Protein 2E5S (pdb70)

Solvent-accessible surface area: 8287 Å² total; per-residue (Å²): 129,96,118,66,107,99,69,120,92,106,76,135,177,122,162,170,59,32,112,16,108,7,3,171,73,53,87,194,58,101,25,100,138,22,68,99,104,8,165,92,0,14,10,100,124,58,112,106,34,76,144,94,106,37,40,4,62,5,0,73,33,58,10,128,62,144,44,150,111,156,170,47,143,73,29,71,1,26,76,79,3,31,56,107,21,87,54,71,96,148,173,77,154,182,90,103,145,135

Radius of gyration: 16.75 Å; Cα contacts (8 Å, |Δi|>4): 86; chains: 1; bounding box: 33×33×47 Å

Foldseek 3Di:
DCPDDDDPDDCLDDDDLQKFAEDPCVLVDRDPCPLPNDSGAHPPVNDQADPVRRIFGHDPQVLVPHDPPPVDDGDYGDDVVSVVSVCCVVPPPPPDGD

CATH classification: 3.30.1370.210

Sequence (98 aa):
GSSGSSGSTATQKLLRTDKLEVCREFQRGNCARGETDCRFAHPADSTMIDTSDNTVTVCMDYIKGRCMREKCKYFHPPAHLQAKIKAAQHQANQAAVAGSSGSSGSTATQKLLRTDKLEVCREFQRGNCARGETDCRFAHPADSTMIDTSDNTVTVCMDYIKGRCMREKCKYFHPPAHLQAKIKAAQHQANQAAVAGSSGSSGSTATQKLLRTDKLEVCREFQRGNCARGETDCRFAHPADSTMIDTSDNTVTVCMDYIKGRCMREKCKYFHPPAHLQAKIKAAQHQANQAAVAGSSGSSGSTATQKLLRTDKLEVCREFQRGNCARGETDCRFAHPADSTMIDTSDNTVTVCMDYIKGRCMREKCKYFHPPAHLQAKIKAAQHQANQAAVAGSSGSSGSTATQKLLRTDKLEVCREFQRGNCARGETDCRFAHPADSTMIDTSDNTVTVCMDYIKGRCMREKCKYFHPPAHLQAKIKAAQHQANQAAVAGSSGSSGSTATQKLLRTDKLEVCREFQRGNCARGETDCRFAHPADSTMIDTSDNTVTVCMDYIKGRCMREKCKYFHPPAHLQAKIKAAQHQANQAAVAGSSGSSGSTATQKLLRTDKLEVCREFQRGNCARGETDCRFAHPADSTMIDTSDNTVTVCMDYIKGRCMREKCKYFHPPAHLQAKIKAAQHQANQAAVAGSSGSSGSTATQKLLRTDKLEVCREFQRGNCARGETDCRFAHPADSTMIDTSDNTVTVCMDYIKGRCMREKCKYFHPPAHLQAKIKAAQHQANQAAVAGSSGSSGSTATQKLLRTDKLEVCREFQRGNCARGETDCRFAHPADSTMIDTSDNTVTVCMDYIKGRCMREKCKYFHPPAHLQAKIKAAQHQANQAAVAGSSGSSGSTATQKLLRTDKLEVCREFQRGNCARGETDCRFAHPADSTMIDTSDNTVTVCMDYIKGRCMREKCKYFHPPAHLQAKIKAAQHQANQAAVAGSSGSSGSTATQKLLRTDKLEVCREFQRGNCARGETDCRFAHPADSTMIDTSDNTVTVCMDYIKGRCMREKCKYFHPPAHLQAKIKAAQHQANQAAVAGSSGSSGSTATQKLLRTDKLEVCREFQRGNCARGETDCRFAHPADSTMIDTSDNTVTVCMDYIKGRCMREKCKYFHPPAHLQAKIKAAQHQANQAAVAGSSGSSGSTATQKLLRTDKLEVCREFQRGNCARGETDCRFAHPADSTMIDTSDNTVTVCMDYIKGRCMREKCKYFHPPAHLQAKIKAAQHQANQAAVAGSSGSSGSTATQKLLRTDKLEVCREFQRGNCARGETDCRFAHPADSTMIDTSDNTVTVCMDYIKGRCMREKCKYFHPPAHLQAKIKAAQHQANQAAVAGSSGSSGSTATQKLLRTDKLEVCREFQRGNCARGETDCRFAHPADSTMIDTSDNTVTVCMDYIKGRCMREKCKYFHPPAHLQAKIKAAQHQANQAAVAGSSGSSGSTATQKLLRTDKLEVCREFQRGNCARGETDCRFAHPADSTMIDTSDNTVTVCMDYIKGRCMREKCKYFHPPAHLQAKIKAAQHQANQAAVAGSSGSSGSTATQKLLRTDKLEVCREFQRGNCARGETDCRFAHPADSTMIDTSDNTVTVCMDYIKGRCMREKCKYFHPPAHLQAKIKAAQHQANQAAVAGSSGSSGSTATQKLLRTDKLEVCREFQRGNCARGETDCRFAHPADSTMIDTSDNTVTVCMDYIKGRCMREKCKYFHPPAHLQAKIKAAQHQANQAAVAGSSGSSGSTATQKLLRTDKLEVCREFQRGNCARGETDCRFAHPADSTMIDTSDNTVTVCMDYIKGRCMREKCKYFHPPAHLQAKIKAAQHQANQAAVAGSSGSSGSTATQKLLRTDKLEVCREFQRGNCARGETDCRFAHPADSTMIDTSDNTVTVCMDYIKGRCMREKCKYFHPPAHLQAKIKAAQHQANQAAVA

Secondary structure (DSSP, 8-state):
--S-S--SS-------SSEEEB-SHHHHT--SSHHHH-SSB--SS--S--TTT-EEEB-HHHHHT----TT--SB---HHHHHHHHHHHS--PPP---

Structure (mmCIF, N/CA/C/O backbone):
data_2E5S
#
_entry.id   2E5S
#
loop_
_entity.id
_entity.type
_entity.pdbx_description
1 polymer OTTHUMP00000018578
2 non-polymer 'ZINC ION'
#
loop_
_atom_site.group_PDB
_atom_site.id
_atom_site.type_symbol
_atom_site.label_atom_id
_atom_site.label_alt_id
_atom_site.label_comp_id
_atom_site.label_asym_id
_atom_site.label_entity_id
_atom_site.label_seq_id
_atom_site.pdbx_PDB_ins_code
_atom_site.Cartn_x
_atom_site.Cartn_y
_atom_site.Cartn_z
_atom_site.occupancy
_atom_site.B_iso_or_equiv
_atom_site.auth_seq_id
_atom_site.auth_comp_id
_atom_site.auth_asym_id
_atom_site.auth_atom_id
_atom_site.pdbx_PDB_model_num
ATOM 1 N N . GLY A 1 1 ? -13.977 17.785 -42.239 1.00 0.00 1 GLY A N 1
ATOM 2 C CA . GLY A 1 1 ? -13.402 18.346 -41.030 1.00 0.00 1 GLY A CA 1
ATOM 3 C C . GLY A 1 1 ? -11.893 18.467 -41.108 1.00 0.00 1 GLY A C 1
ATOM 4 O O . GLY A 1 1 ? -11.301 18.259 -42.167 1.00 0.00 1 GLY A O 1
ATOM 8 N N . SER A 1 2 ? -11.269 18.806 -39.985 1.00 0.00 2 SER A N 1
ATOM 9 C CA . SER A 1 2 ? -9.820 18.960 -39.932 1.00 0.00 2 SER A CA 1
ATOM 10 C C . SER A 1 2 ? -9.124 17.609 -40.065 1.00 0.00 2 SER A C 1
ATOM 11 O O . SER A 1 2 ? -8.150 17.470 -40.804 1.00 0.00 2 SER A O 1
ATOM 19 N N . SER A 1 3 ? -9.632 16.616 -39.342 1.00 0.00 3 SER A N 1
ATOM 20 C CA . SER A 1 3 ? -9.059 15.275 -39.376 1.00 0.00 3 SER A CA 1
ATOM 21 C C . SER A 1 3 ? -7.627 15.284 -38.849 1.00 0.00 3 SER A C 1
ATOM 22 O O . SER A 1 3 ? -6.745 14.629 -39.404 1.00 0.00 3 SER A O 1
ATOM 30 N N . GLY A 1 4 ? -7.403 16.032 -37.772 1.00 0.00 4 GLY A N 1
ATOM 31 C CA . GLY A 1 4 ? -6.078 16.113 -37.188 1.00 0.00 4 GLY A CA 1
ATOM 32 C C . GLY A 1 4 ? -5.486 17.505 -37.283 1.00 0.00 4 GLY A C 1
ATOM 33 O O . GLY A 1 4 ? -4.784 17.824 -38.242 1.00 0.00 4 GLY A O 1
ATOM 37 N N . SER A 1 5 ? -5.772 18.338 -36.286 1.00 0.00 5 SER A N 1
ATOM 38 C CA . SER A 1 5 ? -5.268 19.706 -36.265 1.00 0.00 5 SER A CA 1
ATOM 39 C C . SER A 1 5 ? -3.742 19.722 -36.269 1.00 0.00 5 SER A C 1
ATOM 40 O O . SER A 1 5 ? -3.120 20.311 -37.153 1.00 0.00 5 SER A O 1
ATOM 48 N N . SER A 1 6 ? -3.147 19.072 -35.274 1.00 0.00 6 SER A N 1
ATOM 49 C CA . SER A 1 6 ? -1.694 19.015 -35.160 1.00 0.00 6 SER A CA 1
ATOM 50 C C . SER A 1 6 ? -1.272 17.999 -34.103 1.00 0.00 6 SER A C 1
ATOM 51 O O . SER A 1 6 ? -1.943 17.829 -33.086 1.00 0.00 6 SER A O 1
ATOM 59 N N . GLY A 1 7 ? -0.153 17.326 -34.352 1.00 0.00 7 GLY A N 1
ATOM 60 C CA . GLY A 1 7 ? 0.341 16.335 -33.413 1.00 0.00 7 GLY A CA 1
ATOM 61 C C . GLY A 1 7 ? 1.739 16.650 -32.919 1.00 0.00 7 GLY A C 1
ATOM 62 O O . GLY A 1 7 ? 2.575 15.756 -32.790 1.00 0.00 7 GLY A O 1
ATOM 66 N N . SER A 1 8 ? 1.994 17.925 -32.643 1.00 0.00 8 SER A N 1
ATOM 67 C CA . SER A 1 8 ? 3.302 18.357 -32.166 1.00 0.00 8 SER A CA 1
ATOM 68 C C . SER A 1 8 ? 3.772 17.485 -31.006 1.00 0.00 8 SER A C 1
ATOM 69 O O . SER A 1 8 ? 4.858 16.905 -31.049 1.00 0.00 8 SER A O 1
ATOM 77 N N . THR A 1 9 ? 2.946 17.396 -29.967 1.00 0.00 9 THR A N 1
ATOM 78 C CA . THR A 1 9 ? 3.276 16.596 -28.795 1.00 0.00 9 THR A CA 1
ATOM 79 C C . THR A 1 9 ? 2.438 15.324 -28.743 1.00 0.00 9 THR A C 1
ATOM 80 O O . THR A 1 9 ? 1.211 15.381 -28.675 1.00 0.00 9 THR A O 1
ATOM 91 N N . ALA A 1 10 ? 3.109 14.177 -28.776 1.00 0.00 10 ALA A N 1
ATOM 92 C CA . ALA A 1 10 ? 2.425 12.891 -28.730 1.00 0.00 10 ALA A CA 1
ATOM 93 C C . ALA A 1 10 ? 2.177 12.452 -27.291 1.00 0.00 10 ALA A C 1
ATOM 94 O O . ALA A 1 10 ? 2.994 11.749 -26.695 1.00 0.00 10 ALA A O 1
ATOM 101 N N . THR A 1 11 ? 1.044 12.872 -26.737 1.00 0.00 11 THR A N 1
ATOM 102 C CA . THR A 1 11 ? 0.689 12.524 -25.367 1.00 0.00 11 THR A CA 1
ATOM 103 C C . THR A 1 11 ? -0.730 12.972 -25.036 1.00 0.00 11 THR A C 1
ATOM 104 O O . THR A 1 11 ? -1.117 14.103 -25.327 1.00 0.00 11 THR A O 1
ATOM 115 N N . GLN A 1 12 ? -1.501 12.078 -24.425 1.00 0.00 12 GLN A N 1
ATOM 116 C CA . GLN A 1 12 ? -2.878 12.382 -24.055 1.00 0.00 12 GLN A CA 1
ATOM 117 C C . GLN A 1 12 ? -2.924 13.308 -22.844 1.00 0.00 12 GLN A C 1
ATOM 118 O O . GLN A 1 12 ? -1.912 13.525 -22.176 1.00 0.00 12 GLN A O 1
ATOM 132 N N . LYS A 1 13 ? -4.104 13.852 -22.565 1.00 0.00 13 LYS A N 1
ATOM 133 C CA . LYS A 1 13 ? -4.283 14.754 -21.434 1.00 0.00 13 LYS A CA 1
ATOM 134 C C . LYS A 1 13 ? -5.296 14.189 -20.443 1.00 0.00 13 LYS A C 1
ATOM 135 O O . LYS A 1 13 ? -6.502 14.395 -20.586 1.00 0.00 13 LYS A O 1
ATOM 154 N N . LEU A 1 14 ? -4.799 13.477 -19.437 1.00 0.00 14 LEU A N 1
ATOM 155 C CA . LEU A 1 14 ? -5.661 12.883 -18.421 1.00 0.00 14 LEU A CA 1
ATOM 156 C C . LEU A 1 14 ? -4.839 12.358 -17.249 1.00 0.00 14 LEU A C 1
ATOM 157 O O . LEU A 1 14 ? -3.607 12.395 -17.274 1.00 0.00 14 LEU A O 1
ATOM 173 N N . LEU A 1 15 ? -5.526 11.867 -16.224 1.00 0.00 15 LEU A N 1
ATOM 174 C CA . LEU A 1 15 ? -4.859 11.330 -15.042 1.00 0.00 15 LEU A CA 1
ATOM 175 C C . LEU A 1 15 ? -5.764 10.348 -14.305 1.00 0.00 15 LEU A C 1
ATOM 176 O O . LEU A 1 15 ? -6.936 10.634 -14.059 1.00 0.00 15 LEU A O 1
ATOM 192 N N . ARG A 1 16 ? -5.212 9.192 -13.953 1.00 0.00 16 ARG A N 1
ATOM 193 C CA . ARG A 1 16 ? -5.969 8.168 -13.243 1.00 0.00 16 ARG A CA 1
ATOM 194 C C . ARG A 1 16 ? -5.404 7.948 -11.843 1.00 0.00 16 ARG A C 1
ATOM 195 O O . ARG A 1 16 ? -4.335 8.458 -11.505 1.00 0.00 16 ARG A O 1
ATOM 216 N N . THR A 1 17 ? -6.129 7.185 -11.031 1.00 0.00 17 THR A N 1
ATOM 217 C CA . THR A 1 17 ? -5.702 6.898 -9.667 1.00 0.00 17 THR A CA 1
ATOM 218 C C . THR A 1 17 ? -5.622 5.396 -9.421 1.00 0.00 17 THR A C 1
ATOM 219 O O . THR A 1 17 ? -5.012 4.948 -8.449 1.00 0.00 17 THR A O 1
ATOM 230 N N . ASP A 1 18 ? -6.241 4.622 -10.305 1.00 0.00 18 ASP A N 1
ATOM 231 C CA . ASP A 1 18 ? -6.238 3.169 -10.184 1.00 0.00 18 ASP A CA 1
ATOM 232 C C . ASP A 1 18 ? -5.053 2.564 -10.931 1.00 0.00 18 ASP A C 1
ATOM 233 O O . ASP A 1 18 ? -5.202 1.592 -11.671 1.00 0.00 18 ASP A O 1
ATOM 242 N N . LYS A 1 19 ? -3.875 3.146 -10.732 1.00 0.00 19 LYS A N 1
ATOM 243 C CA . LYS A 1 19 ? -2.663 2.666 -11.385 1.00 0.00 19 LYS A CA 1
ATOM 244 C C . LYS A 1 19 ? -1.530 2.503 -10.377 1.00 0.00 19 LYS A C 1
ATOM 245 O O . LYS A 1 19 ? -1.065 3.479 -9.786 1.00 0.00 19 LYS A O 1
ATOM 264 N N . LEU A 1 20 ? -1.089 1.264 -10.185 1.00 0.00 20 LEU A N 1
ATOM 265 C CA . LEU A 1 20 ? -0.008 0.973 -9.249 1.00 0.00 20 LEU A CA 1
ATOM 266 C C . LEU A 1 20 ? 1.284 0.652 -9.993 1.00 0.00 20 LEU A C 1
ATOM 267 O O . LEU A 1 20 ? 1.319 -0.241 -10.838 1.00 0.00 20 LEU A O 1
ATOM 283 N N . GLU A 1 21 ? 2.345 1.385 -9.670 1.00 0.00 21 GLU A N 1
ATOM 284 C CA . GLU A 1 21 ? 3.640 1.177 -10.306 1.00 0.00 21 GLU A CA 1
ATOM 285 C C . GLU A 1 21 ? 4.281 -0.121 -9.823 1.00 0.00 21 GLU A C 1
ATOM 286 O O . GLU A 1 21 ? 4.658 -0.244 -8.658 1.00 0.00 21 GLU A O 1
ATOM 298 N N . VAL A 1 22 ? 4.401 -1.088 -10.728 1.00 0.00 22 VAL A N 1
ATOM 299 C CA . VAL A 1 22 ? 4.997 -2.376 -10.395 1.00 0.00 22 VAL A CA 1
ATOM 300 C C . VAL A 1 22 ? 6.475 -2.227 -10.054 1.00 0.00 22 VAL A C 1
ATOM 301 O O . VAL A 1 22 ? 7.218 -1.537 -10.753 1.00 0.00 22 VAL A O 1
ATOM 314 N N . CYS A 1 23 ? 6.897 -2.879 -8.976 1.00 0.00 23 CYS A N 1
ATOM 315 C CA . CYS A 1 23 ? 8.287 -2.820 -8.541 1.00 0.00 23 CYS A CA 1
ATOM 316 C C . CYS A 1 23 ? 9.210 -3.447 -9.581 1.00 0.00 23 CYS A C 1
ATOM 317 O O . CYS A 1 23 ? 8.801 -4.328 -10.338 1.00 0.00 23 CYS A O 1
ATOM 324 N N . ARG A 1 24 ? 10.456 -2.988 -9.612 1.00 0.00 24 ARG A N 1
ATOM 325 C CA . ARG A 1 24 ? 11.437 -3.503 -10.560 1.00 0.00 24 ARG A CA 1
ATOM 326 C C . ARG A 1 24 ? 12.228 -4.656 -9.951 1.00 0.00 24 ARG A C 1
ATOM 327 O O . ARG A 1 24 ? 12.508 -5.651 -10.619 1.00 0.00 24 ARG A O 1
ATOM 348 N N . GLU A 1 25 ? 12.586 -4.515 -8.678 1.00 0.00 25 GLU A N 1
ATOM 349 C CA . GLU A 1 25 ? 13.346 -5.545 -7.980 1.00 0.00 25 GLU A CA 1
ATOM 350 C C . GLU A 1 25 ? 12.533 -6.831 -7.857 1.00 0.00 25 GLU A C 1
ATOM 351 O O . GLU A 1 25 ? 12.907 -7.869 -8.402 1.00 0.00 25 GLU A O 1
ATOM 363 N N . PHE A 1 26 ? 11.420 -6.754 -7.135 1.00 0.00 26 PHE A N 1
ATOM 364 C CA . PHE A 1 26 ? 10.555 -7.911 -6.938 1.00 0.00 26 PHE A CA 1
ATOM 365 C C . PHE A 1 26 ? 10.513 -8.778 -8.193 1.00 0.00 26 PHE A C 1
ATOM 366 O O . PHE A 1 26 ? 10.740 -9.986 -8.132 1.00 0.00 26 PHE A O 1
ATOM 383 N N . GLN A 1 27 ? 10.219 -8.152 -9.328 1.00 0.00 27 GLN A N 1
ATOM 384 C CA . GLN A 1 27 ? 10.145 -8.867 -10.597 1.00 0.00 27 GLN A CA 1
ATOM 385 C C . GLN A 1 27 ? 11.193 -9.973 -10.660 1.00 0.00 27 GLN A C 1
ATOM 386 O O . GLN A 1 27 ? 10.869 -11.135 -10.909 1.00 0.00 27 GLN A O 1
ATOM 400 N N . ARG A 1 28 ? 12.450 -9.605 -10.434 1.00 0.00 28 ARG A N 1
ATOM 401 C CA . ARG A 1 28 ? 13.546 -10.566 -10.467 1.00 0.00 28 ARG A CA 1
ATOM 402 C C . ARG A 1 28 ? 13.716 -11.244 -9.110 1.00 0.00 28 ARG A C 1
ATOM 403 O O . ARG A 1 28 ? 14.307 -12.317 -9.011 1.00 0.00 28 ARG A O 1
ATOM 424 N N . GLY A 1 29 ? 13.192 -10.607 -8.067 1.00 0.00 29 GLY A N 1
ATOM 425 C CA . GLY A 1 29 ? 13.297 -11.163 -6.730 1.00 0.00 29 GLY A CA 1
ATOM 426 C C . GLY A 1 29 ? 14.418 -10.534 -5.927 1.00 0.00 29 GLY A C 1
ATOM 427 O O . GLY A 1 29 ? 15.226 -11.237 -5.321 1.00 0.00 29 GLY A O 1
ATOM 431 N N . ASN A 1 30 ? 14.470 -9.206 -5.925 1.00 0.00 30 ASN A N 1
ATOM 432 C CA . ASN A 1 30 ? 15.503 -8.482 -5.192 1.00 0.00 30 ASN A CA 1
ATOM 433 C C . ASN A 1 30 ? 14.891 -7.645 -4.073 1.00 0.00 30 ASN A C 1
ATOM 434 O O . ASN A 1 30 ? 15.515 -7.426 -3.034 1.00 0.00 30 ASN A O 1
ATOM 445 N N . CYS A 1 31 ? 13.665 -7.181 -4.291 1.00 0.00 31 CYS A N 1
ATOM 446 C CA . CYS A 1 31 ? 12.967 -6.368 -3.302 1.00 0.00 31 CYS A CA 1
ATOM 447 C C . CYS A 1 31 ? 12.811 -7.127 -1.988 1.00 0.00 31 CYS A C 1
ATOM 448 O O . CYS A 1 31 ? 12.327 -8.258 -1.966 1.00 0.00 31 CYS A O 1
ATOM 455 N N . ALA A 1 32 ? 13.223 -6.495 -0.893 1.00 0.00 32 ALA A N 1
ATOM 456 C CA . ALA A 1 32 ? 13.127 -7.109 0.425 1.00 0.00 32 ALA A CA 1
ATOM 457 C C . ALA A 1 32 ? 11.967 -6.520 1.221 1.00 0.00 32 ALA A C 1
ATOM 458 O O . ALA A 1 32 ? 11.427 -7.166 2.120 1.00 0.00 32 ALA A O 1
ATOM 465 N N . ARG A 1 33 ? 11.588 -5.291 0.886 1.00 0.00 33 ARG A N 1
ATOM 466 C CA . ARG A 1 33 ? 10.493 -4.615 1.571 1.00 0.00 33 ARG A CA 1
ATOM 467 C C . ARG A 1 33 ? 9.162 -5.302 1.278 1.00 0.00 33 ARG A C 1
ATOM 468 O O . ARG A 1 33 ? 8.224 -5.222 2.069 1.00 0.00 33 ARG A O 1
ATOM 489 N N . GLY A 1 34 ? 9.089 -5.975 0.133 1.00 0.00 34 GLY A N 1
ATOM 490 C CA . GLY A 1 34 ? 7.869 -6.665 -0.244 1.00 0.00 34 GLY A CA 1
ATOM 491 C C . GLY A 1 34 ? 6.702 -5.717 -0.435 1.00 0.00 34 GLY A C 1
ATOM 492 O O . GLY A 1 34 ? 6.789 -4.539 -0.089 1.00 0.00 34 GLY A O 1
ATOM 496 N N . GLU A 1 35 ? 5.608 -6.231 -0.988 1.00 0.00 35 GLU A N 1
ATOM 497 C CA . GLU A 1 35 ? 4.420 -5.420 -1.226 1.00 0.00 35 GLU A CA 1
ATOM 498 C C . GLU A 1 35 ? 3.892 -4.832 0.079 1.00 0.00 35 GLU A C 1
ATOM 499 O O . GLU A 1 35 ? 3.012 -3.969 0.076 1.00 0.00 35 GLU A O 1
ATOM 511 N N . THR A 1 36 ? 4.434 -5.306 1.197 1.00 0.00 36 THR A N 1
ATOM 512 C CA . THR A 1 36 ? 4.017 -4.830 2.510 1.00 0.00 36 THR A CA 1
ATOM 513 C C . THR A 1 36 ? 4.763 -3.558 2.896 1.00 0.00 36 THR A C 1
ATOM 514 O O . THR A 1 36 ? 4.150 -2.519 3.144 1.00 0.00 36 THR A O 1
ATOM 525 N N . ASP A 1 37 ? 6.088 -3.645 2.944 1.00 0.00 37 ASP A N 1
ATOM 526 C CA . ASP A 1 37 ? 6.917 -2.499 3.298 1.00 0.00 37 ASP A CA 1
ATOM 527 C C . ASP A 1 37 ? 7.302 -1.703 2.055 1.00 0.00 37 ASP A C 1
ATOM 528 O O . ASP A 1 37 ? 8.073 -0.746 2.132 1.00 0.00 37 ASP A O 1
ATOM 537 N N . CYS A 1 38 ? 6.761 -2.104 0.910 1.00 0.00 38 CYS A N 1
ATOM 538 C CA . CYS A 1 38 ? 7.048 -1.429 -0.350 1.00 0.00 38 CYS A CA 1
ATOM 539 C C . CYS A 1 38 ? 5.793 -0.763 -0.908 1.00 0.00 38 CYS A C 1
ATOM 540 O O . CYS A 1 38 ? 4.729 -1.378 -0.977 1.00 0.00 38 CYS A O 1
ATOM 547 N N . ARG A 1 39 ? 5.927 0.498 -1.306 1.00 0.00 39 ARG A N 1
ATOM 548 C CA . ARG A 1 39 ? 4.805 1.249 -1.857 1.00 0.00 39 ARG A CA 1
ATOM 549 C C . ARG A 1 39 ? 4.384 0.682 -3.209 1.00 0.00 39 ARG A C 1
ATOM 550 O O . ARG A 1 39 ? 3.204 0.696 -3.560 1.00 0.00 39 ARG A O 1
ATOM 571 N N . PHE A 1 40 ? 5.357 0.184 -3.965 1.00 0.00 40 PHE A N 1
ATOM 572 C CA . PHE A 1 40 ? 5.088 -0.386 -5.280 1.00 0.00 40 PHE A CA 1
ATOM 573 C C . PHE A 1 40 ? 4.429 -1.757 -5.154 1.00 0.00 40 PHE A C 1
ATOM 574 O O . PHE A 1 40 ? 4.817 -2.569 -4.314 1.00 0.00 40 PHE A O 1
ATOM 591 N N . ALA A 1 41 ? 3.431 -2.007 -5.995 1.00 0.00 41 ALA A N 1
ATOM 592 C CA . ALA A 1 41 ? 2.720 -3.279 -5.979 1.00 0.00 41 ALA A CA 1
ATOM 593 C C . ALA A 1 41 ? 3.579 -4.396 -6.562 1.00 0.00 41 ALA A C 1
ATOM 594 O O . ALA A 1 41 ? 4.307 -4.191 -7.533 1.00 0.00 41 ALA A O 1
ATOM 601 N N . HIS A 1 42 ? 3.490 -5.579 -5.961 1.00 0.00 42 HIS A N 1
ATOM 602 C CA . HIS A 1 42 ? 4.261 -6.729 -6.421 1.00 0.00 42 HIS A CA 1
ATOM 603 C C . HIS A 1 42 ? 3.350 -7.773 -7.059 1.00 0.00 42 HIS A C 1
ATOM 604 O O . HIS A 1 42 ? 2.685 -8.553 -6.376 1.00 0.00 42 HIS A O 1
ATOM 618 N N . PRO A 1 43 ? 3.315 -7.790 -8.400 1.00 0.00 43 PRO A N 1
ATOM 619 C CA . PRO A 1 43 ? 2.489 -8.733 -9.159 1.00 0.00 43 PRO A CA 1
ATOM 620 C C . PRO A 1 43 ? 3.002 -10.165 -9.057 1.00 0.00 43 PRO A C 1
ATOM 621 O O . PRO A 1 43 ? 4.034 -10.508 -9.634 1.00 0.00 43 PRO A O 1
ATOM 632 N N . ALA A 1 44 ? 2.275 -10.998 -8.320 1.00 0.00 44 ALA A N 1
ATOM 633 C CA . ALA A 1 44 ? 2.656 -12.394 -8.145 1.00 0.00 44 ALA A CA 1
ATOM 634 C C . ALA A 1 44 ? 2.569 -13.157 -9.463 1.00 0.00 44 ALA A C 1
ATOM 635 O O . ALA A 1 44 ? 3.461 -13.934 -9.801 1.00 0.00 44 ALA A O 1
ATOM 642 N N . ASP A 1 45 ? 1.488 -12.929 -10.202 1.00 0.00 45 ASP A N 1
ATOM 643 C CA . ASP A 1 45 ? 1.285 -13.595 -11.483 1.00 0.00 45 ASP A CA 1
ATOM 644 C C . ASP A 1 45 ? 2.226 -13.031 -12.544 1.00 0.00 45 ASP A C 1
ATOM 645 O O . ASP A 1 45 ? 2.771 -13.773 -13.361 1.00 0.00 45 ASP A O 1
ATOM 654 N N . SER A 1 46 ? 2.411 -11.715 -12.524 1.00 0.00 46 SER A N 1
ATOM 655 C CA . SER A 1 46 ? 3.282 -11.052 -13.487 1.00 0.00 46 SER A CA 1
ATOM 656 C C . SER A 1 46 ? 2.812 -11.313 -14.915 1.00 0.00 46 SER A C 1
ATOM 657 O O . SER A 1 46 ? 3.597 -11.705 -15.779 1.00 0.00 46 SER A O 1
ATOM 665 N N . THR A 1 47 ? 1.523 -11.092 -15.157 1.00 0.00 47 THR A N 1
ATOM 666 C CA . THR A 1 47 ? 0.946 -11.303 -16.478 1.00 0.00 47 THR A CA 1
ATOM 667 C C . THR A 1 47 ? 0.261 -10.041 -16.987 1.00 0.00 47 THR A C 1
ATOM 668 O O . THR A 1 47 ? 0.333 -9.719 -18.173 1.00 0.00 47 THR A O 1
ATOM 679 N N . MET A 1 48 ? -0.404 -9.328 -16.084 1.00 0.00 48 MET A N 1
ATOM 680 C CA . MET A 1 48 ? -1.101 -8.099 -16.442 1.00 0.00 48 MET A CA 1
ATOM 681 C C . MET A 1 48 ? -0.175 -6.893 -16.318 1.00 0.00 48 MET A C 1
ATOM 682 O O . MET A 1 48 ? -0.582 -5.833 -15.840 1.00 0.00 48 MET A O 1
ATOM 696 N N . ILE A 1 49 ? 1.070 -7.061 -16.750 1.00 0.00 49 ILE A N 1
ATOM 697 C CA . ILE A 1 49 ? 2.052 -5.985 -16.687 1.00 0.00 49 ILE A CA 1
ATOM 698 C C . ILE A 1 49 ? 2.378 -5.456 -18.079 1.00 0.00 49 ILE A C 1
ATOM 699 O O . ILE A 1 49 ? 2.658 -6.227 -18.998 1.00 0.00 49 ILE A O 1
ATOM 715 N N . ASP A 1 50 ? 2.342 -4.137 -18.228 1.00 0.00 50 ASP A N 1
ATOM 716 C CA . ASP A 1 50 ? 2.636 -3.504 -19.508 1.00 0.00 50 ASP A CA 1
ATOM 717 C C . ASP A 1 50 ? 4.084 -3.026 -19.558 1.00 0.00 50 ASP A C 1
ATOM 718 O O . ASP A 1 50 ? 4.524 -2.252 -18.707 1.00 0.00 50 ASP A O 1
ATOM 727 N N . THR A 1 51 ? 4.822 -3.493 -20.560 1.00 0.00 51 THR A N 1
ATOM 728 C CA . THR A 1 51 ? 6.221 -3.116 -20.720 1.00 0.00 51 THR A CA 1
ATOM 729 C C . THR A 1 51 ? 6.350 -1.702 -21.274 1.00 0.00 51 THR A C 1
ATOM 730 O O . THR A 1 51 ? 7.451 -1.239 -21.571 1.00 0.00 51 THR A O 1
ATOM 741 N N . SER A 1 52 ? 5.217 -1.019 -21.409 1.00 0.00 52 SER A N 1
ATOM 742 C CA . SER A 1 52 ? 5.203 0.342 -21.931 1.00 0.00 52 SER A CA 1
ATOM 743 C C . SER A 1 52 ? 5.201 1.360 -20.793 1.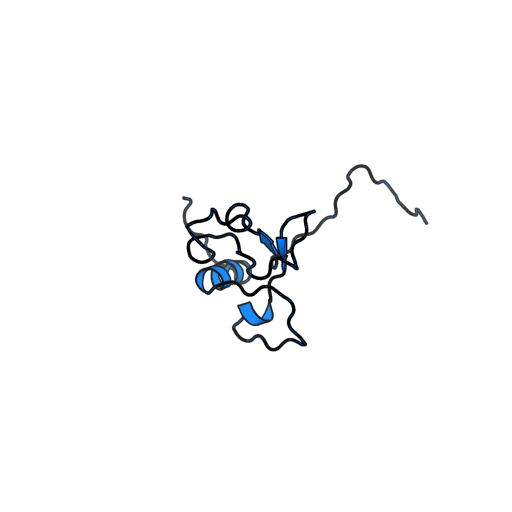00 0.00 52 SER A C 1
ATOM 744 O O . SER A 1 52 ? 5.863 2.394 -20.870 1.00 0.00 52 SER A O 1
ATOM 752 N N . ASP A 1 53 ? 4.451 1.057 -19.739 1.00 0.00 53 ASP A N 1
ATOM 753 C CA . ASP A 1 53 ? 4.362 1.944 -18.585 1.00 0.00 53 ASP A CA 1
ATOM 754 C C . ASP A 1 53 ? 4.795 1.223 -17.312 1.00 0.00 53 ASP A C 1
ATOM 755 O O . ASP A 1 53 ? 5.347 1.835 -16.398 1.00 0.00 53 ASP A O 1
ATOM 764 N N . ASN A 1 54 ? 4.541 -0.080 -17.260 1.00 0.00 54 ASN A N 1
ATOM 765 C CA . ASN A 1 54 ? 4.903 -0.884 -16.098 1.00 0.00 54 ASN A CA 1
ATOM 766 C C . ASN A 1 54 ? 3.972 -0.595 -14.924 1.00 0.00 54 ASN A C 1
ATOM 767 O O . ASN A 1 54 ? 4.414 -0.481 -13.780 1.00 0.00 54 ASN A O 1
ATOM 778 N N . THR A 1 55 ? 2.680 -0.477 -15.216 1.00 0.00 55 THR A N 1
ATOM 779 C CA . THR A 1 55 ? 1.687 -0.201 -14.186 1.00 0.00 55 THR A CA 1
ATOM 780 C C . THR A 1 55 ? 0.532 -1.192 -14.256 1.00 0.00 55 THR A C 1
ATOM 781 O O . THR A 1 55 ? 0.153 -1.644 -15.337 1.00 0.00 55 THR A O 1
ATOM 792 N N . VAL A 1 56 ? -0.026 -1.527 -13.097 1.00 0.00 56 VAL A N 1
ATOM 793 C CA . VAL A 1 56 ? -1.141 -2.465 -13.027 1.00 0.00 56 VAL A CA 1
ATOM 794 C C . VAL A 1 56 ? -2.422 -1.764 -12.587 1.00 0.00 56 VAL A C 1
ATOM 795 O O . VAL A 1 56 ? -2.386 -0.810 -11.810 1.00 0.00 56 VAL A O 1
ATOM 808 N N . THR A 1 57 ? -3.555 -2.244 -13.090 1.00 0.00 57 THR A N 1
ATOM 809 C CA . THR A 1 57 ? -4.848 -1.664 -12.750 1.00 0.00 57 THR A CA 1
ATOM 810 C C . THR A 1 57 ? -5.199 -1.922 -11.289 1.00 0.00 57 THR A C 1
ATOM 811 O O . THR A 1 57 ? -4.742 -2.898 -10.693 1.00 0.00 57 THR A O 1
ATOM 822 N N . VAL A 1 58 ? -6.014 -1.042 -10.717 1.00 0.00 58 VAL A N 1
ATOM 823 C CA . VAL A 1 58 ? -6.429 -1.175 -9.326 1.00 0.00 58 VAL A CA 1
ATOM 824 C C . VAL A 1 58 ? -7.940 -1.344 -9.216 1.00 0.00 58 VAL A C 1
ATOM 825 O O . VAL A 1 58 ? -8.706 -0.548 -9.761 1.00 0.00 58 VAL A O 1
ATOM 838 N N . CYS A 1 59 ? -8.363 -2.385 -8.507 1.00 0.00 59 CYS A N 1
ATOM 839 C CA . CYS A 1 59 ? -9.784 -2.659 -8.325 1.00 0.00 59 CYS A CA 1
ATOM 840 C C . CYS A 1 59 ? -10.429 -1.610 -7.424 1.00 0.00 59 CYS A C 1
ATOM 841 O O . CYS A 1 59 ? -10.187 -1.579 -6.218 1.00 0.00 59 CYS A O 1
ATOM 848 N N . MET A 1 60 ? -11.252 -0.753 -8.020 1.00 0.00 60 MET A N 1
ATOM 849 C CA . MET A 1 60 ? -11.933 0.297 -7.271 1.00 0.00 60 MET A CA 1
ATOM 850 C C . MET A 1 60 ? -12.831 -0.300 -6.192 1.00 0.00 60 MET A C 1
ATOM 851 O O . MET A 1 60 ? -12.720 0.048 -5.017 1.00 0.00 60 MET A O 1
ATOM 865 N N . ASP A 1 61 ? -13.720 -1.199 -6.600 1.00 0.00 61 ASP A N 1
ATOM 866 C CA . ASP A 1 61 ? -14.637 -1.845 -5.667 1.00 0.00 61 ASP A CA 1
ATOM 867 C C . ASP A 1 61 ? -13.893 -2.347 -4.434 1.00 0.00 61 ASP A C 1
ATOM 868 O O . ASP A 1 61 ? -14.217 -1.973 -3.306 1.00 0.00 61 ASP A O 1
ATOM 877 N N . TYR A 1 62 ? -12.896 -3.196 -4.655 1.00 0.00 62 TYR A N 1
ATOM 878 C CA . TYR A 1 62 ? -12.108 -3.752 -3.562 1.00 0.00 62 TYR A CA 1
ATOM 879 C C . TYR A 1 62 ? -11.676 -2.657 -2.590 1.00 0.00 62 TYR A C 1
ATOM 880 O O . TYR A 1 62 ? -11.869 -2.775 -1.380 1.00 0.00 62 TYR A O 1
ATOM 898 N N . ILE A 1 63 ? -11.090 -1.594 -3.130 1.00 0.00 63 ILE A N 1
ATOM 899 C CA . ILE A 1 63 ? -10.632 -0.477 -2.313 1.00 0.00 63 ILE A CA 1
ATOM 900 C C . ILE A 1 63 ? -11.697 -0.061 -1.304 1.00 0.00 63 ILE A C 1
ATOM 901 O O . ILE A 1 63 ? -11.397 0.192 -0.137 1.00 0.00 63 ILE A O 1
ATOM 917 N N . LYS A 1 64 ? -12.943 0.006 -1.761 1.00 0.00 64 LYS A N 1
ATOM 918 C CA . LYS A 1 64 ? -14.055 0.388 -0.898 1.00 0.00 64 LYS A CA 1
ATOM 919 C C . LYS A 1 64 ? -14.259 -0.637 0.213 1.00 0.00 64 LYS A C 1
ATOM 920 O O . LYS A 1 64 ? -14.765 -0.311 1.286 1.00 0.00 64 LYS A O 1
ATOM 939 N N . GLY A 1 65 ? -13.859 -1.877 -0.052 1.00 0.00 65 GLY A N 1
ATOM 940 C CA . GLY A 1 65 ? -14.006 -2.930 0.936 1.00 0.00 65 GLY A CA 1
ATOM 941 C C . GLY A 1 65 ? -14.819 -4.101 0.420 1.00 0.00 65 GLY A C 1
ATOM 942 O O . GLY A 1 65 ? -14.727 -5.210 0.947 1.00 0.00 65 GLY A O 1
ATOM 946 N N . ARG A 1 66 ? -15.619 -3.854 -0.613 1.00 0.00 66 ARG A N 1
ATOM 947 C CA . ARG A 1 66 ? -16.454 -4.895 -1.198 1.00 0.00 66 ARG A CA 1
ATOM 948 C C . ARG A 1 66 ? -16.157 -5.059 -2.686 1.00 0.00 66 ARG A C 1
ATOM 949 O O . ARG A 1 66 ? -16.499 -4.198 -3.497 1.00 0.00 66 ARG A O 1
ATOM 970 N N . CYS A 1 67 ? -15.517 -6.169 -3.037 1.00 0.00 67 CYS A N 1
ATOM 971 C CA . CYS A 1 67 ? -15.171 -6.446 -4.426 1.00 0.00 67 CYS A CA 1
ATOM 972 C C . CYS A 1 67 ? -15.954 -7.646 -4.952 1.00 0.00 67 CYS A C 1
ATOM 973 O O . CYS A 1 67 ? -15.626 -8.794 -4.652 1.00 0.00 67 CYS A O 1
ATOM 980 N N . MET A 1 68 ? -16.989 -7.372 -5.739 1.00 0.00 68 MET A N 1
ATOM 981 C CA . MET A 1 68 ? -17.817 -8.429 -6.308 1.00 0.00 68 MET A CA 1
ATOM 982 C C . MET A 1 68 ? -18.047 -8.197 -7.798 1.00 0.00 68 MET A C 1
ATOM 983 O O . MET A 1 68 ? -19.067 -8.610 -8.350 1.00 0.00 68 MET A O 1
ATOM 997 N N . ARG A 1 69 ? -17.092 -7.534 -8.443 1.00 0.00 69 ARG A N 1
ATOM 998 C CA . ARG A 1 69 ? -17.192 -7.247 -9.869 1.00 0.00 69 ARG A CA 1
ATOM 999 C C . ARG A 1 69 ? -17.291 -8.536 -10.678 1.00 0.00 69 ARG A C 1
ATOM 1000 O O . ARG A 1 69 ? -17.035 -9.624 -10.163 1.00 0.00 69 ARG A O 1
ATOM 1021 N N . GLU A 1 70 ? -17.663 -8.405 -11.947 1.00 0.00 70 GLU A N 1
ATOM 1022 C CA . GLU A 1 70 ? -17.797 -9.561 -12.826 1.00 0.00 70 GLU A CA 1
ATOM 1023 C C . GLU A 1 70 ? -16.430 -10.043 -13.304 1.00 0.00 70 GLU A C 1
ATOM 1024 O O . GLU A 1 70 ? -15.781 -9.393 -14.123 1.00 0.00 70 GLU A O 1
ATOM 1036 N N . LYS A 1 71 ? -15.998 -11.187 -12.784 1.00 0.00 71 LYS A N 1
ATOM 1037 C CA . LYS A 1 71 ? -14.709 -11.758 -13.156 1.00 0.00 71 LYS A CA 1
ATOM 1038 C C . LYS A 1 71 ? -13.581 -10.761 -12.910 1.00 0.00 71 LYS A C 1
ATOM 1039 O O . LYS A 1 71 ? -12.708 -10.575 -13.758 1.00 0.00 71 LYS A O 1
ATOM 1058 N N . CYS A 1 72 ? -13.604 -10.124 -11.745 1.00 0.00 72 CYS A N 1
ATOM 1059 C CA . CYS A 1 72 ? -12.583 -9.147 -11.386 1.00 0.00 72 CYS A CA 1
ATOM 1060 C C . CYS A 1 72 ? -11.220 -9.559 -11.934 1.00 0.00 72 CYS A C 1
ATOM 1061 O O . CYS A 1 72 ? -10.689 -10.613 -11.581 1.00 0.00 72 CYS A O 1
ATOM 1068 N N . LYS A 1 73 ? -10.658 -8.721 -12.798 1.00 0.00 73 LYS A N 1
ATOM 1069 C CA . LYS A 1 73 ? -9.356 -8.995 -13.394 1.00 0.00 73 LYS A CA 1
ATOM 1070 C C . LYS A 1 73 ? -8.380 -7.857 -13.117 1.00 0.00 73 LYS A C 1
ATOM 1071 O O . LYS A 1 73 ? -7.654 -7.418 -14.009 1.00 0.00 73 LYS A O 1
ATOM 1090 N N . TYR A 1 74 ? -8.366 -7.385 -11.875 1.00 0.00 74 TYR A N 1
ATOM 1091 C CA . TYR A 1 74 ? -7.479 -6.297 -11.481 1.00 0.00 74 TYR A CA 1
ATOM 1092 C C . TYR A 1 74 ? -6.658 -6.681 -10.254 1.00 0.00 74 TYR A C 1
ATOM 1093 O O . TYR A 1 74 ? -7.027 -7.584 -9.503 1.00 0.00 74 TYR A O 1
ATOM 1111 N N . PHE A 1 75 ? -5.541 -5.988 -10.057 1.00 0.00 75 PHE A N 1
ATOM 1112 C CA . PHE A 1 75 ? -4.665 -6.255 -8.922 1.00 0.00 75 PHE A CA 1
ATOM 1113 C C . PHE A 1 75 ? -5.307 -5.790 -7.619 1.00 0.00 75 PHE A C 1
ATOM 1114 O O . PHE A 1 75 ? -6.013 -4.781 -7.586 1.00 0.00 75 PHE A O 1
ATOM 1131 N N . HIS A 1 76 ? -5.058 -6.533 -6.545 1.00 0.00 76 HIS A N 1
ATOM 1132 C CA . HIS A 1 76 ? -5.612 -6.198 -5.238 1.00 0.00 76 HIS A CA 1
ATOM 1133 C C . HIS A 1 76 ? -4.505 -5.806 -4.264 1.00 0.00 76 HIS A C 1
ATOM 1134 O O . HIS A 1 76 ? -3.777 -6.651 -3.741 1.00 0.00 76 HIS A O 1
ATOM 1148 N N . PRO A 1 77 ? -4.372 -4.495 -4.014 1.00 0.00 77 PRO A N 1
ATOM 1149 C CA . PRO A 1 77 ? -3.356 -3.962 -3.101 1.00 0.00 77 PRO A CA 1
ATOM 1150 C C . PRO A 1 77 ? -3.644 -4.310 -1.645 1.00 0.00 77 PRO A C 1
ATOM 1151 O O . PRO A 1 77 ? -4.770 -4.639 -1.271 1.00 0.00 77 PRO A O 1
ATOM 1162 N N . PRO A 1 78 ? -2.604 -4.238 -0.802 1.00 0.00 78 PRO A N 1
ATOM 1163 C CA . PRO A 1 78 ? -2.721 -4.542 0.628 1.00 0.00 78 PRO A CA 1
ATOM 1164 C C . PRO A 1 78 ? -3.529 -3.490 1.379 1.00 0.00 78 PRO A C 1
ATOM 1165 O O . PRO A 1 78 ? -4.004 -2.520 0.789 1.00 0.00 78 PRO A O 1
ATOM 1176 N N . ALA A 1 79 ? -3.681 -3.688 2.685 1.00 0.00 79 ALA A N 1
ATOM 1177 C CA . ALA A 1 79 ? -4.430 -2.755 3.517 1.00 0.00 79 ALA A CA 1
ATOM 1178 C C . ALA A 1 79 ? -3.792 -1.370 3.500 1.00 0.00 79 ALA A C 1
ATOM 1179 O O . ALA A 1 79 ? -4.378 -0.412 2.996 1.00 0.00 79 ALA A O 1
ATOM 1186 N N . HIS A 1 80 ? -2.587 -1.272 4.054 1.00 0.00 80 HIS A N 1
ATOM 1187 C CA . HIS A 1 80 ? -1.869 -0.003 4.103 1.00 0.00 80 HIS A CA 1
ATOM 1188 C C . HIS A 1 80 ? -2.058 0.778 2.805 1.00 0.00 80 HIS A C 1
ATOM 1189 O O . HIS A 1 80 ? -2.441 1.948 2.823 1.00 0.00 80 HIS A O 1
ATOM 1203 N N . LEU A 1 81 ? -1.786 0.123 1.682 1.00 0.00 81 LEU A N 1
ATOM 1204 C CA . LEU A 1 81 ? -1.924 0.755 0.375 1.00 0.00 81 LEU A CA 1
ATOM 1205 C C . LEU A 1 81 ? -3.375 1.144 0.109 1.00 0.00 81 LEU A C 1
ATOM 1206 O O . LEU A 1 81 ? -3.683 2.314 -0.114 1.00 0.00 81 LEU A O 1
ATOM 1222 N N . GLN A 1 82 ? -4.262 0.154 0.137 1.00 0.00 82 GLN A N 1
ATOM 1223 C CA . GLN A 1 82 ? -5.681 0.394 -0.100 1.00 0.00 82 GLN A CA 1
ATOM 1224 C C . GLN A 1 82 ? -6.103 1.750 0.454 1.00 0.00 82 GLN A C 1
ATOM 1225 O O . GLN A 1 82 ? -6.904 2.458 -0.157 1.00 0.00 82 GLN A O 1
ATOM 1239 N N . ALA A 1 83 ? -5.560 2.106 1.613 1.00 0.00 83 ALA A N 1
ATOM 1240 C CA . ALA A 1 83 ? -5.880 3.379 2.248 1.00 0.00 83 ALA A CA 1
ATOM 1241 C C . ALA A 1 83 ? -5.226 4.541 1.508 1.00 0.00 83 ALA A C 1
ATOM 1242 O O . ALA A 1 83 ? -5.902 5.478 1.081 1.00 0.00 83 ALA A O 1
ATOM 1249 N N . LYS A 1 84 ? -3.908 4.475 1.359 1.00 0.00 84 LYS A N 1
ATOM 1250 C CA . LYS A 1 84 ? -3.162 5.521 0.670 1.00 0.00 84 LYS A CA 1
ATOM 1251 C C . LYS A 1 84 ? -3.958 6.070 -0.510 1.00 0.00 84 LYS A C 1
ATOM 1252 O O . LYS A 1 84 ? -3.994 7.280 -0.736 1.00 0.00 84 LYS A O 1
ATOM 1271 N N . ILE A 1 85 ? -4.594 5.174 -1.256 1.00 0.00 85 ILE A N 1
ATOM 1272 C CA . ILE A 1 85 ? -5.392 5.570 -2.411 1.00 0.00 85 ILE A CA 1
ATOM 1273 C C . ILE A 1 85 ? -6.707 6.209 -1.977 1.00 0.00 85 ILE A C 1
ATOM 1274 O O . ILE A 1 85 ? -7.060 7.298 -2.430 1.00 0.00 85 ILE A O 1
ATOM 1290 N N . LYS A 1 86 ? -7.428 5.525 -1.095 1.00 0.00 86 LYS A N 1
ATOM 1291 C CA . LYS A 1 86 ? -8.703 6.026 -0.596 1.00 0.00 86 LYS A CA 1
ATOM 1292 C C . LYS A 1 86 ? -8.585 7.486 -0.171 1.00 0.00 86 LYS A C 1
ATOM 1293 O O . LYS A 1 86 ? -9.336 8.341 -0.640 1.00 0.00 86 LYS A O 1
ATOM 1312 N N . ALA A 1 87 ? -7.638 7.764 0.719 1.00 0.00 87 ALA A N 1
ATOM 1313 C CA . ALA A 1 87 ? -7.421 9.121 1.205 1.00 0.00 87 ALA A CA 1
ATOM 1314 C C . ALA A 1 87 ? -7.446 10.125 0.058 1.00 0.00 87 ALA A C 1
ATOM 1315 O O . ALA A 1 87 ? -8.084 11.173 0.151 1.00 0.00 87 ALA A O 1
ATOM 1322 N N . ALA A 1 88 ? -6.746 9.798 -1.024 1.00 0.00 88 ALA A N 1
ATOM 1323 C CA . ALA A 1 88 ? -6.690 10.671 -2.190 1.00 0.00 88 ALA A CA 1
ATOM 1324 C C . ALA A 1 88 ? -8.083 11.145 -2.589 1.00 0.00 88 ALA A C 1
ATOM 1325 O O . ALA A 1 88 ? -8.331 12.345 -2.700 1.00 0.00 88 ALA A O 1
ATOM 1332 N N . GLN A 1 89 ? -8.987 10.195 -2.805 1.00 0.00 89 GLN A N 1
ATOM 1333 C CA . GLN A 1 89 ? -10.355 10.517 -3.193 1.00 0.00 89 GLN A CA 1
ATOM 1334 C C . GLN A 1 89 ? -11.024 11.401 -2.146 1.00 0.00 89 GLN A C 1
ATOM 1335 O O . GLN A 1 89 ? -11.476 12.506 -2.449 1.00 0.00 89 GLN A O 1
ATOM 1349 N N . HIS A 1 90 ? -11.086 10.907 -0.914 1.00 0.00 90 HIS A N 1
ATOM 1350 C CA . HIS A 1 90 ? -11.700 11.653 0.179 1.00 0.00 90 HIS A CA 1
ATOM 1351 C C . HIS A 1 90 ? -10.781 12.772 0.658 1.00 0.00 90 HIS A C 1
ATOM 1352 O O . HIS A 1 90 ? -9.784 12.521 1.335 1.00 0.00 90 HIS A O 1
ATOM 1366 N N . GLN A 1 91 ? -11.123 14.006 0.300 1.00 0.00 91 GLN A N 1
ATOM 1367 C CA . GLN A 1 91 ? -10.326 15.162 0.693 1.00 0.00 91 GLN A CA 1
ATOM 1368 C C . GLN A 1 91 ? -9.787 14.997 2.110 1.00 0.00 91 GLN A C 1
ATOM 1369 O O . GLN A 1 91 ? -10.542 14.735 3.045 1.00 0.00 91 GLN A O 1
ATOM 1383 N N . ALA A 1 92 ? -8.476 15.152 2.260 1.00 0.00 92 ALA A N 1
ATOM 1384 C CA . ALA A 1 92 ? -7.836 15.021 3.563 1.00 0.00 92 ALA A CA 1
ATOM 1385 C C . ALA A 1 92 ? -6.466 15.691 3.572 1.00 0.00 92 ALA A C 1
ATOM 1386 O O . ALA A 1 92 ? -5.999 16.182 2.546 1.00 0.00 92 ALA A O 1
ATOM 1393 N N . ASN A 1 93 ? -5.828 15.707 4.738 1.00 0.00 93 ASN A N 1
ATOM 1394 C CA . ASN A 1 93 ? -4.511 16.319 4.880 1.00 0.00 93 ASN A CA 1
ATOM 1395 C C . ASN A 1 93 ? -3.407 15.309 4.581 1.00 0.00 93 ASN A C 1
ATOM 1396 O O . ASN A 1 93 ? -3.602 14.102 4.724 1.00 0.00 93 ASN A O 1
ATOM 1407 N N . GLN A 1 94 ? -2.249 15.812 4.167 1.00 0.00 94 GLN A N 1
ATOM 1408 C CA . GLN A 1 94 ? -1.114 14.953 3.848 1.00 0.00 94 GLN A CA 1
ATOM 1409 C C . GLN A 1 94 ? -0.087 14.967 4.976 1.00 0.00 94 GLN A C 1
ATOM 1410 O O . GLN A 1 94 ? 0.011 15.937 5.727 1.00 0.00 94 GLN A O 1
ATOM 1424 N N . ALA A 1 95 ? 0.675 13.885 5.088 1.00 0.00 95 ALA A N 1
ATOM 1425 C CA . ALA A 1 95 ? 1.696 13.773 6.123 1.00 0.00 95 ALA A CA 1
ATOM 1426 C C . ALA A 1 95 ? 3.001 14.426 5.680 1.00 0.00 95 ALA A C 1
ATOM 1427 O O . ALA A 1 95 ? 3.137 14.846 4.532 1.00 0.00 95 ALA A O 1
ATOM 1434 N N . ALA A 1 96 ? 3.958 14.508 6.599 1.00 0.00 96 ALA A N 1
ATOM 1435 C CA . ALA A 1 96 ? 5.252 15.109 6.302 1.00 0.00 96 ALA A CA 1
ATOM 1436 C C . ALA A 1 96 ? 6.000 14.305 5.244 1.00 0.00 96 ALA A C 1
ATOM 1437 O O . ALA A 1 96 ? 5.536 13.252 4.806 1.00 0.00 96 ALA A O 1
ATOM 1444 N N . VAL A 1 97 ? 7.161 14.809 4.835 1.00 0.00 97 VAL A N 1
ATOM 1445 C CA . VAL A 1 97 ? 7.974 14.137 3.829 1.00 0.00 97 VAL A CA 1
ATOM 1446 C C . VAL A 1 97 ? 9.050 13.274 4.477 1.00 0.00 97 VAL A C 1
ATOM 1447 O O . VAL A 1 97 ? 9.473 13.534 5.603 1.00 0.00 97 VAL A O 1
ATOM 1460 N N . ALA A 1 98 ? 9.488 12.245 3.759 1.00 0.00 98 ALA A N 1
ATOM 1461 C CA . ALA A 1 98 ? 10.516 11.344 4.264 1.00 0.00 98 ALA A CA 1
ATOM 1462 C C . ALA A 1 98 ? 11.894 11.997 4.207 1.00 0.00 98 ALA A C 1
ATOM 1463 O O . ALA A 1 98 ? 12.102 12.891 3.389 1.00 0.00 98 ALA A O 1
ATOM 1472 N N . GLY A 1 1 ? 21.319 32.058 -11.812 1.00 0.00 1 GLY A N 2
ATOM 1473 C CA . GLY A 1 1 ? 20.586 33.293 -12.018 1.00 0.00 1 GLY A CA 2
ATOM 1474 C C . GLY A 1 1 ? 19.094 33.123 -11.810 1.00 0.00 1 GLY A C 2
ATOM 1475 O O . GLY A 1 1 ? 18.319 33.167 -12.765 1.00 0.00 1 GLY A O 2
ATOM 1479 N N . SER A 1 2 ? 18.691 32.928 -10.559 1.00 0.00 2 SER A N 2
ATOM 1480 C CA . SER A 1 2 ? 17.282 32.745 -10.229 1.00 0.00 2 SER A CA 2
ATOM 1481 C C . SER A 1 2 ? 16.648 31.684 -11.124 1.00 0.00 2 SER A C 2
ATOM 1482 O O . SER A 1 2 ? 15.526 31.850 -11.602 1.00 0.00 2 SER A O 2
ATOM 1490 N N . SER A 1 3 ? 17.376 30.595 -11.346 1.00 0.00 3 SER A N 2
ATOM 1491 C CA . SER A 1 3 ? 16.888 29.507 -12.186 1.00 0.00 3 SER A CA 2
ATOM 1492 C C . SER A 1 3 ? 16.046 28.528 -11.373 1.00 0.00 3 SER A C 2
ATOM 1493 O O . SER A 1 3 ? 16.391 28.185 -10.243 1.00 0.00 3 SER A O 2
ATOM 1501 N N . GLY A 1 4 ? 14.938 28.083 -11.958 1.00 0.00 4 GLY A N 2
ATOM 1502 C CA . GLY A 1 4 ? 14.063 27.148 -11.274 1.00 0.00 4 GLY A CA 2
ATOM 1503 C C . GLY A 1 4 ? 14.457 25.704 -11.514 1.00 0.00 4 GLY A C 2
ATOM 1504 O O . GLY A 1 4 ? 15.233 25.130 -10.750 1.00 0.00 4 GLY A O 2
ATOM 1508 N N . SER A 1 5 ? 13.921 25.114 -12.578 1.00 0.00 5 SER A N 2
ATOM 1509 C CA . SER A 1 5 ? 14.216 23.726 -12.913 1.00 0.00 5 SER A CA 2
ATOM 1510 C C . SER A 1 5 ? 13.791 23.411 -14.344 1.00 0.00 5 SER A C 2
ATOM 1511 O O . SER A 1 5 ? 12.626 23.572 -14.707 1.00 0.00 5 SER A O 2
ATOM 1519 N N . SER A 1 6 ? 14.745 22.959 -15.152 1.00 0.00 6 SER A N 2
ATOM 1520 C CA . SER A 1 6 ? 14.472 22.624 -16.545 1.00 0.00 6 SER A CA 2
ATOM 1521 C C . SER A 1 6 ? 14.565 21.118 -16.769 1.00 0.00 6 SER A C 2
ATOM 1522 O O . SER A 1 6 ? 15.449 20.452 -16.231 1.00 0.00 6 SER A O 2
ATOM 1530 N N . GLY A 1 7 ? 13.646 20.587 -17.569 1.00 0.00 7 GLY A N 2
ATOM 1531 C CA . GLY A 1 7 ? 13.641 19.163 -17.852 1.00 0.00 7 GLY A CA 2
ATOM 1532 C C . GLY A 1 7 ? 12.669 18.794 -18.955 1.00 0.00 7 GLY A C 2
ATOM 1533 O O . GLY A 1 7 ? 12.873 19.150 -20.116 1.00 0.00 7 GLY A O 2
ATOM 1537 N N . SER A 1 8 ? 11.609 18.078 -18.593 1.00 0.00 8 SER A N 2
ATOM 1538 C CA . SER A 1 8 ? 10.605 17.656 -19.561 1.00 0.00 8 SER A CA 2
ATOM 1539 C C . SER A 1 8 ? 9.381 18.566 -19.507 1.00 0.00 8 SER A C 2
ATOM 1540 O O . SER A 1 8 ? 9.122 19.218 -18.495 1.00 0.00 8 SER A O 2
ATOM 1548 N N . THR A 1 9 ? 8.630 18.604 -20.603 1.00 0.00 9 THR A N 2
ATOM 1549 C CA . THR A 1 9 ? 7.434 19.433 -20.682 1.00 0.00 9 THR A CA 2
ATOM 1550 C C . THR A 1 9 ? 6.177 18.611 -20.425 1.00 0.00 9 THR A C 2
ATOM 1551 O O . THR A 1 9 ? 5.975 17.561 -21.035 1.00 0.00 9 THR A O 2
ATOM 1562 N N . ALA A 1 10 ? 5.334 19.095 -19.519 1.00 0.00 10 ALA A N 2
ATOM 1563 C CA . ALA A 1 10 ? 4.094 18.406 -19.184 1.00 0.00 10 ALA A CA 2
ATOM 1564 C C . ALA A 1 10 ? 3.063 18.558 -20.297 1.00 0.00 10 ALA A C 2
ATOM 1565 O O . ALA A 1 10 ? 2.296 19.521 -20.321 1.00 0.00 10 ALA A O 2
ATOM 1572 N N . THR A 1 11 ? 3.049 17.601 -21.220 1.00 0.00 11 THR A N 2
ATOM 1573 C CA . THR A 1 11 ? 2.114 17.630 -22.337 1.00 0.00 11 THR A CA 2
ATOM 1574 C C . THR A 1 11 ? 0.705 17.972 -21.866 1.00 0.00 11 THR A C 2
ATOM 1575 O O . THR A 1 11 ? 0.023 18.799 -22.470 1.00 0.00 11 THR A O 2
ATOM 1586 N N . GLN A 1 12 ? 0.276 17.330 -20.784 1.00 0.00 12 GLN A N 2
ATOM 1587 C CA . GLN A 1 12 ? -1.053 17.568 -20.232 1.00 0.00 12 GLN A CA 2
ATOM 1588 C C . GLN A 1 12 ? -1.015 17.584 -18.708 1.00 0.00 12 GLN A C 2
ATOM 1589 O O . GLN A 1 12 ? 0.035 17.372 -18.100 1.00 0.00 12 GLN A O 2
ATOM 1603 N N . LYS A 1 13 ? -2.166 17.837 -18.095 1.00 0.00 13 LYS A N 2
ATOM 1604 C CA . LYS A 1 13 ? -2.266 17.880 -16.641 1.00 0.00 13 LYS A CA 2
ATOM 1605 C C . LYS A 1 13 ? -3.362 16.944 -16.142 1.00 0.00 13 LYS A C 2
ATOM 1606 O O . LYS A 1 13 ? -4.463 17.384 -15.806 1.00 0.00 13 LYS A O 2
ATOM 1625 N N . LEU A 1 14 ? -3.055 15.653 -16.096 1.00 0.00 14 LEU A N 2
ATOM 1626 C CA . LEU A 1 14 ? -4.014 14.654 -15.636 1.00 0.00 14 LEU A CA 2
ATOM 1627 C C . LEU A 1 14 ? -3.307 13.363 -15.237 1.00 0.00 14 LEU A C 2
ATOM 1628 O O . LEU A 1 14 ? -2.248 13.031 -15.772 1.00 0.00 14 LEU A O 2
ATOM 1644 N N . LEU A 1 15 ? -3.899 12.638 -14.295 1.00 0.00 15 LEU A N 2
ATOM 1645 C CA . LEU A 1 15 ? -3.327 11.381 -13.824 1.00 0.00 15 LEU A CA 2
ATOM 1646 C C . LEU A 1 15 ? -4.403 10.488 -13.213 1.00 0.00 15 LEU A C 2
ATOM 1647 O O . LEU A 1 15 ? -5.479 10.959 -12.846 1.00 0.00 15 LEU A O 2
ATOM 1663 N N . ARG A 1 16 ? -4.102 9.198 -13.105 1.00 0.00 16 ARG A N 2
ATOM 1664 C CA . ARG A 1 16 ? -5.043 8.240 -12.538 1.00 0.00 16 ARG A CA 2
ATOM 1665 C C . ARG A 1 16 ? -4.668 7.897 -11.099 1.00 0.00 16 ARG A C 2
ATOM 1666 O O . ARG A 1 16 ? -3.506 8.008 -10.705 1.00 0.00 16 ARG A O 2
ATOM 1687 N N . THR A 1 17 ? -5.659 7.479 -10.318 1.00 0.00 17 THR A N 2
ATOM 1688 C CA . THR A 1 17 ? -5.434 7.121 -8.923 1.00 0.00 17 THR A CA 2
ATOM 1689 C C . THR A 1 17 ? -5.556 5.616 -8.715 1.00 0.00 17 THR A C 2
ATOM 1690 O O . THR A 1 17 ? -4.977 5.060 -7.781 1.00 0.00 17 THR A O 2
ATOM 1701 N N . ASP A 1 18 ? -6.312 4.962 -9.590 1.00 0.00 18 ASP A N 2
ATOM 1702 C CA . ASP A 1 18 ? -6.509 3.519 -9.502 1.00 0.00 18 ASP A CA 2
ATOM 1703 C C . ASP A 1 18 ? -5.401 2.774 -10.241 1.00 0.00 18 ASP A C 2
ATOM 1704 O O . ASP A 1 18 ? -5.666 1.860 -11.021 1.00 0.00 18 ASP A O 2
ATOM 1713 N N . LYS A 1 19 ? -4.158 3.173 -9.990 1.00 0.00 19 LYS A N 2
ATOM 1714 C CA . LYS A 1 19 ? -3.009 2.544 -10.630 1.00 0.00 19 LYS A CA 2
ATOM 1715 C C . LYS A 1 19 ? -1.868 2.356 -9.635 1.00 0.00 19 LYS A C 2
ATOM 1716 O O . LYS A 1 19 ? -1.724 3.128 -8.686 1.00 0.00 19 LYS A O 2
ATOM 1735 N N . LEU A 1 20 ? -1.058 1.327 -9.859 1.00 0.00 20 LEU A N 2
ATOM 1736 C CA . LEU A 1 20 ? 0.072 1.038 -8.982 1.00 0.00 20 LEU A CA 2
ATOM 1737 C C . LEU A 1 20 ? 1.300 0.634 -9.792 1.00 0.00 20 LEU A C 2
ATOM 1738 O O . LEU A 1 20 ? 1.243 -0.289 -10.603 1.00 0.00 20 LEU A O 2
ATOM 1754 N N . GLU A 1 21 ? 2.409 1.331 -9.565 1.00 0.00 21 GLU A N 2
ATOM 1755 C CA . GLU A 1 21 ? 3.650 1.044 -10.273 1.00 0.00 21 GLU A CA 2
ATOM 1756 C C . GLU A 1 21 ? 4.247 -0.282 -9.808 1.00 0.00 21 GLU A C 2
ATOM 1757 O O . GLU A 1 21 ? 4.509 -0.474 -8.620 1.00 0.00 21 GLU A O 2
ATOM 1769 N N . VAL A 1 22 ? 4.460 -1.192 -10.752 1.00 0.00 22 VAL A N 2
ATOM 1770 C CA . VAL A 1 22 ? 5.026 -2.499 -10.441 1.00 0.00 22 VAL A CA 2
ATOM 1771 C C . VAL A 1 22 ? 6.514 -2.392 -10.125 1.00 0.00 22 VAL A C 2
ATOM 1772 O O . VAL A 1 22 ? 7.279 -1.796 -10.884 1.00 0.00 22 VAL A O 2
ATOM 1785 N N . CYS A 1 23 ? 6.918 -2.975 -9.001 1.00 0.00 23 CYS A N 2
ATOM 1786 C CA . CYS A 1 23 ? 8.314 -2.946 -8.584 1.00 0.00 23 CYS A CA 2
ATOM 1787 C C . CYS A 1 23 ? 9.200 -3.668 -9.596 1.00 0.00 23 CYS A C 2
ATOM 1788 O O . CYS A 1 23 ? 8.773 -4.632 -10.233 1.00 0.00 23 CYS A O 2
ATOM 1795 N N . ARG A 1 24 ? 10.433 -3.195 -9.739 1.00 0.00 24 ARG A N 2
ATOM 1796 C CA . ARG A 1 24 ? 11.378 -3.795 -10.673 1.00 0.00 24 ARG A CA 2
ATOM 1797 C C . ARG A 1 24 ? 12.207 -4.877 -9.988 1.00 0.00 24 ARG A C 2
ATOM 1798 O O . ARG A 1 24 ? 12.462 -5.934 -10.565 1.00 0.00 24 ARG A O 2
ATOM 1819 N N . GLU A 1 25 ? 12.626 -4.605 -8.756 1.00 0.00 25 GLU A N 2
ATOM 1820 C CA . GLU A 1 25 ? 13.427 -5.555 -7.995 1.00 0.00 25 GLU A CA 2
ATOM 1821 C C . GLU A 1 25 ? 12.662 -6.857 -7.773 1.00 0.00 25 GLU A C 2
ATOM 1822 O O . GLU A 1 25 ? 13.138 -7.937 -8.123 1.00 0.00 25 GLU A O 2
ATOM 1834 N N . PHE A 1 26 ? 11.474 -6.746 -7.188 1.00 0.00 26 PHE A N 2
ATOM 1835 C CA . PHE A 1 26 ? 10.643 -7.913 -6.917 1.00 0.00 26 PHE A CA 2
ATOM 1836 C C . PHE A 1 26 ? 10.636 -8.864 -8.110 1.00 0.00 26 PHE A C 2
ATOM 1837 O O . PHE A 1 26 ? 10.759 -10.078 -7.949 1.00 0.00 26 PHE A O 2
ATOM 1854 N N . GLN A 1 27 ? 10.492 -8.303 -9.306 1.00 0.00 27 GLN A N 2
ATOM 1855 C CA . GLN A 1 27 ? 10.468 -9.102 -10.526 1.00 0.00 27 GLN A CA 2
ATOM 1856 C C . GLN A 1 27 ? 11.605 -10.117 -10.534 1.00 0.00 27 GLN A C 2
ATOM 1857 O O . GLN A 1 27 ? 11.381 -11.313 -10.722 1.00 0.00 27 GLN A O 2
ATOM 1871 N N . ARG A 1 28 ? 12.826 -9.633 -10.330 1.00 0.00 28 ARG A N 2
ATOM 1872 C CA . ARG A 1 28 ? 13.999 -10.499 -10.316 1.00 0.00 28 ARG A CA 2
ATOM 1873 C C . ARG A 1 28 ? 14.271 -11.022 -8.909 1.00 0.00 28 ARG A C 2
ATOM 1874 O O . ARG A 1 28 ? 15.402 -11.374 -8.575 1.00 0.00 28 ARG A O 2
ATOM 1895 N N . GLY A 1 29 ? 13.227 -11.069 -8.088 1.00 0.00 29 GLY A N 2
ATOM 1896 C CA . GLY A 1 29 ? 13.374 -11.549 -6.726 1.00 0.00 29 GLY A CA 2
ATOM 1897 C C . GLY A 1 29 ? 14.490 -10.844 -5.980 1.00 0.00 29 GLY A C 2
ATOM 1898 O O . GLY A 1 29 ? 15.299 -11.484 -5.310 1.00 0.00 29 GLY A O 2
ATOM 1902 N N . ASN A 1 30 ? 14.534 -9.521 -6.098 1.00 0.00 30 ASN A N 2
ATOM 1903 C CA . ASN A 1 30 ? 15.560 -8.728 -5.431 1.00 0.00 30 ASN A CA 2
ATOM 1904 C C . ASN A 1 30 ? 14.962 -7.914 -4.288 1.00 0.00 30 ASN A C 2
ATOM 1905 O O . ASN A 1 30 ? 15.546 -7.815 -3.209 1.00 0.00 30 ASN A O 2
ATOM 1916 N N . CYS A 1 31 ? 13.792 -7.333 -4.533 1.00 0.00 31 CYS A N 2
ATOM 1917 C CA . CYS A 1 31 ? 13.112 -6.527 -3.525 1.00 0.00 31 CYS A CA 2
ATOM 1918 C C . CYS A 1 31 ? 12.961 -7.303 -2.220 1.00 0.00 31 CYS A C 2
ATOM 1919 O O . CYS A 1 31 ? 12.464 -8.428 -2.209 1.00 0.00 31 CYS A O 2
ATOM 1926 N N . ALA A 1 32 ? 13.392 -6.692 -1.122 1.00 0.00 32 ALA A N 2
ATOM 1927 C CA . ALA A 1 32 ? 13.303 -7.323 0.189 1.00 0.00 32 ALA A CA 2
ATOM 1928 C C . ALA A 1 32 ? 12.178 -6.711 1.018 1.00 0.00 32 ALA A C 2
ATOM 1929 O O . ALA A 1 32 ? 11.658 -7.342 1.938 1.00 0.00 32 ALA A O 2
ATOM 1936 N N . ARG A 1 33 ? 11.808 -5.479 0.686 1.00 0.00 33 ARG A N 2
ATOM 1937 C CA . ARG A 1 33 ? 10.746 -4.781 1.400 1.00 0.00 33 ARG A CA 2
ATOM 1938 C C . ARG A 1 33 ? 9.392 -5.432 1.133 1.00 0.00 33 ARG A C 2
ATOM 1939 O O . ARG A 1 33 ? 8.468 -5.319 1.938 1.00 0.00 33 ARG A O 2
ATOM 1960 N N . GLY A 1 34 ? 9.283 -6.114 -0.003 1.00 0.00 34 GLY A N 2
ATOM 1961 C CA . GLY A 1 34 ? 8.039 -6.772 -0.356 1.00 0.00 34 GLY A CA 2
ATOM 1962 C C . GLY A 1 34 ? 6.883 -5.799 -0.483 1.00 0.00 34 GLY A C 2
ATOM 1963 O O . GLY A 1 34 ? 7.000 -4.635 -0.103 1.00 0.00 34 GLY A O 2
ATOM 1967 N N . GLU A 1 35 ? 5.765 -6.277 -1.021 1.00 0.00 35 GLU A N 2
ATOM 1968 C CA . GLU A 1 35 ? 4.585 -5.439 -1.199 1.00 0.00 35 GLU A CA 2
ATOM 1969 C C . GLU A 1 35 ? 4.074 -4.927 0.145 1.00 0.00 35 GLU A C 2
ATOM 1970 O O . GLU A 1 35 ? 3.182 -4.080 0.201 1.00 0.00 35 GLU A O 2
ATOM 1982 N N . THR A 1 36 ? 4.644 -5.449 1.226 1.00 0.00 36 THR A N 2
ATOM 1983 C CA . THR A 1 36 ? 4.246 -5.047 2.569 1.00 0.00 36 THR A CA 2
ATOM 1984 C C . THR A 1 36 ? 4.963 -3.772 2.998 1.00 0.00 36 THR A C 2
ATOM 1985 O O . THR A 1 36 ? 4.333 -2.815 3.446 1.00 0.00 36 THR A O 2
ATOM 1996 N N . ASP A 1 37 ? 6.284 -3.766 2.856 1.00 0.00 37 ASP A N 2
ATOM 1997 C CA . ASP A 1 37 ? 7.087 -2.607 3.227 1.00 0.00 37 ASP A CA 2
ATOM 1998 C C . ASP A 1 37 ? 7.480 -1.800 1.993 1.00 0.00 37 ASP A C 2
ATOM 1999 O O . ASP A 1 37 ? 8.262 -0.853 2.080 1.00 0.00 37 ASP A O 2
ATOM 2008 N N . CYS A 1 38 ? 6.932 -2.182 0.844 1.00 0.00 38 CYS A N 2
ATOM 2009 C CA . CYS A 1 38 ? 7.225 -1.497 -0.409 1.00 0.00 38 CYS A CA 2
ATOM 2010 C C . CYS A 1 38 ? 5.991 -0.767 -0.931 1.00 0.00 38 CYS A C 2
ATOM 2011 O O . CYS A 1 38 ? 4.896 -1.329 -0.973 1.00 0.00 38 CYS A O 2
ATOM 2018 N N . ARG A 1 39 ? 6.176 0.488 -1.329 1.00 0.00 39 ARG A N 2
ATOM 2019 C CA . ARG A 1 39 ? 5.079 1.295 -1.848 1.00 0.00 39 ARG A CA 2
ATOM 2020 C C . ARG A 1 39 ? 4.568 0.732 -3.170 1.00 0.00 39 ARG A C 2
ATOM 2021 O O . ARG A 1 39 ? 3.378 0.820 -3.477 1.00 0.00 39 ARG A O 2
ATOM 2042 N N . PHE A 1 40 ? 5.474 0.153 -3.951 1.00 0.00 40 PHE A N 2
ATOM 2043 C CA . PHE A 1 40 ? 5.116 -0.423 -5.242 1.00 0.00 40 PHE A CA 2
ATOM 2044 C C . PHE A 1 40 ? 4.466 -1.793 -5.064 1.00 0.00 40 PHE A C 2
ATOM 2045 O O . PHE A 1 40 ? 4.854 -2.567 -4.191 1.00 0.00 40 PHE A O 2
ATOM 2062 N N . ALA A 1 41 ? 3.474 -2.083 -5.899 1.00 0.00 41 ALA A N 2
ATOM 2063 C CA . ALA A 1 41 ? 2.771 -3.358 -5.837 1.00 0.00 41 ALA A CA 2
ATOM 2064 C C . ALA A 1 41 ? 3.580 -4.465 -6.503 1.00 0.00 41 ALA A C 2
ATOM 2065 O O . ALA A 1 41 ? 4.200 -4.253 -7.546 1.00 0.00 41 ALA A O 2
ATOM 2072 N N . HIS A 1 42 ? 3.572 -5.646 -5.894 1.00 0.00 42 HIS A N 2
ATOM 2073 C CA . HIS A 1 42 ? 4.307 -6.787 -6.429 1.00 0.00 42 HIS A CA 2
ATOM 2074 C C . HIS A 1 42 ? 3.352 -7.813 -7.032 1.00 0.00 42 HIS A C 2
ATOM 2075 O O . HIS A 1 42 ? 2.730 -8.608 -6.327 1.00 0.00 42 HIS A O 2
ATOM 2089 N N . PRO A 1 43 ? 3.233 -7.797 -8.368 1.00 0.00 43 PRO A N 2
ATOM 2090 C CA . PRO A 1 43 ? 2.356 -8.720 -9.096 1.00 0.00 43 PRO A CA 2
ATOM 2091 C C . PRO A 1 43 ? 2.868 -10.156 -9.061 1.00 0.00 43 PRO A C 2
ATOM 2092 O O . PRO A 1 43 ? 4.059 -10.404 -9.245 1.00 0.00 43 PRO A O 2
ATOM 2103 N N . ALA A 1 44 ? 1.961 -11.097 -8.823 1.00 0.00 44 ALA A N 2
ATOM 2104 C CA . ALA A 1 44 ? 2.321 -12.509 -8.766 1.00 0.00 44 ALA A CA 2
ATOM 2105 C C . ALA A 1 44 ? 2.104 -13.185 -10.116 1.00 0.00 44 ALA A C 2
ATOM 2106 O O . ALA A 1 44 ? 2.926 -13.987 -10.559 1.00 0.00 44 ALA A O 2
ATOM 2113 N N . ASP A 1 45 ? 0.991 -12.858 -10.764 1.00 0.00 45 ASP A N 2
ATOM 2114 C CA . ASP A 1 45 ? 0.665 -13.434 -12.063 1.00 0.00 45 ASP A CA 2
ATOM 2115 C C . ASP A 1 45 ? 1.737 -13.092 -13.093 1.00 0.00 45 ASP A C 2
ATOM 2116 O O . ASP A 1 45 ? 2.630 -12.286 -12.831 1.00 0.00 45 ASP A O 2
ATOM 2125 N N . SER A 1 46 ? 1.643 -13.711 -14.266 1.00 0.00 46 SER A N 2
ATOM 2126 C CA . SER A 1 46 ? 2.607 -13.476 -15.334 1.00 0.00 46 SER A CA 2
ATOM 2127 C C . SER A 1 46 ? 2.077 -12.446 -16.327 1.00 0.00 46 SER A C 2
ATOM 2128 O O . SER A 1 46 ? 2.776 -11.500 -16.692 1.00 0.00 46 SER A O 2
ATOM 2136 N N . THR A 1 47 ? 0.836 -12.638 -16.762 1.00 0.00 47 THR A N 2
ATOM 2137 C CA . THR A 1 47 ? 0.211 -11.728 -17.714 1.00 0.00 47 THR A CA 2
ATOM 2138 C C . THR A 1 47 ? -0.478 -10.571 -16.998 1.00 0.00 47 THR A C 2
ATOM 2139 O O . THR A 1 47 ? -1.635 -10.257 -17.277 1.00 0.00 47 THR A O 2
ATOM 2150 N N . MET A 1 48 ? 0.241 -9.940 -16.076 1.00 0.00 48 MET A N 2
ATOM 2151 C CA . MET A 1 48 ? -0.301 -8.816 -15.322 1.00 0.00 48 MET A CA 2
ATOM 2152 C C . MET A 1 48 ? 0.544 -7.563 -15.530 1.00 0.00 48 MET A C 2
ATOM 2153 O O . MET A 1 48 ? 0.017 -6.452 -15.595 1.00 0.00 48 MET A O 2
ATOM 2167 N N . ILE A 1 49 ? 1.855 -7.750 -15.634 1.00 0.00 49 ILE A N 2
ATOM 2168 C CA . ILE A 1 49 ? 2.771 -6.634 -15.836 1.00 0.00 49 ILE A CA 2
ATOM 2169 C C . ILE A 1 49 ? 2.818 -6.220 -17.303 1.00 0.00 49 ILE A C 2
ATOM 2170 O O . ILE A 1 49 ? 2.743 -7.061 -18.199 1.00 0.00 49 ILE A O 2
ATOM 2186 N N . ASP A 1 50 ? 2.945 -4.919 -17.541 1.00 0.00 50 ASP A N 2
ATOM 2187 C CA . ASP A 1 50 ? 3.005 -4.393 -18.899 1.00 0.00 50 ASP A CA 2
ATOM 2188 C C . ASP A 1 50 ? 4.380 -3.801 -19.192 1.00 0.00 50 ASP A C 2
ATOM 2189 O O . ASP A 1 50 ? 4.849 -2.910 -18.482 1.00 0.00 50 ASP A O 2
ATOM 2198 N N . THR A 1 51 ? 5.023 -4.301 -20.242 1.00 0.00 51 THR A N 2
ATOM 2199 C CA . THR A 1 51 ? 6.345 -3.824 -20.628 1.00 0.00 51 THR A CA 2
ATOM 2200 C C . THR A 1 51 ? 6.259 -2.476 -21.334 1.00 0.00 51 THR A C 2
ATOM 2201 O O . THR A 1 51 ? 7.251 -1.976 -2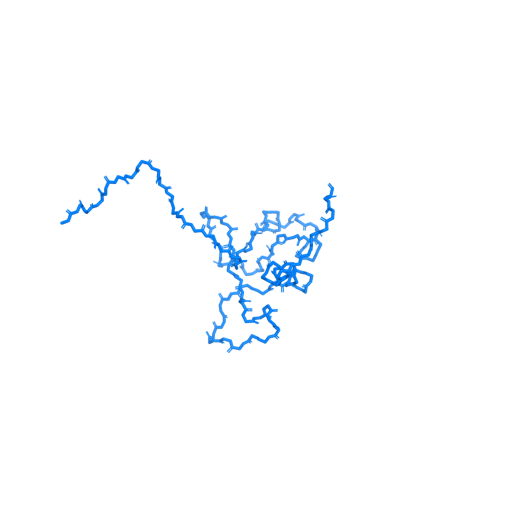1.863 1.00 0.00 51 THR A O 2
ATOM 2212 N N . SER A 1 52 ? 5.065 -1.890 -21.338 1.00 0.00 52 SER A N 2
ATOM 2213 C CA . SER A 1 52 ? 4.848 -0.600 -21.983 1.00 0.00 52 SER A CA 2
ATOM 2214 C C . SER A 1 52 ? 4.916 0.534 -20.964 1.00 0.00 52 SER A C 2
ATOM 2215 O O . SER A 1 52 ? 5.483 1.593 -21.235 1.00 0.00 52 SER A O 2
ATOM 2223 N N . ASP A 1 53 ? 4.334 0.304 -19.793 1.00 0.00 53 ASP A N 2
ATOM 2224 C CA . ASP A 1 53 ? 4.329 1.305 -18.732 1.00 0.00 53 ASP A CA 2
ATOM 2225 C C . ASP A 1 53 ? 4.774 0.695 -17.407 1.00 0.00 53 ASP A C 2
ATOM 2226 O O . ASP A 1 53 ? 5.382 1.369 -16.576 1.00 0.00 53 ASP A O 2
ATOM 2235 N N . ASN A 1 54 ? 4.467 -0.584 -17.217 1.00 0.00 54 ASN A N 2
ATOM 2236 C CA . ASN A 1 54 ? 4.835 -1.284 -15.992 1.00 0.00 54 ASN A CA 2
ATOM 2237 C C . ASN A 1 54 ? 3.946 -0.851 -14.830 1.00 0.00 54 ASN A C 2
ATOM 2238 O O . ASN A 1 54 ? 4.428 -0.595 -13.726 1.00 0.00 54 ASN A O 2
ATOM 2249 N N . THR A 1 55 ? 2.644 -0.770 -15.086 1.00 0.00 55 THR A N 2
ATOM 2250 C CA . THR A 1 55 ? 1.688 -0.366 -14.062 1.00 0.00 55 THR A CA 2
ATOM 2251 C C . THR A 1 55 ? 0.459 -1.269 -14.072 1.00 0.00 55 THR A C 2
ATOM 2252 O O . THR A 1 55 ? 0.025 -1.733 -15.127 1.00 0.00 55 THR A O 2
ATOM 2263 N N . VAL A 1 56 ? -0.099 -1.514 -12.890 1.00 0.00 56 VAL A N 2
ATOM 2264 C CA . VAL A 1 56 ? -1.279 -2.360 -12.763 1.00 0.00 56 VAL A CA 2
ATOM 2265 C C . VAL A 1 56 ? -2.497 -1.545 -12.343 1.00 0.00 56 VAL A C 2
ATOM 2266 O O . VAL A 1 56 ? -2.373 -0.536 -11.648 1.00 0.00 56 VAL A O 2
ATOM 2279 N N . THR A 1 57 ? -3.675 -1.989 -12.769 1.00 0.00 57 THR A N 2
ATOM 2280 C CA . THR A 1 57 ? -4.917 -1.300 -12.438 1.00 0.00 57 THR A CA 2
ATOM 2281 C C . THR A 1 57 ? -5.349 -1.604 -11.008 1.00 0.00 57 THR A C 2
ATOM 2282 O O . THR A 1 57 ? -5.015 -2.653 -10.457 1.00 0.00 57 THR A O 2
ATOM 2293 N N . VAL A 1 58 ? -6.095 -0.679 -10.411 1.00 0.00 58 VAL A N 2
ATOM 2294 C CA . VAL A 1 58 ? -6.574 -0.848 -9.045 1.00 0.00 58 VAL A CA 2
ATOM 2295 C C . VAL A 1 58 ? -8.092 -0.988 -9.009 1.00 0.00 58 VAL A C 2
ATOM 2296 O O . VAL A 1 58 ? -8.817 -0.148 -9.544 1.00 0.00 58 VAL A O 2
ATOM 2309 N N . CYS A 1 59 ? -8.568 -2.055 -8.375 1.00 0.00 59 CYS A N 2
ATOM 2310 C CA . CYS A 1 59 ? -10.000 -2.306 -8.268 1.00 0.00 59 CYS A CA 2
ATOM 2311 C C . CYS A 1 59 ? -10.665 -1.281 -7.353 1.00 0.00 59 CYS A C 2
ATOM 2312 O O . CYS A 1 59 ? -10.636 -1.415 -6.130 1.00 0.00 59 CYS A O 2
ATOM 2319 N N . MET A 1 60 ? -11.264 -0.259 -7.956 1.00 0.00 60 MET A N 2
ATOM 2320 C CA . MET A 1 60 ? -11.938 0.787 -7.195 1.00 0.00 60 MET A CA 2
ATOM 2321 C C . MET A 1 60 ? -12.866 0.184 -6.146 1.00 0.00 60 MET A C 2
ATOM 2322 O O . MET A 1 60 ? -12.774 0.510 -4.962 1.00 0.00 60 MET A O 2
ATOM 2336 N N . ASP A 1 61 ? -13.759 -0.695 -6.587 1.00 0.00 61 ASP A N 2
ATOM 2337 C CA . ASP A 1 61 ? -14.703 -1.344 -5.685 1.00 0.00 61 ASP A CA 2
ATOM 2338 C C . ASP A 1 61 ? -13.985 -1.924 -4.471 1.00 0.00 61 ASP A C 2
ATOM 2339 O O . ASP A 1 61 ? -14.257 -1.540 -3.334 1.00 0.00 61 ASP A O 2
ATOM 2348 N N . TYR A 1 62 ? -13.067 -2.851 -4.721 1.00 0.00 62 TYR A N 2
ATOM 2349 C CA . TYR A 1 62 ? -12.312 -3.487 -3.648 1.00 0.00 62 TYR A CA 2
ATOM 2350 C C . TYR A 1 62 ? -11.904 -2.467 -2.590 1.00 0.00 62 TYR A C 2
ATOM 2351 O O . TYR A 1 62 ? -12.092 -2.688 -1.393 1.00 0.00 62 TYR A O 2
ATOM 2369 N N . ILE A 1 63 ? -11.344 -1.349 -3.040 1.00 0.00 63 ILE A N 2
ATOM 2370 C CA . ILE A 1 63 ? -10.911 -0.293 -2.134 1.00 0.00 63 ILE A CA 2
ATOM 2371 C C . ILE A 1 63 ? -12.009 0.061 -1.137 1.00 0.00 63 ILE A C 2
ATOM 2372 O O . ILE A 1 63 ? -11.756 0.203 0.059 1.00 0.00 63 ILE A O 2
ATOM 2388 N N . LYS A 1 64 ? -13.232 0.202 -1.638 1.00 0.00 64 LYS A N 2
ATOM 2389 C CA . LYS A 1 64 ? -14.372 0.536 -0.793 1.00 0.00 64 LYS A CA 2
ATOM 2390 C C . LYS A 1 64 ? -14.598 -0.538 0.266 1.00 0.00 64 LYS A C 2
ATOM 2391 O O . LYS A 1 64 ? -15.165 -0.270 1.324 1.00 0.00 64 LYS A O 2
ATOM 2410 N N . GLY A 1 65 ? -14.148 -1.755 -0.026 1.00 0.00 65 GLY A N 2
ATOM 2411 C CA . GLY A 1 65 ? -14.310 -2.850 0.912 1.00 0.00 65 GLY A CA 2
ATOM 2412 C C . GLY A 1 65 ? -15.194 -3.954 0.368 1.00 0.00 65 GLY A C 2
ATOM 2413 O O . GLY A 1 65 ? -15.216 -5.062 0.903 1.00 0.00 65 GLY A O 2
ATOM 2417 N N . ARG A 1 66 ? -15.927 -3.651 -0.699 1.00 0.00 66 ARG A N 2
ATOM 2418 C CA . ARG A 1 66 ? -16.820 -4.626 -1.314 1.00 0.00 66 ARG A CA 2
ATOM 2419 C C . ARG A 1 66 ? -16.569 -4.720 -2.817 1.00 0.00 66 ARG A C 2
ATOM 2420 O O . ARG A 1 66 ? -16.986 -3.850 -3.582 1.00 0.00 66 ARG A O 2
ATOM 2441 N N . CYS A 1 67 ? -15.886 -5.781 -3.232 1.00 0.00 67 CYS A N 2
ATOM 2442 C CA . CYS A 1 67 ? -15.578 -5.990 -4.641 1.00 0.00 67 CYS A CA 2
ATOM 2443 C C . CYS A 1 67 ? -16.374 -7.164 -5.204 1.00 0.00 67 CYS A C 2
ATOM 2444 O O . CYS A 1 67 ? -16.040 -8.324 -4.965 1.00 0.00 67 CYS A O 2
ATOM 2451 N N . MET A 1 68 ? -17.428 -6.854 -5.951 1.00 0.00 68 MET A N 2
ATOM 2452 C CA . MET A 1 68 ? -18.270 -7.884 -6.549 1.00 0.00 68 MET A CA 2
ATOM 2453 C C . MET A 1 68 ? -18.498 -7.607 -8.032 1.00 0.00 68 MET A C 2
ATOM 2454 O O . MET A 1 68 ? -19.522 -7.994 -8.595 1.00 0.00 68 MET A O 2
ATOM 2468 N N . ARG A 1 69 ? -17.537 -6.935 -8.658 1.00 0.00 69 ARG A N 2
ATOM 2469 C CA . ARG A 1 69 ? -17.635 -6.605 -10.075 1.00 0.00 69 ARG A CA 2
ATOM 2470 C C . ARG A 1 69 ? -17.777 -7.869 -10.918 1.00 0.00 69 ARG A C 2
ATOM 2471 O O . ARG A 1 69 ? -17.212 -8.912 -10.592 1.00 0.00 69 ARG A O 2
ATOM 2492 N N . GLU A 1 70 ? -18.538 -7.767 -12.004 1.00 0.00 70 GLU A N 2
ATOM 2493 C CA . GLU A 1 70 ? -18.756 -8.902 -12.893 1.00 0.00 70 GLU A CA 2
ATOM 2494 C C . GLU A 1 70 ? -17.431 -9.426 -13.440 1.00 0.00 70 GLU A C 2
ATOM 2495 O O . GLU A 1 70 ? -16.915 -8.921 -14.438 1.00 0.00 70 GLU A O 2
ATOM 2507 N N . LYS A 1 71 ? -16.885 -10.442 -12.781 1.00 0.00 71 LYS A N 2
ATOM 2508 C CA . LYS A 1 71 ? -15.622 -11.037 -13.200 1.00 0.00 71 LYS A CA 2
ATOM 2509 C C . LYS A 1 71 ? -14.470 -10.055 -13.012 1.00 0.00 71 LYS A C 2
ATOM 2510 O O . LYS A 1 71 ? -13.688 -9.816 -13.933 1.00 0.00 71 LYS A O 2
ATOM 2529 N N . CYS A 1 72 ? -14.369 -9.490 -11.813 1.00 0.00 72 CYS A N 2
ATOM 2530 C CA . CYS A 1 72 ? -13.312 -8.535 -11.504 1.00 0.00 72 CYS A CA 2
ATOM 2531 C C . CYS A 1 72 ? -11.962 -9.036 -12.008 1.00 0.00 72 CYS A C 2
ATOM 2532 O O . CYS A 1 72 ? -11.553 -10.159 -11.711 1.00 0.00 72 CYS A O 2
ATOM 2539 N N . LYS A 1 73 ? -11.273 -8.195 -12.773 1.00 0.00 73 LYS A N 2
ATOM 2540 C CA . LYS A 1 73 ? -9.968 -8.550 -13.318 1.00 0.00 73 LYS A CA 2
ATOM 2541 C C . LYS A 1 73 ? -8.931 -7.482 -12.985 1.00 0.00 73 LYS A C 2
ATOM 2542 O O . LYS A 1 73 ? -8.002 -7.243 -13.757 1.00 0.00 73 LYS A O 2
ATOM 2561 N N . TYR A 1 74 ? -9.095 -6.844 -11.832 1.00 0.00 74 TYR A N 2
ATOM 2562 C CA . TYR A 1 74 ? -8.173 -5.801 -11.397 1.00 0.00 74 TYR A CA 2
ATOM 2563 C C . TYR A 1 74 ? -7.279 -6.301 -10.266 1.00 0.00 74 TYR A C 2
ATOM 2564 O O . TYR A 1 74 ? -7.605 -7.273 -9.585 1.00 0.00 74 TYR A O 2
ATOM 2582 N N . PHE A 1 75 ? -6.150 -5.627 -10.072 1.00 0.00 75 PHE A N 2
ATOM 2583 C CA . PHE A 1 75 ? -5.207 -6.002 -9.024 1.00 0.00 75 PHE A CA 2
ATOM 2584 C C . PHE A 1 75 ? -5.727 -5.584 -7.651 1.00 0.00 75 PHE A C 2
ATOM 2585 O O . PHE A 1 75 ? -6.340 -4.527 -7.502 1.00 0.00 75 PHE A O 2
ATOM 2602 N N . HIS A 1 76 ? -5.476 -6.423 -6.650 1.00 0.00 76 HIS A N 2
ATOM 2603 C CA . HIS A 1 76 ? -5.918 -6.142 -5.289 1.00 0.00 76 HIS A CA 2
ATOM 2604 C C . HIS A 1 76 ? -4.724 -5.901 -4.370 1.00 0.00 76 HIS A C 2
ATOM 2605 O O . HIS A 1 76 ? -4.087 -6.835 -3.883 1.00 0.00 76 HIS A O 2
ATOM 2619 N N . PRO A 1 77 ? -4.413 -4.619 -4.126 1.00 0.00 77 PRO A N 2
ATOM 2620 C CA . PRO A 1 77 ? -3.294 -4.226 -3.264 1.00 0.00 77 PRO A CA 2
ATOM 2621 C C . PRO A 1 77 ? -3.555 -4.544 -1.796 1.00 0.00 77 PRO A C 2
ATOM 2622 O O . PRO A 1 77 ? -4.667 -4.890 -1.398 1.00 0.00 77 PRO A O 2
ATOM 2633 N N . PRO A 1 78 ? -2.506 -4.424 -0.968 1.00 0.00 78 PRO A N 2
ATOM 2634 C CA . PRO A 1 78 ? -2.597 -4.693 0.470 1.00 0.00 78 PRO A CA 2
ATOM 2635 C C . PRO A 1 78 ? -3.421 -3.643 1.205 1.00 0.00 78 PRO A C 2
ATOM 2636 O O . PRO A 1 78 ? -3.934 -2.705 0.596 1.00 0.00 78 PRO A O 2
ATOM 2647 N N . ALA A 1 79 ? -3.545 -3.807 2.518 1.00 0.00 79 ALA A N 2
ATOM 2648 C CA . ALA A 1 79 ? -4.305 -2.870 3.337 1.00 0.00 79 ALA A CA 2
ATOM 2649 C C . ALA A 1 79 ? -3.663 -1.487 3.329 1.00 0.00 79 ALA A C 2
ATOM 2650 O O . ALA A 1 79 ? -4.266 -0.515 2.873 1.00 0.00 79 ALA A O 2
ATOM 2657 N N . HIS A 1 80 ? -2.437 -1.406 3.836 1.00 0.00 80 HIS A N 2
ATOM 2658 C CA . HIS A 1 80 ? -1.713 -0.141 3.887 1.00 0.00 80 HIS A CA 2
ATOM 2659 C C . HIS A 1 80 ? -1.904 0.647 2.595 1.00 0.00 80 HIS A C 2
ATOM 2660 O O . HIS A 1 80 ? -2.255 1.828 2.621 1.00 0.00 80 HIS A O 2
ATOM 2674 N N . LEU A 1 81 ? -1.670 -0.013 1.466 1.00 0.00 81 LEU A N 2
ATOM 2675 C CA . LEU A 1 81 ? -1.815 0.626 0.162 1.00 0.00 81 LEU A CA 2
ATOM 2676 C C . LEU A 1 81 ? -3.267 1.017 -0.094 1.00 0.00 81 LEU A C 2
ATOM 2677 O O . LEU A 1 81 ? -3.570 2.183 -0.345 1.00 0.00 81 LEU A O 2
ATOM 2693 N N . GLN A 1 82 ? -4.160 0.035 -0.026 1.00 0.00 82 GLN A N 2
ATOM 2694 C CA . GLN A 1 82 ? -5.580 0.278 -0.249 1.00 0.00 82 GLN A CA 2
ATOM 2695 C C . GLN A 1 82 ? -5.994 1.637 0.305 1.00 0.00 82 GLN A C 2
ATOM 2696 O O . GLN A 1 82 ? -6.810 2.339 -0.291 1.00 0.00 82 GLN A O 2
ATOM 2710 N N . ALA A 1 83 ? -5.424 2.002 1.449 1.00 0.00 83 ALA A N 2
ATOM 2711 C CA . ALA A 1 83 ? -5.733 3.278 2.083 1.00 0.00 83 ALA A CA 2
ATOM 2712 C C . ALA A 1 83 ? -5.140 4.441 1.293 1.00 0.00 83 ALA A C 2
ATOM 2713 O O . ALA A 1 83 ? -5.815 5.436 1.032 1.00 0.00 83 ALA A O 2
ATOM 2720 N N . LYS A 1 84 ? -3.872 4.308 0.917 1.00 0.00 84 LYS A N 2
ATOM 2721 C CA . LYS A 1 84 ? -3.187 5.347 0.156 1.00 0.00 84 LYS A CA 2
ATOM 2722 C C . LYS A 1 84 ? -4.086 5.896 -0.947 1.00 0.00 84 LYS A C 2
ATOM 2723 O O . LYS A 1 84 ? -4.174 7.109 -1.142 1.00 0.00 84 LYS A O 2
ATOM 2742 N N . ILE A 1 85 ? -4.752 4.998 -1.663 1.00 0.00 85 ILE A N 2
ATOM 2743 C CA . ILE A 1 85 ? -5.646 5.394 -2.744 1.00 0.00 85 ILE A CA 2
ATOM 2744 C C . ILE A 1 85 ? -6.874 6.119 -2.204 1.00 0.00 85 ILE A C 2
ATOM 2745 O O . ILE A 1 85 ? -7.195 7.227 -2.636 1.00 0.00 85 ILE A O 2
ATOM 2761 N N . LYS A 1 86 ? -7.558 5.488 -1.256 1.00 0.00 86 LYS A N 2
ATOM 2762 C CA . LYS A 1 86 ? -8.750 6.072 -0.653 1.00 0.00 86 LYS A CA 2
ATOM 2763 C C . LYS A 1 86 ? -8.505 7.527 -0.264 1.00 0.00 86 LYS A C 2
ATOM 2764 O O . LYS A 1 86 ? -9.361 8.387 -0.468 1.00 0.00 86 LYS A O 2
ATOM 2783 N N . ALA A 1 87 ? -7.330 7.794 0.298 1.00 0.00 87 ALA A N 2
ATOM 2784 C CA . ALA A 1 87 ? -6.971 9.144 0.712 1.00 0.00 87 ALA A CA 2
ATOM 2785 C C . ALA A 1 87 ? -7.352 10.166 -0.354 1.00 0.00 87 ALA A C 2
ATOM 2786 O O . ALA A 1 87 ? -8.030 11.152 -0.069 1.00 0.00 87 ALA A O 2
ATOM 2793 N N . ALA A 1 88 ? -6.910 9.922 -1.584 1.00 0.00 88 ALA A N 2
ATOM 2794 C CA . ALA A 1 88 ? -7.206 10.820 -2.693 1.00 0.00 88 ALA A CA 2
ATOM 2795 C C . ALA A 1 88 ? -8.697 11.128 -2.768 1.00 0.00 88 ALA A C 2
ATOM 2796 O O . ALA A 1 88 ? -9.093 12.267 -3.015 1.00 0.00 88 ALA A O 2
ATOM 2803 N N . GLN A 1 89 ? -9.519 10.106 -2.554 1.00 0.00 89 GLN A N 2
ATOM 2804 C CA . GLN A 1 89 ? -10.968 10.268 -2.599 1.00 0.00 89 GLN A CA 2
ATOM 2805 C C . GLN A 1 89 ? -11.471 11.008 -1.364 1.00 0.00 89 GLN A C 2
ATOM 2806 O O . GLN A 1 89 ? -12.135 12.040 -1.474 1.00 0.00 89 GLN A O 2
ATOM 2820 N N . HIS A 1 90 ? -11.151 10.475 -0.189 1.00 0.00 90 HIS A N 2
ATOM 2821 C CA . HIS A 1 90 ? -11.571 11.085 1.067 1.00 0.00 90 HIS A CA 2
ATOM 2822 C C . HIS A 1 90 ? -10.474 11.985 1.627 1.00 0.00 90 HIS A C 2
ATOM 2823 O O . HIS A 1 90 ? -9.460 11.503 2.130 1.00 0.00 90 HIS A O 2
ATOM 2837 N N . GLN A 1 91 ? -10.684 13.294 1.535 1.00 0.00 91 GLN A N 2
ATOM 2838 C CA . GLN A 1 91 ? -9.712 14.261 2.032 1.00 0.00 91 GLN A CA 2
ATOM 2839 C C . GLN A 1 91 ? -9.029 13.746 3.295 1.00 0.00 91 GLN A C 2
ATOM 2840 O O . GLN A 1 91 ? -9.687 13.451 4.291 1.00 0.00 91 GLN A O 2
ATOM 2854 N N . ALA A 1 92 ? -7.705 13.641 3.245 1.00 0.00 92 ALA A N 2
ATOM 2855 C CA . ALA A 1 92 ? -6.933 13.164 4.385 1.00 0.00 92 ALA A CA 2
ATOM 2856 C C . ALA A 1 92 ? -6.234 14.317 5.096 1.00 0.00 92 ALA A C 2
ATOM 2857 O O . ALA A 1 92 ? -5.537 15.114 4.469 1.00 0.00 92 ALA A O 2
ATOM 2864 N N . ASN A 1 93 ? -6.425 14.400 6.409 1.00 0.00 93 ASN A N 2
ATOM 2865 C CA . ASN A 1 93 ? -5.813 15.458 7.205 1.00 0.00 93 ASN A CA 2
ATOM 2866 C C . ASN A 1 93 ? -4.563 14.949 7.916 1.00 0.00 93 ASN A C 2
ATOM 2867 O O . ASN A 1 93 ? -4.334 15.257 9.086 1.00 0.00 93 ASN A O 2
ATOM 2878 N N . GLN A 1 94 ? -3.757 14.170 7.201 1.00 0.00 94 GLN A N 2
ATOM 2879 C CA . GLN A 1 94 ? -2.530 13.619 7.764 1.00 0.00 94 GLN A CA 2
ATOM 2880 C C . GLN A 1 94 ? -1.321 14.010 6.921 1.00 0.00 94 GLN A C 2
ATOM 2881 O O . GLN A 1 94 ? -1.387 14.021 5.692 1.00 0.00 94 GLN A O 2
ATOM 2895 N N . ALA A 1 95 ? -0.218 14.330 7.590 1.00 0.00 95 ALA A N 2
ATOM 2896 C CA . ALA A 1 95 ? 1.007 14.719 6.902 1.00 0.00 95 ALA A CA 2
ATOM 2897 C C . ALA A 1 95 ? 1.762 13.497 6.391 1.00 0.00 95 ALA A C 2
ATOM 2898 O O . ALA A 1 95 ? 2.508 12.861 7.134 1.00 0.00 95 ALA A O 2
ATOM 2905 N N . ALA A 1 96 ? 1.561 13.173 5.117 1.00 0.00 96 ALA A N 2
ATOM 2906 C CA . ALA A 1 96 ? 2.225 12.027 4.507 1.00 0.00 96 ALA A CA 2
ATOM 2907 C C . ALA A 1 96 ? 3.724 12.270 4.369 1.00 0.00 96 ALA A C 2
ATOM 2908 O O . ALA A 1 96 ? 4.168 13.410 4.231 1.00 0.00 96 ALA A O 2
ATOM 2915 N N . VAL A 1 97 ? 4.499 11.191 4.408 1.00 0.00 97 VAL A N 2
ATOM 2916 C CA . VAL A 1 97 ? 5.949 11.288 4.287 1.00 0.00 97 VAL A CA 2
ATOM 2917 C C . VAL A 1 97 ? 6.464 10.421 3.143 1.00 0.00 97 VAL A C 2
ATOM 2918 O O . VAL A 1 97 ? 5.827 9.440 2.759 1.00 0.00 97 VAL A O 2
ATOM 2931 N N . ALA A 1 98 ? 7.621 10.789 2.603 1.00 0.00 98 ALA A N 2
ATOM 2932 C CA . ALA A 1 98 ? 8.223 10.044 1.505 1.00 0.00 98 ALA A CA 2
ATOM 2933 C C . ALA A 1 98 ? 9.643 9.608 1.850 1.00 0.00 98 ALA A C 2
ATOM 2934 O O . ALA A 1 98 ? 10.105 9.884 2.956 1.00 0.00 98 ALA A O 2
ATOM 2943 N N . GLY A 1 1 ? 17.549 36.961 5.322 1.00 0.00 1 GLY A N 3
ATOM 2944 C CA . GLY A 1 1 ? 16.268 36.335 5.592 1.00 0.00 1 GLY A CA 3
ATOM 2945 C C . GLY A 1 1 ? 16.368 35.234 6.629 1.00 0.00 1 GLY A C 3
ATOM 2946 O O . GLY A 1 1 ? 17.003 34.206 6.393 1.00 0.00 1 GLY A O 3
ATOM 2950 N N . SER A 1 2 ? 15.741 35.449 7.781 1.00 0.00 2 SER A N 3
ATOM 2951 C CA . SER A 1 2 ? 15.766 34.469 8.860 1.00 0.00 2 SER A CA 3
ATOM 2952 C C . SER A 1 2 ? 15.376 33.086 8.347 1.00 0.00 2 SER A C 3
ATOM 2953 O O . SER A 1 2 ? 16.021 32.088 8.669 1.00 0.00 2 SER A O 3
ATOM 2961 N N . SER A 1 3 ? 14.316 33.036 7.547 1.00 0.00 3 SER A N 3
ATOM 2962 C CA . SER A 1 3 ? 13.837 31.775 6.991 1.00 0.00 3 SER A CA 3
ATOM 2963 C C . SER A 1 3 ? 12.718 32.017 5.982 1.00 0.00 3 SER A C 3
ATOM 2964 O O . SER A 1 3 ? 11.838 32.848 6.201 1.00 0.00 3 SER A O 3
ATOM 2972 N N . GLY A 1 4 ? 12.761 31.283 4.874 1.00 0.00 4 GLY A N 3
ATOM 2973 C CA . GLY A 1 4 ? 11.747 31.432 3.847 1.00 0.00 4 GLY A CA 3
ATOM 2974 C C . GLY A 1 4 ? 12.231 30.978 2.484 1.00 0.00 4 GLY A C 3
ATOM 2975 O O . GLY A 1 4 ? 12.841 31.751 1.745 1.00 0.00 4 GLY A O 3
ATOM 2979 N N . SER A 1 5 ? 11.961 29.720 2.150 1.00 0.00 5 SER A N 3
ATOM 2980 C CA . SER A 1 5 ? 12.378 29.162 0.869 1.00 0.00 5 SER A CA 3
ATOM 2981 C C . SER A 1 5 ? 11.170 28.718 0.051 1.00 0.00 5 SER A C 3
ATOM 2982 O O . SER A 1 5 ? 10.217 28.151 0.587 1.00 0.00 5 SER A O 3
ATOM 2990 N N . SER A 1 6 ? 11.216 28.979 -1.252 1.00 0.00 6 SER A N 3
ATOM 2991 C CA . SER A 1 6 ? 10.124 28.610 -2.145 1.00 0.00 6 SER A CA 3
ATOM 2992 C C . SER A 1 6 ? 10.461 27.338 -2.918 1.00 0.00 6 SER A C 3
ATOM 2993 O O . SER A 1 6 ? 11.614 26.911 -2.960 1.00 0.00 6 SER A O 3
ATOM 3001 N N . GLY A 1 7 ? 9.444 26.737 -3.529 1.00 0.00 7 GLY A N 3
ATOM 3002 C CA . GLY A 1 7 ? 9.652 25.520 -4.292 1.00 0.00 7 GLY A CA 3
ATOM 3003 C C . GLY A 1 7 ? 8.369 24.996 -4.906 1.00 0.00 7 GLY A C 3
ATOM 3004 O O . GLY A 1 7 ? 7.851 25.572 -5.863 1.00 0.00 7 GLY A O 3
ATOM 3008 N N . SER A 1 8 ? 7.856 23.900 -4.357 1.00 0.00 8 SER A N 3
ATOM 3009 C CA . SER A 1 8 ? 6.629 23.294 -4.861 1.00 0.00 8 SER A CA 3
ATOM 3010 C C . SER A 1 8 ? 5.416 23.799 -4.087 1.00 0.00 8 SER A C 3
ATOM 3011 O O . SER A 1 8 ? 5.183 23.401 -2.945 1.00 0.00 8 SER A O 3
ATOM 3019 N N . THR A 1 9 ? 4.645 24.680 -4.716 1.00 0.00 9 THR A N 3
ATOM 3020 C CA . THR A 1 9 ? 3.456 25.242 -4.087 1.00 0.00 9 THR A CA 3
ATOM 3021 C C . THR A 1 9 ? 2.395 25.586 -5.127 1.00 0.00 9 THR A C 3
ATOM 3022 O O . THR A 1 9 ? 2.710 26.080 -6.209 1.00 0.00 9 THR A O 3
ATOM 3033 N N . ALA A 1 10 ? 1.136 25.324 -4.790 1.00 0.00 10 ALA A N 3
ATOM 3034 C CA . ALA A 1 10 ? 0.028 25.608 -5.693 1.00 0.00 10 ALA A CA 3
ATOM 3035 C C . ALA A 1 10 ? 0.144 24.794 -6.977 1.00 0.00 10 ALA A C 3
ATOM 3036 O O . ALA A 1 10 ? -0.117 25.298 -8.070 1.00 0.00 10 ALA A O 3
ATOM 3043 N N . THR A 1 11 ? 0.538 23.532 -6.839 1.00 0.00 11 THR A N 3
ATOM 3044 C CA . THR A 1 11 ? 0.690 22.649 -7.988 1.00 0.00 11 THR A CA 3
ATOM 3045 C C . THR A 1 11 ? -0.436 21.623 -8.046 1.00 0.00 11 THR A C 3
ATOM 3046 O O . THR A 1 11 ? -0.945 21.188 -7.013 1.00 0.00 11 THR A O 3
ATOM 3057 N N . GLN A 1 12 ? -0.819 21.239 -9.259 1.00 0.00 12 GLN A N 3
ATOM 3058 C CA . GLN A 1 12 ? -1.886 20.263 -9.450 1.00 0.00 12 GLN A CA 3
ATOM 3059 C C . GLN A 1 12 ? -1.694 19.495 -10.753 1.00 0.00 12 GLN A C 3
ATOM 3060 O O . GLN A 1 12 ? -1.567 20.089 -11.824 1.00 0.00 12 GLN A O 3
ATOM 3074 N N . LYS A 1 13 ? -1.673 18.170 -10.656 1.00 0.00 13 LYS A N 3
ATOM 3075 C CA . LYS A 1 13 ? -1.497 17.318 -11.826 1.00 0.00 13 LYS A CA 3
ATOM 3076 C C . LYS A 1 13 ? -2.271 16.013 -11.671 1.00 0.00 13 LYS A C 3
ATOM 3077 O O . LYS A 1 13 ? -1.892 15.144 -10.885 1.00 0.00 13 LYS A O 3
ATOM 3096 N N . LEU A 1 14 ? -3.357 15.881 -12.426 1.00 0.00 14 LEU A N 3
ATOM 3097 C CA . LEU A 1 14 ? -4.184 14.681 -12.374 1.00 0.00 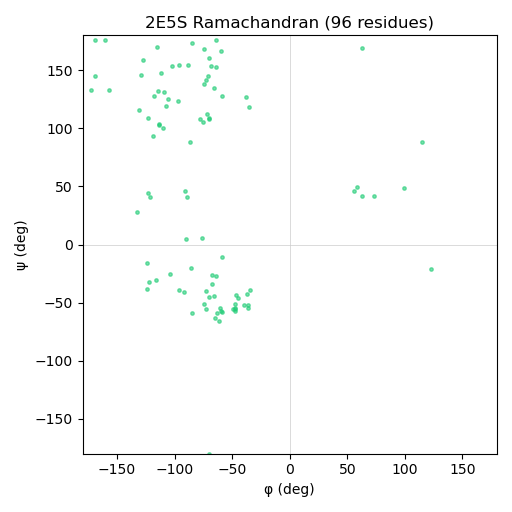14 LEU A CA 3
ATOM 3098 C C . LEU A 1 14 ? -3.386 13.451 -12.794 1.00 0.00 14 LEU A C 3
ATOM 3099 O O . LEU A 1 14 ? -2.801 13.417 -13.878 1.00 0.00 14 LEU A O 3
ATOM 3115 N N . LEU A 1 15 ? -3.367 12.441 -11.931 1.00 0.00 15 LEU A N 3
ATOM 3116 C CA . LEU A 1 15 ? -2.643 11.207 -12.214 1.00 0.00 15 LEU A CA 3
ATOM 3117 C C . LEU A 1 15 ? -3.481 9.987 -11.845 1.00 0.00 15 LEU A C 3
ATOM 3118 O O . LEU A 1 15 ? -4.087 9.938 -10.775 1.00 0.00 15 LEU A O 3
ATOM 3134 N N . ARG A 1 16 ? -3.509 9.002 -12.738 1.00 0.00 16 ARG A N 3
ATOM 3135 C CA . ARG A 1 16 ? -4.271 7.782 -12.506 1.00 0.00 16 ARG A CA 3
ATOM 3136 C C . ARG A 1 16 ? -4.125 7.316 -11.061 1.00 0.00 16 ARG A C 3
ATOM 3137 O O . ARG A 1 16 ? -3.079 6.799 -10.666 1.00 0.00 16 ARG A O 3
ATOM 3158 N N . THR A 1 17 ? -5.181 7.502 -10.275 1.00 0.00 17 THR A N 3
ATOM 3159 C CA . THR A 1 17 ? -5.171 7.102 -8.873 1.00 0.00 17 THR A CA 3
ATOM 3160 C C . THR A 1 17 ? -5.319 5.592 -8.731 1.00 0.00 17 THR A C 3
ATOM 3161 O O . THR A 1 17 ? -4.874 5.005 -7.744 1.00 0.00 17 THR A O 3
ATOM 3172 N N . ASP A 1 18 ? -5.946 4.968 -9.722 1.00 0.00 18 ASP A N 3
ATOM 3173 C CA . ASP A 1 18 ? -6.152 3.524 -9.707 1.00 0.00 18 ASP A CA 3
ATOM 3174 C C . ASP A 1 18 ? -5.055 2.811 -10.492 1.00 0.00 18 ASP A C 3
ATOM 3175 O O . ASP A 1 18 ? -5.315 1.838 -11.200 1.00 0.00 18 ASP A O 3
ATOM 3184 N N . LYS A 1 19 ? -3.827 3.303 -10.364 1.00 0.00 19 LYS A N 3
ATOM 3185 C CA . LYS A 1 19 ? -2.690 2.714 -11.060 1.00 0.00 19 LYS A CA 3
ATOM 3186 C C . LYS A 1 19 ? -1.512 2.520 -10.111 1.00 0.00 19 LYS A C 3
ATOM 3187 O O . LYS A 1 19 ? -1.007 3.480 -9.527 1.00 0.00 19 LYS A O 3
ATOM 3206 N N . LEU A 1 20 ? -1.077 1.274 -9.961 1.00 0.00 20 LEU A N 3
ATOM 3207 C CA . LEU A 1 20 ? 0.043 0.954 -9.084 1.00 0.00 20 LEU A CA 3
ATOM 3208 C C . LEU A 1 20 ? 1.297 0.640 -9.893 1.00 0.00 20 LEU A C 3
ATOM 3209 O O . LEU A 1 20 ? 1.285 -0.234 -10.759 1.00 0.00 20 LEU A O 3
ATOM 3225 N N . GLU A 1 21 ? 2.378 1.358 -9.604 1.00 0.00 21 GLU A N 3
ATOM 3226 C CA . GLU A 1 21 ? 3.640 1.154 -10.305 1.00 0.00 21 GLU A CA 3
ATOM 3227 C C . GLU A 1 21 ? 4.301 -0.150 -9.868 1.00 0.00 21 GLU A C 3
ATOM 3228 O O . GLU A 1 21 ? 4.715 -0.295 -8.718 1.00 0.00 21 GLU A O 3
ATOM 3240 N N . VAL A 1 22 ? 4.395 -1.099 -10.795 1.00 0.00 22 VAL A N 3
ATOM 3241 C CA . VAL A 1 22 ? 5.004 -2.391 -10.507 1.00 0.00 22 VAL A CA 3
ATOM 3242 C C . VAL A 1 22 ? 6.499 -2.246 -10.241 1.00 0.00 22 VAL A C 3
ATOM 3243 O O . VAL A 1 22 ? 7.220 -1.613 -11.012 1.00 0.00 22 VAL A O 3
ATOM 3256 N N . CYS A 1 23 ? 6.958 -2.839 -9.143 1.00 0.00 23 CYS A N 3
ATOM 3257 C CA . CYS A 1 23 ? 8.367 -2.777 -8.773 1.00 0.00 23 CYS A CA 3
ATOM 3258 C C . CYS A 1 23 ? 9.233 -3.485 -9.811 1.00 0.00 23 CYS A C 3
ATOM 3259 O O . CYS A 1 23 ? 8.777 -4.402 -10.494 1.00 0.00 23 CYS A O 3
ATOM 3266 N N . ARG A 1 24 ? 10.486 -3.055 -9.921 1.00 0.00 24 ARG A N 3
ATOM 3267 C CA . ARG A 1 24 ? 11.416 -3.647 -10.875 1.00 0.00 24 ARG A CA 3
ATOM 3268 C C . ARG A 1 24 ? 12.209 -4.779 -10.230 1.00 0.00 24 ARG A C 3
ATOM 3269 O O . ARG A 1 24 ? 12.502 -5.788 -10.870 1.00 0.00 24 ARG A O 3
ATOM 3290 N N . GLU A 1 25 ? 12.553 -4.604 -8.958 1.00 0.00 25 GLU A N 3
ATOM 3291 C CA . GLU A 1 25 ? 13.314 -5.611 -8.227 1.00 0.00 25 GLU A CA 3
ATOM 3292 C C . GLU A 1 25 ? 12.472 -6.861 -7.989 1.00 0.00 25 GLU A C 3
ATOM 3293 O O . GLU A 1 25 ? 12.796 -7.943 -8.479 1.00 0.00 25 GLU A O 3
ATOM 3305 N N . PHE A 1 26 ? 11.391 -6.705 -7.233 1.00 0.00 26 PHE A N 3
ATOM 3306 C CA . PHE A 1 26 ? 10.503 -7.821 -6.928 1.00 0.00 26 PHE A CA 3
ATOM 3307 C C . PHE A 1 26 ? 10.420 -8.787 -8.106 1.00 0.00 26 PHE A C 3
ATOM 3308 O O . PHE A 1 26 ? 10.463 -10.004 -7.927 1.00 0.00 26 PHE A O 3
ATOM 3325 N N . GLN A 1 27 ? 10.301 -8.236 -9.309 1.00 0.00 27 GLN A N 3
ATOM 3326 C CA . GLN A 1 27 ? 10.211 -9.048 -10.516 1.00 0.00 27 GLN A CA 3
ATOM 3327 C C . GLN A 1 27 ? 11.316 -10.099 -10.548 1.00 0.00 27 GLN A C 3
ATOM 3328 O O . GLN A 1 27 ? 11.056 -11.281 -10.777 1.00 0.00 27 GLN A O 3
ATOM 3342 N N . ARG A 1 28 ? 12.549 -9.661 -10.318 1.00 0.00 28 ARG A N 3
ATOM 3343 C CA . ARG A 1 28 ? 13.694 -10.564 -10.323 1.00 0.00 28 ARG A CA 3
ATOM 3344 C C . ARG A 1 28 ? 13.982 -11.084 -8.918 1.00 0.00 28 ARG A C 3
ATOM 3345 O O . ARG A 1 28 ? 15.066 -11.598 -8.645 1.00 0.00 28 ARG A O 3
ATOM 3366 N N . GLY A 1 29 ? 13.003 -10.945 -8.029 1.00 0.00 29 GLY A N 3
ATOM 3367 C CA . GLY A 1 29 ? 13.172 -11.405 -6.662 1.00 0.00 29 GLY A CA 3
ATOM 3368 C C . GLY A 1 29 ? 14.370 -10.773 -5.982 1.00 0.00 29 GLY A C 3
ATOM 3369 O O . GLY A 1 29 ? 15.217 -11.472 -5.428 1.00 0.00 29 GLY A O 3
ATOM 3373 N N . ASN A 1 30 ? 14.442 -9.447 -6.025 1.00 0.00 30 ASN A N 3
ATOM 3374 C CA . ASN A 1 30 ? 15.547 -8.721 -5.409 1.00 0.00 30 ASN A CA 3
ATOM 3375 C C . ASN A 1 30 ? 15.041 -7.786 -4.315 1.00 0.00 30 ASN A C 3
ATOM 3376 O O . ASN A 1 30 ? 15.703 -7.589 -3.296 1.00 0.00 30 ASN A O 3
ATOM 3387 N N . CYS A 1 31 ? 13.862 -7.212 -4.533 1.00 0.00 31 CYS A N 3
ATOM 3388 C CA . CYS A 1 31 ? 13.266 -6.298 -3.567 1.00 0.00 31 CYS A CA 3
ATOM 3389 C C . CYS A 1 31 ? 13.233 -6.922 -2.175 1.00 0.00 31 CYS A C 3
ATOM 3390 O O . CYS A 1 31 ? 12.802 -8.062 -2.005 1.00 0.00 31 CYS A O 3
ATOM 3397 N N . ALA A 1 32 ? 13.692 -6.167 -1.182 1.00 0.00 32 ALA A N 3
ATOM 3398 C CA . ALA A 1 32 ? 13.714 -6.644 0.194 1.00 0.00 32 ALA A CA 3
ATOM 3399 C C . ALA A 1 32 ? 12.532 -6.093 0.985 1.00 0.00 32 ALA A C 3
ATOM 3400 O O . ALA A 1 32 ? 12.051 -6.728 1.924 1.00 0.00 32 ALA A O 3
ATOM 3407 N N . ARG A 1 33 ? 12.070 -4.908 0.601 1.00 0.00 33 ARG A N 3
ATOM 3408 C CA . ARG A 1 33 ? 10.946 -4.271 1.275 1.00 0.00 33 ARG A CA 3
ATOM 3409 C C . ARG A 1 33 ? 9.688 -5.129 1.166 1.00 0.00 33 ARG A C 3
ATOM 3410 O O . ARG A 1 33 ? 8.827 -5.101 2.043 1.00 0.00 33 ARG A O 3
ATOM 3431 N N . GLY A 1 34 ? 9.591 -5.891 0.080 1.00 0.00 34 GLY A N 3
ATOM 3432 C CA . GLY A 1 34 ? 8.436 -6.745 -0.125 1.00 0.00 34 GLY A CA 3
ATOM 3433 C C . GLY A 1 34 ? 7.162 -5.955 -0.350 1.00 0.00 34 GLY A C 3
ATOM 3434 O O . GLY A 1 34 ? 7.185 -4.725 -0.376 1.00 0.00 34 GLY A O 3
ATOM 3438 N N . GLU A 1 35 ? 6.049 -6.663 -0.515 1.00 0.00 35 GLU A N 3
ATOM 3439 C CA . GLU A 1 35 ? 4.761 -6.018 -0.742 1.00 0.00 35 GLU A CA 3
ATOM 3440 C C . GLU A 1 35 ? 4.207 -5.437 0.556 1.00 0.00 35 GLU A C 3
ATOM 3441 O O . GLU A 1 35 ? 3.098 -4.903 0.587 1.00 0.00 35 GLU A O 3
ATOM 3453 N N . THR A 1 36 ? 4.987 -5.547 1.627 1.00 0.00 36 THR A N 3
ATOM 3454 C CA . THR A 1 36 ? 4.575 -5.035 2.928 1.00 0.00 36 THR A CA 3
ATOM 3455 C C . THR A 1 36 ? 5.346 -3.771 3.291 1.00 0.00 36 THR A C 3
ATOM 3456 O O . THR A 1 36 ? 4.793 -2.844 3.883 1.00 0.00 36 THR A O 3
ATOM 3467 N N . ASP A 1 37 ? 6.625 -3.741 2.933 1.00 0.00 37 ASP A N 3
ATOM 3468 C CA . ASP A 1 37 ? 7.472 -2.589 3.220 1.00 0.00 37 ASP A CA 3
ATOM 3469 C C . ASP A 1 37 ? 7.671 -1.736 1.971 1.00 0.00 37 ASP A C 3
ATOM 3470 O O . ASP A 1 37 ? 8.134 -0.598 2.051 1.00 0.00 37 ASP A O 3
ATOM 3479 N N . CYS A 1 38 ? 7.318 -2.294 0.818 1.00 0.00 38 CYS A N 3
ATOM 3480 C CA . CYS A 1 38 ? 7.459 -1.586 -0.449 1.00 0.00 38 CYS A CA 3
ATOM 3481 C C . CYS A 1 38 ? 6.127 -0.981 -0.885 1.00 0.00 38 CYS A C 3
ATOM 3482 O O . CYS A 1 38 ? 5.086 -1.636 -0.823 1.00 0.00 38 CYS A O 3
ATOM 3489 N N . ARG A 1 39 ? 6.168 0.272 -1.326 1.00 0.00 39 ARG A N 3
ATOM 3490 C CA . ARG A 1 39 ? 4.965 0.965 -1.771 1.00 0.00 39 ARG A CA 3
ATOM 3491 C C . ARG A 1 39 ? 4.502 0.434 -3.124 1.00 0.00 39 ARG A C 3
ATOM 3492 O O . ARG A 1 39 ? 3.303 0.321 -3.381 1.00 0.00 39 ARG A O 3
ATOM 3513 N N . PHE A 1 40 ? 5.459 0.111 -3.987 1.00 0.00 40 PHE A N 3
ATOM 3514 C CA . PHE A 1 40 ? 5.149 -0.406 -5.315 1.00 0.00 40 PHE A CA 3
ATOM 3515 C C . PHE A 1 40 ? 4.396 -1.729 -5.221 1.00 0.00 40 PHE A C 3
ATOM 3516 O O . PHE A 1 40 ? 4.651 -2.539 -4.330 1.00 0.00 40 PHE A O 3
ATOM 3533 N N . ALA A 1 41 ? 3.467 -1.942 -6.147 1.00 0.00 41 ALA A N 3
ATOM 3534 C CA . ALA A 1 41 ? 2.677 -3.166 -6.170 1.00 0.00 41 ALA A CA 3
ATOM 3535 C C . ALA A 1 41 ? 3.498 -4.339 -6.696 1.00 0.00 41 ALA A C 3
ATOM 3536 O O . ALA A 1 41 ? 4.041 -4.285 -7.800 1.00 0.00 41 ALA A O 3
ATOM 3543 N N . HIS A 1 42 ? 3.586 -5.399 -5.898 1.00 0.00 42 HIS A N 3
ATOM 3544 C CA . HIS A 1 42 ? 4.342 -6.585 -6.284 1.00 0.00 42 HIS A CA 3
ATOM 3545 C C . HIS A 1 42 ? 3.412 -7.675 -6.810 1.00 0.00 42 HIS A C 3
ATOM 3546 O O . HIS A 1 42 ? 2.766 -8.395 -6.048 1.00 0.00 42 HIS A O 3
ATOM 3560 N N . PRO A 1 43 ? 3.340 -7.799 -8.143 1.00 0.00 43 PRO A N 3
ATOM 3561 C CA . PRO A 1 43 ? 2.492 -8.798 -8.801 1.00 0.00 43 PRO A CA 3
ATOM 3562 C C . PRO A 1 43 ? 3.006 -10.219 -8.597 1.00 0.00 43 PRO A C 3
ATOM 3563 O O . PRO A 1 43 ? 3.954 -10.647 -9.256 1.00 0.00 43 PRO A O 3
ATOM 3574 N N . ALA A 1 44 ? 2.375 -10.946 -7.681 1.00 0.00 44 ALA A N 3
ATOM 3575 C CA . ALA A 1 44 ? 2.768 -12.320 -7.394 1.00 0.00 44 ALA A CA 3
ATOM 3576 C C . ALA A 1 44 ? 1.866 -13.312 -8.120 1.00 0.00 44 ALA A C 3
ATOM 3577 O O . ALA A 1 44 ? 2.336 -14.313 -8.661 1.00 0.00 44 ALA A O 3
ATOM 3584 N N . ASP A 1 45 ? 0.568 -13.029 -8.127 1.00 0.00 45 ASP A N 3
ATOM 3585 C CA . ASP A 1 45 ? -0.401 -13.897 -8.787 1.00 0.00 45 ASP A CA 3
ATOM 3586 C C . ASP A 1 45 ? -1.019 -13.201 -9.996 1.00 0.00 45 ASP A C 3
ATOM 3587 O O . ASP A 1 45 ? -0.728 -12.037 -10.270 1.00 0.00 45 ASP A O 3
ATOM 3596 N N . SER A 1 46 ? -1.873 -13.922 -10.715 1.00 0.00 46 SER A N 3
ATOM 3597 C CA . SER A 1 46 ? -2.528 -13.375 -11.897 1.00 0.00 46 SER A CA 3
ATOM 3598 C C . SER A 1 46 ? -1.589 -12.445 -12.658 1.00 0.00 46 SER A C 3
ATOM 3599 O O . SER A 1 46 ? -1.918 -11.287 -12.918 1.00 0.00 46 SER A O 3
ATOM 3607 N N . THR A 1 47 ? -0.415 -12.959 -13.013 1.00 0.00 47 THR A N 3
ATOM 3608 C CA . THR A 1 47 ? 0.574 -12.176 -13.743 1.00 0.00 47 THR A CA 3
ATOM 3609 C C . THR A 1 47 ? -0.097 -11.217 -14.720 1.00 0.00 47 THR A C 3
ATOM 3610 O O . THR A 1 47 ? -0.551 -11.623 -15.789 1.00 0.00 47 THR A O 3
ATOM 3621 N N . MET A 1 48 ? -0.154 -9.943 -14.346 1.00 0.00 48 MET A N 3
ATOM 3622 C CA . MET A 1 48 ? -0.768 -8.926 -15.192 1.00 0.00 48 MET A CA 3
ATOM 3623 C C . MET A 1 48 ? 0.115 -7.685 -15.277 1.00 0.00 48 MET A C 3
ATOM 3624 O O . MET A 1 48 ? -0.206 -6.643 -14.704 1.00 0.00 48 MET A O 3
ATOM 3638 N N . ILE A 1 49 ? 1.227 -7.803 -15.995 1.00 0.00 49 ILE A N 3
ATOM 3639 C CA . ILE A 1 49 ? 2.154 -6.690 -16.155 1.00 0.00 49 ILE A CA 3
ATOM 3640 C C . ILE A 1 49 ? 2.190 -6.208 -17.601 1.00 0.00 49 ILE A C 3
ATOM 3641 O O . ILE A 1 49 ? 1.966 -6.983 -18.531 1.00 0.00 49 ILE A O 3
ATOM 3657 N N . ASP A 1 50 ? 2.475 -4.923 -17.784 1.00 0.00 50 ASP A N 3
ATOM 3658 C CA . ASP A 1 50 ? 2.543 -4.337 -19.117 1.00 0.00 50 ASP A CA 3
ATOM 3659 C C . ASP A 1 50 ? 3.953 -3.840 -19.421 1.00 0.00 50 ASP A C 3
ATOM 3660 O O . ASP A 1 50 ? 4.496 -3.000 -18.702 1.00 0.00 50 ASP A O 3
ATOM 3669 N N . THR A 1 51 ? 4.543 -4.366 -20.490 1.00 0.00 51 THR A N 3
ATOM 3670 C CA . THR A 1 51 ? 5.891 -3.978 -20.887 1.00 0.00 51 THR A CA 3
ATOM 3671 C C . THR A 1 51 ? 5.890 -2.620 -21.581 1.00 0.00 51 THR A C 3
ATOM 3672 O O . THR A 1 51 ? 6.922 -2.162 -22.070 1.00 0.00 51 THR A O 3
ATOM 3683 N N . SER A 1 52 ? 4.725 -1.981 -21.619 1.00 0.00 52 SER A N 3
ATOM 3684 C CA . SER A 1 52 ? 4.590 -0.676 -22.255 1.00 0.00 52 SER A CA 3
ATOM 3685 C C . SER A 1 52 ? 4.696 0.445 -21.225 1.00 0.00 52 SER A C 3
ATOM 3686 O O . SER A 1 52 ? 5.350 1.461 -21.462 1.00 0.00 52 SER A O 3
ATOM 3694 N N . ASP A 1 53 ? 4.048 0.252 -20.082 1.00 0.00 53 ASP A N 3
ATOM 3695 C CA . ASP A 1 53 ? 4.069 1.244 -19.014 1.00 0.00 53 ASP A CA 3
ATOM 3696 C C . ASP A 1 53 ? 4.575 0.632 -17.712 1.00 0.00 53 ASP A C 3
ATOM 3697 O O . ASP A 1 53 ? 5.186 1.313 -16.890 1.00 0.00 53 ASP A O 3
ATOM 3706 N N . ASN A 1 54 ? 4.315 -0.659 -17.531 1.00 0.00 54 ASN A N 3
ATOM 3707 C CA . ASN A 1 54 ? 4.743 -1.364 -16.328 1.00 0.00 54 ASN A CA 3
ATOM 3708 C C . ASN A 1 54 ? 3.894 -0.957 -15.128 1.00 0.00 54 ASN A C 3
ATOM 3709 O O . ASN A 1 54 ? 4.404 -0.788 -14.020 1.00 0.00 54 ASN A O 3
ATOM 3720 N N . THR A 1 55 ? 2.593 -0.801 -15.356 1.00 0.00 55 THR A N 3
ATOM 3721 C CA . THR A 1 55 ? 1.673 -0.413 -14.294 1.00 0.00 55 THR A CA 3
ATOM 3722 C C . THR A 1 55 ? 0.459 -1.334 -14.255 1.00 0.00 55 THR A C 3
ATOM 3723 O O . THR A 1 55 ? 0.000 -1.816 -15.291 1.00 0.00 55 THR A O 3
ATOM 3734 N N . VAL A 1 56 ? -0.057 -1.575 -13.054 1.00 0.00 56 VAL A N 3
ATOM 3735 C CA . VAL A 1 56 ? -1.219 -2.438 -12.880 1.00 0.00 56 VAL A CA 3
ATOM 3736 C C . VAL A 1 56 ? -2.431 -1.640 -12.414 1.00 0.00 56 VAL A C 3
ATOM 3737 O O . VAL A 1 56 ? -2.312 -0.732 -11.591 1.00 0.00 56 VAL A O 3
ATOM 3750 N N . THR A 1 57 ? -3.600 -1.985 -12.945 1.00 0.00 57 THR A N 3
ATOM 3751 C CA . THR A 1 57 ? -4.835 -1.301 -12.584 1.00 0.00 57 THR A CA 3
ATOM 3752 C C . THR A 1 57 ? -5.258 -1.644 -11.160 1.00 0.00 57 THR A C 3
ATOM 3753 O O . THR A 1 57 ? -5.048 -2.763 -10.692 1.00 0.00 57 THR A O 3
ATOM 3764 N N . VAL A 1 58 ? -5.855 -0.673 -10.475 1.00 0.00 58 VAL A N 3
ATOM 3765 C CA . VAL A 1 58 ? -6.309 -0.873 -9.104 1.00 0.00 58 VAL A CA 3
ATOM 3766 C C . VAL A 1 58 ? -7.831 -0.921 -9.031 1.00 0.00 58 VAL A C 3
ATOM 3767 O O . VAL A 1 58 ? -8.513 0.014 -9.451 1.00 0.00 58 VAL A O 3
ATOM 3780 N N . CYS A 1 59 ? -8.358 -2.016 -8.494 1.00 0.00 59 CYS A N 3
ATOM 3781 C CA . CYS A 1 59 ? -9.800 -2.187 -8.365 1.00 0.00 59 CYS A CA 3
ATOM 3782 C C . CYS A 1 59 ? -10.396 -1.114 -7.458 1.00 0.00 59 CYS A C 3
ATOM 3783 O O . CYS A 1 59 ? -10.160 -1.107 -6.251 1.00 0.00 59 CYS A O 3
ATOM 3790 N N . MET A 1 60 ? -11.169 -0.210 -8.050 1.00 0.00 60 MET A N 3
ATOM 3791 C CA . MET A 1 60 ? -11.801 0.867 -7.296 1.00 0.00 60 MET A CA 3
ATOM 3792 C C . MET A 1 60 ? -12.720 0.307 -6.215 1.00 0.00 60 MET A C 3
ATOM 3793 O O . MET A 1 60 ? -12.580 0.634 -5.037 1.00 0.00 60 MET A O 3
ATOM 3807 N N . ASP A 1 61 ? -13.660 -0.538 -6.624 1.00 0.00 61 ASP A N 3
ATOM 3808 C CA . ASP A 1 61 ? -14.603 -1.144 -5.691 1.00 0.00 61 ASP A CA 3
ATOM 3809 C C . ASP A 1 61 ? -13.875 -1.710 -4.475 1.00 0.00 61 ASP A C 3
ATOM 3810 O O . ASP A 1 61 ? -14.090 -1.265 -3.347 1.00 0.00 61 ASP A O 3
ATOM 3819 N N . TYR A 1 62 ? -13.015 -2.694 -4.712 1.00 0.00 62 TYR A N 3
ATOM 3820 C CA . TYR A 1 62 ? -12.258 -3.324 -3.637 1.00 0.00 62 TYR A CA 3
ATOM 3821 C C . TYR A 1 62 ? -11.873 -2.302 -2.571 1.00 0.00 62 TYR A C 3
ATOM 3822 O O . TYR A 1 62 ? -12.108 -2.511 -1.381 1.00 0.00 62 TYR A O 3
ATOM 3840 N N . ILE A 1 63 ? -11.279 -1.196 -3.009 1.00 0.00 63 ILE A N 3
ATOM 3841 C CA . ILE A 1 63 ? -10.862 -0.141 -2.094 1.00 0.00 63 ILE A CA 3
ATOM 3842 C C . ILE A 1 63 ? -12.005 0.270 -1.172 1.00 0.00 63 ILE A C 3
ATOM 3843 O O . ILE A 1 63 ? -11.808 0.474 0.027 1.00 0.00 63 ILE A O 3
ATOM 3859 N N . LYS A 1 64 ? -13.201 0.390 -1.738 1.00 0.00 64 LYS A N 3
ATOM 3860 C CA . LYS A 1 64 ? -14.378 0.773 -0.967 1.00 0.00 64 LYS A CA 3
ATOM 3861 C C . LYS A 1 64 ? -14.663 -0.244 0.134 1.00 0.00 64 LYS A C 3
ATOM 3862 O O . LYS A 1 64 ? -15.258 0.086 1.158 1.00 0.00 64 LYS A O 3
ATOM 3881 N N . GLY A 1 65 ? -14.233 -1.483 -0.086 1.00 0.00 65 GLY A N 3
ATOM 3882 C CA . GLY A 1 65 ? -14.450 -2.529 0.897 1.00 0.00 65 GLY A CA 3
ATOM 3883 C C . GLY A 1 65 ? -15.349 -3.634 0.378 1.00 0.00 65 GLY A C 3
ATOM 3884 O O . GLY A 1 65 ? -15.394 -4.724 0.947 1.00 0.00 65 GLY A O 3
ATOM 3888 N N . ARG A 1 66 ? -16.067 -3.352 -0.704 1.00 0.00 66 ARG A N 3
ATOM 3889 C CA . ARG A 1 66 ? -16.970 -4.330 -1.298 1.00 0.00 66 ARG A CA 3
ATOM 3890 C C . ARG A 1 66 ? -16.712 -4.471 -2.795 1.00 0.00 66 ARG A C 3
ATOM 3891 O O . ARG A 1 66 ? -17.135 -3.632 -3.591 1.00 0.00 66 ARG A O 3
ATOM 3912 N N . CYS A 1 67 ? -16.013 -5.536 -3.172 1.00 0.00 67 CYS A N 3
ATOM 3913 C CA . CYS A 1 67 ? -15.696 -5.788 -4.572 1.00 0.00 67 CYS A CA 3
ATOM 3914 C C . CYS A 1 67 ? -16.446 -7.013 -5.088 1.00 0.00 67 CYS A C 3
ATOM 3915 O O . CYS A 1 67 ? -16.012 -8.147 -4.893 1.00 0.00 67 CYS A O 3
ATOM 3922 N N . MET A 1 68 ? -17.575 -6.774 -5.748 1.00 0.00 68 MET A N 3
ATOM 3923 C CA . MET A 1 68 ? -18.385 -7.857 -6.293 1.00 0.00 68 MET A CA 3
ATOM 3924 C C . MET A 1 68 ? -18.691 -7.618 -7.768 1.00 0.00 68 MET A C 3
ATOM 3925 O O . MET A 1 68 ? -19.746 -8.014 -8.265 1.00 0.00 68 MET A O 3
ATOM 3939 N N . ARG A 1 69 ? -17.763 -6.967 -8.462 1.00 0.00 69 ARG A N 3
ATOM 3940 C CA . ARG A 1 69 ? -17.935 -6.674 -9.880 1.00 0.00 69 ARG A CA 3
ATOM 3941 C C . ARG A 1 69 ? -18.126 -7.958 -10.682 1.00 0.00 69 ARG A C 3
ATOM 3942 O O . ARG A 1 69 ? -17.853 -9.053 -10.191 1.00 0.00 69 ARG A O 3
ATOM 3963 N N . GLU A 1 70 ? -18.598 -7.815 -11.916 1.00 0.00 70 GLU A N 3
ATOM 3964 C CA . GLU A 1 70 ? -18.826 -8.964 -12.784 1.00 0.00 70 GLU A CA 3
ATOM 3965 C C . GLU A 1 70 ? -17.508 -9.640 -13.151 1.00 0.00 70 GLU A C 3
ATOM 3966 O O . GLU A 1 70 ? -16.803 -9.200 -14.060 1.00 0.00 70 GLU A O 3
ATOM 3978 N N . LYS A 1 71 ? -17.180 -10.711 -12.437 1.00 0.00 71 LYS A N 3
ATOM 3979 C CA . LYS A 1 71 ? -15.948 -11.450 -12.685 1.00 0.00 71 LYS A CA 3
ATOM 3980 C C . LYS A 1 71 ? -14.736 -10.526 -12.612 1.00 0.00 71 LYS A C 3
ATOM 3981 O O . LYS A 1 71 ? -13.926 -10.474 -13.538 1.00 0.00 71 LYS A O 3
ATOM 4000 N N . CYS A 1 72 ? -14.617 -9.800 -11.506 1.00 0.00 72 CYS A N 3
ATOM 4001 C CA . CYS A 1 72 ? -13.504 -8.879 -11.311 1.00 0.00 72 CYS A CA 3
ATOM 4002 C C . CYS A 1 72 ? -12.185 -9.524 -11.728 1.00 0.00 72 CYS A C 3
ATOM 4003 O O . CYS A 1 72 ? -11.879 -10.649 -11.333 1.00 0.00 72 CYS A O 3
ATOM 4010 N N . LYS A 1 73 ? -11.407 -8.803 -12.528 1.00 0.00 73 LYS A N 3
ATOM 4011 C CA . LYS A 1 73 ? -10.120 -9.302 -12.998 1.00 0.00 73 LYS A CA 3
ATOM 4012 C C . LYS A 1 73 ? -9.029 -8.252 -12.814 1.00 0.00 73 LYS A C 3
ATOM 4013 O O . LYS A 1 73 ? -8.019 -8.264 -13.517 1.00 0.00 73 LYS A O 3
ATOM 4032 N N . TYR A 1 74 ? -9.240 -7.347 -11.865 1.00 0.00 74 TYR A N 3
ATOM 4033 C CA . TYR A 1 74 ? -8.274 -6.290 -11.590 1.00 0.00 74 TYR A CA 3
ATOM 4034 C C . TYR A 1 74 ? -7.393 -6.653 -10.398 1.00 0.00 74 TYR A C 3
ATOM 4035 O O . TYR A 1 74 ? -7.751 -7.504 -9.583 1.00 0.00 74 TYR A O 3
ATOM 4053 N N . PHE A 1 75 ? -6.239 -6.000 -10.303 1.00 0.00 75 PHE A N 3
ATOM 4054 C CA . PHE A 1 75 ? -5.306 -6.253 -9.212 1.00 0.00 75 PHE A CA 3
ATOM 4055 C C . PHE A 1 75 ? -5.859 -5.729 -7.890 1.00 0.00 75 PHE A C 3
ATOM 4056 O O . PHE A 1 75 ? -6.545 -4.707 -7.853 1.00 0.00 75 PHE A O 3
ATOM 4073 N N . HIS A 1 76 ? -5.556 -6.437 -6.807 1.00 0.00 76 HIS A N 3
ATOM 4074 C CA . HIS A 1 76 ? -6.022 -6.044 -5.482 1.00 0.00 76 HIS A CA 3
ATOM 4075 C C . HIS A 1 76 ? -4.846 -5.789 -4.545 1.00 0.00 76 HIS A C 3
ATOM 4076 O O . HIS A 1 76 ? -4.190 -6.714 -4.066 1.00 0.00 76 HIS A O 3
ATOM 4090 N N . PRO A 1 77 ? -4.569 -4.504 -4.278 1.00 0.00 77 PRO A N 3
ATOM 4091 C CA . PRO A 1 77 ? -3.470 -4.097 -3.397 1.00 0.00 77 PRO A CA 3
ATOM 4092 C C . PRO A 1 77 ? -3.739 -4.445 -1.937 1.00 0.00 77 PRO A C 3
ATOM 4093 O O . PRO A 1 77 ? -4.867 -4.739 -1.541 1.00 0.00 77 PRO A O 3
ATOM 4104 N N . PRO A 1 78 ? -2.679 -4.413 -1.115 1.00 0.00 78 PRO A N 3
ATOM 4105 C CA . PRO A 1 78 ? -2.776 -4.721 0.315 1.00 0.00 78 PRO A CA 3
ATOM 4106 C C . PRO A 1 78 ? -3.533 -3.648 1.089 1.00 0.00 78 PRO A C 3
ATOM 4107 O O . PRO A 1 78 ? -3.991 -2.661 0.514 1.00 0.00 78 PRO A O 3
ATOM 4118 N N . ALA A 1 79 ? -3.660 -3.847 2.397 1.00 0.00 79 ALA A N 3
ATOM 4119 C CA . ALA A 1 79 ? -4.359 -2.895 3.251 1.00 0.00 79 ALA A CA 3
ATOM 4120 C C . ALA A 1 79 ? -3.662 -1.539 3.246 1.00 0.00 79 ALA A C 3
ATOM 4121 O O . ALA A 1 79 ? -4.192 -0.559 2.721 1.00 0.00 79 ALA A O 3
ATOM 4128 N N . HIS A 1 80 ? -2.471 -1.488 3.834 1.00 0.00 80 HIS A N 3
ATOM 4129 C CA . HIS A 1 80 ? -1.701 -0.251 3.897 1.00 0.00 80 HIS A CA 3
ATOM 4130 C C . HIS A 1 80 ? -1.885 0.569 2.624 1.00 0.00 80 HIS A C 3
ATOM 4131 O O . HIS A 1 80 ? -2.210 1.756 2.679 1.00 0.00 80 HIS A O 3
ATOM 4145 N N . LEU A 1 81 ? -1.674 -0.070 1.479 1.00 0.00 81 LEU A N 3
ATOM 4146 C CA . LEU A 1 81 ? -1.816 0.600 0.191 1.00 0.00 81 LEU A CA 3
ATOM 4147 C C . LEU A 1 81 ? -3.268 0.996 -0.060 1.00 0.00 81 LEU A C 3
ATOM 4148 O O . LEU A 1 81 ? -3.565 2.158 -0.332 1.00 0.00 81 LEU A O 3
ATOM 4164 N N . GLN A 1 82 ? -4.167 0.021 0.036 1.00 0.00 82 GLN A N 3
ATOM 4165 C CA . GLN A 1 82 ? -5.587 0.269 -0.179 1.00 0.00 82 GLN A CA 3
ATOM 4166 C C . GLN A 1 82 ? -5.991 1.635 0.368 1.00 0.00 82 GLN A C 3
ATOM 4167 O O . GLN A 1 82 ? -6.807 2.336 -0.228 1.00 0.00 82 GLN A O 3
ATOM 4181 N N . ALA A 1 83 ? -5.413 2.005 1.506 1.00 0.00 83 ALA A N 3
ATOM 4182 C CA . ALA A 1 83 ? -5.711 3.287 2.133 1.00 0.00 83 ALA A CA 3
ATOM 4183 C C . ALA A 1 83 ? -5.100 4.439 1.342 1.00 0.00 83 ALA A C 3
ATOM 4184 O O . ALA A 1 83 ? -5.776 5.420 1.031 1.00 0.00 83 ALA A O 3
ATOM 4191 N N . LYS A 1 84 ? -3.817 4.315 1.020 1.00 0.00 84 LYS A N 3
ATOM 4192 C CA . LYS A 1 84 ? -3.114 5.345 0.265 1.00 0.00 84 LYS A CA 3
ATOM 4193 C C . LYS A 1 84 ? -4.007 5.923 -0.828 1.00 0.00 84 LYS A C 3
ATOM 4194 O O . LYS A 1 84 ? -3.943 7.116 -1.128 1.00 0.00 84 LYS A O 3
ATOM 4213 N N . ILE A 1 85 ? -4.838 5.072 -1.418 1.00 0.00 85 ILE A N 3
ATOM 4214 C CA . ILE A 1 85 ? -5.745 5.500 -2.476 1.00 0.00 85 ILE A CA 3
ATOM 4215 C C . ILE A 1 85 ? -6.999 6.145 -1.897 1.00 0.00 85 ILE A C 3
ATOM 4216 O O . ILE A 1 85 ? -7.397 7.236 -2.309 1.00 0.00 85 ILE A O 3
ATOM 4232 N N . LYS A 1 86 ? -7.619 5.466 -0.938 1.00 0.00 86 LYS A N 3
ATOM 4233 C CA . LYS A 1 86 ? -8.827 5.974 -0.298 1.00 0.00 86 LYS A CA 3
ATOM 4234 C C . LYS A 1 86 ? -8.707 7.468 -0.016 1.00 0.00 86 LYS A C 3
ATOM 4235 O O . LYS A 1 86 ? -9.635 8.234 -0.271 1.00 0.00 86 LYS A O 3
ATOM 4254 N N . ALA A 1 87 ? -7.556 7.875 0.510 1.00 0.00 87 ALA A N 3
ATOM 4255 C CA . ALA A 1 87 ? -7.314 9.278 0.823 1.00 0.00 87 ALA A CA 3
ATOM 4256 C C . ALA A 1 87 ? -7.740 10.180 -0.331 1.00 0.00 87 ALA A C 3
ATOM 4257 O O . ALA A 1 87 ? -8.538 11.098 -0.150 1.00 0.00 87 ALA A O 3
ATOM 4264 N N . ALA A 1 88 ? -7.202 9.911 -1.516 1.00 0.00 88 ALA A N 3
ATOM 4265 C CA . ALA A 1 88 ? -7.528 10.697 -2.699 1.00 0.00 88 ALA A CA 3
ATOM 4266 C C . ALA A 1 88 ? -9.033 10.909 -2.819 1.00 0.00 88 ALA A C 3
ATOM 4267 O O . ALA A 1 88 ? -9.501 12.041 -2.942 1.00 0.00 88 ALA A O 3
ATOM 4274 N N . GLN A 1 89 ? -9.785 9.814 -2.785 1.00 0.00 89 GLN A N 3
ATOM 4275 C CA . GLN A 1 89 ? -11.238 9.881 -2.891 1.00 0.00 89 GLN A CA 3
ATOM 4276 C C . GLN A 1 89 ? -11.825 10.756 -1.788 1.00 0.00 89 GLN A C 3
ATOM 4277 O O . GLN A 1 89 ? -12.456 11.777 -2.062 1.00 0.00 89 GLN A O 3
ATOM 4291 N N . HIS A 1 90 ? -11.612 10.348 -0.541 1.00 0.00 90 HIS A N 3
ATOM 4292 C CA . HIS A 1 90 ? -12.121 11.095 0.604 1.00 0.00 90 HIS A CA 3
ATOM 4293 C C . HIS A 1 90 ? -11.642 12.543 0.564 1.00 0.00 90 HIS A C 3
ATOM 4294 O O . HIS A 1 90 ? -10.520 12.824 0.143 1.00 0.00 90 HIS A O 3
ATOM 4308 N N . GLN A 1 91 ? -12.500 13.458 1.004 1.00 0.00 91 GLN A N 3
ATOM 4309 C CA . GLN A 1 91 ? -12.164 14.877 1.016 1.00 0.00 91 GLN A CA 3
ATOM 4310 C C . GLN A 1 91 ? -11.036 15.160 2.003 1.00 0.00 91 GLN A C 3
ATOM 4311 O O . GLN A 1 91 ? -11.271 15.308 3.202 1.00 0.00 91 GLN A O 3
ATOM 4325 N N . ALA A 1 92 ? -9.813 15.235 1.490 1.00 0.00 92 ALA A N 3
ATOM 4326 C CA . ALA A 1 92 ? -8.649 15.503 2.326 1.00 0.00 92 ALA A CA 3
ATOM 4327 C C . ALA A 1 92 ? -7.447 15.908 1.481 1.00 0.00 92 ALA A C 3
ATOM 4328 O O . ALA A 1 92 ? -6.909 15.101 0.724 1.00 0.00 92 ALA A O 3
ATOM 4335 N N . ASN A 1 93 ? -7.031 17.163 1.614 1.00 0.00 93 ASN A N 3
ATOM 4336 C CA . ASN A 1 93 ? -5.892 17.675 0.860 1.00 0.00 93 ASN A CA 3
ATOM 4337 C C . ASN A 1 93 ? -4.581 17.355 1.571 1.00 0.00 93 ASN A C 3
ATOM 4338 O O . ASN A 1 93 ? -4.212 18.017 2.540 1.00 0.00 93 ASN A O 3
ATOM 4349 N N . GLN A 1 94 ? -3.883 16.336 1.081 1.00 0.00 94 GLN A N 3
ATOM 4350 C CA . GLN A 1 94 ? -2.613 15.927 1.670 1.00 0.00 94 GLN A CA 3
ATOM 4351 C C . GLN A 1 94 ? -1.447 16.653 1.005 1.00 0.00 94 GLN A C 3
ATOM 4352 O O . GLN A 1 94 ? -1.560 17.124 -0.126 1.00 0.00 94 GLN A O 3
ATOM 4366 N N . ALA A 1 95 ? -0.327 16.738 1.716 1.00 0.00 95 ALA A N 3
ATOM 4367 C CA . ALA A 1 95 ? 0.860 17.404 1.195 1.00 0.00 95 ALA A CA 3
ATOM 4368 C C . ALA A 1 95 ? 1.990 16.408 0.960 1.00 0.00 95 ALA A C 3
ATOM 4369 O O . ALA A 1 95 ? 2.837 16.199 1.828 1.00 0.00 95 ALA A O 3
ATOM 4376 N N . ALA A 1 96 ? 1.996 15.795 -0.219 1.00 0.00 96 ALA A N 3
ATOM 4377 C CA . ALA A 1 96 ? 3.023 14.821 -0.569 1.00 0.00 96 ALA A CA 3
ATOM 4378 C C . ALA A 1 96 ? 3.668 15.161 -1.908 1.00 0.00 96 ALA A C 3
ATOM 4379 O O . ALA A 1 96 ? 3.220 16.065 -2.613 1.00 0.00 96 ALA A O 3
ATOM 4386 N N . VAL A 1 97 ? 4.724 14.430 -2.253 1.00 0.00 97 VAL A N 3
ATOM 4387 C CA . VAL A 1 97 ? 5.431 14.653 -3.509 1.00 0.00 97 VAL A CA 3
ATOM 4388 C C . VAL A 1 97 ? 5.581 13.355 -4.293 1.00 0.00 97 VAL A C 3
ATOM 4389 O O . VAL A 1 97 ? 6.115 12.369 -3.786 1.00 0.00 97 VAL A O 3
ATOM 4402 N N . ALA A 1 98 ? 5.107 13.362 -5.535 1.00 0.00 98 ALA A N 3
ATOM 4403 C CA . ALA A 1 98 ? 5.191 12.186 -6.391 1.00 0.00 98 ALA A CA 3
ATOM 4404 C C . ALA A 1 98 ? 4.848 10.917 -5.617 1.00 0.00 98 ALA A C 3
ATOM 4405 O O . ALA A 1 98 ? 5.432 9.870 -5.890 1.00 0.00 98 ALA A O 3
ATOM 4414 N N . GLY A 1 1 ? -47.849 10.804 -0.530 1.00 0.00 1 GLY A N 4
ATOM 4415 C CA . GLY A 1 1 ? -46.547 10.184 -0.686 1.00 0.00 1 GLY A CA 4
ATOM 4416 C C . GLY A 1 1 ? -45.709 10.855 -1.756 1.00 0.00 1 GLY A C 4
ATOM 4417 O O . GLY A 1 1 ? -46.242 11.373 -2.737 1.00 0.00 1 GLY A O 4
ATOM 4421 N N . SER A 1 2 ? -44.394 10.848 -1.567 1.00 0.00 2 SER A N 4
ATOM 4422 C CA . SER A 1 2 ? -43.481 11.466 -2.522 1.00 0.00 2 SER A CA 4
ATOM 4423 C C . SER A 1 2 ? -42.311 10.537 -2.835 1.00 0.00 2 SER A C 4
ATOM 4424 O O . SER A 1 2 ? -41.839 9.802 -1.968 1.00 0.00 2 SER A O 4
ATOM 4432 N N . SER A 1 3 ? -41.849 10.577 -4.080 1.00 0.00 3 SER A N 4
ATOM 4433 C CA . SER A 1 3 ? -40.737 9.737 -4.510 1.00 0.00 3 SER A CA 4
ATOM 4434 C C . SER A 1 3 ? -39.603 10.586 -5.077 1.00 0.00 3 SER A C 4
ATOM 4435 O O . SER A 1 3 ? -39.818 11.712 -5.523 1.00 0.00 3 SER A O 4
ATOM 4443 N N . GLY A 1 4 ? -38.392 10.035 -5.055 1.00 0.00 4 GLY A N 4
ATOM 4444 C CA . GLY A 1 4 ? -37.241 10.754 -5.569 1.00 0.00 4 GLY A CA 4
ATOM 4445 C C . GLY A 1 4 ? -36.114 9.827 -5.978 1.00 0.00 4 GLY A C 4
ATOM 4446 O O . GLY A 1 4 ? -35.611 9.053 -5.163 1.00 0.00 4 GLY A O 4
ATOM 4450 N N . SER A 1 5 ? -35.718 9.902 -7.245 1.00 0.00 5 SER A N 4
ATOM 4451 C CA . SER A 1 5 ? -34.647 9.059 -7.762 1.00 0.00 5 SER A CA 4
ATOM 4452 C C . SER A 1 5 ? -33.301 9.771 -7.668 1.00 0.00 5 SER A C 4
ATOM 4453 O O . SER A 1 5 ? -32.383 9.301 -6.995 1.00 0.00 5 SER A O 4
ATOM 4461 N N . SER A 1 6 ? -33.191 10.909 -8.347 1.00 0.00 6 SER A N 4
ATOM 4462 C CA . SER A 1 6 ? -31.957 11.685 -8.343 1.00 0.00 6 SER A CA 4
ATOM 4463 C C . SER A 1 6 ? -30.753 10.793 -8.631 1.00 0.00 6 SER A C 4
ATOM 4464 O O . SER A 1 6 ? -29.712 10.910 -7.987 1.00 0.00 6 SER A O 4
ATOM 4472 N N . GLY A 1 7 ? -30.905 9.900 -9.605 1.00 0.00 7 GLY A N 4
ATOM 4473 C CA . GLY A 1 7 ? -29.824 9.001 -9.962 1.00 0.00 7 GLY A CA 4
ATOM 4474 C C . GLY A 1 7 ? -28.509 9.726 -10.164 1.00 0.00 7 GLY A C 4
ATOM 4475 O O . GLY A 1 7 ? -28.479 10.951 -10.281 1.00 0.00 7 GLY A O 4
ATOM 4479 N N . SER A 1 8 ? -27.417 8.969 -10.202 1.00 0.00 8 SER A N 4
ATOM 4480 C CA . SER A 1 8 ? -26.091 9.549 -10.384 1.00 0.00 8 SER A CA 4
ATOM 4481 C C . SER A 1 8 ? -25.602 9.345 -11.815 1.00 0.00 8 SER A C 4
ATOM 4482 O O . SER A 1 8 ? -25.670 8.241 -12.357 1.00 0.00 8 SER A O 4
ATOM 4490 N N . THR A 1 9 ? -25.107 10.419 -12.423 1.00 0.00 9 THR A N 4
ATOM 4491 C CA . THR A 1 9 ? -24.607 10.360 -13.791 1.00 0.00 9 THR A CA 4
ATOM 4492 C C . THR A 1 9 ? -23.117 10.680 -13.845 1.00 0.00 9 THR A C 4
ATOM 4493 O O . THR A 1 9 ? -22.624 11.518 -13.091 1.00 0.00 9 THR A O 4
ATOM 4504 N N . ALA A 1 10 ? -22.405 10.007 -14.743 1.00 0.00 10 ALA A N 4
ATOM 4505 C CA . ALA A 1 10 ? -20.972 10.221 -14.898 1.00 0.00 10 ALA A CA 4
ATOM 4506 C C . ALA A 1 10 ? -20.664 10.956 -16.198 1.00 0.00 10 ALA A C 4
ATOM 4507 O O . ALA A 1 10 ? -20.449 10.335 -17.240 1.00 0.00 10 ALA A O 4
ATOM 4514 N N . THR A 1 11 ? -20.645 12.284 -16.132 1.00 0.00 11 THR A N 4
ATOM 4515 C CA . THR A 1 11 ? -20.365 13.104 -17.304 1.00 0.00 11 THR A CA 4
ATOM 4516 C C . THR A 1 11 ? -19.143 13.987 -17.078 1.00 0.00 11 THR A C 4
ATOM 4517 O O . THR A 1 11 ? -18.266 14.079 -17.937 1.00 0.00 11 THR A O 4
ATOM 4528 N N . GLN A 1 12 ? -19.092 14.634 -15.918 1.00 0.00 12 GLN A N 4
ATOM 4529 C CA . GLN A 1 12 ? -17.976 15.510 -15.581 1.00 0.00 12 GLN A CA 4
ATOM 4530 C C . GLN A 1 12 ? -17.023 14.826 -14.606 1.00 0.00 12 GLN A C 4
ATOM 4531 O O . GLN A 1 12 ? -16.547 15.442 -13.652 1.00 0.00 12 GLN A O 4
ATOM 4545 N N . LYS A 1 13 ? -16.749 13.550 -14.851 1.00 0.00 13 LYS A N 4
ATOM 4546 C CA . LYS A 1 13 ? -15.852 12.781 -13.996 1.00 0.00 13 LYS A CA 4
ATOM 4547 C C . LYS A 1 13 ? -14.745 12.128 -14.817 1.00 0.00 13 LYS A C 4
ATOM 4548 O O . LYS A 1 13 ? -14.902 11.012 -15.314 1.00 0.00 13 LYS A O 4
ATOM 4567 N N . LEU A 1 14 ? -13.624 12.829 -14.954 1.00 0.00 14 LEU A N 4
ATOM 4568 C CA . LEU A 1 14 ? -12.489 12.316 -15.713 1.00 0.00 14 LEU A CA 4
ATOM 4569 C C . LEU A 1 14 ? -11.231 12.275 -14.852 1.00 0.00 14 LEU A C 4
ATOM 4570 O O . LEU A 1 14 ? -10.194 12.826 -15.223 1.00 0.00 14 LEU A O 4
ATOM 4586 N N . LEU A 1 15 ? -11.329 11.619 -13.701 1.00 0.00 15 LEU A N 4
ATOM 4587 C CA . LEU A 1 15 ? -10.198 11.505 -12.787 1.00 0.00 15 LEU A CA 4
ATOM 4588 C C . LEU A 1 15 ? -10.256 10.193 -12.011 1.00 0.00 15 LEU A C 4
ATOM 4589 O O . LEU A 1 15 ? -11.325 9.763 -11.578 1.00 0.00 15 LEU A O 4
ATOM 4605 N N . ARG A 1 16 ? -9.099 9.563 -11.838 1.00 0.00 16 ARG A N 4
ATOM 4606 C CA . ARG A 1 16 ? -9.017 8.300 -11.113 1.00 0.00 16 ARG A CA 4
ATOM 4607 C C . ARG A 1 16 ? -7.571 7.969 -10.758 1.00 0.00 16 ARG A C 4
ATOM 4608 O O . ARG A 1 16 ? -6.650 8.255 -11.525 1.00 0.00 16 ARG A O 4
ATOM 4629 N N . THR A 1 17 ? -7.377 7.365 -9.590 1.00 0.00 17 THR A N 4
ATOM 4630 C CA . THR A 1 17 ? -6.043 6.997 -9.132 1.00 0.00 17 THR A CA 4
ATOM 4631 C C . THR A 1 17 ? -5.965 5.510 -8.802 1.00 0.00 17 THR A C 4
ATOM 4632 O O . THR A 1 17 ? -5.278 5.108 -7.863 1.00 0.00 17 THR A O 4
ATOM 4643 N N . ASP A 1 18 ? -6.674 4.699 -9.580 1.00 0.00 18 ASP A N 4
ATOM 4644 C CA . ASP A 1 18 ? -6.684 3.256 -9.371 1.00 0.00 18 ASP A CA 4
ATOM 4645 C C . ASP A 1 18 ? -5.562 2.585 -10.158 1.00 0.00 18 ASP A C 4
ATOM 4646 O O . ASP A 1 18 ? -5.792 1.622 -10.890 1.00 0.00 18 ASP A O 4
ATOM 4655 N N . LYS A 1 19 ? -4.347 3.101 -10.004 1.00 0.00 19 LYS A N 4
ATOM 4656 C CA . LYS A 1 19 ? -3.189 2.553 -10.699 1.00 0.00 19 LYS A CA 4
ATOM 4657 C C . LYS A 1 19 ? -1.980 2.484 -9.771 1.00 0.00 19 LYS A C 4
ATOM 4658 O O . LYS A 1 19 ? -1.642 3.461 -9.101 1.00 0.00 19 LYS A O 4
ATOM 4677 N N . LEU A 1 20 ? -1.331 1.325 -9.737 1.00 0.00 20 LEU A N 4
ATOM 4678 C CA . LEU A 1 20 ? -0.158 1.129 -8.893 1.00 0.00 20 LEU A CA 4
ATOM 4679 C C . LEU A 1 20 ? 1.065 0.776 -9.732 1.00 0.00 20 LEU A C 4
ATOM 4680 O O . LEU A 1 20 ? 0.984 -0.039 -10.651 1.00 0.00 20 LEU A O 4
ATOM 4696 N N . GLU A 1 21 ? 2.197 1.394 -9.410 1.00 0.00 21 GLU A N 4
ATOM 4697 C CA . GLU A 1 21 ? 3.437 1.143 -10.134 1.00 0.00 21 GLU A CA 4
ATOM 4698 C C . GLU A 1 21 ? 4.062 -0.180 -9.701 1.00 0.00 21 GLU A C 4
ATOM 4699 O O . GLU A 1 21 ? 4.354 -0.385 -8.523 1.00 0.00 21 GLU A O 4
ATOM 4711 N N . VAL A 1 22 ? 4.264 -1.075 -10.663 1.00 0.00 22 VAL A N 4
ATOM 4712 C CA . VAL A 1 22 ? 4.854 -2.379 -10.383 1.00 0.00 22 VAL A CA 4
ATOM 4713 C C . VAL A 1 22 ? 6.344 -2.254 -10.083 1.00 0.00 22 VAL A C 4
ATOM 4714 O O . VAL A 1 22 ? 7.066 -1.523 -10.762 1.00 0.00 22 VAL A O 4
ATOM 4727 N N . CYS A 1 23 ? 6.798 -2.973 -9.063 1.00 0.00 23 CYS A N 4
ATOM 4728 C CA . CYS A 1 23 ? 8.203 -2.945 -8.672 1.00 0.00 23 CYS A CA 4
ATOM 4729 C C . CYS A 1 23 ? 9.057 -3.744 -9.652 1.00 0.00 23 CYS A C 4
ATOM 4730 O O . CYS A 1 23 ? 8.744 -4.891 -9.971 1.00 0.00 23 CYS A O 4
ATOM 4737 N N . ARG A 1 24 ? 10.136 -3.130 -10.125 1.00 0.00 24 ARG A N 4
ATOM 4738 C CA . ARG A 1 24 ? 11.034 -3.783 -11.069 1.00 0.00 24 ARG A CA 4
ATOM 4739 C C . ARG A 1 24 ? 11.915 -4.809 -10.361 1.00 0.00 24 ARG A C 4
ATOM 4740 O O . ARG A 1 24 ? 12.246 -5.851 -10.925 1.00 0.00 24 ARG A O 4
ATOM 4761 N N . GLU A 1 25 ? 12.290 -4.505 -9.123 1.00 0.00 25 GLU A N 4
ATOM 4762 C CA . GLU A 1 25 ? 13.133 -5.400 -8.339 1.00 0.00 25 GLU A CA 4
ATOM 4763 C C . GLU A 1 25 ? 12.397 -6.698 -8.018 1.00 0.00 25 GLU A C 4
ATOM 4764 O O . GLU A 1 25 ? 12.824 -7.782 -8.417 1.00 0.00 25 GLU A O 4
ATOM 4776 N N . PHE A 1 26 ? 11.289 -6.580 -7.294 1.00 0.00 26 PHE A N 4
ATOM 4777 C CA . PHE A 1 26 ? 10.494 -7.743 -6.917 1.00 0.00 26 PHE A CA 4
ATOM 4778 C C . PHE A 1 26 ? 10.519 -8.798 -8.019 1.00 0.00 26 PHE A C 4
ATOM 4779 O O . PHE A 1 26 ? 10.728 -9.982 -7.753 1.00 0.00 26 PHE A O 4
ATOM 4796 N N . GLN A 1 27 ? 10.303 -8.360 -9.255 1.00 0.00 27 GLN A N 4
ATOM 4797 C CA . GLN A 1 27 ? 10.299 -9.267 -10.397 1.00 0.00 27 GLN A CA 4
ATOM 4798 C C . GLN A 1 27 ? 11.522 -10.179 -10.372 1.00 0.00 27 GLN A C 4
ATOM 4799 O O . GLN A 1 27 ? 11.397 -11.402 -10.434 1.00 0.00 27 GLN A O 4
ATOM 4813 N N . ARG A 1 28 ? 12.702 -9.575 -10.281 1.00 0.00 28 ARG A N 4
ATOM 4814 C CA . ARG A 1 28 ? 13.947 -10.333 -10.249 1.00 0.00 28 ARG A CA 4
ATOM 4815 C C . ARG A 1 28 ? 14.262 -10.803 -8.832 1.00 0.00 28 ARG A C 4
ATOM 4816 O O . ARG A 1 28 ? 15.388 -11.198 -8.534 1.00 0.00 28 ARG A O 4
ATOM 4837 N N . GLY A 1 29 ? 13.258 -10.755 -7.961 1.00 0.00 29 GLY A N 4
ATOM 4838 C CA . GLY A 1 29 ? 13.449 -11.177 -6.586 1.00 0.00 29 GLY A CA 4
ATOM 4839 C C . GLY A 1 29 ? 14.613 -10.473 -5.919 1.00 0.00 29 GLY A C 4
ATOM 4840 O O . GLY A 1 29 ? 15.478 -11.115 -5.325 1.00 0.00 29 GLY A O 4
ATOM 4844 N N . ASN A 1 30 ? 14.638 -9.148 -6.019 1.00 0.00 30 ASN A N 4
ATOM 4845 C CA . ASN A 1 30 ? 15.707 -8.356 -5.423 1.00 0.00 30 ASN A CA 4
ATOM 4846 C C . ASN A 1 30 ? 15.150 -7.384 -4.386 1.00 0.00 30 ASN A C 4
ATOM 4847 O O . ASN A 1 30 ? 15.821 -7.049 -3.410 1.00 0.00 30 ASN A O 4
ATOM 4858 N N . CYS A 1 31 ? 13.919 -6.934 -4.606 1.00 0.00 31 CYS A N 4
ATOM 4859 C CA . CYS A 1 31 ? 13.271 -6.001 -3.692 1.00 0.00 31 CYS A CA 4
ATOM 4860 C C . CYS A 1 31 ? 13.307 -6.528 -2.261 1.00 0.00 31 CYS A C 4
ATOM 4861 O O . CYS A 1 31 ? 13.163 -7.728 -2.026 1.00 0.00 31 CYS A O 4
ATOM 4868 N N . ALA A 1 32 ? 13.500 -5.623 -1.307 1.00 0.00 32 ALA A N 4
ATOM 4869 C CA . ALA A 1 32 ? 13.552 -5.995 0.101 1.00 0.00 32 ALA A CA 4
ATOM 4870 C C . ALA A 1 32 ? 12.358 -5.431 0.863 1.00 0.00 32 ALA A C 4
ATOM 4871 O O . ALA A 1 32 ? 11.929 -5.995 1.869 1.00 0.00 32 ALA A O 4
ATOM 4878 N N . ARG A 1 33 ? 11.825 -4.314 0.377 1.00 0.00 33 ARG A N 4
ATOM 4879 C CA . ARG A 1 33 ? 10.682 -3.673 1.014 1.00 0.00 33 ARG A CA 4
ATOM 4880 C C . ARG A 1 33 ? 9.450 -4.572 0.953 1.00 0.00 33 ARG A C 4
ATOM 4881 O O . ARG A 1 33 ? 8.490 -4.378 1.696 1.00 0.00 33 ARG A O 4
ATOM 4902 N N . GLY A 1 34 ? 9.487 -5.557 0.060 1.00 0.00 34 GLY A N 4
ATOM 4903 C CA . GLY A 1 34 ? 8.368 -6.471 -0.082 1.00 0.00 34 GLY A CA 4
ATOM 4904 C C . GLY A 1 34 ? 7.055 -5.749 -0.310 1.00 0.00 34 GLY A C 4
ATOM 4905 O O . GLY A 1 34 ? 7.008 -4.520 -0.312 1.00 0.00 34 GLY A O 4
ATOM 4909 N N . GLU A 1 35 ? 5.987 -6.516 -0.505 1.00 0.00 35 GLU A N 4
ATOM 4910 C CA . GLU A 1 35 ? 4.667 -5.940 -0.739 1.00 0.00 35 GLU A CA 4
ATOM 4911 C C . GLU A 1 35 ? 4.029 -5.494 0.573 1.00 0.00 35 GLU A C 4
ATOM 4912 O O . GLU A 1 35 ? 2.834 -5.198 0.628 1.00 0.00 35 GLU A O 4
ATOM 4924 N N . THR A 1 36 ? 4.833 -5.447 1.631 1.00 0.00 36 THR A N 4
ATOM 4925 C CA . THR A 1 36 ? 4.348 -5.039 2.943 1.00 0.00 36 THR A CA 4
ATOM 4926 C C . THR A 1 36 ? 4.995 -3.732 3.386 1.00 0.00 36 THR A C 4
ATOM 4927 O O . THR A 1 36 ? 4.427 -2.986 4.185 1.00 0.00 36 THR A O 4
ATOM 4938 N N . ASP A 1 37 ? 6.185 -3.458 2.862 1.00 0.00 37 ASP A N 4
ATOM 4939 C CA . ASP A 1 37 ? 6.908 -2.239 3.203 1.00 0.00 37 ASP A CA 4
ATOM 4940 C C . ASP A 1 37 ? 7.222 -1.426 1.951 1.00 0.00 37 ASP A C 4
ATOM 4941 O O . ASP A 1 37 ? 7.718 -0.302 2.035 1.00 0.00 37 ASP A O 4
ATOM 4950 N N . CYS A 1 38 ? 6.933 -2.003 0.789 1.00 0.00 38 CYS A N 4
ATOM 4951 C CA . CYS A 1 38 ? 7.185 -1.334 -0.481 1.00 0.00 38 CYS A CA 4
ATOM 4952 C C . CYS A 1 38 ? 5.913 -0.681 -1.015 1.00 0.00 38 CYS A C 4
ATOM 4953 O O . CYS A 1 38 ? 4.816 -1.218 -0.861 1.00 0.00 38 CYS A O 4
ATOM 4960 N N . ARG A 1 39 ? 6.069 0.480 -1.643 1.00 0.00 39 ARG A N 4
ATOM 4961 C CA . ARG A 1 39 ? 4.934 1.206 -2.199 1.00 0.00 39 ARG A CA 4
ATOM 4962 C C . ARG A 1 39 ? 4.489 0.591 -3.522 1.00 0.00 39 ARG A C 4
ATOM 4963 O O . ARG A 1 39 ? 3.296 0.524 -3.818 1.00 0.00 39 ARG A O 4
ATOM 4984 N N . PHE A 1 40 ? 5.457 0.142 -4.315 1.00 0.00 40 PHE A N 4
ATOM 4985 C CA . PHE A 1 40 ? 5.166 -0.467 -5.607 1.00 0.00 40 PHE A CA 4
ATOM 4986 C C . PHE A 1 40 ? 4.444 -1.800 -5.431 1.00 0.00 40 PHE A C 4
ATOM 4987 O O . PHE A 1 40 ? 4.831 -2.622 -4.601 1.00 0.00 40 PHE A O 4
ATOM 5004 N N . ALA A 1 41 ? 3.392 -2.004 -6.216 1.00 0.00 41 ALA A N 4
ATOM 5005 C CA . ALA A 1 41 ? 2.616 -3.237 -6.148 1.00 0.00 41 ALA A CA 4
ATOM 5006 C C . ALA A 1 41 ? 3.401 -4.412 -6.721 1.00 0.00 41 ALA A C 4
ATOM 5007 O O . ALA A 1 41 ? 3.908 -4.345 -7.842 1.00 0.00 41 ALA A O 4
ATOM 5014 N N . HIS A 1 42 ? 3.499 -5.487 -5.946 1.00 0.00 42 HIS A N 4
ATOM 5015 C CA . HIS A 1 42 ? 4.223 -6.677 -6.377 1.00 0.00 42 HIS A CA 4
ATOM 5016 C C . HIS A 1 42 ? 3.261 -7.736 -6.908 1.00 0.00 42 HIS A C 4
ATOM 5017 O O . HIS A 1 42 ? 2.592 -8.438 -6.149 1.00 0.00 42 HIS A O 4
ATOM 5031 N N . PRO A 1 43 ? 3.187 -7.854 -8.242 1.00 0.00 43 PRO A N 4
ATOM 5032 C CA . PRO A 1 43 ? 2.310 -8.824 -8.904 1.00 0.00 43 PRO A CA 4
ATOM 5033 C C . PRO A 1 43 ? 2.779 -10.261 -8.704 1.00 0.00 43 PRO A C 4
ATOM 5034 O O . PRO A 1 43 ? 3.934 -10.503 -8.353 1.00 0.00 43 PRO A O 4
ATOM 5045 N N . ALA A 1 44 ? 1.878 -11.210 -8.932 1.00 0.00 44 ALA A N 4
ATOM 5046 C CA . ALA A 1 44 ? 2.201 -12.623 -8.779 1.00 0.00 44 ALA A CA 4
ATOM 5047 C C . ALA A 1 44 ? 3.176 -13.083 -9.858 1.00 0.00 44 ALA A C 4
ATOM 5048 O O . ALA A 1 44 ? 4.124 -13.817 -9.579 1.00 0.00 44 ALA A O 4
ATOM 5055 N N . ASP A 1 45 ? 2.937 -12.646 -11.089 1.00 0.00 45 ASP A N 4
ATOM 5056 C CA . ASP A 1 45 ? 3.795 -13.013 -12.210 1.00 0.00 45 ASP A CA 4
ATOM 5057 C C . ASP A 1 45 ? 3.939 -11.850 -13.187 1.00 0.00 45 ASP A C 4
ATOM 5058 O O . ASP A 1 45 ? 3.341 -10.791 -12.999 1.00 0.00 45 ASP A O 4
ATOM 5067 N N . SER A 1 46 ? 4.737 -12.056 -14.230 1.00 0.00 46 SER A N 4
ATOM 5068 C CA . SER A 1 46 ? 4.963 -11.023 -15.235 1.00 0.00 46 SER A CA 4
ATOM 5069 C C . SER A 1 46 ? 3.900 -11.084 -16.327 1.00 0.00 46 SER A C 4
ATOM 5070 O O . SER A 1 46 ? 4.202 -10.956 -17.513 1.00 0.00 46 SER A O 4
ATOM 5078 N N . THR A 1 47 ? 2.650 -11.282 -15.917 1.00 0.00 47 THR A N 4
ATOM 5079 C CA . THR A 1 47 ? 1.541 -11.362 -16.858 1.00 0.00 47 THR A CA 4
ATOM 5080 C C . THR A 1 47 ? 0.690 -10.098 -16.814 1.00 0.00 47 THR A C 4
ATOM 5081 O O . THR A 1 47 ? 0.232 -9.610 -17.847 1.00 0.00 47 THR A O 4
ATOM 5092 N N . MET A 1 48 ? 0.483 -9.571 -15.611 1.00 0.00 48 MET A N 4
ATOM 5093 C CA . MET A 1 48 ? -0.312 -8.362 -15.433 1.00 0.00 48 MET A CA 4
ATOM 5094 C C . MET A 1 48 ? 0.582 -7.128 -15.364 1.00 0.00 48 MET A C 4
ATOM 5095 O O . MET A 1 48 ? 0.289 -6.178 -14.638 1.00 0.00 48 MET A O 4
ATOM 5109 N N . ILE A 1 49 ? 1.673 -7.150 -16.122 1.00 0.00 49 ILE A N 4
ATOM 5110 C CA . ILE A 1 49 ? 2.609 -6.033 -16.147 1.00 0.00 49 ILE A CA 4
ATOM 5111 C C . ILE A 1 49 ? 2.796 -5.503 -17.564 1.00 0.00 49 ILE A C 4
ATOM 5112 O O . ILE A 1 49 ? 2.851 -6.273 -18.523 1.00 0.00 49 ILE A O 4
ATOM 5128 N N . ASP A 1 50 ? 2.894 -4.184 -17.688 1.00 0.00 50 ASP A N 4
ATOM 5129 C CA . ASP A 1 50 ? 3.078 -3.550 -18.989 1.00 0.00 50 ASP A CA 4
ATOM 5130 C C . ASP A 1 50 ? 4.470 -2.936 -19.102 1.00 0.00 50 ASP A C 4
ATOM 5131 O O . ASP A 1 50 ? 4.859 -2.097 -18.288 1.00 0.00 50 ASP A O 4
ATOM 5140 N N . THR A 1 51 ? 5.218 -3.360 -20.116 1.00 0.00 51 THR A N 4
ATOM 5141 C CA . THR A 1 51 ? 6.567 -2.854 -20.334 1.00 0.00 51 THR A CA 4
ATOM 5142 C C . THR A 1 51 ? 6.538 -1.441 -20.905 1.00 0.00 51 THR A C 4
ATOM 5143 O O . THR A 1 51 ? 7.582 -0.860 -21.203 1.00 0.00 51 THR A O 4
ATOM 5154 N N . SER A 1 52 ? 5.337 -0.892 -21.055 1.00 0.00 52 SER A N 4
ATOM 5155 C CA . SER A 1 52 ? 5.172 0.453 -21.593 1.00 0.00 52 SER A CA 4
ATOM 5156 C C . SER A 1 52 ? 5.095 1.483 -20.469 1.00 0.00 52 SER A C 4
ATOM 5157 O O . SER A 1 52 ? 5.710 2.546 -20.544 1.00 0.00 52 SER A O 4
ATOM 5165 N N . ASP A 1 53 ? 4.335 1.158 -19.429 1.00 0.00 53 ASP A N 4
ATOM 5166 C CA . ASP A 1 53 ? 4.177 2.052 -18.289 1.00 0.00 53 ASP A CA 4
ATOM 5167 C C . ASP A 1 53 ? 4.560 1.350 -16.990 1.00 0.00 53 ASP A C 4
ATOM 5168 O O . ASP A 1 53 ? 4.904 1.996 -16.001 1.00 0.00 53 ASP A O 4
ATOM 5177 N N . ASN A 1 54 ? 4.497 0.022 -17.000 1.00 0.00 54 ASN A N 4
ATOM 5178 C CA . ASN A 1 54 ? 4.836 -0.768 -15.823 1.00 0.00 54 ASN A CA 4
ATOM 5179 C C . ASN A 1 54 ? 3.893 -0.453 -14.666 1.00 0.00 54 ASN A C 4
ATOM 5180 O O . ASN A 1 54 ? 4.326 -0.271 -13.528 1.00 0.00 54 ASN A O 4
ATOM 5191 N N . THR A 1 55 ? 2.599 -0.389 -14.965 1.00 0.00 55 THR A N 4
ATOM 5192 C CA . THR A 1 55 ? 1.594 -0.095 -13.951 1.00 0.00 55 THR A CA 4
ATOM 5193 C C . THR A 1 55 ? 0.456 -1.109 -13.995 1.00 0.00 55 THR A C 4
ATOM 5194 O O . THR A 1 55 ? 0.140 -1.658 -15.051 1.00 0.00 55 THR A O 4
ATOM 5205 N N . VAL A 1 56 ? -0.158 -1.353 -12.841 1.00 0.00 56 VAL A N 4
ATOM 5206 C CA . VAL A 1 56 ? -1.263 -2.299 -12.748 1.00 0.00 56 VAL A CA 4
ATOM 5207 C C . VAL A 1 56 ? -2.551 -1.601 -12.327 1.00 0.00 56 VAL A C 4
ATOM 5208 O O . VAL A 1 56 ? -2.529 -0.660 -11.533 1.00 0.00 56 VAL A O 4
ATOM 5221 N N . THR A 1 57 ? -3.674 -2.069 -12.863 1.00 0.00 57 THR A N 4
ATOM 5222 C CA . THR A 1 57 ? -4.972 -1.490 -12.543 1.00 0.00 57 THR A CA 4
ATOM 5223 C C . THR A 1 57 ? -5.434 -1.909 -11.152 1.00 0.00 57 THR A C 4
ATOM 5224 O O . THR A 1 57 ? -5.129 -3.009 -10.690 1.00 0.00 57 THR A O 4
ATOM 5235 N N . VAL A 1 58 ? -6.171 -1.025 -10.487 1.00 0.00 58 VAL A N 4
ATOM 5236 C CA . VAL A 1 58 ? -6.676 -1.304 -9.148 1.00 0.00 58 VAL A CA 4
ATOM 5237 C C . VAL A 1 58 ? -8.196 -1.421 -9.147 1.00 0.00 58 VAL A C 4
ATOM 5238 O O . VAL A 1 58 ? -8.894 -0.594 -9.735 1.00 0.00 58 VAL A O 4
ATOM 5251 N N . CYS A 1 59 ? -8.705 -2.453 -8.482 1.00 0.00 59 CYS A N 4
ATOM 5252 C CA . CYS A 1 59 ? -10.143 -2.679 -8.404 1.00 0.00 59 CYS A CA 4
ATOM 5253 C C . CYS A 1 59 ? -10.818 -1.600 -7.563 1.00 0.00 59 CYS A C 4
ATOM 5254 O O . CYS A 1 59 ? -10.612 -1.522 -6.352 1.00 0.00 59 CYS A O 4
ATOM 5261 N N . MET A 1 60 ? -11.626 -0.770 -8.214 1.00 0.00 60 MET A N 4
ATOM 5262 C CA . MET A 1 60 ? -12.334 0.304 -7.526 1.00 0.00 60 MET A CA 4
ATOM 5263 C C . MET A 1 60 ? -13.223 -0.253 -6.419 1.00 0.00 60 MET A C 4
ATOM 5264 O O . MET A 1 60 ? -13.159 0.195 -5.274 1.00 0.00 60 MET A O 4
ATOM 5278 N N . ASP A 1 61 ? -14.051 -1.231 -6.768 1.00 0.00 61 ASP A N 4
ATOM 5279 C CA . ASP A 1 61 ? -14.953 -1.849 -5.803 1.00 0.00 61 ASP A CA 4
ATOM 5280 C C . ASP A 1 61 ? -14.189 -2.322 -4.570 1.00 0.00 61 ASP A C 4
ATOM 5281 O O . ASP A 1 61 ? -14.476 -1.900 -3.449 1.00 0.00 61 ASP A O 4
ATOM 5290 N N . TYR A 1 62 ? -13.216 -3.200 -4.785 1.00 0.00 62 TYR A N 4
ATOM 5291 C CA . TYR A 1 62 ? -12.412 -3.733 -3.691 1.00 0.00 62 TYR A CA 4
ATOM 5292 C C . TYR A 1 62 ? -12.065 -2.639 -2.686 1.00 0.00 62 TYR A C 4
ATOM 5293 O O . TYR A 1 62 ? -12.216 -2.820 -1.478 1.00 0.00 62 TYR A O 4
ATOM 5311 N N . ILE A 1 63 ? -11.600 -1.503 -3.195 1.00 0.00 63 ILE A N 4
ATOM 5312 C CA . ILE A 1 63 ? -11.234 -0.378 -2.344 1.00 0.00 63 ILE A CA 4
ATOM 5313 C C . ILE A 1 63 ? -12.371 -0.013 -1.396 1.00 0.00 63 ILE A C 4
ATOM 5314 O O . ILE A 1 63 ? -12.147 0.263 -0.217 1.00 0.00 63 ILE A O 4
ATOM 5330 N N . LYS A 1 64 ? -13.592 -0.014 -1.918 1.00 0.00 64 LYS A N 4
ATOM 5331 C CA . LYS A 1 64 ? -14.767 0.314 -1.119 1.00 0.00 64 LYS A CA 4
ATOM 5332 C C . LYS A 1 64 ? -14.962 -0.699 0.004 1.00 0.00 64 LYS A C 4
ATOM 5333 O O . LYS A 1 64 ? -15.580 -0.399 1.024 1.00 0.00 64 LYS A O 4
ATOM 5352 N N . GLY A 1 65 ? -14.428 -1.902 -0.191 1.00 0.00 65 GLY A N 4
ATOM 5353 C CA . GLY A 1 65 ? -14.554 -2.941 0.814 1.00 0.00 65 GLY A CA 4
ATOM 5354 C C . GLY A 1 65 ? -15.366 -4.124 0.326 1.00 0.00 65 GLY A C 4
ATOM 5355 O O . GLY A 1 65 ? -15.323 -5.202 0.920 1.00 0.00 65 GLY A O 4
ATOM 5359 N N . ARG A 1 66 ? -16.109 -3.924 -0.757 1.00 0.00 66 ARG A N 4
ATOM 5360 C CA . ARG A 1 66 ? -16.936 -4.983 -1.322 1.00 0.00 66 ARG A CA 4
ATOM 5361 C C . ARG A 1 66 ? -16.676 -5.137 -2.818 1.00 0.00 66 ARG A C 4
ATOM 5362 O O . ARG A 1 66 ? -17.094 -4.301 -3.621 1.00 0.00 66 ARG A O 4
ATOM 5383 N N . CYS A 1 67 ? -15.983 -6.209 -3.186 1.00 0.00 67 CYS A N 4
ATOM 5384 C CA . CYS A 1 67 ? -15.666 -6.473 -4.584 1.00 0.00 67 CYS A CA 4
ATOM 5385 C C . CYS A 1 67 ? -16.433 -7.688 -5.096 1.00 0.00 67 CYS A C 4
ATOM 5386 O O . CYS A 1 67 ? -16.013 -8.828 -4.898 1.00 0.00 67 CYS A O 4
ATOM 5393 N N . MET A 1 68 ? -17.559 -7.436 -5.754 1.00 0.00 68 MET A N 4
ATOM 5394 C CA . MET A 1 68 ? -18.384 -8.510 -6.296 1.00 0.00 68 MET A CA 4
ATOM 5395 C C . MET A 1 68 ? -18.509 -8.388 -7.812 1.00 0.00 68 MET A C 4
ATOM 5396 O O . MET A 1 68 ? -19.454 -8.903 -8.409 1.00 0.00 68 MET A O 4
ATOM 5410 N N . ARG A 1 69 ? -17.550 -7.703 -8.427 1.00 0.00 69 ARG A N 4
ATOM 5411 C CA . ARG A 1 69 ? -17.554 -7.512 -9.872 1.00 0.00 69 ARG A CA 4
ATOM 5412 C C . ARG A 1 69 ? -17.702 -8.847 -10.596 1.00 0.00 69 ARG A C 4
ATOM 5413 O O . ARG A 1 69 ? -16.953 -9.789 -10.339 1.00 0.00 69 ARG A O 4
ATOM 5434 N N . GLU A 1 70 ? -18.674 -8.920 -11.501 1.00 0.00 70 GLU A N 4
ATOM 5435 C CA . GLU A 1 70 ? -18.920 -10.140 -12.260 1.00 0.00 70 GLU A CA 4
ATOM 5436 C C . GLU A 1 70 ? -17.631 -10.659 -12.890 1.00 0.00 70 GLU A C 4
ATOM 5437 O O . GLU A 1 70 ? -17.254 -10.250 -13.988 1.00 0.00 70 GLU A O 4
ATOM 5449 N N . LYS A 1 71 ? -16.957 -11.561 -12.185 1.00 0.00 71 LYS A N 4
ATOM 5450 C CA . LYS A 1 71 ? -15.710 -12.138 -12.673 1.00 0.00 71 LYS A CA 4
ATOM 5451 C C . LYS A 1 71 ? -14.569 -11.130 -12.574 1.00 0.00 71 LYS A C 4
ATOM 5452 O O . LYS A 1 71 ? -13.781 -10.976 -13.508 1.00 0.00 71 LYS A O 4
ATOM 5471 N N . CYS A 1 72 ? -14.486 -10.447 -11.437 1.00 0.00 72 CYS A N 4
ATOM 5472 C CA . CYS A 1 72 ? -13.441 -9.454 -11.216 1.00 0.00 72 CYS A CA 4
ATOM 5473 C C . CYS A 1 72 ? -12.122 -9.905 -11.838 1.00 0.00 72 CYS A C 4
ATOM 5474 O O . CYS A 1 72 ? -11.682 -11.037 -11.637 1.00 0.00 72 CYS A O 4
ATOM 5481 N N . LYS A 1 73 ? -11.496 -9.010 -12.595 1.00 0.00 73 LYS A N 4
ATOM 5482 C CA . LYS A 1 73 ? -10.227 -9.313 -13.247 1.00 0.00 73 LYS A CA 4
ATOM 5483 C C . LYS A 1 73 ? -9.232 -8.172 -13.056 1.00 0.00 73 LYS A C 4
ATOM 5484 O O . LYS A 1 73 ? -8.538 -7.778 -13.993 1.00 0.00 73 LYS A O 4
ATOM 5503 N N . TYR A 1 74 ? -9.167 -7.648 -11.837 1.00 0.00 74 TYR A N 4
ATOM 5504 C CA . TYR A 1 74 ? -8.258 -6.552 -11.524 1.00 0.00 74 TYR A CA 4
ATOM 5505 C C . TYR A 1 74 ? -7.365 -6.907 -10.338 1.00 0.00 74 TYR A C 4
ATOM 5506 O O . TYR A 1 74 ? -7.689 -7.791 -9.545 1.00 0.00 74 TYR A O 4
ATOM 5524 N N . PHE A 1 75 ? -6.240 -6.210 -10.224 1.00 0.00 75 PHE A N 4
ATOM 5525 C CA . PHE A 1 75 ? -5.299 -6.450 -9.136 1.00 0.00 75 PHE A CA 4
ATOM 5526 C C . PHE A 1 75 ? -5.861 -5.945 -7.810 1.00 0.00 75 PHE A C 4
ATOM 5527 O O . PHE A 1 75 ? -6.575 -4.943 -7.767 1.00 0.00 75 PHE A O 4
ATOM 5544 N N . HIS A 1 76 ? -5.532 -6.646 -6.730 1.00 0.00 76 HIS A N 4
ATOM 5545 C CA . HIS A 1 76 ? -6.003 -6.269 -5.402 1.00 0.00 76 HIS A CA 4
ATOM 5546 C C . HIS A 1 76 ? -4.829 -5.983 -4.470 1.00 0.00 76 HIS A C 4
ATOM 5547 O O . HIS A 1 76 ? -4.202 -6.892 -3.925 1.00 0.00 76 HIS A O 4
ATOM 5561 N N . PRO A 1 77 ? -4.523 -4.691 -4.282 1.00 0.00 77 PRO A N 4
ATOM 5562 C CA . PRO A 1 77 ? -3.423 -4.255 -3.417 1.00 0.00 77 PRO A CA 4
ATOM 5563 C C . PRO A 1 77 ? -3.714 -4.502 -1.940 1.00 0.00 77 PRO A C 4
ATOM 5564 O O . PRO A 1 77 ? -4.855 -4.731 -1.538 1.00 0.00 77 PRO A O 4
ATOM 5575 N N . PRO A 1 78 ? -2.660 -4.454 -1.112 1.00 0.00 78 PRO A N 4
ATOM 5576 C CA . PRO A 1 78 ? -2.779 -4.669 0.333 1.00 0.00 78 PRO A CA 4
ATOM 5577 C C . PRO A 1 78 ? -3.504 -3.524 1.032 1.00 0.00 78 PRO A C 4
ATOM 5578 O O . PRO A 1 78 ? -3.923 -2.560 0.392 1.00 0.00 78 PRO A O 4
ATOM 5589 N N . ALA A 1 79 ? -3.648 -3.636 2.348 1.00 0.00 79 ALA A N 4
ATOM 5590 C CA . ALA A 1 79 ? -4.320 -2.609 3.134 1.00 0.00 79 ALA A CA 4
ATOM 5591 C C . ALA A 1 79 ? -3.535 -1.302 3.115 1.00 0.00 79 ALA A C 4
ATOM 5592 O O . ALA A 1 79 ? -3.991 -0.299 2.565 1.00 0.00 79 ALA A O 4
ATOM 5599 N N . HIS A 1 80 ? -2.352 -1.319 3.721 1.00 0.00 80 HIS A N 4
ATOM 5600 C CA . HIS A 1 80 ? -1.503 -0.135 3.775 1.00 0.00 80 HIS A CA 4
ATOM 5601 C C . HIS A 1 80 ? -1.607 0.667 2.481 1.00 0.00 80 HIS A C 4
ATOM 5602 O O . HIS A 1 80 ? -1.720 1.894 2.506 1.00 0.00 80 HIS A O 4
ATOM 5616 N N . LEU A 1 81 ? -1.569 -0.032 1.352 1.00 0.00 81 LEU A N 4
ATOM 5617 C CA . LEU A 1 81 ? -1.659 0.615 0.048 1.00 0.00 81 LEU A CA 4
ATOM 5618 C C . LEU A 1 81 ? -3.088 1.062 -0.241 1.00 0.00 81 LEU A C 4
ATOM 5619 O O . LEU A 1 81 ? -3.352 2.250 -0.425 1.00 0.00 81 LEU A O 4
ATOM 5635 N N . GLN A 1 82 ? -4.007 0.102 -0.277 1.00 0.00 82 GLN A N 4
ATOM 5636 C CA . GLN A 1 82 ? -5.410 0.398 -0.541 1.00 0.00 82 GLN A CA 4
ATOM 5637 C C . GLN A 1 82 ? -5.806 1.743 0.059 1.00 0.00 82 GLN A C 4
ATOM 5638 O O . GLN A 1 82 ? -6.618 2.473 -0.509 1.00 0.00 82 GLN A O 4
ATOM 5652 N N . ALA A 1 83 ? -5.226 2.065 1.211 1.00 0.00 83 ALA A N 4
ATOM 5653 C CA . ALA A 1 83 ? -5.517 3.323 1.887 1.00 0.00 83 ALA A CA 4
ATOM 5654 C C . ALA A 1 83 ? -4.985 4.510 1.091 1.00 0.00 83 ALA A C 4
ATOM 5655 O O . ALA A 1 83 ? -5.707 5.474 0.835 1.00 0.00 83 ALA A O 4
ATOM 5662 N N . LYS A 1 84 ? -3.717 4.434 0.701 1.00 0.00 84 LYS A N 4
ATOM 5663 C CA . LYS A 1 84 ? -3.087 5.502 -0.067 1.00 0.00 84 LYS A CA 4
ATOM 5664 C C . LYS A 1 84 ? -4.040 6.045 -1.127 1.00 0.00 84 LYS A C 4
ATOM 5665 O O . LYS A 1 84 ? -3.994 7.227 -1.469 1.00 0.00 84 LYS A O 4
ATOM 5684 N N . ILE A 1 85 ? -4.902 5.175 -1.642 1.00 0.00 85 ILE A N 4
ATOM 5685 C CA . ILE A 1 85 ? -5.868 5.569 -2.661 1.00 0.00 85 ILE A CA 4
ATOM 5686 C C . ILE A 1 85 ? -7.109 6.190 -2.031 1.00 0.00 85 ILE A C 4
ATOM 5687 O O . ILE A 1 85 ? -7.558 7.261 -2.441 1.00 0.00 85 ILE A O 4
ATOM 5703 N N . LYS A 1 86 ? -7.660 5.512 -1.030 1.00 0.00 86 LYS A N 4
ATOM 5704 C CA . LYS A 1 86 ? -8.849 5.997 -0.339 1.00 0.00 86 LYS A CA 4
ATOM 5705 C C . LYS A 1 86 ? -8.627 7.406 0.202 1.00 0.00 86 LYS A C 4
ATOM 5706 O O . LYS A 1 86 ? -9.505 8.263 0.108 1.00 0.00 86 LYS A O 4
ATOM 5725 N N . ALA A 1 87 ? -7.447 7.638 0.767 1.00 0.00 87 ALA A N 4
ATOM 5726 C CA . ALA A 1 87 ? -7.108 8.944 1.320 1.00 0.00 87 ALA A CA 4
ATOM 5727 C C . ALA A 1 87 ? -7.070 10.009 0.229 1.00 0.00 87 ALA A C 4
ATOM 5728 O O . ALA A 1 87 ? -7.739 11.037 0.329 1.00 0.00 87 ALA A O 4
ATOM 5735 N N . ALA A 1 88 ? -6.283 9.756 -0.811 1.00 0.00 88 ALA A N 4
ATOM 5736 C CA . ALA A 1 88 ? -6.160 10.692 -1.921 1.00 0.00 88 ALA A CA 4
ATOM 5737 C C . ALA A 1 88 ? -7.531 11.129 -2.427 1.00 0.00 88 ALA A C 4
ATOM 5738 O O . ALA A 1 88 ? -7.782 12.319 -2.614 1.00 0.00 88 ALA A O 4
ATOM 5745 N N . GLN A 1 89 ? -8.412 10.159 -2.645 1.00 0.00 89 GLN A N 4
ATOM 5746 C CA . GLN A 1 89 ? -9.758 10.445 -3.130 1.00 0.00 89 GLN A CA 4
ATOM 5747 C C . GLN A 1 89 ? -10.380 11.602 -2.356 1.00 0.00 89 GLN A C 4
ATOM 5748 O O . GLN A 1 89 ? -11.014 12.482 -2.940 1.00 0.00 89 GLN A O 4
ATOM 5762 N N . HIS A 1 90 ? -10.196 11.595 -1.040 1.00 0.00 90 HIS A N 4
ATOM 5763 C CA . HIS A 1 90 ? -10.740 12.646 -0.186 1.00 0.00 90 HIS A CA 4
ATOM 5764 C C . HIS A 1 90 ? -10.367 14.026 -0.719 1.00 0.00 90 HIS A C 4
ATOM 5765 O O . HIS A 1 90 ? -11.239 14.842 -1.017 1.00 0.00 90 HIS A O 4
ATOM 5779 N N . GLN A 1 91 ? -9.068 14.279 -0.834 1.00 0.00 91 GLN A N 4
ATOM 5780 C CA . GLN A 1 91 ? -8.581 15.561 -1.329 1.00 0.00 91 GLN A CA 4
ATOM 5781 C C . GLN A 1 91 ? -7.665 15.368 -2.533 1.00 0.00 91 GLN A C 4
ATOM 5782 O O . GLN A 1 91 ? -8.029 15.696 -3.661 1.00 0.00 91 GLN A O 4
ATOM 5796 N N . ALA A 1 92 ? -6.473 14.834 -2.284 1.00 0.00 92 ALA A N 4
ATOM 5797 C CA . ALA A 1 92 ? -5.506 14.596 -3.347 1.00 0.00 92 ALA A CA 4
ATOM 5798 C C . ALA A 1 92 ? -6.169 13.948 -4.558 1.00 0.00 92 ALA A C 4
ATOM 5799 O O . ALA A 1 92 ? -6.414 12.742 -4.572 1.00 0.00 92 ALA A O 4
ATOM 5806 N N . ASN A 1 93 ? -6.458 14.756 -5.572 1.00 0.00 93 ASN A N 4
ATOM 5807 C CA . ASN A 1 93 ? -7.095 14.261 -6.787 1.00 0.00 93 ASN A CA 4
ATOM 5808 C C . ASN A 1 93 ? -6.062 14.027 -7.886 1.00 0.00 93 ASN A C 4
ATOM 5809 O O . ASN A 1 93 ? -5.085 14.766 -8.000 1.00 0.00 93 ASN A O 4
ATOM 5820 N N . GLN A 1 94 ? -6.288 12.995 -8.692 1.00 0.00 94 GLN A N 4
ATOM 5821 C CA . GLN A 1 94 ? -5.377 12.664 -9.782 1.00 0.00 94 GLN A CA 4
ATOM 5822 C C . GLN A 1 94 ? -6.103 12.683 -11.123 1.00 0.00 94 GLN A C 4
ATOM 5823 O O . GLN A 1 94 ? -6.810 11.738 -11.470 1.00 0.00 94 GLN A O 4
ATOM 5837 N N . ALA A 1 95 ? -5.923 13.766 -11.873 1.00 0.00 95 ALA A N 4
ATOM 5838 C CA . ALA A 1 95 ? -6.560 13.907 -13.176 1.00 0.00 95 ALA A CA 4
ATOM 5839 C C . ALA A 1 95 ? -5.629 13.448 -14.294 1.00 0.00 95 ALA A C 4
ATOM 5840 O O . ALA A 1 95 ? -5.546 14.082 -15.345 1.00 0.00 95 ALA A O 4
ATOM 5847 N N . ALA A 1 96 ? -4.930 12.342 -14.059 1.00 0.00 96 ALA A N 4
ATOM 5848 C CA . ALA A 1 96 ? -4.007 11.798 -15.047 1.00 0.00 96 ALA A CA 4
ATOM 5849 C C . ALA A 1 96 ? -4.751 11.002 -16.114 1.00 0.00 96 ALA A C 4
ATOM 5850 O O . ALA A 1 96 ? -4.869 9.780 -16.022 1.00 0.00 96 ALA A O 4
ATOM 5857 N N . VAL A 1 97 ? -5.252 11.702 -17.126 1.00 0.00 97 VAL A N 4
ATOM 5858 C CA . VAL A 1 97 ? -5.984 11.061 -18.212 1.00 0.00 97 VAL A CA 4
ATOM 5859 C C . VAL A 1 97 ? -5.062 10.193 -19.060 1.00 0.00 97 VAL A C 4
ATOM 5860 O O . VAL A 1 97 ? -3.998 10.638 -19.491 1.00 0.00 97 VAL A O 4
ATOM 5873 N N . ALA A 1 98 ? -5.476 8.953 -19.296 1.00 0.00 98 ALA A N 4
ATOM 5874 C CA . ALA A 1 98 ? -4.688 8.023 -20.096 1.00 0.00 98 ALA A CA 4
ATOM 5875 C C . ALA A 1 98 ? -5.521 6.817 -20.515 1.00 0.00 98 ALA A C 4
ATOM 5876 O O . ALA A 1 98 ? -6.510 6.509 -19.852 1.00 0.00 98 ALA A O 4
ATOM 5885 N N . GLY A 1 1 ? -15.171 13.489 -39.085 1.00 0.00 1 GLY A N 5
ATOM 5886 C CA . GLY A 1 1 ? -14.210 13.693 -38.017 1.00 0.00 1 GLY A CA 5
ATOM 5887 C C . GLY A 1 1 ? -12.942 12.887 -38.216 1.00 0.00 1 GLY A C 5
ATOM 5888 O O . GLY A 1 1 ? -12.995 11.720 -38.604 1.00 0.00 1 GLY A O 5
ATOM 5892 N N . SER A 1 2 ? -11.798 13.511 -37.951 1.00 0.00 2 SER A N 5
ATOM 5893 C CA . SER A 1 2 ? -10.510 12.845 -38.108 1.00 0.00 2 SER A CA 5
ATOM 5894 C C . SER A 1 2 ? -9.454 13.487 -37.214 1.00 0.00 2 SER A C 5
ATOM 5895 O O . SER A 1 2 ? -9.678 14.551 -36.636 1.00 0.00 2 SER A O 5
ATOM 5903 N N . SER A 1 3 ? -8.303 12.832 -37.104 1.00 0.00 3 SER A N 5
ATOM 5904 C CA . SER A 1 3 ? -7.212 13.336 -36.277 1.00 0.00 3 SER A CA 5
ATOM 5905 C C . SER A 1 3 ? -5.969 12.464 -36.428 1.00 0.00 3 SER A C 5
ATOM 5906 O O . SER A 1 3 ? -6.053 11.312 -36.852 1.00 0.00 3 SER A O 5
ATOM 5914 N N . GLY A 1 4 ? -4.816 13.023 -36.077 1.00 0.00 4 GLY A N 5
ATOM 5915 C CA . GLY A 1 4 ? -3.571 12.284 -36.179 1.00 0.00 4 GLY A CA 5
ATOM 5916 C C . GLY A 1 4 ? -2.943 12.016 -34.826 1.00 0.00 4 GLY A C 5
ATOM 5917 O O . GLY A 1 4 ? -3.643 11.897 -33.821 1.00 0.00 4 GLY A O 5
ATOM 5921 N N . SER A 1 5 ? -1.617 11.919 -34.800 1.00 0.00 5 SER A N 5
ATOM 5922 C CA . SER A 1 5 ? -0.895 11.657 -33.561 1.00 0.00 5 SER A CA 5
ATOM 5923 C C . SER A 1 5 ? 0.149 12.740 -33.301 1.00 0.00 5 SER A C 5
ATOM 5924 O O . SER A 1 5 ? 1.326 12.573 -33.621 1.00 0.00 5 SER A O 5
ATOM 5932 N N . SER A 1 6 ? -0.292 13.850 -32.719 1.00 0.00 6 SER A N 5
ATOM 5933 C CA . SER A 1 6 ? 0.602 14.963 -32.419 1.00 0.00 6 SER A CA 5
ATOM 5934 C C . SER A 1 6 ? 0.018 15.849 -31.323 1.00 0.00 6 SER A C 5
ATOM 5935 O O . SER A 1 6 ? -0.929 16.600 -31.554 1.00 0.00 6 SER A O 5
ATOM 5943 N N . GLY A 1 7 ? 0.590 15.754 -30.127 1.00 0.00 7 GLY A N 5
ATOM 5944 C CA . GLY A 1 7 ? 0.114 16.552 -29.011 1.00 0.00 7 GLY A CA 5
ATOM 5945 C C . GLY A 1 7 ? 0.522 15.974 -27.670 1.00 0.00 7 GLY A C 5
ATOM 5946 O O . GLY A 1 7 ? -0.302 15.402 -26.957 1.00 0.00 7 GLY A O 5
ATOM 5950 N N . SER A 1 8 ? 1.797 16.122 -27.327 1.00 0.00 8 SER A N 5
ATOM 5951 C CA . SER A 1 8 ? 2.314 15.606 -26.065 1.00 0.00 8 SER A CA 5
ATOM 5952 C C . SER A 1 8 ? 1.364 15.929 -24.916 1.00 0.00 8 SER A C 5
ATOM 5953 O O . SER A 1 8 ? 1.021 15.059 -24.115 1.00 0.00 8 SER A O 5
ATOM 5961 N N . THR A 1 9 ? 0.941 17.187 -24.842 1.00 0.00 9 THR A N 5
ATOM 5962 C CA . THR A 1 9 ? 0.031 17.627 -23.791 1.00 0.00 9 THR A CA 5
ATOM 5963 C C . THR A 1 9 ? -1.233 16.775 -23.766 1.00 0.00 9 THR A C 5
ATOM 5964 O O . THR A 1 9 ? -1.656 16.246 -24.793 1.00 0.00 9 THR A O 5
ATOM 5975 N N . ALA A 1 10 ? -1.831 16.648 -22.587 1.00 0.00 10 ALA A N 5
ATOM 5976 C CA . ALA A 1 10 ? -3.049 15.862 -22.429 1.00 0.00 10 ALA A CA 5
ATOM 5977 C C . ALA A 1 10 ? -4.057 16.584 -21.542 1.00 0.00 10 ALA A C 5
ATOM 5978 O O . ALA A 1 10 ? -3.722 17.561 -20.871 1.00 0.00 10 ALA A O 5
ATOM 5985 N N . THR A 1 11 ? -5.295 16.098 -21.543 1.00 0.00 11 THR A N 5
ATOM 5986 C CA . THR A 1 11 ? -6.352 16.698 -20.739 1.00 0.00 11 THR A CA 5
ATOM 5987 C C . THR A 1 11 ? -7.398 15.662 -20.345 1.00 0.00 11 THR A C 5
ATOM 5988 O O . THR A 1 11 ? -8.036 15.054 -21.204 1.00 0.00 11 THR A O 5
ATOM 5999 N N . GLN A 1 12 ? -7.570 15.467 -19.042 1.00 0.00 12 GLN A N 5
ATOM 6000 C CA . GLN A 1 12 ? -8.540 14.503 -18.535 1.00 0.00 12 GLN A CA 5
ATOM 6001 C C . GLN A 1 12 ? -9.354 15.100 -17.392 1.00 0.00 12 GLN A C 5
ATOM 6002 O O . GLN A 1 12 ? -8.814 15.779 -16.519 1.00 0.00 12 GLN A O 5
ATOM 6016 N N . LYS A 1 13 ? -10.658 14.843 -17.404 1.00 0.00 13 LYS A N 5
ATOM 6017 C CA . LYS A 1 13 ? -11.548 15.354 -16.368 1.00 0.00 13 LYS A CA 5
ATOM 6018 C C . LYS A 1 13 ? -12.213 14.210 -15.609 1.00 0.00 13 LYS A C 5
ATOM 6019 O O . LYS A 1 13 ? -13.364 14.319 -15.184 1.00 0.00 13 LYS A O 5
ATOM 6038 N N . LEU A 1 14 ? -11.481 13.114 -15.441 1.00 0.00 14 LEU A N 5
ATOM 6039 C CA . LEU A 1 14 ? -11.999 11.949 -14.731 1.00 0.00 14 LEU A CA 5
ATOM 6040 C C . LEU A 1 14 ? -10.922 11.325 -13.850 1.00 0.00 14 LEU A C 5
ATOM 6041 O O . LEU A 1 14 ? -9.843 10.970 -14.327 1.00 0.00 14 LEU A O 5
ATOM 6057 N N . LEU A 1 15 ? -11.222 11.192 -12.563 1.00 0.00 15 LEU A N 5
ATOM 6058 C CA . LEU A 1 15 ? -10.280 10.607 -11.614 1.00 0.00 15 LEU A CA 5
ATOM 6059 C C . LEU A 1 15 ? -9.781 9.253 -12.108 1.00 0.00 15 LEU A C 5
ATOM 6060 O O . LEU A 1 15 ? -10.571 8.344 -12.363 1.00 0.00 15 LEU A O 5
ATOM 6076 N N . ARG A 1 16 ? -8.464 9.125 -12.236 1.00 0.00 16 ARG A N 5
ATOM 6077 C CA . ARG A 1 16 ? -7.859 7.882 -12.697 1.00 0.00 16 ARG A CA 5
ATOM 6078 C C . ARG A 1 16 ? -6.723 7.454 -11.772 1.00 0.00 16 ARG A C 5
ATOM 6079 O O . ARG A 1 16 ? -5.681 6.980 -12.227 1.00 0.00 16 ARG A O 5
ATOM 6100 N N . THR A 1 17 ? -6.932 7.624 -10.470 1.00 0.00 17 THR A N 5
ATOM 6101 C CA . THR A 1 17 ? -5.926 7.258 -9.481 1.00 0.00 17 THR A CA 5
ATOM 6102 C C . THR A 1 17 ? -5.991 5.769 -9.157 1.00 0.00 17 THR A C 5
ATOM 6103 O O . THR A 1 17 ? -5.758 5.361 -8.019 1.00 0.00 17 THR A O 5
ATOM 6114 N N . ASP A 1 18 ? -6.307 4.963 -10.164 1.00 0.00 18 ASP A N 5
ATOM 6115 C CA . ASP A 1 18 ? -6.400 3.518 -9.986 1.00 0.00 18 ASP A CA 5
ATOM 6116 C C . ASP A 1 18 ? -5.260 2.807 -10.708 1.00 0.00 18 ASP A C 5
ATOM 6117 O O . ASP A 1 18 ? -5.488 1.909 -11.518 1.00 0.00 18 ASP A O 5
ATOM 6126 N N . LYS A 1 19 ? -4.031 3.216 -10.409 1.00 0.00 19 LYS A N 5
ATOM 6127 C CA . LYS A 1 19 ? -2.854 2.619 -11.028 1.00 0.00 19 LYS A CA 5
ATOM 6128 C C . LYS A 1 19 ? -1.715 2.494 -10.022 1.00 0.00 19 LYS A C 5
ATOM 6129 O O . LYS A 1 19 ? -1.409 3.439 -9.293 1.00 0.00 19 LYS A O 5
ATOM 6148 N N . LEU A 1 20 ? -1.088 1.323 -9.988 1.00 0.00 20 LEU A N 5
ATOM 6149 C CA . LEU A 1 20 ? 0.020 1.075 -9.072 1.00 0.00 20 LEU A CA 5
ATOM 6150 C C . LEU A 1 20 ? 1.276 0.664 -9.835 1.00 0.00 20 LEU A C 5
ATOM 6151 O O . LEU A 1 20 ? 1.260 -0.300 -10.600 1.00 0.00 20 LEU A O 5
ATOM 6167 N N . GLU A 1 21 ? 2.361 1.400 -9.618 1.00 0.00 21 GLU A N 5
ATOM 6168 C CA . GLU A 1 21 ? 3.625 1.110 -10.285 1.00 0.00 21 GLU A CA 5
ATOM 6169 C C . GLU A 1 21 ? 4.205 -0.216 -9.800 1.00 0.00 21 GLU A C 5
ATOM 6170 O O . GLU A 1 21 ? 4.487 -0.386 -8.614 1.00 0.00 21 GLU A O 5
ATOM 6182 N N . VAL A 1 22 ? 4.379 -1.153 -10.727 1.00 0.00 22 VAL A N 5
ATOM 6183 C CA . VAL A 1 22 ? 4.925 -2.463 -10.395 1.00 0.00 22 VAL A CA 5
ATOM 6184 C C . VAL A 1 22 ? 6.418 -2.378 -10.097 1.00 0.00 22 VAL A C 5
ATOM 6185 O O . VAL A 1 22 ? 7.171 -1.729 -10.824 1.00 0.00 22 VAL A O 5
ATOM 6198 N N . CYS A 1 23 ? 6.840 -3.037 -9.023 1.00 0.00 23 CYS A N 5
ATOM 6199 C CA . CYS A 1 23 ? 8.243 -3.036 -8.627 1.00 0.00 23 CYS A CA 5
ATOM 6200 C C . CYS A 1 23 ? 9.087 -3.837 -9.614 1.00 0.00 23 CYS A C 5
ATOM 6201 O O . CYS A 1 23 ? 8.614 -4.809 -10.204 1.00 0.00 23 CYS A O 5
ATOM 6208 N N . ARG A 1 24 ? 10.338 -3.423 -9.787 1.00 0.00 24 ARG A N 5
ATOM 6209 C CA . ARG A 1 24 ? 11.247 -4.102 -10.702 1.00 0.00 24 ARG A CA 5
ATOM 6210 C C . ARG A 1 24 ? 12.012 -5.211 -9.986 1.00 0.00 24 ARG A C 5
ATOM 6211 O O . ARG A 1 24 ? 12.173 -6.309 -10.517 1.00 0.00 24 ARG A O 5
ATOM 6232 N N . GLU A 1 25 ? 12.481 -4.915 -8.778 1.00 0.00 25 GLU A N 5
ATOM 6233 C CA . GLU A 1 25 ? 13.230 -5.887 -7.990 1.00 0.00 25 GLU A CA 5
ATOM 6234 C C . GLU A 1 25 ? 12.392 -7.135 -7.727 1.00 0.00 25 GLU A C 5
ATOM 6235 O O . GLU A 1 25 ? 12.792 -8.249 -8.068 1.00 0.00 25 GLU A O 5
ATOM 6247 N N . PHE A 1 26 ? 11.227 -6.941 -7.119 1.00 0.00 26 PHE A N 5
ATOM 6248 C CA . PHE A 1 26 ? 10.332 -8.050 -6.808 1.00 0.00 26 PHE A CA 5
ATOM 6249 C C . PHE A 1 26 ? 10.254 -9.030 -7.976 1.00 0.00 26 PHE A C 5
ATOM 6250 O O . PHE A 1 26 ? 10.271 -10.245 -7.782 1.00 0.00 26 PHE A O 5
ATOM 6267 N N . GLN A 1 27 ? 10.169 -8.491 -9.188 1.00 0.00 27 GLN A N 5
ATOM 6268 C CA . GLN A 1 27 ? 10.087 -9.317 -10.387 1.00 0.00 27 GLN A CA 5
ATOM 6269 C C . GLN A 1 27 ? 11.157 -10.403 -10.373 1.00 0.00 27 GLN A C 5
ATOM 6270 O O . GLN A 1 27 ? 10.863 -11.580 -10.579 1.00 0.00 27 GLN A O 5
ATOM 6284 N N . ARG A 1 28 ? 12.400 -9.999 -10.131 1.00 0.00 28 ARG A N 5
ATOM 6285 C CA . ARG A 1 28 ? 13.515 -10.938 -10.093 1.00 0.00 28 ARG A CA 5
ATOM 6286 C C . ARG A 1 28 ? 13.745 -11.451 -8.674 1.00 0.00 28 ARG A C 5
ATOM 6287 O O . ARG A 1 28 ? 14.821 -11.953 -8.352 1.00 0.00 28 ARG A O 5
ATOM 6308 N N . GLY A 1 29 ? 12.726 -11.319 -7.830 1.00 0.00 29 GLY A N 5
ATOM 6309 C CA . GLY A 1 29 ? 12.838 -11.773 -6.456 1.00 0.00 29 GLY A CA 5
ATOM 6310 C C . GLY A 1 29 ? 14.025 -11.161 -5.738 1.00 0.00 29 GLY A C 5
ATOM 6311 O O . GLY A 1 29 ? 14.823 -11.871 -5.129 1.00 0.00 29 GLY A O 5
ATOM 6315 N N . ASN A 1 30 ? 14.142 -9.839 -5.811 1.00 0.00 30 ASN A N 5
ATOM 6316 C CA . ASN A 1 30 ? 15.241 -9.132 -5.165 1.00 0.00 30 ASN A CA 5
ATOM 6317 C C . ASN A 1 30 ? 14.720 -8.176 -4.097 1.00 0.00 30 ASN A C 5
ATOM 6318 O O . ASN A 1 30 ? 15.341 -8.002 -3.048 1.00 0.00 30 ASN A O 5
ATOM 6329 N N . CYS A 1 31 ? 13.575 -7.560 -4.370 1.00 0.00 31 CYS A N 5
ATOM 6330 C CA . CYS A 1 31 ? 12.969 -6.622 -3.433 1.00 0.00 31 CYS A CA 5
ATOM 6331 C C . CYS A 1 31 ? 12.801 -7.259 -2.057 1.00 0.00 31 CYS A C 5
ATOM 6332 O O . CYS A 1 31 ? 12.065 -8.232 -1.897 1.00 0.00 31 CYS A O 5
ATOM 6339 N N . ALA A 1 32 ? 13.489 -6.702 -1.065 1.00 0.00 32 ALA A N 5
ATOM 6340 C CA . ALA A 1 32 ? 13.415 -7.214 0.297 1.00 0.00 32 ALA A CA 5
ATOM 6341 C C . ALA A 1 32 ? 12.315 -6.513 1.088 1.00 0.00 32 ALA A C 5
ATOM 6342 O O . ALA A 1 32 ? 11.793 -7.058 2.060 1.00 0.00 32 ALA A O 5
ATOM 6349 N N . ARG A 1 33 ? 11.969 -5.302 0.665 1.00 0.00 33 ARG A N 5
ATOM 6350 C CA . ARG A 1 33 ? 10.932 -4.526 1.335 1.00 0.00 33 ARG A CA 5
ATOM 6351 C C . ARG A 1 33 ? 9.564 -5.179 1.158 1.00 0.00 33 ARG A C 5
ATOM 6352 O O . ARG A 1 33 ? 8.637 -4.918 1.923 1.00 0.00 33 ARG A O 5
ATOM 6373 N N . GLY A 1 34 ? 9.447 -6.031 0.144 1.00 0.00 34 GLY A N 5
ATOM 6374 C CA . GLY A 1 34 ? 8.190 -6.708 -0.115 1.00 0.00 34 GLY A CA 5
ATOM 6375 C C . GLY A 1 34 ? 7.037 -5.741 -0.295 1.00 0.00 34 GLY A C 5
ATOM 6376 O O . GLY A 1 34 ? 7.174 -4.547 -0.030 1.00 0.00 34 GLY A O 5
ATOM 6380 N N . GLU A 1 35 ? 5.899 -6.257 -0.748 1.00 0.00 35 GLU A N 5
ATOM 6381 C CA . GLU A 1 35 ? 4.719 -5.429 -0.965 1.00 0.00 35 GLU A CA 5
ATOM 6382 C C . GLU A 1 35 ? 4.272 -4.766 0.334 1.00 0.00 35 GLU A C 5
ATOM 6383 O O . GLU A 1 35 ? 3.403 -3.894 0.334 1.00 0.00 35 GLU A O 5
ATOM 6395 N N . THR A 1 36 ? 4.873 -5.187 1.443 1.00 0.00 36 THR A N 5
ATOM 6396 C CA . THR A 1 36 ? 4.537 -4.637 2.751 1.00 0.00 36 THR A CA 5
ATOM 6397 C C . THR A 1 36 ? 5.319 -3.358 3.027 1.00 0.00 36 THR A C 5
ATOM 6398 O O . THR A 1 36 ? 4.740 -2.279 3.152 1.00 0.00 36 THR A O 5
ATOM 6409 N N . ASP A 1 37 ? 6.638 -3.486 3.119 1.00 0.00 37 ASP A N 5
ATOM 6410 C CA . ASP A 1 37 ? 7.501 -2.339 3.379 1.00 0.00 37 ASP A CA 5
ATOM 6411 C C . ASP A 1 37 ? 7.772 -1.561 2.095 1.00 0.00 37 ASP A C 5
ATOM 6412 O O . ASP A 1 37 ? 8.429 -0.520 2.114 1.00 0.00 37 ASP A O 5
ATOM 6421 N N . CYS A 1 38 ? 7.262 -2.074 0.980 1.00 0.00 38 CYS A N 5
ATOM 6422 C CA . CYS A 1 38 ? 7.449 -1.429 -0.314 1.00 0.00 38 CYS A CA 5
ATOM 6423 C C . CYS A 1 38 ? 6.155 -0.775 -0.789 1.00 0.00 38 CYS A C 5
ATOM 6424 O O . CYS A 1 38 ? 5.071 -1.341 -0.642 1.00 0.00 38 CYS A O 5
ATOM 6431 N N . ARG A 1 39 ? 6.276 0.419 -1.358 1.00 0.00 39 ARG A N 5
ATOM 6432 C CA . ARG A 1 39 ? 5.116 1.151 -1.853 1.00 0.00 39 ARG A CA 5
ATOM 6433 C C . ARG A 1 39 ? 4.609 0.547 -3.160 1.00 0.00 39 ARG A C 5
ATOM 6434 O O . ARG A 1 39 ? 3.404 0.390 -3.357 1.00 0.00 39 ARG A O 5
ATOM 6455 N N . PHE A 1 40 ? 5.538 0.209 -4.049 1.00 0.00 40 PHE A N 5
ATOM 6456 C CA . PHE A 1 40 ? 5.185 -0.376 -5.337 1.00 0.00 40 PHE A CA 5
ATOM 6457 C C . PHE A 1 40 ? 4.494 -1.724 -5.151 1.00 0.00 40 PHE A C 5
ATOM 6458 O O . PHE A 1 40 ? 4.914 -2.541 -4.332 1.00 0.00 40 PHE A O 5
ATOM 6475 N N . ALA A 1 41 ? 3.432 -1.948 -5.917 1.00 0.00 41 ALA A N 5
ATOM 6476 C CA . ALA A 1 41 ? 2.683 -3.197 -5.839 1.00 0.00 41 ALA A CA 5
ATOM 6477 C C . ALA A 1 41 ? 3.482 -4.354 -6.429 1.00 0.00 41 ALA A C 5
ATOM 6478 O O . ALA A 1 41 ? 4.081 -4.227 -7.498 1.00 0.00 41 ALA A O 5
ATOM 6485 N N . HIS A 1 42 ? 3.487 -5.482 -5.727 1.00 0.00 42 HIS A N 5
ATOM 6486 C CA . HIS A 1 42 ? 4.212 -6.663 -6.183 1.00 0.00 42 HIS A CA 5
ATOM 6487 C C . HIS A 1 42 ? 3.255 -7.695 -6.772 1.00 0.00 42 HIS A C 5
ATOM 6488 O O . HIS A 1 42 ? 2.589 -8.441 -6.054 1.00 0.00 42 HIS A O 5
ATOM 6502 N N . PRO A 1 43 ? 3.183 -7.740 -8.111 1.00 0.00 43 PRO A N 5
ATOM 6503 C CA . PRO A 1 43 ? 2.311 -8.676 -8.826 1.00 0.00 43 PRO A CA 5
ATOM 6504 C C . PRO A 1 43 ? 2.787 -10.119 -8.706 1.00 0.00 43 PRO A C 5
ATOM 6505 O O . PRO A 1 43 ? 3.530 -10.611 -9.555 1.00 0.00 43 PRO A O 5
ATOM 6516 N N . ALA A 1 44 ? 2.355 -10.794 -7.645 1.00 0.00 44 ALA A N 5
ATOM 6517 C CA . ALA A 1 44 ? 2.735 -12.182 -7.416 1.00 0.00 44 ALA A CA 5
ATOM 6518 C C . ALA A 1 44 ? 1.636 -13.135 -7.873 1.00 0.00 44 ALA A C 5
ATOM 6519 O O . ALA A 1 44 ? 1.908 -14.143 -8.527 1.00 0.00 44 ALA A O 5
ATOM 6526 N N . ASP A 1 45 ? 0.396 -12.811 -7.526 1.00 0.00 45 ASP A N 5
ATOM 6527 C CA . ASP A 1 45 ? -0.745 -13.639 -7.901 1.00 0.00 45 ASP A CA 5
ATOM 6528 C C . ASP A 1 45 ? -0.594 -14.156 -9.328 1.00 0.00 45 ASP A C 5
ATOM 6529 O O . ASP A 1 45 ? -0.678 -15.359 -9.575 1.00 0.00 45 ASP A O 5
ATOM 6538 N N . SER A 1 46 ? -0.372 -13.239 -10.265 1.00 0.00 46 SER A N 5
ATOM 6539 C CA . SER A 1 46 ? -0.214 -13.602 -11.668 1.00 0.00 46 SER A CA 5
ATOM 6540 C C . SER A 1 46 ? 0.822 -12.711 -12.347 1.00 0.00 46 SER A C 5
ATOM 6541 O O . SER A 1 46 ? 1.343 -11.773 -11.743 1.00 0.00 46 SER A O 5
ATOM 6549 N N . THR A 1 47 ? 1.116 -13.012 -13.608 1.00 0.00 47 THR A N 5
ATOM 6550 C CA . THR A 1 47 ? 2.090 -12.241 -14.370 1.00 0.00 47 THR A CA 5
ATOM 6551 C C . THR A 1 47 ? 1.416 -11.112 -15.141 1.00 0.00 47 THR A C 5
ATOM 6552 O O . THR A 1 47 ? 1.686 -10.908 -16.324 1.00 0.00 47 THR A O 5
ATOM 6563 N N . MET A 1 48 ? 0.539 -10.380 -14.462 1.00 0.00 48 MET A N 5
ATOM 6564 C CA . MET A 1 48 ? -0.172 -9.269 -15.084 1.00 0.00 48 MET A CA 5
ATOM 6565 C C . MET A 1 48 ? 0.648 -7.986 -15.006 1.00 0.00 48 MET A C 5
ATOM 6566 O O . MET A 1 48 ? 0.435 -7.155 -14.122 1.00 0.00 48 MET A O 5
ATOM 6580 N N . ILE A 1 49 ? 1.587 -7.831 -15.934 1.00 0.00 49 ILE A N 5
ATOM 6581 C CA . ILE A 1 49 ? 2.438 -6.648 -15.969 1.00 0.00 49 ILE A CA 5
ATOM 6582 C C . ILE A 1 49 ? 2.598 -6.129 -17.394 1.00 0.00 49 ILE A C 5
ATOM 6583 O O . ILE A 1 49 ? 2.524 -6.893 -18.356 1.00 0.00 49 ILE A O 5
ATOM 6599 N N . ASP A 1 50 ? 2.820 -4.825 -17.520 1.00 0.00 50 ASP A N 5
ATOM 6600 C CA . ASP A 1 50 ? 2.994 -4.202 -18.827 1.00 0.00 50 ASP A CA 5
ATOM 6601 C C . ASP A 1 50 ? 4.424 -3.705 -19.006 1.00 0.00 50 ASP A C 5
ATOM 6602 O O . ASP A 1 50 ? 4.894 -2.846 -18.258 1.00 0.00 50 ASP A O 5
ATOM 6611 N N . THR A 1 51 ? 5.115 -4.250 -20.003 1.00 0.00 51 THR A N 5
ATOM 6612 C CA . THR A 1 51 ? 6.493 -3.864 -20.279 1.00 0.00 51 THR A CA 5
ATOM 6613 C C . THR A 1 51 ? 6.558 -2.490 -20.936 1.00 0.00 51 THR A C 5
ATOM 6614 O O . THR A 1 51 ? 7.637 -2.005 -21.277 1.00 0.00 51 THR A O 5
ATOM 6625 N N . SER A 1 52 ? 5.397 -1.867 -21.110 1.00 0.00 52 SER A N 5
ATOM 6626 C CA . SER A 1 52 ? 5.322 -0.549 -21.729 1.00 0.00 52 SER A CA 5
ATOM 6627 C C . SER A 1 52 ? 5.319 0.549 -20.670 1.00 0.00 52 SER A C 5
ATOM 6628 O O . SER A 1 52 ? 5.992 1.570 -20.817 1.00 0.00 52 SER A O 5
ATOM 6636 N N . ASP A 1 53 ? 4.557 0.332 -19.604 1.00 0.00 53 ASP A N 5
ATOM 6637 C CA . ASP A 1 53 ? 4.467 1.302 -18.519 1.00 0.00 53 ASP A CA 5
ATOM 6638 C C . ASP A 1 53 ? 4.808 0.654 -17.181 1.00 0.00 53 ASP A C 5
ATOM 6639 O O . ASP A 1 53 ? 5.205 1.333 -16.235 1.00 0.00 53 ASP A O 5
ATOM 6648 N N . ASN A 1 54 ? 4.649 -0.663 -17.109 1.00 0.00 54 ASN A N 5
ATOM 6649 C CA . ASN A 1 54 ? 4.939 -1.403 -15.886 1.00 0.00 54 ASN A CA 5
ATOM 6650 C C . ASN A 1 54 ? 4.010 -0.971 -14.756 1.00 0.00 54 ASN A C 5
ATOM 6651 O O . ASN A 1 54 ? 4.426 -0.859 -13.603 1.00 0.00 54 ASN A O 5
ATOM 6662 N N . THR A 1 55 ? 2.747 -0.729 -15.095 1.00 0.00 55 THR A N 5
ATOM 6663 C CA . THR A 1 55 ? 1.758 -0.309 -14.110 1.00 0.00 55 THR A CA 5
ATOM 6664 C C . THR A 1 55 ? 0.521 -1.199 -14.159 1.00 0.00 55 THR A C 5
ATOM 6665 O O . THR A 1 55 ? 0.105 -1.642 -15.230 1.00 0.00 55 THR A O 5
ATOM 6676 N N . VAL A 1 56 ? -0.064 -1.456 -12.994 1.00 0.00 56 VAL A N 5
ATOM 6677 C CA . VAL A 1 56 ? -1.255 -2.291 -12.904 1.00 0.00 56 VAL A CA 5
ATOM 6678 C C . VAL A 1 56 ? -2.459 -1.483 -12.432 1.00 0.00 56 VAL A C 5
ATOM 6679 O O . VAL A 1 56 ? -2.356 -0.677 -11.507 1.00 0.00 56 VAL A O 5
ATOM 6692 N N . THR A 1 57 ? -3.602 -1.705 -13.073 1.00 0.00 57 THR A N 5
ATOM 6693 C CA . THR A 1 57 ? -4.826 -0.997 -12.719 1.00 0.00 57 THR A CA 5
ATOM 6694 C C . THR A 1 57 ? -5.284 -1.360 -11.311 1.00 0.00 57 THR A C 5
ATOM 6695 O O . THR A 1 57 ? -4.935 -2.418 -10.787 1.00 0.00 57 THR A O 5
ATOM 6706 N N . VAL A 1 58 ? -6.067 -0.475 -10.702 1.00 0.00 58 VAL A N 5
ATOM 6707 C CA . VAL A 1 58 ? -6.573 -0.703 -9.354 1.00 0.00 58 VAL A CA 5
ATOM 6708 C C . VAL A 1 58 ? -8.089 -0.869 -9.357 1.00 0.00 58 VAL A C 5
ATOM 6709 O O . VAL A 1 58 ? -8.808 -0.095 -9.991 1.00 0.00 58 VAL A O 5
ATOM 6722 N N . CYS A 1 59 ? -8.569 -1.883 -8.646 1.00 0.00 59 CYS A N 5
ATOM 6723 C CA . CYS A 1 59 ? -9.999 -2.152 -8.566 1.00 0.00 59 CYS A CA 5
ATOM 6724 C C . CYS A 1 59 ? -10.689 -1.156 -7.638 1.00 0.00 59 CYS A C 5
ATOM 6725 O O . CYS A 1 59 ? -10.629 -1.286 -6.416 1.00 0.00 59 CYS A O 5
ATOM 6732 N N . MET A 1 60 ? -11.345 -0.163 -8.229 1.00 0.00 60 MET A N 5
ATOM 6733 C CA . MET A 1 60 ? -12.048 0.855 -7.455 1.00 0.00 60 MET A CA 5
ATOM 6734 C C . MET A 1 60 ? -12.920 0.214 -6.381 1.00 0.00 60 MET A C 5
ATOM 6735 O O . MET A 1 60 ? -12.769 0.500 -5.193 1.00 0.00 60 MET A O 5
ATOM 6749 N N . ASP A 1 61 ? -13.834 -0.652 -6.806 1.00 0.00 61 ASP A N 5
ATOM 6750 C CA . ASP A 1 61 ? -14.731 -1.333 -5.879 1.00 0.00 61 ASP A CA 5
ATOM 6751 C C . ASP A 1 61 ? -13.954 -1.927 -4.708 1.00 0.00 61 ASP A C 5
ATOM 6752 O O . ASP A 1 61 ? -14.201 -1.588 -3.551 1.00 0.00 61 ASP A O 5
ATOM 6761 N N . TYR A 1 62 ? -13.014 -2.813 -5.017 1.00 0.00 62 TYR A N 5
ATOM 6762 C CA . TYR A 1 62 ? -12.203 -3.457 -3.990 1.00 0.00 62 TYR A CA 5
ATOM 6763 C C . TYR A 1 62 ? -11.833 -2.468 -2.889 1.00 0.00 62 TYR A C 5
ATOM 6764 O O . TYR A 1 62 ? -12.014 -2.746 -1.704 1.00 0.00 62 TYR A O 5
ATOM 6782 N N . ILE A 1 63 ? -11.315 -1.312 -3.291 1.00 0.00 63 ILE A N 5
ATOM 6783 C CA . ILE A 1 63 ? -10.921 -0.281 -2.340 1.00 0.00 63 ILE A CA 5
ATOM 6784 C C . ILE A 1 63 ? -12.015 -0.040 -1.306 1.00 0.00 63 ILE A C 5
ATOM 6785 O O . ILE A 1 63 ? -11.741 0.074 -0.110 1.00 0.00 63 ILE A O 5
ATOM 6801 N N . LYS A 1 64 ? -13.256 0.036 -1.773 1.00 0.00 64 LYS A N 5
ATOM 6802 C CA . LYS A 1 64 ? -14.394 0.261 -0.889 1.00 0.00 64 LYS A CA 5
ATOM 6803 C C . LYS A 1 64 ? -14.538 -0.881 0.113 1.00 0.00 64 LYS A C 5
ATOM 6804 O O . LYS A 1 64 ? -15.084 -0.699 1.201 1.00 0.00 64 LYS A O 5
ATOM 6823 N N . GLY A 1 65 ? -14.044 -2.057 -0.261 1.00 0.00 65 GLY A N 5
ATOM 6824 C CA . GLY A 1 65 ? -14.127 -3.210 0.617 1.00 0.00 65 GLY A CA 5
ATOM 6825 C C . GLY A 1 65 ? -14.951 -4.334 0.021 1.00 0.00 65 GLY A C 5
ATOM 6826 O O . GLY A 1 65 ? -14.867 -5.478 0.469 1.00 0.00 65 GLY A O 5
ATOM 6830 N N . ARG A 1 66 ? -15.750 -4.009 -0.989 1.00 0.00 66 ARG A N 5
ATOM 6831 C CA . ARG A 1 66 ? -16.595 -5.000 -1.645 1.00 0.00 66 ARG A CA 5
ATOM 6832 C C . ARG A 1 66 ? -16.412 -4.954 -3.159 1.00 0.00 66 ARG A C 5
ATOM 6833 O O . ARG A 1 66 ? -16.879 -4.029 -3.824 1.00 0.00 66 ARG A O 5
ATOM 6854 N N . CYS A 1 67 ? -15.728 -5.958 -3.698 1.00 0.00 67 CYS A N 5
ATOM 6855 C CA . CYS A 1 67 ? -15.482 -6.034 -5.132 1.00 0.00 67 CYS A CA 5
ATOM 6856 C C . CYS A 1 67 ? -16.450 -7.006 -5.800 1.00 0.00 67 CYS A C 5
ATOM 6857 O O . CYS A 1 67 ? -16.225 -8.216 -5.807 1.00 0.00 67 CYS A O 5
ATOM 6864 N N . MET A 1 68 ? -17.527 -6.467 -6.362 1.00 0.00 68 MET A N 5
ATOM 6865 C CA . MET A 1 68 ? -18.529 -7.287 -7.034 1.00 0.00 68 MET A CA 5
ATOM 6866 C C . MET A 1 68 ? -18.232 -7.394 -8.526 1.00 0.00 68 MET A C 5
ATOM 6867 O O . MET A 1 68 ? -18.752 -8.276 -9.210 1.00 0.00 68 MET A O 5
ATOM 6881 N N . ARG A 1 69 ? -17.393 -6.492 -9.024 1.00 0.00 69 ARG A N 5
ATOM 6882 C CA . ARG A 1 69 ? -17.028 -6.485 -10.436 1.00 0.00 69 ARG A CA 5
ATOM 6883 C C . ARG A 1 69 ? -16.768 -7.902 -10.937 1.00 0.00 69 ARG A C 5
ATOM 6884 O O . ARG A 1 69 ? -15.663 -8.426 -10.800 1.00 0.00 69 ARG A O 5
ATOM 6905 N N . GLU A 1 70 ? -17.794 -8.517 -11.518 1.00 0.00 70 GLU A N 5
ATOM 6906 C CA . GLU A 1 70 ? -17.676 -9.874 -12.038 1.00 0.00 70 GLU A CA 5
ATOM 6907 C C . GLU A 1 70 ? -16.327 -10.079 -12.721 1.00 0.00 70 GLU A C 5
ATOM 6908 O O . GLU A 1 70 ? -15.758 -9.147 -13.290 1.00 0.00 70 GLU A O 5
ATOM 6920 N N . LYS A 1 71 ? -15.821 -11.306 -12.661 1.00 0.00 71 LYS A N 5
ATOM 6921 C CA . LYS A 1 71 ? -14.540 -11.637 -13.274 1.00 0.00 71 LYS A CA 5
ATOM 6922 C C . LYS A 1 71 ? -13.570 -10.463 -13.173 1.00 0.00 71 LYS A C 5
ATOM 6923 O O . LYS A 1 71 ? -12.810 -10.192 -14.103 1.00 0.00 71 LYS A O 5
ATOM 6942 N N . CYS A 1 72 ? -13.601 -9.771 -12.040 1.00 0.00 72 CYS A N 5
ATOM 6943 C CA . CYS A 1 72 ? -12.724 -8.628 -11.817 1.00 0.00 72 CYS A CA 5
ATOM 6944 C C . CYS A 1 72 ? -11.278 -8.977 -12.155 1.00 0.00 72 CYS A C 5
ATOM 6945 O O . CYS A 1 72 ? -10.629 -9.742 -11.441 1.00 0.00 72 CYS A O 5
ATOM 6952 N N . LYS A 1 73 ? -10.779 -8.412 -13.249 1.00 0.00 73 LYS A N 5
ATOM 6953 C CA . LYS A 1 73 ? -9.409 -8.661 -13.682 1.00 0.00 73 LYS A CA 5
ATOM 6954 C C . LYS A 1 73 ? -8.481 -7.539 -13.227 1.00 0.00 73 LYS A C 5
ATOM 6955 O O . LYS A 1 73 ? -7.416 -7.327 -13.807 1.00 0.00 73 LYS A O 5
ATOM 6974 N N . TYR A 1 74 ? -8.892 -6.824 -12.185 1.00 0.00 74 TYR A N 5
ATOM 6975 C CA . TYR A 1 74 ? -8.098 -5.723 -11.653 1.00 0.00 74 TYR A CA 5
ATOM 6976 C C . TYR A 1 74 ? -7.203 -6.199 -10.513 1.00 0.00 74 TYR A C 5
ATOM 6977 O O . TYR A 1 74 ? -7.520 -7.166 -9.820 1.00 0.00 74 TYR A O 5
ATOM 6995 N N . PHE A 1 75 ? -6.081 -5.511 -10.324 1.00 0.00 75 PHE A N 5
ATOM 6996 C CA . PHE A 1 75 ? -5.138 -5.862 -9.268 1.00 0.00 75 PHE A CA 5
ATOM 6997 C C . PHE A 1 75 ? -5.657 -5.415 -7.905 1.00 0.00 75 PHE A C 5
ATOM 6998 O O . PHE A 1 75 ? -6.175 -4.307 -7.758 1.00 0.00 75 PHE A O 5
ATOM 7015 N N . HIS A 1 76 ? -5.514 -6.285 -6.910 1.00 0.00 76 HIS A N 5
ATOM 7016 C CA . HIS A 1 76 ? -5.968 -5.980 -5.557 1.00 0.00 76 HIS A CA 5
ATOM 7017 C C . HIS A 1 76 ? -4.783 -5.724 -4.631 1.00 0.00 76 HIS A C 5
ATOM 7018 O O . HIS A 1 76 ? -4.138 -6.650 -4.138 1.00 0.00 76 HIS A O 5
ATOM 7032 N N . PRO A 1 77 ? -4.487 -4.439 -4.389 1.00 0.00 77 PRO A N 5
ATOM 7033 C CA . PRO A 1 77 ? -3.378 -4.031 -3.521 1.00 0.00 77 PRO A CA 5
ATOM 7034 C C . PRO A 1 77 ? -3.643 -4.348 -2.054 1.00 0.00 77 PRO A C 5
ATOM 7035 O O . PRO A 1 77 ? -4.776 -4.603 -1.644 1.00 0.00 77 PRO A O 5
ATOM 7046 N N . PRO A 1 78 ? -2.576 -4.333 -1.242 1.00 0.00 78 PRO A N 5
ATOM 7047 C CA . PRO A 1 78 ? -2.670 -4.615 0.194 1.00 0.00 78 PRO A CA 5
ATOM 7048 C C . PRO A 1 78 ? -3.389 -3.509 0.957 1.00 0.00 78 PRO A C 5
ATOM 7049 O O . PRO A 1 78 ? -3.820 -2.516 0.371 1.00 0.00 78 PRO A O 5
ATOM 7060 N N . ALA A 1 79 ? -3.516 -3.686 2.268 1.00 0.00 79 ALA A N 5
ATOM 7061 C CA . ALA A 1 79 ? -4.182 -2.701 3.111 1.00 0.00 79 ALA A CA 5
ATOM 7062 C C . ALA A 1 79 ? -3.434 -1.372 3.098 1.00 0.00 79 ALA A C 5
ATOM 7063 O O . ALA A 1 79 ? -3.926 -0.377 2.566 1.00 0.00 79 ALA A O 5
ATOM 7070 N N . HIS A 1 80 ? -2.243 -1.363 3.689 1.00 0.00 80 HIS A N 5
ATOM 7071 C CA . HIS A 1 80 ? -1.427 -0.155 3.745 1.00 0.00 80 HIS A CA 5
ATOM 7072 C C . HIS A 1 80 ? -1.595 0.673 2.475 1.00 0.00 80 HIS A C 5
ATOM 7073 O O . HIS A 1 80 ? -1.872 1.872 2.535 1.00 0.00 80 HIS A O 5
ATOM 7087 N N . LEU A 1 81 ? -1.424 0.028 1.327 1.00 0.00 81 LEU A N 5
ATOM 7088 C CA . LEU A 1 81 ? -1.556 0.705 0.041 1.00 0.00 81 LEU A CA 5
ATOM 7089 C C . LEU A 1 81 ? -2.987 1.186 -0.177 1.00 0.00 81 LEU A C 5
ATOM 7090 O O . LEU A 1 81 ? -3.226 2.373 -0.392 1.00 0.00 81 LEU A O 5
ATOM 7106 N N . GLN A 1 82 ? -3.934 0.255 -0.118 1.00 0.00 82 GLN A N 5
ATOM 7107 C CA . GLN A 1 82 ? -5.341 0.585 -0.307 1.00 0.00 82 GLN A CA 5
ATOM 7108 C C . GLN A 1 82 ? -5.669 1.944 0.302 1.00 0.00 82 GLN A C 5
ATOM 7109 O O . GLN A 1 82 ? -6.441 2.718 -0.262 1.00 0.00 82 GLN A O 5
ATOM 7123 N N . ALA A 1 83 ? -5.077 2.227 1.458 1.00 0.00 83 ALA A N 5
ATOM 7124 C CA . ALA A 1 83 ? -5.304 3.493 2.143 1.00 0.00 83 ALA A CA 5
ATOM 7125 C C . ALA A 1 83 ? -4.820 4.668 1.299 1.00 0.00 83 ALA A C 5
ATOM 7126 O O . ALA A 1 83 ? -5.539 5.650 1.114 1.00 0.00 83 ALA A O 5
ATOM 7133 N N . LYS A 1 84 ? -3.597 4.562 0.791 1.00 0.00 84 LYS A N 5
ATOM 7134 C CA . LYS A 1 84 ? -3.016 5.615 -0.033 1.00 0.00 84 LYS A CA 5
ATOM 7135 C C . LYS A 1 84 ? -4.026 6.124 -1.056 1.00 0.00 84 LYS A C 5
ATOM 7136 O O . LYS A 1 84 ? -4.177 7.332 -1.245 1.00 0.00 84 LYS A O 5
ATOM 7155 N N . ILE A 1 85 ? -4.716 5.197 -1.712 1.00 0.00 85 ILE A N 5
ATOM 7156 C CA . ILE A 1 85 ? -5.713 5.553 -2.714 1.00 0.00 85 ILE A CA 5
ATOM 7157 C C . ILE A 1 85 ? -6.991 6.067 -2.059 1.00 0.00 85 ILE A C 5
ATOM 7158 O O . ILE A 1 85 ? -7.548 7.085 -2.471 1.00 0.00 85 ILE A O 5
ATOM 7174 N N . LYS A 1 86 ? -7.451 5.356 -1.035 1.00 0.00 86 LYS A N 5
ATOM 7175 C CA . LYS A 1 86 ? -8.662 5.740 -0.319 1.00 0.00 86 LYS A CA 5
ATOM 7176 C C . LYS A 1 86 ? -8.604 7.205 0.101 1.00 0.00 86 LYS A C 5
ATOM 7177 O O . LYS A 1 86 ? -9.569 7.949 -0.073 1.00 0.00 86 LYS A O 5
ATOM 7196 N N . ALA A 1 87 ? -7.466 7.614 0.653 1.00 0.00 87 ALA A N 5
ATOM 7197 C CA . ALA A 1 87 ? -7.282 8.991 1.094 1.00 0.00 87 ALA A CA 5
ATOM 7198 C C . ALA A 1 87 ? -7.792 9.975 0.047 1.00 0.00 87 ALA A C 5
ATOM 7199 O O . ALA A 1 87 ? -8.593 10.859 0.350 1.00 0.00 87 ALA A O 5
ATOM 7206 N N . ALA A 1 88 ? -7.322 9.817 -1.186 1.00 0.00 88 ALA A N 5
ATOM 7207 C CA . ALA A 1 88 ? -7.732 10.692 -2.278 1.00 0.00 88 ALA A CA 5
ATOM 7208 C C . ALA A 1 88 ? -9.250 10.821 -2.337 1.00 0.00 88 ALA A C 5
ATOM 7209 O O . ALA A 1 88 ? -9.781 11.913 -2.537 1.00 0.00 88 ALA A O 5
ATOM 7216 N N . GLN A 1 89 ? -9.942 9.700 -2.163 1.00 0.00 89 GLN A N 5
ATOM 7217 C CA . GLN A 1 89 ? -11.400 9.689 -2.199 1.00 0.00 89 GLN A CA 5
ATOM 7218 C C . GLN A 1 89 ? -11.979 10.429 -0.998 1.00 0.00 89 GLN A C 5
ATOM 7219 O O . GLN A 1 89 ? -12.948 11.179 -1.126 1.00 0.00 89 GLN A O 5
ATOM 7233 N N . HIS A 1 90 ? -11.380 10.214 0.169 1.00 0.00 90 HIS A N 5
ATOM 7234 C CA . HIS A 1 90 ? -11.837 10.861 1.394 1.00 0.00 90 HIS A CA 5
ATOM 7235 C C . HIS A 1 90 ? -11.848 12.379 1.235 1.00 0.00 90 HIS A C 5
ATOM 7236 O O . HIS A 1 90 ? -12.810 13.045 1.615 1.00 0.00 90 HIS A O 5
ATOM 7250 N N . GLN A 1 91 ? -10.771 12.917 0.671 1.00 0.00 91 GLN A N 5
ATOM 7251 C CA . GLN A 1 91 ? -10.657 14.356 0.464 1.00 0.00 91 GLN A CA 5
ATOM 7252 C C . GLN A 1 91 ? -11.276 14.765 -0.869 1.00 0.00 91 GLN A C 5
ATOM 7253 O O . GLN A 1 91 ? -10.681 15.521 -1.635 1.00 0.00 91 GLN A O 5
ATOM 7267 N N . ALA A 1 92 ? -12.475 14.259 -1.138 1.00 0.00 92 ALA A N 5
ATOM 7268 C CA . ALA A 1 92 ? -13.176 14.573 -2.377 1.00 0.00 92 ALA A CA 5
ATOM 7269 C C . ALA A 1 92 ? -13.828 15.950 -2.306 1.00 0.00 92 ALA A C 5
ATOM 7270 O O . ALA A 1 92 ? -13.782 16.718 -3.265 1.00 0.00 92 ALA A O 5
ATOM 7277 N N . ASN A 1 93 ? -14.434 16.254 -1.163 1.00 0.00 93 ASN A N 5
ATOM 7278 C CA . ASN A 1 93 ? -15.096 17.539 -0.968 1.00 0.00 93 ASN A CA 5
ATOM 7279 C C . ASN A 1 93 ? -14.200 18.500 -0.193 1.00 0.00 93 ASN A C 5
ATOM 7280 O O . ASN A 1 93 ? -13.574 18.119 0.796 1.00 0.00 93 ASN A O 5
ATOM 7291 N N . GLN A 1 94 ? -14.145 19.747 -0.649 1.00 0.00 94 GLN A N 5
ATOM 7292 C CA . GLN A 1 94 ? -13.326 20.763 0.001 1.00 0.00 94 GLN A CA 5
ATOM 7293 C C . GLN A 1 94 ? -14.173 21.642 0.915 1.00 0.00 94 GLN A C 5
ATOM 7294 O O . GLN A 1 94 ? -15.377 21.789 0.710 1.00 0.00 94 GLN A O 5
ATOM 7308 N N . ALA A 1 95 ? -13.535 22.224 1.925 1.00 0.00 95 ALA A N 5
ATOM 7309 C CA . ALA A 1 95 ? -14.229 23.090 2.870 1.00 0.00 95 ALA A CA 5
ATOM 7310 C C . ALA A 1 95 ? -14.374 24.503 2.315 1.00 0.00 95 ALA A C 5
ATOM 7311 O O . ALA A 1 95 ? -14.121 25.484 3.015 1.00 0.00 95 ALA A O 5
ATOM 7318 N N . ALA A 1 96 ? -14.781 24.600 1.054 1.00 0.00 96 ALA A N 5
ATOM 7319 C CA . ALA A 1 96 ? -14.961 25.894 0.406 1.00 0.00 96 ALA A CA 5
ATOM 7320 C C . ALA A 1 96 ? -16.433 26.288 0.367 1.00 0.00 96 ALA A C 5
ATOM 7321 O O . ALA A 1 96 ? -17.306 25.505 0.740 1.00 0.00 96 ALA A O 5
ATOM 7328 N N . VAL A 1 97 ? -16.702 27.508 -0.087 1.00 0.00 97 VAL A N 5
ATOM 7329 C CA . VAL A 1 97 ? -18.069 28.007 -0.176 1.00 0.00 97 VAL A CA 5
ATOM 7330 C C . VAL A 1 97 ? -18.652 27.769 -1.565 1.00 0.00 97 VAL A C 5
ATOM 7331 O O . VAL A 1 97 ? -19.706 27.151 -1.709 1.00 0.00 97 VAL A O 5
ATOM 7344 N N . ALA A 1 98 ? -17.958 28.263 -2.584 1.00 0.00 98 ALA A N 5
ATOM 7345 C CA . ALA A 1 98 ? -18.405 28.102 -3.962 1.00 0.00 98 ALA A CA 5
ATOM 7346 C C . ALA A 1 98 ? -17.220 27.933 -4.908 1.00 0.00 98 ALA A C 5
ATOM 7347 O O . ALA A 1 98 ? -16.343 28.795 -4.933 1.00 0.00 98 ALA A O 5
ATOM 7356 N N . GLY A 1 1 ? 3.548 40.086 8.660 1.00 0.00 1 GLY A N 6
ATOM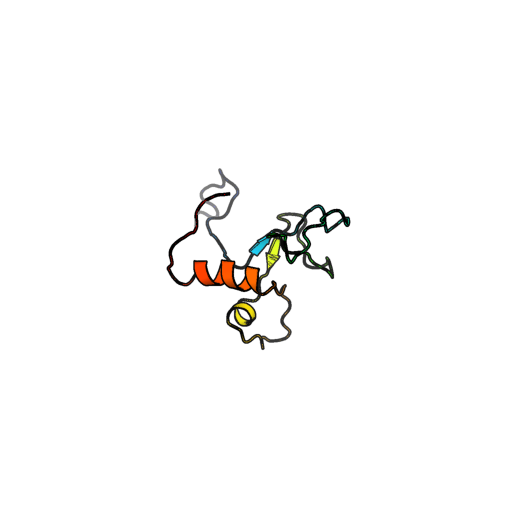 7357 C CA . GLY A 1 1 ? 3.648 39.069 7.629 1.00 0.00 1 GLY A CA 6
ATOM 7358 C C . GLY A 1 1 ? 2.327 38.821 6.929 1.00 0.00 1 GLY A C 6
ATOM 7359 O O . GLY A 1 1 ? 1.498 38.048 7.411 1.00 0.00 1 GLY A O 6
ATOM 7363 N N . SER A 1 2 ? 2.128 39.477 5.791 1.00 0.00 2 SER A N 6
ATOM 7364 C CA . SER A 1 2 ? 0.895 39.328 5.027 1.00 0.00 2 SER A CA 6
ATOM 7365 C C . SER A 1 2 ? 1.158 39.495 3.533 1.00 0.00 2 SER A C 6
ATOM 7366 O O . SER A 1 2 ? 1.604 40.551 3.085 1.00 0.00 2 SER A O 6
ATOM 7374 N N . SER A 1 3 ? 0.878 38.445 2.768 1.00 0.00 3 SER A N 6
ATOM 7375 C CA . SER A 1 3 ? 1.087 38.472 1.325 1.00 0.00 3 SER A CA 6
ATOM 7376 C C . SER A 1 3 ? 0.529 37.212 0.671 1.00 0.00 3 SER A C 6
ATOM 7377 O O . SER A 1 3 ? 0.192 36.244 1.351 1.00 0.00 3 SER A O 6
ATOM 7385 N N . GLY A 1 4 ? 0.434 37.234 -0.655 1.00 0.00 4 GLY A N 6
ATOM 7386 C CA . GLY A 1 4 ? -0.084 36.089 -1.380 1.00 0.00 4 GLY A CA 6
ATOM 7387 C C . GLY A 1 4 ? -0.469 36.431 -2.806 1.00 0.00 4 GLY A C 6
ATOM 7388 O O . GLY A 1 4 ? -1.549 36.967 -3.053 1.00 0.00 4 GLY A O 6
ATOM 7392 N N . SER A 1 5 ? 0.418 36.122 -3.747 1.00 0.00 5 SER A N 6
ATOM 7393 C CA . SER A 1 5 ? 0.168 36.405 -5.155 1.00 0.00 5 SER A CA 6
ATOM 7394 C C . SER A 1 5 ? 0.138 35.116 -5.971 1.00 0.00 5 SER A C 6
ATOM 7395 O O . SER A 1 5 ? 1.028 34.274 -5.856 1.00 0.00 5 SER A O 6
ATOM 7403 N N . SER A 1 6 ? -0.894 34.970 -6.797 1.00 0.00 6 SER A N 6
ATOM 7404 C CA . SER A 1 6 ? -1.044 33.783 -7.630 1.00 0.00 6 SER A CA 6
ATOM 7405 C C . SER A 1 6 ? -0.412 33.999 -9.002 1.00 0.00 6 SER A C 6
ATOM 7406 O O . SER A 1 6 ? 0.049 35.094 -9.321 1.00 0.00 6 SER A O 6
ATOM 7414 N N . GLY A 1 7 ? -0.394 32.944 -9.811 1.00 0.00 7 GLY A N 6
ATOM 7415 C CA . GLY A 1 7 ? 0.184 33.037 -11.139 1.00 0.00 7 GLY A CA 6
ATOM 7416 C C . GLY A 1 7 ? -0.614 32.268 -12.174 1.00 0.00 7 GLY A C 6
ATOM 7417 O O . GLY A 1 7 ? -1.799 32.532 -12.376 1.00 0.00 7 GLY A O 6
ATOM 7421 N N . SER A 1 8 ? 0.038 31.315 -12.832 1.00 0.00 8 SER A N 6
ATOM 7422 C CA . SER A 1 8 ? -0.617 30.508 -13.855 1.00 0.00 8 SER A CA 6
ATOM 7423 C C . SER A 1 8 ? -1.203 29.236 -13.251 1.00 0.00 8 SER A C 6
ATOM 7424 O O . SER A 1 8 ? -0.783 28.790 -12.183 1.00 0.00 8 SER A O 6
ATOM 7432 N N . THR A 1 9 ? -2.178 28.654 -13.944 1.00 0.00 9 THR A N 6
ATOM 7433 C CA . THR A 1 9 ? -2.824 27.434 -13.477 1.00 0.00 9 THR A CA 6
ATOM 7434 C C . THR A 1 9 ? -3.422 26.649 -14.639 1.00 0.00 9 THR A C 6
ATOM 7435 O O . THR A 1 9 ? -3.770 27.221 -15.672 1.00 0.00 9 THR A O 6
ATOM 7446 N N . ALA A 1 10 ? -3.540 25.337 -14.463 1.00 0.00 10 ALA A N 6
ATOM 7447 C CA . ALA A 1 10 ? -4.099 24.475 -15.497 1.00 0.00 10 ALA A CA 6
ATOM 7448 C C . ALA A 1 10 ? -4.325 23.062 -14.970 1.00 0.00 10 ALA A C 6
ATOM 7449 O O . ALA A 1 10 ? -3.501 22.525 -14.229 1.00 0.00 10 ALA A O 6
ATOM 7456 N N . THR A 1 11 ? -5.448 22.464 -15.356 1.00 0.00 11 THR A N 6
ATOM 7457 C CA . THR A 1 11 ? -5.783 21.114 -14.921 1.00 0.00 11 THR A CA 6
ATOM 7458 C C . THR A 1 11 ? -6.591 20.378 -15.984 1.00 0.00 11 THR A C 6
ATOM 7459 O O . THR A 1 11 ? -7.683 20.808 -16.354 1.00 0.00 11 THR A O 6
ATOM 7470 N N . GLN A 1 12 ? -6.046 19.268 -16.471 1.00 0.00 12 GLN A N 6
ATOM 7471 C CA . GLN A 1 12 ? -6.717 18.473 -17.493 1.00 0.00 12 GLN A CA 6
ATOM 7472 C C . GLN A 1 12 ? -7.553 17.366 -16.859 1.00 0.00 12 GLN A C 6
ATOM 7473 O O . GLN A 1 12 ? -7.170 16.791 -15.840 1.00 0.00 12 GLN A O 6
ATOM 7487 N N . LYS A 1 13 ? -8.696 17.072 -17.469 1.00 0.00 13 LYS A N 6
ATOM 7488 C CA . LYS A 1 13 ? -9.587 16.034 -16.966 1.00 0.00 13 LYS A CA 6
ATOM 7489 C C . LYS A 1 13 ? -9.110 14.651 -17.399 1.00 0.00 13 LYS A C 6
ATOM 7490 O O . LYS A 1 13 ? -9.910 13.804 -17.798 1.00 0.00 13 LYS A O 6
ATOM 7509 N N . LEU A 1 14 ? -7.803 14.429 -17.316 1.00 0.00 14 LEU A N 6
ATOM 7510 C CA . LEU A 1 14 ? -7.219 13.148 -17.698 1.00 0.00 14 LEU A CA 6
ATOM 7511 C C . LEU A 1 14 ? -6.190 12.690 -16.669 1.00 0.00 14 LEU A C 6
ATOM 7512 O O . LEU A 1 14 ? -5.078 13.217 -16.610 1.00 0.00 14 LEU A O 6
ATOM 7528 N N . LEU A 1 15 ? -6.566 11.705 -15.861 1.00 0.00 15 LEU A N 6
ATOM 7529 C CA . LEU A 1 15 ? -5.675 11.174 -14.836 1.00 0.00 15 LEU A CA 6
ATOM 7530 C C . LEU A 1 15 ? -5.997 9.713 -14.538 1.00 0.00 15 LEU A C 6
ATOM 7531 O O . LEU A 1 15 ? -6.961 9.159 -15.068 1.00 0.00 15 LEU A O 6
ATOM 7547 N N . ARG A 1 16 ? -5.186 9.095 -13.686 1.00 0.00 16 ARG A N 6
ATOM 7548 C CA . ARG A 1 16 ? -5.385 7.699 -13.317 1.00 0.00 16 ARG A CA 6
ATOM 7549 C C . ARG A 1 16 ? -4.968 7.454 -11.869 1.00 0.00 16 ARG A C 6
ATOM 7550 O O . ARG A 1 16 ? -3.808 7.649 -11.504 1.00 0.00 16 ARG A O 6
ATOM 7571 N N . THR A 1 17 ? -5.922 7.026 -11.048 1.00 0.00 17 THR A N 6
ATOM 7572 C CA . THR A 1 17 ? -5.655 6.757 -9.641 1.00 0.00 17 THR A CA 6
ATOM 7573 C C . THR A 1 17 ? -5.668 5.259 -9.356 1.00 0.00 17 THR A C 6
ATOM 7574 O O . THR A 1 17 ? -5.127 4.805 -8.347 1.00 0.00 17 THR A O 6
ATOM 7585 N N . ASP A 1 18 ? -6.287 4.497 -10.250 1.00 0.00 18 ASP A N 6
ATOM 7586 C CA . ASP A 1 18 ? -6.368 3.049 -10.096 1.00 0.00 18 ASP A CA 6
ATOM 7587 C C . ASP A 1 18 ? -5.226 2.359 -10.836 1.00 0.00 18 ASP A C 6
ATOM 7588 O O . ASP A 1 18 ? -5.435 1.367 -11.535 1.00 0.00 18 ASP A O 6
ATOM 7597 N N . LYS A 1 19 ? -4.019 2.890 -10.677 1.00 0.00 19 LYS A N 6
ATOM 7598 C CA . LYS A 1 19 ? -2.843 2.326 -11.329 1.00 0.00 19 LYS A CA 6
ATOM 7599 C C . LYS A 1 19 ? -1.701 2.148 -10.333 1.00 0.00 19 LYS A C 6
ATOM 7600 O O . LYS A 1 19 ? -1.215 3.118 -9.751 1.00 0.00 19 LYS A O 6
ATOM 7619 N N . LEU A 1 20 ? -1.277 0.903 -10.143 1.00 0.00 20 LEU A N 6
ATOM 7620 C CA . LEU A 1 20 ? -0.191 0.598 -9.218 1.00 0.00 20 LEU A CA 6
ATOM 7621 C C . LEU A 1 20 ? 1.116 0.369 -9.970 1.00 0.00 20 LEU A C 6
ATOM 7622 O O . LEU A 1 20 ? 1.149 -0.344 -10.972 1.00 0.00 20 LEU A O 6
ATOM 7638 N N . GLU A 1 21 ? 2.190 0.977 -9.477 1.00 0.00 21 GLU A N 6
ATOM 7639 C CA . GLU A 1 21 ? 3.500 0.838 -10.102 1.00 0.00 21 GLU A CA 6
ATOM 7640 C C . GLU A 1 21 ? 4.180 -0.454 -9.658 1.00 0.00 21 GLU A C 6
ATOM 7641 O O . GLU A 1 21 ? 4.581 -0.592 -8.502 1.00 0.00 21 GLU A O 6
ATOM 7653 N N . VAL A 1 22 ? 4.307 -1.398 -10.585 1.00 0.00 22 VAL A N 6
ATOM 7654 C CA . VAL A 1 22 ? 4.938 -2.679 -10.291 1.00 0.00 22 VAL A CA 6
ATOM 7655 C C . VAL A 1 22 ? 6.429 -2.507 -10.018 1.00 0.00 22 VAL A C 6
ATOM 7656 O O . VAL A 1 22 ? 7.138 -1.848 -10.779 1.00 0.00 22 VAL A O 6
ATOM 7669 N N . CYS A 1 23 ? 6.897 -3.104 -8.928 1.00 0.00 23 CYS A N 6
ATOM 7670 C CA . CYS A 1 23 ? 8.304 -3.018 -8.553 1.00 0.00 23 CYS A CA 6
ATOM 7671 C C . CYS A 1 23 ? 9.188 -3.691 -9.598 1.00 0.00 23 CYS A C 6
ATOM 7672 O O . CYS A 1 23 ? 8.794 -4.682 -10.214 1.00 0.00 23 CYS A O 6
ATOM 7679 N N . ARG A 1 24 ? 10.384 -3.146 -9.793 1.00 0.00 24 ARG A N 6
ATOM 7680 C CA . ARG A 1 24 ? 11.324 -3.693 -10.765 1.00 0.00 24 ARG A CA 6
ATOM 7681 C C . ARG A 1 24 ? 12.240 -4.725 -10.113 1.00 0.00 24 ARG A C 6
ATOM 7682 O O . ARG A 1 24 ? 12.684 -5.671 -10.762 1.00 0.00 24 ARG A O 6
ATOM 7703 N N . GLU A 1 25 ? 12.519 -4.533 -8.827 1.00 0.00 25 GLU A N 6
ATOM 7704 C CA . GLU A 1 25 ? 13.384 -5.447 -8.090 1.00 0.00 25 GLU A CA 6
ATOM 7705 C C . GLU A 1 25 ? 12.683 -6.779 -7.842 1.00 0.00 25 GLU A C 6
ATOM 7706 O O . GLU A 1 25 ? 13.169 -7.834 -8.249 1.00 0.00 25 GLU A O 6
ATOM 7718 N N . PHE A 1 26 ? 11.537 -6.723 -7.172 1.00 0.00 26 PHE A N 6
ATOM 7719 C CA . PHE A 1 26 ? 10.768 -7.924 -6.868 1.00 0.00 26 PHE A CA 6
ATOM 7720 C C . PHE A 1 26 ? 10.690 -8.842 -8.085 1.00 0.00 26 PHE A C 6
ATOM 7721 O O . PHE A 1 26 ? 10.834 -10.058 -7.968 1.00 0.00 26 PHE A O 6
ATOM 7738 N N . GLN A 1 27 ? 10.459 -8.248 -9.252 1.00 0.00 27 GLN A N 6
ATOM 7739 C CA . GLN A 1 27 ? 10.359 -9.012 -10.490 1.00 0.00 27 GLN A CA 6
ATOM 7740 C C . GLN A 1 27 ? 11.541 -9.964 -10.638 1.00 0.00 27 GLN A C 6
ATOM 7741 O O . GLN A 1 27 ? 11.363 -11.154 -10.901 1.00 0.00 27 GLN A O 6
ATOM 7755 N N . ARG A 1 28 ? 12.748 -9.433 -10.470 1.00 0.00 28 ARG A N 6
ATOM 7756 C CA . ARG A 1 28 ? 13.959 -10.236 -10.587 1.00 0.00 28 ARG A CA 6
ATOM 7757 C C . ARG A 1 28 ? 14.353 -10.825 -9.236 1.00 0.00 28 ARG A C 6
ATOM 7758 O O . ARG A 1 28 ? 15.476 -11.294 -9.055 1.00 0.00 28 ARG A O 6
ATOM 7779 N N . GLY A 1 29 ? 13.421 -10.796 -8.288 1.00 0.00 29 GLY A N 6
ATOM 7780 C CA . GLY A 1 29 ? 13.691 -11.330 -6.966 1.00 0.00 29 GLY A CA 6
ATOM 7781 C C . GLY A 1 29 ? 14.851 -10.631 -6.285 1.00 0.00 29 GLY A C 6
ATOM 7782 O O . GLY A 1 29 ? 15.813 -11.275 -5.867 1.00 0.00 29 GLY A O 6
ATOM 7786 N N . ASN A 1 30 ? 14.762 -9.310 -6.174 1.00 0.00 30 ASN A N 6
ATOM 7787 C CA . ASN A 1 30 ? 15.814 -8.523 -5.541 1.00 0.00 30 ASN A CA 6
ATOM 7788 C C . ASN A 1 30 ? 15.250 -7.673 -4.406 1.00 0.00 30 ASN A C 6
ATOM 7789 O O . ASN A 1 30 ? 15.904 -7.471 -3.383 1.00 0.00 30 ASN A O 6
ATOM 7800 N N . CYS A 1 31 ? 14.032 -7.177 -4.596 1.00 0.00 31 CYS A N 6
ATOM 7801 C CA . CYS A 1 31 ? 13.378 -6.348 -3.590 1.00 0.00 31 CYS A CA 6
ATOM 7802 C C . CYS A 1 31 ? 13.348 -7.056 -2.238 1.00 0.00 31 CYS A C 6
ATOM 7803 O O . CYS A 1 31 ? 12.843 -8.172 -2.122 1.00 0.00 31 CYS A O 6
ATOM 7810 N N . ALA A 1 32 ? 13.891 -6.398 -1.220 1.00 0.00 32 ALA A N 6
ATOM 7811 C CA . ALA A 1 32 ? 13.924 -6.962 0.124 1.00 0.00 32 ALA A CA 6
ATOM 7812 C C . ALA A 1 32 ? 12.775 -6.428 0.972 1.00 0.00 32 ALA A C 6
ATOM 7813 O O . ALA A 1 32 ? 12.345 -7.073 1.928 1.00 0.00 32 ALA A O 6
ATOM 7820 N N . ARG A 1 33 ? 12.283 -5.245 0.617 1.00 0.00 33 ARG A N 6
ATOM 7821 C CA . ARG A 1 33 ? 11.185 -4.624 1.347 1.00 0.00 33 ARG A CA 6
ATOM 7822 C C . ARG A 1 33 ? 9.907 -5.445 1.210 1.00 0.00 33 ARG A C 6
ATOM 7823 O O . ARG A 1 33 ? 9.030 -5.397 2.072 1.00 0.00 33 ARG A O 6
ATOM 7844 N N . GLY A 1 34 ? 9.808 -6.199 0.119 1.00 0.00 34 GLY A N 6
ATOM 7845 C CA . GLY A 1 34 ? 8.634 -7.020 -0.112 1.00 0.00 34 GLY A CA 6
ATOM 7846 C C . GLY A 1 34 ? 7.375 -6.194 -0.287 1.00 0.00 34 GLY A C 6
ATOM 7847 O O . GLY A 1 34 ? 7.360 -5.002 0.018 1.00 0.00 34 GLY A O 6
ATOM 7851 N N . GLU A 1 35 ? 6.316 -6.829 -0.781 1.00 0.00 35 GLU A N 6
ATOM 7852 C CA . GLU A 1 35 ? 5.048 -6.144 -0.998 1.00 0.00 35 GLU A CA 6
ATOM 7853 C C . GLU A 1 35 ? 4.572 -5.461 0.281 1.00 0.00 35 GLU A C 6
ATOM 7854 O O . GLU A 1 35 ? 3.690 -4.602 0.250 1.00 0.00 35 GLU A O 6
ATOM 7866 N N . THR A 1 36 ? 5.162 -5.851 1.407 1.00 0.00 36 THR A N 6
ATOM 7867 C CA . THR A 1 36 ? 4.798 -5.279 2.698 1.00 0.00 36 THR A CA 6
ATOM 7868 C C . THR A 1 36 ? 5.583 -4.002 2.974 1.00 0.00 36 THR A C 6
ATOM 7869 O O . THR A 1 36 ? 5.011 -2.914 3.047 1.00 0.00 36 THR A O 6
ATOM 7880 N N . ASP A 1 37 ? 6.895 -4.141 3.126 1.00 0.00 37 ASP A N 6
ATOM 7881 C CA . ASP A 1 37 ? 7.760 -2.997 3.393 1.00 0.00 37 ASP A CA 6
ATOM 7882 C C . ASP A 1 37 ? 7.939 -2.147 2.139 1.00 0.00 37 ASP A C 6
ATOM 7883 O O . ASP A 1 37 ? 8.636 -1.132 2.159 1.00 0.00 37 ASP A O 6
ATOM 7892 N N . CYS A 1 38 ? 7.307 -2.569 1.049 1.00 0.00 38 CYS A N 6
ATOM 7893 C CA . CYS A 1 38 ? 7.397 -1.849 -0.215 1.00 0.00 38 CYS A CA 6
ATOM 7894 C C . CYS A 1 38 ? 6.036 -1.291 -0.621 1.00 0.00 38 CYS A C 6
ATOM 7895 O O . CYS A 1 38 ? 5.015 -1.969 -0.502 1.00 0.00 38 CYS A O 6
ATOM 7902 N N . ARG A 1 39 ? 6.030 -0.052 -1.102 1.00 0.00 39 ARG A N 6
ATOM 7903 C CA . ARG A 1 39 ? 4.795 0.597 -1.526 1.00 0.00 39 ARG A CA 6
ATOM 7904 C C . ARG A 1 39 ? 4.375 0.115 -2.911 1.00 0.00 39 ARG A C 6
ATOM 7905 O O . ARG A 1 39 ? 3.187 0.070 -3.231 1.00 0.00 39 ARG A O 6
ATOM 7926 N N . PHE A 1 40 ? 5.358 -0.242 -3.731 1.00 0.00 40 PHE A N 6
ATOM 7927 C CA . PHE A 1 40 ? 5.091 -0.719 -5.083 1.00 0.00 40 PHE A CA 6
ATOM 7928 C C . PHE A 1 40 ? 4.486 -2.119 -5.056 1.00 0.00 40 PHE A C 6
ATOM 7929 O O . PHE A 1 40 ? 4.946 -2.992 -4.321 1.00 0.00 40 PHE A O 6
ATOM 7946 N N . ALA A 1 41 ? 3.451 -2.325 -5.864 1.00 0.00 41 ALA A N 6
ATOM 7947 C CA . ALA A 1 41 ? 2.783 -3.619 -5.936 1.00 0.00 41 ALA A CA 6
ATOM 7948 C C . ALA A 1 41 ? 3.709 -4.684 -6.513 1.00 0.00 41 ALA A C 6
ATOM 7949 O O . ALA A 1 41 ? 4.428 -4.436 -7.482 1.00 0.00 41 ALA A O 6
ATOM 7956 N N . HIS A 1 42 ? 3.686 -5.870 -5.913 1.00 0.00 42 HIS A N 6
ATOM 7957 C CA . HIS A 1 42 ? 4.525 -6.973 -6.369 1.00 0.00 42 HIS A CA 6
ATOM 7958 C C . HIS A 1 42 ? 3.679 -8.070 -7.009 1.00 0.00 42 HIS A C 6
ATOM 7959 O O . HIS A 1 42 ? 3.066 -8.892 -6.327 1.00 0.00 42 HIS A O 6
ATOM 7973 N N . PRO A 1 43 ? 3.641 -8.083 -8.349 1.00 0.00 43 PRO A N 6
ATOM 7974 C CA . PRO A 1 43 ? 2.874 -9.074 -9.110 1.00 0.00 43 PRO A CA 6
ATOM 7975 C C . PRO A 1 43 ? 3.475 -10.472 -9.015 1.00 0.00 43 PRO A C 6
ATOM 7976 O O . PRO A 1 43 ? 4.335 -10.843 -9.813 1.00 0.00 43 PRO A O 6
ATOM 7987 N N . ALA A 1 44 ? 3.017 -11.243 -8.034 1.00 0.00 44 ALA A N 6
ATOM 7988 C CA . ALA A 1 44 ? 3.509 -12.600 -7.837 1.00 0.00 44 ALA A CA 6
ATOM 7989 C C . ALA A 1 44 ? 2.491 -13.628 -8.319 1.00 0.00 44 ALA A C 6
ATOM 7990 O O . ALA A 1 44 ? 2.850 -14.621 -8.952 1.00 0.00 44 ALA A O 6
ATOM 7997 N N . ASP A 1 45 ? 1.221 -13.384 -8.015 1.00 0.00 45 ASP A N 6
ATOM 7998 C CA . ASP A 1 45 ? 0.151 -14.289 -8.417 1.00 0.00 45 ASP A CA 6
ATOM 7999 C C . ASP A 1 45 ? -0.848 -13.579 -9.326 1.00 0.00 45 ASP A C 6
ATOM 8000 O O . ASP A 1 45 ? -2.059 -13.747 -9.185 1.00 0.00 45 ASP A O 6
ATOM 8009 N N . SER A 1 46 ? -0.331 -12.784 -10.258 1.00 0.00 46 SER A N 6
ATOM 8010 C CA . SER A 1 46 ? -1.177 -12.044 -11.187 1.00 0.00 46 SER A CA 6
ATOM 8011 C C . SER A 1 46 ? -0.414 -11.702 -12.463 1.00 0.00 46 SER A C 6
ATOM 8012 O O . SER A 1 46 ? 0.724 -11.235 -12.414 1.00 0.00 46 SER A O 6
ATOM 8020 N N . THR A 1 47 ? -1.050 -11.938 -13.606 1.00 0.00 47 THR A N 6
ATOM 8021 C CA . THR A 1 47 ? -0.432 -11.657 -14.896 1.00 0.00 47 THR A CA 6
ATOM 8022 C C . THR A 1 47 ? -1.110 -10.479 -15.586 1.00 0.00 47 THR A C 6
ATOM 8023 O O . THR A 1 47 ? -1.298 -10.484 -16.802 1.00 0.00 47 THR A O 6
ATOM 8034 N N . MET A 1 48 ? -1.475 -9.471 -14.801 1.00 0.00 48 MET A N 6
ATOM 8035 C CA . MET A 1 48 ? -2.131 -8.284 -15.337 1.00 0.00 48 MET A CA 6
ATOM 8036 C C . MET A 1 48 ? -1.155 -7.115 -15.424 1.00 0.00 48 MET A C 6
ATOM 8037 O O . MET A 1 48 ? -1.511 -5.974 -15.128 1.00 0.00 48 MET A O 6
ATOM 8051 N N . ILE A 1 49 ? 0.076 -7.407 -15.831 1.00 0.00 49 ILE A N 6
ATOM 8052 C CA . ILE A 1 49 ? 1.102 -6.380 -15.957 1.00 0.00 49 ILE A CA 6
ATOM 8053 C C . ILE A 1 49 ? 1.078 -5.746 -17.344 1.00 0.00 49 ILE A C 6
ATOM 8054 O O . ILE A 1 49 ? 1.045 -6.445 -18.356 1.00 0.00 49 ILE A O 6
ATOM 8070 N N . ASP A 1 50 ? 1.098 -4.418 -17.382 1.00 0.00 50 ASP A N 6
ATOM 8071 C CA . ASP A 1 50 ? 1.082 -3.689 -18.645 1.00 0.00 50 ASP A CA 6
ATOM 8072 C C . ASP A 1 50 ? 2.493 -3.542 -19.205 1.00 0.00 50 ASP A C 6
ATOM 8073 O O . ASP A 1 50 ? 3.334 -2.852 -18.627 1.00 0.00 50 ASP A O 6
ATOM 8082 N N . THR A 1 51 ? 2.748 -4.196 -20.334 1.00 0.00 51 THR A N 6
ATOM 8083 C CA . THR A 1 51 ? 4.057 -4.140 -20.972 1.00 0.00 51 THR A CA 6
ATOM 8084 C C . THR A 1 51 ? 4.320 -2.762 -21.568 1.00 0.00 51 THR A C 6
ATOM 8085 O O . THR A 1 51 ? 5.376 -2.518 -22.151 1.00 0.00 51 THR A O 6
ATOM 8096 N N . SER A 1 52 ? 3.352 -1.863 -21.417 1.00 0.00 52 SER A N 6
ATOM 8097 C CA . SER A 1 52 ? 3.478 -0.509 -21.944 1.00 0.00 52 SER A CA 6
ATOM 8098 C C . SER A 1 52 ? 4.109 0.420 -20.911 1.00 0.00 52 SER A C 6
ATOM 8099 O O . SER A 1 52 ? 5.009 1.198 -21.227 1.00 0.00 52 SER A O 6
ATOM 8107 N N . ASP A 1 53 ? 3.630 0.331 -19.675 1.00 0.00 53 ASP A N 6
ATOM 8108 C CA . ASP A 1 53 ? 4.146 1.162 -18.594 1.00 0.00 53 ASP A CA 6
ATOM 8109 C C . ASP A 1 53 ? 4.433 0.322 -17.353 1.00 0.00 53 ASP A C 6
ATOM 8110 O O . ASP A 1 53 ? 4.458 0.837 -16.236 1.00 0.00 53 ASP A O 6
ATOM 8119 N N . ASN A 1 54 ? 4.648 -0.973 -17.558 1.00 0.00 54 ASN A N 6
ATOM 8120 C CA . ASN A 1 54 ? 4.931 -1.885 -16.456 1.00 0.00 54 ASN A CA 6
ATOM 8121 C C . ASN A 1 54 ? 4.066 -1.557 -15.242 1.00 0.00 54 ASN A C 6
ATOM 8122 O O . ASN A 1 54 ? 4.524 -1.628 -14.101 1.00 0.00 54 ASN A O 6
ATOM 8133 N N . THR A 1 55 ? 2.812 -1.196 -15.496 1.00 0.00 55 THR A N 6
ATOM 8134 C CA . THR A 1 55 ? 1.883 -0.856 -14.426 1.00 0.00 55 THR A CA 6
ATOM 8135 C C . THR A 1 55 ? 0.725 -1.846 -14.368 1.00 0.00 55 THR A C 6
ATOM 8136 O O . THR A 1 55 ? 0.478 -2.584 -15.322 1.00 0.00 55 THR A O 6
ATOM 8147 N N . VAL A 1 56 ? 0.017 -1.856 -13.243 1.00 0.00 56 VAL A N 6
ATOM 8148 C CA . VAL A 1 56 ? -1.118 -2.754 -13.062 1.00 0.00 56 VAL A CA 6
ATOM 8149 C C . VAL A 1 56 ? -2.375 -1.981 -12.680 1.00 0.00 56 VAL A C 6
ATOM 8150 O O . VAL A 1 56 ? -2.305 -0.952 -12.007 1.00 0.00 56 VAL A O 6
ATOM 8163 N N . THR A 1 57 ? -3.527 -2.484 -13.113 1.00 0.00 57 THR A N 6
ATOM 8164 C CA . THR A 1 57 ? -4.801 -1.841 -12.817 1.00 0.00 57 THR A CA 6
ATOM 8165 C C . THR A 1 57 ? -5.225 -2.098 -11.376 1.00 0.00 57 THR A C 6
ATOM 8166 O O . THR A 1 57 ? -4.917 -3.144 -10.805 1.00 0.00 57 THR A O 6
ATOM 8177 N N . VAL A 1 58 ? -5.935 -1.138 -10.792 1.00 0.00 58 VAL A N 6
ATOM 8178 C CA . VAL A 1 58 ? -6.403 -1.261 -9.417 1.00 0.00 58 VAL A CA 6
ATOM 8179 C C . VAL A 1 58 ? -7.925 -1.216 -9.349 1.00 0.00 58 VAL A C 6
ATOM 8180 O O . VAL A 1 58 ? -8.559 -0.347 -9.948 1.00 0.00 58 VAL A O 6
ATOM 8193 N N . CYS A 1 59 ? -8.507 -2.158 -8.614 1.00 0.00 59 CYS A N 6
ATOM 8194 C CA . CYS A 1 59 ? -9.956 -2.227 -8.466 1.00 0.00 59 CYS A CA 6
ATOM 8195 C C . CYS A 1 59 ? -10.475 -1.056 -7.636 1.00 0.00 59 CYS A C 6
ATOM 8196 O O . CYS A 1 59 ? -10.237 -0.983 -6.431 1.00 0.00 59 CYS A O 6
ATOM 8203 N N . MET A 1 60 ? -11.184 -0.143 -8.291 1.00 0.00 60 MET A N 6
ATOM 8204 C CA . MET A 1 60 ? -11.738 1.024 -7.613 1.00 0.00 60 MET A CA 6
ATOM 8205 C C . MET A 1 60 ? -12.687 0.604 -6.496 1.00 0.00 60 MET A C 6
ATOM 8206 O O . MET A 1 60 ? -12.566 1.065 -5.360 1.00 0.00 60 MET A O 6
ATOM 8220 N N . ASP A 1 61 ? -13.631 -0.271 -6.825 1.00 0.00 61 ASP A N 6
ATOM 8221 C CA . ASP A 1 61 ? -14.600 -0.753 -5.848 1.00 0.00 61 ASP A CA 6
ATOM 8222 C C . ASP A 1 61 ? -13.902 -1.232 -4.580 1.00 0.00 61 ASP A C 6
ATOM 8223 O O . ASP A 1 61 ? -14.095 -0.670 -3.502 1.00 0.00 61 ASP A O 6
ATOM 8232 N N . TYR A 1 62 ? -13.090 -2.275 -4.716 1.00 0.00 62 TYR A N 6
ATOM 8233 C CA . TYR A 1 62 ? -12.365 -2.832 -3.580 1.00 0.00 62 TYR A CA 6
ATOM 8234 C C . TYR A 1 62 ? -11.891 -1.727 -2.641 1.00 0.00 62 TYR A C 6
ATOM 8235 O O . TYR A 1 62 ? -12.154 -1.764 -1.438 1.00 0.00 62 TYR A O 6
ATOM 8253 N N . ILE A 1 63 ? -11.190 -0.746 -3.199 1.00 0.00 63 ILE A N 6
ATOM 8254 C CA . ILE A 1 63 ? -10.680 0.371 -2.413 1.00 0.00 63 ILE A CA 6
ATOM 8255 C C . ILE A 1 63 ? -11.755 0.926 -1.485 1.00 0.00 63 ILE A C 6
ATOM 8256 O O . ILE A 1 63 ? -11.497 1.204 -0.314 1.00 0.00 63 ILE A O 6
ATOM 8272 N N . LYS A 1 64 ? -12.963 1.083 -2.015 1.00 0.00 64 LYS A N 6
ATOM 8273 C CA . LYS A 1 64 ? -14.080 1.602 -1.234 1.00 0.00 64 LYS A CA 6
ATOM 8274 C C . LYS A 1 64 ? -14.430 0.655 -0.090 1.00 0.00 64 LYS A C 6
ATOM 8275 O O . LYS A 1 64 ? -14.963 1.077 0.936 1.00 0.00 64 LYS A O 6
ATOM 8294 N N . GLY A 1 65 ? -14.125 -0.626 -0.273 1.00 0.00 65 GLY A N 6
ATOM 8295 C CA . GLY A 1 65 ? -14.414 -1.611 0.753 1.00 0.00 65 GLY A CA 6
ATOM 8296 C C . GLY A 1 65 ? -15.296 -2.734 0.246 1.00 0.00 65 GLY A C 6
ATOM 8297 O O . GLY A 1 65 ? -15.274 -3.841 0.785 1.00 0.00 65 GLY A O 6
ATOM 8301 N N . ARG A 1 66 ? -16.077 -2.450 -0.791 1.00 0.00 66 ARG A N 6
ATOM 8302 C CA . ARG A 1 66 ? -16.973 -3.444 -1.368 1.00 0.00 66 ARG A CA 6
ATOM 8303 C C . ARG A 1 66 ? -16.655 -3.672 -2.843 1.00 0.00 66 ARG A C 6
ATOM 8304 O O . ARG A 1 66 ? -16.932 -2.819 -3.688 1.00 0.00 66 ARG A O 6
ATOM 8325 N N . CYS A 1 67 ? -16.071 -4.826 -3.146 1.00 0.00 67 CYS A N 6
ATOM 8326 C CA . CYS A 1 67 ? -15.714 -5.167 -4.518 1.00 0.00 67 CYS A CA 6
ATOM 8327 C C . CYS A 1 67 ? -16.630 -6.258 -5.064 1.00 0.00 67 CYS A C 6
ATOM 8328 O O . CYS A 1 67 ? -16.489 -7.431 -4.719 1.00 0.00 67 CYS A O 6
ATOM 8335 N N . MET A 1 68 ? -17.569 -5.863 -5.917 1.00 0.00 68 MET A N 6
ATOM 8336 C CA . MET A 1 68 ? -18.507 -6.807 -6.512 1.00 0.00 68 MET A CA 6
ATOM 8337 C C . MET A 1 68 ? -18.590 -6.613 -8.023 1.00 0.00 68 MET A C 6
ATOM 8338 O O . MET A 1 68 ? -19.602 -6.938 -8.645 1.00 0.00 68 MET A O 6
ATOM 8352 N N . ARG A 1 69 ? -17.521 -6.081 -8.606 1.00 0.00 69 ARG A N 6
ATOM 8353 C CA . ARG A 1 69 ? -17.475 -5.842 -10.043 1.00 0.00 69 ARG A CA 6
ATOM 8354 C C . ARG A 1 69 ? -17.680 -7.141 -10.817 1.00 0.00 69 ARG A C 6
ATOM 8355 O O . ARG A 1 69 ? -17.032 -8.149 -10.539 1.00 0.00 69 ARG A O 6
ATOM 8376 N N . GLU A 1 70 ? -18.586 -7.108 -11.789 1.00 0.00 70 GLU A N 6
ATOM 8377 C CA . GLU A 1 70 ? -18.878 -8.283 -12.602 1.00 0.00 70 GLU A CA 6
ATOM 8378 C C . GLU A 1 70 ? -17.589 -8.942 -13.086 1.00 0.00 70 GLU A C 6
ATOM 8379 O O . GLU A 1 70 ? -16.865 -8.385 -13.911 1.00 0.00 70 GLU A O 6
ATOM 8391 N N . LYS A 1 71 ? -17.310 -10.133 -12.566 1.00 0.00 71 LYS A N 6
ATOM 8392 C CA . LYS A 1 71 ? -16.110 -10.870 -12.944 1.00 0.00 71 LYS A CA 6
ATOM 8393 C C . LYS A 1 71 ? -14.861 -10.020 -12.738 1.00 0.00 71 LYS A C 6
ATOM 8394 O O . LYS A 1 71 ? -13.997 -9.946 -13.612 1.00 0.00 71 LYS A O 6
ATOM 8413 N N . CYS A 1 72 ? -14.771 -9.382 -11.576 1.00 0.00 72 CYS A N 6
ATOM 8414 C CA . CYS A 1 72 ? -13.627 -8.537 -11.254 1.00 0.00 72 CYS A CA 6
ATOM 8415 C C . CYS A 1 72 ? -12.334 -9.146 -11.788 1.00 0.00 72 CYS A C 6
ATOM 8416 O O . CYS A 1 72 ? -12.022 -10.306 -11.518 1.00 0.00 72 CYS A O 6
ATOM 8423 N N . LYS A 1 73 ? -11.583 -8.355 -12.547 1.00 0.00 73 LYS A N 6
ATOM 8424 C CA . LYS A 1 73 ? -10.323 -8.814 -13.119 1.00 0.00 73 LYS A CA 6
ATOM 8425 C C . LYS A 1 73 ? -9.226 -7.772 -12.923 1.00 0.00 73 LYS A C 6
ATOM 8426 O O . LYS A 1 73 ? -8.412 -7.537 -13.817 1.00 0.00 73 LYS A O 6
ATOM 8445 N N . TYR A 1 74 ? -9.208 -7.152 -11.748 1.00 0.00 74 TYR A N 6
ATOM 8446 C CA . TYR A 1 74 ? -8.211 -6.135 -11.436 1.00 0.00 74 TYR A CA 6
ATOM 8447 C C . TYR A 1 74 ? -7.390 -6.535 -10.214 1.00 0.00 74 TYR A C 6
ATOM 8448 O O . TYR A 1 74 ? -7.833 -7.334 -9.388 1.00 0.00 74 TYR A O 6
ATOM 8466 N N . PHE A 1 75 ? -6.192 -5.972 -10.104 1.00 0.00 75 PHE A N 6
ATOM 8467 C CA . PHE A 1 75 ? -5.307 -6.268 -8.984 1.00 0.00 75 PHE A CA 6
ATOM 8468 C C . PHE A 1 75 ? -5.846 -5.663 -7.690 1.00 0.00 75 PHE A C 6
ATOM 8469 O O . PHE A 1 75 ? -6.394 -4.560 -7.689 1.00 0.00 75 PHE A O 6
ATOM 8486 N N . HIS A 1 76 ? -5.686 -6.393 -6.591 1.00 0.00 76 HIS A N 6
ATOM 8487 C CA . HIS A 1 76 ? -6.156 -5.929 -5.290 1.00 0.00 76 HIS A CA 6
ATOM 8488 C C . HIS A 1 76 ? -4.982 -5.648 -4.357 1.00 0.00 76 HIS A C 6
ATOM 8489 O O . HIS A 1 76 ? -4.307 -6.559 -3.877 1.00 0.00 76 HIS A O 6
ATOM 8503 N N . PRO A 1 77 ? -4.731 -4.357 -4.094 1.00 0.00 77 PRO A N 6
ATOM 8504 C CA . PRO A 1 77 ? -3.638 -3.926 -3.217 1.00 0.00 77 PRO A CA 6
ATOM 8505 C C . PRO A 1 77 ? -3.896 -4.275 -1.755 1.00 0.00 77 PRO A C 6
ATOM 8506 O O . PRO A 1 77 ? -5.026 -4.542 -1.346 1.00 0.00 77 PRO A O 6
ATOM 8517 N N . PRO A 1 78 ? -2.824 -4.274 -0.948 1.00 0.00 78 PRO A N 6
ATOM 8518 C CA . PRO A 1 78 ? -2.910 -4.588 0.482 1.00 0.00 78 PRO A CA 6
ATOM 8519 C C . PRO A 1 78 ? -3.629 -3.500 1.272 1.00 0.00 78 PRO A C 6
ATOM 8520 O O . PRO A 1 78 ? -4.074 -2.501 0.707 1.00 0.00 78 PRO A O 6
ATOM 8531 N N . ALA A 1 79 ? -3.740 -3.701 2.581 1.00 0.00 79 ALA A N 6
ATOM 8532 C CA . ALA A 1 79 ? -4.403 -2.736 3.449 1.00 0.00 79 ALA A CA 6
ATOM 8533 C C . ALA A 1 79 ? -3.669 -1.399 3.445 1.00 0.00 79 ALA A C 6
ATOM 8534 O O . ALA A 1 79 ? -4.215 -0.381 3.019 1.00 0.00 79 ALA A O 6
ATOM 8541 N N . HIS A 1 80 ? -2.428 -1.409 3.923 1.00 0.00 80 HIS A N 6
ATOM 8542 C CA . HIS A 1 80 ? -1.619 -0.197 3.975 1.00 0.00 80 HIS A CA 6
ATOM 8543 C C . HIS A 1 80 ? -1.794 0.628 2.703 1.00 0.00 80 HIS A C 6
ATOM 8544 O O . HIS A 1 80 ? -2.018 1.838 2.761 1.00 0.00 80 HIS A O 6
ATOM 8558 N N . LEU A 1 81 ? -1.691 -0.033 1.556 1.00 0.00 81 LEU A N 6
ATOM 8559 C CA . LEU A 1 81 ? -1.837 0.639 0.269 1.00 0.00 81 LEU A CA 6
ATOM 8560 C C . LEU A 1 81 ? -3.273 1.110 0.061 1.00 0.00 81 LEU A C 6
ATOM 8561 O O . LEU A 1 81 ? -3.523 2.298 -0.137 1.00 0.00 81 LEU A O 6
ATOM 8577 N N . GLN A 1 82 ? -4.212 0.170 0.110 1.00 0.00 82 GLN A N 6
ATOM 8578 C CA . GLN A 1 82 ? -5.622 0.490 -0.072 1.00 0.00 82 GLN A CA 6
ATOM 8579 C C . GLN A 1 82 ? -5.950 1.859 0.514 1.00 0.00 82 GLN A C 6
ATOM 8580 O O . GLN A 1 82 ? -6.656 2.657 -0.103 1.00 0.00 82 GLN A O 6
ATOM 8594 N N . ALA A 1 83 ? -5.432 2.125 1.709 1.00 0.00 83 ALA A N 6
ATOM 8595 C CA . ALA A 1 83 ? -5.668 3.399 2.378 1.00 0.00 83 ALA A CA 6
ATOM 8596 C C . ALA A 1 83 ? -5.169 4.565 1.530 1.00 0.00 83 ALA A C 6
ATOM 8597 O O . ALA A 1 83 ? -5.926 5.480 1.207 1.00 0.00 83 ALA A O 6
ATOM 8604 N N . LYS A 1 84 ? -3.890 4.525 1.174 1.00 0.00 84 LYS A N 6
ATOM 8605 C CA . LYS A 1 84 ? -3.288 5.577 0.363 1.00 0.00 84 LYS A CA 6
ATOM 8606 C C . LYS A 1 84 ? -4.289 6.123 -0.650 1.00 0.00 84 LYS A C 6
ATOM 8607 O O . LYS A 1 84 ? -4.491 7.334 -0.747 1.00 0.00 84 LYS A O 6
ATOM 8626 N N . ILE A 1 85 ? -4.912 5.223 -1.402 1.00 0.00 85 ILE A N 6
ATOM 8627 C CA . ILE A 1 85 ? -5.894 5.615 -2.406 1.00 0.00 85 ILE A CA 6
ATOM 8628 C C . ILE A 1 85 ? -7.148 6.187 -1.755 1.00 0.00 85 ILE A C 6
ATOM 8629 O O . ILE A 1 85 ? -7.630 7.253 -2.139 1.00 0.00 85 ILE A O 6
ATOM 8645 N N . LYS A 1 86 ? -7.672 5.473 -0.765 1.00 0.00 86 LYS A N 6
ATOM 8646 C CA . LYS A 1 86 ? -8.869 5.909 -0.056 1.00 0.00 86 LYS A CA 6
ATOM 8647 C C . LYS A 1 86 ? -8.841 7.416 0.182 1.00 0.00 86 LYS A C 6
ATOM 8648 O O . LYS A 1 86 ? -9.838 8.106 -0.033 1.00 0.00 86 LYS A O 6
ATOM 8667 N N . ALA A 1 87 ? -7.694 7.920 0.624 1.00 0.00 87 ALA A N 6
ATOM 8668 C CA . ALA A 1 87 ? -7.536 9.345 0.887 1.00 0.00 87 ALA A CA 6
ATOM 8669 C C . ALA A 1 87 ? -8.157 10.180 -0.227 1.00 0.00 87 ALA A C 6
ATOM 8670 O O . ALA A 1 87 ? -8.980 11.059 0.029 1.00 0.00 87 ALA A O 6
ATOM 8677 N N . ALA A 1 88 ? -7.758 9.901 -1.463 1.00 0.00 88 ALA A N 6
ATOM 8678 C CA . ALA A 1 88 ? -8.276 10.626 -2.616 1.00 0.00 88 ALA A CA 6
ATOM 8679 C C . ALA A 1 88 ? -9.793 10.766 -2.540 1.00 0.00 88 ALA A C 6
ATOM 8680 O O . ALA A 1 88 ? -10.337 11.846 -2.767 1.00 0.00 88 ALA A O 6
ATOM 8687 N N . GLN A 1 89 ? -10.469 9.667 -2.220 1.00 0.00 89 GLN A N 6
ATOM 8688 C CA . GLN A 1 89 ? -11.923 9.668 -2.116 1.00 0.00 89 GLN A CA 6
ATOM 8689 C C . GLN A 1 89 ? -12.378 10.402 -0.859 1.00 0.00 89 GLN A C 6
ATOM 8690 O O . GLN A 1 89 ? -13.312 11.204 -0.899 1.00 0.00 89 GLN A O 6
ATOM 8704 N N . HIS A 1 90 ? -11.713 10.122 0.257 1.00 0.00 90 HIS A N 6
ATOM 8705 C CA . HIS A 1 90 ? -12.049 10.757 1.527 1.00 0.00 90 HIS A CA 6
ATOM 8706 C C . HIS A 1 90 ? -11.648 12.229 1.522 1.00 0.00 90 HIS A C 6
ATOM 8707 O O . HIS A 1 90 ? -10.466 12.559 1.618 1.00 0.00 90 HIS A O 6
ATOM 8721 N N . GLN A 1 91 ? -12.639 13.107 1.409 1.00 0.00 91 GLN A N 6
ATOM 8722 C CA . GLN A 1 91 ? -12.388 14.543 1.390 1.00 0.00 91 GLN A CA 6
ATOM 8723 C C . GLN A 1 91 ? -11.408 14.939 2.489 1.00 0.00 91 GLN A C 6
ATOM 8724 O O . GLN A 1 91 ? -11.667 14.721 3.673 1.00 0.00 91 GLN A O 6
ATOM 8738 N N . ALA A 1 92 ? -10.282 15.521 2.090 1.00 0.00 92 ALA A N 6
ATOM 8739 C CA . ALA A 1 92 ? -9.264 15.949 3.041 1.00 0.00 92 ALA A CA 6
ATOM 8740 C C . ALA A 1 92 ? -8.374 17.032 2.442 1.00 0.00 92 ALA A C 6
ATOM 8741 O O . ALA A 1 92 ? -7.757 16.834 1.396 1.00 0.00 92 ALA A O 6
ATOM 8748 N N . ASN A 1 93 ? -8.312 18.179 3.112 1.00 0.00 93 ASN A N 6
ATOM 8749 C CA . ASN A 1 93 ? -7.497 19.294 2.645 1.00 0.00 93 ASN A CA 6
ATOM 8750 C C . ASN A 1 93 ? -6.081 19.207 3.207 1.00 0.00 93 ASN A C 6
ATOM 8751 O O . ASN A 1 93 ? -5.743 19.895 4.169 1.00 0.00 93 ASN A O 6
ATOM 8762 N N . GLN A 1 94 ? -5.260 18.357 2.599 1.00 0.00 94 GLN A N 6
ATOM 8763 C CA . GLN A 1 94 ? -3.881 18.180 3.039 1.00 0.00 94 GLN A CA 6
ATOM 8764 C C . GLN A 1 94 ? -2.937 18.082 1.846 1.00 0.00 94 GLN A C 6
ATOM 8765 O O . GLN A 1 94 ? -3.376 18.028 0.697 1.00 0.00 94 GLN A O 6
ATOM 8779 N N . ALA A 1 95 ? -1.638 18.058 2.126 1.00 0.00 95 ALA A N 6
ATOM 8780 C CA . ALA A 1 95 ? -0.632 17.964 1.075 1.00 0.00 95 ALA A CA 6
ATOM 8781 C C . ALA A 1 95 ? -0.446 16.520 0.621 1.00 0.00 95 ALA A C 6
ATOM 8782 O O . ALA A 1 95 ? -0.135 15.642 1.425 1.00 0.00 95 ALA A O 6
ATOM 8789 N N . ALA A 1 96 ? -0.639 16.282 -0.672 1.00 0.00 96 ALA A N 6
ATOM 8790 C CA . ALA A 1 96 ? -0.491 14.944 -1.233 1.00 0.00 96 ALA A CA 6
ATOM 8791 C C . ALA A 1 96 ? -0.447 14.990 -2.756 1.00 0.00 96 ALA A C 6
ATOM 8792 O O . ALA A 1 96 ? -1.110 15.817 -3.383 1.00 0.00 96 ALA A O 6
ATOM 8799 N N . VAL A 1 97 ? 0.339 14.096 -3.348 1.00 0.00 97 VAL A N 6
ATOM 8800 C CA . VAL A 1 97 ? 0.470 14.034 -4.798 1.00 0.00 97 VAL A CA 6
ATOM 8801 C C . VAL A 1 97 ? -0.732 13.340 -5.429 1.00 0.00 97 VAL A C 6
ATOM 8802 O O . VAL A 1 97 ? -1.156 12.277 -4.976 1.00 0.00 97 VAL A O 6
ATOM 8815 N N . ALA A 1 98 ? -1.276 13.948 -6.478 1.00 0.00 98 ALA A N 6
ATOM 8816 C CA . ALA A 1 98 ? -2.427 13.387 -7.174 1.00 0.00 98 ALA A CA 6
ATOM 8817 C C . ALA A 1 98 ? -2.092 12.032 -7.788 1.00 0.00 98 ALA A C 6
ATOM 8818 O O . ALA A 1 98 ? -2.798 11.060 -7.523 1.00 0.00 98 ALA A O 6
ATOM 8827 N N . GLY A 1 1 ? 28.430 27.841 -2.320 1.00 0.00 1 GLY A N 7
ATOM 8828 C CA . GLY A 1 1 ? 28.092 26.714 -3.170 1.00 0.00 1 GLY A CA 7
ATOM 8829 C C . GLY A 1 1 ? 26.983 27.040 -4.151 1.00 0.00 1 GLY A C 7
ATOM 8830 O O . GLY A 1 1 ? 26.726 28.208 -4.442 1.00 0.00 1 GLY A O 7
ATOM 8834 N N . SER A 1 2 ? 26.327 26.004 -4.665 1.00 0.00 2 SER A N 7
ATOM 8835 C CA . SER A 1 2 ? 25.244 26.186 -5.624 1.00 0.00 2 SER A CA 7
ATOM 8836 C C . SER A 1 2 ? 24.529 24.865 -5.893 1.00 0.00 2 SER A C 7
ATOM 8837 O O . SER A 1 2 ? 25.091 23.790 -5.687 1.00 0.00 2 SER A O 7
ATOM 8845 N N . SER A 1 3 ? 23.286 24.956 -6.355 1.00 0.00 3 SER A N 7
ATOM 8846 C CA . SER A 1 3 ? 22.491 23.769 -6.649 1.00 0.00 3 SER A CA 7
ATOM 8847 C C . SER A 1 3 ? 21.508 24.041 -7.784 1.00 0.00 3 SER A C 7
ATOM 8848 O O . SER A 1 3 ? 21.283 25.189 -8.163 1.00 0.00 3 SER A O 7
ATOM 8856 N N . GLY A 1 4 ? 20.925 22.973 -8.321 1.00 0.00 4 GLY A N 7
ATOM 8857 C CA . GLY A 1 4 ? 19.973 23.117 -9.407 1.00 0.00 4 GLY A CA 7
ATOM 8858 C C . GLY A 1 4 ? 18.840 22.112 -9.322 1.00 0.00 4 GLY A C 7
ATOM 8859 O O . GLY A 1 4 ? 18.994 21.042 -8.734 1.00 0.00 4 GLY A O 7
ATOM 8863 N N . SER A 1 5 ? 17.699 22.459 -9.908 1.00 0.00 5 SER A N 7
ATOM 8864 C CA . SER A 1 5 ? 16.534 21.581 -9.890 1.00 0.00 5 SER A CA 7
ATOM 8865 C C . SER A 1 5 ? 15.920 21.467 -11.282 1.00 0.00 5 SER A C 7
ATOM 8866 O O . SER A 1 5 ? 16.313 22.177 -12.207 1.00 0.00 5 SER A O 7
ATOM 8874 N N . SER A 1 6 ? 14.952 20.566 -11.423 1.00 0.00 6 SER A N 7
ATOM 8875 C CA . SER A 1 6 ? 14.285 20.354 -12.702 1.00 0.00 6 SER A CA 7
ATOM 8876 C C . SER A 1 6 ? 13.002 19.549 -12.519 1.00 0.00 6 SER A C 7
ATOM 8877 O O . SER A 1 6 ? 12.672 19.129 -11.410 1.00 0.00 6 SER A O 7
ATOM 8885 N N . GLY A 1 7 ? 12.282 19.338 -13.616 1.00 0.00 7 GLY A N 7
ATOM 8886 C CA . GLY A 1 7 ? 11.043 18.584 -13.556 1.00 0.00 7 GLY A CA 7
ATOM 8887 C C . GLY A 1 7 ? 10.411 18.398 -14.921 1.00 0.00 7 GLY A C 7
ATOM 8888 O O . GLY A 1 7 ? 10.838 19.011 -15.900 1.00 0.00 7 GLY A O 7
ATOM 8892 N N . SER A 1 8 ? 9.391 17.549 -14.989 1.00 0.00 8 SER A N 7
ATOM 8893 C CA . SER A 1 8 ? 8.702 17.279 -16.246 1.00 0.00 8 SER A CA 7
ATOM 8894 C C . SER A 1 8 ? 7.201 17.124 -16.021 1.00 0.00 8 SER A C 7
ATOM 8895 O O . SER A 1 8 ? 6.767 16.436 -15.096 1.00 0.00 8 SER A O 7
ATOM 8903 N N . THR A 1 9 ? 6.411 17.771 -16.873 1.00 0.00 9 THR A N 7
ATOM 8904 C CA . THR A 1 9 ? 4.959 17.707 -16.768 1.00 0.00 9 THR A CA 7
ATOM 8905 C C . THR A 1 9 ? 4.310 17.650 -18.146 1.00 0.00 9 THR A C 7
ATOM 8906 O O . THR A 1 9 ? 4.793 18.265 -19.096 1.00 0.00 9 THR A O 7
ATOM 8917 N N . ALA A 1 10 ? 3.212 16.908 -18.247 1.00 0.00 10 ALA A N 7
ATOM 8918 C CA . ALA A 1 10 ? 2.495 16.774 -19.509 1.00 0.00 10 ALA A CA 7
ATOM 8919 C C . ALA A 1 10 ? 1.134 17.458 -19.443 1.00 0.00 10 ALA A C 7
ATOM 8920 O O . ALA A 1 10 ? 0.694 17.888 -18.376 1.00 0.00 10 ALA A O 7
ATOM 8927 N N . THR A 1 11 ? 0.469 17.555 -20.590 1.00 0.00 11 THR A N 7
ATOM 8928 C CA . THR A 1 11 ? -0.842 18.188 -20.662 1.00 0.00 11 THR A CA 7
ATOM 8929 C C . THR A 1 11 ? -1.943 17.223 -20.237 1.00 0.00 11 THR A C 7
ATOM 8930 O O . THR A 1 11 ? -2.984 17.131 -20.887 1.00 0.00 11 THR A O 7
ATOM 8941 N N . GLN A 1 12 ? -1.706 16.507 -19.143 1.00 0.00 12 GLN A N 7
ATOM 8942 C CA . GLN A 1 12 ? -2.679 15.549 -18.632 1.00 0.00 12 GLN A CA 7
ATOM 8943 C C . GLN A 1 12 ? -2.752 15.606 -17.110 1.00 0.00 12 GLN A C 7
ATOM 8944 O O . GLN A 1 12 ? -1.747 15.429 -16.422 1.00 0.00 12 GLN A O 7
ATOM 8958 N N . LYS A 1 13 ? -3.949 15.856 -16.589 1.00 0.00 13 LYS A N 7
ATOM 8959 C CA . LYS A 1 13 ? -4.155 15.937 -15.148 1.00 0.00 13 LYS A CA 7
ATOM 8960 C C . LYS A 1 13 ? -4.690 14.618 -14.600 1.00 0.00 13 LYS A C 7
ATOM 8961 O O . LYS A 1 13 ? -5.884 14.331 -14.700 1.00 0.00 13 LYS A O 7
ATOM 8980 N N . LEU A 1 14 ? -3.801 13.819 -14.020 1.00 0.00 14 LEU A N 7
ATOM 8981 C CA . LEU A 1 14 ? -4.185 12.530 -13.455 1.00 0.00 14 LEU A CA 7
ATOM 8982 C C . LEU A 1 14 ? -5.203 12.709 -12.333 1.00 0.00 14 LEU A C 7
ATOM 8983 O O . LEU A 1 14 ? -4.924 13.359 -11.325 1.00 0.00 14 LEU A O 7
ATOM 8999 N N . LEU A 1 15 ? -6.383 12.127 -12.514 1.00 0.00 15 LEU A N 7
ATOM 9000 C CA . LEU A 1 15 ? -7.443 12.220 -11.516 1.00 0.00 15 LEU A CA 7
ATOM 9001 C C . LEU A 1 15 ? -7.687 10.868 -10.853 1.00 0.00 15 LEU A C 7
ATOM 9002 O O . LEU A 1 15 ? -7.631 10.747 -9.629 1.00 0.00 15 LEU A O 7
ATOM 9018 N N . ARG A 1 16 ? -7.954 9.854 -11.669 1.00 0.00 16 ARG A N 7
ATOM 9019 C CA . ARG A 1 16 ? -8.205 8.510 -11.162 1.00 0.00 16 ARG A CA 7
ATOM 9020 C C . ARG A 1 16 ? -6.920 7.881 -10.632 1.00 0.00 16 ARG A C 7
ATOM 9021 O O . ARG A 1 16 ? -6.029 7.519 -11.401 1.00 0.00 16 ARG A O 7
ATOM 9042 N N . THR A 1 17 ? -6.830 7.753 -9.311 1.00 0.00 17 THR A N 7
ATOM 9043 C CA . THR A 1 17 ? -5.655 7.170 -8.678 1.00 0.00 17 THR A CA 7
ATOM 9044 C C . THR A 1 17 ? -5.798 5.658 -8.539 1.00 0.00 17 THR A C 7
ATOM 9045 O O . THR A 1 17 ? -5.382 5.075 -7.537 1.00 0.00 17 THR A O 7
ATOM 9056 N N . ASP A 1 18 ? -6.389 5.029 -9.549 1.00 0.00 18 ASP A N 7
ATOM 9057 C CA . ASP A 1 18 ? -6.586 3.585 -9.540 1.00 0.00 18 ASP A CA 7
ATOM 9058 C C . ASP A 1 18 ? -5.472 2.880 -10.308 1.00 0.00 18 ASP A C 7
ATOM 9059 O O . ASP A 1 18 ? -5.733 2.033 -11.164 1.00 0.00 18 ASP A O 7
ATOM 9068 N N . LYS A 1 19 ? -4.230 3.235 -9.998 1.00 0.00 19 LYS A N 7
ATOM 9069 C CA . LYS A 1 19 ? -3.076 2.637 -10.659 1.00 0.00 19 LYS A CA 7
ATOM 9070 C C . LYS A 1 19 ? -1.933 2.425 -9.671 1.00 0.00 19 LYS A C 7
ATOM 9071 O O . LYS A 1 19 ? -1.777 3.184 -8.714 1.00 0.00 19 LYS A O 7
ATOM 9090 N N . LEU A 1 20 ? -1.136 1.389 -9.909 1.00 0.00 20 LEU A N 7
ATOM 9091 C CA . LEU A 1 20 ? -0.006 1.078 -9.041 1.00 0.00 20 LEU A CA 7
ATOM 9092 C C . LEU A 1 20 ? 1.238 0.751 -9.861 1.00 0.00 20 LEU A C 7
ATOM 9093 O O . LEU A 1 20 ? 1.212 -0.129 -10.720 1.00 0.00 20 LEU A O 7
ATOM 9109 N N . GLU A 1 21 ? 2.325 1.466 -9.588 1.00 0.00 21 GLU A N 7
ATOM 9110 C CA . GLU A 1 21 ? 3.579 1.250 -10.301 1.00 0.00 21 GLU A CA 7
ATOM 9111 C C . GLU A 1 21 ? 4.223 -0.068 -9.882 1.00 0.00 21 GLU A C 7
ATOM 9112 O O . GLU A 1 21 ? 4.639 -0.232 -8.735 1.00 0.00 21 GLU A O 7
ATOM 9124 N N . VAL A 1 22 ? 4.302 -1.006 -10.821 1.00 0.00 22 VAL A N 7
ATOM 9125 C CA . VAL A 1 22 ? 4.896 -2.310 -10.550 1.00 0.00 22 VAL A CA 7
ATOM 9126 C C . VAL A 1 22 ? 6.385 -2.184 -10.250 1.00 0.00 22 VAL A C 7
ATOM 9127 O O . VAL A 1 22 ? 7.126 -1.535 -10.988 1.00 0.00 22 VAL A O 7
ATOM 9140 N N . CYS A 1 23 ? 6.818 -2.810 -9.161 1.00 0.00 23 CYS A N 7
ATOM 9141 C CA . CYS A 1 23 ? 8.220 -2.769 -8.761 1.00 0.00 23 CYS A CA 7
ATOM 9142 C C . CYS A 1 23 ? 9.097 -3.492 -9.779 1.00 0.00 23 CYS A C 7
ATOM 9143 O O . CYS A 1 23 ? 8.656 -4.435 -10.435 1.00 0.00 23 CYS A O 7
ATOM 9150 N N . ARG A 1 24 ? 10.341 -3.042 -9.904 1.00 0.00 24 ARG A N 7
ATOM 9151 C CA . ARG A 1 24 ? 11.281 -3.645 -10.843 1.00 0.00 24 ARG A CA 7
ATOM 9152 C C . ARG A 1 24 ? 12.101 -4.738 -10.164 1.00 0.00 24 ARG A C 7
ATOM 9153 O O . ARG A 1 24 ? 12.382 -5.777 -10.760 1.00 0.00 24 ARG A O 7
ATOM 9174 N N . GLU A 1 25 ? 12.483 -4.494 -8.914 1.00 0.00 25 GLU A N 7
ATOM 9175 C CA . GLU A 1 25 ? 13.273 -5.457 -8.156 1.00 0.00 25 GLU A CA 7
ATOM 9176 C C . GLU A 1 25 ? 12.481 -6.739 -7.914 1.00 0.00 25 GLU A C 7
ATOM 9177 O O . GLU A 1 25 ? 12.927 -7.832 -8.262 1.00 0.00 25 GLU A O 7
ATOM 9189 N N . PHE A 1 26 ? 11.304 -6.596 -7.314 1.00 0.00 26 PHE A N 7
ATOM 9190 C CA . PHE A 1 26 ? 10.450 -7.742 -7.023 1.00 0.00 26 PHE A CA 7
ATOM 9191 C C . PHE A 1 26 ? 10.437 -8.721 -8.193 1.00 0.00 26 PHE A C 7
ATOM 9192 O O . PHE A 1 26 ? 10.591 -9.928 -8.007 1.00 0.00 26 PHE A O 7
ATOM 9209 N N . GLN A 1 27 ? 10.251 -8.191 -9.398 1.00 0.00 27 GLN A N 7
ATOM 9210 C CA . GLN A 1 27 ? 10.216 -9.018 -10.598 1.00 0.00 27 GLN A CA 7
ATOM 9211 C C . GLN A 1 27 ? 11.373 -10.012 -10.609 1.00 0.00 27 GLN A C 7
ATOM 9212 O O . GLN A 1 27 ? 11.166 -11.218 -10.746 1.00 0.00 27 GLN A O 7
ATOM 9226 N N . ARG A 1 28 ? 12.590 -9.498 -10.464 1.00 0.00 28 ARG A N 7
ATOM 9227 C CA . ARG A 1 28 ? 13.779 -10.340 -10.458 1.00 0.00 28 ARG A CA 7
ATOM 9228 C C . ARG A 1 28 ? 14.096 -10.825 -9.046 1.00 0.00 28 ARG A C 7
ATOM 9229 O O . ARG A 1 28 ? 15.243 -11.137 -8.729 1.00 0.00 28 ARG A O 7
ATOM 9250 N N . GLY A 1 29 ? 13.070 -10.884 -8.202 1.00 0.00 29 GLY A N 7
ATOM 9251 C CA . GLY A 1 29 ? 13.260 -11.330 -6.835 1.00 0.00 29 GLY A CA 7
ATOM 9252 C C . GLY A 1 29 ? 14.410 -10.621 -6.147 1.00 0.00 29 GLY A C 7
ATOM 9253 O O . GLY A 1 29 ? 15.249 -11.258 -5.512 1.00 0.00 29 GLY A O 7
ATOM 9257 N N . ASN A 1 30 ? 14.450 -9.299 -6.277 1.00 0.00 30 ASN A N 7
ATOM 9258 C CA . ASN A 1 30 ? 15.507 -8.503 -5.665 1.00 0.00 30 ASN A CA 7
ATOM 9259 C C . ASN A 1 30 ? 14.958 -7.655 -4.521 1.00 0.00 30 ASN A C 7
ATOM 9260 O O . ASN A 1 30 ? 15.631 -7.442 -3.513 1.00 0.00 30 ASN A O 7
ATOM 9271 N N . CYS A 1 31 ? 13.730 -7.175 -4.686 1.00 0.00 31 CYS A N 7
ATOM 9272 C CA . CYS A 1 31 ? 13.088 -6.350 -3.669 1.00 0.00 31 CYS A CA 7
ATOM 9273 C C . CYS A 1 31 ? 13.031 -7.083 -2.331 1.00 0.00 31 CYS A C 7
ATOM 9274 O O . CYS A 1 31 ? 12.510 -8.194 -2.242 1.00 0.00 31 CYS A O 7
ATOM 9281 N N . ALA A 1 32 ? 13.571 -6.452 -1.293 1.00 0.00 32 ALA A N 7
ATOM 9282 C CA . ALA A 1 32 ? 13.579 -7.042 0.039 1.00 0.00 32 ALA A CA 7
ATOM 9283 C C . ALA A 1 32 ? 12.474 -6.452 0.908 1.00 0.00 32 ALA A C 7
ATOM 9284 O O . ALA A 1 32 ? 12.065 -7.052 1.902 1.00 0.00 32 ALA A O 7
ATOM 9291 N N . ARG A 1 33 ? 11.994 -5.272 0.527 1.00 0.00 33 ARG A N 7
ATOM 9292 C CA . ARG A 1 33 ? 10.937 -4.600 1.273 1.00 0.00 33 ARG A CA 7
ATOM 9293 C C . ARG A 1 33 ? 9.619 -5.360 1.153 1.00 0.00 33 ARG A C 7
ATOM 9294 O O . ARG A 1 33 ? 8.784 -5.320 2.055 1.00 0.00 33 ARG A O 7
ATOM 9315 N N . GLY A 1 34 ? 9.441 -6.052 0.032 1.00 0.00 34 GLY A N 7
ATOM 9316 C CA . GLY A 1 34 ? 8.223 -6.811 -0.185 1.00 0.00 34 GLY A CA 7
ATOM 9317 C C . GLY A 1 34 ? 7.012 -5.921 -0.378 1.00 0.00 34 GLY A C 7
ATOM 9318 O O . GLY A 1 34 ? 7.102 -4.701 -0.240 1.00 0.00 34 GLY A O 7
ATOM 9322 N N . GLU A 1 35 ? 5.875 -6.531 -0.698 1.00 0.00 35 GLU A N 7
ATOM 9323 C CA . GLU A 1 35 ? 4.642 -5.784 -0.913 1.00 0.00 35 GLU A CA 7
ATOM 9324 C C . GLU A 1 35 ? 4.162 -5.142 0.386 1.00 0.00 35 GLU A C 7
ATOM 9325 O O . GLU A 1 35 ? 3.239 -4.326 0.385 1.00 0.00 35 GLU A O 7
ATOM 9337 N N . THR A 1 36 ? 4.794 -5.518 1.494 1.00 0.00 36 THR A N 7
ATOM 9338 C CA . THR A 1 36 ? 4.432 -4.981 2.799 1.00 0.00 36 THR A CA 7
ATOM 9339 C C . THR A 1 36 ? 5.262 -3.749 3.137 1.00 0.00 36 THR A C 7
ATOM 9340 O O . THR A 1 36 ? 4.728 -2.728 3.571 1.00 0.00 36 THR A O 7
ATOM 9351 N N . ASP A 1 37 ? 6.571 -3.850 2.935 1.00 0.00 37 ASP A N 7
ATOM 9352 C CA . ASP A 1 37 ? 7.477 -2.742 3.217 1.00 0.00 37 ASP A CA 7
ATOM 9353 C C . ASP A 1 37 ? 7.727 -1.912 1.962 1.00 0.00 37 ASP A C 7
ATOM 9354 O O . ASP A 1 37 ? 8.467 -0.928 1.992 1.00 0.00 37 ASP A O 7
ATOM 9363 N N . CYS A 1 38 ? 7.107 -2.316 0.858 1.00 0.00 38 CYS A N 7
ATOM 9364 C CA . CYS A 1 38 ? 7.263 -1.612 -0.409 1.00 0.00 38 CYS A CA 7
ATOM 9365 C C . CYS A 1 38 ? 5.923 -1.071 -0.899 1.00 0.00 38 CYS A C 7
ATOM 9366 O O . CYS A 1 38 ? 4.937 -1.805 -0.978 1.00 0.00 38 CYS A O 7
ATOM 9373 N N . ARG A 1 39 ? 5.895 0.217 -1.227 1.00 0.00 39 ARG A N 7
ATOM 9374 C CA . ARG A 1 39 ? 4.676 0.856 -1.709 1.00 0.00 39 ARG A CA 7
ATOM 9375 C C . ARG A 1 39 ? 4.289 0.321 -3.085 1.00 0.00 39 ARG A C 7
ATOM 9376 O O . ARG A 1 39 ? 3.108 0.144 -3.384 1.00 0.00 39 ARG A O 7
ATOM 9397 N N . PHE A 1 40 ? 5.292 0.065 -3.918 1.00 0.00 40 PHE A N 7
ATOM 9398 C CA . PHE A 1 40 ? 5.057 -0.449 -5.263 1.00 0.00 40 PHE A CA 7
ATOM 9399 C C . PHE A 1 40 ? 4.311 -1.779 -5.214 1.00 0.00 40 PHE A C 7
ATOM 9400 O O . PHE A 1 40 ? 4.572 -2.618 -4.352 1.00 0.00 40 PHE A O 7
ATOM 9417 N N . ALA A 1 41 ? 3.382 -1.965 -6.146 1.00 0.00 41 ALA A N 7
ATOM 9418 C CA . ALA A 1 41 ? 2.600 -3.193 -6.211 1.00 0.00 41 ALA A CA 7
ATOM 9419 C C . ALA A 1 41 ? 3.437 -4.350 -6.745 1.00 0.00 41 ALA A C 7
ATOM 9420 O O . ALA A 1 41 ? 4.053 -4.246 -7.806 1.00 0.00 41 ALA A O 7
ATOM 9427 N N . HIS A 1 42 ? 3.457 -5.452 -6.002 1.00 0.00 42 HIS A N 7
ATOM 9428 C CA . HIS A 1 42 ? 4.220 -6.629 -6.401 1.00 0.00 42 HIS A CA 7
ATOM 9429 C C . HIS A 1 42 ? 3.302 -7.701 -6.981 1.00 0.00 42 HIS A C 7
ATOM 9430 O O . HIS A 1 42 ? 2.636 -8.441 -6.257 1.00 0.00 42 HIS A O 7
ATOM 9444 N N . PRO A 1 43 ? 3.264 -7.787 -8.319 1.00 0.00 43 PRO A N 7
ATOM 9445 C CA . PRO A 1 43 ? 2.431 -8.765 -9.026 1.00 0.00 43 PRO A CA 7
ATOM 9446 C C . PRO A 1 43 ? 2.937 -10.192 -8.851 1.00 0.00 43 PRO A C 7
ATOM 9447 O O . PRO A 1 43 ? 3.935 -10.586 -9.454 1.00 0.00 43 PRO A O 7
ATOM 9458 N N . ALA A 1 44 ? 2.242 -10.964 -8.021 1.00 0.00 44 ALA A N 7
ATOM 9459 C CA . ALA A 1 44 ? 2.620 -12.349 -7.769 1.00 0.00 44 ALA A CA 7
ATOM 9460 C C . ALA A 1 44 ? 1.681 -13.313 -8.485 1.00 0.00 44 ALA A C 7
ATOM 9461 O O . ALA A 1 44 ? 2.104 -14.363 -8.969 1.00 0.00 44 ALA A O 7
ATOM 9468 N N . ASP A 1 45 ? 0.404 -12.951 -8.548 1.00 0.00 45 ASP A N 7
ATOM 9469 C CA . ASP A 1 45 ? -0.596 -13.785 -9.205 1.00 0.00 45 ASP A CA 7
ATOM 9470 C C . ASP A 1 45 ? -0.334 -13.865 -10.706 1.00 0.00 45 ASP A C 7
ATOM 9471 O O . ASP A 1 45 ? 0.591 -13.236 -11.220 1.00 0.00 45 ASP A O 7
ATOM 9480 N N . SER A 1 46 ? -1.155 -14.644 -11.404 1.00 0.00 46 SER A N 7
ATOM 9481 C CA . SER A 1 46 ? -1.010 -14.811 -12.845 1.00 0.00 46 SER A CA 7
ATOM 9482 C C . SER A 1 46 ? -0.520 -13.520 -13.495 1.00 0.00 46 SER A C 7
ATOM 9483 O O . SER A 1 46 ? -0.853 -12.421 -13.049 1.00 0.00 46 SER A O 7
ATOM 9491 N N . THR A 1 47 ? 0.272 -13.661 -14.553 1.00 0.00 47 THR A N 7
ATOM 9492 C CA . THR A 1 47 ? 0.809 -12.508 -15.264 1.00 0.00 47 THR A CA 7
ATOM 9493 C C . THR A 1 47 ? -0.182 -11.349 -15.260 1.00 0.00 47 THR A C 7
ATOM 9494 O O . THR A 1 47 ? -1.207 -11.395 -15.939 1.00 0.00 47 THR A O 7
ATOM 9505 N N . MET A 1 48 ? 0.131 -10.311 -14.492 1.00 0.00 48 MET A N 7
ATOM 9506 C CA . MET A 1 48 ? -0.732 -9.139 -14.402 1.00 0.00 48 MET A CA 7
ATOM 9507 C C . MET A 1 48 ? 0.085 -7.854 -14.494 1.00 0.00 48 MET A C 7
ATOM 9508 O O . MET A 1 48 ? -0.153 -6.903 -13.750 1.00 0.00 48 MET A O 7
ATOM 9522 N N . ILE A 1 49 ? 1.047 -7.834 -15.411 1.00 0.00 49 ILE A N 7
ATOM 9523 C CA . ILE A 1 49 ? 1.897 -6.666 -15.600 1.00 0.00 49 ILE A CA 7
ATOM 9524 C C . ILE A 1 49 ? 1.685 -6.049 -16.978 1.00 0.00 49 ILE A C 7
ATOM 9525 O O . ILE A 1 49 ? 1.433 -6.756 -17.954 1.00 0.00 49 ILE A O 7
ATOM 9541 N N . ASP A 1 50 ? 1.792 -4.727 -17.051 1.00 0.00 50 ASP A N 7
ATOM 9542 C CA . ASP A 1 50 ? 1.615 -4.014 -18.311 1.00 0.00 50 ASP A CA 7
ATOM 9543 C C . ASP A 1 50 ? 2.963 -3.714 -18.959 1.00 0.00 50 ASP A C 7
ATOM 9544 O O . ASP A 1 50 ? 3.773 -2.961 -18.416 1.00 0.00 50 ASP A O 7
ATOM 9553 N N . THR A 1 51 ? 3.200 -4.309 -20.125 1.00 0.00 51 THR A N 7
ATOM 9554 C CA . THR A 1 51 ? 4.450 -4.108 -20.846 1.00 0.00 51 THR A CA 7
ATOM 9555 C C . THR A 1 51 ? 4.487 -2.736 -21.510 1.00 0.00 51 THR A C 7
ATOM 9556 O O . THR A 1 51 ? 5.413 -2.423 -22.257 1.00 0.00 51 THR A O 7
ATOM 9567 N N . SER A 1 52 ? 3.475 -1.921 -21.231 1.00 0.00 52 SER A N 7
ATOM 9568 C CA . SER A 1 52 ? 3.390 -0.583 -21.804 1.00 0.00 52 SER A CA 7
ATOM 9569 C C . SER A 1 52 ? 3.943 0.458 -20.836 1.00 0.00 52 SER A C 7
ATOM 9570 O O . SER A 1 52 ? 4.799 1.265 -21.197 1.00 0.00 52 SER A O 7
ATOM 9578 N N . ASP A 1 53 ? 3.446 0.433 -19.604 1.00 0.00 53 ASP A N 7
ATOM 9579 C CA . ASP A 1 53 ? 3.889 1.374 -18.581 1.00 0.00 53 ASP A CA 7
ATOM 9580 C C . ASP A 1 53 ? 4.151 0.657 -17.261 1.00 0.00 53 ASP A C 7
ATOM 9581 O O . ASP A 1 53 ? 4.119 1.269 -16.194 1.00 0.00 53 ASP A O 7
ATOM 9590 N N . ASN A 1 54 ? 4.409 -0.644 -17.340 1.00 0.00 54 ASN A N 7
ATOM 9591 C CA . ASN A 1 54 ? 4.675 -1.445 -16.151 1.00 0.00 54 ASN A CA 7
ATOM 9592 C C . ASN A 1 54 ? 3.819 -0.977 -14.977 1.00 0.00 54 ASN A C 7
ATOM 9593 O O . ASN A 1 54 ? 4.324 -0.752 -13.877 1.00 0.00 54 ASN A O 7
ATOM 9604 N N . THR A 1 55 ? 2.520 -0.831 -15.220 1.00 0.00 55 THR A N 7
ATOM 9605 C CA . THR A 1 55 ? 1.594 -0.389 -14.185 1.00 0.00 55 THR A CA 7
ATOM 9606 C C . THR A 1 55 ? 0.370 -1.294 -14.120 1.00 0.00 55 THR A C 7
ATOM 9607 O O . THR A 1 55 ? -0.111 -1.780 -15.144 1.00 0.00 55 THR A O 7
ATOM 9618 N N . VAL A 1 56 ? -0.133 -1.517 -12.910 1.00 0.00 56 VAL A N 7
ATOM 9619 C CA . VAL A 1 56 ? -1.304 -2.363 -12.711 1.00 0.00 56 VAL A CA 7
ATOM 9620 C C . VAL A 1 56 ? -2.531 -1.529 -12.361 1.00 0.00 56 VAL A C 7
ATOM 9621 O O . VAL A 1 56 ? -2.432 -0.524 -11.655 1.00 0.00 56 VAL A O 7
ATOM 9634 N N . THR A 1 57 ? -3.689 -1.952 -12.857 1.00 0.00 57 THR A N 7
ATOM 9635 C CA . THR A 1 57 ? -4.937 -1.245 -12.597 1.00 0.00 57 THR A CA 7
ATOM 9636 C C . THR A 1 57 ? -5.496 -1.602 -11.225 1.00 0.00 57 THR A C 7
ATOM 9637 O O . THR A 1 57 ? -5.745 -2.771 -10.930 1.00 0.00 57 THR A O 7
ATOM 9648 N N . VAL A 1 58 ? -5.691 -0.588 -10.388 1.00 0.00 58 VAL A N 7
ATOM 9649 C CA . VAL A 1 58 ? -6.223 -0.796 -9.046 1.00 0.00 58 VAL A CA 7
ATOM 9650 C C . VAL A 1 58 ? -7.744 -0.894 -9.067 1.00 0.00 58 VAL A C 7
ATOM 9651 O O . VAL A 1 58 ? -8.424 -0.054 -9.657 1.00 0.00 58 VAL A O 7
ATOM 9664 N N . CYS A 1 59 ? -8.274 -1.926 -8.419 1.00 0.00 59 CYS A N 7
ATOM 9665 C CA . CYS A 1 59 ? -9.715 -2.136 -8.362 1.00 0.00 59 CYS A CA 7
ATOM 9666 C C . CYS A 1 59 ? -10.370 -1.155 -7.394 1.00 0.00 59 CYS A C 7
ATOM 9667 O O . CYS A 1 59 ? -10.259 -1.301 -6.177 1.00 0.00 59 CYS A O 7
ATOM 9674 N N . MET A 1 60 ? -11.052 -0.156 -7.944 1.00 0.00 60 MET A N 7
ATOM 9675 C CA . MET A 1 60 ? -11.726 0.848 -7.129 1.00 0.00 60 MET A CA 7
ATOM 9676 C C . MET A 1 60 ? -12.708 0.194 -6.162 1.00 0.00 60 MET A C 7
ATOM 9677 O O . MET A 1 60 ? -12.661 0.437 -4.956 1.00 0.00 60 MET A O 7
ATOM 9691 N N . ASP A 1 61 ? -13.596 -0.635 -6.698 1.00 0.00 61 ASP A N 7
ATOM 9692 C CA . ASP A 1 61 ? -14.589 -1.325 -5.882 1.00 0.00 61 ASP A CA 7
ATOM 9693 C C . ASP A 1 61 ? -13.944 -1.935 -4.642 1.00 0.00 61 ASP A C 7
ATOM 9694 O O . ASP A 1 61 ? -14.318 -1.616 -3.514 1.00 0.00 61 ASP A O 7
ATOM 9703 N N . TYR A 1 62 ? -12.973 -2.816 -4.859 1.00 0.00 62 TYR A N 7
ATOM 9704 C CA . TYR A 1 62 ? -12.278 -3.475 -3.760 1.00 0.00 62 TYR A CA 7
ATOM 9705 C C . TYR A 1 62 ? -11.880 -2.467 -2.686 1.00 0.00 62 TYR A C 7
ATOM 9706 O O . TYR A 1 62 ? -12.143 -2.670 -1.500 1.00 0.00 62 TYR A O 7
ATOM 9724 N N . ILE A 1 63 ? -11.244 -1.380 -3.110 1.00 0.00 63 ILE A N 7
ATOM 9725 C CA . ILE A 1 63 ? -10.811 -0.339 -2.187 1.00 0.00 63 ILE A CA 7
ATOM 9726 C C . ILE A 1 63 ? -11.927 0.034 -1.216 1.00 0.00 63 ILE A C 7
ATOM 9727 O O . ILE A 1 63 ? -11.703 0.155 -0.012 1.00 0.00 63 ILE A O 7
ATOM 9743 N N . LYS A 1 64 ? -13.131 0.213 -1.748 1.00 0.00 64 LYS A N 7
ATOM 9744 C CA . LYS A 1 64 ? -14.284 0.569 -0.930 1.00 0.00 64 LYS A CA 7
ATOM 9745 C C . LYS A 1 64 ? -14.570 -0.512 0.107 1.00 0.00 64 LYS A C 7
ATOM 9746 O O . LYS A 1 64 ? -15.145 -0.239 1.160 1.00 0.00 64 LYS A O 7
ATOM 9765 N N . GLY A 1 65 ? -14.162 -1.740 -0.196 1.00 0.00 65 GLY A N 7
ATOM 9766 C CA . GLY A 1 65 ? -14.381 -2.843 0.721 1.00 0.00 65 GLY A CA 7
ATOM 9767 C C . GLY A 1 65 ? -15.232 -3.941 0.114 1.00 0.00 65 GLY A C 7
ATOM 9768 O O . GLY A 1 65 ? -15.245 -5.069 0.607 1.00 0.00 65 GLY A O 7
ATOM 9772 N N . ARG A 1 66 ? -15.947 -3.610 -0.956 1.00 0.00 66 ARG A N 7
ATOM 9773 C CA . ARG A 1 66 ? -16.807 -4.576 -1.629 1.00 0.00 66 ARG A CA 7
ATOM 9774 C C . ARG A 1 66 ? -16.528 -4.601 -3.129 1.00 0.00 66 ARG A C 7
ATOM 9775 O O . ARG A 1 66 ? -16.919 -3.690 -3.859 1.00 0.00 66 ARG A O 7
ATOM 9796 N N . CYS A 1 67 ? -15.849 -5.650 -3.582 1.00 0.00 67 CYS A N 7
ATOM 9797 C CA . CYS A 1 67 ? -15.516 -5.794 -4.994 1.00 0.00 67 CYS A CA 7
ATOM 9798 C C . CYS A 1 67 ? -16.297 -6.945 -5.622 1.00 0.00 67 CYS A C 7
ATOM 9799 O O . CYS A 1 67 ? -15.911 -8.107 -5.504 1.00 0.00 67 CYS A O 7
ATOM 9806 N N . MET A 1 68 ? -17.396 -6.612 -6.290 1.00 0.00 68 MET A N 7
ATOM 9807 C CA . MET A 1 68 ? -18.230 -7.617 -6.938 1.00 0.00 68 MET A CA 7
ATOM 9808 C C . MET A 1 68 ? -18.450 -7.275 -8.409 1.00 0.00 68 MET A C 7
ATOM 9809 O O . MET A 1 68 ? -19.481 -7.616 -8.987 1.00 0.00 68 MET A O 7
ATOM 9823 N N . ARG A 1 69 ? -17.474 -6.600 -9.007 1.00 0.00 69 ARG A N 7
ATOM 9824 C CA . ARG A 1 69 ? -17.562 -6.211 -10.409 1.00 0.00 69 ARG A CA 7
ATOM 9825 C C . ARG A 1 69 ? -17.707 -7.437 -11.305 1.00 0.00 69 ARG A C 7
ATOM 9826 O O . ARG A 1 69 ? -17.318 -8.542 -10.928 1.00 0.00 69 ARG A O 7
ATOM 9847 N N . GLU A 1 70 ? -18.269 -7.233 -12.493 1.00 0.00 70 GLU A N 7
ATOM 9848 C CA . GLU A 1 70 ? -18.465 -8.323 -13.441 1.00 0.00 70 GLU A CA 7
ATOM 9849 C C . GLU A 1 70 ? -17.126 -8.877 -13.919 1.00 0.00 70 GLU A C 7
ATOM 9850 O O . GLU A 1 70 ? -16.451 -8.268 -14.749 1.00 0.00 70 GLU A O 7
ATOM 9862 N N . LYS A 1 71 ? -16.748 -10.035 -13.389 1.00 0.00 71 LYS A N 7
ATOM 9863 C CA . LYS A 1 71 ? -15.491 -10.673 -13.761 1.00 0.00 71 LYS A CA 7
ATOM 9864 C C . LYS A 1 71 ? -14.312 -9.736 -13.516 1.00 0.00 71 LYS A C 7
ATOM 9865 O O . LYS A 1 71 ? -13.485 -9.518 -14.402 1.00 0.00 71 LYS A O 7
ATOM 9884 N N . CYS A 1 72 ? -14.241 -9.185 -12.309 1.00 0.00 72 CYS A N 7
ATOM 9885 C CA . CYS A 1 72 ? -13.163 -8.273 -11.947 1.00 0.00 72 CYS A CA 7
ATOM 9886 C C . CYS A 1 72 ? -11.831 -8.751 -12.518 1.00 0.00 72 CYS A C 7
ATOM 9887 O O . CYS A 1 72 ? -11.437 -9.901 -12.325 1.00 0.00 72 CYS A O 7
ATOM 9894 N N . LYS A 1 73 ? -11.141 -7.859 -13.220 1.00 0.00 73 LYS A N 7
ATOM 9895 C CA . LYS A 1 73 ? -9.852 -8.187 -13.818 1.00 0.00 73 LYS A CA 7
ATOM 9896 C C . LYS A 1 73 ? -8.804 -7.138 -13.460 1.00 0.00 73 LYS A C 7
ATOM 9897 O O . LYS A 1 73 ? -7.999 -6.739 -14.302 1.00 0.00 73 LYS A O 7
ATOM 9916 N N . TYR A 1 74 ? -8.818 -6.698 -12.207 1.00 0.00 74 TYR A N 7
ATOM 9917 C CA . TYR A 1 74 ? -7.869 -5.695 -11.739 1.00 0.00 74 TYR A CA 7
ATOM 9918 C C . TYR A 1 74 ? -7.091 -6.204 -10.529 1.00 0.00 74 TYR A C 7
ATOM 9919 O O . TYR A 1 74 ? -7.530 -7.121 -9.835 1.00 0.00 74 TYR A O 7
ATOM 9937 N N . PHE A 1 75 ? -5.932 -5.603 -10.284 1.00 0.00 75 PHE A N 7
ATOM 9938 C CA . PHE A 1 75 ? -5.090 -5.994 -9.159 1.00 0.00 75 PHE A CA 7
ATOM 9939 C C . PHE A 1 75 ? -5.683 -5.506 -7.840 1.00 0.00 75 PHE A C 7
ATOM 9940 O O . PHE A 1 75 ? -6.406 -4.510 -7.803 1.00 0.00 75 PHE A O 7
ATOM 9957 N N . HIS A 1 76 ? -5.371 -6.214 -6.760 1.00 0.00 76 HIS A N 7
ATOM 9958 C CA . HIS A 1 76 ? -5.872 -5.854 -5.438 1.00 0.00 76 HIS A CA 7
ATOM 9959 C C . HIS A 1 76 ? -4.720 -5.587 -4.475 1.00 0.00 76 HIS A C 7
ATOM 9960 O O . HIS A 1 76 ? -4.048 -6.504 -4.003 1.00 0.00 76 HIS A O 7
ATOM 9974 N N . PRO A 1 77 ? -4.484 -4.301 -4.175 1.00 0.00 77 PRO A N 7
ATOM 9975 C CA . PRO A 1 77 ? -3.413 -3.884 -3.265 1.00 0.00 77 PRO A CA 7
ATOM 9976 C C . PRO A 1 77 ? -3.698 -4.271 -1.818 1.00 0.00 77 PRO A C 7
ATOM 9977 O O . PRO A 1 77 ? -4.825 -4.603 -1.449 1.00 0.00 77 PRO A O 7
ATOM 9988 N N . PRO A 1 78 ? -2.654 -4.227 -0.976 1.00 0.00 78 PRO A N 7
ATOM 9989 C CA . PRO A 1 78 ? -2.768 -4.570 0.444 1.00 0.00 78 PRO A CA 7
ATOM 9990 C C . PRO A 1 78 ? -3.568 -3.535 1.228 1.00 0.00 78 PRO A C 7
ATOM 9991 O O . PRO A 1 78 ? -4.042 -2.547 0.666 1.00 0.00 78 PRO A O 7
ATOM 10002 N N . ALA A 1 79 ? -3.715 -3.767 2.528 1.00 0.00 79 ALA A N 7
ATOM 10003 C CA . ALA A 1 79 ? -4.456 -2.853 3.389 1.00 0.00 79 ALA A CA 7
ATOM 10004 C C . ALA A 1 79 ? -3.771 -1.492 3.463 1.00 0.00 79 ALA A C 7
ATOM 10005 O O . ALA A 1 79 ? -4.346 -0.475 3.072 1.00 0.00 79 ALA A O 7
ATOM 10012 N N . HIS A 1 80 ? -2.541 -1.480 3.966 1.00 0.00 80 HIS A N 7
ATOM 10013 C CA . HIS A 1 80 ? -1.778 -0.244 4.091 1.00 0.00 80 HIS A CA 7
ATOM 10014 C C . HIS A 1 80 ? -1.929 0.617 2.840 1.00 0.00 80 HIS A C 7
ATOM 10015 O O . HIS A 1 80 ? -2.150 1.825 2.928 1.00 0.00 80 HIS A O 7
ATOM 10029 N N . LEU A 1 81 ? -1.809 -0.013 1.677 1.00 0.00 81 LEU A N 7
ATOM 10030 C CA . LEU A 1 81 ? -1.931 0.695 0.407 1.00 0.00 81 LEU A CA 7
ATOM 10031 C C . LEU A 1 81 ? -3.375 1.119 0.157 1.00 0.00 81 LEU A C 7
ATOM 10032 O O . LEU A 1 81 ? -3.652 2.290 -0.096 1.00 0.00 81 LEU A O 7
ATOM 10048 N N . GLN A 1 82 ? -4.290 0.157 0.233 1.00 0.00 82 GLN A N 7
ATOM 10049 C CA . GLN A 1 82 ? -5.706 0.432 0.016 1.00 0.00 82 GLN A CA 7
ATOM 10050 C C . GLN A 1 82 ? -6.112 1.746 0.675 1.00 0.00 82 GLN A C 7
ATOM 10051 O O . GLN A 1 82 ? -6.878 2.525 0.108 1.00 0.00 82 GLN A O 7
ATOM 10065 N N . ALA A 1 83 ? -5.595 1.985 1.876 1.00 0.00 83 ALA A N 7
ATOM 10066 C CA . ALA A 1 83 ? -5.903 3.205 2.611 1.00 0.00 83 ALA A CA 7
ATOM 10067 C C . ALA A 1 83 ? -5.303 4.426 1.924 1.00 0.00 83 ALA A C 7
ATOM 10068 O O . ALA A 1 83 ? -5.933 5.482 1.849 1.00 0.00 83 ALA A O 7
ATOM 10075 N N . LYS A 1 84 ? -4.081 4.278 1.424 1.00 0.00 84 LYS A N 7
ATOM 10076 C CA . LYS A 1 84 ? -3.395 5.368 0.742 1.00 0.00 84 LYS A CA 7
ATOM 10077 C C . LYS A 1 84 ? -4.192 5.840 -0.469 1.00 0.00 84 LYS A C 7
ATOM 10078 O O . LYS A 1 84 ? -4.414 7.038 -0.650 1.00 0.00 84 LYS A O 7
ATOM 10097 N N . ILE A 1 85 ? -4.621 4.892 -1.295 1.00 0.00 85 ILE A N 7
ATOM 10098 C CA . ILE A 1 85 ? -5.396 5.211 -2.488 1.00 0.00 85 ILE A CA 7
ATOM 10099 C C . ILE A 1 85 ? -6.666 5.975 -2.130 1.00 0.00 85 ILE A C 7
ATOM 10100 O O . ILE A 1 85 ? -6.969 7.011 -2.723 1.00 0.00 85 ILE A O 7
ATOM 10116 N N . LYS A 1 86 ? -7.405 5.460 -1.154 1.00 0.00 86 LYS A N 7
ATOM 10117 C CA . LYS A 1 86 ? -8.641 6.094 -0.713 1.00 0.00 86 LYS A CA 7
ATOM 10118 C C . LYS A 1 86 ? -8.420 7.577 -0.428 1.00 0.00 86 LYS A C 7
ATOM 10119 O O . LYS A 1 86 ? -9.219 8.421 -0.832 1.00 0.00 86 LYS A O 7
ATOM 10138 N N . ALA A 1 87 ? -7.331 7.885 0.268 1.00 0.00 87 ALA A N 7
ATOM 10139 C CA . ALA A 1 87 ? -7.004 9.266 0.603 1.00 0.00 87 ALA A CA 7
ATOM 10140 C C . ALA A 1 87 ? -7.280 10.196 -0.574 1.00 0.00 87 ALA A C 7
ATOM 10141 O O . ALA A 1 87 ? -7.902 11.246 -0.415 1.00 0.00 87 ALA A O 7
ATOM 10148 N N . ALA A 1 88 ? -6.812 9.804 -1.754 1.00 0.00 88 ALA A N 7
ATOM 10149 C CA . ALA A 1 88 ? -7.009 10.603 -2.958 1.00 0.00 88 ALA A CA 7
ATOM 10150 C C . ALA A 1 88 ? -8.493 10.818 -3.237 1.00 0.00 88 ALA A C 7
ATOM 10151 O O . ALA A 1 88 ? -8.935 11.945 -3.452 1.00 0.00 88 ALA A O 7
ATOM 10158 N N . GLN A 1 89 ? -9.255 9.729 -3.231 1.00 0.00 89 GLN A N 7
ATOM 10159 C CA . GLN A 1 89 ? -10.689 9.799 -3.485 1.00 0.00 89 GLN A CA 7
ATOM 10160 C C . GLN A 1 89 ? -11.357 10.811 -2.560 1.00 0.00 89 GLN A C 7
ATOM 10161 O O . GLN A 1 89 ? -11.933 11.799 -3.016 1.00 0.00 89 GLN A O 7
ATOM 10175 N N . HIS A 1 90 ? -11.276 10.558 -1.257 1.00 0.00 90 HIS A N 7
ATOM 10176 C CA . HIS A 1 90 ? -11.872 11.447 -0.267 1.00 0.00 90 HIS A CA 7
ATOM 10177 C C . HIS A 1 90 ? -11.286 12.851 -0.375 1.00 0.00 90 HIS A C 7
ATOM 10178 O O . HIS A 1 90 ? -10.273 13.061 -1.042 1.00 0.00 90 HIS A O 7
ATOM 10192 N N . GLN A 1 91 ? -11.930 13.809 0.285 1.00 0.00 91 GLN A N 7
ATOM 10193 C CA . GLN A 1 91 ? -11.472 15.193 0.262 1.00 0.00 91 GLN A CA 7
ATOM 10194 C C . GLN A 1 91 ? -10.527 15.473 1.425 1.00 0.00 91 GLN A C 7
ATOM 10195 O O . GLN A 1 91 ? -10.959 15.620 2.568 1.00 0.00 91 GLN A O 7
ATOM 10209 N N . ALA A 1 92 ? -9.234 15.546 1.126 1.00 0.00 92 ALA A N 7
ATOM 10210 C CA . ALA A 1 92 ? -8.227 15.811 2.146 1.00 0.00 92 ALA A CA 7
ATOM 10211 C C . ALA A 1 92 ? -7.328 16.974 1.742 1.00 0.00 92 ALA A C 7
ATOM 10212 O O . ALA A 1 92 ? -7.071 17.189 0.558 1.00 0.00 92 ALA A O 7
ATOM 10219 N N . ASN A 1 93 ? -6.852 17.721 2.733 1.00 0.00 93 ASN A N 7
ATOM 10220 C CA . ASN A 1 93 ? -5.982 18.863 2.479 1.00 0.00 93 ASN A CA 7
ATOM 10221 C C . ASN A 1 93 ? -4.524 18.425 2.378 1.00 0.00 93 ASN A C 7
ATOM 10222 O O . ASN A 1 93 ? -3.630 19.083 2.908 1.00 0.00 93 ASN A O 7
ATOM 10233 N N . GLN A 1 94 ? -4.294 17.310 1.692 1.00 0.00 94 GLN A N 7
ATOM 10234 C CA . GLN A 1 94 ? -2.945 16.784 1.521 1.00 0.00 94 GLN A CA 7
ATOM 10235 C C . GLN A 1 94 ? -2.230 17.482 0.369 1.00 0.00 94 GLN A C 7
ATOM 10236 O O . GLN A 1 94 ? -1.129 18.005 0.534 1.00 0.00 94 GLN A O 7
ATOM 10250 N N . ALA A 1 95 ? -2.865 17.485 -0.799 1.00 0.00 95 ALA A N 7
ATOM 10251 C CA . ALA A 1 95 ? -2.291 18.120 -1.979 1.00 0.00 95 ALA A CA 7
ATOM 10252 C C . ALA A 1 95 ? -1.002 17.423 -2.405 1.00 0.00 95 ALA A C 7
ATOM 10253 O O . ALA A 1 95 ? 0.010 18.074 -2.661 1.00 0.00 95 ALA A O 7
ATOM 10260 N N . ALA A 1 96 ? -1.048 16.097 -2.477 1.00 0.00 96 ALA A N 7
ATOM 10261 C CA . ALA A 1 96 ? 0.115 15.313 -2.873 1.00 0.00 96 ALA A CA 7
ATOM 10262 C C . ALA A 1 96 ? -0.035 14.790 -4.297 1.00 0.00 96 ALA A C 7
ATOM 10263 O O . ALA A 1 96 ? -1.147 14.668 -4.811 1.00 0.00 96 ALA A O 7
ATOM 10270 N N . VAL A 1 97 ? 1.092 14.482 -4.931 1.00 0.00 97 VAL A N 7
ATOM 10271 C CA . VAL A 1 97 ? 1.086 13.971 -6.297 1.00 0.00 97 VAL A CA 7
ATOM 10272 C C . VAL A 1 97 ? 1.934 12.709 -6.415 1.00 0.00 97 VAL A C 7
ATOM 10273 O O . VAL A 1 97 ? 3.118 12.773 -6.743 1.00 0.00 97 VAL A O 7
ATOM 10286 N N . ALA A 1 98 ? 1.318 11.562 -6.146 1.00 0.00 98 ALA A N 7
ATOM 10287 C CA . ALA A 1 98 ? 2.016 10.284 -6.225 1.00 0.00 98 ALA A CA 7
ATOM 10288 C C . ALA A 1 98 ? 1.126 9.211 -6.842 1.00 0.00 98 ALA A C 7
ATOM 10289 O O . ALA A 1 98 ? -0.096 9.338 -6.787 1.00 0.00 98 ALA A O 7
ATOM 10298 N N . GLY A 1 1 ? -14.978 10.828 -38.128 1.00 0.00 1 GLY A N 8
ATOM 10299 C CA . GLY A 1 1 ? -14.029 11.875 -37.798 1.00 0.00 1 GLY A CA 8
ATOM 10300 C C . GLY A 1 1 ? -12.913 11.383 -36.897 1.00 0.00 1 GLY A C 8
ATOM 10301 O O . GLY A 1 1 ? -13.092 11.264 -35.685 1.00 0.00 1 GLY A O 8
ATOM 10305 N N . SER A 1 2 ? -11.759 11.096 -37.491 1.00 0.00 2 SER A N 8
ATOM 10306 C CA . SER A 1 2 ? -10.612 10.609 -36.734 1.00 0.00 2 SER A CA 8
ATOM 10307 C C . SER A 1 2 ? -9.378 11.463 -37.010 1.00 0.00 2 SER A C 8
ATOM 10308 O O . SER A 1 2 ? -9.335 12.215 -37.983 1.00 0.00 2 SER A O 8
ATOM 10316 N N . SER A 1 3 ? -8.376 11.340 -36.145 1.00 0.00 3 SER A N 8
ATOM 10317 C CA . SER A 1 3 ? -7.142 12.103 -36.291 1.00 0.00 3 SER A CA 8
ATOM 10318 C C . SER A 1 3 ? -5.982 11.191 -36.679 1.00 0.00 3 SER A C 8
ATOM 10319 O O . SER A 1 3 ? -6.033 9.980 -36.468 1.00 0.00 3 SER A O 8
ATOM 10327 N N . GLY A 1 4 ? -4.936 11.783 -37.247 1.00 0.00 4 GLY A N 8
ATOM 10328 C CA . GLY A 1 4 ? -3.778 11.010 -37.656 1.00 0.00 4 GLY A CA 8
ATOM 10329 C C . GLY A 1 4 ? -2.711 10.951 -36.580 1.00 0.00 4 GLY A C 8
ATOM 10330 O O . GLY A 1 4 ? -1.989 11.923 -36.358 1.00 0.00 4 GLY A O 8
ATOM 10334 N N . SER A 1 5 ? -2.613 9.808 -35.909 1.00 0.00 5 SER A N 8
ATOM 10335 C CA . SER A 1 5 ? -1.631 9.628 -34.846 1.00 0.00 5 SER A CA 8
ATOM 10336 C C . SER A 1 5 ? -0.405 8.880 -35.361 1.00 0.00 5 SER A C 8
ATOM 10337 O O . SER A 1 5 ? -0.435 7.662 -35.535 1.00 0.00 5 SER A O 8
ATOM 10345 N N . SER A 1 6 ? 0.673 9.619 -35.603 1.00 0.00 6 SER A N 8
ATOM 10346 C CA . SER A 1 6 ? 1.909 9.028 -36.101 1.00 0.00 6 SER A CA 8
ATOM 10347 C C . SER A 1 6 ? 3.109 9.515 -35.294 1.00 0.00 6 SER A C 8
ATOM 10348 O O . SER A 1 6 ? 3.736 10.516 -35.636 1.00 0.00 6 SER A O 8
ATOM 10356 N N . GLY A 1 7 ? 3.421 8.797 -34.219 1.00 0.00 7 GLY A N 8
ATOM 10357 C CA . GLY A 1 7 ? 4.544 9.171 -33.379 1.00 0.00 7 GLY A CA 8
ATOM 10358 C C . GLY A 1 7 ? 4.669 8.289 -32.152 1.00 0.00 7 GLY A C 8
ATOM 10359 O O . GLY A 1 7 ? 4.441 7.081 -32.222 1.00 0.00 7 GLY A O 8
ATOM 10363 N N . SER A 1 8 ? 5.034 8.893 -31.026 1.00 0.00 8 SER A N 8
ATOM 10364 C CA . SER A 1 8 ? 5.194 8.153 -29.779 1.00 0.00 8 SER A CA 8
ATOM 10365 C C . SER A 1 8 ? 3.948 7.329 -29.472 1.00 0.00 8 SER A C 8
ATOM 10366 O O . SER A 1 8 ? 2.836 7.695 -29.855 1.00 0.00 8 SER A O 8
ATOM 10374 N N . THR A 1 9 ? 4.141 6.211 -28.778 1.00 0.00 9 THR A N 8
ATOM 10375 C CA . THR A 1 9 ? 3.035 5.333 -28.420 1.00 0.00 9 THR A CA 8
ATOM 10376 C C . THR A 1 9 ? 2.530 5.630 -27.013 1.00 0.00 9 THR A C 8
ATOM 10377 O O . THR A 1 9 ? 3.198 5.324 -26.026 1.00 0.00 9 THR A O 8
ATOM 10388 N N . ALA A 1 10 ? 1.346 6.229 -26.928 1.00 0.00 10 ALA A N 8
ATOM 10389 C CA . ALA A 1 10 ? 0.750 6.565 -25.641 1.00 0.00 10 ALA A CA 8
ATOM 10390 C C . ALA A 1 10 ? -0.769 6.641 -25.743 1.00 0.00 10 ALA A C 8
ATOM 10391 O O . ALA A 1 10 ? -1.311 7.204 -26.694 1.00 0.00 10 ALA A O 8
ATOM 10398 N N . THR A 1 11 ? -1.453 6.071 -24.756 1.00 0.00 11 THR A N 8
ATOM 10399 C CA . THR A 1 11 ? -2.910 6.073 -24.735 1.00 0.00 11 THR A CA 8
ATOM 10400 C C . THR A 1 11 ? -3.441 6.715 -23.458 1.00 0.00 11 THR A C 8
ATOM 10401 O O . THR A 1 11 ? -4.612 7.085 -23.381 1.00 0.00 11 THR A O 8
ATOM 10412 N N . GLN A 1 12 ? -2.572 6.845 -22.461 1.00 0.00 12 GLN A N 8
ATOM 10413 C CA . GLN A 1 12 ? -2.955 7.443 -21.188 1.00 0.00 12 GLN A CA 8
ATOM 10414 C C . GLN A 1 12 ? -2.375 8.846 -21.049 1.00 0.00 12 GLN A C 8
ATOM 10415 O O . GLN A 1 12 ? -1.205 9.015 -20.705 1.00 0.00 12 GLN A O 8
ATOM 10429 N N . LYS A 1 13 ? -3.200 9.852 -21.320 1.00 0.00 13 LYS A N 8
ATOM 10430 C CA . LYS A 1 13 ? -2.770 11.242 -21.225 1.00 0.00 13 LYS A CA 8
ATOM 10431 C C . LYS A 1 13 ? -3.467 11.949 -20.067 1.00 0.00 13 LYS A C 8
ATOM 10432 O O . LYS A 1 13 ? -3.904 13.094 -20.198 1.00 0.00 13 LYS A O 8
ATOM 10451 N N . LEU A 1 14 ? -3.567 11.263 -18.934 1.00 0.00 14 LEU A N 8
ATOM 10452 C CA . LEU A 1 14 ? -4.210 11.826 -17.752 1.00 0.00 14 LEU A CA 8
ATOM 10453 C C . LEU A 1 14 ? -3.882 11.004 -16.510 1.00 0.00 14 LEU A C 8
ATOM 10454 O O . LEU A 1 14 ? -3.959 9.775 -16.528 1.00 0.00 14 LEU A O 8
ATOM 10470 N N . LEU A 1 15 ? -3.519 11.690 -15.432 1.00 0.00 15 LEU A N 8
ATOM 10471 C CA . LEU A 1 15 ? -3.182 11.024 -14.179 1.00 0.00 15 LEU A CA 8
ATOM 10472 C C . LEU A 1 15 ? -4.376 10.245 -13.638 1.00 0.00 15 LEU A C 8
ATOM 10473 O O . LEU A 1 15 ? -5.526 10.644 -13.825 1.00 0.00 15 LEU A O 8
ATOM 10489 N N . ARG A 1 16 ? -4.096 9.134 -12.964 1.00 0.00 16 ARG A N 8
ATOM 10490 C CA . ARG A 1 16 ? -5.147 8.300 -12.394 1.00 0.00 16 ARG A CA 8
ATOM 10491 C C . ARG A 1 16 ? -4.815 7.913 -10.957 1.00 0.00 16 ARG A C 8
ATOM 10492 O O . ARG A 1 16 ? -3.685 8.090 -10.499 1.00 0.00 16 ARG A O 8
ATOM 10513 N N . THR A 1 17 ? -5.806 7.383 -10.247 1.00 0.00 17 THR A N 8
ATOM 10514 C CA . THR A 1 17 ? -5.620 6.972 -8.861 1.00 0.00 17 THR A CA 8
ATOM 10515 C C . THR A 1 17 ? -5.663 5.454 -8.727 1.00 0.00 17 THR A C 8
ATOM 10516 O O . THR A 1 17 ? -5.184 4.895 -7.741 1.00 0.00 17 THR A O 8
ATOM 10527 N N . ASP A 1 18 ? -6.239 4.793 -9.725 1.00 0.00 18 ASP A N 8
ATOM 10528 C CA . ASP A 1 18 ? -6.343 3.339 -9.720 1.00 0.00 18 ASP A CA 8
ATOM 10529 C C . ASP A 1 18 ? -5.205 2.710 -10.518 1.00 0.00 18 ASP A C 8
ATOM 10530 O O . ASP A 1 18 ? -5.424 1.806 -11.326 1.00 0.00 18 ASP A O 8
ATOM 10539 N N . LYS A 1 19 ? -3.989 3.194 -10.288 1.00 0.00 19 LYS A N 8
ATOM 10540 C CA . LYS A 1 19 ? -2.816 2.680 -10.984 1.00 0.00 19 LYS A CA 8
ATOM 10541 C C . LYS A 1 19 ? -1.618 2.597 -10.044 1.00 0.00 19 LYS A C 8
ATOM 10542 O O . LYS A 1 19 ? -1.238 3.587 -9.416 1.00 0.00 19 LYS A O 8
ATOM 10561 N N . LEU A 1 20 ? -1.025 1.412 -9.952 1.00 0.00 20 LEU A N 8
ATOM 10562 C CA . LEU A 1 20 ? 0.132 1.200 -9.089 1.00 0.00 20 LEU A CA 8
ATOM 10563 C C . LEU A 1 20 ? 1.361 0.821 -9.909 1.00 0.00 20 LEU A C 8
ATOM 10564 O O . LEU A 1 20 ? 1.287 -0.023 -10.802 1.00 0.00 20 LEU A O 8
ATOM 10580 N N . GLU A 1 21 ? 2.491 1.450 -9.598 1.00 0.00 21 GLU A N 8
ATOM 10581 C CA . GLU A 1 21 ? 3.736 1.177 -10.306 1.00 0.00 21 GLU A CA 8
ATOM 10582 C C . GLU A 1 21 ? 4.340 -0.149 -9.853 1.00 0.00 21 GLU A C 8
ATOM 10583 O O . GLU A 1 21 ? 4.695 -0.315 -8.686 1.00 0.00 21 GLU A O 8
ATOM 10595 N N . VAL A 1 22 ? 4.454 -1.091 -10.784 1.00 0.00 22 VAL A N 8
ATOM 10596 C CA . VAL A 1 22 ? 5.015 -2.402 -10.482 1.00 0.00 22 VAL A CA 8
ATOM 10597 C C . VAL A 1 22 ? 6.497 -2.299 -10.139 1.00 0.00 22 VAL A C 8
ATOM 10598 O O . VAL A 1 22 ? 7.252 -1.590 -10.805 1.00 0.00 22 VAL A O 8
ATOM 10611 N N . CYS A 1 23 ? 6.908 -3.012 -9.096 1.00 0.00 23 CYS A N 8
ATOM 10612 C CA . CYS A 1 23 ? 8.300 -3.002 -8.663 1.00 0.00 23 CYS A CA 8
ATOM 10613 C C . CYS A 1 23 ? 9.192 -3.706 -9.682 1.00 0.00 23 CYS A C 8
ATOM 10614 O O . CYS A 1 23 ? 8.804 -4.717 -10.267 1.00 0.00 23 CYS A O 8
ATOM 10621 N N . ARG A 1 24 ? 10.387 -3.163 -9.889 1.00 0.00 24 ARG A N 8
ATOM 10622 C CA . ARG A 1 24 ? 11.333 -3.738 -10.838 1.00 0.00 24 ARG A CA 8
ATOM 10623 C C . ARG A 1 24 ? 12.233 -4.764 -10.155 1.00 0.00 24 ARG A C 8
ATOM 10624 O O . ARG A 1 24 ? 12.733 -5.688 -10.795 1.00 0.00 24 ARG A O 8
ATOM 10645 N N . GLU A 1 25 ? 12.435 -4.592 -8.852 1.00 0.00 25 GLU A N 8
ATOM 10646 C CA . GLU A 1 25 ? 13.275 -5.502 -8.083 1.00 0.00 25 GLU A CA 8
ATOM 10647 C C . GLU A 1 25 ? 12.546 -6.814 -7.807 1.00 0.00 25 GLU A C 8
ATOM 10648 O O . GLU A 1 25 ? 13.057 -7.895 -8.101 1.00 0.00 25 GLU A O 8
ATOM 10660 N N . PHE A 1 26 ? 11.348 -6.711 -7.241 1.00 0.00 26 PHE A N 8
ATOM 10661 C CA . PHE A 1 26 ? 10.549 -7.888 -6.923 1.00 0.00 26 PHE A CA 8
ATOM 10662 C C . PHE A 1 26 ? 10.548 -8.875 -8.087 1.00 0.00 26 PHE A C 8
ATOM 10663 O O . PHE A 1 26 ? 10.795 -10.066 -7.904 1.00 0.00 26 PHE A O 8
ATOM 10680 N N . GLN A 1 27 ? 10.267 -8.369 -9.284 1.00 0.00 27 GLN A N 8
ATOM 10681 C CA . GLN A 1 27 ? 10.232 -9.206 -10.477 1.00 0.00 27 GLN A CA 8
ATOM 10682 C C . GLN A 1 27 ? 11.489 -10.064 -10.577 1.00 0.00 27 GLN A C 8
ATOM 10683 O O . GLN A 1 27 ? 11.410 -11.282 -10.742 1.00 0.00 27 GLN A O 8
ATOM 10697 N N . ARG A 1 28 ? 12.648 -9.421 -10.477 1.00 0.00 28 ARG A N 8
ATOM 10698 C CA . ARG A 1 28 ? 13.922 -10.126 -10.558 1.00 0.00 28 ARG A CA 8
ATOM 10699 C C . ARG A 1 28 ? 14.292 -10.736 -9.210 1.00 0.00 28 ARG A C 8
ATOM 10700 O O . ARG A 1 28 ? 15.403 -11.232 -9.025 1.00 0.00 28 ARG A O 8
ATOM 10721 N N . GLY A 1 29 ? 13.352 -10.696 -8.270 1.00 0.00 29 GLY A N 8
ATOM 10722 C CA . GLY A 1 29 ? 13.599 -11.248 -6.950 1.00 0.00 29 GLY A CA 8
ATOM 10723 C C . GLY A 1 29 ? 14.732 -10.545 -6.230 1.00 0.00 29 GLY A C 8
ATOM 10724 O O . GLY A 1 29 ? 15.657 -11.189 -5.737 1.00 0.00 29 GLY A O 8
ATOM 10728 N N . ASN A 1 30 ? 14.661 -9.219 -6.172 1.00 0.00 30 ASN A N 8
ATOM 10729 C CA . ASN A 1 30 ? 15.691 -8.427 -5.509 1.00 0.00 30 ASN A CA 8
ATOM 10730 C C . ASN A 1 30 ? 15.090 -7.577 -4.394 1.00 0.00 30 ASN A C 8
ATOM 10731 O O . ASN A 1 30 ? 15.775 -7.212 -3.438 1.00 0.00 30 ASN A O 8
ATOM 10742 N N . CYS A 1 31 ? 13.805 -7.265 -4.523 1.00 0.00 31 CYS A N 8
ATOM 10743 C CA . CYS A 1 31 ? 13.109 -6.458 -3.527 1.00 0.00 31 CYS A CA 8
ATOM 10744 C C . CYS A 1 31 ? 13.083 -7.165 -2.175 1.00 0.00 31 CYS A C 8
ATOM 10745 O O . CYS A 1 31 ? 12.671 -8.321 -2.076 1.00 0.00 31 CYS A O 8
ATOM 10752 N N . ALA A 1 32 ? 13.526 -6.463 -1.138 1.00 0.00 32 ALA A N 8
ATOM 10753 C CA . ALA A 1 32 ? 13.551 -7.022 0.208 1.00 0.00 32 ALA A CA 8
ATOM 10754 C C . ALA A 1 32 ? 12.376 -6.513 1.036 1.00 0.00 32 ALA A C 8
ATOM 10755 O O . ALA A 1 32 ? 11.984 -7.136 2.023 1.00 0.00 32 ALA A O 8
ATOM 10762 N N . ARG A 1 33 ? 11.818 -5.378 0.628 1.00 0.00 33 ARG A N 8
ATOM 10763 C CA . ARG A 1 33 ? 10.689 -4.785 1.334 1.00 0.00 33 ARG A CA 8
ATOM 10764 C C . ARG A 1 33 ? 9.416 -5.594 1.101 1.00 0.00 33 ARG A C 8
ATOM 10765 O O . ARG A 1 33 ? 8.389 -5.349 1.731 1.00 0.00 33 ARG A O 8
ATOM 10786 N N . GLY A 1 34 ? 9.493 -6.559 0.190 1.00 0.00 34 GLY A N 8
ATOM 10787 C CA . GLY A 1 34 ? 8.341 -7.388 -0.111 1.00 0.00 34 GLY A CA 8
ATOM 10788 C C . GLY A 1 34 ? 7.085 -6.573 -0.346 1.00 0.00 34 GLY A C 8
ATOM 10789 O O . GLY A 1 34 ? 7.118 -5.344 -0.300 1.00 0.00 34 GLY A O 8
ATOM 10793 N N . GLU A 1 35 ? 5.975 -7.259 -0.601 1.00 0.00 35 GLU A N 8
ATOM 107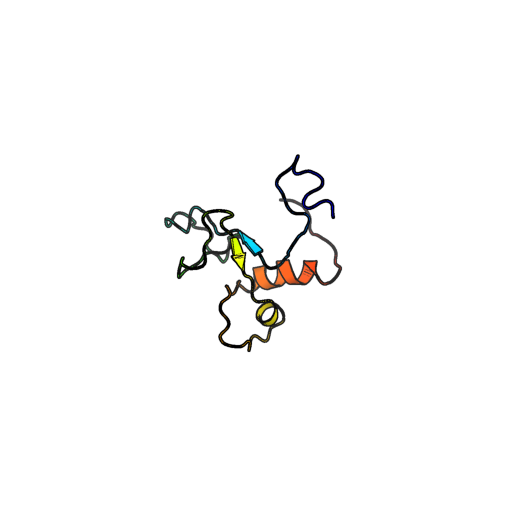94 C CA . GLU A 1 35 ? 4.704 -6.589 -0.847 1.00 0.00 35 GLU A CA 8
ATOM 10795 C C . GLU A 1 35 ? 4.028 -6.204 0.466 1.00 0.00 35 GLU A C 8
ATOM 10796 O O . GLU A 1 35 ? 2.860 -5.816 0.486 1.00 0.00 35 GLU A O 8
ATOM 10808 N N . THR A 1 36 ? 4.773 -6.314 1.562 1.00 0.00 36 THR A N 8
ATOM 10809 C CA . THR A 1 36 ? 4.247 -5.979 2.879 1.00 0.00 36 THR A CA 8
ATOM 10810 C C . THR A 1 36 ? 4.857 -4.684 3.402 1.00 0.00 36 THR A C 8
ATOM 10811 O O . THR A 1 36 ? 4.242 -3.973 4.197 1.00 0.00 36 THR A O 8
ATOM 10822 N N . ASP A 1 37 ? 6.070 -4.382 2.951 1.00 0.00 37 ASP A N 8
ATOM 10823 C CA . ASP A 1 37 ? 6.762 -3.170 3.372 1.00 0.00 37 ASP A CA 8
ATOM 10824 C C . ASP A 1 37 ? 7.047 -2.264 2.178 1.00 0.00 37 ASP A C 8
ATOM 10825 O O . ASP A 1 37 ? 7.340 -1.079 2.340 1.00 0.00 37 ASP A O 8
ATOM 10834 N N . CYS A 1 38 ? 6.958 -2.829 0.979 1.00 0.00 38 CYS A N 8
ATOM 10835 C CA . CYS A 1 38 ? 7.207 -2.073 -0.243 1.00 0.00 38 CYS A CA 8
ATOM 10836 C C . CYS A 1 38 ? 5.943 -1.352 -0.704 1.00 0.00 38 CYS A C 8
ATOM 10837 O O . CYS A 1 38 ? 4.843 -1.900 -0.632 1.00 0.00 38 CYS A O 8
ATOM 10844 N N . ARG A 1 39 ? 6.110 -0.122 -1.178 1.00 0.00 39 ARG A N 8
ATOM 10845 C CA . ARG A 1 39 ? 4.984 0.674 -1.650 1.00 0.00 39 ARG A CA 8
ATOM 10846 C C . ARG A 1 39 ? 4.723 0.423 -3.132 1.00 0.00 39 ARG A C 8
ATOM 10847 O O . ARG A 1 39 ? 4.081 1.229 -3.806 1.00 0.00 39 ARG A O 8
ATOM 10868 N N . PHE A 1 40 ? 5.227 -0.700 -3.634 1.00 0.00 40 PHE A N 8
ATOM 10869 C CA . PHE A 1 40 ? 5.050 -1.057 -5.037 1.00 0.00 40 PHE A CA 8
ATOM 10870 C C . PHE A 1 40 ? 4.305 -2.382 -5.171 1.00 0.00 40 PHE A C 8
ATOM 10871 O O . PHE A 1 40 ? 4.608 -3.350 -4.474 1.00 0.00 40 PHE A O 8
ATOM 10888 N N . ALA A 1 41 ? 3.330 -2.417 -6.073 1.00 0.00 41 ALA A N 8
ATOM 10889 C CA . ALA A 1 41 ? 2.543 -3.622 -6.300 1.00 0.00 41 ALA A CA 8
ATOM 10890 C C . ALA A 1 41 ? 3.403 -4.738 -6.883 1.00 0.00 41 ALA A C 8
ATOM 10891 O O . ALA A 1 41 ? 3.994 -4.587 -7.953 1.00 0.00 41 ALA A O 8
ATOM 10898 N N . HIS A 1 42 ? 3.471 -5.859 -6.172 1.00 0.00 42 HIS A N 8
ATOM 10899 C CA . HIS A 1 42 ? 4.261 -7.001 -6.618 1.00 0.00 42 HIS A CA 8
ATOM 10900 C C . HIS A 1 42 ? 3.366 -8.071 -7.239 1.00 0.00 42 HIS A C 8
ATOM 10901 O O . HIS A 1 42 ? 2.719 -8.853 -6.543 1.00 0.00 42 HIS A O 8
ATOM 10915 N N . PRO A 1 43 ? 3.328 -8.106 -8.579 1.00 0.00 43 PRO A N 8
ATOM 10916 C CA . PRO A 1 43 ? 2.516 -9.075 -9.322 1.00 0.00 43 PRO A CA 8
ATOM 10917 C C . PRO A 1 43 ? 3.056 -10.496 -9.202 1.00 0.00 43 PRO A C 8
ATOM 10918 O O . PRO A 1 43 ? 3.959 -10.763 -8.410 1.00 0.00 43 PRO A O 8
ATOM 10929 N N . ALA A 1 44 ? 2.496 -11.405 -9.994 1.00 0.00 44 ALA A N 8
ATOM 10930 C CA . ALA A 1 44 ? 2.923 -12.799 -9.978 1.00 0.00 44 ALA A CA 8
ATOM 10931 C C . ALA A 1 44 ? 3.716 -13.144 -11.234 1.00 0.00 44 ALA A C 8
ATOM 10932 O O . ALA A 1 44 ? 3.946 -14.317 -11.531 1.00 0.00 44 ALA A O 8
ATOM 10939 N N . ASP A 1 45 ? 4.131 -12.118 -11.968 1.00 0.00 45 ASP A N 8
ATOM 10940 C CA . ASP A 1 45 ? 4.899 -12.313 -13.192 1.00 0.00 45 ASP A CA 8
ATOM 10941 C C . ASP A 1 45 ? 4.007 -12.835 -14.315 1.00 0.00 45 ASP A C 8
ATOM 10942 O O . ASP A 1 45 ? 4.440 -13.636 -15.143 1.00 0.00 45 ASP A O 8
ATOM 10951 N N . SER A 1 46 ? 2.760 -12.376 -14.335 1.00 0.00 46 SER A N 8
ATOM 10952 C CA . SER A 1 46 ? 1.806 -12.800 -15.353 1.00 0.00 46 SER A CA 8
ATOM 10953 C C . SER A 1 46 ? 1.698 -11.760 -16.464 1.00 0.00 46 SER A C 8
ATOM 10954 O O . SER A 1 46 ? 2.404 -10.751 -16.457 1.00 0.00 46 SER A O 8
ATOM 10962 N N . THR A 1 47 ? 0.808 -12.012 -17.418 1.00 0.00 47 THR A N 8
ATOM 10963 C CA . THR A 1 47 ? 0.607 -11.100 -18.537 1.00 0.00 47 THR A CA 8
ATOM 10964 C C . THR A 1 47 ? -0.191 -9.873 -18.109 1.00 0.00 47 THR A C 8
ATOM 10965 O O . THR A 1 47 ? -1.154 -9.487 -18.770 1.00 0.00 47 THR A O 8
ATOM 10976 N N . MET A 1 48 ? 0.216 -9.266 -17.000 1.00 0.00 48 MET A N 8
ATOM 10977 C CA . MET A 1 48 ? -0.461 -8.081 -16.485 1.00 0.00 48 MET A CA 8
ATOM 10978 C C . MET A 1 48 ? 0.470 -6.873 -16.500 1.00 0.00 48 MET A C 8
ATOM 10979 O O . MET A 1 48 ? 0.019 -5.731 -16.597 1.00 0.00 48 MET A O 8
ATOM 10993 N N . ILE A 1 49 ? 1.769 -7.132 -16.403 1.00 0.00 49 ILE A N 8
ATOM 10994 C CA . ILE A 1 49 ? 2.763 -6.065 -16.406 1.00 0.00 49 ILE A CA 8
ATOM 10995 C C . ILE A 1 49 ? 3.022 -5.560 -17.821 1.00 0.00 49 ILE A C 8
ATOM 10996 O O . ILE A 1 49 ? 3.136 -6.346 -18.761 1.00 0.00 49 ILE A O 8
ATOM 11012 N N . ASP A 1 50 ? 3.115 -4.242 -17.964 1.00 0.00 50 ASP A N 8
ATOM 11013 C CA . ASP A 1 50 ? 3.364 -3.631 -19.265 1.00 0.00 50 ASP A CA 8
ATOM 11014 C C . ASP A 1 50 ? 4.809 -3.152 -19.373 1.00 0.00 50 ASP A C 8
ATOM 11015 O O . ASP A 1 50 ? 5.288 -2.392 -18.531 1.00 0.00 50 ASP A O 8
ATOM 11024 N N . THR A 1 51 ? 5.500 -3.604 -20.414 1.00 0.00 51 THR A N 8
ATOM 11025 C CA . THR A 1 51 ? 6.891 -3.225 -20.631 1.00 0.00 51 THR A CA 8
ATOM 11026 C C . THR A 1 51 ? 6.993 -1.821 -21.217 1.00 0.00 51 THR A C 8
ATOM 11027 O O . THR A 1 51 ? 8.080 -1.362 -21.567 1.00 0.00 51 THR A O 8
ATOM 11038 N N . SER A 1 52 ? 5.854 -1.144 -21.320 1.00 0.00 52 SER A N 8
ATOM 11039 C CA . SER A 1 52 ? 5.815 0.207 -21.866 1.00 0.00 52 SER A CA 8
ATOM 11040 C C . SER A 1 52 ? 5.796 1.245 -20.748 1.00 0.00 52 SER A C 8
ATOM 11041 O O . SER A 1 52 ? 6.431 2.295 -20.849 1.00 0.00 52 SER A O 8
ATOM 11049 N N . ASP A 1 53 ? 5.062 0.943 -19.682 1.00 0.00 53 ASP A N 8
ATOM 11050 C CA . ASP A 1 53 ? 4.960 1.848 -18.543 1.00 0.00 53 ASP A CA 8
ATOM 11051 C C . ASP A 1 53 ? 5.299 1.126 -17.243 1.00 0.00 53 ASP A C 8
ATOM 11052 O O . ASP A 1 53 ? 5.806 1.731 -16.300 1.00 0.00 53 ASP A O 8
ATOM 11061 N N . ASN A 1 54 ? 5.013 -0.172 -17.201 1.00 0.00 54 ASN A N 8
ATOM 11062 C CA . ASN A 1 54 ? 5.286 -0.976 -16.016 1.00 0.00 54 ASN A CA 8
ATOM 11063 C C . ASN A 1 54 ? 4.333 -0.613 -14.881 1.00 0.00 54 ASN A C 8
ATOM 11064 O O . ASN A 1 54 ? 4.745 -0.475 -13.729 1.00 0.00 54 ASN A O 8
ATOM 11075 N N . THR A 1 55 ? 3.055 -0.460 -15.214 1.00 0.00 55 THR A N 8
ATOM 11076 C CA . THR A 1 55 ? 2.043 -0.113 -14.224 1.00 0.00 55 THR A CA 8
ATOM 11077 C C . THR A 1 55 ? 0.899 -1.120 -14.231 1.00 0.00 55 THR A C 8
ATOM 11078 O O . THR A 1 55 ? 0.646 -1.781 -15.238 1.00 0.00 55 THR A O 8
ATOM 11089 N N . VAL A 1 56 ? 0.208 -1.231 -13.101 1.00 0.00 56 VAL A N 8
ATOM 11090 C CA . VAL A 1 56 ? -0.912 -2.156 -12.978 1.00 0.00 56 VAL A CA 8
ATOM 11091 C C . VAL A 1 56 ? -2.194 -1.421 -12.605 1.00 0.00 56 VAL A C 8
ATOM 11092 O O . VAL A 1 56 ? -2.155 -0.343 -12.011 1.00 0.00 56 VAL A O 8
ATOM 11105 N N . THR A 1 57 ? -3.333 -2.011 -12.956 1.00 0.00 57 THR A N 8
ATOM 11106 C CA . THR A 1 57 ? -4.628 -1.412 -12.659 1.00 0.00 57 THR A CA 8
ATOM 11107 C C . THR A 1 57 ? -5.099 -1.789 -11.259 1.00 0.00 57 THR A C 8
ATOM 11108 O O . THR A 1 57 ? -4.814 -2.882 -10.770 1.00 0.00 57 THR A O 8
ATOM 11119 N N . VAL A 1 58 ? -5.824 -0.877 -10.618 1.00 0.00 58 VAL A N 8
ATOM 11120 C CA . VAL A 1 58 ? -6.337 -1.115 -9.275 1.00 0.00 58 VAL A CA 8
ATOM 11121 C C . VAL A 1 58 ? -7.861 -1.158 -9.268 1.00 0.00 58 VAL A C 8
ATOM 11122 O O . VAL A 1 58 ? -8.519 -0.353 -9.929 1.00 0.00 58 VAL A O 8
ATOM 11135 N N . CYS A 1 59 ? -8.418 -2.102 -8.517 1.00 0.00 59 CYS A N 8
ATOM 11136 C CA . CYS A 1 59 ? -9.865 -2.252 -8.423 1.00 0.00 59 CYS A CA 8
ATOM 11137 C C . CYS A 1 59 ? -10.493 -1.041 -7.739 1.00 0.00 59 CYS A C 8
ATOM 11138 O O . CYS A 1 59 ? -9.856 -0.376 -6.923 1.00 0.00 59 CYS A O 8
ATOM 11145 N N . MET A 1 60 ? -11.748 -0.762 -8.077 1.00 0.00 60 MET A N 8
ATOM 11146 C CA . MET A 1 60 ? -12.463 0.367 -7.495 1.00 0.00 60 MET A CA 8
ATOM 11147 C C . MET A 1 60 ? -13.317 -0.081 -6.313 1.00 0.00 60 MET A C 8
ATOM 11148 O O . MET A 1 60 ? -13.413 0.618 -5.304 1.00 0.00 60 MET A O 8
ATOM 11162 N N . ASP A 1 61 ? -13.935 -1.250 -6.445 1.00 0.00 61 ASP A N 8
ATOM 11163 C CA . ASP A 1 61 ? -14.780 -1.791 -5.387 1.00 0.00 61 ASP A CA 8
ATOM 11164 C C . ASP A 1 61 ? -13.942 -2.214 -4.185 1.00 0.00 61 ASP A C 8
ATOM 11165 O O . ASP A 1 61 ? -14.138 -1.721 -3.074 1.00 0.00 61 ASP A O 8
ATOM 11174 N N . TYR A 1 62 ? -13.008 -3.131 -4.414 1.00 0.00 62 TYR A N 8
ATOM 11175 C CA . TYR A 1 62 ? -12.142 -3.623 -3.350 1.00 0.00 62 TYR A CA 8
ATOM 11176 C C . TYR A 1 62 ? -11.637 -2.473 -2.483 1.00 0.00 62 TYR A C 8
ATOM 11177 O O . TYR A 1 62 ? -11.490 -2.615 -1.269 1.00 0.00 62 TYR A O 8
ATOM 11195 N N . ILE A 1 63 ? -11.372 -1.336 -3.117 1.00 0.00 63 ILE A N 8
ATOM 11196 C CA . ILE A 1 63 ? -10.885 -0.161 -2.405 1.00 0.00 63 ILE A CA 8
ATOM 11197 C C . ILE A 1 63 ? -11.747 0.139 -1.184 1.00 0.00 63 ILE A C 8
ATOM 11198 O O . ILE A 1 63 ? -11.242 0.265 -0.068 1.00 0.00 63 ILE A O 8
ATOM 11214 N N . LYS A 1 64 ? -13.053 0.251 -1.402 1.00 0.00 64 LYS A N 8
ATOM 11215 C CA . LYS A 1 64 ? -13.989 0.533 -0.320 1.00 0.00 64 LYS A CA 8
ATOM 11216 C C . LYS A 1 64 ? -13.957 -0.573 0.729 1.00 0.00 64 LYS A C 8
ATOM 11217 O O . LYS A 1 64 ? -14.271 -0.345 1.896 1.00 0.00 64 LYS A O 8
ATOM 11236 N N . GLY A 1 65 ? -13.574 -1.774 0.305 1.00 0.00 65 GLY A N 8
ATOM 11237 C CA . GLY A 1 65 ? -13.506 -2.898 1.221 1.00 0.00 65 GLY A CA 8
ATOM 11238 C C . GLY A 1 65 ? -14.395 -4.049 0.793 1.00 0.00 65 GLY A C 8
ATOM 11239 O O . GLY A 1 65 ? -14.306 -5.147 1.341 1.00 0.00 65 GLY A O 8
ATOM 11243 N N . ARG A 1 66 ? -15.255 -3.797 -0.189 1.00 0.00 66 ARG A N 8
ATOM 11244 C CA . ARG A 1 66 ? -16.165 -4.820 -0.688 1.00 0.00 66 ARG A CA 8
ATOM 11245 C C . ARG A 1 66 ? -16.073 -4.936 -2.207 1.00 0.00 66 ARG A C 8
ATOM 11246 O O . ARG A 1 66 ? -16.550 -4.067 -2.937 1.00 0.00 66 ARG A O 8
ATOM 11267 N N . CYS A 1 67 ? -15.454 -6.015 -2.676 1.00 0.00 67 CYS A N 8
ATOM 11268 C CA . CYS A 1 67 ? -15.298 -6.245 -4.107 1.00 0.00 67 CYS A CA 8
ATOM 11269 C C . CYS A 1 67 ? -16.111 -7.455 -4.556 1.00 0.00 67 CYS A C 8
ATOM 11270 O O . CYS A 1 67 ? -15.702 -8.599 -4.358 1.00 0.00 67 CYS A O 8
ATOM 11277 N N . MET A 1 68 ? -17.265 -7.194 -5.161 1.00 0.00 68 MET A N 8
ATOM 11278 C CA . MET A 1 68 ? -18.135 -8.262 -5.639 1.00 0.00 68 MET A CA 8
ATOM 11279 C C . MET A 1 68 ? -18.543 -8.023 -7.090 1.00 0.00 68 MET A C 8
ATOM 11280 O O . MET A 1 68 ? -19.577 -8.514 -7.543 1.00 0.00 68 MET A O 8
ATOM 11294 N N . ARG A 1 69 ? -17.724 -7.266 -7.813 1.00 0.00 69 ARG A N 8
ATOM 11295 C CA . ARG A 1 69 ? -18.001 -6.961 -9.211 1.00 0.00 69 ARG A CA 8
ATOM 11296 C C . ARG A 1 69 ? -18.113 -8.241 -10.035 1.00 0.00 69 ARG A C 8
ATOM 11297 O O . ARG A 1 69 ? -17.934 -9.342 -9.515 1.00 0.00 69 ARG A O 8
ATOM 11318 N N . GLU A 1 70 ? -18.411 -8.087 -11.321 1.00 0.00 70 GLU A N 8
ATOM 11319 C CA . GLU A 1 70 ? -18.549 -9.230 -12.215 1.00 0.00 70 GLU A CA 8
ATOM 11320 C C . GLU A 1 70 ? -17.183 -9.713 -12.695 1.00 0.00 70 GLU A C 8
ATOM 11321 O O . GLU A 1 70 ? -16.493 -9.018 -13.442 1.00 0.00 70 GLU A O 8
ATOM 11333 N N . LYS A 1 71 ? -16.798 -10.908 -12.260 1.00 0.00 71 LYS A N 8
ATOM 11334 C CA . LYS A 1 71 ? -15.516 -11.486 -12.644 1.00 0.00 71 LYS A CA 8
ATOM 11335 C C . LYS A 1 71 ? -14.403 -10.446 -12.560 1.00 0.00 71 LYS A C 8
ATOM 11336 O O . LYS A 1 71 ? -13.669 -10.228 -13.525 1.00 0.00 71 LYS A O 8
ATOM 11355 N N . CYS A 1 72 ? -14.283 -9.808 -11.401 1.00 0.00 72 CYS A N 8
ATOM 11356 C CA . CYS A 1 72 ? -13.259 -8.791 -11.191 1.00 0.00 72 CYS A CA 8
ATOM 11357 C C . CYS A 1 72 ? -11.899 -9.278 -11.683 1.00 0.00 72 CYS A C 8
ATOM 11358 O O . CYS A 1 72 ? -11.420 -10.336 -11.273 1.00 0.00 72 CYS A O 8
ATOM 11365 N N . LYS A 1 73 ? -11.282 -8.500 -12.565 1.00 0.00 73 LYS A N 8
ATOM 11366 C CA . LYS A 1 73 ? -9.977 -8.849 -13.113 1.00 0.00 73 LYS A CA 8
ATOM 11367 C C . LYS A 1 73 ? -8.964 -7.738 -12.858 1.00 0.00 73 LYS A C 8
ATOM 11368 O O . LYS A 1 73 ? -8.149 -7.416 -13.723 1.00 0.00 73 LYS A O 8
ATOM 11387 N N . TYR A 1 74 ? -9.019 -7.156 -11.665 1.00 0.00 74 TYR A N 8
ATOM 11388 C CA . TYR A 1 74 ? -8.107 -6.080 -11.296 1.00 0.00 74 TYR A CA 8
ATOM 11389 C C . TYR A 1 74 ? -7.229 -6.490 -10.118 1.00 0.00 74 TYR A C 8
ATOM 11390 O O . TYR A 1 74 ? -7.589 -7.371 -9.337 1.00 0.00 74 TYR A O 8
ATOM 11408 N N . PHE A 1 75 ? -6.075 -5.842 -9.995 1.00 0.00 75 PHE A N 8
ATOM 11409 C CA . PHE A 1 75 ? -5.143 -6.138 -8.913 1.00 0.00 75 PHE A CA 8
ATOM 11410 C C . PHE A 1 75 ? -5.645 -5.563 -7.591 1.00 0.00 75 PHE A C 8
ATOM 11411 O O . PHE A 1 75 ? -6.227 -4.479 -7.554 1.00 0.00 75 PHE A O 8
ATOM 11428 N N . HIS A 1 76 ? -5.415 -6.298 -6.508 1.00 0.00 76 HIS A N 8
ATOM 11429 C CA . HIS A 1 76 ? -5.843 -5.862 -5.183 1.00 0.00 76 HIS A CA 8
ATOM 11430 C C . HIS A 1 76 ? -4.639 -5.556 -4.297 1.00 0.00 76 HIS A C 8
ATOM 11431 O O . HIS A 1 76 ? -3.941 -6.453 -3.825 1.00 0.00 76 HIS A O 8
ATOM 11445 N N . PRO A 1 77 ? -4.389 -4.259 -4.065 1.00 0.00 77 PRO A N 8
ATOM 11446 C CA . PRO A 1 77 ? -3.269 -3.804 -3.235 1.00 0.00 77 PRO A CA 8
ATOM 11447 C C . PRO A 1 77 ? -3.473 -4.130 -1.759 1.00 0.00 77 PRO A C 8
ATOM 11448 O O . PRO A 1 77 ? -4.571 -4.472 -1.320 1.00 0.00 77 PRO A O 8
ATOM 11459 N N . PRO A 1 78 ? -2.392 -4.021 -0.973 1.00 0.00 78 PRO A N 8
ATOM 11460 C CA . PRO A 1 78 ? -2.427 -4.298 0.466 1.00 0.00 78 PRO A CA 8
ATOM 11461 C C . PRO A 1 78 ? -3.216 -3.247 1.239 1.00 0.00 78 PRO A C 8
ATOM 11462 O O . PRO A 1 78 ? -3.739 -2.297 0.657 1.00 0.00 78 PRO A O 8
ATOM 11473 N N . ALA A 1 79 ? -3.297 -3.424 2.554 1.00 0.00 79 ALA A N 8
ATOM 11474 C CA . ALA A 1 79 ? -4.021 -2.489 3.407 1.00 0.00 79 ALA A CA 8
ATOM 11475 C C . ALA A 1 79 ? -3.422 -1.089 3.318 1.00 0.00 79 ALA A C 8
ATOM 11476 O O . ALA A 1 79 ? -4.094 -0.141 2.911 1.00 0.00 79 ALA A O 8
ATOM 11483 N N . HIS A 1 80 ? -2.156 -0.966 3.703 1.00 0.00 80 HIS A N 8
ATOM 11484 C CA . HIS A 1 80 ? -1.467 0.319 3.667 1.00 0.00 80 HIS A CA 8
ATOM 11485 C C . HIS A 1 80 ? -1.740 1.045 2.353 1.00 0.00 80 HIS A C 8
ATOM 11486 O O . HIS A 1 80 ? -2.242 2.170 2.345 1.00 0.00 80 HIS A O 8
ATOM 11500 N N . LEU A 1 81 ? -1.405 0.395 1.244 1.00 0.00 81 LEU A N 8
ATOM 11501 C CA . LEU A 1 81 ? -1.613 0.978 -0.077 1.00 0.00 81 LEU A CA 8
ATOM 11502 C C . LEU A 1 81 ? -3.073 1.374 -0.274 1.00 0.00 81 LEU A C 8
ATOM 11503 O O . LEU A 1 81 ? -3.374 2.509 -0.643 1.00 0.00 81 LEU A O 8
ATOM 11519 N N . GLN A 1 82 ? -3.976 0.431 -0.023 1.00 0.00 82 GLN A N 8
ATOM 11520 C CA . GLN A 1 82 ? -5.404 0.682 -0.172 1.00 0.00 82 GLN A CA 8
ATOM 11521 C C . GLN A 1 82 ? -5.776 2.054 0.382 1.00 0.00 82 GLN A C 8
ATOM 11522 O O . GLN A 1 82 ? -6.564 2.784 -0.219 1.00 0.00 82 GLN A O 8
ATOM 11536 N N . ALA A 1 83 ? -5.204 2.397 1.531 1.00 0.00 83 ALA A N 8
ATOM 11537 C CA . ALA A 1 83 ? -5.474 3.682 2.165 1.00 0.00 83 ALA A CA 8
ATOM 11538 C C . ALA A 1 83 ? -5.069 4.838 1.257 1.00 0.00 83 ALA A C 8
ATOM 11539 O O . ALA A 1 83 ? -5.839 5.775 1.046 1.00 0.00 83 ALA A O 8
ATOM 11546 N N . LYS A 1 84 ? -3.855 4.767 0.723 1.00 0.00 84 LYS A N 8
ATOM 11547 C CA . LYS A 1 84 ? -3.346 5.807 -0.164 1.00 0.00 84 LYS A CA 8
ATOM 11548 C C . LYS A 1 84 ? -4.390 6.190 -1.208 1.00 0.00 84 LYS A C 8
ATOM 11549 O O . LYS A 1 84 ? -4.438 7.335 -1.659 1.00 0.00 84 LYS A O 8
ATOM 11568 N N . ILE A 1 85 ? -5.224 5.227 -1.585 1.00 0.00 85 ILE A N 8
ATOM 11569 C CA . ILE A 1 85 ? -6.268 5.466 -2.574 1.00 0.00 85 ILE A CA 8
ATOM 11570 C C . ILE A 1 85 ? -7.445 6.217 -1.960 1.00 0.00 85 ILE A C 8
ATOM 11571 O O . ILE A 1 85 ? -7.897 7.229 -2.494 1.00 0.00 85 ILE A O 8
ATOM 11587 N N . LYS A 1 86 ? -7.937 5.714 -0.833 1.00 0.00 86 LYS A N 8
ATOM 11588 C CA . LYS A 1 86 ? -9.060 6.337 -0.142 1.00 0.00 86 LYS A CA 8
ATOM 11589 C C . LYS A 1 86 ? -8.775 7.808 0.142 1.00 0.00 86 LYS A C 8
ATOM 11590 O O . LYS A 1 86 ? -9.657 8.657 0.016 1.00 0.00 86 LYS A O 8
ATOM 11609 N N . ALA A 1 87 ? -7.537 8.103 0.525 1.00 0.00 87 ALA A N 8
ATOM 11610 C CA . ALA A 1 87 ? -7.135 9.472 0.824 1.00 0.00 87 ALA A CA 8
ATOM 11611 C C . ALA A 1 87 ? -7.490 10.411 -0.324 1.00 0.00 87 ALA A C 8
ATOM 11612 O O . ALA A 1 87 ? -7.896 11.552 -0.103 1.00 0.00 87 ALA A O 8
ATOM 11619 N N . ALA A 1 88 ? -7.334 9.924 -1.551 1.00 0.00 88 ALA A N 8
ATOM 11620 C CA . ALA A 1 88 ? -7.639 10.720 -2.734 1.00 0.00 88 ALA A CA 8
ATOM 11621 C C . ALA A 1 88 ? -9.131 11.020 -2.823 1.00 0.00 88 ALA A C 8
ATOM 11622 O O . ALA A 1 88 ? -9.533 12.174 -2.967 1.00 0.00 88 ALA A O 8
ATOM 11629 N N . GLN A 1 89 ? -9.947 9.974 -2.737 1.00 0.00 89 GLN A N 8
ATOM 11630 C CA . GLN A 1 89 ? -11.395 10.127 -2.810 1.00 0.00 89 GLN A CA 8
ATOM 11631 C C . GLN A 1 89 ? -11.851 11.364 -2.044 1.00 0.00 89 GLN A C 8
ATOM 11632 O O . GLN A 1 89 ? -12.710 12.114 -2.510 1.00 0.00 89 GLN A O 8
ATOM 11646 N N . HIS A 1 90 ? -11.270 11.573 -0.867 1.00 0.00 90 HIS A N 8
ATOM 11647 C CA . HIS A 1 90 ? -11.617 12.721 -0.036 1.00 0.00 90 HIS A CA 8
ATOM 11648 C C . HIS A 1 90 ? -11.307 14.028 -0.759 1.00 0.00 90 HIS A C 8
ATOM 11649 O O . HIS A 1 90 ? -12.191 14.860 -0.961 1.00 0.00 90 HIS A O 8
ATOM 11663 N N . GLN A 1 91 ? -10.047 14.201 -1.145 1.00 0.00 91 GLN A N 8
ATOM 11664 C CA . GLN A 1 91 ? -9.622 15.408 -1.843 1.00 0.00 91 GLN A CA 8
ATOM 11665 C C . GLN A 1 91 ? -8.357 15.150 -2.656 1.00 0.00 91 GLN A C 8
ATOM 11666 O O . GLN A 1 91 ? -7.467 14.420 -2.222 1.00 0.00 91 GLN A O 8
ATOM 11680 N N . ALA A 1 92 ? -8.286 15.753 -3.838 1.00 0.00 92 ALA A N 8
ATOM 11681 C CA . ALA A 1 92 ? -7.131 15.589 -4.711 1.00 0.00 92 ALA A CA 8
ATOM 11682 C C . ALA A 1 92 ? -6.457 16.929 -4.988 1.00 0.00 92 ALA A C 8
ATOM 11683 O O . ALA A 1 92 ? -7.124 17.919 -5.286 1.00 0.00 92 ALA A O 8
ATOM 11690 N N . ASN A 1 93 ? -5.132 16.952 -4.886 1.00 0.00 93 ASN A N 8
ATOM 11691 C CA . ASN A 1 93 ? -4.369 18.172 -5.125 1.00 0.00 93 ASN A CA 8
ATOM 11692 C C . ASN A 1 93 ? -3.391 17.984 -6.281 1.00 0.00 93 ASN A C 8
ATOM 11693 O O . ASN A 1 93 ? -2.811 16.912 -6.448 1.00 0.00 93 ASN A O 8
ATOM 11704 N N . GLN A 1 94 ? -3.214 19.035 -7.075 1.00 0.00 94 GLN A N 8
ATOM 11705 C CA . GLN A 1 94 ? -2.306 18.986 -8.215 1.00 0.00 94 GLN A CA 8
ATOM 11706 C C . GLN A 1 94 ? -0.879 19.315 -7.790 1.00 0.00 94 GLN A C 8
ATOM 11707 O O . GLN A 1 94 ? -0.633 20.335 -7.147 1.00 0.00 94 GLN A O 8
ATOM 11721 N N . ALA A 1 95 ? 0.057 18.444 -8.152 1.00 0.00 95 ALA A N 8
ATOM 11722 C CA . ALA A 1 95 ? 1.460 18.644 -7.810 1.00 0.00 95 ALA A CA 8
ATOM 11723 C C . ALA A 1 95 ? 2.373 18.146 -8.925 1.00 0.00 95 ALA A C 8
ATOM 11724 O O . ALA A 1 95 ? 2.131 17.094 -9.515 1.00 0.00 95 ALA A O 8
ATOM 11731 N N . ALA A 1 96 ? 3.423 18.909 -9.208 1.00 0.00 96 ALA A N 8
ATOM 11732 C CA . ALA A 1 96 ? 4.374 18.545 -10.251 1.00 0.00 96 ALA A CA 8
ATOM 11733 C C . ALA A 1 96 ? 5.300 17.427 -9.783 1.00 0.00 96 ALA A C 8
ATOM 11734 O O . ALA A 1 96 ? 5.392 16.377 -10.419 1.00 0.00 96 ALA A O 8
ATOM 11741 N N . VAL A 1 97 ? 5.986 17.660 -8.669 1.00 0.00 97 VAL A N 8
ATOM 11742 C CA . VAL A 1 97 ? 6.905 16.673 -8.116 1.00 0.00 97 VAL A CA 8
ATOM 11743 C C . VAL A 1 97 ? 6.269 15.921 -6.952 1.00 0.00 97 VAL A C 8
ATOM 11744 O O . VAL A 1 97 ? 6.728 14.845 -6.570 1.00 0.00 97 VAL A O 8
ATOM 11757 N N . ALA A 1 98 ? 5.208 16.495 -6.393 1.00 0.00 98 ALA A N 8
ATOM 11758 C CA . ALA A 1 98 ? 4.507 15.878 -5.274 1.00 0.00 98 ALA A CA 8
ATOM 11759 C C . ALA A 1 98 ? 3.239 15.172 -5.743 1.00 0.00 98 ALA A C 8
ATOM 11760 O O . ALA A 1 98 ? 2.965 15.162 -6.942 1.00 0.00 98 ALA A O 8
ATOM 11769 N N . GLY A 1 1 ? 27.088 1.151 -30.280 1.00 0.00 1 GLY A N 9
ATOM 11770 C CA . GLY A 1 1 ? 26.874 2.151 -31.310 1.00 0.00 1 GLY A CA 9
ATOM 11771 C C . GLY A 1 1 ? 26.164 1.589 -32.525 1.00 0.00 1 GLY A C 9
ATOM 11772 O O . GLY A 1 1 ? 25.275 2.230 -33.085 1.00 0.00 1 GLY A O 9
ATOM 11776 N N . SER A 1 2 ? 26.558 0.387 -32.936 1.00 0.00 2 SER A N 9
ATOM 11777 C CA . SER A 1 2 ? 25.956 -0.259 -34.097 1.00 0.00 2 SER A CA 9
ATOM 11778 C C . SER A 1 2 ? 24.434 -0.186 -34.031 1.00 0.00 2 SER A C 9
ATOM 11779 O O . SER A 1 2 ? 23.755 -0.228 -35.057 1.00 0.00 2 SER A O 9
ATOM 11787 N N . SER A 1 3 ? 23.905 -0.078 -32.816 1.00 0.00 3 SER A N 9
ATOM 11788 C CA . SER A 1 3 ? 22.462 -0.003 -32.615 1.00 0.00 3 SER A CA 9
ATOM 11789 C C . SER A 1 3 ? 21.863 1.155 -33.406 1.00 0.00 3 SER A C 9
ATOM 11790 O O . SER A 1 3 ? 22.551 2.120 -33.734 1.00 0.00 3 SER A O 9
ATOM 11798 N N . GLY A 1 4 ? 20.572 1.051 -33.709 1.00 0.00 4 GLY A N 9
ATOM 11799 C CA . GLY A 1 4 ? 19.900 2.096 -34.460 1.00 0.00 4 GLY A CA 9
ATOM 11800 C C . GLY A 1 4 ? 18.460 1.745 -34.779 1.00 0.00 4 GLY A C 9
ATOM 11801 O O . GLY A 1 4 ? 18.179 1.114 -35.798 1.00 0.00 4 GLY A O 9
ATOM 11805 N N . SER A 1 5 ? 17.545 2.154 -33.905 1.00 0.00 5 SER A N 9
ATOM 11806 C CA . SER A 1 5 ? 16.127 1.875 -34.096 1.00 0.00 5 SER A CA 9
ATOM 11807 C C . SER A 1 5 ? 15.270 2.819 -33.259 1.00 0.00 5 SER A C 9
ATOM 11808 O O . SER A 1 5 ? 15.788 3.622 -32.483 1.00 0.00 5 SER A O 9
ATOM 11816 N N . SER A 1 6 ? 13.955 2.716 -33.423 1.00 0.00 6 SER A N 9
ATOM 11817 C CA . SER A 1 6 ? 13.024 3.563 -32.685 1.00 0.00 6 SER A CA 9
ATOM 11818 C C . SER A 1 6 ? 11.624 2.957 -32.683 1.00 0.00 6 SER A C 9
ATOM 11819 O O . SER A 1 6 ? 11.371 1.947 -33.337 1.00 0.00 6 SER A O 9
ATOM 11827 N N . GLY A 1 7 ? 10.716 3.583 -31.939 1.00 0.00 7 GLY A N 9
ATOM 11828 C CA . GLY A 1 7 ? 9.353 3.092 -31.864 1.00 0.00 7 GLY A CA 9
ATOM 11829 C C . GLY A 1 7 ? 8.341 4.211 -31.717 1.00 0.00 7 GLY A C 9
ATOM 11830 O O . GLY A 1 7 ? 8.703 5.349 -31.415 1.00 0.00 7 GLY A O 9
ATOM 11834 N N . SER A 1 8 ? 7.070 3.890 -31.933 1.00 0.00 8 SER A N 9
ATOM 11835 C CA . SER A 1 8 ? 6.003 4.878 -31.828 1.00 0.00 8 SER A CA 9
ATOM 11836 C C . SER A 1 8 ? 4.881 4.373 -30.925 1.00 0.00 8 SER A C 9
ATOM 11837 O O . SER A 1 8 ? 4.153 3.445 -31.279 1.00 0.00 8 SER A O 9
ATOM 11845 N N . THR A 1 9 ? 4.747 4.992 -29.756 1.00 0.00 9 THR A N 9
ATOM 11846 C CA . THR A 1 9 ? 3.716 4.606 -28.801 1.00 0.00 9 THR A CA 9
ATOM 11847 C C . THR A 1 9 ? 2.849 5.799 -28.415 1.00 0.00 9 THR A C 9
ATOM 11848 O O . THR A 1 9 ? 3.355 6.819 -27.948 1.00 0.00 9 THR A O 9
ATOM 11859 N N . ALA A 1 10 ? 1.542 5.664 -28.613 1.00 0.00 10 ALA A N 9
ATOM 11860 C CA . ALA A 1 10 ? 0.605 6.731 -28.282 1.00 0.00 10 ALA A CA 9
ATOM 11861 C C . ALA A 1 10 ? 0.473 6.897 -26.772 1.00 0.00 10 ALA A C 9
ATOM 11862 O O . ALA A 1 10 ? 0.696 7.981 -26.234 1.00 0.00 10 ALA A O 9
ATOM 11869 N N . THR A 1 11 ? 0.107 5.814 -26.093 1.00 0.00 11 THR A N 9
ATOM 11870 C CA . THR A 1 11 ? -0.058 5.840 -24.645 1.00 0.00 11 THR A CA 9
ATOM 11871 C C . THR A 1 11 ? -0.688 7.151 -24.186 1.00 0.00 11 THR A C 9
ATOM 11872 O O . THR A 1 11 ? -0.222 7.773 -23.233 1.00 0.00 11 THR A O 9
ATOM 11883 N N . GLN A 1 12 ? -1.750 7.562 -24.872 1.00 0.00 12 GLN A N 9
ATOM 11884 C CA . GLN A 1 12 ? -2.444 8.800 -24.533 1.00 0.00 12 GLN A CA 9
ATOM 11885 C C . GLN A 1 12 ? -3.608 8.529 -23.586 1.00 0.00 12 GLN A C 9
ATOM 11886 O O . GLN A 1 12 ? -4.716 8.213 -24.020 1.00 0.00 12 GLN A O 9
ATOM 11900 N N . LYS A 1 13 ? -3.349 8.655 -22.289 1.00 0.00 13 LYS A N 9
ATOM 11901 C CA . LYS A 1 13 ? -4.375 8.426 -21.278 1.00 0.00 13 LYS A CA 9
ATOM 11902 C C . LYS A 1 13 ? -4.510 9.633 -20.355 1.00 0.00 13 LYS A C 9
ATOM 11903 O O . LYS A 1 13 ? -3.745 10.594 -20.458 1.00 0.00 13 LYS A O 9
ATOM 11922 N N . LEU A 1 14 ? -5.484 9.577 -19.454 1.00 0.00 14 LEU A N 9
ATOM 11923 C CA . LEU A 1 14 ? -5.717 10.666 -18.512 1.00 0.00 14 LEU A CA 9
ATOM 11924 C C . LEU A 1 14 ? -5.386 10.233 -17.087 1.00 0.00 14 LEU A C 9
ATOM 11925 O O . LEU A 1 14 ? -5.301 9.040 -16.793 1.00 0.00 14 LEU A O 9
ATOM 11941 N N . LEU A 1 15 ? -5.202 11.210 -16.206 1.00 0.00 15 LEU A N 9
ATOM 11942 C CA . LEU A 1 15 ? -4.882 10.930 -14.810 1.00 0.00 15 LEU A CA 9
ATOM 11943 C C . LEU A 1 15 ? -5.667 9.725 -14.302 1.00 0.00 15 LEU A C 9
ATOM 11944 O O . LEU A 1 15 ? -6.835 9.544 -14.644 1.00 0.00 15 LEU A O 9
ATOM 11960 N N . ARG A 1 16 ? -5.017 8.905 -13.482 1.00 0.00 16 ARG A N 9
ATOM 11961 C CA . ARG A 1 16 ? -5.654 7.717 -12.926 1.00 0.00 16 ARG A CA 9
ATOM 11962 C C . ARG A 1 16 ? -5.208 7.485 -11.486 1.00 0.00 16 ARG A C 9
ATOM 11963 O O . ARG A 1 16 ? -4.024 7.593 -11.165 1.00 0.00 16 ARG A O 9
ATOM 11984 N N . THR A 1 17 ? -6.165 7.166 -10.620 1.00 0.00 17 THR A N 9
ATOM 11985 C CA . THR A 1 17 ? -5.872 6.920 -9.213 1.00 0.00 17 THR A CA 9
ATOM 11986 C C . THR A 1 17 ? -5.852 5.426 -8.909 1.00 0.00 17 THR A C 9
ATOM 11987 O O . THR A 1 17 ? -5.239 4.990 -7.934 1.00 0.00 17 THR A O 9
ATOM 11998 N N . ASP A 1 18 ? -6.526 4.647 -9.748 1.00 0.00 18 ASP A N 9
ATOM 11999 C CA . ASP A 1 18 ? -6.584 3.201 -9.569 1.00 0.00 18 ASP A CA 9
ATOM 12000 C C . ASP A 1 18 ? -5.395 2.522 -10.242 1.00 0.00 18 ASP A C 9
ATOM 12001 O O . ASP A 1 18 ? -5.546 1.500 -10.910 1.00 0.00 18 ASP A O 9
ATOM 12010 N N . LYS A 1 19 ? -4.211 3.098 -10.061 1.00 0.00 19 LYS A N 9
ATOM 12011 C CA . LYS A 1 19 ? -2.995 2.550 -10.649 1.00 0.00 19 LYS A CA 9
ATOM 12012 C C . LYS A 1 19 ? -1.879 2.466 -9.612 1.00 0.00 19 LYS A C 9
ATOM 12013 O O . LYS A 1 19 ? -1.678 3.391 -8.825 1.00 0.00 19 LYS A O 9
ATOM 12032 N N . LEU A 1 20 ? -1.156 1.351 -9.618 1.00 0.00 20 LEU A N 9
ATOM 12033 C CA . LEU A 1 20 ? -0.059 1.147 -8.678 1.00 0.00 20 LEU A CA 9
ATOM 12034 C C . LEU A 1 20 ? 1.230 0.796 -9.415 1.00 0.00 20 LEU A C 9
ATOM 12035 O O . LEU A 1 20 ? 1.270 -0.153 -10.198 1.00 0.00 20 LEU A O 9
ATOM 12051 N N . GLU A 1 21 ? 2.282 1.566 -9.156 1.00 0.00 21 GLU A N 9
ATOM 12052 C CA . GLU A 1 21 ? 3.573 1.335 -9.794 1.00 0.00 21 GLU A CA 9
ATOM 12053 C C . GLU A 1 21 ? 4.120 -0.043 -9.431 1.00 0.00 21 GLU A C 9
ATOM 12054 O O . GLU A 1 21 ? 4.234 -0.388 -8.255 1.00 0.00 21 GLU A O 9
ATOM 12066 N N . VAL A 1 22 ? 4.456 -0.826 -10.451 1.00 0.00 22 VAL A N 9
ATOM 12067 C CA . VAL A 1 22 ? 4.991 -2.166 -10.241 1.00 0.00 22 VAL A CA 9
ATOM 12068 C C . VAL A 1 22 ? 6.485 -2.120 -9.941 1.00 0.00 22 VAL A C 9
ATOM 12069 O O . VAL A 1 22 ? 7.247 -1.440 -10.629 1.00 0.00 22 VAL A O 9
ATOM 12082 N N . CYS A 1 23 ? 6.898 -2.849 -8.909 1.00 0.00 23 CYS A N 9
ATOM 12083 C CA . CYS A 1 23 ? 8.302 -2.892 -8.517 1.00 0.00 23 CYS A CA 9
ATOM 12084 C C . CYS A 1 23 ? 9.121 -3.704 -9.516 1.00 0.00 23 CYS A C 9
ATOM 12085 O O . CYS A 1 23 ? 8.947 -4.917 -9.637 1.00 0.00 23 CYS A O 9
ATOM 12092 N N . ARG A 1 24 ? 10.014 -3.026 -10.229 1.00 0.00 24 ARG A N 9
ATOM 12093 C CA . ARG A 1 24 ? 10.860 -3.684 -11.218 1.00 0.00 24 ARG A CA 9
ATOM 12094 C C . ARG A 1 24 ? 11.808 -4.675 -10.550 1.00 0.00 24 ARG A C 9
ATOM 12095 O O . ARG A 1 24 ? 12.117 -5.726 -11.110 1.00 0.00 24 ARG A O 9
ATOM 12116 N N . GLU A 1 25 ? 12.266 -4.332 -9.350 1.00 0.00 25 GLU A N 9
ATOM 12117 C CA . GLU A 1 25 ? 13.180 -5.191 -8.607 1.00 0.00 25 GLU A CA 9
ATOM 12118 C C . GLU A 1 25 ? 12.524 -6.531 -8.283 1.00 0.00 25 GLU A C 9
ATOM 12119 O O . GLU A 1 25 ? 13.066 -7.591 -8.596 1.00 0.00 25 GLU A O 9
ATOM 12131 N N . PHE A 1 26 ? 11.355 -6.474 -7.654 1.00 0.00 26 PHE A N 9
ATOM 12132 C CA . PHE A 1 26 ? 10.626 -7.681 -7.285 1.00 0.00 26 PHE A CA 9
ATOM 12133 C C . PHE A 1 26 ? 10.669 -8.708 -8.413 1.00 0.00 26 PHE A C 9
ATOM 12134 O O . PHE A 1 26 ? 11.068 -9.854 -8.207 1.00 0.00 26 PHE A O 9
ATOM 12151 N N . GLN A 1 27 ? 10.255 -8.288 -9.604 1.00 0.00 27 GLN A N 9
ATOM 12152 C CA . GLN A 1 27 ? 10.245 -9.172 -10.764 1.00 0.00 27 GLN A CA 9
ATOM 12153 C C . GLN A 1 27 ? 11.501 -10.036 -10.800 1.00 0.00 27 GLN A C 9
ATOM 12154 O O . GLN A 1 27 ? 11.420 -11.261 -10.899 1.00 0.00 27 GLN A O 9
ATOM 12168 N N . ARG A 1 28 ? 12.660 -9.391 -10.721 1.00 0.00 28 ARG A N 9
ATOM 12169 C CA . ARG A 1 28 ? 13.933 -10.101 -10.747 1.00 0.00 28 ARG A CA 9
ATOM 12170 C C . ARG A 1 28 ? 14.331 -10.555 -9.345 1.00 0.00 28 ARG A C 9
ATOM 12171 O O . ARG A 1 28 ? 15.297 -11.296 -9.172 1.00 0.00 28 ARG A O 9
ATOM 12192 N N . GLY A 1 29 ? 13.578 -10.102 -8.346 1.00 0.00 29 GLY A N 9
ATOM 12193 C CA . GLY A 1 29 ? 13.869 -10.471 -6.973 1.00 0.00 29 GLY A CA 9
ATOM 12194 C C . GLY A 1 29 ? 15.018 -9.674 -6.389 1.00 0.00 29 GLY A C 9
ATOM 12195 O O . GLY A 1 29 ? 15.963 -10.243 -5.845 1.00 0.00 29 GLY A O 9
ATOM 12199 N N . ASN A 1 30 ? 14.939 -8.352 -6.505 1.00 0.00 30 ASN A N 9
ATOM 12200 C CA . ASN A 1 30 ? 15.982 -7.475 -5.986 1.00 0.00 30 ASN A CA 9
ATOM 12201 C C . ASN A 1 30 ? 15.431 -6.558 -4.899 1.00 0.00 30 ASN A C 9
ATOM 12202 O O . ASN A 1 30 ? 16.187 -5.968 -4.126 1.00 0.00 30 ASN A O 9
ATOM 12213 N N . CYS A 1 31 ? 14.108 -6.443 -4.844 1.00 0.00 31 CYS A N 9
ATOM 12214 C CA . CYS A 1 31 ? 13.454 -5.598 -3.852 1.00 0.00 31 CYS A CA 9
ATOM 12215 C C . CYS A 1 31 ? 13.676 -6.142 -2.443 1.00 0.00 31 CYS A C 9
ATOM 12216 O O . CYS A 1 31 ? 13.786 -7.352 -2.244 1.00 0.00 31 CYS A O 9
ATOM 12223 N N . ALA A 1 32 ? 13.740 -5.240 -1.470 1.00 0.00 32 ALA A N 9
ATOM 12224 C CA . ALA A 1 32 ? 13.945 -5.629 -0.080 1.00 0.00 32 ALA A CA 9
ATOM 12225 C C . ALA A 1 32 ? 12.756 -5.224 0.785 1.00 0.00 32 ALA A C 9
ATOM 12226 O O . ALA A 1 32 ? 12.546 -5.776 1.865 1.00 0.00 32 ALA A O 9
ATOM 12233 N N . ARG A 1 33 ? 11.982 -4.258 0.303 1.00 0.00 33 ARG A N 9
ATOM 12234 C CA . ARG A 1 33 ? 10.815 -3.778 1.034 1.00 0.00 33 ARG A CA 9
ATOM 12235 C C . ARG A 1 33 ? 9.666 -4.779 0.941 1.00 0.00 33 ARG A C 9
ATOM 12236 O O . ARG A 1 33 ? 8.705 -4.710 1.706 1.00 0.00 33 ARG A O 9
ATOM 12257 N N . GLY A 1 34 ? 9.773 -5.709 -0.003 1.00 0.00 34 GLY A N 9
ATOM 12258 C CA . GLY A 1 34 ? 8.737 -6.710 -0.180 1.00 0.00 34 GLY A CA 9
ATOM 12259 C C . GLY A 1 34 ? 7.358 -6.097 -0.321 1.00 0.00 34 GLY A C 9
ATOM 12260 O O . GLY A 1 34 ? 7.207 -4.877 -0.277 1.00 0.00 34 GLY A O 9
ATOM 12264 N N . GLU A 1 35 ? 6.350 -6.947 -0.492 1.00 0.00 35 GLU A N 9
ATOM 12265 C CA . GLU A 1 35 ? 4.976 -6.481 -0.643 1.00 0.00 35 GLU A CA 9
ATOM 12266 C C . GLU A 1 35 ? 4.350 -6.184 0.716 1.00 0.00 35 GLU A C 9
ATOM 12267 O O . GLU A 1 35 ? 3.127 -6.119 0.849 1.00 0.00 35 GLU A O 9
ATOM 12279 N N . THR A 1 36 ? 5.197 -6.006 1.726 1.00 0.00 36 THR A N 9
ATOM 12280 C CA . THR A 1 36 ? 4.728 -5.719 3.075 1.00 0.00 36 THR A CA 9
ATOM 12281 C C . THR A 1 36 ? 5.244 -4.369 3.561 1.00 0.00 36 THR A C 9
ATOM 12282 O O . THR A 1 36 ? 4.625 -3.725 4.408 1.00 0.00 36 THR A O 9
ATOM 12293 N N . ASP A 1 37 ? 6.381 -3.946 3.019 1.00 0.00 37 ASP A N 9
ATOM 12294 C CA . ASP A 1 37 ? 6.980 -2.671 3.396 1.00 0.00 37 ASP A CA 9
ATOM 12295 C C . ASP A 1 37 ? 7.205 -1.792 2.170 1.00 0.00 37 ASP A C 9
ATOM 12296 O O . ASP A 1 37 ? 7.535 -0.612 2.290 1.00 0.00 37 ASP A O 9
ATOM 12305 N N . CYS A 1 38 ? 7.024 -2.376 0.990 1.00 0.00 38 CYS A N 9
ATOM 12306 C CA . CYS A 1 38 ? 7.208 -1.647 -0.260 1.00 0.00 38 CYS A CA 9
ATOM 12307 C C . CYS A 1 38 ? 5.894 -1.029 -0.728 1.00 0.00 38 CYS A C 9
ATOM 12308 O O . CYS A 1 38 ? 4.842 -1.665 -0.670 1.00 0.00 38 CYS A O 9
ATOM 12315 N N . ARG A 1 39 ? 5.964 0.214 -1.192 1.00 0.00 39 ARG A N 9
ATOM 12316 C CA . ARG A 1 39 ? 4.780 0.919 -1.669 1.00 0.00 39 ARG A CA 9
ATOM 12317 C C . ARG A 1 39 ? 4.324 0.366 -3.016 1.00 0.00 39 ARG A C 9
ATOM 12318 O O . ARG A 1 39 ? 3.139 0.409 -3.348 1.00 0.00 39 ARG A O 9
ATOM 12339 N N . PHE A 1 40 ? 5.273 -0.152 -3.789 1.00 0.00 40 PHE A N 9
ATOM 12340 C CA . PHE A 1 40 ? 4.970 -0.712 -5.101 1.00 0.00 40 PHE A CA 9
ATOM 12341 C C . PHE A 1 40 ? 4.163 -2.000 -4.969 1.00 0.00 40 PHE A C 9
ATOM 12342 O O . PHE A 1 40 ? 4.457 -2.846 -4.125 1.00 0.00 40 PHE A O 9
ATOM 12359 N N . ALA A 1 41 ? 3.143 -2.141 -5.809 1.00 0.00 41 ALA A N 9
ATOM 12360 C CA . ALA A 1 41 ? 2.294 -3.326 -5.788 1.00 0.00 41 ALA A CA 9
ATOM 12361 C C . ALA A 1 41 ? 2.936 -4.475 -6.558 1.00 0.00 41 ALA A C 9
ATOM 12362 O O . ALA A 1 41 ? 2.798 -4.572 -7.778 1.00 0.00 41 ALA A O 9
ATOM 12369 N N . HIS A 1 42 ? 3.638 -5.344 -5.838 1.00 0.00 42 HIS A N 9
ATOM 12370 C CA . HIS A 1 42 ? 4.302 -6.488 -6.454 1.00 0.00 42 HIS A CA 9
ATOM 12371 C C . HIS A 1 42 ? 3.281 -7.450 -7.053 1.00 0.00 42 HIS A C 9
ATOM 12372 O O . HIS A 1 42 ? 2.525 -8.113 -6.343 1.00 0.00 42 HIS A O 9
ATOM 12386 N N . PRO A 1 43 ? 3.256 -7.530 -8.392 1.00 0.00 43 PRO A N 9
ATOM 12387 C CA . PRO A 1 43 ? 2.333 -8.408 -9.116 1.00 0.00 43 PRO A CA 9
ATOM 12388 C C . PRO A 1 43 ? 2.675 -9.883 -8.937 1.00 0.00 43 PRO A C 9
ATOM 12389 O O . PRO A 1 43 ? 3.626 -10.229 -8.237 1.00 0.00 43 PRO A O 9
ATOM 12400 N N . ALA A 1 44 ? 1.894 -10.749 -9.575 1.00 0.00 44 ALA A N 9
ATOM 12401 C CA . ALA A 1 44 ? 2.117 -12.187 -9.487 1.00 0.00 44 ALA A CA 9
ATOM 12402 C C . ALA A 1 44 ? 2.847 -12.705 -10.722 1.00 0.00 44 ALA A C 9
ATOM 12403 O O . ALA A 1 44 ? 2.962 -13.914 -10.925 1.00 0.00 44 ALA A O 9
ATOM 12410 N N . ASP A 1 45 ? 3.337 -11.784 -11.544 1.00 0.00 45 ASP A N 9
ATOM 12411 C CA . ASP A 1 45 ? 4.056 -12.149 -12.759 1.00 0.00 45 ASP A CA 9
ATOM 12412 C C . ASP A 1 45 ? 3.193 -13.028 -13.658 1.00 0.00 45 ASP A C 9
ATOM 12413 O O . ASP A 1 45 ? 3.662 -14.031 -14.197 1.00 0.00 45 ASP A O 9
ATOM 12422 N N . SER A 1 46 ? 1.930 -12.645 -13.815 1.00 0.00 46 SER A N 9
ATOM 12423 C CA . SER A 1 46 ? 1.000 -13.402 -14.645 1.00 0.00 46 SER A CA 9
ATOM 12424 C C . SER A 1 46 ? 0.588 -12.595 -15.873 1.00 0.00 46 SER A C 9
ATOM 12425 O O . SER A 1 46 ? -0.576 -12.603 -16.275 1.00 0.00 46 SER A O 9
ATOM 12433 N N . THR A 1 47 ? 1.553 -11.898 -16.466 1.00 0.00 47 THR A N 9
ATOM 12434 C CA . THR A 1 47 ? 1.293 -11.085 -17.648 1.00 0.00 47 THR A CA 9
ATOM 12435 C C . THR A 1 47 ? 0.316 -9.958 -17.335 1.00 0.00 47 THR A C 9
ATOM 12436 O O . THR A 1 47 ? -0.625 -9.712 -18.089 1.00 0.00 47 THR A O 9
ATOM 12447 N N . MET A 1 48 ? 0.545 -9.275 -16.218 1.00 0.00 48 MET A N 9
ATOM 12448 C CA . MET A 1 48 ? -0.315 -8.171 -15.807 1.00 0.00 48 MET A CA 9
ATOM 12449 C C . MET A 1 48 ? 0.502 -6.906 -15.564 1.00 0.00 48 MET A C 9
ATOM 12450 O O . MET A 1 48 ? 0.286 -6.195 -14.583 1.00 0.00 48 MET A O 9
ATOM 12464 N N . ILE A 1 49 ? 1.441 -6.633 -16.464 1.00 0.00 49 ILE A N 9
ATOM 12465 C CA . ILE A 1 49 ? 2.289 -5.453 -16.347 1.00 0.00 49 ILE A CA 9
ATOM 12466 C C . ILE A 1 49 ? 2.412 -4.730 -17.684 1.00 0.00 49 ILE A C 9
ATOM 12467 O O . ILE A 1 49 ? 2.413 -5.358 -18.743 1.00 0.00 49 ILE A O 9
ATOM 12483 N N . ASP A 1 50 ? 2.518 -3.407 -17.628 1.00 0.00 50 ASP A N 9
ATOM 12484 C CA . ASP A 1 50 ? 2.644 -2.597 -18.834 1.00 0.00 50 ASP A CA 9
ATOM 12485 C C . ASP A 1 50 ? 4.057 -2.035 -18.965 1.00 0.00 50 ASP A C 9
ATOM 12486 O O . ASP A 1 50 ? 4.523 -1.291 -18.102 1.00 0.00 50 ASP A O 9
ATOM 12495 N N . THR A 1 51 ? 4.734 -2.397 -20.051 1.00 0.00 51 THR A N 9
ATOM 12496 C CA . THR A 1 51 ? 6.093 -1.931 -20.294 1.00 0.00 51 THR A CA 9
ATOM 12497 C C . THR A 1 51 ? 6.104 -0.470 -20.727 1.00 0.00 51 THR A C 9
ATOM 12498 O O . THR A 1 51 ? 7.154 0.082 -21.057 1.00 0.00 51 THR A O 9
ATOM 12509 N N . SER A 1 52 ? 4.930 0.153 -20.722 1.00 0.00 52 SER A N 9
ATOM 12510 C CA . SER A 1 52 ? 4.804 1.551 -21.118 1.00 0.00 52 SER A CA 9
ATOM 12511 C C . SER A 1 52 ? 4.930 2.471 -19.908 1.00 0.00 52 SER A C 9
ATOM 12512 O O . SER A 1 52 ? 5.659 3.463 -19.941 1.00 0.00 52 SER A O 9
ATOM 12520 N N . ASP A 1 53 ? 4.214 2.135 -18.840 1.00 0.00 53 ASP A N 9
ATOM 12521 C CA . ASP A 1 53 ? 4.245 2.930 -17.618 1.00 0.00 53 ASP A CA 9
ATOM 12522 C C . ASP A 1 53 ? 4.622 2.067 -16.418 1.00 0.00 53 ASP A C 9
ATOM 12523 O O . ASP A 1 53 ? 4.949 2.581 -15.349 1.00 0.00 53 ASP A O 9
ATOM 12532 N N . ASN A 1 54 ? 4.573 0.752 -16.603 1.00 0.00 54 ASN A N 9
ATOM 12533 C CA . ASN A 1 54 ? 4.908 -0.184 -15.535 1.00 0.00 54 ASN A CA 9
ATOM 12534 C C . ASN A 1 54 ? 3.980 0.003 -14.338 1.00 0.00 54 ASN A C 9
ATOM 12535 O O . ASN A 1 54 ? 4.434 0.151 -13.203 1.00 0.00 54 ASN A O 9
ATOM 12546 N N . THR A 1 55 ? 2.677 -0.006 -14.600 1.00 0.00 55 THR A N 9
ATOM 12547 C CA . THR A 1 55 ? 1.685 0.162 -13.545 1.00 0.00 55 THR A CA 9
ATOM 12548 C C . THR A 1 55 ? 0.561 -0.859 -13.680 1.00 0.00 55 THR A C 9
ATOM 12549 O O . THR A 1 55 ? 0.234 -1.296 -14.784 1.00 0.00 55 THR A O 9
ATOM 12560 N N . VAL A 1 56 ? -0.029 -1.235 -12.550 1.00 0.00 56 VAL A N 9
ATOM 12561 C CA . VAL A 1 56 ? -1.119 -2.204 -12.542 1.00 0.00 56 VAL A CA 9
ATOM 12562 C C . VAL A 1 56 ? -2.436 -1.547 -12.144 1.00 0.00 56 VAL A C 9
ATOM 12563 O O . VAL A 1 56 ? -2.458 -0.601 -11.355 1.00 0.00 56 VAL A O 9
ATOM 12576 N N . THR A 1 57 ? -3.535 -2.055 -12.694 1.00 0.00 57 THR A N 9
ATOM 12577 C CA . THR A 1 57 ? -4.856 -1.517 -12.397 1.00 0.00 57 THR A CA 9
ATOM 12578 C C . THR A 1 57 ? -5.258 -1.811 -10.956 1.00 0.00 57 THR A C 9
ATOM 12579 O O . THR A 1 57 ? -4.762 -2.756 -10.343 1.00 0.00 57 THR A O 9
ATOM 12590 N N . VAL A 1 58 ? -6.160 -0.994 -10.420 1.00 0.00 58 VAL A N 9
ATOM 12591 C CA . VAL A 1 58 ? -6.630 -1.168 -9.051 1.00 0.00 58 VAL A CA 9
ATOM 12592 C C . VAL A 1 58 ? -8.152 -1.241 -8.997 1.00 0.00 58 VAL A C 9
ATOM 12593 O O . VAL A 1 58 ? -8.845 -0.373 -9.528 1.00 0.00 58 VAL A O 9
ATOM 12606 N N . CYS A 1 59 ? -8.666 -2.283 -8.353 1.00 0.00 59 CYS A N 9
ATOM 12607 C CA . CYS A 1 59 ? -10.106 -2.472 -8.229 1.00 0.00 59 CYS A CA 9
ATOM 12608 C C . CYS A 1 59 ? -10.724 -1.384 -7.354 1.00 0.00 59 CYS A C 9
ATOM 12609 O O . CYS A 1 59 ? -10.434 -1.294 -6.161 1.00 0.00 59 CYS A O 9
ATOM 12616 N N . MET A 1 60 ? -11.576 -0.562 -7.956 1.00 0.00 60 MET A N 9
ATOM 12617 C CA . MET A 1 60 ? -12.236 0.519 -7.232 1.00 0.00 60 MET A CA 9
ATOM 12618 C C . MET A 1 60 ? -13.122 -0.034 -6.120 1.00 0.00 60 MET A C 9
ATOM 12619 O O . MET A 1 60 ? -13.006 0.370 -4.963 1.00 0.00 60 MET A O 9
ATOM 12633 N N . ASP A 1 61 ? -14.006 -0.958 -6.478 1.00 0.00 61 ASP A N 9
ATOM 12634 C CA . ASP A 1 61 ? -14.911 -1.567 -5.510 1.00 0.00 61 ASP A CA 9
ATOM 12635 C C . ASP A 1 61 ? -14.140 -2.109 -4.311 1.00 0.00 61 ASP A C 9
ATOM 12636 O O . ASP A 1 61 ? -14.334 -1.660 -3.181 1.00 0.00 61 ASP A O 9
ATOM 12645 N N . TYR A 1 62 ? -13.265 -3.076 -4.565 1.00 0.00 62 TYR A N 9
ATOM 12646 C CA . TYR A 1 62 ? -12.467 -3.681 -3.506 1.00 0.00 62 TYR A CA 9
ATOM 12647 C C . TYR A 1 62 ? -12.077 -2.645 -2.456 1.00 0.00 62 TYR A C 9
ATOM 12648 O O . TYR A 1 62 ? -12.244 -2.867 -1.257 1.00 0.00 62 TYR A O 9
ATOM 12666 N N . ILE A 1 63 ? -11.558 -1.512 -2.917 1.00 0.00 63 ILE A N 9
ATOM 12667 C CA . ILE A 1 63 ? -11.147 -0.440 -2.020 1.00 0.00 63 ILE A CA 9
ATOM 12668 C C . ILE A 1 63 ? -12.258 -0.091 -1.035 1.00 0.00 63 ILE A C 9
ATOM 12669 O O . ILE A 1 63 ? -12.011 0.094 0.157 1.00 0.00 63 ILE A O 9
ATOM 12685 N N . LYS A 1 64 ? -13.483 -0.002 -1.541 1.00 0.00 64 LYS A N 9
ATOM 12686 C CA . LYS A 1 64 ? -14.634 0.322 -0.707 1.00 0.00 64 LYS A CA 9
ATOM 12687 C C . LYS A 1 64 ? -14.827 -0.726 0.385 1.00 0.00 64 LYS A C 9
ATOM 12688 O O . LYS A 1 64 ? -15.378 -0.436 1.446 1.00 0.00 64 LYS A O 9
ATOM 12707 N N . GLY A 1 65 ? -14.369 -1.945 0.117 1.00 0.00 65 GLY A N 9
ATOM 12708 C CA . GLY A 1 65 ? -14.500 -3.017 1.087 1.00 0.00 65 GLY A CA 9
ATOM 12709 C C . GLY A 1 65 ? -15.272 -4.202 0.541 1.00 0.00 65 GLY A C 9
ATOM 12710 O O . GLY A 1 65 ? -15.154 -5.316 1.051 1.00 0.00 65 GLY A O 9
ATOM 12714 N N . ARG A 1 66 ? -16.065 -3.961 -0.498 1.00 0.00 66 ARG A N 9
ATOM 12715 C CA . ARG A 1 66 ? -16.862 -5.017 -1.111 1.00 0.00 66 ARG A CA 9
ATOM 12716 C C . ARG A 1 66 ? -16.614 -5.081 -2.615 1.00 0.00 66 ARG A C 9
ATOM 12717 O O . ARG A 1 66 ? -17.061 -4.213 -3.366 1.00 0.00 66 ARG A O 9
ATOM 12738 N N . CYS A 1 67 ? -15.899 -6.114 -3.049 1.00 0.00 67 CYS A N 9
ATOM 12739 C CA . CYS A 1 67 ? -15.590 -6.292 -4.463 1.00 0.00 67 CYS A CA 9
ATOM 12740 C C . CYS A 1 67 ? -16.422 -7.421 -5.063 1.00 0.00 67 CYS A C 9
ATOM 12741 O O . CYS A 1 67 ? -16.099 -8.597 -4.901 1.00 0.00 67 CYS A O 9
ATOM 12748 N N . MET A 1 68 ? -17.495 -7.054 -5.757 1.00 0.00 68 MET A N 9
ATOM 12749 C CA . MET A 1 68 ? -18.372 -8.036 -6.383 1.00 0.00 68 MET A CA 9
ATOM 12750 C C . MET A 1 68 ? -18.623 -7.686 -7.847 1.00 0.00 68 MET A C 9
ATOM 12751 O O . MET A 1 68 ? -19.656 -8.045 -8.412 1.00 0.00 68 MET A O 9
ATOM 12765 N N . ARG A 1 69 ? -17.672 -6.985 -8.454 1.00 0.00 69 ARG A N 9
ATOM 12766 C CA . ARG A 1 69 ? -17.791 -6.586 -9.851 1.00 0.00 69 ARG A CA 9
ATOM 12767 C C . ARG A 1 69 ? -17.952 -7.806 -10.753 1.00 0.00 69 ARG A C 9
ATOM 12768 O O . ARG A 1 69 ? -17.846 -8.944 -10.298 1.00 0.00 69 ARG A O 9
ATOM 12789 N N . GLU A 1 70 ? -18.211 -7.559 -12.034 1.00 0.00 70 GLU A N 9
ATOM 12790 C CA . GLU A 1 70 ? -18.389 -8.638 -12.998 1.00 0.00 70 GLU A CA 9
ATOM 12791 C C . GLU A 1 70 ? -17.040 -9.192 -13.449 1.00 0.00 70 GLU A C 9
ATOM 12792 O O . GLU A 1 70 ? -16.273 -8.513 -14.132 1.00 0.00 70 GLU A O 9
ATOM 12804 N N . LYS A 1 71 ? -16.757 -10.431 -13.062 1.00 0.00 71 LYS A N 9
ATOM 12805 C CA . LYS A 1 71 ? -15.503 -11.080 -13.425 1.00 0.00 71 LYS A CA 9
ATOM 12806 C C . LYS A 1 71 ? -14.313 -10.184 -13.097 1.00 0.00 71 LYS A C 9
ATOM 12807 O O . LYS A 1 71 ? -13.415 -10.001 -13.920 1.00 0.00 71 LYS A O 9
ATOM 12826 N N . CYS A 1 72 ? -14.311 -9.628 -11.890 1.00 0.00 72 CYS A N 9
ATOM 12827 C CA . CYS A 1 72 ? -13.230 -8.752 -11.452 1.00 0.00 72 CYS A CA 9
ATOM 12828 C C . CYS A 1 72 ? -11.886 -9.236 -11.989 1.00 0.00 72 CYS A C 9
ATOM 12829 O O . CYS A 1 72 ? -11.463 -10.359 -11.714 1.00 0.00 72 CYS A O 9
ATOM 12836 N N . LYS A 1 73 ? -11.219 -8.381 -12.756 1.00 0.00 73 LYS A N 9
ATOM 12837 C CA . LYS A 1 73 ? -9.923 -8.718 -13.331 1.00 0.00 73 LYS A CA 9
ATOM 12838 C C . LYS A 1 73 ? -8.892 -7.637 -13.021 1.00 0.00 73 LYS A C 9
ATOM 12839 O O . LYS A 1 73 ? -8.053 -7.307 -13.859 1.00 0.00 73 LYS A O 9
ATOM 12858 N N . TYR A 1 74 ? -8.960 -7.091 -11.812 1.00 0.00 74 TYR A N 9
ATOM 12859 C CA . TYR A 1 74 ? -8.033 -6.047 -11.392 1.00 0.00 74 TYR A CA 9
ATOM 12860 C C . TYR A 1 74 ? -7.202 -6.505 -10.197 1.00 0.00 74 TYR A C 9
ATOM 12861 O O . TYR A 1 74 ? -7.623 -7.369 -9.428 1.00 0.00 74 TYR A O 9
ATOM 12879 N N . PHE A 1 75 ? -6.019 -5.918 -10.048 1.00 0.00 75 PHE A N 9
ATOM 12880 C CA . PHE A 1 75 ? -5.127 -6.265 -8.948 1.00 0.00 75 PHE A CA 9
ATOM 12881 C C . PHE A 1 75 ? -5.680 -5.759 -7.619 1.00 0.00 75 PHE A C 9
ATOM 12882 O O . PHE A 1 75 ? -6.226 -4.658 -7.540 1.00 0.00 75 PHE A O 9
ATOM 12899 N N . HIS A 1 76 ? -5.534 -6.571 -6.577 1.00 0.00 76 HIS A N 9
ATOM 12900 C CA . HIS A 1 76 ? -6.019 -6.207 -5.250 1.00 0.00 76 HIS A CA 9
ATOM 12901 C C . HIS A 1 76 ? -4.855 -5.904 -4.311 1.00 0.00 76 HIS A C 9
ATOM 12902 O O . HIS A 1 76 ? -4.198 -6.803 -3.787 1.00 0.00 76 HIS A O 9
ATOM 12916 N N . PRO A 1 77 ? -4.593 -4.607 -4.092 1.00 0.00 77 PRO A N 9
ATOM 12917 C CA . PRO A 1 77 ? -3.508 -4.155 -3.216 1.00 0.00 77 PRO A CA 9
ATOM 12918 C C . PRO A 1 77 ? -3.790 -4.447 -1.746 1.00 0.00 77 PRO A C 9
ATOM 12919 O O . PRO A 1 77 ? -4.916 -4.755 -1.355 1.00 0.00 77 PRO A O 9
ATOM 12930 N N . PRO A 1 78 ? -2.746 -4.348 -0.911 1.00 0.00 78 PRO A N 9
ATOM 12931 C CA . PRO A 1 78 ? -2.857 -4.597 0.530 1.00 0.00 78 PRO A CA 9
ATOM 12932 C C . PRO A 1 78 ? -3.657 -3.513 1.245 1.00 0.00 78 PRO A C 9
ATOM 12933 O O . PRO A 1 78 ? -4.130 -2.564 0.620 1.00 0.00 78 PRO A O 9
ATOM 12944 N N . ALA A 1 79 ? -3.804 -3.661 2.557 1.00 0.00 79 ALA A N 9
ATOM 12945 C CA . ALA A 1 79 ? -4.544 -2.693 3.357 1.00 0.00 79 ALA A CA 9
ATOM 12946 C C . ALA A 1 79 ? -3.860 -1.330 3.340 1.00 0.00 79 ALA A C 9
ATOM 12947 O O . ALA A 1 79 ? -4.380 -0.370 2.770 1.00 0.00 79 ALA A O 9
ATOM 12954 N N . HIS A 1 80 ? -2.692 -1.251 3.970 1.00 0.00 80 HIS A N 9
ATOM 12955 C CA . HIS A 1 80 ? -1.938 -0.004 4.027 1.00 0.00 80 HIS A CA 9
ATOM 12956 C C . HIS A 1 80 ? -2.100 0.790 2.734 1.00 0.00 80 HIS A C 9
ATOM 12957 O O . HIS A 1 80 ? -2.399 1.984 2.760 1.00 0.00 80 HIS A O 9
ATOM 12971 N N . LEU A 1 81 ? -1.902 0.118 1.605 1.00 0.00 81 LEU A N 9
ATOM 12972 C CA . LEU A 1 81 ? -2.026 0.761 0.301 1.00 0.00 81 LEU A CA 9
ATOM 12973 C C . LEU A 1 81 ? -3.481 1.105 0.000 1.00 0.00 81 LEU A C 9
ATOM 12974 O O . LEU A 1 81 ? -3.810 2.257 -0.285 1.00 0.00 81 LEU A O 9
ATOM 12990 N N . GLN A 1 82 ? -4.348 0.100 0.066 1.00 0.00 82 GLN A N 9
ATOM 12991 C CA . GLN A 1 82 ? -5.768 0.298 -0.198 1.00 0.00 82 GLN A CA 9
ATOM 12992 C C . GLN A 1 82 ? -6.234 1.654 0.321 1.00 0.00 82 GLN A C 9
ATOM 12993 O O . GLN A 1 82 ? -7.113 2.285 -0.267 1.00 0.00 82 GLN A O 9
ATOM 13007 N N . ALA A 1 83 ? -5.641 2.096 1.424 1.00 0.00 83 ALA A N 9
ATOM 13008 C CA . ALA A 1 83 ? -5.995 3.378 2.021 1.00 0.00 83 ALA A CA 9
ATOM 13009 C C . ALA A 1 83 ? -5.384 4.535 1.238 1.00 0.00 83 ALA A C 9
ATOM 13010 O O . ALA A 1 83 ? -6.052 5.531 0.959 1.00 0.00 83 ALA A O 9
ATOM 13017 N N . LYS A 1 84 ? -4.110 4.397 0.885 1.00 0.00 84 LYS A N 9
ATOM 13018 C CA . LYS A 1 84 ? -3.408 5.431 0.133 1.00 0.00 84 LYS A CA 9
ATOM 13019 C C . LYS A 1 84 ? -4.260 5.933 -1.028 1.00 0.00 84 LYS A C 9
ATOM 13020 O O . LYS A 1 84 ? -4.272 7.126 -1.330 1.00 0.00 84 LYS A O 9
ATOM 13039 N N . ILE A 1 85 ? -4.972 5.015 -1.673 1.00 0.00 85 ILE A N 9
ATOM 13040 C CA . ILE A 1 85 ? -5.829 5.366 -2.799 1.00 0.00 85 ILE A CA 9
ATOM 13041 C C . ILE A 1 85 ? -7.075 6.110 -2.330 1.00 0.00 85 ILE A C 9
ATOM 13042 O O . ILE A 1 85 ? -7.391 7.191 -2.828 1.00 0.00 85 ILE A O 9
ATOM 13058 N N . LYS A 1 86 ? -7.780 5.525 -1.368 1.00 0.00 86 LYS A N 9
ATOM 13059 C CA . LYS A 1 86 ? -8.991 6.132 -0.828 1.00 0.00 86 LYS A CA 9
ATOM 13060 C C . LYS A 1 86 ? -8.769 7.610 -0.523 1.00 0.00 86 LYS A C 9
ATOM 13061 O O . LYS A 1 86 ? -9.507 8.470 -1.002 1.00 0.00 86 LYS A O 9
ATOM 13080 N N . ALA A 1 87 ? -7.746 7.898 0.275 1.00 0.00 87 ALA A N 9
ATOM 13081 C CA . ALA A 1 87 ? -7.425 9.272 0.640 1.00 0.00 87 ALA A CA 9
ATOM 13082 C C . ALA A 1 87 ? -7.207 10.133 -0.600 1.00 0.00 87 ALA A C 9
ATOM 13083 O O . ALA A 1 87 ? -7.829 11.184 -0.754 1.00 0.00 87 ALA A O 9
ATOM 13090 N N . ALA A 1 88 ? -6.320 9.681 -1.480 1.00 0.00 88 ALA A N 9
ATOM 13091 C CA . ALA A 1 88 ? -6.022 10.409 -2.707 1.00 0.00 88 ALA A CA 9
ATOM 13092 C C . ALA A 1 88 ? -7.294 10.969 -3.336 1.00 0.00 88 ALA A C 9
ATOM 13093 O O . ALA A 1 88 ? -7.345 12.139 -3.715 1.00 0.00 88 ALA A O 9
ATOM 13100 N N . GLN A 1 89 ? -8.316 10.126 -3.444 1.00 0.00 89 GLN A N 9
ATOM 13101 C CA . GLN A 1 89 ? -9.586 10.538 -4.029 1.00 0.00 89 GLN A CA 9
ATOM 13102 C C . GLN A 1 89 ? -10.127 11.783 -3.334 1.00 0.00 89 GLN A C 9
ATOM 13103 O O . GLN A 1 89 ? -10.317 12.825 -3.963 1.00 0.00 89 GLN A O 9
ATOM 13117 N N . HIS A 1 90 ? -10.374 11.669 -2.033 1.00 0.00 90 HIS A N 9
ATOM 13118 C CA . HIS A 1 90 ? -10.893 12.786 -1.252 1.00 0.00 90 HIS A CA 9
ATOM 13119 C C . HIS A 1 90 ? -9.768 13.729 -0.838 1.00 0.00 90 HIS A C 9
ATOM 13120 O O . HIS A 1 90 ? -8.858 13.340 -0.106 1.00 0.00 90 HIS A O 9
ATOM 13134 N N . GLN A 1 91 ? -9.837 14.969 -1.311 1.00 0.00 91 GLN A N 9
ATOM 13135 C CA . GLN A 1 91 ? -8.823 15.966 -0.991 1.00 0.00 91 GLN A CA 9
ATOM 13136 C C . GLN A 1 91 ? -8.695 16.148 0.518 1.00 0.00 91 GLN A C 9
ATOM 13137 O O . GLN A 1 91 ? -9.597 16.677 1.167 1.00 0.00 91 GLN A O 9
ATOM 13151 N N . ALA A 1 92 ? -7.570 15.706 1.069 1.00 0.00 92 ALA A N 9
ATOM 13152 C CA . ALA A 1 92 ? -7.324 15.822 2.501 1.00 0.00 92 ALA A CA 9
ATOM 13153 C C . ALA A 1 92 ? -5.900 15.402 2.849 1.00 0.00 92 ALA A C 9
ATOM 13154 O O . ALA A 1 92 ? -5.547 14.227 2.747 1.00 0.00 92 ALA A O 9
ATOM 13161 N N . ASN A 1 93 ? -5.086 16.369 3.260 1.00 0.00 93 ASN A N 9
ATOM 13162 C CA . ASN A 1 93 ? -3.699 16.098 3.622 1.00 0.00 93 ASN A CA 9
ATOM 13163 C C . ASN A 1 93 ? -3.554 15.934 5.132 1.00 0.00 93 ASN A C 9
ATOM 13164 O O . ASN A 1 93 ? -4.022 16.769 5.904 1.00 0.00 93 ASN A O 9
ATOM 13175 N N . GLN A 1 94 ? -2.900 14.853 5.543 1.00 0.00 94 GLN A N 9
ATOM 13176 C CA . GLN A 1 94 ? -2.692 14.579 6.960 1.00 0.00 94 GLN A CA 9
ATOM 13177 C C . GLN A 1 94 ? -1.208 14.418 7.272 1.00 0.00 94 GLN A C 9
ATOM 13178 O O . GLN A 1 94 ? -0.662 15.125 8.119 1.00 0.00 94 GLN A O 9
ATOM 13192 N N . ALA A 1 95 ? -0.562 13.484 6.582 1.00 0.00 95 ALA A N 9
ATOM 13193 C CA . ALA A 1 95 ? 0.860 13.231 6.785 1.00 0.00 95 ALA A CA 9
ATOM 13194 C C . ALA A 1 95 ? 1.604 13.187 5.455 1.00 0.00 95 ALA A C 9
ATOM 13195 O O . ALA A 1 95 ? 1.047 12.784 4.434 1.00 0.00 95 ALA A O 9
ATOM 13202 N N . ALA A 1 96 ? 2.866 13.603 5.474 1.00 0.00 96 ALA A N 9
ATOM 13203 C CA . ALA A 1 96 ? 3.687 13.610 4.269 1.00 0.00 96 ALA A CA 9
ATOM 13204 C C . ALA A 1 96 ? 5.069 13.027 4.544 1.00 0.00 96 ALA A C 9
ATOM 13205 O O . ALA A 1 96 ? 5.989 13.744 4.938 1.00 0.00 96 ALA A O 9
ATOM 13212 N N . VAL A 1 97 ? 5.209 11.722 4.333 1.00 0.00 97 VAL A N 9
ATOM 13213 C CA . VAL A 1 97 ? 6.479 11.043 4.558 1.00 0.00 97 VAL A CA 9
ATOM 13214 C C . VAL A 1 97 ? 7.029 10.462 3.260 1.00 0.00 97 VAL A C 9
ATOM 13215 O O . VAL A 1 97 ? 8.213 10.605 2.956 1.00 0.00 97 VAL A O 9
ATOM 13228 N N . ALA A 1 98 ? 6.160 9.806 2.497 1.00 0.00 98 ALA A N 9
ATOM 13229 C CA . ALA A 1 98 ? 6.558 9.205 1.230 1.00 0.00 98 ALA A CA 9
ATOM 13230 C C . ALA A 1 98 ? 7.571 10.081 0.501 1.00 0.00 98 ALA A C 9
ATOM 13231 O O . ALA A 1 98 ? 7.434 11.303 0.520 1.00 0.00 98 ALA A O 9
ATOM 13240 N N . GLY A 1 1 ? 11.330 31.014 12.564 1.00 0.00 1 GLY A N 10
ATOM 13241 C CA . GLY A 1 1 ? 10.229 30.850 11.632 1.00 0.00 1 GLY A CA 10
ATOM 13242 C C . GLY A 1 1 ? 10.498 31.511 10.295 1.00 0.00 1 GLY A C 10
ATOM 13243 O O . GLY A 1 1 ? 10.959 32.651 10.240 1.00 0.00 1 GLY A O 10
ATOM 13247 N N . SER A 1 2 ? 10.210 30.794 9.213 1.00 0.00 2 SER A N 10
ATOM 13248 C CA . SER A 1 2 ? 10.429 31.316 7.869 1.00 0.00 2 SER A CA 10
ATOM 13249 C C . SER A 1 2 ? 9.325 30.857 6.922 1.00 0.00 2 SER A C 10
ATOM 13250 O O . SER A 1 2 ? 8.620 29.886 7.197 1.00 0.00 2 SER A O 10
ATOM 13258 N N . SER A 1 3 ? 9.181 31.564 5.805 1.00 0.00 3 SER A N 10
ATOM 13259 C CA . SER A 1 3 ? 8.160 31.233 4.818 1.00 0.00 3 SER A CA 10
ATOM 13260 C C . SER A 1 3 ? 8.797 30.751 3.518 1.00 0.00 3 SER A C 10
ATOM 13261 O O . SER A 1 3 ? 8.569 29.624 3.082 1.00 0.00 3 SER A O 10
ATOM 13269 N N . GLY A 1 4 ? 9.599 31.616 2.904 1.00 0.00 4 GLY A N 10
ATOM 13270 C CA . GLY A 1 4 ? 10.258 31.262 1.660 1.00 0.00 4 GLY A CA 10
ATOM 13271 C C . GLY A 1 4 ? 9.295 30.700 0.633 1.00 0.00 4 GLY A C 10
ATOM 13272 O O . GLY A 1 4 ? 8.089 30.639 0.872 1.00 0.00 4 GLY A O 10
ATOM 13276 N N . SER A 1 5 ? 9.827 30.291 -0.514 1.00 0.00 5 SER A N 10
ATOM 13277 C CA . SER A 1 5 ? 9.005 29.737 -1.584 1.00 0.00 5 SER A CA 10
ATOM 13278 C C . SER A 1 5 ? 9.876 29.213 -2.722 1.00 0.00 5 SER A C 10
ATOM 13279 O O . SER A 1 5 ? 10.818 29.877 -3.153 1.00 0.00 5 SER A O 10
ATOM 13287 N N . SER A 1 6 ? 9.552 28.017 -3.203 1.00 0.00 6 SER A N 10
ATOM 13288 C CA . SER A 1 6 ? 10.306 27.401 -4.288 1.00 0.00 6 SER A CA 10
ATOM 13289 C C . SER A 1 6 ? 9.568 26.185 -4.841 1.00 0.00 6 SER A C 10
ATOM 13290 O O . SER A 1 6 ? 9.001 25.394 -4.088 1.00 0.00 6 SER A O 10
ATOM 13298 N N . GLY A 1 7 ? 9.579 26.044 -6.163 1.00 0.00 7 GLY A N 10
ATOM 13299 C CA . GLY A 1 7 ? 8.908 24.923 -6.795 1.00 0.00 7 GLY A CA 10
ATOM 13300 C C . GLY A 1 7 ? 8.414 25.254 -8.189 1.00 0.00 7 GLY A C 10
ATOM 13301 O O . GLY A 1 7 ? 7.850 26.324 -8.417 1.00 0.00 7 GLY A O 10
ATOM 13305 N N . SER A 1 8 ? 8.628 24.335 -9.125 1.00 0.00 8 SER A N 10
ATOM 13306 C CA . SER A 1 8 ? 8.205 24.537 -10.506 1.00 0.00 8 SER A CA 10
ATOM 13307 C C . SER A 1 8 ? 6.879 23.833 -10.777 1.00 0.00 8 SER A C 10
ATOM 13308 O O . SER A 1 8 ? 6.821 22.606 -10.865 1.00 0.00 8 SER A O 10
ATOM 13316 N N . THR A 1 9 ? 5.815 24.618 -10.909 1.00 0.00 9 THR A N 10
ATOM 13317 C CA . THR A 1 9 ? 4.489 24.072 -11.169 1.00 0.00 9 THR A CA 10
ATOM 13318 C C . THR A 1 9 ? 4.376 23.562 -12.601 1.00 0.00 9 THR A C 10
ATOM 13319 O O . THR A 1 9 ? 4.713 24.269 -13.550 1.00 0.00 9 THR A O 10
ATOM 13330 N N . ALA A 1 10 ? 3.898 22.331 -12.750 1.00 0.00 10 ALA A N 10
ATOM 13331 C CA . ALA A 1 10 ? 3.737 21.728 -14.067 1.00 0.00 10 ALA A CA 10
ATOM 13332 C C . ALA A 1 10 ? 2.273 21.723 -14.493 1.00 0.00 10 ALA A C 10
ATOM 13333 O O . ALA A 1 10 ? 1.391 21.353 -13.718 1.00 0.00 10 ALA A O 10
ATOM 13340 N N . THR A 1 11 ? 2.021 22.137 -15.731 1.00 0.00 11 THR A N 10
ATOM 13341 C CA . THR A 1 11 ? 0.664 22.182 -16.260 1.00 0.00 11 THR A CA 10
ATOM 13342 C C . THR A 1 11 ? 0.206 20.802 -16.718 1.00 0.00 11 THR A C 10
ATOM 13343 O O . THR A 1 11 ? -0.924 20.394 -16.451 1.00 0.00 11 THR A O 10
ATOM 13354 N N . GLN A 1 12 ? 1.090 20.088 -17.406 1.00 0.00 12 GLN A N 10
ATOM 13355 C CA . GLN A 1 12 ? 0.775 18.753 -17.900 1.00 0.00 12 GLN A CA 10
ATOM 13356 C C . GLN A 1 12 ? 1.192 17.687 -16.892 1.00 0.00 12 GLN A C 10
ATOM 13357 O O . GLN A 1 12 ? 1.802 16.680 -17.253 1.00 0.00 12 GLN A O 10
ATOM 13371 N N . LYS A 1 13 ? 0.860 17.915 -15.626 1.00 0.00 13 LYS A N 10
ATOM 13372 C CA . LYS A 1 13 ? 1.199 16.975 -14.564 1.00 0.00 13 LYS A CA 10
ATOM 13373 C C . LYS A 1 13 ? 0.032 16.037 -14.275 1.00 0.00 13 LYS A C 10
ATOM 13374 O O . LYS A 1 13 ? -0.237 15.701 -13.121 1.00 0.00 13 LYS A O 10
ATOM 13393 N N . LEU A 1 14 ? -0.657 15.615 -15.330 1.00 0.00 14 LEU A N 10
ATOM 13394 C CA . LEU A 1 14 ? -1.796 14.714 -15.190 1.00 0.00 14 LEU A CA 10
ATOM 13395 C C . LEU A 1 14 ? -1.334 13.307 -14.825 1.00 0.00 14 LEU A C 10
ATOM 13396 O O . LEU A 1 14 ? -0.205 12.915 -15.123 1.00 0.00 14 LEU A O 10
ATOM 13412 N N . LEU A 1 15 ? -2.214 12.549 -14.181 1.00 0.00 15 LEU A N 10
ATOM 13413 C CA . LEU A 1 15 ? -1.898 11.183 -13.777 1.00 0.00 15 LEU A CA 10
ATOM 13414 C C . LEU A 1 15 ? -3.120 10.497 -13.175 1.00 0.00 15 LEU A C 10
ATOM 13415 O O . LEU A 1 15 ? -4.075 11.156 -12.764 1.00 0.00 15 LEU A O 10
ATOM 13431 N N . ARG A 1 16 ? -3.082 9.169 -13.125 1.00 0.00 16 ARG A N 10
ATOM 13432 C CA . ARG A 1 16 ? -4.185 8.393 -12.572 1.00 0.00 16 ARG A CA 10
ATOM 13433 C C . ARG A 1 16 ? -3.932 8.057 -11.105 1.00 0.00 16 ARG A C 10
ATOM 13434 O O . ARG A 1 16 ? -2.833 8.262 -10.590 1.00 0.00 16 ARG A O 10
ATOM 13455 N N . THR A 1 17 ? -4.958 7.539 -10.437 1.00 0.00 17 THR A N 10
ATOM 13456 C CA . THR A 1 17 ? -4.848 7.175 -9.030 1.00 0.00 17 THR A CA 10
ATOM 13457 C C . THR A 1 17 ? -4.964 5.667 -8.841 1.00 0.00 17 THR A C 10
ATOM 13458 O O . THR A 1 17 ? -4.360 5.097 -7.931 1.00 0.00 17 THR A O 10
ATOM 13469 N N . ASP A 1 18 ? -5.742 5.025 -9.705 1.00 0.00 18 ASP A N 10
ATOM 13470 C CA . ASP A 1 18 ? -5.935 3.581 -9.635 1.00 0.00 18 ASP A CA 10
ATOM 13471 C C . ASP A 1 18 ? -4.812 2.847 -10.359 1.00 0.00 18 ASP A C 10
ATOM 13472 O O . ASP A 1 18 ? -5.025 1.784 -10.944 1.00 0.00 18 ASP A O 10
ATOM 13481 N N . LYS A 1 19 ? -3.614 3.420 -10.318 1.00 0.00 19 LYS A N 10
ATOM 13482 C CA . LYS A 1 19 ? -2.455 2.820 -10.969 1.00 0.00 19 LYS A CA 10
ATOM 13483 C C . LYS A 1 19 ? -1.331 2.580 -9.967 1.00 0.00 19 LYS A C 10
ATOM 13484 O O . LYS A 1 19 ? -1.053 3.425 -9.115 1.00 0.00 19 LYS A O 10
ATOM 13503 N N . LEU A 1 20 ? -0.686 1.423 -10.074 1.00 0.00 20 LEU A N 10
ATOM 13504 C CA . LEU A 1 20 ? 0.410 1.072 -9.178 1.00 0.00 20 LEU A CA 10
ATOM 13505 C C . LEU A 1 20 ? 1.678 0.759 -9.965 1.00 0.00 20 LEU A C 10
ATOM 13506 O O . LEU A 1 20 ? 1.637 0.049 -10.969 1.00 0.00 20 LEU A O 10
ATOM 13522 N N . GLU A 1 21 ? 2.804 1.293 -9.500 1.00 0.00 21 GLU A N 10
ATOM 13523 C CA . GLU A 1 21 ? 4.084 1.069 -10.161 1.00 0.00 21 GLU A CA 10
ATOM 13524 C C . GLU A 1 21 ? 4.661 -0.292 -9.781 1.00 0.00 21 GLU A C 10
ATOM 13525 O O . GLU A 1 21 ? 5.050 -0.517 -8.635 1.00 0.00 21 GLU A O 10
ATOM 13537 N N . VAL A 1 22 ? 4.714 -1.198 -10.753 1.00 0.00 22 VAL A N 10
ATOM 13538 C CA . VAL A 1 22 ? 5.244 -2.537 -10.522 1.00 0.00 22 VAL A CA 10
ATOM 13539 C C . VAL A 1 22 ? 6.727 -2.488 -10.174 1.00 0.00 22 VAL A C 10
ATOM 13540 O O . VAL A 1 22 ? 7.542 -1.990 -10.951 1.00 0.00 22 VAL A O 10
ATOM 13553 N N . CYS A 1 23 ? 7.071 -3.009 -9.001 1.00 0.00 23 CYS A N 10
ATOM 13554 C CA . CYS A 1 23 ? 8.457 -3.026 -8.548 1.00 0.00 23 CYS A CA 10
ATOM 13555 C C . CYS A 1 23 ? 9.361 -3.679 -9.589 1.00 0.00 23 CYS A C 10
ATOM 13556 O O . CYS A 1 23 ? 8.929 -4.552 -10.342 1.00 0.00 23 CYS A O 10
ATOM 13563 N N . ARG A 1 24 ? 10.618 -3.249 -9.626 1.00 0.00 24 ARG A N 10
ATOM 13564 C CA . ARG A 1 24 ? 11.584 -3.790 -10.575 1.00 0.00 24 ARG A CA 10
ATOM 13565 C C . ARG A 1 24 ? 12.351 -4.958 -9.963 1.00 0.00 24 ARG A C 10
ATOM 13566 O O . ARG A 1 24 ? 12.640 -5.945 -10.638 1.00 0.00 24 ARG A O 10
ATOM 13587 N N . GLU A 1 25 ? 12.679 -4.837 -8.680 1.00 0.00 25 GLU A N 10
ATOM 13588 C CA . GLU A 1 25 ? 13.414 -5.883 -7.978 1.00 0.00 25 GLU A CA 10
ATOM 13589 C C . GLU A 1 25 ? 12.582 -7.158 -7.876 1.00 0.00 25 GLU A C 10
ATOM 13590 O O . GLU A 1 25 ? 12.974 -8.210 -8.382 1.00 0.00 25 GLU A O 10
ATOM 13602 N N . PHE A 1 26 ? 11.433 -7.056 -7.217 1.00 0.00 26 PHE A N 10
ATOM 13603 C CA . PHE A 1 26 ? 10.546 -8.201 -7.046 1.00 0.00 26 PHE A CA 10
ATOM 13604 C C . PHE A 1 26 ? 10.462 -9.021 -8.330 1.00 0.00 26 PHE A C 10
ATOM 13605 O O . PHE A 1 26 ? 10.648 -10.237 -8.314 1.00 0.00 26 PHE A O 10
ATOM 13622 N N . GLN A 1 27 ? 10.182 -8.345 -9.440 1.00 0.00 27 GLN A N 10
ATOM 13623 C CA . GLN A 1 27 ? 10.073 -9.011 -10.732 1.00 0.00 27 GLN A CA 10
ATOM 13624 C C . GLN A 1 27 ? 11.109 -10.123 -10.860 1.00 0.00 27 GLN A C 10
ATOM 13625 O O . GLN A 1 27 ? 10.780 -11.251 -11.230 1.00 0.00 27 GLN A O 10
ATOM 13639 N N . ARG A 1 28 ? 12.360 -9.798 -10.553 1.00 0.00 28 ARG A N 10
ATOM 13640 C CA . ARG A 1 28 ? 13.444 -10.770 -10.636 1.00 0.00 28 ARG A CA 10
ATOM 13641 C C . ARG A 1 28 ? 13.589 -11.536 -9.324 1.00 0.00 28 ARG A C 10
ATOM 13642 O O . ARG A 1 28 ? 14.140 -12.635 -9.293 1.00 0.00 28 ARG A O 10
ATOM 13663 N N . GLY A 1 29 ? 13.090 -10.946 -8.242 1.00 0.00 29 GLY A N 10
ATOM 13664 C CA . GLY A 1 29 ? 13.174 -11.586 -6.942 1.00 0.00 29 GLY A CA 10
ATOM 13665 C C . GLY A 1 29 ? 14.333 -11.067 -6.114 1.00 0.00 29 GLY A C 10
ATOM 13666 O O . GLY A 1 29 ? 15.162 -11.843 -5.640 1.00 0.00 29 GLY A O 10
ATOM 13670 N N . ASN A 1 30 ? 14.391 -9.751 -5.941 1.00 0.00 30 ASN A N 10
ATOM 13671 C CA . ASN A 1 30 ? 15.459 -9.129 -5.166 1.00 0.00 30 ASN A CA 10
ATOM 13672 C C . ASN A 1 30 ? 14.886 -8.241 -4.065 1.00 0.00 30 ASN A C 10
ATOM 13673 O O . ASN A 1 30 ? 15.501 -8.062 -3.014 1.00 0.00 30 ASN A O 10
ATOM 13684 N N . CYS A 1 31 ? 13.703 -7.689 -4.314 1.00 0.00 31 CYS A N 10
ATOM 13685 C CA . CYS A 1 31 ? 13.045 -6.821 -3.345 1.00 0.00 31 CYS A CA 10
ATOM 13686 C C . CYS A 1 31 ? 12.859 -7.537 -2.011 1.00 0.00 31 CYS A C 10
ATOM 13687 O O . CYS A 1 31 ? 12.271 -8.617 -1.951 1.00 0.00 31 CYS A O 10
ATOM 13694 N N . ALA A 1 32 ? 13.363 -6.928 -0.943 1.00 0.00 32 ALA A N 10
ATOM 13695 C CA . ALA A 1 32 ? 13.250 -7.506 0.391 1.00 0.00 32 ALA A CA 10
ATOM 13696 C C . ALA A 1 32 ? 12.151 -6.821 1.195 1.00 0.00 32 ALA A C 10
ATOM 13697 O O . ALA A 1 32 ? 11.711 -7.333 2.224 1.00 0.00 32 ALA A O 10
ATOM 13704 N N . ARG A 1 33 ? 11.712 -5.660 0.719 1.00 0.00 33 ARG A N 10
ATOM 13705 C CA . ARG A 1 33 ? 10.664 -4.904 1.395 1.00 0.00 33 ARG A CA 10
ATOM 13706 C C . ARG A 1 33 ? 9.293 -5.521 1.133 1.00 0.00 33 ARG A C 10
ATOM 13707 O O . ARG A 1 33 ? 8.332 -5.250 1.851 1.00 0.00 33 ARG A O 10
ATOM 13728 N N . GLY A 1 34 ? 9.212 -6.353 0.099 1.00 0.00 34 GLY A N 10
ATOM 13729 C CA . GLY A 1 34 ? 7.955 -6.994 -0.240 1.00 0.00 34 GLY A CA 10
ATOM 13730 C C . GLY A 1 34 ? 6.832 -5.997 -0.448 1.00 0.00 34 GLY A C 10
ATOM 13731 O O . GLY A 1 34 ? 6.987 -4.811 -0.159 1.00 0.00 34 GLY A O 10
ATOM 13735 N N . GLU A 1 35 ? 5.701 -6.478 -0.953 1.00 0.00 35 GLU A N 10
ATOM 13736 C CA . GLU A 1 35 ? 4.550 -5.619 -1.203 1.00 0.00 35 GLU A CA 10
ATOM 13737 C C . GLU A 1 35 ? 3.935 -5.139 0.109 1.00 0.00 35 GLU A C 10
ATOM 13738 O O . GLU A 1 35 ? 2.967 -4.377 0.113 1.00 0.00 35 GLU A O 10
ATOM 13750 N N . THR A 1 36 ? 4.504 -5.590 1.222 1.00 0.00 36 THR A N 10
ATOM 13751 C CA . THR A 1 36 ? 4.012 -5.209 2.540 1.00 0.00 36 THR A CA 10
ATOM 13752 C C . THR A 1 36 ? 4.753 -3.987 3.072 1.00 0.00 36 THR A C 10
ATOM 13753 O O . THR A 1 36 ? 4.166 -3.134 3.737 1.00 0.00 36 THR A O 10
ATOM 13764 N N . ASP A 1 37 ? 6.045 -3.909 2.773 1.00 0.00 37 ASP A N 10
ATOM 13765 C CA . ASP A 1 37 ? 6.866 -2.789 3.220 1.00 0.00 37 ASP A CA 10
ATOM 13766 C C . ASP A 1 37 ? 7.364 -1.972 2.031 1.00 0.00 37 ASP A C 10
ATOM 13767 O O . ASP A 1 37 ? 8.112 -1.008 2.196 1.00 0.00 37 ASP A O 10
ATOM 13776 N N . CYS A 1 38 ? 6.945 -2.365 0.833 1.00 0.00 38 CYS A N 10
ATOM 13777 C CA . CYS A 1 38 ? 7.349 -1.671 -0.384 1.00 0.00 38 CYS A CA 10
ATOM 13778 C C . CYS A 1 38 ? 6.214 -0.800 -0.915 1.00 0.00 38 CYS A C 10
ATOM 13779 O O . CYS A 1 38 ? 5.058 -1.222 -0.951 1.00 0.00 38 CYS A O 10
ATOM 13786 N N . ARG A 1 39 ? 6.554 0.418 -1.326 1.00 0.00 39 ARG A N 10
ATOM 13787 C CA . ARG A 1 39 ? 5.564 1.349 -1.854 1.00 0.00 39 ARG A CA 10
ATOM 13788 C C . ARG A 1 39 ? 5.043 0.879 -3.209 1.00 0.00 39 ARG A C 10
ATOM 13789 O O . ARG A 1 39 ? 3.937 1.234 -3.618 1.00 0.00 39 ARG A O 10
ATOM 13810 N N . PHE A 1 40 ? 5.848 0.079 -3.901 1.00 0.00 40 PHE A N 10
ATOM 13811 C CA . PHE A 1 40 ? 5.469 -0.439 -5.211 1.00 0.00 40 PHE A CA 10
ATOM 13812 C C . PHE A 1 40 ? 4.725 -1.764 -5.077 1.00 0.00 40 PHE A C 10
ATOM 13813 O O . PHE A 1 40 ? 4.993 -2.550 -4.169 1.00 0.00 40 PHE A O 10
ATOM 13830 N N . ALA A 1 41 ? 3.789 -2.005 -5.989 1.00 0.00 41 ALA A N 10
ATOM 13831 C CA . ALA A 1 41 ? 3.007 -3.235 -5.975 1.00 0.00 41 ALA A CA 10
ATOM 13832 C C . ALA A 1 41 ? 3.783 -4.386 -6.607 1.00 0.00 41 ALA A C 10
ATOM 13833 O O . ALA A 1 41 ? 4.491 -4.201 -7.598 1.00 0.00 41 ALA A O 10
ATOM 13840 N N . HIS A 1 42 ? 3.646 -5.575 -6.028 1.00 0.00 42 HIS A N 10
ATOM 13841 C CA . HIS A 1 42 ? 4.335 -6.756 -6.535 1.00 0.00 42 HIS A CA 10
ATOM 13842 C C . HIS A 1 42 ? 3.353 -7.709 -7.211 1.00 0.00 42 HIS A C 10
ATOM 13843 O O . HIS A 1 42 ? 2.637 -8.468 -6.557 1.00 0.00 42 HIS A O 10
ATOM 13857 N N . PRO A 1 43 ? 3.317 -7.669 -8.551 1.00 0.00 43 PRO A N 10
ATOM 13858 C CA . PRO A 1 43 ? 2.428 -8.522 -9.344 1.00 0.00 43 PRO A CA 10
ATOM 13859 C C . PRO A 1 43 ? 2.840 -9.990 -9.301 1.00 0.00 43 PRO A C 10
ATOM 13860 O O . PRO A 1 43 ? 3.669 -10.435 -10.094 1.00 0.00 43 PRO A O 10
ATOM 13871 N N . ALA A 1 44 ? 2.257 -10.737 -8.369 1.00 0.00 44 ALA A N 10
ATOM 13872 C CA . ALA A 1 44 ? 2.563 -12.154 -8.225 1.00 0.00 44 ALA A CA 10
ATOM 13873 C C . ALA A 1 44 ? 2.148 -12.935 -9.467 1.00 0.00 44 ALA A C 10
ATOM 13874 O O . ALA A 1 44 ? 2.893 -13.784 -9.956 1.00 0.00 44 ALA A O 10
ATOM 13881 N N . ASP A 1 45 ? 0.955 -12.642 -9.973 1.00 0.00 45 ASP A N 10
ATOM 13882 C CA . ASP A 1 45 ? 0.441 -13.317 -11.160 1.00 0.00 45 ASP A CA 10
ATOM 13883 C C . ASP A 1 45 ? 1.342 -13.060 -12.364 1.00 0.00 45 ASP A C 10
ATOM 13884 O O . ASP A 1 45 ? 2.042 -12.049 -12.424 1.00 0.00 45 ASP A O 10
ATOM 13893 N N . SER A 1 46 ? 1.321 -13.983 -13.320 1.00 0.00 46 SER A N 10
ATOM 13894 C CA . SER A 1 46 ? 2.139 -13.859 -14.521 1.00 0.00 46 SER A CA 10
ATOM 13895 C C . SER A 1 46 ? 1.469 -12.946 -15.543 1.00 0.00 46 SER A C 10
ATOM 13896 O O . SER A 1 46 ? 0.303 -12.578 -15.396 1.00 0.00 46 SER A O 10
ATOM 13904 N N . THR A 1 47 ? 2.216 -12.583 -16.581 1.00 0.00 47 THR A N 10
ATOM 13905 C CA . THR A 1 47 ? 1.697 -11.712 -17.628 1.00 0.00 47 THR A CA 10
ATOM 13906 C C . THR A 1 47 ? 0.809 -10.618 -17.044 1.00 0.00 47 THR A C 10
ATOM 13907 O O . THR A 1 47 ? -0.189 -10.228 -17.648 1.00 0.00 47 THR A O 10
ATOM 13918 N N . MET A 1 48 ? 1.180 -10.128 -15.866 1.00 0.00 48 MET A N 10
ATOM 13919 C CA . MET A 1 48 ? 0.418 -9.077 -15.202 1.00 0.00 48 MET A CA 10
ATOM 13920 C C . MET A 1 48 ? 1.227 -7.787 -15.120 1.00 0.00 48 MET A C 10
ATOM 13921 O O . MET A 1 48 ? 1.106 -7.028 -14.158 1.00 0.00 48 MET A O 10
ATOM 13935 N N . ILE A 1 49 ? 2.052 -7.546 -16.133 1.00 0.00 49 ILE A N 10
ATOM 13936 C CA . ILE A 1 49 ? 2.880 -6.347 -16.175 1.00 0.00 49 ILE A CA 10
ATOM 13937 C C . ILE A 1 49 ? 2.860 -5.713 -17.562 1.00 0.00 49 ILE A C 10
ATOM 13938 O O . ILE A 1 49 ? 2.665 -6.398 -18.566 1.00 0.00 49 ILE A O 10
ATOM 13954 N N . ASP A 1 50 ? 3.064 -4.401 -17.610 1.00 0.00 50 ASP A N 10
ATOM 13955 C CA . ASP A 1 50 ? 3.073 -3.674 -18.874 1.00 0.00 50 ASP A CA 10
ATOM 13956 C C . ASP A 1 50 ? 4.471 -3.155 -19.193 1.00 0.00 50 ASP A C 10
ATOM 13957 O O . ASP A 1 50 ? 5.008 -2.305 -18.481 1.00 0.00 50 ASP A O 10
ATOM 13966 N N . THR A 1 51 ? 5.059 -3.673 -20.267 1.00 0.00 51 THR A N 10
ATOM 13967 C CA . THR A 1 51 ? 6.395 -3.265 -20.679 1.00 0.00 51 THR A CA 10
ATOM 13968 C C . THR A 1 51 ? 6.377 -1.876 -21.306 1.00 0.00 51 THR A C 10
ATOM 13969 O O . THR A 1 51 ? 7.410 -1.366 -21.740 1.00 0.00 51 THR A O 10
ATOM 13980 N N . SER A 1 52 ? 5.196 -1.267 -21.350 1.00 0.00 52 SER A N 10
ATOM 13981 C CA . SER A 1 52 ? 5.043 0.063 -21.927 1.00 0.00 52 SER A CA 10
ATOM 13982 C C . SER A 1 52 ? 5.068 1.134 -20.840 1.00 0.00 52 SER A C 10
ATOM 13983 O O . SER A 1 52 ? 5.666 2.196 -21.013 1.00 0.00 52 SER A O 10
ATOM 13991 N N . ASP A 1 53 ? 4.415 0.845 -19.720 1.00 0.00 53 ASP A N 10
ATOM 13992 C CA . ASP A 1 53 ? 4.362 1.782 -18.603 1.00 0.00 53 ASP A CA 10
ATOM 13993 C C . ASP A 1 53 ? 4.825 1.113 -17.312 1.00 0.00 53 ASP A C 10
ATOM 13994 O O . ASP A 1 53 ? 5.326 1.775 -16.404 1.00 0.00 53 ASP A O 10
ATOM 14003 N N . ASN A 1 54 ? 4.651 -0.202 -17.238 1.00 0.00 54 ASN A N 10
ATOM 14004 C CA . ASN A 1 54 ? 5.050 -0.960 -16.057 1.00 0.00 54 ASN A CA 10
ATOM 14005 C C . ASN A 1 54 ? 4.152 -0.626 -14.868 1.00 0.00 54 ASN A C 10
ATOM 14006 O O . ASN A 1 54 ? 4.617 -0.533 -13.732 1.00 0.00 54 ASN A O 10
ATOM 14017 N N . THR A 1 55 ? 2.863 -0.447 -15.139 1.00 0.00 55 THR A N 10
ATOM 14018 C CA . THR A 1 55 ? 1.901 -0.124 -14.094 1.00 0.00 55 THR A CA 10
ATOM 14019 C C . THR A 1 55 ? 0.676 -1.029 -14.174 1.00 0.00 55 THR A C 10
ATOM 14020 O O . THR A 1 55 ? 0.236 -1.398 -15.263 1.00 0.00 55 THR A O 10
ATOM 14031 N N . VAL A 1 56 ? 0.130 -1.382 -13.015 1.00 0.00 56 VAL A N 10
ATOM 14032 C CA . VAL A 1 56 ? -1.045 -2.243 -12.955 1.00 0.00 56 VAL A CA 10
ATOM 14033 C C . VAL A 1 56 ? -2.262 -1.477 -12.447 1.00 0.00 56 VAL A C 10
ATOM 14034 O O . VAL A 1 56 ? -2.140 -0.571 -11.623 1.00 0.00 56 VAL A O 10
ATOM 14047 N N . THR A 1 57 ? -3.437 -1.847 -12.945 1.00 0.00 57 THR A N 10
ATOM 14048 C CA . THR A 1 57 ? -4.677 -1.195 -12.543 1.00 0.00 57 THR A CA 10
ATOM 14049 C C . THR A 1 57 ? -5.021 -1.515 -11.093 1.00 0.00 57 THR A C 10
ATOM 14050 O O . THR A 1 57 ? -4.617 -2.549 -10.562 1.00 0.00 57 THR A O 10
ATOM 14061 N N . VAL A 1 58 ? -5.771 -0.620 -10.457 1.00 0.00 58 VAL A N 10
ATOM 14062 C CA . VAL A 1 58 ? -6.171 -0.808 -9.067 1.00 0.00 58 VAL A CA 10
ATOM 14063 C C . VAL A 1 58 ? -7.684 -0.959 -8.947 1.00 0.00 58 VAL A C 10
ATOM 14064 O O . VAL A 1 58 ? -8.439 -0.049 -9.288 1.00 0.00 58 VAL A O 10
ATOM 14077 N N . CYS A 1 59 ? -8.120 -2.116 -8.458 1.00 0.00 59 CYS A N 10
ATOM 14078 C CA . CYS A 1 59 ? -9.542 -2.388 -8.292 1.00 0.00 59 CYS A CA 10
ATOM 14079 C C . CYS A 1 59 ? -10.209 -1.303 -7.452 1.00 0.00 59 CYS A C 10
ATOM 14080 O O . CYS A 1 59 ? -9.854 -1.095 -6.292 1.00 0.00 59 CYS A O 10
ATOM 14087 N N . MET A 1 60 ? -11.178 -0.613 -8.047 1.00 0.00 60 MET A N 10
ATOM 14088 C CA . MET A 1 60 ? -11.895 0.450 -7.353 1.00 0.00 60 MET A CA 10
ATOM 14089 C C . MET A 1 60 ? -12.780 -0.122 -6.249 1.00 0.00 60 MET A C 10
ATOM 14090 O O . MET A 1 60 ? -12.701 0.302 -5.096 1.00 0.00 60 MET A O 10
ATOM 14104 N N . ASP A 1 61 ? -13.621 -1.085 -6.610 1.00 0.00 61 ASP A N 10
ATOM 14105 C CA . ASP A 1 61 ? -14.519 -1.715 -5.650 1.00 0.00 61 ASP A CA 10
ATOM 14106 C C . ASP A 1 61 ? -13.757 -2.171 -4.410 1.00 0.00 61 ASP A C 10
ATOM 14107 O O . ASP A 1 61 ? -14.033 -1.720 -3.298 1.00 0.00 61 ASP A O 10
ATOM 14116 N N . TYR A 1 62 ? -12.797 -3.067 -4.608 1.00 0.00 62 TYR A N 10
ATOM 14117 C CA . TYR A 1 62 ? -11.997 -3.587 -3.506 1.00 0.00 62 TYR A CA 10
ATOM 14118 C C . TYR A 1 62 ? -11.739 -2.504 -2.462 1.00 0.00 62 TYR A C 10
ATOM 14119 O O . TYR A 1 62 ? -12.017 -2.690 -1.277 1.00 0.00 62 TYR A O 10
ATOM 14137 N N . ILE A 1 63 ? -11.206 -1.373 -2.912 1.00 0.00 63 ILE A N 10
ATOM 14138 C CA . ILE A 1 63 ? -10.912 -0.260 -2.019 1.00 0.00 63 ILE A CA 10
ATOM 14139 C C . ILE A 1 63 ? -12.115 0.074 -1.142 1.00 0.00 63 ILE A C 10
ATOM 14140 O O . ILE A 1 63 ? -11.973 0.334 0.053 1.00 0.00 63 ILE A O 10
ATOM 14156 N N . LYS A 1 64 ? -13.299 0.064 -1.744 1.00 0.00 64 LYS A N 10
ATOM 14157 C CA . LYS A 1 64 ? -14.529 0.362 -1.019 1.00 0.00 64 LYS A CA 10
ATOM 14158 C C . LYS A 1 64 ? -14.752 -0.640 0.109 1.00 0.00 64 LYS A C 10
ATOM 14159 O O . LYS A 1 64 ? -15.438 -0.346 1.087 1.00 0.00 64 LYS A O 10
ATOM 14178 N N . GLY A 1 65 ? -14.168 -1.826 -0.034 1.00 0.00 65 GLY A N 10
ATOM 14179 C CA . GLY A 1 65 ? -14.314 -2.853 0.981 1.00 0.00 65 GLY A CA 10
ATOM 14180 C C . GLY A 1 65 ? -15.026 -4.086 0.460 1.00 0.00 65 GLY A C 10
ATOM 14181 O O . GLY A 1 65 ? -14.909 -5.168 1.035 1.00 0.00 65 GLY A O 10
ATOM 14185 N N . ARG A 1 66 ? -15.767 -3.922 -0.631 1.00 0.00 66 ARG A N 10
ATOM 14186 C CA . ARG A 1 66 ? -16.503 -5.030 -1.228 1.00 0.00 66 ARG A CA 10
ATOM 14187 C C . ARG A 1 66 ? -16.213 -5.134 -2.722 1.00 0.00 66 ARG A C 10
ATOM 14188 O O . ARG A 1 66 ? -16.700 -4.329 -3.517 1.00 0.00 66 ARG A O 10
ATOM 14209 N N . CYS A 1 67 ? -15.417 -6.129 -3.098 1.00 0.00 67 CYS A N 10
ATOM 14210 C CA . CYS A 1 67 ? -15.061 -6.338 -4.496 1.00 0.00 67 CYS A CA 10
ATOM 14211 C C . CYS A 1 67 ? -15.763 -7.571 -5.058 1.00 0.00 67 CYS A C 10
ATOM 14212 O O . CYS A 1 67 ? -15.305 -8.698 -4.872 1.00 0.00 67 CYS A O 10
ATOM 14219 N N . MET A 1 68 ? -16.878 -7.347 -5.746 1.00 0.00 68 MET A N 10
ATOM 14220 C CA . MET A 1 68 ? -17.643 -8.439 -6.337 1.00 0.00 68 MET A CA 10
ATOM 14221 C C . MET A 1 68 ? -17.631 -8.350 -7.860 1.00 0.00 68 MET A C 10
ATOM 14222 O O . MET A 1 68 ? -18.499 -8.908 -8.530 1.00 0.00 68 MET A O 10
ATOM 14236 N N . ARG A 1 69 ? -16.642 -7.645 -8.399 1.00 0.00 69 ARG A N 10
ATOM 14237 C CA . ARG A 1 69 ? -16.518 -7.482 -9.842 1.00 0.00 69 ARG A CA 10
ATOM 14238 C C . ARG A 1 69 ? -16.496 -8.838 -10.542 1.00 0.00 69 ARG A C 10
ATOM 14239 O O . ARG A 1 69 ? -15.470 -9.517 -10.568 1.00 0.00 69 ARG A O 10
ATOM 14260 N N . GLU A 1 70 ? -17.635 -9.225 -11.108 1.00 0.00 70 GLU A N 10
ATOM 14261 C CA . GLU A 1 70 ? -17.746 -10.500 -11.807 1.00 0.00 70 GLU A CA 10
ATOM 14262 C C . GLU A 1 70 ? -16.433 -10.858 -12.498 1.00 0.00 70 GLU A C 10
ATOM 14263 O O . GLU A 1 70 ? -16.050 -10.235 -13.488 1.00 0.00 70 GLU A O 10
ATOM 14275 N N . LYS A 1 71 ? -15.748 -11.865 -11.967 1.00 0.00 71 LYS A N 10
ATOM 14276 C CA . LYS A 1 71 ? -14.479 -12.308 -12.531 1.00 0.00 71 LYS A CA 10
ATOM 14277 C C . LYS A 1 71 ? -13.441 -11.191 -12.480 1.00 0.00 71 LYS A C 10
ATOM 14278 O O . LYS A 1 71 ? -12.857 -10.826 -13.501 1.00 0.00 71 LYS A O 10
ATOM 14297 N N . CYS A 1 72 ? -13.216 -10.652 -11.287 1.00 0.00 72 CYS A N 10
ATOM 14298 C CA . CYS A 1 72 ? -12.249 -9.577 -11.103 1.00 0.00 72 CYS A CA 10
ATOM 14299 C C . CYS A 1 72 ? -10.847 -10.032 -11.498 1.00 0.00 72 CYS A C 10
ATOM 14300 O O . CYS A 1 72 ? -10.382 -11.089 -11.070 1.00 0.00 72 CYS A O 10
ATOM 14307 N N . LYS A 1 73 ? -10.179 -9.228 -12.318 1.00 0.00 73 LYS A N 10
ATOM 14308 C CA . LYS A 1 73 ? -8.831 -9.546 -12.772 1.00 0.00 73 LYS A CA 10
ATOM 14309 C C . LYS A 1 73 ? -7.877 -8.388 -12.497 1.00 0.00 73 LYS A C 10
ATOM 14310 O O . LYS A 1 73 ? -6.793 -8.312 -13.076 1.00 0.00 73 LYS A O 10
ATOM 14329 N N . TYR A 1 74 ? -8.287 -7.488 -11.610 1.00 0.00 74 TYR A N 10
ATOM 14330 C CA . TYR A 1 74 ? -7.469 -6.333 -11.259 1.00 0.00 74 TYR A CA 10
ATOM 14331 C C . TYR A 1 74 ? -6.607 -6.627 -10.035 1.00 0.00 74 TYR A C 10
ATOM 14332 O O . TYR A 1 74 ? -6.934 -7.495 -9.225 1.00 0.00 74 TYR A O 10
ATOM 14350 N N . PHE A 1 75 ? -5.504 -5.897 -9.906 1.00 0.00 75 PHE A N 10
ATOM 14351 C CA . PHE A 1 75 ? -4.594 -6.078 -8.782 1.00 0.00 75 PHE A CA 10
ATOM 14352 C C . PHE A 1 75 ? -5.209 -5.541 -7.492 1.00 0.00 75 PHE A C 10
ATOM 14353 O O . PHE A 1 75 ? -5.924 -4.538 -7.503 1.00 0.00 75 PHE A O 10
ATOM 14370 N N . HIS A 1 76 ? -4.926 -6.216 -6.383 1.00 0.00 76 HIS A N 10
ATOM 14371 C CA . HIS A 1 76 ? -5.450 -5.808 -5.085 1.00 0.00 76 HIS A CA 10
ATOM 14372 C C . HIS A 1 76 ? -4.317 -5.437 -4.133 1.00 0.00 76 HIS A C 10
ATOM 14373 O O . HIS A 1 76 ? -3.576 -6.292 -3.647 1.00 0.00 76 HIS A O 10
ATOM 14387 N N . PRO A 1 77 ? -4.176 -4.131 -3.860 1.00 0.00 77 PRO A N 10
ATOM 14388 C CA . PRO A 1 77 ? -3.135 -3.617 -2.965 1.00 0.00 77 PRO A CA 10
ATOM 14389 C C . PRO A 1 77 ? -3.384 -3.995 -1.509 1.00 0.00 77 PRO A C 10
ATOM 14390 O O . PRO A 1 77 ? -4.497 -4.345 -1.115 1.00 0.00 77 PRO A O 10
ATOM 14401 N N . PRO A 1 78 ? -2.325 -3.923 -0.689 1.00 0.00 78 PRO A N 10
ATOM 14402 C CA . PRO A 1 78 ? -2.405 -4.253 0.737 1.00 0.00 78 PRO A CA 10
ATOM 14403 C C . PRO A 1 78 ? -3.209 -3.226 1.526 1.00 0.00 78 PRO A C 10
ATOM 14404 O O . PRO A 1 78 ? -3.716 -2.255 0.964 1.00 0.00 78 PRO A O 10
ATOM 14415 N N . ALA A 1 79 ? -3.322 -3.445 2.832 1.00 0.00 79 ALA A N 10
ATOM 14416 C CA . ALA A 1 79 ? -4.063 -2.537 3.698 1.00 0.00 79 ALA A CA 10
ATOM 14417 C C . ALA A 1 79 ? -3.474 -1.131 3.651 1.00 0.00 79 ALA A C 10
ATOM 14418 O O . ALA A 1 79 ? -4.143 -0.180 3.246 1.00 0.00 79 ALA A O 10
ATOM 14425 N N . HIS A 1 80 ? -2.218 -1.006 4.068 1.00 0.00 80 HIS A N 10
ATOM 14426 C CA . HIS A 1 80 ? -1.538 0.285 4.073 1.00 0.00 80 HIS A CA 10
ATOM 14427 C C . HIS A 1 80 ? -1.776 1.029 2.763 1.00 0.00 80 HIS A C 10
ATOM 14428 O O . HIS A 1 80 ? -2.288 2.149 2.757 1.00 0.00 80 HIS A O 10
ATOM 14442 N N . LEU A 1 81 ? -1.400 0.400 1.655 1.00 0.00 81 LEU A N 10
ATOM 14443 C CA . LEU A 1 81 ? -1.571 1.003 0.337 1.00 0.00 81 LEU A CA 10
ATOM 14444 C C . LEU A 1 81 ? -3.034 1.356 0.086 1.00 0.00 81 LEU A C 10
ATOM 14445 O O . LEU A 1 81 ? -3.359 2.497 -0.239 1.00 0.00 81 LEU A O 10
ATOM 14461 N N . GLN A 1 82 ? -3.910 0.369 0.241 1.00 0.00 82 GLN A N 10
ATOM 14462 C CA . GLN A 1 82 ? -5.338 0.576 0.032 1.00 0.00 82 GLN A CA 10
ATOM 14463 C C . GLN A 1 82 ? -5.765 1.957 0.519 1.00 0.00 82 GLN A C 10
ATOM 14464 O O . GLN A 1 82 ? -6.572 2.630 -0.122 1.00 0.00 82 GLN A O 10
ATOM 14478 N N . ALA A 1 83 ? -5.217 2.374 1.656 1.00 0.00 83 ALA A N 10
ATOM 14479 C CA . ALA A 1 83 ? -5.540 3.675 2.228 1.00 0.00 83 ALA A CA 10
ATOM 14480 C C . ALA A 1 83 ? -4.979 4.805 1.371 1.00 0.00 83 ALA A C 10
ATOM 14481 O O . ALA A 1 83 ? -5.686 5.756 1.037 1.00 0.00 83 ALA A O 10
ATOM 14488 N N . LYS A 1 84 ? -3.702 4.696 1.018 1.00 0.00 84 LYS A N 10
ATOM 14489 C CA . LYS A 1 84 ? -3.045 5.708 0.199 1.00 0.00 84 LYS A CA 10
ATOM 14490 C C . LYS A 1 84 ? -3.971 6.196 -0.910 1.00 0.00 84 LYS A C 10
ATOM 14491 O O . LYS A 1 84 ? -4.016 7.388 -1.215 1.00 0.00 84 LYS A O 10
ATOM 14510 N N . ILE A 1 85 ? -4.709 5.267 -1.510 1.00 0.00 85 ILE A N 10
ATOM 14511 C CA . ILE A 1 85 ? -5.636 5.604 -2.583 1.00 0.00 85 ILE A CA 10
ATOM 14512 C C . ILE A 1 85 ? -6.945 6.155 -2.027 1.00 0.00 85 ILE A C 10
ATOM 14513 O O . ILE A 1 85 ? -7.413 7.214 -2.445 1.00 0.00 85 ILE A O 10
ATOM 14529 N N . LYS A 1 86 ? -7.530 5.430 -1.080 1.00 0.00 86 LYS A N 10
ATOM 14530 C CA . LYS A 1 86 ? -8.784 5.846 -0.463 1.00 0.00 86 LYS A CA 10
ATOM 14531 C C . LYS A 1 86 ? -8.773 7.341 -0.163 1.00 0.00 86 LYS A C 10
ATOM 14532 O O . LYS A 1 86 ? -9.759 8.039 -0.402 1.00 0.00 86 LYS A O 10
ATOM 14551 N N . ALA A 1 87 ? -7.652 7.828 0.358 1.00 0.00 87 ALA A N 10
ATOM 14552 C CA . ALA A 1 87 ? -7.512 9.241 0.686 1.00 0.00 87 ALA A CA 10
ATOM 14553 C C . ALA A 1 87 ? -8.077 10.121 -0.424 1.00 0.00 87 ALA A C 10
ATOM 14554 O O . ALA A 1 87 ? -8.999 10.905 -0.199 1.00 0.00 87 ALA A O 10
ATOM 14561 N N . ALA A 1 88 ? -7.518 9.986 -1.622 1.00 0.00 88 ALA A N 10
ATOM 14562 C CA . ALA A 1 88 ? -7.968 10.767 -2.767 1.00 0.00 88 ALA A CA 10
ATOM 14563 C C . ALA A 1 88 ? -9.488 10.889 -2.786 1.00 0.00 88 ALA A C 10
ATOM 14564 O O . ALA A 1 88 ? -10.030 11.976 -2.981 1.00 0.00 88 ALA A O 10
ATOM 14571 N N . GLN A 1 89 ? -10.169 9.765 -2.584 1.00 0.00 89 GLN A N 10
ATOM 14572 C CA . GLN A 1 89 ? -11.627 9.747 -2.579 1.00 0.00 89 GLN A CA 10
ATOM 14573 C C . GLN A 1 89 ? -12.178 10.554 -1.408 1.00 0.00 89 GLN A C 10
ATOM 14574 O O . GLN A 1 89 ? -13.094 11.360 -1.572 1.00 0.00 89 GLN A O 10
ATOM 14588 N N . HIS A 1 90 ? -11.615 10.330 -0.225 1.00 0.00 90 HIS A N 10
ATOM 14589 C CA . HIS A 1 90 ? -12.051 11.036 0.975 1.00 0.00 90 HIS A CA 10
ATOM 14590 C C . HIS A 1 90 ? -12.250 12.521 0.688 1.00 0.00 90 HIS A C 10
ATOM 14591 O O . HIS A 1 90 ? -11.729 13.048 -0.294 1.00 0.00 90 HIS A O 10
ATOM 14605 N N . GLN A 1 91 ? -13.008 13.189 1.552 1.00 0.00 91 GLN A N 10
ATOM 14606 C CA . GLN A 1 91 ? -13.278 14.613 1.390 1.00 0.00 91 GLN A CA 10
ATOM 14607 C C . GLN A 1 91 ? -12.577 15.426 2.474 1.00 0.00 91 GLN A C 10
ATOM 14608 O O . GLN A 1 91 ? -12.616 15.073 3.652 1.00 0.00 91 GLN A O 10
ATOM 14622 N N . ALA A 1 92 ? -11.936 16.517 2.066 1.00 0.00 92 ALA A N 10
ATOM 14623 C CA . ALA A 1 92 ? -11.228 17.381 3.003 1.00 0.00 92 ALA A CA 10
ATOM 14624 C C . ALA A 1 92 ? -10.696 18.628 2.304 1.00 0.00 92 ALA A C 10
ATOM 14625 O O . ALA A 1 92 ? -10.364 18.593 1.120 1.00 0.00 92 ALA A O 10
ATOM 14632 N N . ASN A 1 93 ? -10.619 19.728 3.045 1.00 0.00 93 ASN A N 10
ATOM 14633 C CA . ASN A 1 93 ? -10.128 20.987 2.496 1.00 0.00 93 ASN A CA 10
ATOM 14634 C C . ASN A 1 93 ? -8.604 21.037 2.528 1.00 0.00 93 ASN A C 10
ATOM 14635 O O . ASN A 1 93 ? -8.015 22.034 2.947 1.00 0.00 93 ASN A O 10
ATOM 14646 N N . GLN A 1 94 ? -7.972 19.957 2.082 1.00 0.00 94 GLN A N 10
ATOM 14647 C CA . GLN A 1 94 ? -6.516 19.878 2.060 1.00 0.00 94 GLN A CA 10
ATOM 14648 C C . GLN A 1 94 ? -5.993 19.876 0.627 1.00 0.00 94 GLN A C 10
ATOM 14649 O O . GLN A 1 94 ? -6.056 18.861 -0.065 1.00 0.00 94 GLN A O 10
ATOM 14663 N N . ALA A 1 95 ? -5.477 21.019 0.190 1.00 0.00 95 ALA A N 10
ATOM 14664 C CA . ALA A 1 95 ? -4.941 21.149 -1.160 1.00 0.00 95 ALA A CA 10
ATOM 14665 C C . ALA A 1 95 ? -3.531 20.573 -1.248 1.00 0.00 95 ALA A C 10
ATOM 14666 O O . ALA A 1 95 ? -2.640 21.179 -1.842 1.00 0.00 95 ALA A O 10
ATOM 14673 N N . ALA A 1 96 ? -3.337 19.401 -0.653 1.00 0.00 96 ALA A N 10
ATOM 14674 C CA . ALA A 1 96 ? -2.037 18.744 -0.666 1.00 0.00 96 ALA A CA 10
ATOM 14675 C C . ALA A 1 96 ? -1.745 18.130 -2.032 1.00 0.00 96 ALA A C 10
ATOM 14676 O O . ALA A 1 96 ? -0.597 18.088 -2.472 1.00 0.00 96 ALA A O 10
ATOM 14683 N N . VAL A 1 97 ? -2.793 17.653 -2.697 1.00 0.00 97 VAL A N 10
ATOM 14684 C CA . VAL A 1 97 ? -2.649 17.042 -4.013 1.00 0.00 97 VAL A CA 10
ATOM 14685 C C . VAL A 1 97 ? -3.484 17.778 -5.055 1.00 0.00 97 VAL A C 10
ATOM 14686 O O . VAL A 1 97 ? -3.029 18.016 -6.173 1.00 0.00 97 VAL A O 10
ATOM 14699 N N . ALA A 1 98 ? -4.708 18.136 -4.679 1.00 0.00 98 ALA A N 10
ATOM 14700 C CA . ALA A 1 98 ? -5.605 18.848 -5.581 1.00 0.00 98 ALA A CA 10
ATOM 14701 C C . ALA A 1 98 ? -6.354 19.956 -4.848 1.00 0.00 98 ALA A C 10
ATOM 14702 O O . ALA A 1 98 ? -6.947 19.693 -3.803 1.00 0.00 98 ALA A O 10
ATOM 14711 N N . GLY A 1 1 ? 34.902 19.676 -4.389 1.00 0.00 1 GLY A N 11
ATOM 14712 C CA . GLY A 1 1 ? 34.517 18.521 -5.178 1.00 0.00 1 GLY A CA 11
ATOM 14713 C C . GLY A 1 1 ? 33.013 18.339 -5.244 1.00 0.00 1 GLY A C 11
ATOM 14714 O O . GLY A 1 1 ? 32.312 18.548 -4.253 1.00 0.00 1 GLY A O 11
ATOM 14718 N N . SER A 1 2 ? 32.516 17.951 -6.414 1.00 0.00 2 SER A N 11
ATOM 14719 C CA . SER A 1 2 ? 31.085 17.747 -6.606 1.00 0.00 2 SER A CA 11
ATOM 14720 C C . SER A 1 2 ? 30.800 17.168 -7.988 1.00 0.00 2 SER A C 11
ATOM 14721 O O . SER A 1 2 ? 31.617 17.283 -8.902 1.00 0.00 2 SER A O 11
ATOM 14729 N N . SER A 1 3 ? 29.635 16.544 -8.133 1.00 0.00 3 SER A N 11
ATOM 14730 C CA . SER A 1 3 ? 29.243 15.943 -9.402 1.00 0.00 3 SER A CA 11
ATOM 14731 C C . SER A 1 3 ? 27.723 15.872 -9.523 1.00 0.00 3 SER A C 11
ATOM 14732 O O . SER A 1 3 ? 26.999 16.216 -8.590 1.00 0.00 3 SER A O 11
ATOM 14740 N N . GLY A 1 4 ? 27.248 15.425 -10.682 1.00 0.00 4 GLY A N 11
ATOM 14741 C CA . GLY A 1 4 ? 25.818 15.317 -10.905 1.00 0.00 4 GLY A CA 11
ATOM 14742 C C . GLY A 1 4 ? 25.486 14.767 -12.278 1.00 0.00 4 GLY A C 11
ATOM 14743 O O . GLY A 1 4 ? 26.378 14.374 -13.029 1.00 0.00 4 GLY A O 11
ATOM 14747 N N . SER A 1 5 ? 24.198 14.737 -12.605 1.00 0.00 5 SER A N 11
ATOM 14748 C CA . SER A 1 5 ? 23.749 14.225 -13.895 1.00 0.00 5 SER A CA 11
ATOM 14749 C C . SER A 1 5 ? 22.355 14.747 -14.231 1.00 0.00 5 SER A C 11
ATOM 14750 O O . SER A 1 5 ? 21.618 15.191 -13.351 1.00 0.00 5 SER A O 11
ATOM 14758 N N . SER A 1 6 ? 22.002 14.691 -15.511 1.00 0.00 6 SER A N 11
ATOM 14759 C CA . SER A 1 6 ? 20.699 15.162 -15.966 1.00 0.00 6 SER A CA 11
ATOM 14760 C C . SER A 1 6 ? 20.041 14.135 -16.884 1.00 0.00 6 SER A C 11
ATOM 14761 O O . SER A 1 6 ? 20.711 13.271 -17.448 1.00 0.00 6 SER A O 11
ATOM 14769 N N . GLY A 1 7 ? 18.723 14.238 -17.028 1.00 0.00 7 GLY A N 11
ATOM 14770 C CA . GLY A 1 7 ? 17.996 13.314 -17.878 1.00 0.00 7 GLY A CA 11
ATOM 14771 C C . GLY A 1 7 ? 16.983 12.491 -17.105 1.00 0.00 7 GLY A C 11
ATOM 14772 O O . GLY A 1 7 ? 17.178 11.295 -16.893 1.00 0.00 7 GLY A O 11
ATOM 14776 N N . SER A 1 8 ? 15.899 13.134 -16.683 1.00 0.00 8 SER A N 11
ATOM 14777 C CA . SER A 1 8 ? 14.855 12.455 -15.925 1.00 0.00 8 SER A CA 11
ATOM 14778 C C . SER A 1 8 ? 13.477 12.993 -16.297 1.00 0.00 8 SER A C 11
ATOM 14779 O O . SER A 1 8 ? 13.136 14.134 -15.982 1.00 0.00 8 SER A O 11
ATOM 14787 N N . THR A 1 9 ? 12.686 12.163 -16.970 1.00 0.00 9 THR A N 11
ATOM 14788 C CA . THR A 1 9 ? 11.346 12.554 -17.387 1.00 0.00 9 THR A CA 11
ATOM 14789 C C . THR A 1 9 ? 10.355 11.412 -17.193 1.00 0.00 9 THR A C 11
ATOM 14790 O O . THR A 1 9 ? 10.711 10.240 -17.318 1.00 0.00 9 THR A O 11
ATOM 14801 N N . ALA A 1 10 ? 9.109 11.760 -16.888 1.00 0.00 10 ALA A N 11
ATOM 14802 C CA . ALA A 1 10 ? 8.066 10.764 -16.679 1.00 0.00 10 ALA A CA 11
ATOM 14803 C C . ALA A 1 10 ? 6.756 11.197 -17.327 1.00 0.00 10 ALA A C 11
ATOM 14804 O O . ALA A 1 10 ? 6.227 12.269 -17.029 1.00 0.00 10 ALA A O 11
ATOM 14811 N N . THR A 1 11 ? 6.235 10.358 -18.217 1.00 0.00 11 THR A N 11
ATOM 14812 C CA . THR A 1 11 ? 4.987 10.655 -18.909 1.00 0.00 11 THR A CA 11
ATOM 14813 C C . THR A 1 11 ? 3.843 9.803 -18.370 1.00 0.00 11 THR A C 11
ATOM 14814 O O . THR A 1 11 ? 3.818 8.588 -18.564 1.00 0.00 11 THR A O 11
ATOM 14825 N N . GLN A 1 12 ? 2.898 10.449 -17.694 1.00 0.00 12 GLN A N 11
ATOM 14826 C CA . GLN A 1 12 ? 1.752 9.749 -17.128 1.00 0.00 12 GLN A CA 11
ATOM 14827 C C . GLN A 1 12 ? 0.447 10.271 -17.721 1.00 0.00 12 GLN A C 11
ATOM 14828 O O . GLN A 1 12 ? -0.535 10.473 -17.007 1.00 0.00 12 GLN A O 11
ATOM 14842 N N . LYS A 1 13 ? 0.445 10.490 -19.031 1.00 0.00 13 LYS A N 11
ATOM 14843 C CA . LYS A 1 13 ? -0.739 10.988 -19.722 1.00 0.00 13 LYS A CA 11
ATOM 14844 C C . LYS A 1 13 ? -2.012 10.441 -19.085 1.00 0.00 13 LYS A C 11
ATOM 14845 O O . LYS A 1 13 ? -2.145 9.234 -18.878 1.00 0.00 13 LYS A O 11
ATOM 14864 N N . LEU A 1 14 ? -2.946 11.334 -18.777 1.00 0.00 14 LEU A N 11
ATOM 14865 C CA . LEU A 1 14 ? -4.210 10.939 -18.165 1.00 0.00 14 LEU A CA 11
ATOM 14866 C C . LEU A 1 14 ? -3.970 10.112 -16.907 1.00 0.00 14 LEU A C 11
ATOM 14867 O O . LEU A 1 14 ? -4.667 9.127 -16.656 1.00 0.00 14 LEU A O 11
ATOM 14883 N N . LEU A 1 15 ? -2.982 10.518 -16.117 1.00 0.00 15 LEU A N 11
ATOM 14884 C CA . LEU A 1 15 ? -2.652 9.815 -14.882 1.00 0.00 15 LEU A CA 11
ATOM 14885 C C . LEU A 1 15 ? -3.916 9.413 -14.129 1.00 0.00 15 LEU A C 11
ATOM 14886 O O . LEU A 1 15 ? -4.876 10.180 -14.054 1.00 0.00 15 LEU A O 11
ATOM 14902 N N . ARG A 1 16 ? -3.909 8.206 -13.573 1.00 0.00 16 ARG A N 11
ATOM 14903 C CA . ARG A 1 16 ? -5.054 7.702 -12.825 1.00 0.00 16 ARG A CA 11
ATOM 14904 C C . ARG A 1 16 ? -4.679 7.433 -11.371 1.00 0.00 16 ARG A C 11
ATOM 14905 O O . ARG A 1 16 ? -3.527 7.608 -10.972 1.00 0.00 16 ARG A O 11
ATOM 14926 N N . THR A 1 17 ? -5.659 7.006 -10.581 1.00 0.00 17 THR A N 11
ATOM 14927 C CA . THR A 1 17 ? -5.433 6.714 -9.171 1.00 0.00 17 THR A CA 11
ATOM 14928 C C . THR A 1 17 ? -5.525 5.217 -8.898 1.00 0.00 17 THR A C 11
ATOM 14929 O O . THR A 1 17 ? -5.036 4.731 -7.878 1.00 0.00 17 THR A O 11
ATOM 14940 N N . ASP A 1 18 ? -6.155 4.491 -9.815 1.00 0.00 18 ASP A N 11
ATOM 14941 C CA . ASP A 1 18 ? -6.310 3.048 -9.673 1.00 0.00 18 ASP A CA 11
ATOM 14942 C C . ASP A 1 18 ? -5.162 2.308 -10.353 1.00 0.00 18 ASP A C 11
ATOM 14943 O O . ASP A 1 18 ? -5.347 1.223 -10.904 1.00 0.00 18 ASP A O 11
ATOM 14952 N N . LYS A 1 19 ? -3.975 2.904 -10.312 1.00 0.00 19 LYS A N 11
ATOM 14953 C CA . LYS A 1 19 ? -2.795 2.303 -10.924 1.00 0.00 19 LYS A CA 11
ATOM 14954 C C . LYS A 1 19 ? -1.674 2.144 -9.902 1.00 0.00 19 LYS A C 11
ATOM 14955 O O . LYS A 1 19 ? -1.503 2.983 -9.017 1.00 0.00 19 LYS A O 11
ATOM 14974 N N . LEU A 1 20 ? -0.911 1.064 -10.031 1.00 0.00 20 LEU A N 11
ATOM 14975 C CA . LEU A 1 20 ? 0.196 0.797 -9.120 1.00 0.00 20 LEU A CA 11
ATOM 14976 C C . LEU A 1 20 ? 1.487 0.539 -9.892 1.00 0.00 20 LEU A C 11
ATOM 14977 O O . LEU A 1 20 ? 1.514 -0.265 -10.823 1.00 0.00 20 LEU A O 11
ATOM 14993 N N . GLU A 1 21 ? 2.554 1.225 -9.496 1.00 0.00 21 GLU A N 11
ATOM 14994 C CA . GLU A 1 21 ? 3.848 1.068 -10.150 1.00 0.00 21 GLU A CA 11
ATOM 14995 C C . GLU A 1 21 ? 4.510 -0.244 -9.740 1.00 0.00 21 GLU A C 11
ATOM 14996 O O . GLU A 1 21 ? 4.930 -0.410 -8.595 1.00 0.00 21 GLU A O 11
ATOM 15008 N N . VAL A 1 22 ? 4.597 -1.176 -10.684 1.00 0.00 22 VAL A N 11
ATOM 15009 C CA . VAL A 1 22 ? 5.208 -2.474 -10.423 1.00 0.00 22 VAL A CA 11
ATOM 15010 C C . VAL A 1 22 ? 6.692 -2.330 -10.108 1.00 0.00 22 VAL A C 11
ATOM 15011 O O . VAL A 1 22 ? 7.430 -1.665 -10.835 1.00 0.00 22 VAL A O 11
ATOM 15024 N N . CYS A 1 23 ? 7.125 -2.959 -9.020 1.00 0.00 23 CYS A N 11
ATOM 15025 C CA . CYS A 1 23 ? 8.522 -2.901 -8.608 1.00 0.00 23 CYS A CA 11
ATOM 15026 C C . CYS A 1 23 ? 9.430 -3.498 -9.679 1.00 0.00 23 CYS A C 11
ATOM 15027 O O . CYS A 1 23 ? 9.029 -4.400 -10.416 1.00 0.00 23 CYS A O 11
ATOM 15034 N N . ARG A 1 24 ? 10.655 -2.989 -9.760 1.00 0.00 24 ARG A N 11
ATOM 15035 C CA . ARG A 1 24 ? 11.620 -3.470 -10.741 1.00 0.00 24 ARG A CA 11
ATOM 15036 C C . ARG A 1 24 ? 12.461 -4.605 -10.165 1.00 0.00 24 ARG A C 11
ATOM 15037 O O . ARG A 1 24 ? 12.842 -5.532 -10.880 1.00 0.00 24 ARG A O 11
ATOM 15058 N N . GLU A 1 25 ? 12.746 -4.525 -8.869 1.00 0.00 25 GLU A N 11
ATOM 15059 C CA . GLU A 1 25 ? 13.543 -5.545 -8.198 1.00 0.00 25 GLU A CA 11
ATOM 15060 C C . GLU A 1 25 ? 12.765 -6.852 -8.080 1.00 0.00 25 GLU A C 11
ATOM 15061 O O . GLU A 1 25 ? 13.158 -7.875 -8.641 1.00 0.00 25 GLU A O 11
ATOM 15073 N N . PHE A 1 26 ? 11.659 -6.811 -7.344 1.00 0.00 26 PHE A N 11
ATOM 15074 C CA . PHE A 1 26 ? 10.826 -7.992 -7.149 1.00 0.00 26 PHE A CA 11
ATOM 15075 C C . PHE A 1 26 ? 10.824 -8.868 -8.398 1.00 0.00 26 PHE A C 11
ATOM 15076 O O . PHE A 1 26 ? 11.004 -10.083 -8.316 1.00 0.00 26 PHE A O 11
ATOM 15093 N N . GLN A 1 27 ? 10.619 -8.242 -9.553 1.00 0.00 27 GLN A N 11
ATOM 15094 C CA . GLN A 1 27 ? 10.592 -8.965 -10.819 1.00 0.00 27 GLN A CA 11
ATOM 15095 C C . GLN A 1 27 ? 11.644 -10.069 -10.837 1.00 0.00 27 GLN A C 11
ATOM 15096 O O . GLN A 1 27 ? 11.331 -11.235 -11.082 1.00 0.00 27 GLN A O 11
ATOM 15110 N N . ARG A 1 28 ? 12.893 -9.695 -10.578 1.00 0.00 28 ARG A N 11
ATOM 15111 C CA . ARG A 1 28 ? 13.991 -10.654 -10.566 1.00 0.00 28 ARG A CA 11
ATOM 15112 C C . ARG A 1 28 ? 14.118 -11.319 -9.199 1.00 0.00 28 ARG A C 11
ATOM 15113 O O . ARG A 1 28 ? 14.681 -12.406 -9.076 1.00 0.00 28 ARG A O 11
ATOM 15134 N N . GLY A 1 29 ? 13.591 -10.657 -8.173 1.00 0.00 29 GLY A N 11
ATOM 15135 C CA . GLY A 1 29 ? 13.656 -11.198 -6.828 1.00 0.00 29 GLY A CA 11
ATOM 15136 C C . GLY A 1 29 ? 14.793 -10.607 -6.020 1.00 0.00 29 GLY A C 11
ATOM 15137 O O . GLY A 1 29 ? 15.617 -11.336 -5.469 1.00 0.00 29 GLY A O 11
ATOM 15141 N N . ASN A 1 30 ? 14.839 -9.280 -5.949 1.00 0.00 30 ASN A N 11
ATOM 15142 C CA . ASN A 1 30 ? 15.886 -8.590 -5.204 1.00 0.00 30 ASN A CA 11
ATOM 15143 C C . ASN A 1 30 ? 15.284 -7.679 -4.138 1.00 0.00 30 ASN A C 11
ATOM 15144 O O . ASN A 1 30 ? 15.922 -7.381 -3.128 1.00 0.00 30 ASN A O 11
ATOM 15155 N N . CYS A 1 31 ? 14.052 -7.239 -4.371 1.00 0.00 31 CYS A N 11
ATOM 15156 C CA . CYS A 1 31 ? 13.363 -6.361 -3.433 1.00 0.00 31 CYS A CA 11
ATOM 15157 C C . CYS A 1 31 ? 13.332 -6.976 -2.036 1.00 0.00 31 CYS A C 11
ATOM 15158 O O . CYS A 1 31 ? 13.159 -8.184 -1.882 1.00 0.00 31 CYS A O 11
ATOM 15165 N N . ALA A 1 32 ? 13.500 -6.134 -1.022 1.00 0.00 32 ALA A N 11
ATOM 15166 C CA . ALA A 1 32 ? 13.489 -6.593 0.362 1.00 0.00 32 ALA A CA 11
ATOM 15167 C C . ALA A 1 32 ? 12.233 -6.120 1.087 1.00 0.00 32 ALA A C 11
ATOM 15168 O O . ALA A 1 32 ? 11.731 -6.798 1.983 1.00 0.00 32 ALA A O 11
ATOM 15175 N N . ARG A 1 33 ? 11.732 -4.954 0.693 1.00 0.00 33 ARG A N 11
ATOM 15176 C CA . ARG A 1 33 ? 10.536 -4.390 1.307 1.00 0.00 33 ARG A CA 11
ATOM 15177 C C . ARG A 1 33 ? 9.334 -5.308 1.100 1.00 0.00 33 ARG A C 11
ATOM 15178 O O . ARG A 1 33 ? 8.384 -5.290 1.881 1.00 0.00 33 ARG A O 11
ATOM 15199 N N . GLY A 1 34 ? 9.383 -6.108 0.039 1.00 0.00 34 GLY A N 11
ATOM 15200 C CA . GLY A 1 34 ? 8.293 -7.021 -0.253 1.00 0.00 34 GLY A CA 11
ATOM 15201 C C . GLY A 1 34 ? 6.980 -6.300 -0.481 1.00 0.00 34 GLY A C 11
ATOM 15202 O O . GLY A 1 34 ? 6.920 -5.073 -0.422 1.00 0.00 34 GLY A O 11
ATOM 15206 N N . GLU A 1 35 ? 5.925 -7.065 -0.746 1.00 0.00 35 GLU A N 11
ATOM 15207 C CA . GLU A 1 35 ? 4.606 -6.490 -0.987 1.00 0.00 35 GLU A CA 11
ATOM 15208 C C . GLU A 1 35 ? 3.920 -6.133 0.328 1.00 0.00 35 GLU A C 11
ATOM 15209 O O . GLU A 1 35 ? 2.700 -5.973 0.382 1.00 0.00 35 GLU A O 11
ATOM 15221 N N . THR A 1 36 ? 4.712 -6.010 1.389 1.00 0.00 36 THR A N 11
ATOM 15222 C CA . THR A 1 36 ? 4.182 -5.674 2.704 1.00 0.00 36 THR A CA 11
ATOM 15223 C C . THR A 1 36 ? 4.767 -4.361 3.213 1.00 0.00 36 THR A C 11
ATOM 15224 O O . THR A 1 36 ? 4.099 -3.607 3.921 1.00 0.00 36 THR A O 11
ATOM 15235 N N . ASP A 1 37 ? 6.016 -4.095 2.849 1.00 0.00 37 ASP A N 11
ATOM 15236 C CA . ASP A 1 37 ? 6.690 -2.871 3.267 1.00 0.00 37 ASP A CA 11
ATOM 15237 C C . ASP A 1 37 ? 7.063 -2.016 2.061 1.00 0.00 37 ASP A C 11
ATOM 15238 O O . ASP A 1 37 ? 7.516 -0.880 2.207 1.00 0.00 37 ASP A O 11
ATOM 15247 N N . CYS A 1 38 ? 6.871 -2.569 0.868 1.00 0.00 38 CYS A N 11
ATOM 15248 C CA . CYS A 1 38 ? 7.189 -1.859 -0.365 1.00 0.00 38 CYS A CA 11
ATOM 15249 C C . CYS A 1 38 ? 5.955 -1.149 -0.917 1.00 0.00 38 CYS A C 11
ATOM 15250 O O . CYS A 1 38 ? 4.879 -1.739 -1.016 1.00 0.00 38 CYS A O 11
ATOM 15257 N N . ARG A 1 39 ? 6.120 0.120 -1.276 1.00 0.00 39 ARG A N 11
ATOM 15258 C CA . ARG A 1 39 ? 5.021 0.910 -1.817 1.00 0.00 39 ARG A CA 11
ATOM 15259 C C . ARG A 1 39 ? 4.601 0.389 -3.188 1.00 0.00 39 ARG A C 11
ATOM 15260 O O . ARG A 1 39 ? 3.422 0.421 -3.541 1.00 0.00 39 ARG A O 11
ATOM 15281 N N . PHE A 1 40 ? 5.573 -0.089 -3.957 1.00 0.00 40 PHE A N 11
ATOM 15282 C CA . PHE A 1 40 ? 5.305 -0.615 -5.291 1.00 0.00 40 PHE A CA 11
ATOM 15283 C C . PHE A 1 40 ? 4.613 -1.973 -5.210 1.00 0.00 40 PHE A C 11
ATOM 15284 O O . PHE A 1 40 ? 4.957 -2.808 -4.375 1.00 0.00 40 PHE A O 11
ATOM 15301 N N . ALA A 1 41 ? 3.636 -2.185 -6.086 1.00 0.00 41 ALA A N 11
ATOM 15302 C CA . ALA A 1 41 ? 2.896 -3.441 -6.116 1.00 0.00 41 ALA A CA 11
ATOM 15303 C C . ALA A 1 41 ? 3.727 -4.552 -6.748 1.00 0.00 41 ALA A C 11
ATOM 15304 O O . ALA A 1 41 ? 4.362 -4.353 -7.785 1.00 0.00 41 ALA A O 11
ATOM 15311 N N . HIS A 1 42 ? 3.718 -5.723 -6.119 1.00 0.00 42 HIS A N 11
ATOM 15312 C CA . HIS A 1 42 ? 4.472 -6.866 -6.621 1.00 0.00 42 HIS A CA 11
ATOM 15313 C C . HIS A 1 42 ? 3.539 -7.901 -7.243 1.00 0.00 42 HIS A C 11
ATOM 15314 O O . HIS A 1 42 ? 2.899 -8.692 -6.550 1.00 0.00 42 HIS A O 11
ATOM 15328 N N . PRO A 1 43 ? 3.458 -7.896 -8.582 1.00 0.00 43 PRO A N 11
ATOM 15329 C CA . PRO A 1 43 ? 2.605 -8.828 -9.327 1.00 0.00 43 PRO A CA 11
ATOM 15330 C C . PRO A 1 43 ? 3.121 -10.261 -9.265 1.00 0.00 43 PRO A C 11
ATOM 15331 O O . PRO A 1 43 ? 4.200 -10.565 -9.773 1.00 0.00 43 PRO A O 11
ATOM 15342 N N . ALA A 1 44 ? 2.343 -11.139 -8.640 1.00 0.00 44 ALA A N 11
ATOM 15343 C CA . ALA A 1 44 ? 2.721 -12.541 -8.514 1.00 0.00 44 ALA A CA 11
ATOM 15344 C C . ALA A 1 44 ? 1.894 -13.418 -9.448 1.00 0.00 44 ALA A C 11
ATOM 15345 O O . ALA A 1 44 ? 2.427 -14.301 -10.120 1.00 0.00 44 ALA A O 11
ATOM 15352 N N . ASP A 1 45 ? 0.590 -13.169 -9.485 1.00 0.00 45 ASP A N 11
ATOM 15353 C CA . ASP A 1 45 ? -0.311 -13.936 -10.338 1.00 0.00 45 ASP A CA 11
ATOM 15354 C C . ASP A 1 45 ? 0.137 -13.877 -11.795 1.00 0.00 45 ASP A C 11
ATOM 15355 O O . ASP A 1 45 ? 1.086 -13.170 -12.134 1.00 0.00 45 ASP A O 11
ATOM 15364 N N . SER A 1 46 ? -0.551 -14.625 -12.651 1.00 0.00 46 SER A N 11
ATOM 15365 C CA . SER A 1 46 ? -0.221 -14.661 -14.071 1.00 0.00 46 SER A CA 11
ATOM 15366 C C . SER A 1 46 ? 0.247 -13.292 -14.555 1.00 0.00 46 SER A C 11
ATOM 15367 O O . SER A 1 46 ? -0.133 -12.260 -14.000 1.00 0.00 46 SER A O 11
ATOM 15375 N N . THR A 1 47 ? 1.075 -13.290 -15.595 1.00 0.00 47 THR A N 11
ATOM 15376 C CA . THR A 1 47 ? 1.596 -12.049 -16.155 1.00 0.00 47 THR A CA 11
ATOM 15377 C C . THR A 1 47 ? 0.510 -10.983 -16.235 1.00 0.00 47 THR A C 11
ATOM 15378 O O . THR A 1 47 ? -0.369 -11.042 -17.094 1.00 0.00 47 THR A O 11
ATOM 15389 N N . MET A 1 48 ? 0.577 -10.008 -15.334 1.00 0.00 48 MET A N 11
ATOM 15390 C CA . MET A 1 48 ? -0.401 -8.926 -15.305 1.00 0.00 48 MET A CA 11
ATOM 15391 C C . MET A 1 48 ? 0.291 -7.569 -15.225 1.00 0.00 48 MET A C 11
ATOM 15392 O O . MET A 1 48 ? -0.161 -6.673 -14.512 1.00 0.00 48 MET A O 11
ATOM 15406 N N . ILE A 1 49 ? 1.388 -7.426 -15.961 1.00 0.00 49 ILE A N 11
ATOM 15407 C CA . ILE A 1 49 ? 2.141 -6.178 -15.973 1.00 0.00 49 ILE A CA 11
ATOM 15408 C C . ILE A 1 49 ? 1.989 -5.457 -17.308 1.00 0.00 49 ILE A C 11
ATOM 15409 O O . ILE A 1 49 ? 2.043 -6.078 -18.370 1.00 0.00 49 ILE A O 11
ATOM 15425 N N . ASP A 1 50 ? 1.801 -4.144 -17.247 1.00 0.00 50 ASP A N 11
ATOM 15426 C CA . ASP A 1 50 ? 1.645 -3.337 -18.452 1.00 0.00 50 ASP A CA 11
ATOM 15427 C C . ASP A 1 50 ? 3.002 -2.995 -19.058 1.00 0.00 50 ASP A C 11
ATOM 15428 O O . ASP A 1 50 ? 3.767 -2.211 -18.494 1.00 0.00 50 ASP A O 11
ATOM 15437 N N . THR A 1 51 ? 3.298 -3.590 -20.209 1.00 0.00 51 THR A N 11
ATOM 15438 C CA . THR A 1 51 ? 4.563 -3.350 -20.891 1.00 0.00 51 THR A CA 11
ATOM 15439 C C . THR A 1 51 ? 4.593 -1.964 -21.525 1.00 0.00 51 THR A C 11
ATOM 15440 O O . THR A 1 51 ? 5.557 -1.600 -22.198 1.00 0.00 51 THR A O 11
ATOM 15451 N N . SER A 1 52 ? 3.532 -1.195 -21.305 1.00 0.00 52 SER A N 11
ATOM 15452 C CA . SER A 1 52 ? 3.435 0.151 -21.858 1.00 0.00 52 SER A CA 11
ATOM 15453 C C . SER A 1 52 ? 3.922 1.188 -20.851 1.00 0.00 52 SER A C 11
ATOM 15454 O O . SER A 1 52 ? 4.685 2.091 -21.193 1.00 0.00 52 SER A O 11
ATOM 15462 N N . ASP A 1 53 ? 3.474 1.052 -19.608 1.00 0.00 53 ASP A N 11
ATOM 15463 C CA . ASP A 1 53 ? 3.863 1.976 -18.549 1.00 0.00 53 ASP A CA 11
ATOM 15464 C C . ASP A 1 53 ? 4.401 1.219 -17.338 1.00 0.00 53 ASP A C 11
ATOM 15465 O O . ASP A 1 53 ? 4.587 1.795 -16.267 1.00 0.00 53 ASP A O 11
ATOM 15474 N N . ASN A 1 54 ? 4.646 -0.075 -17.516 1.00 0.00 54 ASN A N 11
ATOM 15475 C CA . ASN A 1 54 ? 5.160 -0.911 -16.438 1.00 0.00 54 ASN A CA 11
ATOM 15476 C C . ASN A 1 54 ? 4.352 -0.708 -15.160 1.00 0.00 54 ASN A C 11
ATOM 15477 O O . ASN A 1 54 ? 4.913 -0.552 -14.074 1.00 0.00 54 ASN A O 11
ATOM 15488 N N . THR A 1 55 ? 3.030 -0.711 -15.295 1.00 0.00 55 THR A N 11
ATOM 15489 C CA . THR A 1 55 ? 2.144 -0.526 -14.153 1.00 0.00 55 THR A CA 11
ATOM 15490 C C . THR A 1 55 ? 1.013 -1.548 -14.163 1.00 0.00 55 THR A C 11
ATOM 15491 O O . THR A 1 55 ? 0.850 -2.299 -15.125 1.00 0.00 55 THR A O 11
ATOM 15502 N N . VAL A 1 56 ? 0.233 -1.572 -13.087 1.00 0.00 56 VAL A N 11
ATOM 15503 C CA . VAL A 1 56 ? -0.885 -2.501 -12.974 1.00 0.00 56 VAL A CA 11
ATOM 15504 C C . VAL A 1 56 ? -2.160 -1.779 -12.552 1.00 0.00 56 VAL A C 11
ATOM 15505 O O . VAL A 1 56 ? -2.109 -0.736 -11.899 1.00 0.00 56 VAL A O 11
ATOM 15518 N N . THR A 1 57 ? -3.304 -2.341 -12.929 1.00 0.00 57 THR A N 11
ATOM 15519 C CA . THR A 1 57 ? -4.593 -1.750 -12.591 1.00 0.00 57 THR A CA 11
ATOM 15520 C C . THR A 1 57 ? -4.953 -2.014 -11.134 1.00 0.00 57 THR A C 11
ATOM 15521 O O . THR A 1 57 ? -4.461 -2.964 -10.524 1.00 0.00 57 THR A O 11
ATOM 15532 N N . VAL A 1 58 ? -5.816 -1.168 -10.580 1.00 0.00 58 VAL A N 11
ATOM 15533 C CA . VAL A 1 58 ? -6.243 -1.311 -9.193 1.00 0.00 58 VAL A CA 11
ATOM 15534 C C . VAL A 1 58 ? -7.764 -1.282 -9.081 1.00 0.00 58 VAL A C 11
ATOM 15535 O O . VAL A 1 58 ? -8.410 -0.325 -9.507 1.00 0.00 58 VAL A O 11
ATOM 15548 N N . CYS A 1 59 ? -8.329 -2.337 -8.504 1.00 0.00 59 CYS A N 11
ATOM 15549 C CA . CYS A 1 59 ? -9.774 -2.434 -8.335 1.00 0.00 59 CYS A CA 11
ATOM 15550 C C . CYS A 1 59 ? -10.328 -1.180 -7.664 1.00 0.00 59 CYS A C 11
ATOM 15551 O O . CYS A 1 59 ? -9.731 -0.650 -6.728 1.00 0.00 59 CYS A O 11
ATOM 15558 N N . MET A 1 60 ? -11.474 -0.713 -8.150 1.00 0.00 60 MET A N 11
ATOM 15559 C CA . MET A 1 60 ? -12.110 0.477 -7.596 1.00 0.00 60 MET A CA 11
ATOM 15560 C C . MET A 1 60 ? -12.975 0.120 -6.391 1.00 0.00 60 MET A C 11
ATOM 15561 O O . MET A 1 60 ? -12.798 0.669 -5.304 1.00 0.00 60 MET A O 11
ATOM 15575 N N . ASP A 1 61 ? -13.911 -0.801 -6.593 1.00 0.00 61 ASP A N 11
ATOM 15576 C CA . ASP A 1 61 ? -14.803 -1.232 -5.523 1.00 0.00 61 ASP A CA 11
ATOM 15577 C C . ASP A 1 61 ? -14.011 -1.635 -4.283 1.00 0.00 61 ASP A C 11
ATOM 15578 O O . ASP A 1 61 ? -14.213 -1.086 -3.200 1.00 0.00 61 ASP A O 11
ATOM 15587 N N . TYR A 1 62 ? -13.110 -2.596 -4.450 1.00 0.00 62 TYR A N 11
ATOM 15588 C CA . TYR A 1 62 ? -12.289 -3.075 -3.344 1.00 0.00 62 TYR A CA 11
ATOM 15589 C C . TYR A 1 62 ? -11.868 -1.922 -2.439 1.00 0.00 62 TYR A C 11
ATOM 15590 O O . TYR A 1 62 ? -12.051 -1.975 -1.222 1.00 0.00 62 TYR A O 11
ATOM 15608 N N . ILE A 1 63 ? -11.304 -0.881 -3.042 1.00 0.00 63 ILE A N 11
ATOM 15609 C CA . ILE A 1 63 ? -10.858 0.286 -2.292 1.00 0.00 63 ILE A CA 11
ATOM 15610 C C . ILE A 1 63 ? -11.961 0.804 -1.374 1.00 0.00 63 ILE A C 11
ATOM 15611 O O . ILE A 1 63 ? -11.703 1.202 -0.238 1.00 0.00 63 ILE A O 11
ATOM 15627 N N . LYS A 1 64 ? -13.192 0.795 -1.874 1.00 0.00 64 LYS A N 11
ATOM 15628 C CA . LYS A 1 64 ? -14.336 1.261 -1.100 1.00 0.00 64 LYS A CA 11
ATOM 15629 C C . LYS A 1 64 ? -14.558 0.380 0.125 1.00 0.00 64 LYS A C 11
ATOM 15630 O O . LYS A 1 64 ? -15.109 0.826 1.131 1.00 0.00 64 LYS A O 11
ATOM 15649 N N . GLY A 1 65 ? -14.125 -0.874 0.034 1.00 0.00 65 GLY A N 11
ATOM 15650 C CA . GLY A 1 65 ? -14.284 -1.797 1.143 1.00 0.00 65 GLY A CA 11
ATOM 15651 C C . GLY A 1 65 ? -15.174 -2.973 0.794 1.00 0.00 65 GLY A C 11
ATOM 15652 O O . GLY A 1 65 ? -15.162 -3.994 1.482 1.00 0.00 65 GLY A O 11
ATOM 15656 N N . ARG A 1 66 ? -15.950 -2.830 -0.276 1.00 0.00 66 ARG A N 11
ATOM 15657 C CA . ARG A 1 66 ? -16.852 -3.889 -0.712 1.00 0.00 66 ARG A CA 11
ATOM 15658 C C . ARG A 1 66 ? -16.667 -4.182 -2.198 1.00 0.00 66 ARG A C 11
ATOM 15659 O O . ARG A 1 66 ? -17.162 -3.447 -3.053 1.00 0.00 66 ARG A O 11
ATOM 15680 N N . CYS A 1 67 ? -15.951 -5.260 -2.499 1.00 0.00 67 CYS A N 11
ATOM 15681 C CA . CYS A 1 67 ? -15.699 -5.651 -3.880 1.00 0.00 67 CYS A CA 11
ATOM 15682 C C . CYS A 1 67 ? -16.396 -6.968 -4.208 1.00 0.00 67 CYS A C 11
ATOM 15683 O O . CYS A 1 67 ? -15.893 -8.045 -3.889 1.00 0.00 67 CYS A O 11
ATOM 15690 N N . MET A 1 68 ? -17.557 -6.874 -4.849 1.00 0.00 68 MET A N 11
ATOM 15691 C CA . MET A 1 68 ? -18.323 -8.058 -5.221 1.00 0.00 68 MET A CA 11
ATOM 15692 C C . MET A 1 68 ? -18.671 -8.034 -6.706 1.00 0.00 68 MET A C 11
ATOM 15693 O O . MET A 1 68 ? -19.685 -8.594 -7.124 1.00 0.00 68 MET A O 11
ATOM 15707 N N . ARG A 1 69 ? -17.826 -7.383 -7.498 1.00 0.00 69 ARG A N 11
ATOM 15708 C CA . ARG A 1 69 ? -18.046 -7.285 -8.936 1.00 0.00 69 ARG A CA 11
ATOM 15709 C C . ARG A 1 69 ? -18.184 -8.671 -9.560 1.00 0.00 69 ARG A C 11
ATOM 15710 O O . ARG A 1 69 ? -17.870 -9.680 -8.929 1.00 0.00 69 ARG A O 11
ATOM 15731 N N . GLU A 1 70 ? -18.657 -8.711 -10.801 1.00 0.00 70 GLU A N 11
ATOM 15732 C CA . GLU A 1 70 ? -18.838 -9.973 -11.509 1.00 0.00 70 GLU A CA 11
ATOM 15733 C C . GLU A 1 70 ? -17.491 -10.593 -11.869 1.00 0.00 70 GLU A C 11
ATOM 15734 O O . GLU A 1 70 ? -16.862 -10.210 -12.856 1.00 0.00 70 GLU A O 11
ATOM 15746 N N . LYS A 1 71 ? -17.053 -11.553 -11.062 1.00 0.00 71 LYS A N 11
ATOM 15747 C CA . LYS A 1 71 ? -15.782 -12.228 -11.294 1.00 0.00 71 LYS A CA 11
ATOM 15748 C C . LYS A 1 71 ? -14.640 -11.221 -11.384 1.00 0.00 71 LYS A C 11
ATOM 15749 O O . LYS A 1 71 ? -13.879 -11.214 -12.353 1.00 0.00 71 LYS A O 11
ATOM 15768 N N . CYS A 1 72 ? -14.524 -10.371 -10.369 1.00 0.00 72 CYS A N 11
ATOM 15769 C CA . CYS A 1 72 ? -13.475 -9.360 -10.333 1.00 0.00 72 CYS A CA 11
ATOM 15770 C C . CYS A 1 72 ? -12.118 -9.972 -10.670 1.00 0.00 72 CYS A C 11
ATOM 15771 O O . CYS A 1 72 ? -11.645 -10.878 -9.983 1.00 0.00 72 CYS A O 11
ATOM 15778 N N . LYS A 1 73 ? -11.496 -9.470 -11.732 1.00 0.00 73 LYS A N 11
ATOM 15779 C CA . LYS A 1 73 ? -10.193 -9.965 -12.160 1.00 0.00 73 LYS A CA 11
ATOM 15780 C C . LYS A 1 73 ? -9.151 -8.852 -12.128 1.00 0.00 73 LYS A C 11
ATOM 15781 O O . LYS A 1 73 ? -8.287 -8.772 -13.002 1.00 0.00 73 LYS A O 11
ATOM 15800 N N . TYR A 1 74 ? -9.238 -7.995 -11.117 1.00 0.00 74 TYR A N 11
ATOM 15801 C CA . TYR A 1 74 ? -8.303 -6.886 -10.972 1.00 0.00 74 TYR A CA 11
ATOM 15802 C C . TYR A 1 74 ? -7.365 -7.114 -9.791 1.00 0.00 74 TYR A C 11
ATOM 15803 O O . TYR A 1 74 ? -7.673 -7.881 -8.878 1.00 0.00 74 TYR A O 11
ATOM 15821 N N . PHE A 1 75 ? -6.219 -6.443 -9.815 1.00 0.00 75 PHE A N 11
ATOM 15822 C CA . PHE A 1 75 ? -5.234 -6.571 -8.748 1.00 0.00 75 PHE A CA 11
ATOM 15823 C C . PHE A 1 75 ? -5.714 -5.874 -7.478 1.00 0.00 75 PHE A C 11
ATOM 15824 O O . PHE A 1 75 ? -6.194 -4.741 -7.522 1.00 0.00 75 PHE A O 11
ATOM 15841 N N . HIS A 1 76 ? -5.582 -6.560 -6.347 1.00 0.00 76 HIS A N 11
ATOM 15842 C CA . HIS A 1 76 ? -6.002 -6.007 -5.064 1.00 0.00 76 HIS A CA 11
ATOM 15843 C C . HIS A 1 76 ? -4.793 -5.679 -4.192 1.00 0.00 76 HIS A C 11
ATOM 15844 O O . HIS A 1 76 ? -4.100 -6.564 -3.692 1.00 0.00 76 HIS A O 11
ATOM 15858 N N . PRO A 1 77 ? -4.534 -4.376 -4.006 1.00 0.00 77 PRO A N 11
ATOM 15859 C CA . PRO A 1 77 ? -3.409 -3.901 -3.195 1.00 0.00 77 PRO A CA 11
ATOM 15860 C C . PRO A 1 77 ? -3.611 -4.173 -1.709 1.00 0.00 77 PRO A C 11
ATOM 15861 O O . PRO A 1 77 ? -4.717 -4.457 -1.249 1.00 0.00 77 PRO A O 11
ATOM 15872 N N . PRO A 1 78 ? -2.517 -4.086 -0.937 1.00 0.00 78 PRO A N 11
ATOM 15873 C CA . PRO A 1 78 ? -2.549 -4.318 0.510 1.00 0.00 78 PRO A CA 11
ATOM 15874 C C . PRO A 1 78 ? -3.286 -3.213 1.259 1.00 0.00 78 PRO A C 11
ATOM 15875 O O . PRO A 1 78 ? -3.778 -2.262 0.653 1.00 0.00 78 PRO A O 11
ATOM 15886 N N . ALA A 1 79 ? -3.358 -3.346 2.580 1.00 0.00 79 ALA A N 11
ATOM 15887 C CA . ALA A 1 79 ? -4.032 -2.357 3.411 1.00 0.00 79 ALA A CA 11
ATOM 15888 C C . ALA A 1 79 ? -3.341 -1.001 3.322 1.00 0.00 79 ALA A C 11
ATOM 15889 O O . ALA A 1 79 ? -3.920 -0.028 2.836 1.00 0.00 79 ALA A O 11
ATOM 15896 N N . HIS A 1 80 ? -2.100 -0.942 3.793 1.00 0.00 80 HIS A N 11
ATOM 15897 C CA . HIS A 1 80 ? -1.329 0.296 3.767 1.00 0.00 80 HIS A CA 11
ATOM 15898 C C . HIS A 1 80 ? -1.563 1.053 2.463 1.00 0.00 80 HIS A C 11
ATOM 15899 O O . HIS A 1 80 ? -1.848 2.252 2.471 1.00 0.00 80 HIS A O 11
ATOM 15913 N N . LEU A 1 81 ? -1.440 0.348 1.344 1.00 0.00 81 LEU A N 11
ATOM 15914 C CA . LEU A 1 81 ? -1.638 0.953 0.032 1.00 0.00 81 LEU A CA 11
ATOM 15915 C C . LEU A 1 81 ? -3.088 1.386 -0.156 1.00 0.00 81 LEU A C 11
ATOM 15916 O O . LEU A 1 81 ? -3.365 2.547 -0.453 1.00 0.00 81 LEU A O 11
ATOM 15932 N N . GLN A 1 82 ? -4.009 0.444 0.023 1.00 0.00 82 GLN A N 11
ATOM 15933 C CA . GLN A 1 82 ? -5.431 0.729 -0.125 1.00 0.00 82 GLN A CA 11
ATOM 15934 C C . GLN A 1 82 ? -5.766 2.119 0.407 1.00 0.00 82 GLN A C 11
ATOM 15935 O O . GLN A 1 82 ? -6.535 2.859 -0.205 1.00 0.00 82 GLN A O 11
ATOM 15949 N N . ALA A 1 83 ? -5.184 2.465 1.550 1.00 0.00 83 ALA A N 11
ATOM 15950 C CA . ALA A 1 83 ? -5.420 3.767 2.163 1.00 0.00 83 ALA A CA 11
ATOM 15951 C C . ALA A 1 83 ? -4.994 4.897 1.233 1.00 0.00 83 ALA A C 11
ATOM 15952 O O . ALA A 1 83 ? -5.795 5.765 0.885 1.00 0.00 83 ALA A O 11
ATOM 15959 N N . LYS A 1 84 ? -3.726 4.883 0.834 1.00 0.00 84 LYS A N 11
ATOM 15960 C CA . LYS A 1 84 ? -3.193 5.906 -0.057 1.00 0.00 84 LYS A CA 11
ATOM 15961 C C . LYS A 1 84 ? -4.255 6.375 -1.046 1.00 0.00 84 LYS A C 11
ATOM 15962 O O . LYS A 1 84 ? -4.385 7.570 -1.311 1.00 0.00 84 LYS A O 11
ATOM 15981 N N . ILE A 1 85 ? -5.013 5.427 -1.587 1.00 0.00 85 ILE A N 11
ATOM 15982 C CA . ILE A 1 85 ? -6.065 5.744 -2.544 1.00 0.00 85 ILE A CA 11
ATOM 15983 C C . ILE A 1 85 ? -7.318 6.248 -1.836 1.00 0.00 85 ILE A C 11
ATOM 15984 O O . ILE A 1 85 ? -7.868 7.291 -2.191 1.00 0.00 85 ILE A O 11
ATOM 16000 N N . LYS A 1 86 ? -7.764 5.502 -0.831 1.00 0.00 86 LYS A N 11
ATOM 16001 C CA . LYS A 1 86 ? -8.951 5.873 -0.070 1.00 0.00 86 LYS A CA 11
ATOM 16002 C C . LYS A 1 86 ? -8.894 7.340 0.346 1.00 0.00 86 LYS A C 11
ATOM 16003 O O . LYS A 1 86 ? -9.881 8.065 0.234 1.00 0.00 86 LYS A O 11
ATOM 16022 N N . ALA A 1 87 ? -7.731 7.769 0.825 1.00 0.00 87 ALA A N 11
ATOM 16023 C CA . ALA A 1 87 ? -7.545 9.150 1.253 1.00 0.00 87 ALA A CA 11
ATOM 16024 C C . ALA A 1 87 ? -8.080 10.126 0.211 1.00 0.00 87 ALA A C 11
ATOM 16025 O O . ALA A 1 87 ? -8.801 11.067 0.540 1.00 0.00 87 ALA A O 11
ATOM 16032 N N . ALA A 1 88 ? -7.722 9.895 -1.048 1.00 0.00 88 ALA A N 11
ATOM 16033 C CA . ALA A 1 88 ? -8.168 10.753 -2.139 1.00 0.00 88 ALA A CA 11
ATOM 16034 C C . ALA A 1 88 ? -9.676 10.648 -2.338 1.00 0.00 88 ALA A C 11
ATOM 16035 O O . ALA A 1 88 ? -10.369 11.660 -2.444 1.00 0.00 88 ALA A O 11
ATOM 16042 N N . GLN A 1 89 ? -10.178 9.418 -2.389 1.00 0.00 89 GLN A N 11
ATOM 16043 C CA . GLN A 1 89 ? -11.604 9.183 -2.577 1.00 0.00 89 GLN A CA 11
ATOM 16044 C C . GLN A 1 89 ? -12.430 10.076 -1.657 1.00 0.00 89 GLN A C 11
ATOM 16045 O O . GLN A 1 89 ? -13.238 10.883 -2.118 1.00 0.00 89 GLN A O 11
ATOM 16059 N N . HIS A 1 90 ? -12.222 9.926 -0.352 1.00 0.00 90 HIS A N 11
ATOM 16060 C CA . HIS A 1 90 ? -12.947 10.720 0.634 1.00 0.00 90 HIS A CA 11
ATOM 16061 C C . HIS A 1 90 ? -12.593 12.199 0.507 1.00 0.00 90 HIS A C 11
ATOM 16062 O O . HIS A 1 90 ? -11.431 12.553 0.309 1.00 0.00 90 HIS A O 11
ATOM 16076 N N . GLN A 1 91 ? -13.602 13.056 0.622 1.00 0.00 91 GLN A N 11
ATOM 16077 C CA . GLN A 1 91 ? -13.397 14.496 0.519 1.00 0.00 91 GLN A CA 11
ATOM 16078 C C . GLN A 1 91 ? -12.781 15.051 1.799 1.00 0.00 91 GLN A C 11
ATOM 16079 O O . GLN A 1 91 ? -13.313 14.854 2.891 1.00 0.00 91 GLN A O 11
ATOM 16093 N N . ALA A 1 92 ? -11.657 15.745 1.656 1.00 0.00 92 ALA A N 11
ATOM 16094 C CA . ALA A 1 92 ? -10.970 16.331 2.801 1.00 0.00 92 ALA A CA 11
ATOM 16095 C C . ALA A 1 92 ? -9.805 17.206 2.353 1.00 0.00 92 ALA A C 11
ATOM 16096 O O . ALA A 1 92 ? -9.502 17.292 1.163 1.00 0.00 92 ALA A O 11
ATOM 16103 N N . ASN A 1 93 ? -9.156 17.856 3.313 1.00 0.00 93 ASN A N 11
ATOM 16104 C CA . ASN A 1 93 ? -8.024 18.727 3.016 1.00 0.00 93 ASN A CA 11
ATOM 16105 C C . ASN A 1 93 ? -6.703 18.013 3.285 1.00 0.00 93 ASN A C 11
ATOM 16106 O O . ASN A 1 93 ? -6.274 17.892 4.432 1.00 0.00 93 ASN A O 11
ATOM 16117 N N . GLN A 1 94 ? -6.064 17.542 2.218 1.00 0.00 94 GLN A N 11
ATOM 16118 C CA . GLN A 1 94 ? -4.792 16.840 2.339 1.00 0.00 94 GLN A CA 11
ATOM 16119 C C . GLN A 1 94 ? -3.847 17.227 1.206 1.00 0.00 94 GLN A C 11
ATOM 16120 O O . GLN A 1 94 ? -4.260 17.348 0.054 1.00 0.00 94 GLN A O 11
ATOM 16134 N N . ALA A 1 95 ? -2.575 17.420 1.543 1.00 0.00 95 ALA A N 11
ATOM 16135 C CA . ALA A 1 95 ? -1.571 17.791 0.554 1.00 0.00 95 ALA A CA 11
ATOM 16136 C C . ALA A 1 95 ? -1.289 16.637 -0.402 1.00 0.00 95 ALA A C 11
ATOM 16137 O O . ALA A 1 95 ? -0.760 15.601 0.000 1.00 0.00 95 ALA A O 11
ATOM 16144 N N . ALA A 1 96 ? -1.646 16.823 -1.668 1.00 0.00 96 ALA A N 11
ATOM 16145 C CA . ALA A 1 96 ? -1.429 15.797 -2.681 1.00 0.00 96 ALA A CA 11
ATOM 16146 C C . ALA A 1 96 ? -0.056 15.946 -3.328 1.00 0.00 96 ALA A C 11
ATOM 16147 O O . ALA A 1 96 ? 0.645 16.933 -3.101 1.00 0.00 96 ALA A O 11
ATOM 16154 N N . VAL A 1 97 ? 0.323 14.960 -4.135 1.00 0.00 97 VAL A N 11
ATOM 16155 C CA . VAL A 1 97 ? 1.613 14.982 -4.815 1.00 0.00 97 VAL A CA 11
ATOM 16156 C C . VAL A 1 97 ? 1.435 15.066 -6.327 1.00 0.00 97 VAL A C 11
ATOM 16157 O O . VAL A 1 97 ? 0.414 14.640 -6.867 1.00 0.00 97 VAL A O 11
ATOM 16170 N N . ALA A 1 98 ? 2.436 15.617 -7.005 1.00 0.00 98 ALA A N 11
ATOM 16171 C CA . ALA A 1 98 ? 2.392 15.754 -8.456 1.00 0.00 98 ALA A CA 11
ATOM 16172 C C . ALA A 1 98 ? 2.236 14.396 -9.132 1.00 0.00 98 ALA A C 11
ATOM 16173 O O . ALA A 1 98 ? 2.675 13.392 -8.573 1.00 0.00 98 ALA A O 11
ATOM 16182 N N . GLY A 1 1 ? -41.107 18.364 17.224 1.00 0.00 1 GLY A N 12
ATOM 16183 C CA . GLY A 1 1 ? -39.676 18.246 17.014 1.00 0.00 1 GLY A CA 12
ATOM 16184 C C . GLY A 1 1 ? -39.334 17.673 15.654 1.00 0.00 1 GLY A C 12
ATOM 16185 O O . GLY A 1 1 ? -40.152 16.991 15.037 1.00 0.00 1 GLY A O 12
ATOM 16189 N N . SER A 1 2 ? -38.122 17.950 15.183 1.00 0.00 2 SER A N 12
ATOM 16190 C CA . SER A 1 2 ? -37.676 17.462 13.884 1.00 0.00 2 SER A CA 12
ATOM 16191 C C . SER A 1 2 ? -36.190 17.740 13.680 1.00 0.00 2 SER A C 12
ATOM 16192 O O . SER A 1 2 ? -35.707 18.836 13.963 1.00 0.00 2 SER A O 12
ATOM 16200 N N . SER A 1 3 ? -35.469 16.738 13.187 1.00 0.00 3 SER A N 12
ATOM 16201 C CA . SER A 1 3 ? -34.036 16.872 12.948 1.00 0.00 3 SER A CA 12
ATOM 16202 C C . SER A 1 3 ? -33.509 15.693 12.136 1.00 0.00 3 SER A C 12
ATOM 16203 O O . SER A 1 3 ? -33.957 14.559 12.303 1.00 0.00 3 SER A O 12
ATOM 16211 N N . GLY A 1 4 ? -32.551 15.970 11.255 1.00 0.00 4 GLY A N 12
ATOM 16212 C CA . GLY A 1 4 ? -31.977 14.924 10.430 1.00 0.00 4 GLY A CA 12
ATOM 16213 C C . GLY A 1 4 ? -32.145 15.197 8.948 1.00 0.00 4 GLY A C 12
ATOM 16214 O O . GLY A 1 4 ? -33.175 14.865 8.362 1.00 0.00 4 GLY A O 12
ATOM 16218 N N . SER A 1 5 ? -31.130 15.804 8.342 1.00 0.00 5 SER A N 12
ATOM 16219 C CA . SER A 1 5 ? -31.171 16.127 6.920 1.00 0.00 5 SER A CA 12
ATOM 16220 C C . SER A 1 5 ? -29.773 16.080 6.312 1.00 0.00 5 SER A C 12
ATOM 16221 O O . SER A 1 5 ? -28.846 16.720 6.808 1.00 0.00 5 SER A O 12
ATOM 16229 N N . SER A 1 6 ? -29.629 15.317 5.233 1.00 0.00 6 SER A N 12
ATOM 16230 C CA . SER A 1 6 ? -28.344 15.183 4.557 1.00 0.00 6 SER A CA 12
ATOM 16231 C C . SER A 1 6 ? -28.531 14.678 3.130 1.00 0.00 6 SER A C 12
ATOM 16232 O O . SER A 1 6 ? -29.558 14.089 2.797 1.00 0.00 6 SER A O 12
ATOM 16240 N N . GLY A 1 7 ? -27.528 14.913 2.289 1.00 0.00 7 GLY A N 12
ATOM 16241 C CA . GLY A 1 7 ? -27.600 14.476 0.907 1.00 0.00 7 GLY A CA 12
ATOM 16242 C C . GLY A 1 7 ? -27.519 15.632 -0.071 1.00 0.00 7 GLY A C 12
ATOM 16243 O O . GLY A 1 7 ? -28.305 16.575 0.006 1.00 0.00 7 GLY A O 12
ATOM 16247 N N . SER A 1 8 ? -26.563 15.559 -0.992 1.00 0.00 8 SER A N 12
ATOM 16248 C CA . SER A 1 8 ? -26.378 16.609 -1.986 1.00 0.00 8 SER A CA 12
ATOM 16249 C C . SER A 1 8 ? -25.595 16.089 -3.188 1.00 0.00 8 SER A C 12
ATOM 16250 O O . SER A 1 8 ? -25.147 14.942 -3.203 1.00 0.00 8 SER A O 12
ATOM 16258 N N . THR A 1 9 ? -25.434 16.941 -4.196 1.00 0.00 9 THR A N 12
ATOM 16259 C CA . THR A 1 9 ? -24.707 16.568 -5.403 1.00 0.00 9 THR A CA 12
ATOM 16260 C C . THR A 1 9 ? -23.652 17.612 -5.753 1.00 0.00 9 THR A C 12
ATOM 16261 O O . THR A 1 9 ? -23.877 18.812 -5.597 1.00 0.00 9 THR A O 12
ATOM 16272 N N . ALA A 1 10 ? -22.502 17.147 -6.228 1.00 0.00 10 ALA A N 12
ATOM 16273 C CA . ALA A 1 10 ? -21.413 18.041 -6.603 1.00 0.00 10 ALA A CA 12
ATOM 16274 C C . ALA A 1 10 ? -20.695 17.537 -7.851 1.00 0.00 10 ALA A C 12
ATOM 16275 O O . ALA A 1 10 ? -20.889 16.398 -8.275 1.00 0.00 10 ALA A O 12
ATOM 16282 N N . THR A 1 11 ? -19.863 18.394 -8.436 1.00 0.00 11 THR A N 12
ATOM 16283 C CA . THR A 1 11 ? -19.117 18.037 -9.636 1.00 0.00 11 THR A CA 12
ATOM 16284 C C . THR A 1 11 ? -18.098 16.942 -9.344 1.00 0.00 11 THR A C 12
ATOM 16285 O O . THR A 1 11 ? -16.935 17.224 -9.058 1.00 0.00 11 THR A O 12
ATOM 16296 N N . GLN A 1 12 ? -18.543 15.691 -9.418 1.00 0.00 12 GLN A N 12
ATOM 16297 C CA . GLN A 1 12 ? -17.668 14.553 -9.162 1.00 0.00 12 GLN A CA 12
ATOM 16298 C C . GLN A 1 12 ? -16.525 14.508 -10.170 1.00 0.00 12 GLN A C 12
ATOM 16299 O O . GLN A 1 12 ? -16.659 13.937 -11.252 1.00 0.00 12 GLN A O 12
ATOM 16313 N N . LYS A 1 13 ? -15.399 15.114 -9.807 1.00 0.00 13 LYS A N 12
ATOM 16314 C CA . LYS A 1 13 ? -14.230 15.142 -10.679 1.00 0.00 13 LYS A CA 12
ATOM 16315 C C . LYS A 1 13 ? -13.820 13.731 -11.086 1.00 0.00 13 LYS A C 12
ATOM 16316 O O . LYS A 1 13 ? -14.117 12.761 -10.387 1.00 0.00 13 LYS A O 12
ATOM 16335 N N . LEU A 1 14 ? -13.136 13.622 -12.219 1.00 0.00 14 LEU A N 12
ATOM 16336 C CA . LEU A 1 14 ? -12.684 12.328 -12.719 1.00 0.00 14 LEU A CA 12
ATOM 16337 C C . LEU A 1 14 ? -11.199 12.125 -12.437 1.00 0.00 14 LEU A C 12
ATOM 16338 O O . LEU A 1 14 ? -10.359 12.300 -13.321 1.00 0.00 14 LEU A O 12
ATOM 16354 N N . LEU A 1 15 ? -10.882 11.751 -11.203 1.00 0.00 15 LEU A N 12
ATOM 16355 C CA . LEU A 1 15 ? -9.498 11.521 -10.804 1.00 0.00 15 LEU A CA 12
ATOM 16356 C C . LEU A 1 15 ? -8.997 10.179 -11.327 1.00 0.00 15 LEU A C 12
ATOM 16357 O O . LEU A 1 15 ? -9.760 9.218 -11.432 1.00 0.00 15 LEU A O 12
ATOM 16373 N N . ARG A 1 16 ? -7.709 10.118 -11.651 1.00 0.00 16 ARG A N 12
ATOM 16374 C CA . ARG A 1 16 ? -7.106 8.893 -12.161 1.00 0.00 16 ARG A CA 12
ATOM 16375 C C . ARG A 1 16 ? -6.035 8.376 -11.206 1.00 0.00 16 ARG A C 12
ATOM 16376 O O . ARG A 1 16 ? -4.848 8.661 -11.372 1.00 0.00 16 ARG A O 12
ATOM 16397 N N . THR A 1 17 ? -6.461 7.612 -10.204 1.00 0.00 17 THR A N 12
ATOM 16398 C CA . THR A 1 17 ? -5.539 7.057 -9.221 1.00 0.00 17 THR A CA 12
ATOM 16399 C C . THR A 1 17 ? -5.788 5.567 -9.016 1.00 0.00 17 THR A C 12
ATOM 16400 O O . THR A 1 17 ? -5.583 5.039 -7.923 1.00 0.00 17 THR A O 12
ATOM 16411 N N . ASP A 1 18 ? -6.229 4.894 -10.073 1.00 0.00 18 ASP A N 12
ATOM 16412 C CA . ASP A 1 18 ? -6.504 3.463 -10.008 1.00 0.00 18 ASP A CA 12
ATOM 16413 C C . ASP A 1 18 ? -5.429 2.670 -10.745 1.00 0.00 18 ASP A C 12
ATOM 16414 O O . ASP A 1 18 ? -5.734 1.798 -11.559 1.00 0.00 18 ASP A O 12
ATOM 16423 N N . LYS A 1 19 ? -4.170 2.979 -10.456 1.00 0.00 19 LYS A N 12
ATOM 16424 C CA . LYS A 1 19 ? -3.049 2.295 -11.090 1.00 0.00 19 LYS A CA 12
ATOM 16425 C C . LYS A 1 19 ? -1.861 2.199 -10.137 1.00 0.00 19 LYS A C 12
ATOM 16426 O O . LYS A 1 19 ? -1.371 3.212 -9.636 1.00 0.00 19 LYS A O 12
ATOM 16445 N N . LEU A 1 20 ? -1.403 0.977 -9.892 1.00 0.00 20 LEU A N 12
ATOM 16446 C CA . LEU A 1 20 ? -0.271 0.749 -9.001 1.00 0.00 20 LEU A CA 12
ATOM 16447 C C . LEU A 1 20 ? 0.976 0.363 -9.791 1.00 0.00 20 LEU A C 12
ATOM 16448 O O . LEU A 1 20 ? 0.962 -0.597 -10.560 1.00 0.00 20 LEU A O 12
ATOM 16464 N N . GLU A 1 21 ? 2.052 1.119 -9.594 1.00 0.00 21 GLU A N 12
ATOM 16465 C CA . GLU A 1 21 ? 3.307 0.855 -10.288 1.00 0.00 21 GLU A CA 12
ATOM 16466 C C . GLU A 1 21 ? 3.957 -0.424 -9.768 1.00 0.00 21 GLU A C 12
ATOM 16467 O O . GLU A 1 21 ? 4.433 -0.475 -8.634 1.00 0.00 21 GLU A O 12
ATOM 16479 N N . VAL A 1 22 ? 3.973 -1.456 -10.606 1.00 0.00 22 VAL A N 12
ATOM 16480 C CA . VAL A 1 22 ? 4.565 -2.735 -10.233 1.00 0.00 22 VAL A CA 12
ATOM 16481 C C . VAL A 1 22 ? 6.065 -2.598 -9.995 1.00 0.00 22 VAL A C 12
ATOM 16482 O O . VAL A 1 22 ? 6.788 -2.043 -10.823 1.00 0.00 22 VAL A O 12
ATOM 16495 N N . CYS A 1 23 ? 6.527 -3.109 -8.859 1.00 0.00 23 CYS A N 12
ATOM 16496 C CA . CYS A 1 23 ? 7.941 -3.045 -8.510 1.00 0.00 23 CYS A CA 12
ATOM 16497 C C . CYS A 1 23 ? 8.787 -3.804 -9.528 1.00 0.00 23 CYS A C 12
ATOM 16498 O O . CYS A 1 23 ? 8.405 -4.881 -9.988 1.00 0.00 23 CYS A O 12
ATOM 16505 N N . ARG A 1 24 ? 9.938 -3.237 -9.874 1.00 0.00 24 ARG A N 12
ATOM 16506 C CA . ARG A 1 24 ? 10.838 -3.859 -10.838 1.00 0.00 24 ARG A CA 12
ATOM 16507 C C . ARG A 1 24 ? 11.827 -4.786 -10.137 1.00 0.00 24 ARG A C 12
ATOM 16508 O O . ARG A 1 24 ? 12.169 -5.849 -10.654 1.00 0.00 24 ARG A O 12
ATOM 16529 N N . GLU A 1 25 ? 12.284 -4.374 -8.958 1.00 0.00 25 GLU A N 12
ATOM 16530 C CA . GLU A 1 25 ? 13.235 -5.167 -8.189 1.00 0.00 25 GLU A CA 12
ATOM 16531 C C . GLU A 1 25 ? 12.642 -6.525 -7.825 1.00 0.00 25 GLU A C 12
ATOM 16532 O O . GLU A 1 25 ? 13.278 -7.562 -8.012 1.00 0.00 25 GLU A O 12
ATOM 16544 N N . PHE A 1 26 ? 11.420 -6.510 -7.304 1.00 0.00 26 PHE A N 12
ATOM 16545 C CA . PHE A 1 26 ? 10.741 -7.740 -6.912 1.00 0.00 26 PHE A CA 12
ATOM 16546 C C . PHE A 1 26 ? 10.688 -8.726 -8.074 1.00 0.00 26 PHE A C 12
ATOM 16547 O O . PHE A 1 26 ? 10.888 -9.927 -7.892 1.00 0.00 26 PHE A O 12
ATOM 16564 N N . GLN A 1 27 ? 10.417 -8.210 -9.269 1.00 0.00 27 GLN A N 12
ATOM 16565 C CA . GLN A 1 27 ? 10.337 -9.046 -10.461 1.00 0.00 27 GLN A CA 12
ATOM 16566 C C . GLN A 1 27 ? 11.568 -9.939 -10.584 1.00 0.00 27 GLN A C 12
ATOM 16567 O O . GLN A 1 27 ? 11.478 -11.075 -11.048 1.00 0.00 27 GLN A O 12
ATOM 16581 N N . ARG A 1 28 ? 12.716 -9.416 -10.165 1.00 0.00 28 ARG A N 12
ATOM 16582 C CA . ARG A 1 28 ? 13.965 -10.166 -10.230 1.00 0.00 28 ARG A CA 12
ATOM 16583 C C . ARG A 1 28 ? 14.416 -10.592 -8.836 1.00 0.00 28 ARG A C 12
ATOM 16584 O O . ARG A 1 28 ? 15.606 -10.780 -8.588 1.00 0.00 28 ARG A O 12
ATOM 16605 N N . GLY A 1 29 ? 13.456 -10.741 -7.928 1.00 0.00 29 GLY A N 12
ATOM 16606 C CA . GLY A 1 29 ? 13.774 -11.143 -6.571 1.00 0.00 29 GLY A CA 12
ATOM 16607 C C . GLY A 1 29 ? 14.897 -10.320 -5.971 1.00 0.00 29 GLY A C 12
ATOM 16608 O O . GLY A 1 29 ? 15.810 -10.862 -5.349 1.00 0.00 29 GLY A O 12
ATOM 16612 N N . ASN A 1 30 ? 14.830 -9.006 -6.158 1.00 0.00 30 ASN A N 12
ATOM 16613 C CA . ASN A 1 30 ? 15.851 -8.106 -5.633 1.00 0.00 30 ASN A CA 12
ATOM 16614 C C . ASN A 1 30 ? 15.281 -7.226 -4.524 1.00 0.00 30 ASN A C 12
ATOM 16615 O O . ASN A 1 30 ? 15.941 -6.973 -3.516 1.00 0.00 30 ASN A O 12
ATOM 16626 N N . CYS A 1 31 ? 14.051 -6.763 -4.717 1.00 0.00 31 CYS A N 12
ATOM 16627 C CA . CYS A 1 31 ? 13.391 -5.911 -3.735 1.00 0.00 31 CYS A CA 12
ATOM 16628 C C . CYS A 1 31 ? 13.410 -6.560 -2.353 1.00 0.00 31 CYS A C 12
ATOM 16629 O O . CYS A 1 31 ? 13.065 -7.731 -2.201 1.00 0.00 31 CYS A O 12
ATOM 16636 N N . ALA A 1 32 ? 13.815 -5.788 -1.350 1.00 0.00 32 ALA A N 12
ATOM 16637 C CA . ALA A 1 32 ? 13.877 -6.286 0.019 1.00 0.00 32 ALA A CA 12
ATOM 16638 C C . ALA A 1 32 ? 12.745 -5.710 0.864 1.00 0.00 32 ALA A C 12
ATOM 16639 O O . ALA A 1 32 ? 12.353 -6.295 1.874 1.00 0.00 32 ALA A O 12
ATOM 16646 N N . ARG A 1 33 ? 12.226 -4.561 0.445 1.00 0.00 33 ARG A N 12
ATOM 16647 C CA . ARG A 1 33 ? 11.140 -3.906 1.165 1.00 0.00 33 ARG A CA 12
ATOM 16648 C C . ARG A 1 33 ? 9.863 -4.738 1.097 1.00 0.00 33 ARG A C 12
ATOM 16649 O O . ARG A 1 33 ? 8.945 -4.552 1.895 1.00 0.00 33 ARG A O 12
ATOM 16670 N N . GLY A 1 34 ? 9.811 -5.657 0.137 1.00 0.00 34 GLY A N 12
ATOM 16671 C CA . GLY A 1 34 ? 8.642 -6.503 -0.018 1.00 0.00 34 GLY A CA 12
ATOM 16672 C C . GLY A 1 34 ? 7.365 -5.703 -0.182 1.00 0.00 34 GLY A C 12
ATOM 16673 O O . GLY A 1 34 ? 7.327 -4.514 0.131 1.00 0.00 34 GLY A O 12
ATOM 16677 N N . GLU A 1 35 ? 6.319 -6.357 -0.675 1.00 0.00 35 GLU A N 12
ATOM 16678 C CA . GLU A 1 35 ? 5.035 -5.697 -0.883 1.00 0.00 35 GLU A CA 12
ATOM 16679 C C . GLU A 1 35 ? 4.484 -5.153 0.432 1.00 0.00 35 GLU A C 12
ATOM 16680 O O . GLU A 1 35 ? 3.501 -4.411 0.448 1.00 0.00 35 GLU A O 12
ATOM 16692 N N . THR A 1 36 ? 5.125 -5.527 1.535 1.00 0.00 36 THR A N 12
ATOM 16693 C CA . THR A 1 36 ? 4.699 -5.079 2.856 1.00 0.00 36 THR A CA 12
ATOM 16694 C C . THR A 1 36 ? 5.297 -3.718 3.193 1.00 0.00 36 THR A C 12
ATOM 16695 O O . THR A 1 36 ? 4.576 -2.780 3.535 1.00 0.00 36 THR A O 12
ATOM 16706 N N . ASP A 1 37 ? 6.618 -3.617 3.095 1.00 0.00 37 ASP A N 12
ATOM 16707 C CA . ASP A 1 37 ? 7.313 -2.369 3.389 1.00 0.00 37 ASP A CA 12
ATOM 16708 C C . ASP A 1 37 ? 7.592 -1.588 2.109 1.00 0.00 37 ASP A C 12
ATOM 16709 O O . ASP A 1 37 ? 8.276 -0.565 2.130 1.00 0.00 37 ASP A O 12
ATOM 16718 N N . CYS A 1 38 ? 7.058 -2.078 0.995 1.00 0.00 38 CYS A N 12
ATOM 16719 C CA . CYS A 1 38 ? 7.249 -1.427 -0.296 1.00 0.00 38 CYS A CA 12
ATOM 16720 C C . CYS A 1 38 ? 5.934 -0.855 -0.817 1.00 0.00 38 CYS A C 12
ATOM 16721 O O . CYS A 1 38 ? 4.921 -1.553 -0.874 1.00 0.00 38 CYS A O 12
ATOM 16728 N N . ARG A 1 39 ? 5.958 0.418 -1.197 1.00 0.00 39 ARG A N 12
ATOM 16729 C CA . ARG A 1 39 ? 4.769 1.084 -1.713 1.00 0.00 39 ARG A CA 12
ATOM 16730 C C . ARG A 1 39 ? 4.263 0.393 -2.976 1.00 0.00 39 ARG A C 12
ATOM 16731 O O . ARG A 1 39 ? 3.062 0.175 -3.139 1.00 0.00 39 ARG A O 12
ATOM 16752 N N . PHE A 1 40 ? 5.188 0.051 -3.867 1.00 0.00 40 PHE A N 12
ATOM 16753 C CA . PHE A 1 40 ? 4.836 -0.614 -5.116 1.00 0.00 40 PHE A CA 12
ATOM 16754 C C . PHE A 1 40 ? 4.349 -2.037 -4.857 1.00 0.00 40 PHE A C 12
ATOM 16755 O O . PHE A 1 40 ? 4.921 -2.761 -4.043 1.00 0.00 40 PHE A O 12
ATOM 16772 N N . ALA A 1 41 ? 3.288 -2.429 -5.555 1.00 0.00 41 ALA A N 12
ATOM 16773 C CA . ALA A 1 41 ? 2.725 -3.765 -5.402 1.00 0.00 41 ALA A CA 12
ATOM 16774 C C . ALA A 1 41 ? 3.611 -4.814 -6.065 1.00 0.00 41 ALA A C 12
ATOM 16775 O O . ALA A 1 41 ? 4.267 -4.541 -7.071 1.00 0.00 41 ALA A O 12
ATOM 16782 N N . HIS A 1 42 ? 3.626 -6.015 -5.496 1.00 0.00 42 HIS A N 12
ATOM 16783 C CA . HIS A 1 42 ? 4.432 -7.106 -6.033 1.00 0.00 42 HIS A CA 12
ATOM 16784 C C . HIS A 1 42 ? 3.545 -8.209 -6.600 1.00 0.00 42 HIS A C 12
ATOM 16785 O O . HIS A 1 42 ? 3.002 -9.039 -5.870 1.00 0.00 42 HIS A O 12
ATOM 16799 N N . PRO A 1 43 ? 3.392 -8.221 -7.932 1.00 0.00 43 PRO A N 12
ATOM 16800 C CA . PRO A 1 43 ? 2.571 -9.217 -8.627 1.00 0.00 43 PRO A CA 12
ATOM 16801 C C . PRO A 1 43 ? 3.192 -10.609 -8.588 1.00 0.00 43 PRO A C 12
ATOM 16802 O O . PRO A 1 43 ? 3.811 -11.050 -9.556 1.00 0.00 43 PRO A O 12
ATOM 16813 N N . ALA A 1 44 ? 3.022 -11.296 -7.463 1.00 0.00 44 ALA A N 12
ATOM 16814 C CA . ALA A 1 44 ? 3.564 -12.640 -7.300 1.00 0.00 44 ALA A CA 12
ATOM 16815 C C . ALA A 1 44 ? 2.532 -13.697 -7.678 1.00 0.00 44 ALA A C 12
ATOM 16816 O O . ALA A 1 44 ? 2.845 -14.660 -8.379 1.00 0.00 44 ALA A O 12
ATOM 16823 N N . ASP A 1 45 ? 1.303 -13.513 -7.208 1.00 0.00 45 ASP A N 12
ATOM 16824 C CA . ASP A 1 45 ? 0.226 -14.451 -7.498 1.00 0.00 45 ASP A CA 12
ATOM 16825 C C . ASP A 1 45 ? -0.470 -14.093 -8.807 1.00 0.00 45 ASP A C 12
ATOM 16826 O O . ASP A 1 45 ? -0.352 -12.970 -9.297 1.00 0.00 45 ASP A O 12
ATOM 16835 N N . SER A 1 46 ? -1.195 -15.055 -9.368 1.00 0.00 46 SER A N 12
ATOM 16836 C CA . SER A 1 46 ? -1.906 -14.843 -10.624 1.00 0.00 46 SER A CA 12
ATOM 16837 C C . SER A 1 46 ? -2.426 -13.412 -10.718 1.00 0.00 46 SER A C 12
ATOM 16838 O O . SER A 1 46 ? -3.483 -13.085 -10.177 1.00 0.00 46 SER A O 12
ATOM 16846 N N . THR A 1 47 ? -1.675 -12.560 -11.410 1.00 0.00 47 THR A N 12
ATOM 16847 C CA . THR A 1 47 ? -2.058 -11.164 -11.575 1.00 0.00 47 THR A CA 12
ATOM 16848 C C . THR A 1 47 ? -1.842 -10.701 -13.012 1.00 0.00 47 THR A C 12
ATOM 16849 O O . THR A 1 47 ? -1.345 -11.454 -13.848 1.00 0.00 47 THR A O 12
ATOM 16860 N N . MET A 1 48 ? -2.217 -9.457 -13.290 1.00 0.00 48 MET A N 12
ATOM 16861 C CA . MET A 1 48 ? -2.062 -8.893 -14.626 1.00 0.00 48 MET A CA 12
ATOM 16862 C C . MET A 1 48 ? -1.043 -7.758 -14.623 1.00 0.00 48 MET A C 12
ATOM 16863 O O . MET A 1 48 ? -0.990 -6.962 -13.684 1.00 0.00 48 MET A O 12
ATOM 16877 N N . ILE A 1 49 ? -0.236 -7.690 -15.676 1.00 0.00 49 ILE A N 12
ATOM 16878 C CA . ILE A 1 49 ? 0.780 -6.652 -15.793 1.00 0.00 49 ILE A CA 12
ATOM 16879 C C . ILE A 1 49 ? 0.831 -6.089 -17.210 1.00 0.00 49 ILE A C 12
ATOM 16880 O O . ILE A 1 49 ? 0.868 -6.840 -18.185 1.00 0.00 49 ILE A O 12
ATOM 16896 N N . ASP A 1 50 ? 0.834 -4.765 -17.315 1.00 0.00 50 ASP A N 12
ATOM 16897 C CA . ASP A 1 50 ? 0.883 -4.101 -18.613 1.00 0.00 50 ASP A CA 12
ATOM 16898 C C . ASP A 1 50 ? 2.326 -3.900 -19.065 1.00 0.00 50 ASP A C 12
ATOM 16899 O O . ASP A 1 50 ? 3.074 -3.127 -18.466 1.00 0.00 50 ASP A O 12
ATOM 16908 N N . THR A 1 51 ? 2.711 -4.600 -20.127 1.00 0.00 51 THR A N 12
ATOM 16909 C CA . THR A 1 51 ? 4.064 -4.500 -20.659 1.00 0.00 51 THR A CA 12
ATOM 16910 C C . THR A 1 51 ? 4.309 -3.133 -21.287 1.00 0.00 51 THR A C 12
ATOM 16911 O O . THR A 1 51 ? 5.410 -2.841 -21.753 1.00 0.00 51 THR A O 12
ATOM 16922 N N . SER A 1 52 ? 3.275 -2.298 -21.296 1.00 0.00 52 SER A N 12
ATOM 16923 C CA . SER A 1 52 ? 3.376 -0.961 -21.870 1.00 0.00 52 SER A CA 12
ATOM 16924 C C . SER A 1 52 ? 3.816 0.051 -20.816 1.00 0.00 52 SER A C 12
ATOM 16925 O O . SER A 1 52 ? 4.597 0.959 -21.100 1.00 0.00 52 SER A O 12
ATOM 16933 N N . ASP A 1 53 ? 3.309 -0.114 -19.600 1.00 0.00 53 ASP A N 12
ATOM 16934 C CA . ASP A 1 53 ? 3.649 0.784 -18.502 1.00 0.00 53 ASP A CA 12
ATOM 16935 C C . ASP A 1 53 ? 4.006 -0.005 -17.246 1.00 0.00 53 ASP A C 12
ATOM 16936 O O . ASP A 1 53 ? 4.013 0.537 -16.142 1.00 0.00 53 ASP A O 12
ATOM 16945 N N . ASN A 1 54 ? 4.300 -1.289 -17.423 1.00 0.00 54 ASN A N 12
ATOM 16946 C CA . ASN A 1 54 ? 4.656 -2.153 -16.303 1.00 0.00 54 ASN A CA 12
ATOM 16947 C C . ASN A 1 54 ? 3.862 -1.781 -15.055 1.00 0.00 54 ASN A C 12
ATOM 16948 O O . ASN A 1 54 ? 4.366 -1.871 -13.935 1.00 0.00 54 ASN A O 12
ATOM 16959 N N . THR A 1 55 ? 2.616 -1.363 -15.256 1.00 0.00 55 THR A N 12
ATOM 16960 C CA . THR A 1 55 ? 1.752 -0.976 -14.148 1.00 0.00 55 THR A CA 12
ATOM 16961 C C . THR A 1 55 ? 0.536 -1.891 -14.055 1.00 0.00 55 THR A C 12
ATOM 16962 O O . THR A 1 55 ? 0.237 -2.641 -14.984 1.00 0.00 55 THR A O 12
ATOM 16973 N N . VAL A 1 56 ? -0.165 -1.823 -12.927 1.00 0.00 56 VAL A N 12
ATOM 16974 C CA . VAL A 1 56 ? -1.351 -2.644 -12.713 1.00 0.00 56 VAL A CA 12
ATOM 16975 C C . VAL A 1 56 ? -2.582 -1.778 -12.473 1.00 0.00 56 VAL A C 12
ATOM 16976 O O . VAL A 1 56 ? -2.481 -0.662 -11.963 1.00 0.00 56 VAL A O 12
ATOM 16989 N N . THR A 1 57 ? -3.748 -2.300 -12.844 1.00 0.00 57 THR A N 12
ATOM 16990 C CA . THR A 1 57 ? -5.000 -1.575 -12.670 1.00 0.00 57 THR A CA 12
ATOM 16991 C C . THR A 1 57 ? -5.600 -1.837 -11.293 1.00 0.00 57 THR A C 12
ATOM 16992 O O . THR A 1 57 ? -5.604 -2.970 -10.812 1.00 0.00 57 THR A O 12
ATOM 17003 N N . VAL A 1 58 ? -6.106 -0.782 -10.663 1.00 0.00 58 VAL A N 12
ATOM 17004 C CA . VAL A 1 58 ? -6.711 -0.898 -9.342 1.00 0.00 58 VAL A CA 12
ATOM 17005 C C . VAL A 1 58 ? -8.221 -1.083 -9.443 1.00 0.00 58 VAL A C 12
ATOM 17006 O O . VAL A 1 58 ? -8.859 -0.580 -10.368 1.00 0.00 58 VAL A O 12
ATOM 17019 N N . CYS A 1 59 ? -8.788 -1.808 -8.484 1.00 0.00 59 CYS A N 12
ATOM 17020 C CA . CYS A 1 59 ? -10.224 -2.061 -8.464 1.00 0.00 59 CYS A CA 12
ATOM 17021 C C . CYS A 1 59 ? -10.945 -1.033 -7.596 1.00 0.00 59 CYS A C 12
ATOM 17022 O O . CYS A 1 59 ? -10.916 -1.112 -6.369 1.00 0.00 59 CYS A O 12
ATOM 17029 N N . MET A 1 60 ? -11.590 -0.069 -8.244 1.00 0.00 60 MET A N 12
ATOM 17030 C CA . MET A 1 60 ? -12.320 0.974 -7.532 1.00 0.00 60 MET A CA 12
ATOM 17031 C C . MET A 1 60 ? -13.169 0.377 -6.415 1.00 0.00 60 MET A C 12
ATOM 17032 O O . MET A 1 60 ? -13.009 0.727 -5.245 1.00 0.00 60 MET A O 12
ATOM 17046 N N . ASP A 1 61 ? -14.073 -0.525 -6.782 1.00 0.00 61 ASP A N 12
ATOM 17047 C CA . ASP A 1 61 ? -14.947 -1.171 -5.810 1.00 0.00 61 ASP A CA 12
ATOM 17048 C C . ASP A 1 61 ? -14.150 -1.670 -4.609 1.00 0.00 61 ASP A C 12
ATOM 17049 O O . ASP A 1 61 ? -14.385 -1.248 -3.477 1.00 0.00 61 ASP A O 12
ATOM 17058 N N . TYR A 1 62 ? -13.208 -2.571 -4.864 1.00 0.00 62 TYR A N 12
ATOM 17059 C CA . TYR A 1 62 ? -12.378 -3.130 -3.803 1.00 0.00 62 TYR A CA 12
ATOM 17060 C C . TYR A 1 62 ? -11.930 -2.042 -2.832 1.00 0.00 62 TYR A C 12
ATOM 17061 O O . TYR A 1 62 ? -12.069 -2.184 -1.616 1.00 0.00 62 TYR A O 12
ATOM 17079 N N . ILE A 1 63 ? -11.392 -0.956 -3.376 1.00 0.00 63 ILE A N 12
ATOM 17080 C CA . ILE A 1 63 ? -10.925 0.156 -2.559 1.00 0.00 63 ILE A CA 12
ATOM 17081 C C . ILE A 1 63 ? -12.018 0.640 -1.612 1.00 0.00 63 ILE A C 12
ATOM 17082 O O . ILE A 1 63 ? -11.747 1.004 -0.468 1.00 0.00 63 ILE A O 12
ATOM 17098 N N . LYS A 1 64 ? -13.255 0.639 -2.096 1.00 0.00 64 LYS A N 12
ATOM 17099 C CA . LYS A 1 64 ? -14.392 1.074 -1.293 1.00 0.00 64 LYS A CA 12
ATOM 17100 C C . LYS A 1 64 ? -14.672 0.085 -0.165 1.00 0.00 64 LYS A C 12
ATOM 17101 O O . LYS A 1 64 ? -15.245 0.446 0.862 1.00 0.00 64 LYS A O 12
ATOM 17120 N N . GLY A 1 65 ? -14.262 -1.164 -0.364 1.00 0.00 65 GLY A N 12
ATOM 17121 C CA . GLY A 1 65 ? -14.476 -2.185 0.645 1.00 0.00 65 GLY A CA 12
ATOM 17122 C C . GLY A 1 65 ? -15.382 -3.299 0.160 1.00 0.00 65 GLY A C 12
ATOM 17123 O O . GLY A 1 65 ? -15.379 -4.397 0.716 1.00 0.00 65 GLY A O 12
ATOM 17127 N N . ARG A 1 66 ? -16.162 -3.015 -0.879 1.00 0.00 66 ARG A N 12
ATOM 17128 C CA . ARG A 1 66 ? -17.080 -4.001 -1.436 1.00 0.00 66 ARG A CA 12
ATOM 17129 C C . ARG A 1 66 ? -16.891 -4.126 -2.945 1.00 0.00 66 ARG A C 12
ATOM 17130 O O . ARG A 1 66 ? -17.333 -3.269 -3.711 1.00 0.00 66 ARG A O 12
ATOM 17151 N N . CYS A 1 67 ? -16.232 -5.200 -3.367 1.00 0.00 67 CYS A N 12
ATOM 17152 C CA . CYS A 1 67 ? -15.983 -5.438 -4.784 1.00 0.00 67 CYS A CA 12
ATOM 17153 C C . CYS A 1 67 ? -17.030 -6.383 -5.368 1.00 0.00 67 CYS A C 12
ATOM 17154 O O . CYS A 1 67 ? -16.988 -7.591 -5.136 1.00 0.00 67 CYS A O 12
ATOM 17161 N N . MET A 1 68 ? -17.966 -5.823 -6.127 1.00 0.00 68 MET A N 12
ATOM 17162 C CA . MET A 1 68 ? -19.022 -6.615 -6.746 1.00 0.00 68 MET A CA 12
ATOM 17163 C C . MET A 1 68 ? -18.807 -6.727 -8.252 1.00 0.00 68 MET A C 12
ATOM 17164 O O . MET A 1 68 ? -19.372 -7.604 -8.905 1.00 0.00 68 MET A O 12
ATOM 17178 N N . ARG A 1 69 ? -17.986 -5.834 -8.795 1.00 0.00 69 ARG A N 12
ATOM 17179 C CA . ARG A 1 69 ? -17.697 -5.833 -10.224 1.00 0.00 69 ARG A CA 12
ATOM 17180 C C . ARG A 1 69 ? -17.634 -7.257 -10.768 1.00 0.00 69 ARG A C 12
ATOM 17181 O O . ARG A 1 69 ? -16.614 -7.933 -10.645 1.00 0.00 69 ARG A O 12
ATOM 17202 N N . GLU A 1 70 ? -18.732 -7.705 -11.368 1.00 0.00 70 GLU A N 12
ATOM 17203 C CA . GLU A 1 70 ? -18.801 -9.050 -11.929 1.00 0.00 70 GLU A CA 12
ATOM 17204 C C . GLU A 1 70 ? -17.464 -9.451 -12.545 1.00 0.00 70 GLU A C 12
ATOM 17205 O O . GLU A 1 70 ? -16.764 -8.625 -13.131 1.00 0.00 70 GLU A O 12
ATOM 17217 N N . LYS A 1 71 ? -17.115 -10.726 -12.408 1.00 0.00 71 LYS A N 12
ATOM 17218 C CA . LYS A 1 71 ? -15.863 -11.240 -12.950 1.00 0.00 71 LYS A CA 12
ATOM 17219 C C . LYS A 1 71 ? -14.760 -10.189 -12.862 1.00 0.00 71 LYS A C 12
ATOM 17220 O O . LYS A 1 71 ? -13.997 -9.995 -13.809 1.00 0.00 71 LYS A O 12
ATOM 17239 N N . CYS A 1 72 ? -14.681 -9.515 -11.720 1.00 0.00 72 CYS A N 12
ATOM 17240 C CA . CYS A 1 72 ? -13.672 -8.485 -11.508 1.00 0.00 72 CYS A CA 12
ATOM 17241 C C . CYS A 1 72 ? -12.288 -8.990 -11.907 1.00 0.00 72 CYS A C 12
ATOM 17242 O O . CYS A 1 72 ? -11.732 -9.883 -11.268 1.00 0.00 72 CYS A O 12
ATOM 17249 N N . LYS A 1 73 ? -11.737 -8.411 -12.969 1.00 0.00 73 LYS A N 12
ATOM 17250 C CA . LYS A 1 73 ? -10.418 -8.799 -13.454 1.00 0.00 73 LYS A CA 12
ATOM 17251 C C . LYS A 1 73 ? -9.384 -7.724 -13.138 1.00 0.00 73 LYS A C 12
ATOM 17252 O O . LYS A 1 73 ? -8.444 -7.508 -13.903 1.00 0.00 73 LYS A O 12
ATOM 17271 N N . TYR A 1 74 ? -9.562 -7.053 -12.005 1.00 0.00 74 TYR A N 12
ATOM 17272 C CA . TYR A 1 74 ? -8.645 -5.999 -11.588 1.00 0.00 74 TYR A CA 12
ATOM 17273 C C . TYR A 1 74 ? -7.741 -6.480 -10.457 1.00 0.00 74 TYR A C 12
ATOM 17274 O O . TYR A 1 74 ? -8.067 -7.432 -9.748 1.00 0.00 74 TYR A O 12
ATOM 17292 N N . PHE A 1 75 ? -6.604 -5.812 -10.293 1.00 0.00 75 PHE A N 12
ATOM 17293 C CA . PHE A 1 75 ? -5.651 -6.170 -9.248 1.00 0.00 75 PHE A CA 12
ATOM 17294 C C . PHE A 1 75 ? -6.124 -5.668 -7.886 1.00 0.00 75 PHE A C 12
ATOM 17295 O O . PHE A 1 75 ? -6.638 -4.556 -7.766 1.00 0.00 75 PHE A O 12
ATOM 17312 N N . HIS A 1 76 ? -5.947 -6.498 -6.863 1.00 0.00 76 HIS A N 12
ATOM 17313 C CA . HIS A 1 76 ? -6.355 -6.139 -5.509 1.00 0.00 76 HIS A CA 12
ATOM 17314 C C . HIS A 1 76 ? -5.139 -5.947 -4.608 1.00 0.00 76 HIS A C 12
ATOM 17315 O O . HIS A 1 76 ? -4.528 -6.906 -4.137 1.00 0.00 76 HIS A O 12
ATOM 17329 N N . PRO A 1 77 ? -4.779 -4.679 -4.362 1.00 0.00 77 PRO A N 12
ATOM 17330 C CA . PRO A 1 77 ? -3.633 -4.332 -3.516 1.00 0.00 77 PRO A CA 12
ATOM 17331 C C . PRO A 1 77 ? -3.880 -4.650 -2.045 1.00 0.00 77 PRO A C 12
ATOM 17332 O O . PRO A 1 77 ? -5.006 -4.918 -1.624 1.00 0.00 77 PRO A O 12
ATOM 17343 N N . PRO A 1 78 ? -2.806 -4.619 -1.244 1.00 0.00 78 PRO A N 12
ATOM 17344 C CA . PRO A 1 78 ? -2.882 -4.901 0.193 1.00 0.00 78 PRO A CA 12
ATOM 17345 C C . PRO A 1 78 ? -3.608 -3.802 0.961 1.00 0.00 78 PRO A C 12
ATOM 17346 O O . PRO A 1 78 ? -4.055 -2.815 0.378 1.00 0.00 78 PRO A O 12
ATOM 17357 N N . ALA A 1 79 ? -3.722 -3.980 2.274 1.00 0.00 79 ALA A N 12
ATOM 17358 C CA . ALA A 1 79 ? -4.392 -3.002 3.122 1.00 0.00 79 ALA A CA 12
ATOM 17359 C C . ALA A 1 79 ? -3.623 -1.685 3.154 1.00 0.00 79 ALA A C 12
ATOM 17360 O O . ALA A 1 79 ? -4.118 -0.655 2.696 1.00 0.00 79 ALA A O 12
ATOM 17367 N N . HIS A 1 80 ? -2.412 -1.725 3.699 1.00 0.00 80 HIS A N 12
ATOM 17368 C CA . HIS A 1 80 ? -1.575 -0.534 3.791 1.00 0.00 80 HIS A CA 12
ATOM 17369 C C . HIS A 1 80 ? -1.718 0.328 2.541 1.00 0.00 80 HIS A C 12
ATOM 17370 O O . HIS A 1 80 ? -1.798 1.555 2.626 1.00 0.00 80 HIS A O 12
ATOM 17384 N N . LEU A 1 81 ? -1.750 -0.319 1.382 1.00 0.00 81 LEU A N 12
ATOM 17385 C CA . LEU A 1 81 ? -1.883 0.389 0.113 1.00 0.00 81 LEU A CA 12
ATOM 17386 C C . LEU A 1 81 ? -3.320 0.851 -0.104 1.00 0.00 81 LEU A C 12
ATOM 17387 O O . LEU A 1 81 ? -3.576 2.038 -0.307 1.00 0.00 81 LEU A O 12
ATOM 17403 N N . GLN A 1 82 ? -4.254 -0.093 -0.058 1.00 0.00 82 GLN A N 12
ATOM 17404 C CA . GLN A 1 82 ? -5.665 0.218 -0.248 1.00 0.00 82 GLN A CA 12
ATOM 17405 C C . GLN A 1 82 ? -6.005 1.584 0.340 1.00 0.00 82 GLN A C 12
ATOM 17406 O O . GLN A 1 82 ? -6.809 2.329 -0.219 1.00 0.00 82 GLN A O 12
ATOM 17420 N N . ALA A 1 83 ? -5.388 1.905 1.472 1.00 0.00 83 ALA A N 12
ATOM 17421 C CA . ALA A 1 83 ? -5.624 3.182 2.135 1.00 0.00 83 ALA A CA 12
ATOM 17422 C C . ALA A 1 83 ? -5.033 4.335 1.331 1.00 0.00 83 ALA A C 12
ATOM 17423 O O . ALA A 1 83 ? -5.710 5.328 1.061 1.00 0.00 83 ALA A O 12
ATOM 17430 N N . LYS A 1 84 ? -3.767 4.199 0.953 1.00 0.00 84 LYS A N 12
ATOM 17431 C CA . LYS A 1 84 ? -3.084 5.230 0.179 1.00 0.00 84 LYS A CA 12
ATOM 17432 C C . LYS A 1 84 ? -4.020 5.840 -0.860 1.00 0.00 84 LYS A C 12
ATOM 17433 O O . LYS A 1 84 ? -3.921 7.025 -1.177 1.00 0.00 84 LYS A O 12
ATOM 17452 N N . ILE A 1 85 ? -4.926 5.023 -1.385 1.00 0.00 85 ILE A N 12
ATOM 17453 C CA . ILE A 1 85 ? -5.881 5.483 -2.385 1.00 0.00 85 ILE A CA 12
ATOM 17454 C C . ILE A 1 85 ? -7.110 6.102 -1.729 1.00 0.00 85 ILE A C 12
ATOM 17455 O O . ILE A 1 85 ? -7.569 7.173 -2.128 1.00 0.00 85 ILE A O 12
ATOM 17471 N N . LYS A 1 86 ? -7.640 5.421 -0.718 1.00 0.00 86 LYS A N 12
ATOM 17472 C CA . LYS A 1 86 ? -8.815 5.903 -0.002 1.00 0.00 86 LYS A CA 12
ATOM 17473 C C . LYS A 1 86 ? -8.651 7.369 0.388 1.00 0.00 86 LYS A C 12
ATOM 17474 O O . LYS A 1 86 ? -9.605 8.144 0.340 1.00 0.00 86 LYS A O 12
ATOM 17493 N N . ALA A 1 87 ? -7.434 7.741 0.772 1.00 0.00 87 ALA A N 12
ATOM 17494 C CA . ALA A 1 87 ? -7.145 9.114 1.167 1.00 0.00 87 ALA A CA 12
ATOM 17495 C C . ALA A 1 87 ? -7.452 10.087 0.034 1.00 0.00 87 ALA A C 12
ATOM 17496 O O . ALA A 1 87 ? -8.303 10.965 0.170 1.00 0.00 87 ALA A O 12
ATOM 17503 N N . ALA A 1 88 ? -6.752 9.926 -1.084 1.00 0.00 88 ALA A N 12
ATOM 17504 C CA . ALA A 1 88 ? -6.951 10.790 -2.242 1.00 0.00 88 ALA A CA 12
ATOM 17505 C C . ALA A 1 88 ? -8.430 11.099 -2.448 1.00 0.00 88 ALA A C 12
ATOM 17506 O O . ALA A 1 88 ? -8.825 12.262 -2.520 1.00 0.00 88 ALA A O 12
ATOM 17513 N N . GLN A 1 89 ? -9.241 10.050 -2.544 1.00 0.00 89 GLN A N 12
ATOM 17514 C CA . GLN A 1 89 ? -10.676 10.211 -2.744 1.00 0.00 89 GLN A CA 12
ATOM 17515 C C . GLN A 1 89 ? -11.215 11.371 -1.913 1.00 0.00 89 GLN A C 12
ATOM 17516 O O . GLN A 1 89 ? -11.752 12.339 -2.453 1.00 0.00 89 GLN A O 12
ATOM 17530 N N . HIS A 1 90 ? -11.068 11.267 -0.596 1.00 0.00 90 HIS A N 12
ATOM 17531 C CA . HIS A 1 90 ? -11.540 12.307 0.311 1.00 0.00 90 HIS A CA 12
ATOM 17532 C C . HIS A 1 90 ? -10.469 13.374 0.518 1.00 0.00 90 HIS A C 12
ATOM 17533 O O . HIS A 1 90 ? -9.323 13.061 0.840 1.00 0.00 90 HIS A O 12
ATOM 17547 N N . GLN A 1 91 ? -10.851 14.633 0.331 1.00 0.00 91 GLN A N 12
ATOM 17548 C CA . GLN A 1 91 ? -9.922 15.745 0.497 1.00 0.00 91 GLN A CA 12
ATOM 17549 C C . GLN A 1 91 ? -8.638 15.504 -0.291 1.00 0.00 91 GLN A C 12
ATOM 17550 O O . GLN A 1 91 ? -7.538 15.595 0.254 1.00 0.00 91 GLN A O 12
ATOM 17564 N N . ALA A 1 92 ? -8.786 15.195 -1.575 1.00 0.00 92 ALA A N 12
ATOM 17565 C CA . ALA A 1 92 ? -7.639 14.942 -2.437 1.00 0.00 92 ALA A CA 12
ATOM 17566 C C . ALA A 1 92 ? -6.550 15.988 -2.223 1.00 0.00 92 ALA A C 12
ATOM 17567 O O . ALA A 1 92 ? -6.753 17.172 -2.489 1.00 0.00 92 ALA A O 12
ATOM 17574 N N . ASN A 1 93 ? -5.395 15.542 -1.740 1.00 0.00 93 ASN A N 12
ATOM 17575 C CA . ASN A 1 93 ? -4.274 16.441 -1.489 1.00 0.00 93 ASN A CA 12
ATOM 17576 C C . ASN A 1 93 ? -3.359 16.523 -2.707 1.00 0.00 93 ASN A C 12
ATOM 17577 O O . ASN A 1 93 ? -3.037 17.612 -3.181 1.00 0.00 93 ASN A O 12
ATOM 17588 N N . GLN A 1 94 ? -2.944 15.363 -3.207 1.00 0.00 94 GLN A N 12
ATOM 17589 C CA . GLN A 1 94 ? -2.066 15.304 -4.369 1.00 0.00 94 GLN A CA 12
ATOM 17590 C C . GLN A 1 94 ? -2.849 15.541 -5.656 1.00 0.00 94 GLN A C 12
ATOM 17591 O O . GLN A 1 94 ? -3.447 14.618 -6.209 1.00 0.00 94 GLN A O 12
ATOM 17605 N N . ALA A 1 95 ? -2.842 16.783 -6.128 1.00 0.00 95 ALA A N 12
ATOM 17606 C CA . ALA A 1 95 ? -3.550 17.141 -7.350 1.00 0.00 95 ALA A CA 12
ATOM 17607 C C . ALA A 1 95 ? -2.860 18.295 -8.068 1.00 0.00 95 ALA A C 12
ATOM 17608 O O . ALA A 1 95 ? -2.640 19.357 -7.486 1.00 0.00 95 ALA A O 12
ATOM 17615 N N . ALA A 1 96 ? -2.518 18.080 -9.334 1.00 0.00 96 ALA A N 12
ATOM 17616 C CA . ALA A 1 96 ? -1.853 19.103 -10.131 1.00 0.00 96 ALA A CA 12
ATOM 17617 C C . ALA A 1 96 ? -2.759 19.600 -11.253 1.00 0.00 96 ALA A C 12
ATOM 17618 O O . ALA A 1 96 ? -3.790 18.995 -11.545 1.00 0.00 96 ALA A O 12
ATOM 17625 N N . VAL A 1 97 ? -2.366 20.705 -11.879 1.00 0.00 97 VAL A N 12
ATOM 17626 C CA . VAL A 1 97 ? -3.143 21.282 -12.969 1.00 0.00 97 VAL A CA 12
ATOM 17627 C C . VAL A 1 97 ? -2.904 20.529 -14.273 1.00 0.00 97 VAL A C 12
ATOM 17628 O O . VAL A 1 97 ? -1.977 20.839 -15.020 1.00 0.00 97 VAL A O 12
ATOM 17641 N N . ALA A 1 98 ? -3.748 19.537 -14.539 1.00 0.00 98 ALA A N 12
ATOM 17642 C CA . ALA A 1 98 ? -3.631 18.740 -15.754 1.00 0.00 98 ALA A CA 12
ATOM 17643 C C . ALA A 1 98 ? -4.977 18.613 -16.459 1.00 0.00 98 ALA A C 12
ATOM 17644 O O . ALA A 1 98 ? -6.012 18.762 -15.812 1.00 0.00 98 ALA A O 12
ATOM 17653 N N . GLY A 1 1 ? -25.850 29.752 -5.292 1.00 0.00 1 GLY A N 13
ATOM 17654 C CA . GLY A 1 1 ? -24.522 30.322 -5.164 1.00 0.00 1 GLY A CA 13
ATOM 17655 C C . GLY A 1 1 ? -23.452 29.263 -4.985 1.00 0.00 1 GLY A C 13
ATOM 17656 O O . GLY A 1 1 ? -23.435 28.552 -3.981 1.00 0.00 1 GLY A O 13
ATOM 17660 N N . SER A 1 2 ? -22.557 29.157 -5.962 1.00 0.00 2 SER A N 13
ATOM 17661 C CA . SER A 1 2 ? -21.481 28.174 -5.910 1.00 0.00 2 SER A CA 13
ATOM 17662 C C . SER A 1 2 ? -20.244 28.683 -6.642 1.00 0.00 2 SER A C 13
ATOM 17663 O O . SER A 1 2 ? -20.331 29.163 -7.772 1.00 0.00 2 SER A O 13
ATOM 17671 N N . SER A 1 3 ? -19.091 28.574 -5.989 1.00 0.00 3 SER A N 13
ATOM 17672 C CA . SER A 1 3 ? -17.835 29.027 -6.575 1.00 0.00 3 SER A CA 13
ATOM 17673 C C . SER A 1 3 ? -16.844 27.873 -6.695 1.00 0.00 3 SER A C 13
ATOM 17674 O O . SER A 1 3 ? -16.992 26.842 -6.039 1.00 0.00 3 SER A O 13
ATOM 17682 N N . GLY A 1 4 ? -15.833 28.054 -7.539 1.00 0.00 4 GLY A N 13
ATOM 17683 C CA . GLY A 1 4 ? -14.833 27.021 -7.732 1.00 0.00 4 GLY A CA 13
ATOM 17684 C C . GLY A 1 4 ? -13.522 27.573 -8.255 1.00 0.00 4 GLY A C 13
ATOM 17685 O O . GLY A 1 4 ? -13.497 28.615 -8.910 1.00 0.00 4 GLY A O 13
ATOM 17689 N N . SER A 1 5 ? -12.429 26.875 -7.964 1.00 0.00 5 SER A N 13
ATOM 17690 C CA . SER A 1 5 ? -11.107 27.305 -8.405 1.00 0.00 5 SER A CA 13
ATOM 17691 C C . SER A 1 5 ? -10.592 26.410 -9.528 1.00 0.00 5 SER A C 13
ATOM 17692 O O . SER A 1 5 ? -9.421 26.029 -9.546 1.00 0.00 5 SER A O 13
ATOM 17700 N N . SER A 1 6 ? -11.475 26.078 -10.465 1.00 0.00 6 SER A N 13
ATOM 17701 C CA . SER A 1 6 ? -11.111 25.224 -11.590 1.00 0.00 6 SER A CA 13
ATOM 17702 C C . SER A 1 6 ? -10.694 26.062 -12.794 1.00 0.00 6 SER A C 13
ATOM 17703 O O . SER A 1 6 ? -11.513 26.753 -13.399 1.00 0.00 6 SER A O 13
ATOM 17711 N N . GLY A 1 7 ? -9.411 25.995 -13.138 1.00 0.00 7 GLY A N 13
ATOM 17712 C CA . GLY A 1 7 ? -8.906 26.751 -14.269 1.00 0.00 7 GLY A CA 13
ATOM 17713 C C . GLY A 1 7 ? -9.579 26.367 -15.571 1.00 0.00 7 GLY A C 13
ATOM 17714 O O . GLY A 1 7 ? -9.129 25.456 -16.266 1.00 0.00 7 GLY A O 13
ATOM 17718 N N . SER A 1 8 ? -10.662 27.063 -15.903 1.00 0.00 8 SER A N 13
ATOM 17719 C CA . SER A 1 8 ? -11.403 26.786 -17.128 1.00 0.00 8 SER A CA 13
ATOM 17720 C C . SER A 1 8 ? -10.453 26.434 -18.269 1.00 0.00 8 SER A C 13
ATOM 17721 O O . SER A 1 8 ? -10.645 25.439 -18.969 1.00 0.00 8 SER A O 13
ATOM 17729 N N . THR A 1 9 ? -9.427 27.259 -18.452 1.00 0.00 9 THR A N 13
ATOM 17730 C CA . THR A 1 9 ? -8.447 27.038 -19.508 1.00 0.00 9 THR A CA 13
ATOM 17731 C C . THR A 1 9 ? -7.323 26.123 -19.033 1.00 0.00 9 THR A C 13
ATOM 17732 O O . THR A 1 9 ? -6.704 25.420 -19.830 1.00 0.00 9 THR A O 13
ATOM 17743 N N . ALA A 1 10 ? -7.066 26.139 -17.729 1.00 0.00 10 ALA A N 13
ATOM 17744 C CA . ALA A 1 10 ? -6.019 25.308 -17.148 1.00 0.00 10 ALA A CA 13
ATOM 17745 C C . ALA A 1 10 ? -6.572 23.959 -16.700 1.00 0.00 10 ALA A C 13
ATOM 17746 O O . ALA A 1 10 ? -6.401 23.557 -15.549 1.00 0.00 10 ALA A O 13
ATOM 17753 N N . THR A 1 11 ? -7.237 23.264 -17.618 1.00 0.00 11 THR A N 13
ATOM 17754 C CA . THR A 1 11 ? -7.817 21.961 -17.317 1.00 0.00 11 THR A CA 13
ATOM 17755 C C . THR A 1 11 ? -7.125 20.856 -18.106 1.00 0.00 11 THR A C 13
ATOM 17756 O O . THR A 1 11 ? -7.524 20.536 -19.225 1.00 0.00 11 THR A O 13
ATOM 17767 N N . GLN A 1 12 ? -6.086 20.275 -17.514 1.00 0.00 12 GLN A N 13
ATOM 17768 C CA . GLN A 1 12 ? -5.338 19.205 -18.163 1.00 0.00 12 GLN A CA 13
ATOM 17769 C C . GLN A 1 12 ? -5.427 17.913 -17.357 1.00 0.00 12 GLN A C 13
ATOM 17770 O O . GLN A 1 12 ? -4.876 17.812 -16.261 1.00 0.00 12 GLN A O 13
ATOM 17784 N N . LYS A 1 13 ? -6.126 16.926 -17.907 1.00 0.00 13 LYS A N 13
ATOM 17785 C CA . LYS A 1 13 ? -6.288 15.639 -17.242 1.00 0.00 13 LYS A CA 13
ATOM 17786 C C . LYS A 1 13 ? -4.983 14.850 -17.258 1.00 0.00 13 LYS A C 13
ATOM 17787 O O . LYS A 1 13 ? -4.806 13.938 -18.067 1.00 0.00 13 LYS A O 13
ATOM 17806 N N . LEU A 1 14 ? -4.071 15.205 -16.358 1.00 0.00 14 LEU A N 13
ATOM 17807 C CA . LEU A 1 14 ? -2.782 14.528 -16.268 1.00 0.00 14 LEU A CA 13
ATOM 17808 C C . LEU A 1 14 ? -2.544 13.996 -14.859 1.00 0.00 14 LEU A C 13
ATOM 17809 O O . LEU A 1 14 ? -1.813 14.599 -14.071 1.00 0.00 14 LEU A O 13
ATOM 17825 N N . LEU A 1 15 ? -3.163 12.863 -14.547 1.00 0.00 15 LEU A N 13
ATOM 17826 C CA . LEU A 1 15 ? -3.017 12.247 -13.233 1.00 0.00 15 LEU A CA 13
ATOM 17827 C C . LEU A 1 15 ? -3.660 10.865 -13.205 1.00 0.00 15 LEU A C 13
ATOM 17828 O O . LEU A 1 15 ? -4.609 10.595 -13.942 1.00 0.00 15 LEU A O 13
ATOM 17844 N N . ARG A 1 16 ? -3.139 9.992 -12.348 1.00 0.00 16 ARG A N 13
ATOM 17845 C CA . ARG A 1 16 ? -3.663 8.638 -12.223 1.00 0.00 16 ARG A CA 13
ATOM 17846 C C . ARG A 1 16 ? -3.540 8.138 -10.787 1.00 0.00 16 ARG A C 13
ATOM 17847 O O . ARG A 1 16 ? -2.472 8.218 -10.179 1.00 0.00 16 ARG A O 13
ATOM 17868 N N . THR A 1 17 ? -4.641 7.621 -10.249 1.00 0.00 17 THR A N 13
ATOM 17869 C CA . THR A 1 17 ? -4.658 7.110 -8.884 1.00 0.00 17 THR A CA 13
ATOM 17870 C C . THR A 1 17 ? -5.058 5.640 -8.853 1.00 0.00 17 THR A C 13
ATOM 17871 O O . THR A 1 17 ? -4.780 4.931 -7.885 1.00 0.00 17 THR A O 13
ATOM 17882 N N . ASP A 1 18 ? -5.713 5.187 -9.916 1.00 0.00 18 ASP A N 13
ATOM 17883 C CA . ASP A 1 18 ? -6.150 3.799 -10.011 1.00 0.00 18 ASP A CA 13
ATOM 17884 C C . ASP A 1 18 ? -5.060 2.926 -10.625 1.00 0.00 18 ASP A C 13
ATOM 17885 O O . ASP A 1 18 ? -5.347 1.981 -11.360 1.00 0.00 18 ASP A O 13
ATOM 17894 N N . LYS A 1 19 ? -3.808 3.251 -10.321 1.00 0.00 19 LYS A N 13
ATOM 17895 C CA . LYS A 1 19 ? -2.674 2.497 -10.842 1.00 0.00 19 LYS A CA 13
ATOM 17896 C C . LYS A 1 19 ? -1.622 2.279 -9.758 1.00 0.00 19 LYS A C 13
ATOM 17897 O O . LYS A 1 19 ? -1.643 2.936 -8.717 1.00 0.00 19 LYS A O 13
ATOM 17916 N N . LEU A 1 20 ? -0.704 1.353 -10.010 1.00 0.00 20 LEU A N 13
ATOM 17917 C CA . LEU A 1 20 ? 0.358 1.048 -9.057 1.00 0.00 20 LEU A CA 13
ATOM 17918 C C . LEU A 1 20 ? 1.653 0.694 -9.780 1.00 0.00 20 LEU A C 13
ATOM 17919 O O . LEU A 1 20 ? 1.668 -0.161 -10.664 1.00 0.00 20 LEU A O 13
ATOM 17935 N N . GLU A 1 21 ? 2.740 1.357 -9.394 1.00 0.00 21 GLU A N 13
ATOM 17936 C CA . GLU A 1 21 ? 4.041 1.110 -10.005 1.00 0.00 21 GLU A CA 13
ATOM 17937 C C . GLU A 1 21 ? 4.594 -0.247 -9.579 1.00 0.00 21 GLU A C 13
ATOM 17938 O O . GLU A 1 21 ? 4.867 -0.476 -8.400 1.00 0.00 21 GLU A O 13
ATOM 17950 N N . VAL A 1 22 ? 4.755 -1.144 -10.546 1.00 0.00 22 VAL A N 13
ATOM 17951 C CA . VAL A 1 22 ? 5.275 -2.479 -10.272 1.00 0.00 22 VAL A CA 13
ATOM 17952 C C . VAL A 1 22 ? 6.772 -2.436 -9.982 1.00 0.00 22 VAL A C 13
ATOM 17953 O O . VAL A 1 22 ? 7.541 -1.820 -10.720 1.00 0.00 22 VAL A O 13
ATOM 17966 N N . CYS A 1 23 ? 7.178 -3.095 -8.902 1.00 0.00 23 CYS A N 13
ATOM 17967 C CA . CYS A 1 23 ? 8.583 -3.134 -8.513 1.00 0.00 23 CYS A CA 13
ATOM 17968 C C . CYS A 1 23 ? 9.415 -3.879 -9.553 1.00 0.00 23 CYS A C 13
ATOM 17969 O O . CYS A 1 23 ? 9.092 -5.006 -9.929 1.00 0.00 23 CYS A O 13
ATOM 17976 N N . ARG A 1 24 ? 10.487 -3.242 -10.012 1.00 0.00 24 ARG A N 13
ATOM 17977 C CA . ARG A 1 24 ? 11.365 -3.843 -11.008 1.00 0.00 24 ARG A CA 13
ATOM 17978 C C . ARG A 1 24 ? 12.200 -4.962 -10.392 1.00 0.00 24 ARG A C 13
ATOM 17979 O O . ARG A 1 24 ? 12.545 -5.934 -11.064 1.00 0.00 24 ARG A O 13
ATOM 18000 N N . GLU A 1 25 ? 12.521 -4.817 -9.111 1.00 0.00 25 GLU A N 13
ATOM 18001 C CA . GLU A 1 25 ? 13.317 -5.815 -8.405 1.00 0.00 25 GLU A CA 13
ATOM 18002 C C . GLU A 1 25 ? 12.527 -7.108 -8.219 1.00 0.00 25 GLU A C 13
ATOM 18003 O O . GLU A 1 25 ? 12.917 -8.164 -8.719 1.00 0.00 25 GLU A O 13
ATOM 18015 N N . PHE A 1 26 ? 11.416 -7.017 -7.497 1.00 0.00 26 PHE A N 13
ATOM 18016 C CA . PHE A 1 26 ? 10.572 -8.179 -7.243 1.00 0.00 26 PHE A CA 13
ATOM 18017 C C . PHE A 1 26 ? 10.535 -9.100 -8.458 1.00 0.00 26 PHE A C 13
ATOM 18018 O O . PHE A 1 26 ? 10.866 -10.282 -8.363 1.00 0.00 26 PHE A O 13
ATOM 18035 N N . GLN A 1 27 ? 10.129 -8.551 -9.598 1.00 0.00 27 GLN A N 13
ATOM 18036 C CA . GLN A 1 27 ? 10.047 -9.324 -10.832 1.00 0.00 27 GLN A CA 13
ATOM 18037 C C . GLN A 1 27 ? 11.202 -10.314 -10.931 1.00 0.00 27 GLN A C 13
ATOM 18038 O O . GLN A 1 27 ? 10.991 -11.512 -11.125 1.00 0.00 27 GLN A O 13
ATOM 18052 N N . ARG A 1 28 ? 12.424 -9.807 -10.797 1.00 0.00 28 ARG A N 13
ATOM 18053 C CA . ARG A 1 28 ? 13.612 -10.648 -10.873 1.00 0.00 28 ARG A CA 13
ATOM 18054 C C . ARG A 1 28 ? 13.882 -11.331 -9.535 1.00 0.00 28 ARG A C 13
ATOM 18055 O O . ARG A 1 28 ? 14.630 -12.305 -9.463 1.00 0.00 28 ARG A O 13
ATOM 18076 N N . GLY A 1 29 ? 13.267 -10.811 -8.477 1.00 0.00 29 GLY A N 13
ATOM 18077 C CA . GLY A 1 29 ? 13.454 -11.383 -7.156 1.00 0.00 29 GLY A CA 13
ATOM 18078 C C . GLY A 1 29 ? 14.651 -10.796 -6.434 1.00 0.00 29 GLY A C 13
ATOM 18079 O O . GLY A 1 29 ? 15.509 -11.528 -5.943 1.00 0.00 29 GLY A O 13
ATOM 18083 N N . ASN A 1 30 ? 14.710 -9.470 -6.371 1.00 0.00 30 ASN A N 13
ATOM 18084 C CA . ASN A 1 30 ? 15.812 -8.784 -5.706 1.00 0.00 30 ASN A CA 13
ATOM 18085 C C . ASN A 1 30 ? 15.299 -7.895 -4.578 1.00 0.00 30 ASN A C 13
ATOM 18086 O O . ASN A 1 30 ? 16.025 -7.594 -3.630 1.00 0.00 30 ASN A O 13
ATOM 18097 N N . CYS A 1 31 ? 14.042 -7.478 -4.686 1.00 0.00 31 CYS A N 13
ATOM 18098 C CA . CYS A 1 31 ? 13.429 -6.624 -3.676 1.00 0.00 31 CYS A CA 13
ATOM 18099 C C . CYS A 1 31 ? 13.545 -7.251 -2.290 1.00 0.00 31 CYS A C 13
ATOM 18100 O O . CYS A 1 31 ? 13.477 -8.471 -2.142 1.00 0.00 31 CYS A O 13
ATOM 18107 N N . ALA A 1 32 ? 13.719 -6.408 -1.277 1.00 0.00 32 ALA A N 13
ATOM 18108 C CA . ALA A 1 32 ? 13.842 -6.879 0.096 1.00 0.00 32 ALA A CA 13
ATOM 18109 C C . ALA A 1 32 ? 12.698 -6.357 0.960 1.00 0.00 32 ALA A C 13
ATOM 18110 O O . ALA A 1 32 ? 12.359 -6.952 1.983 1.00 0.00 32 ALA A O 13
ATOM 18117 N N . ARG A 1 33 ? 12.108 -5.243 0.541 1.00 0.00 33 ARG A N 13
ATOM 18118 C CA . ARG A 1 33 ? 11.003 -4.640 1.278 1.00 0.00 33 ARG A CA 13
ATOM 18119 C C . ARG A 1 33 ? 9.724 -5.453 1.101 1.00 0.00 33 ARG A C 13
ATOM 18120 O O . ARG A 1 33 ? 8.780 -5.320 1.878 1.00 0.00 33 ARG A O 13
ATOM 18141 N N . GLY A 1 34 ? 9.701 -6.296 0.073 1.00 0.00 34 GLY A N 13
ATOM 18142 C CA . GLY A 1 34 ? 8.534 -7.117 -0.188 1.00 0.00 34 GLY A CA 13
ATOM 18143 C C . GLY A 1 34 ? 7.273 -6.294 -0.362 1.00 0.00 34 GLY A C 13
ATOM 18144 O O . GLY A 1 34 ? 7.307 -5.068 -0.264 1.00 0.00 34 GLY A O 13
ATOM 18148 N N . GLU A 1 35 ? 6.159 -6.970 -0.624 1.00 0.00 35 GLU A N 13
ATOM 18149 C CA . GLU A 1 35 ? 4.882 -6.291 -0.815 1.00 0.00 35 GLU A CA 13
ATOM 18150 C C . GLU A 1 35 ? 4.266 -5.902 0.526 1.00 0.00 35 GLU A C 13
ATOM 18151 O O . GLU A 1 35 ? 3.087 -5.557 0.604 1.00 0.00 35 GLU A O 13
ATOM 18163 N N . THR A 1 36 ? 5.074 -5.961 1.580 1.00 0.00 36 THR A N 13
ATOM 18164 C CA . THR A 1 36 ? 4.610 -5.617 2.918 1.00 0.00 36 THR A CA 13
ATOM 18165 C C . THR A 1 36 ? 5.320 -4.375 3.444 1.00 0.00 36 THR A C 13
ATOM 18166 O O . THR A 1 36 ? 4.785 -3.651 4.283 1.00 0.00 36 THR A O 13
ATOM 18177 N N . ASP A 1 37 ? 6.527 -4.134 2.945 1.00 0.00 37 ASP A N 13
ATOM 18178 C CA . ASP A 1 37 ? 7.311 -2.978 3.364 1.00 0.00 37 ASP A CA 13
ATOM 18179 C C . ASP A 1 37 ? 7.699 -2.121 2.163 1.00 0.00 37 ASP A C 13
ATOM 18180 O O . ASP A 1 37 ? 8.282 -1.047 2.315 1.00 0.00 37 ASP A O 13
ATOM 18189 N N . CYS A 1 38 ? 7.374 -2.603 0.968 1.00 0.00 38 CYS A N 13
ATOM 18190 C CA . CYS A 1 38 ? 7.690 -1.884 -0.260 1.00 0.00 38 CYS A CA 13
ATOM 18191 C C . CYS A 1 38 ? 6.510 -1.024 -0.705 1.00 0.00 38 CYS A C 13
ATOM 18192 O O . CYS A 1 38 ? 5.352 -1.403 -0.530 1.00 0.00 38 CYS A O 13
ATOM 18199 N N . ARG A 1 39 ? 6.814 0.134 -1.281 1.00 0.00 39 ARG A N 13
ATOM 18200 C CA . ARG A 1 39 ? 5.780 1.048 -1.751 1.00 0.00 39 ARG A CA 13
ATOM 18201 C C . ARG A 1 39 ? 5.339 0.690 -3.167 1.00 0.00 39 ARG A C 13
ATOM 18202 O O . ARG A 1 39 ? 4.704 1.491 -3.853 1.00 0.00 39 ARG A O 13
ATOM 18223 N N . PHE A 1 40 ? 5.681 -0.520 -3.599 1.00 0.00 40 PHE A N 13
ATOM 18224 C CA . PHE A 1 40 ? 5.323 -0.984 -4.934 1.00 0.00 40 PHE A CA 13
ATOM 18225 C C . PHE A 1 40 ? 4.394 -2.192 -4.859 1.00 0.00 40 PHE A C 13
ATOM 18226 O O . PHE A 1 40 ? 4.540 -3.047 -3.985 1.00 0.00 40 PHE A O 13
ATOM 18243 N N . ALA A 1 41 ? 3.438 -2.255 -5.780 1.00 0.00 41 ALA A N 13
ATOM 18244 C CA . ALA A 1 41 ? 2.486 -3.357 -5.819 1.00 0.00 41 ALA A CA 13
ATOM 18245 C C . ALA A 1 41 ? 3.065 -4.556 -6.563 1.00 0.00 41 ALA A C 13
ATOM 18246 O O . ALA A 1 41 ? 2.953 -4.655 -7.785 1.00 0.00 41 ALA A O 13
ATOM 18253 N N . HIS A 1 42 ? 3.685 -5.466 -5.817 1.00 0.00 42 HIS A N 13
ATOM 18254 C CA . HIS A 1 42 ? 4.282 -6.659 -6.407 1.00 0.00 42 HIS A CA 13
ATOM 18255 C C . HIS A 1 42 ? 3.205 -7.591 -6.956 1.00 0.00 42 HIS A C 13
ATOM 18256 O O . HIS A 1 42 ? 2.423 -8.182 -6.211 1.00 0.00 42 HIS A O 13
ATOM 18270 N N . PRO A 1 43 ? 3.162 -7.726 -8.290 1.00 0.00 43 PRO A N 13
ATOM 18271 C CA . PRO A 1 43 ? 2.186 -8.584 -8.968 1.00 0.00 43 PRO A CA 13
ATOM 18272 C C . PRO A 1 43 ? 2.452 -10.066 -8.729 1.00 0.00 43 PRO A C 13
ATOM 18273 O O . PRO A 1 43 ? 3.498 -10.441 -8.198 1.00 0.00 43 PRO A O 13
ATOM 18284 N N . ALA A 1 44 ? 1.500 -10.905 -9.124 1.00 0.00 44 ALA A N 13
ATOM 18285 C CA . ALA A 1 44 ? 1.634 -12.346 -8.955 1.00 0.00 44 ALA A CA 13
ATOM 18286 C C . ALA A 1 44 ? 2.291 -12.984 -10.174 1.00 0.00 44 ALA A C 13
ATOM 18287 O O . ALA A 1 44 ? 2.296 -14.206 -10.320 1.00 0.00 44 ALA A O 13
ATOM 18294 N N . ASP A 1 45 ? 2.843 -12.148 -11.047 1.00 0.00 45 ASP A N 13
ATOM 18295 C CA . ASP A 1 45 ? 3.503 -12.631 -12.255 1.00 0.00 45 ASP A CA 13
ATOM 18296 C C . ASP A 1 45 ? 2.534 -13.429 -13.122 1.00 0.00 45 ASP A C 13
ATOM 18297 O O . ASP A 1 45 ? 2.891 -14.472 -13.670 1.00 0.00 45 ASP A O 13
ATOM 18306 N N . SER A 1 46 ? 1.307 -12.931 -13.241 1.00 0.00 46 SER A N 13
ATOM 18307 C CA . SER A 1 46 ? 0.285 -13.600 -14.037 1.00 0.00 46 SER A CA 13
ATOM 18308 C C . SER A 1 46 ? -0.166 -12.716 -15.196 1.00 0.00 46 SER A C 13
ATOM 18309 O O . SER A 1 46 ? -1.264 -12.158 -15.176 1.00 0.00 46 SER A O 13
ATOM 18317 N N . THR A 1 47 ? 0.689 -12.592 -16.206 1.00 0.00 47 THR A N 13
ATOM 18318 C CA . THR A 1 47 ? 0.381 -11.775 -17.373 1.00 0.00 47 THR A CA 13
ATOM 18319 C C . THR A 1 47 ? -0.605 -10.667 -17.023 1.00 0.00 47 THR A C 13
ATOM 18320 O O . THR A 1 47 ? -1.645 -10.523 -17.665 1.00 0.00 47 THR A O 13
ATOM 18331 N N . MET A 1 48 ? -0.272 -9.886 -16.001 1.00 0.00 48 MET A N 13
ATOM 18332 C CA . MET A 1 48 ? -1.129 -8.788 -15.567 1.00 0.00 48 MET A CA 13
ATOM 18333 C C . MET A 1 48 ? -0.312 -7.521 -15.332 1.00 0.00 48 MET A C 13
ATOM 18334 O O . MET A 1 48 ? -0.556 -6.783 -14.377 1.00 0.00 48 MET A O 13
ATOM 18348 N N . ILE A 1 49 ? 0.656 -7.276 -16.208 1.00 0.00 49 ILE A N 13
ATOM 18349 C CA . ILE A 1 49 ? 1.507 -6.098 -16.095 1.00 0.00 49 ILE A CA 13
ATOM 18350 C C . ILE A 1 49 ? 1.611 -5.365 -17.429 1.00 0.00 49 ILE A C 13
ATOM 18351 O O . ILE A 1 49 ? 1.815 -5.983 -18.474 1.00 0.00 49 ILE A O 13
ATOM 18367 N N . ASP A 1 50 ? 1.472 -4.045 -17.384 1.00 0.00 50 ASP A N 13
ATOM 18368 C CA . ASP A 1 50 ? 1.553 -3.227 -18.589 1.00 0.00 50 ASP A CA 13
ATOM 18369 C C . ASP A 1 50 ? 3.006 -3.008 -19.000 1.00 0.00 50 ASP A C 13
ATOM 18370 O O . ASP A 1 50 ? 3.750 -2.290 -18.332 1.00 0.00 50 ASP A O 13
ATOM 18379 N N . THR A 1 51 ? 3.403 -3.632 -20.104 1.00 0.00 51 THR A N 13
ATOM 18380 C CA . THR A 1 51 ? 4.767 -3.508 -20.604 1.00 0.00 51 THR A CA 13
ATOM 18381 C C . THR A 1 51 ? 5.032 -2.104 -21.135 1.00 0.00 51 THR A C 13
ATOM 18382 O O . THR A 1 51 ? 6.137 -1.797 -21.581 1.00 0.00 51 THR A O 13
ATOM 18393 N N . SER A 1 52 ? 4.011 -1.254 -21.084 1.00 0.00 52 SER A N 13
ATOM 18394 C CA . SER A 1 52 ? 4.133 0.117 -21.563 1.00 0.00 52 SER A CA 13
ATOM 18395 C C . SER A 1 52 ? 4.650 1.035 -20.459 1.00 0.00 52 SER A C 13
ATOM 18396 O O . SER A 1 52 ? 5.652 1.729 -20.632 1.00 0.00 52 SER A O 13
ATOM 18404 N N . ASP A 1 53 ? 3.958 1.032 -19.325 1.00 0.00 53 ASP A N 13
ATOM 18405 C CA . ASP A 1 53 ? 4.347 1.863 -18.191 1.00 0.00 53 ASP A CA 13
ATOM 18406 C C . ASP A 1 53 ? 4.668 1.003 -16.972 1.00 0.00 53 ASP A C 13
ATOM 18407 O O . ASP A 1 53 ? 4.700 1.494 -15.845 1.00 0.00 53 ASP A O 13
ATOM 18416 N N . ASN A 1 54 ? 4.905 -0.284 -17.208 1.00 0.00 54 ASN A N 13
ATOM 18417 C CA . ASN A 1 54 ? 5.223 -1.212 -16.130 1.00 0.00 54 ASN A CA 13
ATOM 18418 C C . ASN A 1 54 ? 4.382 -0.917 -14.892 1.00 0.00 54 ASN A C 13
ATOM 18419 O O . ASN A 1 54 ? 4.886 -0.926 -13.768 1.00 0.00 54 ASN A O 13
ATOM 18430 N N . THR A 1 55 ? 3.096 -0.654 -15.105 1.00 0.00 55 THR A N 13
ATOM 18431 C CA . THR A 1 55 ? 2.185 -0.355 -14.008 1.00 0.00 55 THR A CA 13
ATOM 18432 C C . THR A 1 55 ? 0.920 -1.202 -14.097 1.00 0.00 55 THR A C 13
ATOM 18433 O O . THR A 1 55 ? 0.490 -1.580 -15.187 1.00 0.00 55 THR A O 13
ATOM 18444 N N . VAL A 1 56 ? 0.328 -1.496 -12.944 1.00 0.00 56 VAL A N 13
ATOM 18445 C CA . VAL A 1 56 ? -0.890 -2.296 -12.892 1.00 0.00 56 VAL A CA 13
ATOM 18446 C C . VAL A 1 56 ? -2.087 -1.450 -12.473 1.00 0.00 56 VAL A C 13
ATOM 18447 O O . VAL A 1 56 ? -1.939 -0.448 -11.773 1.00 0.00 56 VAL A O 13
ATOM 18460 N N . THR A 1 57 ? -3.275 -1.860 -12.906 1.00 0.00 57 THR A N 13
ATOM 18461 C CA . THR A 1 57 ? -4.499 -1.141 -12.576 1.00 0.00 57 THR A CA 13
ATOM 18462 C C . THR A 1 57 ? -4.923 -1.408 -11.137 1.00 0.00 57 THR A C 13
ATOM 18463 O O . THR A 1 57 ? -4.554 -2.425 -10.549 1.00 0.00 57 THR A O 13
ATOM 18474 N N . VAL A 1 58 ? -5.702 -0.490 -10.574 1.00 0.00 58 VAL A N 13
ATOM 18475 C CA . VAL A 1 58 ? -6.179 -0.628 -9.203 1.00 0.00 58 VAL A CA 13
ATOM 18476 C C . VAL A 1 58 ? -7.697 -0.766 -9.160 1.00 0.00 58 VAL A C 13
ATOM 18477 O O . VAL A 1 58 ? -8.421 0.040 -9.746 1.00 0.00 58 VAL A O 13
ATOM 18490 N N . CYS A 1 59 ? -8.173 -1.792 -8.463 1.00 0.00 59 CYS A N 13
ATOM 18491 C CA . CYS A 1 59 ? -9.606 -2.036 -8.343 1.00 0.00 59 CYS A CA 13
ATOM 18492 C C . CYS A 1 59 ? -10.272 -0.957 -7.494 1.00 0.00 59 CYS A C 13
ATOM 18493 O O . CYS A 1 59 ? -9.925 -0.767 -6.329 1.00 0.00 59 CYS A O 13
ATOM 18500 N N . MET A 1 60 ? -11.232 -0.254 -8.088 1.00 0.00 60 MET A N 13
ATOM 18501 C CA . MET A 1 60 ? -11.948 0.804 -7.386 1.00 0.00 60 MET A CA 13
ATOM 18502 C C . MET A 1 60 ? -12.880 0.222 -6.329 1.00 0.00 60 MET A C 13
ATOM 18503 O O . MET A 1 60 ? -12.875 0.656 -5.176 1.00 0.00 60 MET A O 13
ATOM 18517 N N . ASP A 1 61 ? -13.678 -0.762 -6.727 1.00 0.00 61 ASP A N 13
ATOM 18518 C CA . ASP A 1 61 ? -14.615 -1.405 -5.813 1.00 0.00 61 ASP A CA 13
ATOM 18519 C C . ASP A 1 61 ? -13.913 -1.838 -4.530 1.00 0.00 61 ASP A C 13
ATOM 18520 O O . ASP A 1 61 ? -14.269 -1.400 -3.437 1.00 0.00 61 ASP A O 13
ATOM 18529 N N . TYR A 1 62 ? -12.914 -2.702 -4.672 1.00 0.00 62 TYR A N 13
ATOM 18530 C CA . TYR A 1 62 ? -12.163 -3.198 -3.525 1.00 0.00 62 TYR A CA 13
ATOM 18531 C C . TYR A 1 62 ? -11.820 -2.061 -2.566 1.00 0.00 62 TYR A C 13
ATOM 18532 O O . TYR A 1 62 ? -12.069 -2.152 -1.364 1.00 0.00 62 TYR A O 13
ATOM 18550 N N . ILE A 1 63 ? -11.247 -0.992 -3.108 1.00 0.00 63 ILE A N 13
ATOM 18551 C CA . ILE A 1 63 ? -10.871 0.163 -2.302 1.00 0.00 63 ILE A CA 13
ATOM 18552 C C . ILE A 1 63 ? -11.999 0.567 -1.360 1.00 0.00 63 ILE A C 13
ATOM 18553 O O . ILE A 1 63 ? -11.771 0.845 -0.183 1.00 0.00 63 ILE A O 13
ATOM 18569 N N . LYS A 1 64 ? -13.219 0.597 -1.887 1.00 0.00 64 LYS A N 13
ATOM 18570 C CA . LYS A 1 64 ? -14.386 0.964 -1.093 1.00 0.00 64 LYS A CA 13
ATOM 18571 C C . LYS A 1 64 ? -14.595 -0.018 0.055 1.00 0.00 64 LYS A C 13
ATOM 18572 O O . LYS A 1 64 ? -15.163 0.332 1.089 1.00 0.00 64 LYS A O 13
ATOM 18591 N N . GLY A 1 65 ? -14.129 -1.249 -0.133 1.00 0.00 65 GLY A N 13
ATOM 18592 C CA . GLY A 1 65 ? -14.273 -2.262 0.896 1.00 0.00 65 GLY A CA 13
ATOM 18593 C C . GLY A 1 65 ? -15.136 -3.425 0.448 1.00 0.00 65 GLY A C 13
ATOM 18594 O O . GLY A 1 65 ? -15.138 -4.483 1.077 1.00 0.00 65 GLY A O 13
ATOM 18598 N N . ARG A 1 66 ? -15.871 -3.229 -0.642 1.00 0.00 66 ARG A N 13
ATOM 18599 C CA . ARG A 1 66 ? -16.744 -4.270 -1.172 1.00 0.00 66 ARG A CA 13
ATOM 18600 C C . ARG A 1 66 ? -16.500 -4.477 -2.664 1.00 0.00 66 ARG A C 13
ATOM 18601 O O . ARG A 1 66 ? -16.977 -3.703 -3.495 1.00 0.00 66 ARG A O 13
ATOM 18622 N N . CYS A 1 67 ? -15.754 -5.525 -2.996 1.00 0.00 67 CYS A N 13
ATOM 18623 C CA . CYS A 1 67 ? -15.445 -5.834 -4.387 1.00 0.00 67 CYS A CA 13
ATOM 18624 C C . CYS A 1 67 ? -16.099 -7.146 -4.810 1.00 0.00 67 CYS A C 13
ATOM 18625 O O . CYS A 1 67 ? -15.736 -8.217 -4.324 1.00 0.00 67 CYS A O 13
ATOM 18632 N N . MET A 1 68 ? -17.064 -7.054 -5.720 1.00 0.00 68 MET A N 13
ATOM 18633 C CA . MET A 1 68 ? -17.766 -8.234 -6.210 1.00 0.00 68 MET A CA 13
ATOM 18634 C C . MET A 1 68 ? -17.876 -8.209 -7.731 1.00 0.00 68 MET A C 13
ATOM 18635 O O . MET A 1 68 ? -18.728 -8.881 -8.313 1.00 0.00 68 MET A O 13
ATOM 18649 N N . ARG A 1 69 ? -17.009 -7.429 -8.369 1.00 0.00 69 ARG A N 13
ATOM 18650 C CA . ARG A 1 69 ? -17.010 -7.316 -9.823 1.00 0.00 69 ARG A CA 13
ATOM 18651 C C . ARG A 1 69 ? -16.752 -8.671 -10.474 1.00 0.00 69 ARG A C 13
ATOM 18652 O O . ARG A 1 69 ? -15.704 -9.282 -10.263 1.00 0.00 69 ARG A O 13
ATOM 18673 N N . GLU A 1 70 ? -17.713 -9.135 -11.267 1.00 0.00 70 GLU A N 13
ATOM 18674 C CA . GLU A 1 70 ? -17.589 -10.418 -11.947 1.00 0.00 70 GLU A CA 13
ATOM 18675 C C . GLU A 1 70 ? -16.170 -10.622 -12.470 1.00 0.00 70 GLU A C 13
ATOM 18676 O O . GLU A 1 70 ? -15.718 -9.911 -13.368 1.00 0.00 70 GLU A O 13
ATOM 18688 N N . LYS A 1 71 ? -15.470 -11.597 -11.900 1.00 0.00 71 LYS A N 13
ATOM 18689 C CA . LYS A 1 71 ? -14.102 -11.897 -12.306 1.00 0.00 71 LYS A CA 13
ATOM 18690 C C . LYS A 1 71 ? -13.212 -10.666 -12.170 1.00 0.00 71 LYS A C 13
ATOM 18691 O O . LYS A 1 71 ? -12.521 -10.279 -13.113 1.00 0.00 71 LYS A O 13
ATOM 18710 N N . CYS A 1 72 ? -13.232 -10.055 -10.989 1.00 0.00 72 CYS A N 13
ATOM 18711 C CA . CYS A 1 72 ? -12.426 -8.869 -10.728 1.00 0.00 72 CYS A CA 13
ATOM 18712 C C . CYS A 1 72 ? -11.110 -8.924 -11.500 1.00 0.00 72 CYS A C 13
ATOM 18713 O O . CYS A 1 72 ? -10.207 -9.686 -11.156 1.00 0.00 72 CYS A O 13
ATOM 18720 N N . LYS A 1 73 ? -11.010 -8.110 -12.545 1.00 0.00 73 LYS A N 13
ATOM 18721 C CA . LYS A 1 73 ? -9.805 -8.064 -13.366 1.00 0.00 73 LYS A CA 13
ATOM 18722 C C . LYS A 1 73 ? -8.878 -6.943 -12.908 1.00 0.00 73 LYS A C 13
ATOM 18723 O O . LYS A 1 73 ? -8.158 -6.352 -13.714 1.00 0.00 73 LYS A O 13
ATOM 18742 N N . TYR A 1 74 ? -8.898 -6.657 -11.611 1.00 0.00 74 TYR A N 13
ATOM 18743 C CA . TYR A 1 74 ? -8.059 -5.607 -11.047 1.00 0.00 74 TYR A CA 13
ATOM 18744 C C . TYR A 1 74 ? -7.261 -6.128 -9.856 1.00 0.00 74 TYR A C 13
ATOM 18745 O O . TYR A 1 74 ? -7.741 -6.963 -9.088 1.00 0.00 74 TYR A O 13
ATOM 18763 N N . PHE A 1 75 ? -6.038 -5.630 -9.708 1.00 0.00 75 PHE A N 13
ATOM 18764 C CA . PHE A 1 75 ? -5.170 -6.044 -8.611 1.00 0.00 75 PHE A CA 13
ATOM 18765 C C . PHE A 1 75 ? -5.685 -5.508 -7.279 1.00 0.00 75 PHE A C 13
ATOM 18766 O O . PHE A 1 75 ? -6.403 -4.509 -7.234 1.00 0.00 75 PHE A O 13
ATOM 18783 N N . HIS A 1 76 ? -5.312 -6.180 -6.194 1.00 0.00 76 HIS A N 13
ATOM 18784 C CA . HIS A 1 76 ? -5.735 -5.772 -4.859 1.00 0.00 76 HIS A CA 13
ATOM 18785 C C . HIS A 1 76 ? -4.529 -5.495 -3.967 1.00 0.00 76 HIS A C 13
ATOM 18786 O O . HIS A 1 76 ? -3.855 -6.410 -3.493 1.00 0.00 76 HIS A O 13
ATOM 18800 N N . PRO A 1 77 ? -4.248 -4.205 -3.734 1.00 0.00 77 PRO A N 13
ATOM 18801 C CA . PRO A 1 77 ? -3.121 -3.778 -2.898 1.00 0.00 77 PRO A CA 13
ATOM 18802 C C . PRO A 1 77 ? -3.340 -4.099 -1.423 1.00 0.00 77 PRO A C 13
ATOM 18803 O O . PRO A 1 77 ? -4.432 -4.477 -1.001 1.00 0.00 77 PRO A O 13
ATOM 18814 N N . PRO A 1 78 ? -2.277 -3.945 -0.620 1.00 0.00 78 PRO A N 13
ATOM 18815 C CA . PRO A 1 78 ? -2.328 -4.212 0.820 1.00 0.00 78 PRO A CA 13
ATOM 18816 C C . PRO A 1 78 ? -3.168 -3.184 1.571 1.00 0.00 78 PRO A C 13
ATOM 18817 O O . PRO A 1 78 ? -3.730 -2.270 0.970 1.00 0.00 78 PRO A O 13
ATOM 18828 N N . ALA A 1 79 ? -3.248 -3.341 2.888 1.00 0.00 79 ALA A N 13
ATOM 18829 C CA . ALA A 1 79 ? -4.017 -2.425 3.721 1.00 0.00 79 ALA A CA 13
ATOM 18830 C C . ALA A 1 79 ? -3.392 -1.034 3.730 1.00 0.00 79 ALA A C 13
ATOM 18831 O O . ALA A 1 79 ? -4.054 -0.043 3.422 1.00 0.00 79 ALA A O 13
ATOM 18838 N N . HIS A 1 80 ? -2.113 -0.968 4.086 1.00 0.00 80 HIS A N 13
ATOM 18839 C CA . HIS A 1 80 ? -1.397 0.302 4.135 1.00 0.00 80 HIS A CA 13
ATOM 18840 C C . HIS A 1 80 ? -1.607 1.094 2.848 1.00 0.00 80 HIS A C 13
ATOM 18841 O O . HIS A 1 80 ? -1.834 2.304 2.880 1.00 0.00 80 HIS A O 13
ATOM 18855 N N . LEU A 1 81 ? -1.528 0.403 1.715 1.00 0.00 81 LEU A N 13
ATOM 18856 C CA . LEU A 1 81 ? -1.708 1.042 0.416 1.00 0.00 81 LEU A CA 13
ATOM 18857 C C . LEU A 1 81 ? -3.176 1.377 0.173 1.00 0.00 81 LEU A C 13
ATOM 18858 O O . LEU A 1 81 ? -3.518 2.518 -0.136 1.00 0.00 81 LEU A O 13
ATOM 18874 N N . GLN A 1 82 ? -4.038 0.376 0.317 1.00 0.00 82 GLN A N 13
ATOM 18875 C CA . GLN A 1 82 ? -5.469 0.567 0.114 1.00 0.00 82 GLN A CA 13
ATOM 18876 C C . GLN A 1 82 ? -5.909 1.945 0.597 1.00 0.00 82 GLN A C 13
ATOM 18877 O O . GLN A 1 82 ? -6.805 2.559 0.018 1.00 0.00 82 GLN A O 13
ATOM 18891 N N . ALA A 1 83 ? -5.273 2.424 1.661 1.00 0.00 83 ALA A N 13
ATOM 18892 C CA . ALA A 1 83 ? -5.598 3.730 2.220 1.00 0.00 83 ALA A CA 13
ATOM 18893 C C . ALA A 1 83 ? -5.122 4.853 1.305 1.00 0.00 83 ALA A C 13
ATOM 18894 O O . ALA A 1 83 ? -5.907 5.709 0.895 1.00 0.00 83 ALA A O 13
ATOM 18901 N N . LYS A 1 84 ? -3.832 4.845 0.988 1.00 0.00 84 LYS A N 13
ATOM 18902 C CA . LYS A 1 84 ? -3.250 5.863 0.121 1.00 0.00 84 LYS A CA 13
ATOM 18903 C C . LYS A 1 84 ? -4.237 6.281 -0.965 1.00 0.00 84 LYS A C 13
ATOM 18904 O O . LYS A 1 84 ? -4.344 7.462 -1.297 1.00 0.00 84 LYS A O 13
ATOM 18923 N N . ILE A 1 85 ? -4.955 5.306 -1.512 1.00 0.00 85 ILE A N 13
ATOM 18924 C CA . ILE A 1 85 ? -5.935 5.575 -2.558 1.00 0.00 85 ILE A CA 13
ATOM 18925 C C . ILE A 1 85 ? -7.219 6.154 -1.973 1.00 0.00 85 ILE A C 13
ATOM 18926 O O . ILE A 1 85 ? -7.718 7.180 -2.435 1.00 0.00 85 ILE A O 13
ATOM 18942 N N . LYS A 1 86 ? -7.749 5.490 -0.951 1.00 0.00 86 LYS A N 13
ATOM 18943 C CA . LYS A 1 86 ? -8.973 5.939 -0.299 1.00 0.00 86 LYS A CA 13
ATOM 18944 C C . LYS A 1 86 ? -8.956 7.450 -0.090 1.00 0.00 86 LYS A C 13
ATOM 18945 O O . LYS A 1 86 ? -9.924 8.140 -0.407 1.00 0.00 86 LYS A O 13
ATOM 18964 N N . ALA A 1 87 ? -7.849 7.956 0.443 1.00 0.00 87 ALA A N 13
ATOM 18965 C CA . ALA A 1 87 ? -7.705 9.385 0.691 1.00 0.00 87 ALA A CA 13
ATOM 18966 C C . ALA A 1 87 ? -8.351 10.203 -0.422 1.00 0.00 87 ALA A C 13
ATOM 18967 O O . ALA A 1 87 ? -9.135 11.115 -0.160 1.00 0.00 87 ALA A O 13
ATOM 18974 N N . ALA A 1 88 ? -8.016 9.871 -1.665 1.00 0.00 88 ALA A N 13
ATOM 18975 C CA . ALA A 1 88 ? -8.565 10.574 -2.818 1.00 0.00 88 ALA A CA 13
ATOM 18976 C C . ALA A 1 88 ? -10.089 10.522 -2.818 1.00 0.00 88 ALA A C 13
ATOM 18977 O O . ALA A 1 88 ? -10.754 11.556 -2.881 1.00 0.00 88 ALA A O 13
ATOM 18984 N N . GLN A 1 89 ? -10.635 9.312 -2.747 1.00 0.00 89 GLN A N 13
ATOM 18985 C CA . GLN A 1 89 ? -12.082 9.127 -2.741 1.00 0.00 89 GLN A CA 13
ATOM 18986 C C . GLN A 1 89 ? -12.747 10.073 -1.747 1.00 0.00 89 GLN A C 13
ATOM 18987 O O . GLN A 1 89 ? -13.693 10.784 -2.088 1.00 0.00 89 GLN A O 13
ATOM 19001 N N . HIS A 1 90 ? -12.247 10.076 -0.515 1.00 0.00 90 HIS A N 13
ATOM 19002 C CA . HIS A 1 90 ? -12.794 10.935 0.530 1.00 0.00 90 HIS A CA 13
ATOM 19003 C C . HIS A 1 90 ? -12.634 12.407 0.161 1.00 0.00 90 HIS A C 13
ATOM 19004 O O . HIS A 1 90 ? -11.679 12.787 -0.515 1.00 0.00 90 HIS A O 13
ATOM 19018 N N . GLN A 1 91 ? -13.577 13.230 0.610 1.00 0.00 91 GLN A N 13
ATOM 19019 C CA . GLN A 1 91 ? -13.541 14.660 0.325 1.00 0.00 91 GLN A CA 13
ATOM 19020 C C . GLN A 1 91 ? -12.679 15.396 1.346 1.00 0.00 91 GLN A C 13
ATOM 19021 O O . GLN A 1 91 ? -13.034 16.482 1.804 1.00 0.00 91 GLN A O 13
ATOM 19035 N N . ALA A 1 92 ? -11.546 14.798 1.698 1.00 0.00 92 ALA A N 13
ATOM 19036 C CA . ALA A 1 92 ? -10.634 15.398 2.664 1.00 0.00 92 ALA A CA 13
ATOM 19037 C C . ALA A 1 92 ? -9.295 15.736 2.017 1.00 0.00 92 ALA A C 13
ATOM 19038 O O . ALA A 1 92 ? -8.951 15.201 0.963 1.00 0.00 92 ALA A O 13
ATOM 19045 N N . ASN A 1 93 ? -8.542 16.626 2.655 1.00 0.00 93 ASN A N 13
ATOM 19046 C CA . ASN A 1 93 ? -7.241 17.036 2.140 1.00 0.00 93 ASN A CA 13
ATOM 19047 C C . ASN A 1 93 ? -6.115 16.493 3.014 1.00 0.00 93 ASN A C 13
ATOM 19048 O O . ASN A 1 93 ? -5.623 17.181 3.908 1.00 0.00 93 ASN A O 13
ATOM 19059 N N . GLN A 1 94 ? -5.711 15.254 2.748 1.00 0.00 94 GLN A N 13
ATOM 19060 C CA . GLN A 1 94 ? -4.643 14.619 3.510 1.00 0.00 94 GLN A CA 13
ATOM 19061 C C . GLN A 1 94 ? -3.377 14.490 2.670 1.00 0.00 94 GLN A C 13
ATOM 19062 O O . GLN A 1 94 ? -2.306 14.943 3.071 1.00 0.00 94 GLN A O 13
ATOM 19076 N N . ALA A 1 95 ? -3.509 13.868 1.503 1.00 0.00 95 ALA A N 13
ATOM 19077 C CA . ALA A 1 95 ? -2.376 13.681 0.605 1.00 0.00 95 ALA A CA 13
ATOM 19078 C C . ALA A 1 95 ? -2.654 14.290 -0.765 1.00 0.00 95 ALA A C 13
ATOM 19079 O O . ALA A 1 95 ? -3.129 13.608 -1.673 1.00 0.00 95 ALA A O 13
ATOM 19086 N N . ALA A 1 96 ? -2.356 15.577 -0.907 1.00 0.00 96 ALA A N 13
ATOM 19087 C CA . ALA A 1 96 ? -2.573 16.277 -2.167 1.00 0.00 96 ALA A CA 13
ATOM 19088 C C . ALA A 1 96 ? -1.280 16.379 -2.969 1.00 0.00 96 ALA A C 13
ATOM 19089 O O . ALA A 1 96 ? -1.303 16.446 -4.198 1.00 0.00 96 ALA A O 13
ATOM 19096 N N . VAL A 1 97 ? -0.152 16.390 -2.265 1.00 0.00 97 VAL A N 13
ATOM 19097 C CA . VAL A 1 97 ? 1.152 16.483 -2.911 1.00 0.00 97 VAL A CA 13
ATOM 19098 C C . VAL A 1 97 ? 1.287 15.453 -4.027 1.00 0.00 97 VAL A C 13
ATOM 19099 O O . VAL A 1 97 ? 2.127 15.592 -4.915 1.00 0.00 97 VAL A O 13
ATOM 19112 N N . ALA A 1 98 ? 0.454 14.419 -3.975 1.00 0.00 98 ALA A N 13
ATOM 19113 C CA . ALA A 1 98 ? 0.478 13.367 -4.982 1.00 0.00 98 ALA A CA 13
ATOM 19114 C C . ALA A 1 98 ? -0.537 13.639 -6.086 1.00 0.00 98 ALA A C 13
ATOM 19115 O O . ALA A 1 98 ? -1.737 13.624 -5.817 1.00 0.00 98 ALA A O 13
ATOM 19124 N N . GLY A 1 1 ? -7.020 43.972 -7.706 1.00 0.00 1 GLY A N 14
ATOM 19125 C CA . GLY A 1 1 ? -5.753 43.582 -7.117 1.00 0.00 1 GLY A CA 14
ATOM 19126 C C . GLY A 1 1 ? -4.621 43.580 -8.125 1.00 0.00 1 GLY A C 14
ATOM 19127 O O . GLY A 1 1 ? -4.778 44.064 -9.245 1.00 0.00 1 GLY A O 14
ATOM 19131 N N . SER A 1 2 ? -3.477 43.034 -7.726 1.00 0.00 2 SER A N 14
ATOM 19132 C CA . SER A 1 2 ? -2.312 42.975 -8.601 1.00 0.00 2 SER A CA 14
ATOM 19133 C C . SER A 1 2 ? -1.855 41.533 -8.801 1.00 0.00 2 SER A C 14
ATOM 19134 O O . SER A 1 2 ? -1.360 40.893 -7.874 1.00 0.00 2 SER A O 14
ATOM 19142 N N . SER A 1 3 ? -2.025 41.029 -10.019 1.00 0.00 3 SER A N 14
ATOM 19143 C CA . SER A 1 3 ? -1.634 39.662 -10.342 1.00 0.00 3 SER A CA 14
ATOM 19144 C C . SER A 1 3 ? -1.341 39.518 -11.832 1.00 0.00 3 SER A C 14
ATOM 19145 O O . SER A 1 3 ? -1.597 40.429 -12.618 1.00 0.00 3 SER A O 14
ATOM 19153 N N . GLY A 1 4 ? -0.802 38.364 -12.215 1.00 0.00 4 GLY A N 14
ATOM 19154 C CA . GLY A 1 4 ? -0.483 38.120 -13.609 1.00 0.00 4 GLY A CA 14
ATOM 19155 C C . GLY A 1 4 ? -0.831 36.711 -14.046 1.00 0.00 4 GLY A C 14
ATOM 19156 O O . GLY A 1 4 ? -1.295 35.902 -13.243 1.00 0.00 4 GLY A O 14
ATOM 19160 N N . SER A 1 5 ? -0.609 36.417 -15.323 1.00 0.00 5 SER A N 14
ATOM 19161 C CA . SER A 1 5 ? -0.908 35.097 -15.867 1.00 0.00 5 SER A CA 14
ATOM 19162 C C . SER A 1 5 ? -0.273 34.921 -17.243 1.00 0.00 5 SER A C 14
ATOM 19163 O O . SER A 1 5 ? -0.736 35.492 -18.230 1.00 0.00 5 SER A O 14
ATOM 19171 N N . SER A 1 6 ? 0.790 34.125 -17.299 1.00 0.00 6 SER A N 14
ATOM 19172 C CA . SER A 1 6 ? 1.492 33.874 -18.553 1.00 0.00 6 SER A CA 14
ATOM 19173 C C . SER A 1 6 ? 2.151 32.499 -18.541 1.00 0.00 6 SER A C 14
ATOM 19174 O O . SER A 1 6 ? 2.983 32.204 -17.685 1.00 0.00 6 SER A O 14
ATOM 19182 N N . GLY A 1 7 ? 1.771 31.659 -19.500 1.00 0.00 7 GLY A N 14
ATOM 19183 C CA . GLY A 1 7 ? 2.335 30.324 -19.583 1.00 0.00 7 GLY A CA 14
ATOM 19184 C C . GLY A 1 7 ? 1.415 29.350 -20.293 1.00 0.00 7 GLY A C 14
ATOM 19185 O O . GLY A 1 7 ? 1.398 29.286 -21.522 1.00 0.00 7 GLY A O 14
ATOM 19189 N N . SER A 1 8 ? 0.650 28.589 -19.517 1.00 0.00 8 SER A N 14
ATOM 19190 C CA . SER A 1 8 ? -0.272 27.609 -20.079 1.00 0.00 8 SER A CA 14
ATOM 19191 C C . SER A 1 8 ? -1.665 27.766 -19.477 1.00 0.00 8 SER A C 14
ATOM 19192 O O . SER A 1 8 ? -1.840 28.420 -18.448 1.00 0.00 8 SER A O 14
ATOM 19200 N N . THR A 1 9 ? -2.655 27.161 -20.125 1.00 0.00 9 THR A N 14
ATOM 19201 C CA . THR A 1 9 ? -4.033 27.233 -19.656 1.00 0.00 9 THR A CA 14
ATOM 19202 C C . THR A 1 9 ? -4.454 25.931 -18.983 1.00 0.00 9 THR A C 14
ATOM 19203 O O . THR A 1 9 ? -5.044 25.943 -17.903 1.00 0.00 9 THR A O 14
ATOM 19214 N N . ALA A 1 10 ? -4.146 24.811 -19.627 1.00 0.00 10 ALA A N 14
ATOM 19215 C CA . ALA A 1 10 ? -4.490 23.501 -19.089 1.00 0.00 10 ALA A CA 14
ATOM 19216 C C . ALA A 1 10 ? -3.625 22.408 -19.709 1.00 0.00 10 ALA A C 14
ATOM 19217 O O . ALA A 1 10 ? -3.665 22.181 -20.919 1.00 0.00 10 ALA A O 14
ATOM 19224 N N . THR A 1 11 ? -2.842 21.733 -18.873 1.00 0.00 11 THR A N 14
ATOM 19225 C CA . THR A 1 11 ? -1.966 20.666 -19.339 1.00 0.00 11 THR A CA 14
ATOM 19226 C C . THR A 1 11 ? -2.443 19.307 -18.839 1.00 0.00 11 THR A C 14
ATOM 19227 O O . THR A 1 11 ? -3.337 19.223 -17.999 1.00 0.00 11 THR A O 14
ATOM 19238 N N . GLN A 1 12 ? -1.839 18.244 -19.362 1.00 0.00 12 GLN A N 14
ATOM 19239 C CA . GLN A 1 12 ? -2.202 16.889 -18.969 1.00 0.00 12 GLN A CA 14
ATOM 19240 C C . GLN A 1 12 ? -2.020 16.690 -17.468 1.00 0.00 12 GLN A C 14
ATOM 19241 O O . GLN A 1 12 ? -0.898 16.698 -16.961 1.00 0.00 12 GLN A O 14
ATOM 19255 N N . LYS A 1 13 ? -3.131 16.513 -16.760 1.00 0.00 13 LYS A N 14
ATOM 19256 C CA . LYS A 1 13 ? -3.096 16.312 -15.317 1.00 0.00 13 LYS A CA 14
ATOM 19257 C C . LYS A 1 13 ? -3.430 14.867 -14.960 1.00 0.00 13 LYS A C 14
ATOM 19258 O O . LYS A 1 13 ? -4.021 14.141 -15.760 1.00 0.00 13 LYS A O 14
ATOM 19277 N N . LEU A 1 14 ? -3.050 14.457 -13.755 1.00 0.00 14 LEU A N 14
ATOM 19278 C CA . LEU A 1 14 ? -3.311 13.098 -13.292 1.00 0.00 14 LEU A CA 14
ATOM 19279 C C . LEU A 1 14 ? -4.363 13.093 -12.187 1.00 0.00 14 LEU A C 14
ATOM 19280 O O . LEU A 1 14 ? -4.123 13.588 -11.085 1.00 0.00 14 LEU A O 14
ATOM 19296 N N . LEU A 1 15 ? -5.526 12.527 -12.488 1.00 0.00 15 LEU A N 14
ATOM 19297 C CA . LEU A 1 15 ? -6.615 12.454 -11.519 1.00 0.00 15 LEU A CA 14
ATOM 19298 C C . LEU A 1 15 ? -6.827 11.020 -11.046 1.00 0.00 15 LEU A C 14
ATOM 19299 O O . LEU A 1 15 ? -6.572 10.695 -9.886 1.00 0.00 15 LEU A O 14
ATOM 19315 N N . ARG A 1 16 ? -7.293 10.166 -11.951 1.00 0.00 16 ARG A N 14
ATOM 19316 C CA . ARG A 1 16 ? -7.539 8.766 -11.626 1.00 0.00 16 ARG A CA 14
ATOM 19317 C C . ARG A 1 16 ? -6.294 8.122 -11.024 1.00 0.00 16 ARG A C 14
ATOM 19318 O O . ARG A 1 16 ? -5.238 8.072 -11.657 1.00 0.00 16 ARG A O 14
ATOM 19339 N N . THR A 1 17 ? -6.423 7.628 -9.797 1.00 0.00 17 THR A N 14
ATOM 19340 C CA . THR A 1 17 ? -5.310 6.988 -9.108 1.00 0.00 17 THR A CA 14
ATOM 19341 C C . THR A 1 17 ? -5.541 5.489 -8.964 1.00 0.00 17 THR A C 14
ATOM 19342 O O . THR A 1 17 ? -5.162 4.887 -7.959 1.00 0.00 17 THR A O 14
ATOM 19353 N N . ASP A 1 18 ? -6.165 4.891 -9.973 1.00 0.00 18 ASP A N 14
ATOM 19354 C CA . ASP A 1 18 ? -6.446 3.460 -9.958 1.00 0.00 18 ASP A CA 14
ATOM 19355 C C . ASP A 1 18 ? -5.371 2.688 -10.718 1.00 0.00 18 ASP A C 14
ATOM 19356 O O . ASP A 1 18 ? -5.671 1.751 -11.457 1.00 0.00 18 ASP A O 14
ATOM 19365 N N . LYS A 1 19 ? -4.119 3.089 -10.531 1.00 0.00 19 LYS A N 14
ATOM 19366 C CA . LYS A 1 19 ? -2.998 2.436 -11.197 1.00 0.00 19 LYS A CA 14
ATOM 19367 C C . LYS A 1 19 ? -1.788 2.353 -10.272 1.00 0.00 19 LYS A C 14
ATOM 19368 O O . LYS A 1 19 ? -1.286 3.372 -9.797 1.00 0.00 19 LYS A O 14
ATOM 19387 N N . LEU A 1 20 ? -1.324 1.134 -10.022 1.00 0.00 20 LEU A N 14
ATOM 19388 C CA . LEU A 1 20 ? -0.171 0.918 -9.155 1.00 0.00 20 LEU A CA 14
ATOM 19389 C C . LEU A 1 20 ? 1.077 0.603 -9.975 1.00 0.00 20 LEU A C 14
ATOM 19390 O O . LEU A 1 20 ? 1.017 -0.147 -10.948 1.00 0.00 20 LEU A O 14
ATOM 19406 N N . GLU A 1 21 ? 2.204 1.181 -9.573 1.00 0.00 21 GLU A N 14
ATOM 19407 C CA . GLU A 1 21 ? 3.466 0.961 -10.270 1.00 0.00 21 GLU A CA 14
ATOM 19408 C C . GLU A 1 21 ? 4.134 -0.325 -9.793 1.00 0.00 21 GLU A C 14
ATOM 19409 O O . GLU A 1 21 ? 4.510 -0.447 -8.627 1.00 0.00 21 GLU A O 14
ATOM 19421 N N . VAL A 1 22 ? 4.278 -1.283 -10.704 1.00 0.00 22 VAL A N 14
ATOM 19422 C CA . VAL A 1 22 ? 4.901 -2.560 -10.377 1.00 0.00 22 VAL A CA 14
ATOM 19423 C C . VAL A 1 22 ? 6.395 -2.394 -10.123 1.00 0.00 22 VAL A C 14
ATOM 19424 O O . VAL A 1 22 ? 7.102 -1.759 -10.905 1.00 0.00 22 VAL A O 14
ATOM 19437 N N . CYS A 1 23 ? 6.869 -2.969 -9.023 1.00 0.00 23 CYS A N 14
ATOM 19438 C CA . CYS A 1 23 ? 8.280 -2.886 -8.663 1.00 0.00 23 CYS A CA 14
ATOM 19439 C C . CYS A 1 23 ? 9.150 -3.566 -9.716 1.00 0.00 23 CYS A C 14
ATOM 19440 O O . CYS A 1 23 ? 8.734 -4.536 -10.349 1.00 0.00 23 CYS A O 14
ATOM 19447 N N . ARG A 1 24 ? 10.362 -3.050 -9.897 1.00 0.00 24 ARG A N 14
ATOM 19448 C CA . ARG A 1 24 ? 11.291 -3.606 -10.873 1.00 0.00 24 ARG A CA 14
ATOM 19449 C C . ARG A 1 24 ? 12.194 -4.654 -10.228 1.00 0.00 24 ARG A C 14
ATOM 19450 O O . ARG A 1 24 ? 12.547 -5.652 -10.855 1.00 0.00 24 ARG A O 14
ATOM 19471 N N . GLU A 1 25 ? 12.563 -4.418 -8.973 1.00 0.00 25 GLU A N 14
ATOM 19472 C CA . GLU A 1 25 ? 13.426 -5.341 -8.245 1.00 0.00 25 GLU A CA 14
ATOM 19473 C C . GLU A 1 25 ? 12.712 -6.665 -7.989 1.00 0.00 25 GLU A C 14
ATOM 19474 O O . GLU A 1 25 ? 13.193 -7.728 -8.382 1.00 0.00 25 GLU A O 14
ATOM 19486 N N . PHE A 1 26 ? 11.563 -6.592 -7.326 1.00 0.00 26 PHE A N 14
ATOM 19487 C CA . PHE A 1 26 ? 10.783 -7.784 -7.015 1.00 0.00 26 PHE A CA 14
ATOM 19488 C C . PHE A 1 26 ? 10.774 -8.752 -8.195 1.00 0.00 26 PHE A C 14
ATOM 19489 O O . PHE A 1 26 ? 10.929 -9.960 -8.021 1.00 0.00 26 PHE A O 14
ATOM 19506 N N . GLN A 1 27 ? 10.590 -8.210 -9.395 1.00 0.00 27 GLN A N 14
ATOM 19507 C CA . GLN A 1 27 ? 10.559 -9.025 -10.604 1.00 0.00 27 GLN A CA 14
ATOM 19508 C C . GLN A 1 27 ? 11.680 -10.059 -10.592 1.00 0.00 27 GLN A C 14
ATOM 19509 O O . GLN A 1 27 ? 11.444 -11.247 -10.810 1.00 0.00 27 GLN A O 14
ATOM 19523 N N . ARG A 1 28 ? 12.901 -9.598 -10.336 1.00 0.00 28 ARG A N 14
ATOM 19524 C CA . ARG A 1 28 ? 14.058 -10.483 -10.298 1.00 0.00 28 ARG A CA 14
ATOM 19525 C C . ARG A 1 28 ? 14.259 -11.055 -8.897 1.00 0.00 28 ARG A C 14
ATOM 19526 O O . ARG A 1 28 ? 14.937 -12.066 -8.720 1.00 0.00 28 ARG A O 14
ATOM 19547 N N . GLY A 1 29 ? 13.665 -10.399 -7.905 1.00 0.00 29 GLY A N 14
ATOM 19548 C CA . GLY A 1 29 ? 13.792 -10.856 -6.533 1.00 0.00 29 GLY A CA 14
ATOM 19549 C C . GLY A 1 29 ? 14.908 -10.152 -5.788 1.00 0.00 29 GLY A C 14
ATOM 19550 O O . GLY A 1 29 ? 15.795 -10.797 -5.232 1.00 0.00 29 GLY A O 14
ATOM 19554 N N . ASN A 1 30 ? 14.864 -8.824 -5.777 1.00 0.00 30 ASN A N 14
ATOM 19555 C CA . ASN A 1 30 ? 15.881 -8.031 -5.096 1.00 0.00 30 ASN A CA 14
ATOM 19556 C C . ASN A 1 30 ? 15.247 -7.108 -4.060 1.00 0.00 30 ASN A C 14
ATOM 19557 O O . ASN A 1 30 ? 15.839 -6.828 -3.017 1.00 0.00 30 ASN A O 14
ATOM 19568 N N . CYS A 1 31 ? 14.040 -6.638 -4.354 1.00 0.00 31 CYS A N 14
ATOM 19569 C CA . CYS A 1 31 ? 13.324 -5.747 -3.448 1.00 0.00 31 CYS A CA 14
ATOM 19570 C C . CYS A 1 31 ? 13.257 -6.338 -2.043 1.00 0.00 31 CYS A C 14
ATOM 19571 O O . CYS A 1 31 ? 12.452 -7.229 -1.772 1.00 0.00 31 CYS A O 14
ATOM 19578 N N . ALA A 1 32 ? 14.107 -5.835 -1.154 1.00 0.00 32 ALA A N 14
ATOM 19579 C CA . ALA A 1 32 ? 14.142 -6.312 0.223 1.00 0.00 32 ALA A CA 14
ATOM 19580 C C . ALA A 1 32 ? 13.102 -5.596 1.078 1.00 0.00 32 ALA A C 14
ATOM 19581 O O . ALA A 1 32 ? 13.203 -5.572 2.305 1.00 0.00 32 ALA A O 14
ATOM 19588 N N . ARG A 1 33 ? 12.103 -5.014 0.423 1.00 0.00 33 ARG A N 14
ATOM 19589 C CA . ARG A 1 33 ? 11.045 -4.296 1.124 1.00 0.00 33 ARG A CA 14
ATOM 19590 C C . ARG A 1 33 ? 9.711 -5.024 0.987 1.00 0.00 33 ARG A C 14
ATOM 19591 O O . ARG A 1 33 ? 8.818 -4.867 1.818 1.00 0.00 33 ARG A O 14
ATOM 19612 N N . GLY A 1 34 ? 9.583 -5.821 -0.070 1.00 0.00 34 GLY A N 14
ATOM 19613 C CA . GLY A 1 34 ? 8.355 -6.561 -0.297 1.00 0.00 34 GLY A CA 14
ATOM 19614 C C . GLY A 1 34 ? 7.146 -5.654 -0.412 1.00 0.00 34 GLY A C 14
ATOM 19615 O O . GLY A 1 34 ? 7.220 -4.467 -0.099 1.00 0.00 34 GLY A O 14
ATOM 19619 N N . GLU A 1 35 ? 6.029 -6.215 -0.865 1.00 0.00 35 GLU A N 14
ATOM 19620 C CA . GLU A 1 35 ? 4.799 -5.448 -1.023 1.00 0.00 35 GLU A CA 14
ATOM 19621 C C . GLU A 1 35 ? 4.291 -4.951 0.327 1.00 0.00 35 GLU A C 14
ATOM 19622 O O . GLU A 1 35 ? 3.321 -4.194 0.399 1.00 0.00 35 GLU A O 14
ATOM 19634 N N . THR A 1 36 ? 4.952 -5.382 1.397 1.00 0.00 36 THR A N 14
ATOM 19635 C CA . THR A 1 36 ? 4.567 -4.983 2.745 1.00 0.00 36 THR A CA 14
ATOM 19636 C C . THR A 1 36 ? 5.235 -3.672 3.142 1.00 0.00 36 THR A C 14
ATOM 19637 O O . THR A 1 36 ? 4.581 -2.758 3.645 1.00 0.00 36 THR A O 14
ATOM 19648 N N . ASP A 1 37 ? 6.541 -3.586 2.913 1.00 0.00 37 ASP A N 14
ATOM 19649 C CA . ASP A 1 37 ? 7.298 -2.385 3.246 1.00 0.00 37 ASP A CA 14
ATOM 19650 C C . ASP A 1 37 ? 7.594 -1.565 1.994 1.00 0.00 37 ASP A C 14
ATOM 19651 O O . ASP A 1 37 ? 8.291 -0.552 2.053 1.00 0.00 37 ASP A O 14
ATOM 19660 N N . CYS A 1 38 ? 7.061 -2.011 0.861 1.00 0.00 38 CYS A N 14
ATOM 19661 C CA . CYS A 1 38 ? 7.269 -1.320 -0.406 1.00 0.00 38 CYS A CA 14
ATOM 19662 C C . CYS A 1 38 ? 5.977 -0.666 -0.887 1.00 0.00 38 CYS A C 14
ATOM 19663 O O . CYS A 1 38 ? 4.897 -1.248 -0.780 1.00 0.00 38 CYS A O 14
ATOM 19670 N N . ARG A 1 39 ? 6.096 0.547 -1.417 1.00 0.00 39 ARG A N 14
ATOM 19671 C CA . ARG A 1 39 ? 4.939 1.281 -1.914 1.00 0.00 39 ARG A CA 14
ATOM 19672 C C . ARG A 1 39 ? 4.476 0.723 -3.256 1.00 0.00 39 ARG A C 14
ATOM 19673 O O . ARG A 1 39 ? 3.309 0.853 -3.626 1.00 0.00 39 ARG A O 14
ATOM 19694 N N . PHE A 1 40 ? 5.399 0.101 -3.982 1.00 0.00 40 PHE A N 14
ATOM 19695 C CA . PHE A 1 40 ? 5.087 -0.476 -5.285 1.00 0.00 40 PHE A CA 14
ATOM 19696 C C . PHE A 1 40 ? 4.508 -1.880 -5.133 1.00 0.00 40 PHE A C 14
ATOM 19697 O O . PHE A 1 40 ? 5.003 -2.685 -4.345 1.00 0.00 40 PHE A O 14
ATOM 19714 N N . ALA A 1 41 ? 3.456 -2.165 -5.893 1.00 0.00 41 ALA A N 14
ATOM 19715 C CA . ALA A 1 41 ? 2.810 -3.471 -5.844 1.00 0.00 41 ALA A CA 14
ATOM 19716 C C . ALA A 1 41 ? 3.698 -4.546 -6.461 1.00 0.00 41 ALA A C 14
ATOM 19717 O O . ALA A 1 41 ? 4.361 -4.313 -7.472 1.00 0.00 41 ALA A O 14
ATOM 19724 N N . HIS A 1 42 ? 3.708 -5.724 -5.845 1.00 0.00 42 HIS A N 14
ATOM 19725 C CA . HIS A 1 42 ? 4.516 -6.836 -6.334 1.00 0.00 42 HIS A CA 14
ATOM 19726 C C . HIS A 1 42 ? 3.634 -7.923 -6.941 1.00 0.00 42 HIS A C 14
ATOM 19727 O O . HIS A 1 42 ? 3.034 -8.734 -6.236 1.00 0.00 42 HIS A O 14
ATOM 19741 N N . PRO A 1 43 ? 3.552 -7.940 -8.280 1.00 0.00 43 PRO A N 14
ATOM 19742 C CA . PRO A 1 43 ? 2.746 -8.923 -9.011 1.00 0.00 43 PRO A CA 14
ATOM 19743 C C . PRO A 1 43 ? 3.331 -10.328 -8.930 1.00 0.00 43 PRO A C 14
ATOM 19744 O O . PRO A 1 43 ? 4.068 -10.755 -9.818 1.00 0.00 43 PRO A O 14
ATOM 19755 N N . ALA A 1 44 ? 2.997 -11.043 -7.861 1.00 0.00 44 ALA A N 14
ATOM 19756 C CA . ALA A 1 44 ? 3.488 -12.402 -7.666 1.00 0.00 44 ALA A CA 14
ATOM 19757 C C . ALA A 1 44 ? 2.376 -13.423 -7.878 1.00 0.00 44 ALA A C 14
ATOM 19758 O O . ALA A 1 44 ? 2.587 -14.465 -8.498 1.00 0.00 44 ALA A O 14
ATOM 19765 N N . ASP A 1 45 ? 1.191 -13.117 -7.360 1.00 0.00 45 ASP A N 14
ATOM 19766 C CA . ASP A 1 45 ? 0.045 -14.009 -7.493 1.00 0.00 45 ASP A CA 14
ATOM 19767 C C . ASP A 1 45 ? -0.051 -14.562 -8.912 1.00 0.00 45 ASP A C 14
ATOM 19768 O O . ASP A 1 45 ? -0.202 -15.768 -9.109 1.00 0.00 45 ASP A O 14
ATOM 19777 N N . SER A 1 46 ? 0.037 -13.673 -9.896 1.00 0.00 46 SER A N 14
ATOM 19778 C CA . SER A 1 46 ? -0.045 -14.072 -11.296 1.00 0.00 46 SER A CA 14
ATOM 19779 C C . SER A 1 46 ? 0.741 -13.109 -12.182 1.00 0.00 46 SER A C 14
ATOM 19780 O O . SER A 1 46 ? 1.255 -12.093 -11.713 1.00 0.00 46 SER A O 14
ATOM 19788 N N . THR A 1 47 ? 0.830 -13.437 -13.467 1.00 0.00 47 THR A N 14
ATOM 19789 C CA . THR A 1 47 ? 1.553 -12.604 -14.420 1.00 0.00 47 THR A CA 14
ATOM 19790 C C . THR A 1 47 ? 0.721 -11.396 -14.836 1.00 0.00 47 THR A C 14
ATOM 19791 O O . THR A 1 47 ? 0.624 -11.076 -16.020 1.00 0.00 47 THR A O 14
ATOM 19802 N N . MET A 1 48 ? 0.123 -10.729 -13.855 1.00 0.00 48 MET A N 14
ATOM 19803 C CA . MET A 1 48 ? -0.700 -9.554 -14.121 1.00 0.00 48 MET A CA 14
ATOM 19804 C C . MET A 1 48 ? 0.158 -8.295 -14.192 1.00 0.00 48 MET A C 14
ATOM 19805 O O . MET A 1 48 ? 0.244 -7.537 -13.226 1.00 0.00 48 MET A O 14
ATOM 19819 N N . ILE A 1 49 ? 0.789 -8.079 -15.341 1.00 0.00 49 ILE A N 14
ATOM 19820 C CA . ILE A 1 49 ? 1.639 -6.911 -15.537 1.00 0.00 49 ILE A CA 14
ATOM 19821 C C . ILE A 1 49 ? 1.407 -6.286 -16.908 1.00 0.00 49 ILE A C 14
ATOM 19822 O O . ILE A 1 49 ? 1.239 -6.992 -17.903 1.00 0.00 49 ILE A O 14
ATOM 19838 N N . ASP A 1 50 ? 1.400 -4.959 -16.954 1.00 0.00 50 ASP A N 14
ATOM 19839 C CA . ASP A 1 50 ? 1.191 -4.237 -18.204 1.00 0.00 50 ASP A CA 14
ATOM 19840 C C . ASP A 1 50 ? 2.513 -4.021 -18.934 1.00 0.00 50 ASP A C 14
ATOM 19841 O O . ASP A 1 50 ? 3.368 -3.259 -18.481 1.00 0.00 50 ASP A O 14
ATOM 19850 N N . THR A 1 51 ? 2.676 -4.698 -20.067 1.00 0.00 51 THR A N 14
ATOM 19851 C CA . THR A 1 51 ? 3.894 -4.581 -20.858 1.00 0.00 51 THR A CA 14
ATOM 19852 C C . THR A 1 51 ? 3.993 -3.210 -21.517 1.00 0.00 51 THR A C 14
ATOM 19853 O O . THR A 1 51 ? 4.955 -2.921 -22.228 1.00 0.00 51 THR A O 14
ATOM 19864 N N . SER A 1 52 ? 2.993 -2.369 -21.275 1.00 0.00 52 SER A N 14
ATOM 19865 C CA . SER A 1 52 ? 2.967 -1.028 -21.848 1.00 0.00 52 SER A CA 14
ATOM 19866 C C . SER A 1 52 ? 3.584 -0.015 -20.888 1.00 0.00 52 SER A C 14
ATOM 19867 O O . SER A 1 52 ? 4.466 0.756 -21.266 1.00 0.00 52 SER A O 14
ATOM 19875 N N . ASP A 1 53 ? 3.113 -0.024 -19.646 1.00 0.00 53 ASP A N 14
ATOM 19876 C CA . ASP A 1 53 ? 3.619 0.893 -18.631 1.00 0.00 53 ASP A CA 14
ATOM 19877 C C . ASP A 1 53 ? 4.054 0.133 -17.381 1.00 0.00 53 ASP A C 14
ATOM 19878 O O . ASP A 1 53 ? 4.077 0.688 -16.283 1.00 0.00 53 ASP A O 14
ATOM 19887 N N . ASN A 1 54 ? 4.396 -1.139 -17.557 1.00 0.00 54 ASN A N 14
ATOM 19888 C CA . ASN A 1 54 ? 4.828 -1.975 -16.443 1.00 0.00 54 ASN A CA 14
ATOM 19889 C C . ASN A 1 54 ? 4.042 -1.645 -15.178 1.00 0.00 54 ASN A C 14
ATOM 19890 O O . ASN A 1 54 ? 4.578 -1.689 -14.070 1.00 0.00 54 ASN A O 14
ATOM 19901 N N . THR A 1 55 ? 2.765 -1.315 -15.350 1.00 0.00 55 THR A N 14
ATOM 19902 C CA . THR A 1 55 ? 1.904 -0.977 -14.224 1.00 0.00 55 THR A CA 14
ATOM 19903 C C . THR A 1 55 ? 0.701 -1.910 -14.152 1.00 0.00 55 THR A C 14
ATOM 19904 O O . THR A 1 55 ? 0.486 -2.732 -15.044 1.00 0.00 55 THR A O 14
ATOM 19915 N N . VAL A 1 56 ? -0.082 -1.778 -13.086 1.00 0.00 56 VAL A N 14
ATOM 19916 C CA . VAL A 1 56 ? -1.266 -2.609 -12.900 1.00 0.00 56 VAL A CA 14
ATOM 19917 C C . VAL A 1 56 ? -2.476 -1.763 -12.518 1.00 0.00 56 VAL A C 14
ATOM 19918 O O . VAL A 1 56 ? -2.343 -0.729 -11.862 1.00 0.00 56 VAL A O 14
ATOM 19931 N N . THR A 1 57 ? -3.657 -2.209 -12.932 1.00 0.00 57 THR A N 14
ATOM 19932 C CA . THR A 1 57 ? -4.892 -1.494 -12.635 1.00 0.00 57 THR A CA 14
ATOM 19933 C C . THR A 1 57 ? -5.343 -1.748 -11.201 1.00 0.00 57 THR A C 14
ATOM 19934 O O . THR A 1 57 ? -4.978 -2.756 -10.595 1.00 0.00 57 THR A O 14
ATOM 19945 N N . VAL A 1 58 ? -6.139 -0.830 -10.664 1.00 0.00 58 VAL A N 14
ATOM 19946 C CA . VAL A 1 58 ? -6.642 -0.956 -9.302 1.00 0.00 58 VAL A CA 14
ATOM 19947 C C . VAL A 1 58 ? -8.163 -1.056 -9.284 1.00 0.00 58 VAL A C 14
ATOM 19948 O O . VAL A 1 58 ? -8.852 -0.341 -10.013 1.00 0.00 58 VAL A O 14
ATOM 19961 N N . CYS A 1 59 ? -8.683 -1.948 -8.447 1.00 0.00 59 CYS A N 14
ATOM 19962 C CA . CYS A 1 59 ? -10.123 -2.143 -8.333 1.00 0.00 59 CYS A CA 14
ATOM 19963 C C . CYS A 1 59 ? -10.748 -1.074 -7.441 1.00 0.00 59 CYS A C 14
ATOM 19964 O O . CYS A 1 59 ? -10.716 -1.178 -6.215 1.00 0.00 59 CYS A O 14
ATOM 19971 N N . MET A 1 60 ? -11.315 -0.047 -8.066 1.00 0.00 60 MET A N 14
ATOM 19972 C CA . MET A 1 60 ? -11.948 1.040 -7.328 1.00 0.00 60 MET A CA 14
ATOM 19973 C C . MET A 1 60 ? -12.917 0.496 -6.283 1.00 0.00 60 MET A C 14
ATOM 19974 O O . MET A 1 60 ? -12.811 0.816 -5.099 1.00 0.00 60 MET A O 14
ATOM 19988 N N . ASP A 1 61 ? -13.859 -0.328 -6.728 1.00 0.00 61 ASP A N 14
ATOM 19989 C CA . ASP A 1 61 ? -14.846 -0.917 -5.830 1.00 0.00 61 ASP A CA 14
ATOM 19990 C C . ASP A 1 61 ? -14.170 -1.536 -4.611 1.00 0.00 61 ASP A C 14
ATOM 19991 O O . ASP A 1 61 ? -14.414 -1.123 -3.477 1.00 0.00 61 ASP A O 14
ATOM 20000 N N . TYR A 1 62 ? -13.321 -2.528 -4.852 1.00 0.00 62 TYR A N 14
ATOM 20001 C CA . TYR A 1 62 ? -12.613 -3.207 -3.773 1.00 0.00 62 TYR A CA 14
ATOM 20002 C C . TYR A 1 62 ? -12.173 -2.215 -2.701 1.00 0.00 62 TYR A C 14
ATOM 20003 O O . TYR A 1 62 ? -12.389 -2.436 -1.509 1.00 0.00 62 TYR A O 14
ATOM 20021 N N . ILE A 1 63 ? -11.556 -1.121 -3.134 1.00 0.00 63 ILE A N 14
ATOM 20022 C CA . ILE A 1 63 ? -11.087 -0.093 -2.213 1.00 0.00 63 ILE A CA 14
ATOM 20023 C C . ILE A 1 63 ? -12.219 0.402 -1.320 1.00 0.00 63 ILE A C 14
ATOM 20024 O O . ILE A 1 63 ? -12.021 0.662 -0.133 1.00 0.00 63 ILE A O 14
ATOM 20040 N N . LYS A 1 64 ? -13.409 0.529 -1.898 1.00 0.00 64 LYS A N 14
ATOM 20041 C CA . LYS A 1 64 ? -14.576 0.990 -1.155 1.00 0.00 64 LYS A CA 14
ATOM 20042 C C . LYS A 1 64 ? -14.942 0.004 -0.050 1.00 0.00 64 LYS A C 14
ATOM 20043 O O . LYS A 1 64 ? -15.539 0.380 0.958 1.00 0.00 64 LYS A O 14
ATOM 20062 N N . GLY A 1 65 ? -14.579 -1.260 -0.247 1.00 0.00 65 GLY A N 14
ATOM 20063 C CA . GLY A 1 65 ? -14.877 -2.280 0.741 1.00 0.00 65 GLY A CA 14
ATOM 20064 C C . GLY A 1 65 ? -15.715 -3.409 0.175 1.00 0.00 65 GLY A C 14
ATOM 20065 O O . GLY A 1 65 ? -15.751 -4.505 0.735 1.00 0.00 65 GLY A O 14
ATOM 20069 N N . ARG A 1 66 ? -16.392 -3.141 -0.937 1.00 0.00 66 ARG A N 14
ATOM 20070 C CA . ARG A 1 66 ? -17.236 -4.143 -1.577 1.00 0.00 66 ARG A CA 14
ATOM 20071 C C . ARG A 1 66 ? -16.889 -4.281 -3.057 1.00 0.00 66 ARG A C 14
ATOM 20072 O O . ARG A 1 66 ? -17.202 -3.404 -3.863 1.00 0.00 66 ARG A O 14
ATOM 20093 N N . CYS A 1 67 ? -16.240 -5.386 -3.407 1.00 0.00 67 CYS A N 14
ATOM 20094 C CA . CYS A 1 67 ? -15.849 -5.640 -4.788 1.00 0.00 67 CYS A CA 14
ATOM 20095 C C . CYS A 1 67 ? -16.703 -6.746 -5.401 1.00 0.00 67 CYS A C 14
ATOM 20096 O O . CYS A 1 67 ? -16.425 -7.931 -5.219 1.00 0.00 67 CYS A O 14
ATOM 20103 N N . MET A 1 68 ? -17.743 -6.350 -6.128 1.00 0.00 68 MET A N 14
ATOM 20104 C CA . MET A 1 68 ? -18.636 -7.308 -6.769 1.00 0.00 68 MET A CA 14
ATOM 20105 C C . MET A 1 68 ? -18.762 -7.019 -8.261 1.00 0.00 68 MET A C 14
ATOM 20106 O O . MET A 1 68 ? -19.783 -7.324 -8.878 1.00 0.00 68 MET A O 14
ATOM 20120 N N . ARG A 1 69 ? -17.719 -6.430 -8.836 1.00 0.00 69 ARG A N 14
ATOM 20121 C CA . ARG A 1 69 ? -17.714 -6.099 -10.256 1.00 0.00 69 ARG A CA 14
ATOM 20122 C C . ARG A 1 69 ? -17.932 -7.347 -11.106 1.00 0.00 69 ARG A C 14
ATOM 20123 O O . ARG A 1 69 ? -17.297 -8.378 -10.885 1.00 0.00 69 ARG A O 14
ATOM 20144 N N . GLU A 1 70 ? -18.834 -7.246 -12.077 1.00 0.00 70 GLU A N 14
ATOM 20145 C CA . GLU A 1 70 ? -19.136 -8.367 -12.958 1.00 0.00 70 GLU A CA 14
ATOM 20146 C C . GLU A 1 70 ? -17.863 -8.915 -13.598 1.00 0.00 70 GLU A C 14
ATOM 20147 O O . GLU A 1 70 ? -17.436 -8.450 -14.655 1.00 0.00 70 GLU A O 14
ATOM 20159 N N . LYS A 1 71 ? -17.260 -9.905 -12.949 1.00 0.00 71 LYS A N 14
ATOM 20160 C CA . LYS A 1 71 ? -16.037 -10.518 -13.452 1.00 0.00 71 LYS A CA 14
ATOM 20161 C C . LYS A 1 71 ? -14.838 -9.602 -13.227 1.00 0.00 71 LYS A C 14
ATOM 20162 O O . LYS A 1 71 ? -14.055 -9.351 -14.144 1.00 0.00 71 LYS A O 14
ATOM 20181 N N . CYS A 1 72 ? -14.698 -9.107 -12.002 1.00 0.00 72 CYS A N 14
ATOM 20182 C CA . CYS A 1 72 ? -13.594 -8.220 -11.657 1.00 0.00 72 CYS A CA 14
ATOM 20183 C C . CYS A 1 72 ? -12.287 -8.715 -12.268 1.00 0.00 72 CYS A C 14
ATOM 20184 O O . CYS A 1 72 ? -11.932 -9.887 -12.140 1.00 0.00 72 CYS A O 14
ATOM 20191 N N . LYS A 1 73 ? -11.573 -7.814 -12.935 1.00 0.00 73 LYS A N 14
ATOM 20192 C CA . LYS A 1 73 ? -10.304 -8.156 -13.566 1.00 0.00 73 LYS A CA 14
ATOM 20193 C C . LYS A 1 73 ? -9.238 -7.114 -13.244 1.00 0.00 73 LYS A C 14
ATOM 20194 O O . LYS A 1 73 ? -8.476 -6.701 -14.119 1.00 0.00 73 LYS A O 14
ATOM 20213 N N . TYR A 1 74 ? -9.188 -6.694 -11.985 1.00 0.00 74 TYR A N 14
ATOM 20214 C CA . TYR A 1 74 ? -8.216 -5.699 -11.549 1.00 0.00 74 TYR A CA 14
ATOM 20215 C C . TYR A 1 74 ? -7.405 -6.214 -10.364 1.00 0.00 74 TYR A C 14
ATOM 20216 O O . TYR A 1 74 ? -7.832 -7.123 -9.651 1.00 0.00 74 TYR A O 14
ATOM 20234 N N . PHE A 1 75 ? -6.231 -5.625 -10.158 1.00 0.00 75 PHE A N 14
ATOM 20235 C CA . PHE A 1 75 ? -5.358 -6.023 -9.060 1.00 0.00 75 PHE A CA 14
ATOM 20236 C C . PHE A 1 75 ? -5.871 -5.475 -7.732 1.00 0.00 75 PHE A C 14
ATOM 20237 O O . PHE A 1 75 ? -6.396 -4.363 -7.667 1.00 0.00 75 PHE A O 14
ATOM 20254 N N . HIS A 1 76 ? -5.715 -6.263 -6.673 1.00 0.00 76 HIS A N 14
ATOM 20255 C CA . HIS A 1 76 ? -6.162 -5.858 -5.345 1.00 0.00 76 HIS A CA 14
ATOM 20256 C C . HIS A 1 76 ? -4.972 -5.618 -4.421 1.00 0.00 76 HIS A C 14
ATOM 20257 O O . HIS A 1 76 ? -4.286 -6.549 -3.998 1.00 0.00 76 HIS A O 14
ATOM 20271 N N . PRO A 1 77 ? -4.720 -4.340 -4.099 1.00 0.00 77 PRO A N 14
ATOM 20272 C CA . PRO A 1 77 ? -3.612 -3.948 -3.222 1.00 0.00 77 PRO A CA 14
ATOM 20273 C C . PRO A 1 77 ? -3.842 -4.370 -1.775 1.00 0.00 77 PRO A C 14
ATOM 20274 O O . PRO A 1 77 ? -4.955 -4.707 -1.370 1.00 0.00 77 PRO A O 14
ATOM 20285 N N . PRO A 1 78 ? -2.766 -4.351 -0.975 1.00 0.00 78 PRO A N 14
ATOM 20286 C CA . PRO A 1 78 ? -2.826 -4.727 0.441 1.00 0.00 78 PRO A CA 14
ATOM 20287 C C . PRO A 1 78 ? -3.589 -3.709 1.280 1.00 0.00 78 PRO A C 14
ATOM 20288 O O . PRO A 1 78 ? -4.084 -2.709 0.761 1.00 0.00 78 PRO A O 14
ATOM 20299 N N . ALA A 1 79 ? -3.681 -3.969 2.580 1.00 0.00 79 ALA A N 14
ATOM 20300 C CA . ALA A 1 79 ? -4.382 -3.073 3.491 1.00 0.00 79 ALA A CA 14
ATOM 20301 C C . ALA A 1 79 ? -3.751 -1.685 3.491 1.00 0.00 79 ALA A C 14
ATOM 20302 O O . ALA A 1 79 ? -4.379 -0.707 3.086 1.00 0.00 79 ALA A O 14
ATOM 20309 N N . HIS A 1 80 ? -2.505 -1.607 3.947 1.00 0.00 80 HIS A N 14
ATOM 20310 C CA . HIS A 1 80 ? -1.788 -0.338 4.000 1.00 0.00 80 HIS A CA 14
ATOM 20311 C C . HIS A 1 80 ? -2.030 0.475 2.732 1.00 0.00 80 HIS A C 14
ATOM 20312 O O . HIS A 1 80 ? -2.493 1.615 2.792 1.00 0.00 80 HIS A O 14
ATOM 20326 N N . LEU A 1 81 ? -1.713 -0.117 1.586 1.00 0.00 81 LEU A N 14
ATOM 20327 C CA . LEU A 1 81 ? -1.895 0.553 0.303 1.00 0.00 81 LEU A CA 14
ATOM 20328 C C . LEU A 1 81 ? -3.356 0.935 0.090 1.00 0.00 81 LEU A C 14
ATOM 20329 O O . LEU A 1 81 ? -3.677 2.104 -0.120 1.00 0.00 81 LEU A O 14
ATOM 20345 N N . GLN A 1 82 ? -4.237 -0.059 0.148 1.00 0.00 82 GLN A N 14
ATOM 20346 C CA . GLN A 1 82 ? -5.664 0.174 -0.036 1.00 0.00 82 GLN A CA 14
ATOM 20347 C C . GLN A 1 82 ? -6.074 1.526 0.538 1.00 0.00 82 GLN A C 14
ATOM 20348 O O . GLN A 1 82 ? -6.887 2.239 -0.048 1.00 0.00 82 GLN A O 14
ATOM 20362 N N . ALA A 1 83 ? -5.505 1.871 1.689 1.00 0.00 83 ALA A N 14
ATOM 20363 C CA . ALA A 1 83 ? -5.810 3.138 2.342 1.00 0.00 83 ALA A CA 14
ATOM 20364 C C . ALA A 1 83 ? -5.180 4.307 1.593 1.00 0.00 83 ALA A C 14
ATOM 20365 O O . ALA A 1 83 ? -5.851 5.290 1.276 1.00 0.00 83 ALA A O 14
ATOM 20372 N N . LYS A 1 84 ? -3.886 4.196 1.312 1.00 0.00 84 LYS A N 14
ATOM 20373 C CA . LYS A 1 84 ? -3.164 5.243 0.600 1.00 0.00 84 LYS A CA 14
ATOM 20374 C C . LYS A 1 84 ? -4.017 5.825 -0.523 1.00 0.00 84 LYS A C 14
ATOM 20375 O O . LYS A 1 84 ? -4.035 7.037 -0.736 1.00 0.00 84 LYS A O 14
ATOM 20394 N N . ILE A 1 85 ? -4.722 4.953 -1.236 1.00 0.00 85 ILE A N 14
ATOM 20395 C CA . ILE A 1 85 ? -5.579 5.381 -2.335 1.00 0.00 85 ILE A CA 14
ATOM 20396 C C . ILE A 1 85 ? -6.820 6.100 -1.816 1.00 0.00 85 ILE A C 14
ATOM 20397 O O . ILE A 1 85 ? -7.160 7.189 -2.281 1.00 0.00 85 ILE A O 14
ATOM 20413 N N . LYS A 1 86 ? -7.492 5.486 -0.849 1.00 0.00 86 LYS A N 14
ATOM 20414 C CA . LYS A 1 86 ? -8.694 6.067 -0.263 1.00 0.00 86 LYS A CA 14
ATOM 20415 C C . LYS A 1 86 ? -8.484 7.543 0.058 1.00 0.00 86 LYS A C 14
ATOM 20416 O O . LYS A 1 86 ? -9.331 8.382 -0.248 1.00 0.00 86 LYS A O 14
ATOM 20435 N N . ALA A 1 87 ? -7.348 7.854 0.675 1.00 0.00 87 ALA A N 14
ATOM 20436 C CA . ALA A 1 87 ? -7.025 9.229 1.034 1.00 0.00 87 ALA A CA 14
ATOM 20437 C C . ALA A 1 87 ? -7.407 10.193 -0.085 1.00 0.00 87 ALA A C 14
ATOM 20438 O O . ALA A 1 87 ? -8.141 11.155 0.136 1.00 0.00 87 ALA A O 14
ATOM 20445 N N . ALA A 1 88 ? -6.903 9.927 -1.285 1.00 0.00 88 ALA A N 14
ATOM 20446 C CA . ALA A 1 88 ? -7.193 10.771 -2.439 1.00 0.00 88 ALA A CA 14
ATOM 20447 C C . ALA A 1 88 ? -8.696 10.907 -2.655 1.00 0.00 88 ALA A C 14
ATOM 20448 O O . ALA A 1 88 ? -9.238 12.011 -2.624 1.00 0.00 88 ALA A O 14
ATOM 20455 N N . GLN A 1 89 ? -9.362 9.778 -2.875 1.00 0.00 89 GLN A N 14
ATOM 20456 C CA . GLN A 1 89 ? -10.803 9.773 -3.098 1.00 0.00 89 GLN A CA 14
ATOM 20457 C C . GLN A 1 89 ? -11.521 10.605 -2.040 1.00 0.00 89 GLN A C 14
ATOM 20458 O O . GLN A 1 89 ? -12.423 11.383 -2.354 1.00 0.00 89 GLN A O 14
ATOM 20472 N N . HIS A 1 90 ? -11.115 10.436 -0.786 1.00 0.00 90 HIS A N 14
ATOM 20473 C CA . HIS A 1 90 ? -11.720 11.171 0.319 1.00 0.00 90 HIS A CA 14
ATOM 20474 C C . HIS A 1 90 ? -11.207 12.608 0.360 1.00 0.00 90 HIS A C 14
ATOM 20475 O O . HIS A 1 90 ? -10.118 12.901 -0.133 1.00 0.00 90 HIS A O 14
ATOM 20489 N N . GLN A 1 91 ? -11.998 13.497 0.951 1.00 0.00 91 GLN A N 14
ATOM 20490 C CA . GLN A 1 91 ? -11.624 14.902 1.055 1.00 0.00 91 GLN A CA 14
ATOM 20491 C C . GLN A 1 91 ? -10.883 15.173 2.360 1.00 0.00 91 GLN A C 14
ATOM 20492 O O . GLN A 1 91 ? -11.500 15.436 3.392 1.00 0.00 91 GLN A O 14
ATOM 20506 N N . ALA A 1 92 ? -9.557 15.107 2.307 1.00 0.00 92 ALA A N 14
ATOM 20507 C CA . ALA A 1 92 ? -8.732 15.347 3.485 1.00 0.00 92 ALA A CA 14
ATOM 20508 C C . ALA A 1 92 ? -7.500 16.172 3.133 1.00 0.00 92 ALA A C 14
ATOM 20509 O O . ALA A 1 92 ? -7.263 16.486 1.967 1.00 0.00 92 ALA A O 14
ATOM 20516 N N . ASN A 1 93 ? -6.718 16.522 4.149 1.00 0.00 93 ASN A N 14
ATOM 20517 C CA . ASN A 1 93 ? -5.509 17.313 3.946 1.00 0.00 93 ASN A CA 14
ATOM 20518 C C . ASN A 1 93 ? -4.714 16.795 2.752 1.00 0.00 93 ASN A C 14
ATOM 20519 O O . ASN A 1 93 ? -4.039 15.769 2.842 1.00 0.00 93 ASN A O 14
ATOM 20530 N N . GLN A 1 94 ? -4.797 17.511 1.636 1.00 0.00 94 GLN A N 14
ATOM 20531 C CA . GLN A 1 94 ? -4.085 17.123 0.425 1.00 0.00 94 GLN A CA 14
ATOM 20532 C C . GLN A 1 94 ? -2.589 16.994 0.690 1.00 0.00 94 GLN A C 14
ATOM 20533 O O . GLN A 1 94 ? -1.943 17.944 1.134 1.00 0.00 94 GLN A O 14
ATOM 20547 N N . ALA A 1 95 ? -2.044 15.813 0.417 1.00 0.00 95 ALA A N 14
ATOM 20548 C CA . ALA A 1 95 ? -0.624 15.561 0.625 1.00 0.00 95 ALA A CA 14
ATOM 20549 C C . ALA A 1 95 ? 0.222 16.719 0.107 1.00 0.00 95 ALA A C 14
ATOM 20550 O O . ALA A 1 95 ? -0.225 17.498 -0.734 1.00 0.00 95 ALA A O 14
ATOM 20557 N N . ALA A 1 96 ? 1.445 16.827 0.615 1.00 0.00 96 ALA A N 14
ATOM 20558 C CA . ALA A 1 96 ? 2.353 17.890 0.202 1.00 0.00 96 ALA A CA 14
ATOM 20559 C C . ALA A 1 96 ? 3.522 17.331 -0.601 1.00 0.00 96 ALA A C 14
ATOM 20560 O O . ALA A 1 96 ? 4.014 17.973 -1.530 1.00 0.00 96 ALA A O 14
ATOM 20567 N N . VAL A 1 97 ? 3.964 16.131 -0.239 1.00 0.00 97 VAL A N 14
ATOM 20568 C CA . VAL A 1 97 ? 5.076 15.486 -0.926 1.00 0.00 97 VAL A CA 14
ATOM 20569 C C . VAL A 1 97 ? 4.577 14.440 -1.917 1.00 0.00 97 VAL A C 14
ATOM 20570 O O . VAL A 1 97 ? 3.684 13.653 -1.607 1.00 0.00 97 VAL A O 14
ATOM 20583 N N . ALA A 1 98 ? 5.161 14.438 -3.111 1.00 0.00 98 ALA A N 14
ATOM 20584 C CA . ALA A 1 98 ? 4.778 13.488 -4.148 1.00 0.00 98 ALA A CA 14
ATOM 20585 C C . ALA A 1 98 ? 5.094 12.057 -3.725 1.00 0.00 98 ALA A C 14
ATOM 20586 O O . ALA A 1 98 ? 4.336 11.149 -4.061 1.00 0.00 98 ALA A O 14
ATOM 20595 N N . GLY A 1 1 ? -22.331 37.858 6.905 1.00 0.00 1 GLY A N 15
ATOM 20596 C CA . GLY A 1 1 ? -21.131 38.171 6.150 1.00 0.00 1 GLY A CA 15
ATOM 20597 C C . GLY A 1 1 ? -21.237 37.757 4.696 1.00 0.00 1 GLY A C 15
ATOM 20598 O O . GLY A 1 1 ? -22.249 37.199 4.274 1.00 0.00 1 GLY A O 15
ATOM 20602 N N . SER A 1 2 ? -20.188 38.032 3.926 1.00 0.00 2 SER A N 15
ATOM 20603 C CA . SER A 1 2 ? -20.170 37.689 2.509 1.00 0.00 2 SER A CA 15
ATOM 20604 C C . SER A 1 2 ? -18.737 37.591 1.993 1.00 0.00 2 SER A C 15
ATOM 20605 O O . SER A 1 2 ? -17.989 38.568 2.016 1.00 0.00 2 SER A O 15
ATOM 20613 N N . SER A 1 3 ? -18.363 36.404 1.527 1.00 0.00 3 SER A N 15
ATOM 20614 C CA . SER A 1 3 ? -17.019 36.175 1.009 1.00 0.00 3 SER A CA 15
ATOM 20615 C C . SER A 1 3 ? -16.992 34.958 0.089 1.00 0.00 3 SER A C 15
ATOM 20616 O O . SER A 1 3 ? -17.836 34.069 0.192 1.00 0.00 3 SER A O 15
ATOM 20624 N N . GLY A 1 4 ? -16.013 34.926 -0.810 1.00 0.00 4 GLY A N 15
ATOM 20625 C CA . GLY A 1 4 ? -15.893 33.814 -1.736 1.00 0.00 4 GLY A CA 15
ATOM 20626 C C . GLY A 1 4 ? -14.626 33.885 -2.565 1.00 0.00 4 GLY A C 15
ATOM 20627 O O . GLY A 1 4 ? -13.845 34.828 -2.439 1.00 0.00 4 GLY A O 15
ATOM 20631 N N . SER A 1 5 ? -14.420 32.885 -3.416 1.00 0.00 5 SER A N 15
ATOM 20632 C CA . SER A 1 5 ? -13.237 32.835 -4.266 1.00 0.00 5 SER A CA 15
ATOM 20633 C C . SER A 1 5 ? -13.464 31.914 -5.461 1.00 0.00 5 SER A C 15
ATOM 20634 O O . SER A 1 5 ? -13.623 30.703 -5.305 1.00 0.00 5 SER A O 15
ATOM 20642 N N . SER A 1 6 ? -13.479 32.498 -6.655 1.00 0.00 6 SER A N 15
ATOM 20643 C CA . SER A 1 6 ? -13.691 31.732 -7.878 1.00 0.00 6 SER A CA 15
ATOM 20644 C C . SER A 1 6 ? -13.045 32.426 -9.073 1.00 0.00 6 SER A C 15
ATOM 20645 O O . SER A 1 6 ? -13.202 33.631 -9.264 1.00 0.00 6 SER A O 15
ATOM 20653 N N . GLY A 1 7 ? -12.317 31.655 -9.875 1.00 0.00 7 GLY A N 15
ATOM 20654 C CA . GLY A 1 7 ? -11.657 32.212 -11.041 1.00 0.00 7 GLY A CA 15
ATOM 20655 C C . GLY A 1 7 ? -11.614 31.239 -12.202 1.00 0.00 7 GLY A C 15
ATOM 20656 O O . GLY A 1 7 ? -12.495 30.391 -12.345 1.00 0.00 7 GLY A O 15
ATOM 20660 N N . SER A 1 8 ? -10.585 31.360 -13.036 1.00 0.00 8 SER A N 15
ATOM 20661 C CA . SER A 1 8 ? -10.433 30.488 -14.194 1.00 0.00 8 SER A CA 15
ATOM 20662 C C . SER A 1 8 ? -8.967 30.129 -14.416 1.00 0.00 8 SER A C 15
ATOM 20663 O O . SER A 1 8 ? -8.074 30.946 -14.187 1.00 0.00 8 SER A O 15
ATOM 20671 N N . THR A 1 9 ? -8.725 28.901 -14.862 1.00 0.00 9 THR A N 15
ATOM 20672 C CA . THR A 1 9 ? -7.368 28.432 -15.114 1.00 0.00 9 THR A CA 15
ATOM 20673 C C . THR A 1 9 ? -7.286 27.663 -16.427 1.00 0.00 9 THR A C 15
ATOM 20674 O O . THR A 1 9 ? -8.308 27.342 -17.034 1.00 0.00 9 THR A O 15
ATOM 20685 N N . ALA A 1 10 ? -6.065 27.370 -16.861 1.00 0.00 10 ALA A N 15
ATOM 20686 C CA . ALA A 1 10 ? -5.851 26.636 -18.102 1.00 0.00 10 ALA A CA 15
ATOM 20687 C C . ALA A 1 10 ? -5.013 25.384 -17.862 1.00 0.00 10 ALA A C 15
ATOM 20688 O O . ALA A 1 10 ? -3.801 25.465 -17.660 1.00 0.00 10 ALA A O 15
ATOM 20695 N N . THR A 1 11 ? -5.667 24.227 -17.884 1.00 0.00 11 THR A N 15
ATOM 20696 C CA . THR A 1 11 ? -4.983 22.958 -17.666 1.00 0.00 11 THR A CA 15
ATOM 20697 C C . THR A 1 11 ? -5.914 21.780 -17.929 1.00 0.00 11 THR A C 15
ATOM 20698 O O . THR A 1 11 ? -7.028 21.730 -17.408 1.00 0.00 11 THR A O 15
ATOM 20709 N N . GLN A 1 12 ? -5.449 20.834 -18.738 1.00 0.00 12 GLN A N 15
ATOM 20710 C CA . GLN A 1 12 ? -6.241 19.655 -19.068 1.00 0.00 12 GLN A CA 15
ATOM 20711 C C . GLN A 1 12 ? -5.406 18.385 -18.942 1.00 0.00 12 GLN A C 15
ATOM 20712 O O . GLN A 1 12 ? -5.478 17.495 -19.790 1.00 0.00 12 GLN A O 15
ATOM 20726 N N . LYS A 1 13 ? -4.613 18.307 -17.879 1.00 0.00 13 LYS A N 15
ATOM 20727 C CA . LYS A 1 13 ? -3.764 17.146 -17.640 1.00 0.00 13 LYS A CA 15
ATOM 20728 C C . LYS A 1 13 ? -4.580 15.978 -17.095 1.00 0.00 13 LYS A C 15
ATOM 20729 O O . LYS A 1 13 ? -5.336 16.131 -16.134 1.00 0.00 13 LYS A O 15
ATOM 20748 N N . LEU A 1 14 ? -4.422 14.813 -17.711 1.00 0.00 14 LEU A N 15
ATOM 20749 C CA . LEU A 1 14 ? -5.143 13.618 -17.286 1.00 0.00 14 LEU A CA 15
ATOM 20750 C C . LEU A 1 14 ? -4.389 12.893 -16.176 1.00 0.00 14 LEU A C 15
ATOM 20751 O O . LEU A 1 14 ? -3.173 13.034 -16.042 1.00 0.00 14 LEU A O 15
ATOM 20767 N N . LEU A 1 15 ? -5.118 12.115 -15.384 1.00 0.00 15 LEU A N 15
ATOM 20768 C CA . LEU A 1 15 ? -4.518 11.365 -14.286 1.00 0.00 15 LEU A CA 15
ATOM 20769 C C . LEU A 1 15 ? -5.428 10.223 -13.845 1.00 0.00 15 LEU A C 15
ATOM 20770 O O . LEU A 1 15 ? -6.642 10.393 -13.728 1.00 0.00 15 LEU A O 15
ATOM 20786 N N . ARG A 1 16 ? -4.833 9.060 -13.600 1.00 0.00 16 ARG A N 15
ATOM 20787 C CA . ARG A 1 16 ? -5.590 7.890 -13.172 1.00 0.00 16 ARG A CA 15
ATOM 20788 C C . ARG A 1 16 ? -5.584 7.766 -11.651 1.00 0.00 16 ARG A C 15
ATOM 20789 O O . ARG A 1 16 ? -4.834 8.459 -10.963 1.00 0.00 16 ARG A O 15
ATOM 20810 N N . THR A 1 17 ? -6.427 6.879 -11.131 1.00 0.00 17 THR A N 15
ATOM 20811 C CA . THR A 1 17 ? -6.521 6.665 -9.693 1.00 0.00 17 THR A CA 15
ATOM 20812 C C . THR A 1 17 ? -6.374 5.188 -9.345 1.00 0.00 17 THR A C 15
ATOM 20813 O O . THR A 1 17 ? -5.754 4.835 -8.342 1.00 0.00 17 THR A O 15
ATOM 20824 N N . ASP A 1 18 ? -6.946 4.329 -10.181 1.00 0.00 18 ASP A N 15
ATOM 20825 C CA . ASP A 1 18 ? -6.877 2.889 -9.964 1.00 0.00 18 ASP A CA 15
ATOM 20826 C C . ASP A 1 18 ? -5.650 2.294 -10.648 1.00 0.00 18 ASP A C 15
ATOM 20827 O O . ASP A 1 18 ? -5.759 1.347 -11.428 1.00 0.00 18 ASP A O 15
ATOM 20836 N N . LYS A 1 19 ? -4.483 2.856 -10.353 1.00 0.00 19 LYS A N 15
ATOM 20837 C CA . LYS A 1 19 ? -3.235 2.382 -10.939 1.00 0.00 19 LYS A CA 15
ATOM 20838 C C . LYS A 1 19 ? -2.114 2.380 -9.904 1.00 0.00 19 LYS A C 15
ATOM 20839 O O . LYS A 1 19 ? -2.000 3.302 -9.096 1.00 0.00 19 LYS A O 15
ATOM 20858 N N . LEU A 1 20 ? -1.289 1.340 -9.935 1.00 0.00 20 LEU A N 15
ATOM 20859 C CA . LEU A 1 20 ? -0.175 1.218 -9.001 1.00 0.00 20 LEU A CA 15
ATOM 20860 C C . LEU A 1 20 ? 1.134 0.967 -9.743 1.00 0.00 20 LEU A C 15
ATOM 20861 O O . LEU A 1 20 ? 1.152 0.307 -10.781 1.00 0.00 20 LEU A O 15
ATOM 20877 N N . GLU A 1 21 ? 2.226 1.497 -9.201 1.00 0.00 21 GLU A N 15
ATOM 20878 C CA . GLU A 1 21 ? 3.540 1.328 -9.812 1.00 0.00 21 GLU A CA 15
ATOM 20879 C C . GLU A 1 21 ? 4.146 -0.021 -9.435 1.00 0.00 21 GLU A C 15
ATOM 20880 O O . GLU A 1 21 ? 4.521 -0.245 -8.284 1.00 0.00 21 GLU A O 15
ATOM 20892 N N . VAL A 1 22 ? 4.239 -0.916 -10.413 1.00 0.00 22 VAL A N 15
ATOM 20893 C CA . VAL A 1 22 ? 4.800 -2.242 -10.185 1.00 0.00 22 VAL A CA 15
ATOM 20894 C C . VAL A 1 22 ? 6.275 -2.158 -9.810 1.00 0.00 22 VAL A C 15
ATOM 20895 O O . VAL A 1 22 ? 7.073 -1.542 -10.518 1.00 0.00 22 VAL A O 15
ATOM 20908 N N . CYS A 1 23 ? 6.632 -2.781 -8.692 1.00 0.00 23 CYS A N 15
ATOM 20909 C CA . CYS A 1 23 ? 8.012 -2.777 -8.222 1.00 0.00 23 CYS A CA 15
ATOM 20910 C C . CYS A 1 23 ? 8.931 -3.470 -9.224 1.00 0.00 23 CYS A C 15
ATOM 20911 O O . CYS A 1 23 ? 8.832 -4.678 -9.440 1.00 0.00 23 CYS A O 15
ATOM 20918 N N . ARG A 1 24 ? 9.824 -2.697 -9.833 1.00 0.00 24 ARG A N 15
ATOM 20919 C CA . ARG A 1 24 ? 10.759 -3.236 -10.812 1.00 0.00 24 ARG A CA 15
ATOM 20920 C C . ARG A 1 24 ? 11.704 -4.244 -10.165 1.00 0.00 24 ARG A C 15
ATOM 20921 O O . ARG A 1 24 ? 12.232 -5.132 -10.834 1.00 0.00 24 ARG A O 15
ATOM 20942 N N . GLU A 1 25 ? 11.911 -4.101 -8.860 1.00 0.00 25 GLU A N 15
ATOM 20943 C CA . GLU A 1 25 ? 12.793 -4.999 -8.124 1.00 0.00 25 GLU A CA 15
ATOM 20944 C C . GLU A 1 25 ? 12.145 -6.368 -7.941 1.00 0.00 25 GLU A C 15
ATOM 20945 O O . GLU A 1 25 ? 12.648 -7.376 -8.437 1.00 0.00 25 GLU A O 15
ATOM 20957 N N . PHE A 1 26 ? 11.026 -6.396 -7.224 1.00 0.00 26 PHE A N 15
ATOM 20958 C CA . PHE A 1 26 ? 10.309 -7.641 -6.974 1.00 0.00 26 PHE A CA 15
ATOM 20959 C C . PHE A 1 26 ? 10.364 -8.555 -8.194 1.00 0.00 26 PHE A C 15
ATOM 20960 O O . PHE A 1 26 ? 10.610 -9.755 -8.072 1.00 0.00 26 PHE A O 15
ATOM 20977 N N . GLN A 1 27 ? 10.133 -7.978 -9.369 1.00 0.00 27 GLN A N 15
ATOM 20978 C CA . GLN A 1 27 ? 10.155 -8.741 -10.611 1.00 0.00 27 GLN A CA 15
ATOM 20979 C C . GLN A 1 27 ? 11.407 -9.608 -10.696 1.00 0.00 27 GLN A C 15
ATOM 20980 O O . GLN A 1 27 ? 11.320 -10.829 -10.829 1.00 0.00 27 GLN A O 15
ATOM 20994 N N . ARG A 1 28 ? 12.570 -8.970 -10.618 1.00 0.00 28 ARG A N 15
ATOM 20995 C CA . ARG A 1 28 ? 13.839 -9.683 -10.687 1.00 0.00 28 ARG A CA 15
ATOM 20996 C C . ARG A 1 28 ? 14.241 -10.212 -9.313 1.00 0.00 28 ARG A C 15
ATOM 20997 O O . ARG A 1 28 ? 15.394 -10.581 -9.091 1.00 0.00 28 ARG A O 15
ATOM 21018 N N . GLY A 1 29 ? 13.281 -10.247 -8.394 1.00 0.00 29 GLY A N 15
ATOM 21019 C CA . GLY A 1 29 ? 13.554 -10.732 -7.053 1.00 0.00 29 GLY A CA 15
ATOM 21020 C C . GLY A 1 29 ? 14.671 -9.962 -6.375 1.00 0.00 29 GLY A C 15
ATOM 21021 O O . GLY A 1 29 ? 15.655 -10.549 -5.928 1.00 0.00 29 GLY A O 15
ATOM 21025 N N . ASN A 1 30 ? 14.518 -8.644 -6.300 1.00 0.00 30 ASN A N 15
ATOM 21026 C CA . ASN A 1 30 ? 15.523 -7.793 -5.673 1.00 0.00 30 ASN A CA 15
ATOM 21027 C C . ASN A 1 30 ? 14.926 -7.020 -4.500 1.00 0.00 30 ASN A C 15
ATOM 21028 O O . ASN A 1 30 ? 15.625 -6.689 -3.542 1.00 0.00 30 ASN A O 15
ATOM 21039 N N . CYS A 1 31 ? 13.631 -6.737 -4.584 1.00 0.00 31 CYS A N 15
ATOM 21040 C CA . CYS A 1 31 ? 12.939 -6.003 -3.531 1.00 0.00 31 CYS A CA 15
ATOM 21041 C C . CYS A 1 31 ? 13.137 -6.679 -2.177 1.00 0.00 31 CYS A C 15
ATOM 21042 O O . CYS A 1 31 ? 13.114 -7.905 -2.075 1.00 0.00 31 CYS A O 15
ATOM 21049 N N . ALA A 1 32 ? 13.330 -5.870 -1.140 1.00 0.00 32 ALA A N 15
ATOM 21050 C CA . ALA A 1 32 ? 13.529 -6.389 0.207 1.00 0.00 32 ALA A CA 15
ATOM 21051 C C . ALA A 1 32 ? 12.348 -6.046 1.108 1.00 0.00 32 ALA A C 15
ATOM 21052 O O . ALA A 1 32 ? 12.132 -6.687 2.136 1.00 0.00 32 ALA A O 15
ATOM 21059 N N . ARG A 1 33 ? 11.586 -5.030 0.716 1.00 0.00 33 ARG A N 15
ATOM 21060 C CA . ARG A 1 33 ? 10.428 -4.600 1.489 1.00 0.00 33 ARG A CA 15
ATOM 21061 C C . ARG A 1 33 ? 9.252 -5.550 1.281 1.00 0.00 33 ARG A C 15
ATOM 21062 O O . ARG A 1 33 ? 8.305 -5.563 2.065 1.00 0.00 33 ARG A O 15
ATOM 21083 N N . GLY A 1 34 ? 9.321 -6.344 0.216 1.00 0.00 34 GLY A N 15
ATOM 21084 C CA . GLY A 1 34 ? 8.256 -7.286 -0.076 1.00 0.00 34 GLY A CA 15
ATOM 21085 C C . GLY A 1 34 ? 6.902 -6.614 -0.186 1.00 0.00 34 GLY A C 15
ATOM 21086 O O . GLY A 1 34 ? 6.791 -5.399 -0.026 1.00 0.00 34 GLY A O 15
ATOM 21090 N N . GLU A 1 35 ? 5.870 -7.406 -0.462 1.00 0.00 35 GLU A N 15
ATOM 21091 C CA . GLU A 1 35 ? 4.517 -6.879 -0.595 1.00 0.00 35 GLU A CA 15
ATOM 21092 C C . GLU A 1 35 ? 3.877 -6.671 0.774 1.00 0.00 35 GLU A C 15
ATOM 21093 O O . GLU A 1 35 ? 2.660 -6.521 0.887 1.00 0.00 35 GLU A O 15
ATOM 21105 N N . THR A 1 36 ? 4.706 -6.663 1.813 1.00 0.00 36 THR A N 15
ATOM 21106 C CA . THR A 1 36 ? 4.222 -6.475 3.175 1.00 0.00 36 THR A CA 15
ATOM 21107 C C . THR A 1 36 ? 4.777 -5.193 3.785 1.00 0.00 36 THR A C 15
ATOM 21108 O O . THR A 1 36 ? 4.158 -4.594 4.664 1.00 0.00 36 THR A O 15
ATOM 21119 N N . ASP A 1 37 ? 5.946 -4.776 3.311 1.00 0.00 37 ASP A N 15
ATOM 21120 C CA . ASP A 1 37 ? 6.584 -3.563 3.808 1.00 0.00 37 ASP A CA 15
ATOM 21121 C C . ASP A 1 37 ? 6.838 -2.578 2.671 1.00 0.00 37 ASP A C 15
ATOM 21122 O O . ASP A 1 37 ? 7.231 -1.434 2.903 1.00 0.00 37 ASP A O 15
ATOM 21131 N N . CYS A 1 38 ? 6.612 -3.029 1.442 1.00 0.00 38 CYS A N 15
ATOM 21132 C CA . CYS A 1 38 ? 6.818 -2.189 0.268 1.00 0.00 38 CYS A CA 15
ATOM 21133 C C . CYS A 1 38 ? 5.520 -1.499 -0.140 1.00 0.00 38 CYS A C 15
ATOM 21134 O O . CYS A 1 38 ? 4.432 -2.048 0.032 1.00 0.00 38 CYS A O 15
ATOM 21141 N N . ARG A 1 39 ? 5.644 -0.292 -0.683 1.00 0.00 39 ARG A N 15
ATOM 21142 C CA . ARG A 1 39 ? 4.481 0.474 -1.115 1.00 0.00 39 ARG A CA 15
ATOM 21143 C C . ARG A 1 39 ? 4.260 0.325 -2.618 1.00 0.00 39 ARG A C 15
ATOM 21144 O O . ARG A 1 39 ? 3.604 1.157 -3.245 1.00 0.00 39 ARG A O 15
ATOM 21165 N N . PHE A 1 40 ? 4.812 -0.740 -3.189 1.00 0.00 40 PHE A N 15
ATOM 21166 C CA . PHE A 1 40 ? 4.676 -0.998 -4.617 1.00 0.00 40 PHE A CA 15
ATOM 21167 C C . PHE A 1 40 ? 3.948 -2.316 -4.866 1.00 0.00 40 PHE A C 15
ATOM 21168 O O . PHE A 1 40 ? 4.212 -3.318 -4.202 1.00 0.00 40 PHE A O 15
ATOM 21185 N N . ALA A 1 41 ? 3.029 -2.305 -5.826 1.00 0.00 41 ALA A N 15
ATOM 21186 C CA . ALA A 1 41 ? 2.263 -3.499 -6.163 1.00 0.00 41 ALA A CA 15
ATOM 21187 C C . ALA A 1 41 ? 3.160 -4.576 -6.762 1.00 0.00 41 ALA A C 15
ATOM 21188 O O . ALA A 1 41 ? 3.770 -4.378 -7.813 1.00 0.00 41 ALA A O 15
ATOM 21195 N N . HIS A 1 42 ? 3.238 -5.718 -6.085 1.00 0.00 42 HIS A N 15
ATOM 21196 C CA . HIS A 1 42 ? 4.062 -6.828 -6.551 1.00 0.00 42 HIS A CA 15
ATOM 21197 C C . HIS A 1 42 ? 3.212 -7.873 -7.267 1.00 0.00 42 HIS A C 15
ATOM 21198 O O . HIS A 1 42 ? 2.540 -8.695 -6.643 1.00 0.00 42 HIS A O 15
ATOM 21212 N N . PRO A 1 43 ? 3.240 -7.842 -8.607 1.00 0.00 43 PRO A N 15
ATOM 21213 C CA . PRO A 1 43 ? 2.477 -8.780 -9.437 1.00 0.00 43 PRO A CA 15
ATOM 21214 C C . PRO A 1 43 ? 3.026 -10.200 -9.360 1.00 0.00 43 PRO A C 15
ATOM 21215 O O . PRO A 1 43 ? 4.021 -10.527 -10.007 1.00 0.00 43 PRO A O 15
ATOM 21226 N N . ALA A 1 44 ? 2.370 -11.041 -8.567 1.00 0.00 44 ALA A N 15
ATOM 21227 C CA . ALA A 1 44 ? 2.792 -12.428 -8.409 1.00 0.00 44 ALA A CA 15
ATOM 21228 C C . ALA A 1 44 ? 2.667 -13.193 -9.722 1.00 0.00 44 ALA A C 15
ATOM 21229 O O . ALA A 1 44 ? 3.532 -13.997 -10.067 1.00 0.00 44 ALA A O 15
ATOM 21236 N N . ASP A 1 45 ? 1.584 -12.938 -10.448 1.00 0.00 45 ASP A N 15
ATOM 21237 C CA . ASP A 1 45 ? 1.346 -13.603 -11.724 1.00 0.00 45 ASP A CA 15
ATOM 21238 C C . ASP A 1 45 ? 2.175 -12.964 -12.833 1.00 0.00 45 ASP A C 15
ATOM 21239 O O . ASP A 1 45 ? 2.503 -13.611 -13.828 1.00 0.00 45 ASP A O 15
ATOM 21248 N N . SER A 1 46 ? 2.511 -11.690 -12.656 1.00 0.00 46 SER A N 15
ATOM 21249 C CA . SER A 1 46 ? 3.298 -10.962 -13.644 1.00 0.00 46 SER A CA 15
ATOM 21250 C C . SER A 1 46 ? 2.673 -11.081 -15.031 1.00 0.00 46 SER A C 15
ATOM 21251 O O . SER A 1 46 ? 3.370 -11.305 -16.022 1.00 0.00 46 SER A O 15
ATOM 21259 N N . THR A 1 47 ? 1.354 -10.929 -15.094 1.00 0.00 47 THR A N 15
ATOM 21260 C CA . THR A 1 47 ? 0.634 -11.020 -16.357 1.00 0.00 47 THR A CA 15
ATOM 21261 C C . THR A 1 47 ? -0.210 -9.774 -16.601 1.00 0.00 47 THR A C 15
ATOM 21262 O O . THR A 1 47 ? -0.270 -9.263 -17.718 1.00 0.00 47 THR A O 15
ATOM 21273 N N . MET A 1 48 ? -0.858 -9.289 -15.547 1.00 0.00 48 MET A N 15
ATOM 21274 C CA . MET A 1 48 ? -1.697 -8.101 -15.647 1.00 0.00 48 MET A CA 15
ATOM 21275 C C . MET A 1 48 ? -0.858 -6.832 -15.534 1.00 0.00 48 MET A C 15
ATOM 21276 O O . MET A 1 48 ? -1.229 -5.892 -14.830 1.00 0.00 48 MET A O 15
ATOM 21290 N N . ILE A 1 49 ? 0.273 -6.812 -16.231 1.00 0.00 49 ILE A N 15
ATOM 21291 C CA . ILE A 1 49 ? 1.164 -5.659 -16.208 1.00 0.00 49 ILE A CA 15
ATOM 21292 C C . ILE A 1 49 ? 1.073 -4.869 -17.510 1.00 0.00 49 ILE A C 15
ATOM 21293 O O . ILE A 1 49 ? 1.013 -5.446 -18.595 1.00 0.00 49 ILE A O 15
ATOM 21309 N N . ASP A 1 50 ? 1.065 -3.546 -17.393 1.00 0.00 50 ASP A N 15
ATOM 21310 C CA . ASP A 1 50 ? 0.985 -2.675 -18.560 1.00 0.00 50 ASP A CA 15
ATOM 21311 C C . ASP A 1 50 ? 2.371 -2.421 -19.145 1.00 0.00 50 ASP A C 15
ATOM 21312 O O . ASP A 1 50 ? 3.230 -1.822 -18.497 1.00 0.00 50 ASP A O 15
ATOM 21321 N N . THR A 1 51 ? 2.583 -2.881 -20.374 1.00 0.00 51 THR A N 15
ATOM 21322 C CA . THR A 1 51 ? 3.865 -2.706 -21.045 1.00 0.00 51 THR A CA 15
ATOM 21323 C C . THR A 1 51 ? 4.054 -1.264 -21.501 1.00 0.00 51 THR A C 15
ATOM 21324 O O . THR A 1 51 ? 5.062 -0.926 -22.122 1.00 0.00 51 THR A O 15
ATOM 21335 N N . SER A 1 52 ? 3.079 -0.416 -21.189 1.00 0.00 52 SER A N 15
ATOM 21336 C CA . SER A 1 52 ? 3.136 0.990 -21.570 1.00 0.00 52 SER A CA 15
ATOM 21337 C C . SER A 1 52 ? 3.761 1.829 -20.459 1.00 0.00 52 SER A C 15
ATOM 21338 O O . SER A 1 52 ? 4.623 2.670 -20.711 1.00 0.00 52 SER A O 15
ATOM 21346 N N . ASP A 1 53 ? 3.318 1.593 -19.229 1.00 0.00 53 ASP A N 15
ATOM 21347 C CA . ASP A 1 53 ? 3.832 2.325 -18.077 1.00 0.00 53 ASP A CA 15
ATOM 21348 C C . ASP A 1 53 ? 4.152 1.375 -16.928 1.00 0.00 53 ASP A C 15
ATOM 21349 O O . ASP A 1 53 ? 4.179 1.778 -15.766 1.00 0.00 53 ASP A O 15
ATOM 21358 N N . ASN A 1 54 ? 4.393 0.111 -17.261 1.00 0.00 54 ASN A N 15
ATOM 21359 C CA . ASN A 1 54 ? 4.710 -0.898 -16.256 1.00 0.00 54 ASN A CA 15
ATOM 21360 C C . ASN A 1 54 ? 3.855 -0.708 -15.007 1.00 0.00 54 ASN A C 15
ATOM 21361 O O . ASN A 1 54 ? 4.312 -0.935 -13.887 1.00 0.00 54 ASN A O 15
ATOM 21372 N N . THR A 1 55 ? 2.609 -0.290 -15.207 1.00 0.00 55 THR A N 15
ATOM 21373 C CA . THR A 1 55 ? 1.689 -0.069 -14.098 1.00 0.00 55 THR A CA 15
ATOM 21374 C C . THR A 1 55 ? 0.555 -1.087 -14.113 1.00 0.00 55 THR A C 15
ATOM 21375 O O . THR A 1 55 ? 0.191 -1.611 -15.166 1.00 0.00 55 THR A O 15
ATOM 21386 N N . VAL A 1 56 ? -0.001 -1.363 -12.937 1.00 0.00 56 VAL A N 15
ATOM 21387 C CA . VAL A 1 56 ? -1.096 -2.319 -12.815 1.00 0.00 56 VAL A CA 15
ATOM 21388 C C . VAL A 1 56 ? -2.376 -1.631 -12.356 1.00 0.00 56 VAL A C 15
ATOM 21389 O O . VAL A 1 56 ? -2.342 -0.714 -11.534 1.00 0.00 56 VAL A O 15
ATOM 21402 N N . THR A 1 57 ? -3.508 -2.080 -12.891 1.00 0.00 57 THR A N 15
ATOM 21403 C CA . THR A 1 57 ? -4.801 -1.508 -12.536 1.00 0.00 57 THR A CA 15
ATOM 21404 C C . THR A 1 57 ? -5.198 -1.886 -11.114 1.00 0.00 57 THR A C 15
ATOM 21405 O O . THR A 1 57 ? -4.733 -2.890 -10.575 1.00 0.00 57 THR A O 15
ATOM 21416 N N . VAL A 1 58 ? -6.061 -1.075 -10.510 1.00 0.00 58 VAL A N 15
ATOM 21417 C CA . VAL A 1 58 ? -6.522 -1.326 -9.150 1.00 0.00 58 VAL A CA 15
ATOM 21418 C C . VAL A 1 58 ? -8.040 -1.467 -9.102 1.00 0.00 58 VAL A C 15
ATOM 21419 O O . VAL A 1 58 ? -8.767 -0.687 -9.717 1.00 0.00 58 VAL A O 15
ATOM 21432 N N . CYS A 1 59 ? -8.512 -2.467 -8.365 1.00 0.00 59 CYS A N 15
ATOM 21433 C CA . CYS A 1 59 ? -9.943 -2.711 -8.235 1.00 0.00 59 CYS A CA 15
ATOM 21434 C C . CYS A 1 59 ? -10.597 -1.655 -7.348 1.00 0.00 59 CYS A C 15
ATOM 21435 O O . CYS A 1 59 ? -10.471 -1.693 -6.125 1.00 0.00 59 CYS A O 15
ATOM 21442 N N . MET A 1 60 ? -11.296 -0.715 -7.975 1.00 0.00 60 MET A N 15
ATOM 21443 C CA . MET A 1 60 ? -11.972 0.351 -7.243 1.00 0.00 60 MET A CA 15
ATOM 21444 C C . MET A 1 60 ? -12.817 -0.220 -6.109 1.00 0.00 60 MET A C 15
ATOM 21445 O O . MET A 1 60 ? -12.625 0.126 -4.944 1.00 0.00 60 MET A O 15
ATOM 21459 N N . ASP A 1 61 ? -13.753 -1.096 -6.459 1.00 0.00 61 ASP A N 15
ATOM 21460 C CA . ASP A 1 61 ? -14.628 -1.715 -5.470 1.00 0.00 61 ASP A CA 15
ATOM 21461 C C . ASP A 1 61 ? -13.823 -2.241 -4.286 1.00 0.00 61 ASP A C 15
ATOM 21462 O O . ASP A 1 61 ? -14.008 -1.801 -3.151 1.00 0.00 61 ASP A O 15
ATOM 21471 N N . TYR A 1 62 ? -12.930 -3.187 -4.558 1.00 0.00 62 TYR A N 15
ATOM 21472 C CA . TYR A 1 62 ? -12.099 -3.776 -3.514 1.00 0.00 62 TYR A CA 15
ATOM 21473 C C . TYR A 1 62 ? -11.657 -2.718 -2.508 1.00 0.00 62 TYR A C 15
ATOM 21474 O O . TYR A 1 62 ? -11.807 -2.895 -1.298 1.00 0.00 62 TYR A O 15
ATOM 21492 N N . ILE A 1 63 ? -11.112 -1.618 -3.016 1.00 0.00 63 ILE A N 15
ATOM 21493 C CA . ILE A 1 63 ? -10.650 -0.530 -2.162 1.00 0.00 63 ILE A CA 15
ATOM 21494 C C . ILE A 1 63 ? -11.695 -0.175 -1.110 1.00 0.00 63 ILE A C 15
ATOM 21495 O O . ILE A 1 63 ? -11.373 0.011 0.063 1.00 0.00 63 ILE A O 15
ATOM 21511 N N . LYS A 1 64 ? -12.950 -0.085 -1.538 1.00 0.00 64 LYS A N 15
ATOM 21512 C CA . LYS A 1 64 ? -14.045 0.245 -0.633 1.00 0.00 64 LYS A CA 15
ATOM 21513 C C . LYS A 1 64 ? -14.172 -0.801 0.471 1.00 0.00 64 LYS A C 15
ATOM 21514 O O . LYS A 1 64 ? -14.655 -0.508 1.564 1.00 0.00 64 LYS A O 15
ATOM 21533 N N . GLY A 1 65 ? -13.734 -2.021 0.177 1.00 0.00 65 GLY A N 15
ATOM 21534 C CA . GLY A 1 65 ? -13.807 -3.091 1.156 1.00 0.00 65 GLY A CA 15
ATOM 21535 C C . GLY A 1 65 ? -14.628 -4.268 0.669 1.00 0.00 65 GLY A C 15
ATOM 21536 O O . GLY A 1 65 ? -14.503 -5.378 1.186 1.00 0.00 65 GLY A O 15
ATOM 21540 N N . ARG A 1 66 ? -15.473 -4.025 -0.329 1.00 0.00 66 ARG A N 15
ATOM 21541 C CA . ARG A 1 66 ? -16.320 -5.074 -0.884 1.00 0.00 66 ARG A CA 15
ATOM 21542 C C . ARG A 1 66 ? -16.175 -5.144 -2.401 1.00 0.00 66 ARG A C 15
ATOM 21543 O O . ARG A 1 66 ? -16.665 -4.275 -3.123 1.00 0.00 66 ARG A O 15
ATOM 21564 N N . CYS A 1 67 ? -15.498 -6.184 -2.878 1.00 0.00 67 CYS A N 15
ATOM 21565 C CA . CYS A 1 67 ? -15.287 -6.368 -4.309 1.00 0.00 67 CYS A CA 15
ATOM 21566 C C . CYS A 1 67 ? -16.293 -7.360 -4.884 1.00 0.00 67 CYS A C 15
ATOM 21567 O O . CYS A 1 67 ? -16.324 -8.526 -4.492 1.00 0.00 67 CYS A O 15
ATOM 21574 N N . MET A 1 68 ? -17.115 -6.889 -5.816 1.00 0.00 68 MET A N 15
ATOM 21575 C CA . MET A 1 68 ? -18.121 -7.735 -6.446 1.00 0.00 68 MET A CA 15
ATOM 21576 C C . MET A 1 68 ? -17.940 -7.760 -7.961 1.00 0.00 68 MET A C 15
ATOM 21577 O O . MET A 1 68 ? -18.381 -8.692 -8.633 1.00 0.00 68 MET A O 15
ATOM 21591 N N . ARG A 1 69 ? -17.289 -6.729 -8.491 1.00 0.00 69 ARG A N 15
ATOM 21592 C CA . ARG A 1 69 ? -17.051 -6.633 -9.926 1.00 0.00 69 ARG A CA 15
ATOM 21593 C C . ARG A 1 69 ? -16.874 -8.018 -10.542 1.00 0.00 69 ARG A C 15
ATOM 21594 O O . ARG A 1 69 ? -15.801 -8.613 -10.455 1.00 0.00 69 ARG A O 15
ATOM 21615 N N . GLU A 1 70 ? -17.935 -8.523 -11.163 1.00 0.00 70 GLU A N 15
ATOM 21616 C CA . GLU A 1 70 ? -17.897 -9.839 -11.792 1.00 0.00 70 GLU A CA 15
ATOM 21617 C C . GLU A 1 70 ? -16.538 -10.093 -12.438 1.00 0.00 70 GLU A C 15
ATOM 21618 O O . GLU A 1 70 ? -15.891 -9.171 -12.936 1.00 0.00 70 GLU A O 15
ATOM 21630 N N . LYS A 1 71 ? -16.110 -11.351 -12.425 1.00 0.00 71 LYS A N 15
ATOM 21631 C CA . LYS A 1 71 ? -14.829 -11.730 -13.009 1.00 0.00 71 LYS A CA 15
ATOM 21632 C C . LYS A 1 71 ? -13.794 -10.626 -12.815 1.00 0.00 71 LYS A C 15
ATOM 21633 O O . LYS A 1 71 ? -13.019 -10.321 -13.722 1.00 0.00 71 LYS A O 15
ATOM 21652 N N . CYS A 1 72 ? -13.787 -10.031 -11.627 1.00 0.00 72 CYS A N 15
ATOM 21653 C CA . CYS A 1 72 ? -12.847 -8.961 -11.313 1.00 0.00 72 CYS A CA 15
ATOM 21654 C C . CYS A 1 72 ? -11.420 -9.370 -11.666 1.00 0.00 72 CYS A C 15
ATOM 21655 O O . CYS A 1 72 ? -10.800 -10.170 -10.966 1.00 0.00 72 CYS A O 15
ATOM 21662 N N . LYS A 1 73 ? -10.904 -8.814 -12.757 1.00 0.00 73 LYS A N 15
ATOM 21663 C CA . LYS A 1 73 ? -9.550 -9.118 -13.205 1.00 0.00 73 LYS A CA 15
ATOM 21664 C C . LYS A 1 73 ? -8.592 -7.988 -12.843 1.00 0.00 73 LYS A C 15
ATOM 21665 O O . LYS A 1 73 ? -7.690 -7.655 -13.613 1.00 0.00 73 LYS A O 15
ATOM 21684 N N . TYR A 1 74 ? -8.791 -7.402 -11.668 1.00 0.00 74 TYR A N 15
ATOM 21685 C CA . TYR A 1 74 ? -7.945 -6.308 -11.205 1.00 0.00 74 TYR A CA 15
ATOM 21686 C C . TYR A 1 74 ? -7.069 -6.754 -10.038 1.00 0.00 74 TYR A C 15
ATOM 21687 O O . TYR A 1 74 ? -7.365 -7.742 -9.366 1.00 0.00 74 TYR A O 15
ATOM 21705 N N . PHE A 1 75 ? -5.988 -6.018 -9.804 1.00 0.00 75 PHE A N 15
ATOM 21706 C CA . PHE A 1 75 ? -5.067 -6.336 -8.719 1.00 0.00 75 PHE A CA 15
ATOM 21707 C C . PHE A 1 75 ? -5.584 -5.794 -7.390 1.00 0.00 75 PHE A C 15
ATOM 21708 O O . PHE A 1 75 ? -6.111 -4.683 -7.322 1.00 0.00 75 PHE A O 15
ATOM 21725 N N . HIS A 1 76 ? -5.431 -6.587 -6.334 1.00 0.00 76 HIS A N 15
ATOM 21726 C CA . HIS A 1 76 ? -5.883 -6.189 -5.006 1.00 0.00 76 HIS A CA 15
ATOM 21727 C C . HIS A 1 76 ? -4.696 -5.874 -4.100 1.00 0.00 76 HIS A C 15
ATOM 21728 O O . HIS A 1 76 ? -4.063 -6.765 -3.533 1.00 0.00 76 HIS A O 15
ATOM 21742 N N . PRO A 1 77 ? -4.385 -4.577 -3.961 1.00 0.00 77 PRO A N 15
ATOM 21743 C CA . PRO A 1 77 ? -3.272 -4.115 -3.125 1.00 0.00 77 PRO A CA 15
ATOM 21744 C C . PRO A 1 77 ? -3.544 -4.311 -1.638 1.00 0.00 77 PRO A C 15
ATOM 21745 O O . PRO A 1 77 ? -4.672 -4.569 -1.217 1.00 0.00 77 PRO A O 15
ATOM 21756 N N . PRO A 1 78 ? -2.488 -4.185 -0.821 1.00 0.00 78 PRO A N 15
ATOM 21757 C CA . PRO A 1 78 ? -2.588 -4.343 0.633 1.00 0.00 78 PRO A CA 15
ATOM 21758 C C . PRO A 1 78 ? -3.356 -3.200 1.289 1.00 0.00 78 PRO A C 15
ATOM 21759 O O . PRO A 1 78 ? -3.821 -2.284 0.612 1.00 0.00 78 PRO A O 15
ATOM 21770 N N . ALA A 1 79 ? -3.484 -3.261 2.610 1.00 0.00 79 ALA A N 15
ATOM 21771 C CA . ALA A 1 79 ? -4.193 -2.230 3.357 1.00 0.00 79 ALA A CA 15
ATOM 21772 C C . ALA A 1 79 ? -3.476 -0.887 3.255 1.00 0.00 79 ALA A C 15
ATOM 21773 O O . ALA A 1 79 ? -3.977 0.050 2.634 1.00 0.00 79 ALA A O 15
ATOM 21780 N N . HIS A 1 80 ? -2.301 -0.801 3.871 1.00 0.00 80 HIS A N 15
ATOM 21781 C CA . HIS A 1 80 ? -1.515 0.428 3.849 1.00 0.00 80 HIS A CA 15
ATOM 21782 C C . HIS A 1 80 ? -1.672 1.149 2.514 1.00 0.00 80 HIS A C 15
ATOM 21783 O O . HIS A 1 80 ? -1.947 2.349 2.473 1.00 0.00 80 HIS A O 15
ATOM 21797 N N . LEU A 1 81 ? -1.495 0.411 1.424 1.00 0.00 81 LEU A N 15
ATOM 21798 C CA . LEU A 1 81 ? -1.616 0.981 0.086 1.00 0.00 81 LEU A CA 15
ATOM 21799 C C . LEU A 1 81 ? -3.066 1.338 -0.224 1.00 0.00 81 LEU A C 15
ATOM 21800 O O . LEU A 1 81 ? -3.375 2.482 -0.557 1.00 0.00 81 LEU A O 15
ATOM 21816 N N . GLN A 1 82 ? -3.951 0.352 -0.112 1.00 0.00 82 GLN A N 15
ATOM 21817 C CA . GLN A 1 82 ? -5.368 0.564 -0.379 1.00 0.00 82 GLN A CA 15
ATOM 21818 C C . GLN A 1 82 ? -5.819 1.931 0.124 1.00 0.00 82 GLN A C 15
ATOM 21819 O O . GLN A 1 82 ? -6.699 2.560 -0.463 1.00 0.00 82 GLN A O 15
ATOM 21833 N N . ALA A 1 83 ? -5.209 2.386 1.214 1.00 0.00 83 ALA A N 15
ATOM 21834 C CA . ALA A 1 83 ? -5.546 3.679 1.795 1.00 0.00 83 ALA A CA 15
ATOM 21835 C C . ALA A 1 83 ? -4.955 4.821 0.974 1.00 0.00 83 ALA A C 15
ATOM 21836 O O . ALA A 1 83 ? -5.670 5.723 0.539 1.00 0.00 83 ALA A O 15
ATOM 21843 N N . LYS A 1 84 ? -3.643 4.775 0.767 1.00 0.00 84 LYS A N 15
ATOM 21844 C CA . LYS A 1 84 ? -2.953 5.805 -0.002 1.00 0.00 84 LYS A CA 15
ATOM 21845 C C . LYS A 1 84 ? -3.825 6.300 -1.152 1.00 0.00 84 LYS A C 15
ATOM 21846 O O . LYS A 1 84 ? -3.873 7.498 -1.435 1.00 0.00 84 LYS A O 15
ATOM 21865 N N . ILE A 1 85 ? -4.512 5.372 -1.810 1.00 0.00 85 ILE A N 15
ATOM 21866 C CA . ILE A 1 85 ? -5.383 5.716 -2.927 1.00 0.00 85 ILE A CA 15
ATOM 21867 C C . ILE A 1 85 ? -6.703 6.300 -2.435 1.00 0.00 85 ILE A C 15
ATOM 21868 O O . ILE A 1 85 ? -7.206 7.278 -2.987 1.00 0.00 85 ILE A O 15
ATOM 21884 N N . LYS A 1 86 ? -7.259 5.694 -1.391 1.00 0.00 86 LYS A N 15
ATOM 21885 C CA . LYS A 1 86 ? -8.520 6.154 -0.821 1.00 0.00 86 LYS A CA 15
ATOM 21886 C C . LYS A 1 86 ? -8.436 7.627 -0.434 1.00 0.00 86 LYS A C 15
ATOM 21887 O O . LYS A 1 86 ? -9.340 8.409 -0.730 1.00 0.00 86 LYS A O 15
ATOM 21906 N N . ALA A 1 87 ? -7.346 8.000 0.228 1.00 0.00 87 ALA A N 15
ATOM 21907 C CA . ALA A 1 87 ? -7.143 9.380 0.651 1.00 0.00 87 ALA A CA 15
ATOM 21908 C C . ALA A 1 87 ? -7.534 10.356 -0.453 1.00 0.00 87 ALA A C 15
ATOM 21909 O O . ALA A 1 87 ? -8.327 11.271 -0.233 1.00 0.00 87 ALA A O 15
ATOM 21916 N N . ALA A 1 88 ? -6.973 10.155 -1.641 1.00 0.00 88 ALA A N 15
ATOM 21917 C CA . ALA A 1 88 ? -7.264 11.017 -2.779 1.00 0.00 88 ALA A CA 15
ATOM 21918 C C . ALA A 1 88 ? -8.766 11.222 -2.943 1.00 0.00 88 ALA A C 15
ATOM 21919 O O . ALA A 1 88 ? -9.242 12.354 -3.024 1.00 0.00 88 ALA A O 15
ATOM 21926 N N . GLN A 1 89 ? -9.507 10.119 -2.990 1.00 0.00 89 GLN A N 15
ATOM 21927 C CA . GLN A 1 89 ? -10.956 10.179 -3.145 1.00 0.00 89 GLN A CA 15
ATOM 21928 C C . GLN A 1 89 ? -11.589 11.004 -2.030 1.00 0.00 89 GLN A C 15
ATOM 21929 O O . GLN A 1 89 ? -12.260 12.004 -2.287 1.00 0.00 89 GLN A O 15
ATOM 21943 N N . HIS A 1 90 ? -11.372 10.578 -0.789 1.00 0.00 90 HIS A N 15
ATOM 21944 C CA . HIS A 1 90 ? -11.922 11.277 0.367 1.00 0.00 90 HIS A CA 15
ATOM 21945 C C . HIS A 1 90 ? -11.532 12.752 0.345 1.00 0.00 90 HIS A C 15
ATOM 21946 O O . HIS A 1 90 ? -12.382 13.625 0.176 1.00 0.00 90 HIS A O 15
ATOM 21960 N N . GLN A 1 91 ? -10.242 13.021 0.519 1.00 0.00 91 GLN A N 15
ATOM 21961 C CA . GLN A 1 91 ? -9.741 14.390 0.521 1.00 0.00 91 GLN A CA 15
ATOM 21962 C C . GLN A 1 91 ? -9.889 15.026 -0.857 1.00 0.00 91 GLN A C 15
ATOM 21963 O O . GLN A 1 91 ? -9.308 14.555 -1.835 1.00 0.00 91 GLN A O 15
ATOM 21977 N N . ALA A 1 92 ? -10.671 16.098 -0.928 1.00 0.00 92 ALA A N 15
ATOM 21978 C CA . ALA A 1 92 ? -10.895 16.799 -2.186 1.00 0.00 92 ALA A CA 15
ATOM 21979 C C . ALA A 1 92 ? -10.965 18.307 -1.969 1.00 0.00 92 ALA A C 15
ATOM 21980 O O . ALA A 1 92 ? -11.166 18.774 -0.848 1.00 0.00 92 ALA A O 15
ATOM 21987 N N . ASN A 1 93 ? -10.798 19.064 -3.048 1.00 0.00 93 ASN A N 15
ATOM 21988 C CA . ASN A 1 93 ? -10.842 20.520 -2.975 1.00 0.00 93 ASN A CA 15
ATOM 21989 C C . ASN A 1 93 ? -11.978 21.074 -3.830 1.00 0.00 93 ASN A C 15
ATOM 21990 O O . ASN A 1 93 ? -12.765 21.902 -3.372 1.00 0.00 93 ASN A O 15
ATOM 22001 N N . GLN A 1 94 ? -12.056 20.610 -5.073 1.00 0.00 94 GLN A N 15
ATOM 22002 C CA . GLN A 1 94 ? -13.095 21.059 -5.992 1.00 0.00 94 GLN A CA 15
ATOM 22003 C C . GLN A 1 94 ? -14.339 20.184 -5.877 1.00 0.00 94 GLN A C 15
ATOM 22004 O O . GLN A 1 94 ? -14.244 18.958 -5.828 1.00 0.00 94 GLN A O 15
ATOM 22018 N N . ALA A 1 95 ? -15.504 20.822 -5.834 1.00 0.00 95 ALA A N 15
ATOM 22019 C CA . ALA A 1 95 ? -16.766 20.101 -5.727 1.00 0.00 95 ALA A CA 15
ATOM 22020 C C . ALA A 1 95 ? -16.822 18.942 -6.716 1.00 0.00 95 ALA A C 15
ATOM 22021 O O . ALA A 1 95 ? -16.461 19.092 -7.883 1.00 0.00 95 ALA A O 15
ATOM 22028 N N . ALA A 1 96 ? -17.276 17.787 -6.241 1.00 0.00 96 ALA A N 15
ATOM 22029 C CA . ALA A 1 96 ? -17.380 16.603 -7.084 1.00 0.00 96 ALA A CA 15
ATOM 22030 C C . ALA A 1 96 ? -18.677 16.613 -7.887 1.00 0.00 96 ALA A C 15
ATOM 22031 O O . ALA A 1 96 ? -19.770 16.590 -7.321 1.00 0.00 96 ALA A O 15
ATOM 22038 N N . VAL A 1 97 ? -18.548 16.648 -9.210 1.00 0.00 97 VAL A N 15
ATOM 22039 C CA . VAL A 1 97 ? -19.709 16.662 -10.091 1.00 0.00 97 VAL A CA 15
ATOM 22040 C C . VAL A 1 97 ? -20.781 15.693 -9.603 1.00 0.00 97 VAL A C 15
ATOM 22041 O O . VAL A 1 97 ? -20.480 14.568 -9.204 1.00 0.00 97 VAL A O 15
ATOM 22054 N N . ALA A 1 98 ? -22.033 16.138 -9.637 1.00 0.00 98 ALA A N 15
ATOM 22055 C CA . ALA A 1 98 ? -23.150 15.310 -9.200 1.00 0.00 98 ALA A CA 15
ATOM 22056 C C . ALA A 1 98 ? -24.222 15.221 -10.281 1.00 0.00 98 ALA A C 15
ATOM 22057 O O . ALA A 1 98 ? -24.272 16.087 -11.152 1.00 0.00 98 ALA A O 15
ATOM 22066 N N . GLY A 1 1 ? -4.342 -23.219 -39.627 1.00 0.00 1 GLY A N 16
ATOM 22067 C CA . GLY A 1 1 ? -3.665 -23.388 -38.355 1.00 0.00 1 GLY A CA 16
ATOM 22068 C C . GLY A 1 1 ? -3.518 -22.082 -37.598 1.00 0.00 1 GLY A C 16
ATOM 22069 O O . GLY A 1 1 ? -4.396 -21.222 -37.655 1.00 0.00 1 GLY A O 16
ATOM 22073 N N . SER A 1 2 ? -2.406 -21.935 -36.886 1.00 0.00 2 SER A N 16
ATOM 22074 C CA . SER A 1 2 ? -2.149 -20.727 -36.110 1.00 0.00 2 SER A CA 16
ATOM 22075 C C . SER A 1 2 ? -3.159 -20.586 -34.975 1.00 0.00 2 SER A C 16
ATOM 22076 O O . SER A 1 2 ? -3.662 -19.495 -34.708 1.00 0.00 2 SER A O 16
ATOM 22084 N N . SER A 1 3 ? -3.450 -21.699 -34.309 1.00 0.00 3 SER A N 16
ATOM 22085 C CA . SER A 1 3 ? -4.402 -21.702 -33.204 1.00 0.00 3 SER A CA 16
ATOM 22086 C C . SER A 1 3 ? -3.963 -20.739 -32.106 1.00 0.00 3 SER A C 16
ATOM 22087 O O . SER A 1 3 ? -2.909 -20.111 -32.200 1.00 0.00 3 SER A O 16
ATOM 22095 N N . GLY A 1 4 ? -4.781 -20.627 -31.063 1.00 0.00 4 GLY A N 16
ATOM 22096 C CA . GLY A 1 4 ? -4.461 -19.739 -29.961 1.00 0.00 4 GLY A CA 16
ATOM 22097 C C . GLY A 1 4 ? -5.223 -18.430 -30.031 1.00 0.00 4 GLY A C 16
ATOM 22098 O O . GLY A 1 4 ? -5.938 -18.172 -30.999 1.00 0.00 4 GLY A O 16
ATOM 22102 N N . SER A 1 5 ? -5.072 -17.603 -29.002 1.00 0.00 5 SER A N 16
ATOM 22103 C CA . SER A 1 5 ? -5.756 -16.317 -28.948 1.00 0.00 5 SER A CA 16
ATOM 22104 C C . SER A 1 5 ? -5.041 -15.360 -27.999 1.00 0.00 5 SER A C 16
ATOM 22105 O O . SER A 1 5 ? -4.931 -15.623 -26.801 1.00 0.00 5 SER A O 16
ATOM 22113 N N . SER A 1 6 ? -4.556 -14.249 -28.543 1.00 0.00 6 SER A N 16
ATOM 22114 C CA . SER A 1 6 ? -3.848 -13.254 -27.747 1.00 0.00 6 SER A CA 16
ATOM 22115 C C . SER A 1 6 ? -4.604 -12.953 -26.456 1.00 0.00 6 SER A C 16
ATOM 22116 O O . SER A 1 6 ? -4.035 -12.995 -25.366 1.00 0.00 6 SER A O 16
ATOM 22124 N N . GLY A 1 7 ? -5.891 -12.648 -26.588 1.00 0.00 7 GLY A N 16
ATOM 22125 C CA . GLY A 1 7 ? -6.705 -12.344 -25.426 1.00 0.00 7 GLY A CA 16
ATOM 22126 C C . GLY A 1 7 ? -7.902 -11.478 -25.767 1.00 0.00 7 GLY A C 16
ATOM 22127 O O . GLY A 1 7 ? -8.670 -11.799 -26.674 1.00 0.00 7 GLY A O 16
ATOM 22131 N N . SER A 1 8 ? -8.063 -10.380 -25.037 1.00 0.00 8 SER A N 16
ATOM 22132 C CA . SER A 1 8 ? -9.179 -9.468 -25.263 1.00 0.00 8 SER A CA 16
ATOM 22133 C C . SER A 1 8 ? -8.788 -8.035 -24.916 1.00 0.00 8 SER A C 16
ATOM 22134 O O . SER A 1 8 ? -8.544 -7.708 -23.754 1.00 0.00 8 SER A O 16
ATOM 22142 N N . THR A 1 9 ? -8.731 -7.181 -25.933 1.00 0.00 9 THR A N 16
ATOM 22143 C CA . THR A 1 9 ? -8.369 -5.783 -25.739 1.00 0.00 9 THR A CA 16
ATOM 22144 C C . THR A 1 9 ? -9.605 -4.890 -25.740 1.00 0.00 9 THR A C 16
ATOM 22145 O O . THR A 1 9 ? -9.941 -4.281 -26.755 1.00 0.00 9 THR A O 16
ATOM 22156 N N . ALA A 1 10 ? -10.277 -4.816 -24.596 1.00 0.00 10 ALA A N 16
ATOM 22157 C CA . ALA A 1 10 ? -11.474 -3.995 -24.465 1.00 0.00 10 ALA A CA 16
ATOM 22158 C C . ALA A 1 10 ? -11.144 -2.637 -23.854 1.00 0.00 10 ALA A C 16
ATOM 22159 O O . ALA A 1 10 ? -10.166 -2.495 -23.119 1.00 0.00 10 ALA A O 16
ATOM 22166 N N . THR A 1 11 ? -11.966 -1.639 -24.163 1.00 0.00 11 THR A N 16
ATOM 22167 C CA . THR A 1 11 ? -11.760 -0.291 -23.646 1.00 0.00 11 THR A CA 16
ATOM 22168 C C . THR A 1 11 ? -11.309 -0.324 -22.191 1.00 0.00 11 THR A C 16
ATOM 22169 O O . THR A 1 11 ? -11.829 -1.099 -21.388 1.00 0.00 11 THR A O 16
ATOM 22180 N N . GLN A 1 12 ? -10.341 0.523 -21.857 1.00 0.00 12 GLN A N 16
ATOM 22181 C CA . GLN A 1 12 ? -9.821 0.590 -20.496 1.00 0.00 12 GLN A CA 16
ATOM 22182 C C . GLN A 1 12 ? -10.253 1.883 -19.812 1.00 0.00 12 GLN A C 16
ATOM 22183 O O . GLN A 1 12 ? -9.843 2.975 -20.207 1.00 0.00 12 GLN A O 16
ATOM 22197 N N . LYS A 1 13 ? -11.083 1.753 -18.783 1.00 0.00 13 LYS A N 16
ATOM 22198 C CA . LYS A 1 13 ? -11.571 2.909 -18.041 1.00 0.00 13 LYS A CA 16
ATOM 22199 C C . LYS A 1 13 ? -10.493 3.451 -17.108 1.00 0.00 13 LYS A C 16
ATOM 22200 O O . LYS A 1 13 ? -9.840 2.693 -16.391 1.00 0.00 13 LYS A O 16
ATOM 22219 N N . LEU A 1 14 ? -10.313 4.768 -17.121 1.00 0.00 14 LEU A N 16
ATOM 22220 C CA . LEU A 1 14 ? -9.315 5.412 -16.274 1.00 0.00 14 LEU A CA 16
ATOM 22221 C C . LEU A 1 14 ? -9.963 6.018 -15.033 1.00 0.00 14 LEU A C 16
ATOM 22222 O O . LEU A 1 14 ? -10.610 7.064 -15.106 1.00 0.00 14 LEU A O 16
ATOM 22238 N N . LEU A 1 15 ? -9.784 5.356 -13.895 1.00 0.00 15 LEU A N 16
ATOM 22239 C CA . LEU A 1 15 ? -10.350 5.831 -12.637 1.00 0.00 15 LEU A CA 16
ATOM 22240 C C . LEU A 1 15 ? -9.376 6.759 -11.918 1.00 0.00 15 LEU A C 16
ATOM 22241 O O . LEU A 1 15 ? -8.308 7.079 -12.441 1.00 0.00 15 LEU A O 16
ATOM 22257 N N . ARG A 1 16 ? -9.751 7.186 -10.717 1.00 0.00 16 ARG A N 16
ATOM 22258 C CA . ARG A 1 16 ? -8.910 8.076 -9.926 1.00 0.00 16 ARG A CA 16
ATOM 22259 C C . ARG A 1 16 ? -7.657 7.352 -9.441 1.00 0.00 16 ARG A C 16
ATOM 22260 O O . ARG A 1 16 ? -7.737 6.411 -8.651 1.00 0.00 16 ARG A O 16
ATOM 22281 N N . THR A 1 17 ? -6.500 7.798 -9.919 1.00 0.00 17 THR A N 16
ATOM 22282 C CA . THR A 1 17 ? -5.231 7.193 -9.536 1.00 0.00 17 THR A CA 16
ATOM 22283 C C . THR A 1 17 ? -5.397 5.707 -9.243 1.00 0.00 17 THR A C 16
ATOM 22284 O O . THR A 1 17 ? -4.743 5.163 -8.352 1.00 0.00 17 THR A O 16
ATOM 22295 N N . ASP A 1 18 ? -6.275 5.054 -9.996 1.00 0.00 18 ASP A N 16
ATOM 22296 C CA . ASP A 1 18 ? -6.526 3.629 -9.817 1.00 0.00 18 ASP A CA 16
ATOM 22297 C C . ASP A 1 18 ? -5.433 2.797 -10.483 1.00 0.00 18 ASP A C 16
ATOM 22298 O O . ASP A 1 18 ? -5.713 1.787 -11.129 1.00 0.00 18 ASP A O 16
ATOM 22307 N N . LYS A 1 19 ? -4.187 3.229 -10.322 1.00 0.00 19 LYS A N 16
ATOM 22308 C CA . LYS A 1 19 ? -3.052 2.525 -10.906 1.00 0.00 19 LYS A CA 16
ATOM 22309 C C . LYS A 1 19 ? -1.906 2.415 -9.905 1.00 0.00 19 LYS A C 16
ATOM 22310 O O . LYS A 1 19 ? -1.549 3.392 -9.245 1.00 0.00 19 LYS A O 16
ATOM 22329 N N . LEU A 1 20 ? -1.334 1.221 -9.798 1.00 0.00 20 LEU A N 16
ATOM 22330 C CA . LEU A 1 20 ? -0.227 0.983 -8.878 1.00 0.00 20 LEU A CA 16
ATOM 22331 C C . LEU A 1 20 ? 1.032 0.574 -9.635 1.00 0.00 20 LEU A C 16
ATOM 22332 O O . LEU A 1 20 ? 1.016 -0.376 -10.417 1.00 0.00 20 LEU A O 16
ATOM 22348 N N . GLU A 1 21 ? 2.123 1.295 -9.394 1.00 0.00 21 GLU A N 16
ATOM 22349 C CA . GLU A 1 21 ? 3.391 1.005 -10.053 1.00 0.00 21 GLU A CA 16
ATOM 22350 C C . GLU A 1 21 ? 3.898 -0.382 -9.670 1.00 0.00 21 GLU A C 16
ATOM 22351 O O . GLU A 1 21 ? 3.747 -0.817 -8.528 1.00 0.00 21 GLU A O 16
ATOM 22363 N N . VAL A 1 22 ? 4.499 -1.073 -10.633 1.00 0.00 22 VAL A N 16
ATOM 22364 C CA . VAL A 1 22 ? 5.030 -2.411 -10.398 1.00 0.00 22 VAL A CA 16
ATOM 22365 C C . VAL A 1 22 ? 6.537 -2.373 -10.171 1.00 0.00 22 VAL A C 16
ATOM 22366 O O . VAL A 1 22 ? 7.297 -1.956 -11.045 1.00 0.00 22 VAL A O 16
ATOM 22379 N N . CYS A 1 23 ? 6.963 -2.811 -8.991 1.00 0.00 23 CYS A N 16
ATOM 22380 C CA . CYS A 1 23 ? 8.380 -2.827 -8.648 1.00 0.00 23 CYS A CA 16
ATOM 22381 C C . CYS A 1 23 ? 9.192 -3.540 -9.725 1.00 0.00 23 CYS A C 16
ATOM 22382 O O . CYS A 1 23 ? 8.714 -4.484 -10.354 1.00 0.00 23 CYS A O 16
ATOM 22389 N N . ARG A 1 24 ? 10.423 -3.082 -9.930 1.00 0.00 24 ARG A N 16
ATOM 22390 C CA . ARG A 1 24 ? 11.302 -3.676 -10.931 1.00 0.00 24 ARG A CA 16
ATOM 22391 C C . ARG A 1 24 ? 12.168 -4.770 -10.314 1.00 0.00 24 ARG A C 16
ATOM 22392 O O . ARG A 1 24 ? 12.485 -5.764 -10.965 1.00 0.00 24 ARG A O 16
ATOM 22413 N N . GLU A 1 25 ? 12.547 -4.577 -9.054 1.00 0.00 25 GLU A N 16
ATOM 22414 C CA . GLU A 1 25 ? 13.378 -5.547 -8.351 1.00 0.00 25 GLU A CA 16
ATOM 22415 C C . GLU A 1 25 ? 12.597 -6.827 -8.065 1.00 0.00 25 GLU A C 16
ATOM 22416 O O . GLU A 1 25 ? 12.983 -7.913 -8.498 1.00 0.00 25 GLU A O 16
ATOM 22428 N N . PHE A 1 26 ? 11.496 -6.691 -7.333 1.00 0.00 26 PHE A N 16
ATOM 22429 C CA . PHE A 1 26 ? 10.661 -7.835 -6.988 1.00 0.00 26 PHE A CA 16
ATOM 22430 C C . PHE A 1 26 ? 10.595 -8.828 -8.145 1.00 0.00 26 PHE A C 16
ATOM 22431 O O . PHE A 1 26 ? 10.763 -10.032 -7.952 1.00 0.00 26 PHE A O 16
ATOM 22448 N N . GLN A 1 27 ? 10.347 -8.314 -9.345 1.00 0.00 27 GLN A N 16
ATOM 22449 C CA . GLN A 1 27 ? 10.256 -9.155 -10.532 1.00 0.00 27 GLN A CA 16
ATOM 22450 C C . GLN A 1 27 ? 11.429 -10.127 -10.601 1.00 0.00 27 GLN A C 16
ATOM 22451 O O . GLN A 1 27 ? 11.245 -11.323 -10.828 1.00 0.00 27 GLN A O 16
ATOM 22465 N N . ARG A 1 28 ? 12.636 -9.606 -10.405 1.00 0.00 28 ARG A N 16
ATOM 22466 C CA . ARG A 1 28 ? 13.839 -10.427 -10.447 1.00 0.00 28 ARG A CA 16
ATOM 22467 C C . ARG A 1 28 ? 14.257 -10.851 -9.042 1.00 0.00 28 ARG A C 16
ATOM 22468 O O . ARG A 1 28 ? 15.430 -11.123 -8.787 1.00 0.00 28 ARG A O 16
ATOM 22489 N N . GLY A 1 29 ? 13.288 -10.905 -8.133 1.00 0.00 29 GLY A N 16
ATOM 22490 C CA . GLY A 1 29 ? 13.576 -11.296 -6.765 1.00 0.00 29 GLY A CA 16
ATOM 22491 C C . GLY A 1 29 ? 14.735 -10.521 -6.172 1.00 0.00 29 GLY A C 16
ATOM 22492 O O . GLY A 1 29 ? 15.637 -11.104 -5.571 1.00 0.00 29 GLY A O 16
ATOM 22496 N N . ASN A 1 30 ? 14.713 -9.203 -6.342 1.00 0.00 30 ASN A N 16
ATOM 22497 C CA . ASN A 1 30 ? 15.772 -8.347 -5.820 1.00 0.00 30 ASN A CA 16
ATOM 22498 C C . ASN A 1 30 ? 15.257 -7.480 -4.675 1.00 0.00 30 ASN A C 16
ATOM 22499 O O . ASN A 1 30 ? 15.975 -7.216 -3.710 1.00 0.00 30 ASN A O 16
ATOM 22510 N N . CYS A 1 31 ? 14.009 -7.041 -4.789 1.00 0.00 31 CYS A N 16
ATOM 22511 C CA . CYS A 1 31 ? 13.396 -6.204 -3.764 1.00 0.00 31 CYS A CA 16
ATOM 22512 C C . CYS A 1 31 ? 13.485 -6.869 -2.393 1.00 0.00 31 CYS A C 16
ATOM 22513 O O . CYS A 1 31 ? 13.395 -8.091 -2.278 1.00 0.00 31 CYS A O 16
ATOM 22520 N N . ALA A 1 32 ? 13.663 -6.055 -1.358 1.00 0.00 32 ALA A N 16
ATOM 22521 C CA . ALA A 1 32 ? 13.762 -6.564 0.005 1.00 0.00 32 ALA A CA 16
ATOM 22522 C C . ALA A 1 32 ? 12.580 -6.103 0.850 1.00 0.00 32 ALA A C 16
ATOM 22523 O O . ALA A 1 32 ? 12.168 -6.790 1.785 1.00 0.00 32 ALA A O 16
ATOM 22530 N N . ARG A 1 33 ? 12.038 -4.937 0.516 1.00 0.00 33 ARG A N 16
ATOM 22531 C CA . ARG A 1 33 ? 10.904 -4.384 1.246 1.00 0.00 33 ARG A CA 16
ATOM 22532 C C . ARG A 1 33 ? 9.689 -5.300 1.138 1.00 0.00 33 ARG A C 16
ATOM 22533 O O . ARG A 1 33 ? 8.841 -5.332 2.029 1.00 0.00 33 ARG A O 16
ATOM 22554 N N . GLY A 1 34 ? 9.611 -6.045 0.039 1.00 0.00 34 GLY A N 16
ATOM 22555 C CA . GLY A 1 34 ? 8.496 -6.951 -0.166 1.00 0.00 34 GLY A CA 16
ATOM 22556 C C . GLY A 1 34 ? 7.181 -6.220 -0.351 1.00 0.00 34 GLY A C 16
ATOM 22557 O O . GLY A 1 34 ? 7.146 -4.990 -0.373 1.00 0.00 34 GLY A O 16
ATOM 22561 N N . GLU A 1 35 ? 6.098 -6.979 -0.487 1.00 0.00 35 GLU A N 16
ATOM 22562 C CA . GLU A 1 35 ? 4.775 -6.394 -0.674 1.00 0.00 35 GLU A CA 16
ATOM 22563 C C . GLU A 1 35 ? 4.206 -5.899 0.653 1.00 0.00 35 GLU A C 16
ATOM 22564 O O . GLU A 1 35 ? 3.029 -5.549 0.746 1.00 0.00 35 GLU A O 16
ATOM 22576 N N . THR A 1 36 ? 5.051 -5.874 1.680 1.00 0.00 36 THR A N 16
ATOM 22577 C CA . THR A 1 36 ? 4.634 -5.424 3.002 1.00 0.00 36 THR A CA 16
ATOM 22578 C C . THR A 1 36 ? 5.342 -4.132 3.392 1.00 0.00 36 THR A C 16
ATOM 22579 O O . THR A 1 36 ? 4.779 -3.291 4.093 1.00 0.00 36 THR A O 16
ATOM 22590 N N . ASP A 1 37 ? 6.580 -3.980 2.934 1.00 0.00 37 ASP A N 16
ATOM 22591 C CA . ASP A 1 37 ? 7.365 -2.788 3.234 1.00 0.00 37 ASP A CA 16
ATOM 22592 C C . ASP A 1 37 ? 7.542 -1.926 1.988 1.00 0.00 37 ASP A C 16
ATOM 22593 O O . ASP A 1 37 ? 7.971 -0.775 2.073 1.00 0.00 37 ASP A O 16
ATOM 22602 N N . CYS A 1 38 ? 7.210 -2.491 0.832 1.00 0.00 38 CYS A N 16
ATOM 22603 C CA . CYS A 1 38 ? 7.334 -1.776 -0.432 1.00 0.00 38 CYS A CA 16
ATOM 22604 C C . CYS A 1 38 ? 5.992 -1.185 -0.856 1.00 0.00 38 CYS A C 16
ATOM 22605 O O . CYS A 1 38 ? 4.948 -1.821 -0.709 1.00 0.00 38 CYS A O 16
ATOM 22612 N N . ARG A 1 39 ? 6.028 0.034 -1.383 1.00 0.00 39 ARG A N 16
ATOM 22613 C CA . ARG A 1 39 ? 4.816 0.711 -1.828 1.00 0.00 39 ARG A CA 16
ATOM 22614 C C . ARG A 1 39 ? 4.374 0.193 -3.193 1.00 0.00 39 ARG A C 16
ATOM 22615 O O . ARG A 1 39 ? 3.182 0.006 -3.441 1.00 0.00 39 ARG A O 16
ATOM 22636 N N . PHE A 1 40 ? 5.341 -0.038 -4.074 1.00 0.00 40 PHE A N 16
ATOM 22637 C CA . PHE A 1 40 ? 5.052 -0.533 -5.415 1.00 0.00 40 PHE A CA 16
ATOM 22638 C C . PHE A 1 40 ? 4.424 -1.923 -5.358 1.00 0.00 40 PHE A C 16
ATOM 22639 O O . PHE A 1 40 ? 4.917 -2.809 -4.661 1.00 0.00 40 PHE A O 16
ATOM 22656 N N . ALA A 1 41 ? 3.334 -2.104 -6.095 1.00 0.00 41 ALA A N 16
ATOM 22657 C CA . ALA A 1 41 ? 2.639 -3.385 -6.130 1.00 0.00 41 ALA A CA 16
ATOM 22658 C C . ALA A 1 41 ? 3.527 -4.475 -6.722 1.00 0.00 41 ALA A C 16
ATOM 22659 O O . ALA A 1 41 ? 4.117 -4.298 -7.788 1.00 0.00 41 ALA A O 16
ATOM 22666 N N . HIS A 1 42 ? 3.618 -5.602 -6.023 1.00 0.00 42 HIS A N 16
ATOM 22667 C CA . HIS A 1 42 ? 4.434 -6.721 -6.481 1.00 0.00 42 HIS A CA 16
ATOM 22668 C C . HIS A 1 42 ? 3.568 -7.794 -7.135 1.00 0.00 42 HIS A C 16
ATOM 22669 O O . HIS A 1 42 ? 2.927 -8.602 -6.464 1.00 0.00 42 HIS A O 16
ATOM 22683 N N . PRO A 1 43 ? 3.547 -7.801 -8.476 1.00 0.00 43 PRO A N 16
ATOM 22684 C CA . PRO A 1 43 ? 2.764 -8.769 -9.249 1.00 0.00 43 PRO A CA 16
ATOM 22685 C C . PRO A 1 43 ? 3.329 -10.182 -9.152 1.00 0.00 43 PRO A C 16
ATOM 22686 O O . PRO A 1 43 ? 4.226 -10.556 -9.907 1.00 0.00 43 PRO A O 16
ATOM 22697 N N . ALA A 1 44 ? 2.798 -10.964 -8.218 1.00 0.00 44 ALA A N 16
ATOM 22698 C CA . ALA A 1 44 ? 3.247 -12.337 -8.024 1.00 0.00 44 ALA A CA 16
ATOM 22699 C C . ALA A 1 44 ? 2.383 -13.314 -8.813 1.00 0.00 44 ALA A C 16
ATOM 22700 O O . ALA A 1 44 ? 2.890 -14.261 -9.415 1.00 0.00 44 ALA A O 16
ATOM 22707 N N . ASP A 1 45 ? 1.075 -13.080 -8.804 1.00 0.00 45 ASP A N 16
ATOM 22708 C CA . ASP A 1 45 ? 0.140 -13.940 -9.520 1.00 0.00 45 ASP A CA 16
ATOM 22709 C C . ASP A 1 45 ? -0.667 -13.138 -10.537 1.00 0.00 45 ASP A C 16
ATOM 22710 O O . ASP A 1 45 ? -0.685 -13.463 -11.724 1.00 0.00 45 ASP A O 16
ATOM 22719 N N . SER A 1 46 ? -1.333 -12.091 -10.063 1.00 0.00 46 SER A N 16
ATOM 22720 C CA . SER A 1 46 ? -2.145 -11.245 -10.930 1.00 0.00 46 SER A CA 16
ATOM 22721 C C . SER A 1 46 ? -1.319 -10.711 -12.097 1.00 0.00 46 SER A C 16
ATOM 22722 O O . SER A 1 46 ? -0.448 -9.859 -11.918 1.00 0.00 46 SER A O 16
ATOM 22730 N N . THR A 1 47 ? -1.599 -11.219 -13.293 1.00 0.00 47 THR A N 16
ATOM 22731 C CA . THR A 1 47 ? -0.883 -10.796 -14.490 1.00 0.00 47 THR A CA 16
ATOM 22732 C C . THR A 1 47 ? -1.543 -9.576 -15.123 1.00 0.00 47 THR A C 16
ATOM 22733 O O . THR A 1 47 ? -1.962 -9.616 -16.279 1.00 0.00 47 THR A O 16
ATOM 22744 N N . MET A 1 48 ? -1.631 -8.493 -14.358 1.00 0.00 48 MET A N 16
ATOM 22745 C CA . MET A 1 48 ? -2.239 -7.261 -14.847 1.00 0.00 48 MET A CA 16
ATOM 22746 C C . MET A 1 48 ? -1.189 -6.167 -15.017 1.00 0.00 48 MET A C 16
ATOM 22747 O O . MET A 1 48 ? -1.410 -5.017 -14.636 1.00 0.00 48 MET A O 16
ATOM 22761 N N . ILE A 1 49 ? -0.048 -6.533 -15.591 1.00 0.00 49 ILE A N 16
ATOM 22762 C CA . ILE A 1 49 ? 1.034 -5.582 -15.812 1.00 0.00 49 ILE A CA 16
ATOM 22763 C C . ILE A 1 49 ? 0.943 -4.957 -17.200 1.00 0.00 49 ILE A C 16
ATOM 22764 O O . ILE A 1 49 ? 0.650 -5.641 -18.181 1.00 0.00 49 ILE A O 16
ATOM 22780 N N . ASP A 1 50 ? 1.195 -3.655 -17.274 1.00 0.00 50 ASP A N 16
ATOM 22781 C CA . ASP A 1 50 ? 1.144 -2.938 -18.543 1.00 0.00 50 ASP A CA 16
ATOM 22782 C C . ASP A 1 50 ? 2.546 -2.741 -19.113 1.00 0.00 50 ASP A C 16
ATOM 22783 O O . ASP A 1 50 ? 3.389 -2.082 -18.504 1.00 0.00 50 ASP A O 16
ATOM 22792 N N . THR A 1 51 ? 2.788 -3.319 -20.286 1.00 0.00 51 THR A N 16
ATOM 22793 C CA . THR A 1 51 ? 4.088 -3.209 -20.937 1.00 0.00 51 THR A CA 16
ATOM 22794 C C . THR A 1 51 ? 4.319 -1.800 -21.469 1.00 0.00 51 THR A C 16
ATOM 22795 O O . THR A 1 51 ? 5.354 -1.516 -22.071 1.00 0.00 51 THR A O 16
ATOM 22806 N N . SER A 1 52 ? 3.349 -0.920 -21.242 1.00 0.00 52 SER A N 16
ATOM 22807 C CA . SER A 1 52 ? 3.446 0.460 -21.702 1.00 0.00 52 SER A CA 16
ATOM 22808 C C . SER A 1 52 ? 4.041 1.354 -20.617 1.00 0.00 52 SER A C 16
ATOM 22809 O O . SER A 1 52 ? 4.884 2.207 -20.894 1.00 0.00 52 SER A O 16
ATOM 22817 N N . ASP A 1 53 ? 3.595 1.151 -19.383 1.00 0.00 53 ASP A N 16
ATOM 22818 C CA . ASP A 1 53 ? 4.083 1.936 -18.255 1.00 0.00 53 ASP A CA 16
ATOM 22819 C C . ASP A 1 53 ? 4.393 1.038 -17.061 1.00 0.00 53 ASP A C 16
ATOM 22820 O O . ASP A 1 53 ? 4.391 1.488 -15.916 1.00 0.00 53 ASP A O 16
ATOM 22829 N N . ASN A 1 54 ? 4.660 -0.234 -17.338 1.00 0.00 54 ASN A N 16
ATOM 22830 C CA . ASN A 1 54 ? 4.971 -1.196 -16.287 1.00 0.00 54 ASN A CA 16
ATOM 22831 C C . ASN A 1 54 ? 4.120 -0.940 -15.046 1.00 0.00 54 ASN A C 16
ATOM 22832 O O . ASN A 1 54 ? 4.583 -1.105 -13.917 1.00 0.00 54 ASN A O 16
ATOM 22843 N N . THR A 1 55 ? 2.873 -0.536 -15.264 1.00 0.00 55 THR A N 16
ATOM 22844 C CA . THR A 1 55 ? 1.957 -0.257 -14.165 1.00 0.00 55 THR A CA 16
ATOM 22845 C C . THR A 1 55 ? 0.750 -1.186 -14.205 1.00 0.00 55 THR A C 16
ATOM 22846 O O . THR A 1 55 ? 0.401 -1.723 -15.257 1.00 0.00 55 THR A O 16
ATOM 22857 N N . VAL A 1 56 ? 0.113 -1.372 -13.053 1.00 0.00 56 VAL A N 16
ATOM 22858 C CA . VAL A 1 56 ? -1.058 -2.235 -12.957 1.00 0.00 56 VAL A CA 16
ATOM 22859 C C . VAL A 1 56 ? -2.302 -1.436 -12.586 1.00 0.00 56 VAL A C 16
ATOM 22860 O O . VAL A 1 56 ? -2.209 -0.368 -11.979 1.00 0.00 56 VAL A O 16
ATOM 22873 N N . THR A 1 57 ? -3.467 -1.960 -12.953 1.00 0.00 57 THR A N 16
ATOM 22874 C CA . THR A 1 57 ? -4.730 -1.295 -12.659 1.00 0.00 57 THR A CA 16
ATOM 22875 C C . THR A 1 57 ? -5.169 -1.559 -11.223 1.00 0.00 57 THR A C 16
ATOM 22876 O O . THR A 1 57 ? -4.760 -2.544 -10.609 1.00 0.00 57 THR A O 16
ATOM 22887 N N . VAL A 1 58 ? -6.006 -0.672 -10.693 1.00 0.00 58 VAL A N 16
ATOM 22888 C CA . VAL A 1 58 ? -6.502 -0.810 -9.329 1.00 0.00 58 VAL A CA 16
ATOM 22889 C C . VAL A 1 58 ? -8.023 -0.909 -9.305 1.00 0.00 58 VAL A C 16
ATOM 22890 O O . VAL A 1 58 ? -8.720 -0.075 -9.884 1.00 0.00 58 VAL A O 16
ATOM 22903 N N . CYS A 1 59 ? -8.533 -1.935 -8.632 1.00 0.00 59 CYS A N 16
ATOM 22904 C CA . CYS A 1 59 ? -9.972 -2.145 -8.531 1.00 0.00 59 CYS A CA 16
ATOM 22905 C C . CYS A 1 59 ? -10.612 -1.101 -7.620 1.00 0.00 59 CYS A C 16
ATOM 22906 O O . CYS A 1 59 ? -10.210 -0.938 -6.468 1.00 0.00 59 CYS A O 16
ATOM 22913 N N . MET A 1 60 ? -11.610 -0.398 -8.144 1.00 0.00 60 MET A N 16
ATOM 22914 C CA . MET A 1 60 ? -12.307 0.629 -7.378 1.00 0.00 60 MET A CA 16
ATOM 22915 C C . MET A 1 60 ? -13.105 0.007 -6.236 1.00 0.00 60 MET A C 16
ATOM 22916 O O . MET A 1 60 ? -12.947 0.389 -5.076 1.00 0.00 60 MET A O 16
ATOM 22930 N N . ASP A 1 61 ? -13.961 -0.950 -6.572 1.00 0.00 61 ASP A N 16
ATOM 22931 C CA . ASP A 1 61 ? -14.784 -1.625 -5.575 1.00 0.00 61 ASP A CA 16
ATOM 22932 C C . ASP A 1 61 ? -13.922 -2.181 -4.445 1.00 0.00 61 ASP A C 16
ATOM 22933 O O . ASP A 1 61 ? -14.106 -1.830 -3.280 1.00 0.00 61 ASP A O 16
ATOM 22942 N N . TYR A 1 62 ? -12.981 -3.049 -4.799 1.00 0.00 62 TYR A N 16
ATOM 22943 C CA . TYR A 1 62 ? -12.092 -3.656 -3.815 1.00 0.00 62 TYR A CA 16
ATOM 22944 C C . TYR A 1 62 ? -11.732 -2.659 -2.718 1.00 0.00 62 TYR A C 16
ATOM 22945 O O . TYR A 1 62 ? -11.859 -2.954 -1.529 1.00 0.00 62 TYR A O 16
ATOM 22963 N N . ILE A 1 63 ? -11.283 -1.477 -3.126 1.00 0.00 63 ILE A N 16
ATOM 22964 C CA . ILE A 1 63 ? -10.906 -0.435 -2.179 1.00 0.00 63 ILE A CA 16
ATOM 22965 C C . ILE A 1 63 ? -11.961 -0.274 -1.090 1.00 0.00 63 ILE A C 16
ATOM 22966 O O . ILE A 1 63 ? -11.642 -0.242 0.099 1.00 0.00 63 ILE A O 16
ATOM 22982 N N . LYS A 1 64 ? -13.220 -0.175 -1.503 1.00 0.00 64 LYS A N 16
ATOM 22983 C CA . LYS A 1 64 ? -14.324 -0.021 -0.563 1.00 0.00 64 LYS A CA 16
ATOM 22984 C C . LYS A 1 64 ? -14.406 -1.216 0.381 1.00 0.00 64 LYS A C 16
ATOM 22985 O O . LYS A 1 64 ? -14.916 -1.106 1.495 1.00 0.00 64 LYS A O 16
ATOM 23004 N N . GLY A 1 65 ? -13.897 -2.358 -0.072 1.00 0.00 65 GLY A N 16
ATOM 23005 C CA . GLY A 1 65 ? -13.922 -3.557 0.746 1.00 0.00 65 GLY A CA 16
ATOM 23006 C C . GLY A 1 65 ? -14.737 -4.670 0.118 1.00 0.00 65 GLY A C 16
ATOM 23007 O O . GLY A 1 65 ? -14.565 -5.841 0.457 1.00 0.00 65 GLY A O 16
ATOM 23011 N N . ARG A 1 66 ? -15.628 -4.305 -0.798 1.00 0.00 66 ARG A N 16
ATOM 23012 C CA . ARG A 1 66 ? -16.475 -5.282 -1.472 1.00 0.00 66 ARG A CA 16
ATOM 23013 C C . ARG A 1 66 ? -16.323 -5.179 -2.987 1.00 0.00 66 ARG A C 16
ATOM 23014 O O . ARG A 1 66 ? -16.807 -4.232 -3.607 1.00 0.00 66 ARG A O 16
ATOM 23035 N N . CYS A 1 67 ? -15.648 -6.160 -3.576 1.00 0.00 67 CYS A N 16
ATOM 23036 C CA . CYS A 1 67 ? -15.431 -6.181 -5.018 1.00 0.00 67 CYS A CA 16
ATOM 23037 C C . CYS A 1 67 ? -16.206 -7.323 -5.668 1.00 0.00 67 CYS A C 16
ATOM 23038 O O . CYS A 1 67 ? -15.765 -8.472 -5.655 1.00 0.00 67 CYS A O 16
ATOM 23045 N N . MET A 1 68 ? -17.363 -6.998 -6.236 1.00 0.00 68 MET A N 16
ATOM 23046 C CA . MET A 1 68 ? -18.198 -7.997 -6.893 1.00 0.00 68 MET A CA 16
ATOM 23047 C C . MET A 1 68 ? -18.382 -7.666 -8.371 1.00 0.00 68 MET A C 16
ATOM 23048 O O . MET A 1 68 ? -19.373 -8.059 -8.986 1.00 0.00 68 MET A O 16
ATOM 23062 N N . ARG A 1 69 ? -17.421 -6.940 -8.934 1.00 0.00 69 ARG A N 16
ATOM 23063 C CA . ARG A 1 69 ? -17.479 -6.555 -10.339 1.00 0.00 69 ARG A CA 16
ATOM 23064 C C . ARG A 1 69 ? -17.542 -7.786 -11.238 1.00 0.00 69 ARG A C 16
ATOM 23065 O O . ARG A 1 69 ? -16.937 -8.815 -10.940 1.00 0.00 69 ARG A O 16
ATOM 23086 N N . GLU A 1 70 ? -18.280 -7.672 -12.338 1.00 0.00 70 GLU A N 16
ATOM 23087 C CA . GLU A 1 70 ? -18.423 -8.777 -13.279 1.00 0.00 70 GLU A CA 16
ATOM 23088 C C . GLU A 1 70 ? -17.104 -9.056 -13.995 1.00 0.00 70 GLU A C 16
ATOM 23089 O O . GLU A 1 70 ? -16.671 -8.281 -14.848 1.00 0.00 70 GLU A O 16
ATOM 23101 N N . LYS A 1 71 ? -16.469 -10.168 -13.641 1.00 0.00 71 LYS A N 16
ATOM 23102 C CA . LYS A 1 71 ? -15.201 -10.552 -14.248 1.00 0.00 71 LYS A CA 16
ATOM 23103 C C . LYS A 1 71 ? -14.104 -9.552 -13.896 1.00 0.00 71 LYS A C 16
ATOM 23104 O O . LYS A 1 71 ? -13.373 -9.083 -14.769 1.00 0.00 71 LYS A O 16
ATOM 23123 N N . CYS A 1 72 ? -13.994 -9.230 -12.611 1.00 0.00 72 CYS A N 16
ATOM 23124 C CA . CYS A 1 72 ? -12.986 -8.287 -12.142 1.00 0.00 72 CYS A CA 16
ATOM 23125 C C . CYS A 1 72 ? -11.610 -8.638 -12.702 1.00 0.00 72 CYS A C 16
ATOM 23126 O O . CYS A 1 72 ? -11.127 -9.758 -12.536 1.00 0.00 72 CYS A O 16
ATOM 23133 N N . LYS A 1 73 ? -10.984 -7.673 -13.366 1.00 0.00 73 LYS A N 16
ATOM 23134 C CA . LYS A 1 73 ? -9.663 -7.877 -13.950 1.00 0.00 73 LYS A CA 16
ATOM 23135 C C . LYS A 1 73 ? -8.696 -6.786 -13.503 1.00 0.00 73 LYS A C 16
ATOM 23136 O O . LYS A 1 73 ? -7.940 -6.244 -14.310 1.00 0.00 73 LYS A O 16
ATOM 23155 N N . TYR A 1 74 ? -8.724 -6.469 -12.213 1.00 0.00 74 TYR A N 16
ATOM 23156 C CA . TYR A 1 74 ? -7.850 -5.441 -11.660 1.00 0.00 74 TYR A CA 16
ATOM 23157 C C . TYR A 1 74 ? -7.043 -5.987 -10.486 1.00 0.00 74 TYR A C 16
ATOM 23158 O O . TYR A 1 74 ? -7.436 -6.964 -9.848 1.00 0.00 74 TYR A O 16
ATOM 23176 N N . PHE A 1 75 ? -5.912 -5.348 -10.206 1.00 0.00 75 PHE A N 16
ATOM 23177 C CA . PHE A 1 75 ? -5.047 -5.769 -9.110 1.00 0.00 75 PHE A CA 16
ATOM 23178 C C . PHE A 1 75 ? -5.637 -5.357 -7.764 1.00 0.00 75 PHE A C 16
ATOM 23179 O O . PHE A 1 75 ? -6.334 -4.347 -7.662 1.00 0.00 75 PHE A O 16
ATOM 23196 N N . HIS A 1 76 ? -5.351 -6.146 -6.733 1.00 0.00 76 HIS A N 16
ATOM 23197 C CA . HIS A 1 76 ? -5.852 -5.864 -5.392 1.00 0.00 76 HIS A CA 16
ATOM 23198 C C . HIS A 1 76 ? -4.700 -5.662 -4.413 1.00 0.00 76 HIS A C 16
ATOM 23199 O O . HIS A 1 76 ? -4.122 -6.617 -3.892 1.00 0.00 76 HIS A O 16
ATOM 23213 N N . PRO A 1 77 ? -4.356 -4.392 -4.156 1.00 0.00 77 PRO A N 16
ATOM 23214 C CA . PRO A 1 77 ? -3.271 -4.035 -3.238 1.00 0.00 77 PRO A CA 16
ATOM 23215 C C . PRO A 1 77 ? -3.617 -4.339 -1.784 1.00 0.00 77 PRO A C 16
ATOM 23216 O O . PRO A 1 77 ? -4.757 -4.659 -1.447 1.00 0.00 77 PRO A O 16
ATOM 23227 N N . PRO A 1 78 ? -2.613 -4.236 -0.902 1.00 0.00 78 PRO A N 16
ATOM 23228 C CA . PRO A 1 78 ? -2.788 -4.495 0.531 1.00 0.00 78 PRO A CA 16
ATOM 23229 C C . PRO A 1 78 ? -3.628 -3.422 1.215 1.00 0.00 78 PRO A C 16
ATOM 23230 O O . PRO A 1 78 ? -4.083 -2.475 0.575 1.00 0.00 78 PRO A O 16
ATOM 23241 N N . ALA A 1 79 ? -3.831 -3.578 2.519 1.00 0.00 79 ALA A N 16
ATOM 23242 C CA . ALA A 1 79 ? -4.615 -2.621 3.290 1.00 0.00 79 ALA A CA 16
ATOM 23243 C C . ALA A 1 79 ? -3.919 -1.265 3.353 1.00 0.00 79 ALA A C 16
ATOM 23244 O O . ALA A 1 79 ? -4.480 -0.248 2.943 1.00 0.00 79 ALA A O 16
ATOM 23251 N N . HIS A 1 80 ? -2.694 -1.257 3.869 1.00 0.00 80 HIS A N 16
ATOM 23252 C CA . HIS A 1 80 ? -1.922 -0.025 3.986 1.00 0.00 80 HIS A CA 16
ATOM 23253 C C . HIS A 1 80 ? -1.998 0.787 2.697 1.00 0.00 80 HIS A C 16
ATOM 23254 O O . HIS A 1 80 ? -2.179 2.005 2.729 1.00 0.00 80 HIS A O 16
ATOM 23268 N N . LEU A 1 81 ? -1.857 0.107 1.565 1.00 0.00 81 LEU A N 16
ATOM 23269 C CA . LEU A 1 81 ? -1.909 0.766 0.265 1.00 0.00 81 LEU A CA 16
ATOM 23270 C C . LEU A 1 81 ? -3.332 1.201 -0.069 1.00 0.00 81 LEU A C 16
ATOM 23271 O O . LEU A 1 81 ? -3.586 2.376 -0.333 1.00 0.00 81 LEU A O 16
ATOM 23287 N N . GLN A 1 82 ? -4.257 0.246 -0.053 1.00 0.00 82 GLN A N 16
ATOM 23288 C CA . GLN A 1 82 ? -5.655 0.531 -0.353 1.00 0.00 82 GLN A CA 16
ATOM 23289 C C . GLN A 1 82 ? -6.048 1.916 0.152 1.00 0.00 82 GLN A C 16
ATOM 23290 O O . GLN A 1 82 ? -6.798 2.637 -0.504 1.00 0.00 82 GLN A O 16
ATOM 23304 N N . ALA A 1 83 ? -5.536 2.281 1.323 1.00 0.00 83 ALA A N 16
ATOM 23305 C CA . ALA A 1 83 ? -5.832 3.579 1.915 1.00 0.00 83 ALA A CA 16
ATOM 23306 C C . ALA A 1 83 ? -5.189 4.707 1.115 1.00 0.00 83 ALA A C 16
ATOM 23307 O O . ALA A 1 83 ? -5.862 5.652 0.702 1.00 0.00 83 ALA A O 16
ATOM 23314 N N . LYS A 1 84 ? -3.882 4.603 0.900 1.00 0.00 84 LYS A N 16
ATOM 23315 C CA . LYS A 1 84 ? -3.147 5.613 0.148 1.00 0.00 84 LYS A CA 16
ATOM 23316 C C . LYS A 1 84 ? -3.994 6.165 -0.994 1.00 0.00 84 LYS A C 16
ATOM 23317 O O . LYS A 1 84 ? -3.924 7.352 -1.314 1.00 0.00 84 LYS A O 16
ATOM 23336 N N . ILE A 1 85 ? -4.794 5.297 -1.604 1.00 0.00 85 ILE A N 16
ATOM 23337 C CA . ILE A 1 85 ? -5.656 5.699 -2.709 1.00 0.00 85 ILE A CA 16
ATOM 23338 C C . ILE A 1 85 ? -6.928 6.368 -2.199 1.00 0.00 85 ILE A C 16
ATOM 23339 O O . ILE A 1 85 ? -7.377 7.374 -2.748 1.00 0.00 85 ILE A O 16
ATOM 23355 N N . LYS A 1 86 ? -7.503 5.803 -1.142 1.00 0.00 86 LYS A N 16
ATOM 23356 C CA . LYS A 1 86 ? -8.722 6.345 -0.554 1.00 0.00 86 LYS A CA 16
ATOM 23357 C C . LYS A 1 86 ? -8.517 7.791 -0.113 1.00 0.00 86 LYS A C 16
ATOM 23358 O O . LYS A 1 86 ? -9.380 8.643 -0.323 1.00 0.00 86 LYS A O 16
ATOM 23377 N N . ALA A 1 87 ? -7.368 8.061 0.499 1.00 0.00 87 ALA A N 16
ATOM 23378 C CA . ALA A 1 87 ? -7.049 9.404 0.967 1.00 0.00 87 ALA A CA 16
ATOM 23379 C C . ALA A 1 87 ? -7.347 10.444 -0.108 1.00 0.00 87 ALA A C 16
ATOM 23380 O O . ALA A 1 87 ? -7.903 11.504 0.179 1.00 0.00 87 ALA A O 16
ATOM 23387 N N . ALA A 1 88 ? -6.973 10.134 -1.345 1.00 0.00 88 ALA A N 16
ATOM 23388 C CA . ALA A 1 88 ? -7.202 11.042 -2.462 1.00 0.00 88 ALA A CA 16
ATOM 23389 C C . ALA A 1 88 ? -8.687 11.346 -2.628 1.00 0.00 88 ALA A C 16
ATOM 23390 O O . ALA A 1 88 ? -9.097 12.506 -2.622 1.00 0.00 88 ALA A O 16
ATOM 23397 N N . GLN A 1 89 ? -9.488 10.295 -2.776 1.00 0.00 89 GLN A N 16
ATOM 23398 C CA . GLN A 1 89 ? -10.928 10.451 -2.945 1.00 0.00 89 GLN A CA 16
ATOM 23399 C C . GLN A 1 89 ? -11.503 11.384 -1.884 1.00 0.00 89 GLN A C 16
ATOM 23400 O O . GLN A 1 89 ? -12.061 12.434 -2.203 1.00 0.00 89 GLN A O 16
ATOM 23414 N N . HIS A 1 90 ? -11.363 10.994 -0.621 1.00 0.00 90 HIS A N 16
ATOM 23415 C CA . HIS A 1 90 ? -11.869 11.796 0.487 1.00 0.00 90 HIS A CA 16
ATOM 23416 C C . HIS A 1 90 ? -11.135 13.131 0.570 1.00 0.00 90 HIS A C 16
ATOM 23417 O O . HIS A 1 90 ? -10.015 13.266 0.078 1.00 0.00 90 HIS A O 16
ATOM 23431 N N . GLN A 1 91 ? -11.775 14.114 1.196 1.00 0.00 91 GLN A N 16
ATOM 23432 C CA . GLN A 1 91 ? -11.183 15.439 1.341 1.00 0.00 91 GLN A CA 16
ATOM 23433 C C . GLN A 1 91 ? -10.404 15.546 2.648 1.00 0.00 91 GLN A C 16
ATOM 23434 O O . GLN A 1 91 ? -10.330 14.589 3.418 1.00 0.00 91 GLN A O 16
ATOM 23448 N N . ALA A 1 92 ? -9.824 16.717 2.891 1.00 0.00 92 ALA A N 16
ATOM 23449 C CA . ALA A 1 92 ? -9.051 16.950 4.105 1.00 0.00 92 ALA A CA 16
ATOM 23450 C C . ALA A 1 92 ? -7.824 16.046 4.157 1.00 0.00 92 ALA A C 16
ATOM 23451 O O . ALA A 1 92 ? -7.524 15.450 5.190 1.00 0.00 92 ALA A O 16
ATOM 23458 N N . ASN A 1 93 ? -7.119 15.949 3.035 1.00 0.00 93 ASN A N 16
ATOM 23459 C CA . ASN A 1 93 ? -5.924 15.117 2.952 1.00 0.00 93 ASN A CA 16
ATOM 23460 C C . ASN A 1 93 ? -4.708 15.855 3.504 1.00 0.00 93 ASN A C 16
ATOM 23461 O O . ASN A 1 93 ? -4.340 16.920 3.010 1.00 0.00 93 ASN A O 16
ATOM 23472 N N . GLN A 1 94 ? -4.088 15.279 4.529 1.00 0.00 94 GLN A N 16
ATOM 23473 C CA . GLN A 1 94 ? -2.914 15.882 5.147 1.00 0.00 94 GLN A CA 16
ATOM 23474 C C . GLN A 1 94 ? -1.665 15.627 4.309 1.00 0.00 94 GLN A C 16
ATOM 23475 O O . GLN A 1 94 ? -1.647 14.736 3.461 1.00 0.00 94 GLN A O 16
ATOM 23489 N N . ALA A 1 95 ? -0.624 16.416 4.551 1.00 0.00 95 ALA A N 16
ATOM 23490 C CA . ALA A 1 95 ? 0.629 16.275 3.820 1.00 0.00 95 ALA A CA 16
ATOM 23491 C C . ALA A 1 95 ? 0.453 16.650 2.352 1.00 0.00 95 ALA A C 16
ATOM 23492 O O . ALA A 1 95 ? 0.982 15.984 1.463 1.00 0.00 95 ALA A O 16
ATOM 23499 N N . ALA A 1 96 ? -0.294 17.722 2.106 1.00 0.00 96 ALA A N 16
ATOM 23500 C CA . ALA A 1 96 ? -0.538 18.186 0.746 1.00 0.00 96 ALA A CA 16
ATOM 23501 C C . ALA A 1 96 ? 0.766 18.568 0.054 1.00 0.00 96 ALA A C 16
ATOM 23502 O O . ALA A 1 96 ? 1.809 18.689 0.696 1.00 0.00 96 ALA A O 16
ATOM 23509 N N . VAL A 1 97 ? 0.700 18.755 -1.261 1.00 0.00 97 VAL A N 16
ATOM 23510 C CA . VAL A 1 97 ? 1.876 19.123 -2.040 1.00 0.00 97 VAL A CA 16
ATOM 23511 C C . VAL A 1 97 ? 1.922 20.627 -2.288 1.00 0.00 97 VAL A C 16
ATOM 23512 O O . VAL A 1 97 ? 0.896 21.304 -2.249 1.00 0.00 97 VAL A O 16
ATOM 23525 N N . ALA A 1 98 ? 3.121 21.142 -2.543 1.00 0.00 98 ALA A N 16
ATOM 23526 C CA . ALA A 1 98 ? 3.301 22.565 -2.799 1.00 0.00 98 ALA A CA 16
ATOM 23527 C C . ALA A 1 98 ? 2.163 23.118 -3.650 1.00 0.00 98 ALA A C 16
ATOM 23528 O O . ALA A 1 98 ? 1.714 22.437 -4.571 1.00 0.00 98 ALA A O 16
ATOM 23537 N N . GLY A 1 1 ? 29.259 3.228 -35.077 1.00 0.00 1 GLY A N 17
ATOM 23538 C CA . GLY A 1 1 ? 28.180 3.768 -34.270 1.00 0.00 1 GLY A CA 17
ATOM 23539 C C . GLY A 1 1 ? 27.311 2.684 -33.664 1.00 0.00 1 GLY A C 17
ATOM 23540 O O . GLY A 1 1 ? 27.753 1.548 -33.492 1.00 0.00 1 GLY A O 17
ATOM 23544 N N . SER A 1 2 ? 26.071 3.035 -33.339 1.00 0.00 2 SER A N 17
ATOM 23545 C CA . SER A 1 2 ? 25.139 2.085 -32.743 1.00 0.00 2 SER A CA 17
ATOM 23546 C C . SER A 1 2 ? 23.698 2.559 -32.910 1.00 0.00 2 SER A C 17
ATOM 23547 O O . SER A 1 2 ? 23.450 3.703 -33.290 1.00 0.00 2 SER A O 17
ATOM 23555 N N . SER A 1 3 ? 22.752 1.671 -32.623 1.00 0.00 3 SER A N 17
ATOM 23556 C CA . SER A 1 3 ? 21.336 1.996 -32.744 1.00 0.00 3 SER A CA 17
ATOM 23557 C C . SER A 1 3 ? 20.472 0.899 -32.131 1.00 0.00 3 SER A C 17
ATOM 23558 O O . SER A 1 3 ? 20.948 -0.203 -31.859 1.00 0.00 3 SER A O 17
ATOM 23566 N N . GLY A 1 4 ? 19.197 1.209 -31.914 1.00 0.00 4 GLY A N 17
ATOM 23567 C CA . GLY A 1 4 ? 18.286 0.240 -31.334 1.00 0.00 4 GLY A CA 17
ATOM 23568 C C . GLY A 1 4 ? 16.848 0.718 -31.344 1.00 0.00 4 GLY A C 17
ATOM 23569 O O . GLY A 1 4 ? 16.450 1.493 -32.214 1.00 0.00 4 GLY A O 17
ATOM 23573 N N . SER A 1 5 ? 16.065 0.255 -30.374 1.00 0.00 5 SER A N 17
ATOM 23574 C CA . SER A 1 5 ? 14.661 0.637 -30.277 1.00 0.00 5 SER A CA 17
ATOM 23575 C C . SER A 1 5 ? 14.465 1.725 -29.225 1.00 0.00 5 SER A C 17
ATOM 23576 O O . SER A 1 5 ? 14.129 1.439 -28.076 1.00 0.00 5 SER A O 17
ATOM 23584 N N . SER A 1 6 ? 14.678 2.973 -29.628 1.00 0.00 6 SER A N 17
ATOM 23585 C CA . SER A 1 6 ? 14.529 4.105 -28.721 1.00 0.00 6 SER A CA 17
ATOM 23586 C C . SER A 1 6 ? 13.176 4.782 -28.914 1.00 0.00 6 SER A C 17
ATOM 23587 O O . SER A 1 6 ? 13.078 6.008 -28.925 1.00 0.00 6 SER A O 17
ATOM 23595 N N . GLY A 1 7 ? 12.132 3.972 -29.068 1.00 0.00 7 GLY A N 17
ATOM 23596 C CA . GLY A 1 7 ? 10.798 4.509 -29.259 1.00 0.00 7 GLY A CA 17
ATOM 23597 C C . GLY A 1 7 ? 9.757 3.789 -28.424 1.00 0.00 7 GLY A C 17
ATOM 23598 O O . GLY A 1 7 ? 9.324 2.691 -28.772 1.00 0.00 7 GLY A O 17
ATOM 23602 N N . SER A 1 8 ? 9.356 4.408 -27.319 1.00 0.00 8 SER A N 17
ATOM 23603 C CA . SER A 1 8 ? 8.364 3.817 -26.429 1.00 0.00 8 SER A CA 17
ATOM 23604 C C . SER A 1 8 ? 7.006 4.488 -26.607 1.00 0.00 8 SER A C 17
ATOM 23605 O O . SER A 1 8 ? 6.920 5.698 -26.818 1.00 0.00 8 SER A O 17
ATOM 23613 N N . THR A 1 9 ? 5.944 3.692 -26.522 1.00 0.00 9 THR A N 17
ATOM 23614 C CA . THR A 1 9 ? 4.589 4.206 -26.675 1.00 0.00 9 THR A CA 17
ATOM 23615 C C . THR A 1 9 ? 4.123 4.913 -25.408 1.00 0.00 9 THR A C 17
ATOM 23616 O O . THR A 1 9 ? 4.089 4.319 -24.331 1.00 0.00 9 THR A O 17
ATOM 23627 N N . ALA A 1 10 ? 3.763 6.185 -25.544 1.00 0.00 10 ALA A N 17
ATOM 23628 C CA . ALA A 1 10 ? 3.296 6.973 -24.409 1.00 0.00 10 ALA A CA 17
ATOM 23629 C C . ALA A 1 10 ? 2.056 7.782 -24.776 1.00 0.00 10 ALA A C 17
ATOM 23630 O O . ALA A 1 10 ? 2.130 8.733 -25.555 1.00 0.00 10 ALA A O 17
ATOM 23637 N N . THR A 1 11 ? 0.916 7.398 -24.210 1.00 0.00 11 THR A N 17
ATOM 23638 C CA . THR A 1 11 ? -0.340 8.086 -24.478 1.00 0.00 11 THR A CA 17
ATOM 23639 C C . THR A 1 11 ? -0.477 9.336 -23.617 1.00 0.00 11 THR A C 17
ATOM 23640 O O . THR A 1 11 ? -1.560 9.639 -23.116 1.00 0.00 11 THR A O 17
ATOM 23651 N N . GLN A 1 12 ? 0.626 10.058 -23.449 1.00 0.00 12 GLN A N 17
ATOM 23652 C CA . GLN A 1 12 ? 0.627 11.276 -22.647 1.00 0.00 12 GLN A CA 17
ATOM 23653 C C . GLN A 1 12 ? -0.317 11.144 -21.456 1.00 0.00 12 GLN A C 17
ATOM 23654 O O . GLN A 1 12 ? -0.923 12.123 -21.020 1.00 0.00 12 GLN A O 17
ATOM 23668 N N . LYS A 1 13 ? -0.439 9.928 -20.935 1.00 0.00 13 LYS A N 17
ATOM 23669 C CA . LYS A 1 13 ? -1.309 9.667 -19.794 1.00 0.00 13 LYS A CA 17
ATOM 23670 C C . LYS A 1 13 ? -0.500 9.193 -18.591 1.00 0.00 13 LYS A C 17
ATOM 23671 O O . LYS A 1 13 ? 0.341 8.301 -18.708 1.00 0.00 13 LYS A O 17
ATOM 23690 N N . LEU A 1 14 ? -0.762 9.793 -17.435 1.00 0.00 14 LEU A N 17
ATOM 23691 C CA . LEU A 1 14 ? -0.059 9.430 -16.209 1.00 0.00 14 LEU A CA 17
ATOM 23692 C C . LEU A 1 14 ? -0.699 10.098 -14.997 1.00 0.00 14 LEU A C 17
ATOM 23693 O O . LEU A 1 14 ? -1.665 10.852 -15.127 1.00 0.00 14 LEU A O 17
ATOM 23709 N N . LEU A 1 15 ? -0.155 9.819 -13.817 1.00 0.00 15 LEU A N 17
ATOM 23710 C CA . LEU A 1 15 ? -0.671 10.395 -12.581 1.00 0.00 15 LEU A CA 17
ATOM 23711 C C . LEU A 1 15 ? -2.097 9.922 -12.314 1.00 0.00 15 LEU A C 17
ATOM 23712 O O . LEU A 1 15 ? -2.991 10.729 -12.058 1.00 0.00 15 LEU A O 17
ATOM 23728 N N . ARG A 1 16 ? -2.301 8.610 -12.373 1.00 0.00 16 ARG A N 17
ATOM 23729 C CA . ARG A 1 16 ? -3.618 8.031 -12.137 1.00 0.00 16 ARG A CA 17
ATOM 23730 C C . ARG A 1 16 ? -3.759 7.576 -10.687 1.00 0.00 16 ARG A C 17
ATOM 23731 O O . ARG A 1 16 ? -2.766 7.347 -9.997 1.00 0.00 16 ARG A O 17
ATOM 23752 N N . THR A 1 17 ? -5.002 7.447 -10.231 1.00 0.00 17 THR A N 17
ATOM 23753 C CA . THR A 1 17 ? -5.274 7.022 -8.864 1.00 0.00 17 THR A CA 17
ATOM 23754 C C . THR A 1 17 ? -5.623 5.539 -8.809 1.00 0.00 17 THR A C 17
ATOM 23755 O O . THR A 1 17 ? -5.371 4.869 -7.807 1.00 0.00 17 THR A O 17
ATOM 23766 N N . ASP A 1 18 ? -6.204 5.033 -9.891 1.00 0.00 18 ASP A N 17
ATOM 23767 C CA . ASP A 1 18 ? -6.586 3.627 -9.966 1.00 0.00 18 ASP A CA 17
ATOM 23768 C C . ASP A 1 18 ? -5.497 2.803 -10.646 1.00 0.00 18 ASP A C 17
ATOM 23769 O O . ASP A 1 18 ? -5.786 1.895 -11.425 1.00 0.00 18 ASP A O 17
ATOM 23778 N N . LYS A 1 19 ? -4.244 3.127 -10.346 1.00 0.00 19 LYS A N 17
ATOM 23779 C CA . LYS A 1 19 ? -3.110 2.418 -10.927 1.00 0.00 19 LYS A CA 17
ATOM 23780 C C . LYS A 1 19 ? -1.955 2.333 -9.934 1.00 0.00 19 LYS A C 17
ATOM 23781 O O . LYS A 1 19 ? -1.776 3.219 -9.097 1.00 0.00 19 LYS A O 17
ATOM 23800 N N . LEU A 1 20 ? -1.173 1.264 -10.033 1.00 0.00 20 LEU A N 17
ATOM 23801 C CA . LEU A 1 20 ? -0.033 1.064 -9.145 1.00 0.00 20 LEU A CA 17
ATOM 23802 C C . LEU A 1 20 ? 1.203 0.642 -9.932 1.00 0.00 20 LEU A C 17
ATOM 23803 O O . LEU A 1 20 ? 1.178 -0.351 -10.659 1.00 0.00 20 LEU A O 17
ATOM 23819 N N . GLU A 1 21 ? 2.284 1.402 -9.779 1.00 0.00 21 GLU A N 17
ATOM 23820 C CA . GLU A 1 21 ? 3.530 1.104 -10.475 1.00 0.00 21 GLU A CA 17
ATOM 23821 C C . GLU A 1 21 ? 4.138 -0.201 -9.970 1.00 0.00 21 GLU A C 17
ATOM 23822 O O . GLU A 1 21 ? 4.417 -0.349 -8.780 1.00 0.00 21 GLU A O 17
ATOM 23834 N N . VAL A 1 22 ? 4.338 -1.146 -10.883 1.00 0.00 22 VAL A N 17
ATOM 23835 C CA . VAL A 1 22 ? 4.913 -2.439 -10.531 1.00 0.00 22 VAL A CA 17
ATOM 23836 C C . VAL A 1 22 ? 6.402 -2.316 -10.230 1.00 0.00 22 VAL A C 17
ATOM 23837 O O . VAL A 1 22 ? 7.143 -1.662 -10.966 1.00 0.00 22 VAL A O 17
ATOM 23850 N N . CYS A 1 23 ? 6.836 -2.948 -9.145 1.00 0.00 23 CYS A N 17
ATOM 23851 C CA . CYS A 1 23 ? 8.237 -2.910 -8.746 1.00 0.00 23 CYS A CA 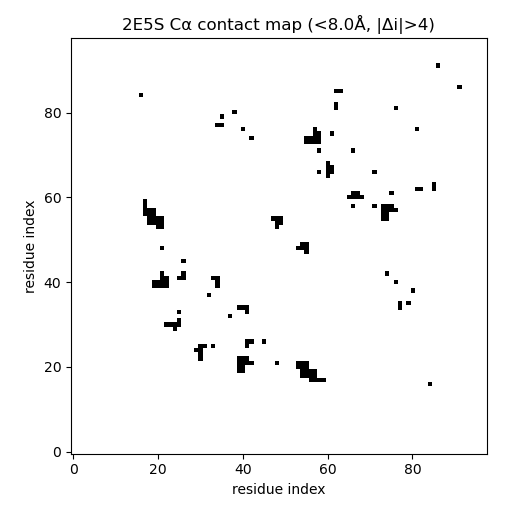17
ATOM 23852 C C . CYS A 1 23 ? 9.114 -3.631 -9.766 1.00 0.00 23 CYS A C 17
ATOM 23853 O O . CYS A 1 23 ? 8.677 -4.584 -10.412 1.00 0.00 23 CYS A O 17
ATOM 23860 N N . ARG A 1 24 ? 10.352 -3.169 -9.906 1.00 0.00 24 ARG A N 17
ATOM 23861 C CA . ARG A 1 24 ? 11.289 -3.769 -10.848 1.00 0.00 24 ARG A CA 17
ATOM 23862 C C . ARG A 1 24 ? 12.123 -4.852 -10.170 1.00 0.00 24 ARG A C 17
ATOM 23863 O O . ARG A 1 24 ? 12.459 -5.864 -10.784 1.00 0.00 24 ARG A O 17
ATOM 23884 N N . GLU A 1 25 ? 12.452 -4.631 -8.901 1.00 0.00 25 GLU A N 17
ATOM 23885 C CA . GLU A 1 25 ? 13.248 -5.589 -8.142 1.00 0.00 25 GLU A CA 17
ATOM 23886 C C . GLU A 1 25 ? 12.463 -6.874 -7.895 1.00 0.00 25 GLU A C 17
ATOM 23887 O O . GLU A 1 25 ? 12.895 -7.962 -8.276 1.00 0.00 25 GLU A O 17
ATOM 23899 N N . PHE A 1 26 ? 11.306 -6.740 -7.255 1.00 0.00 26 PHE A N 17
ATOM 23900 C CA . PHE A 1 26 ? 10.460 -7.889 -6.955 1.00 0.00 26 PHE A CA 17
ATOM 23901 C C . PHE A 1 26 ? 10.447 -8.873 -8.121 1.00 0.00 26 PHE A C 17
ATOM 23902 O O . PHE A 1 26 ? 10.558 -10.083 -7.926 1.00 0.00 26 PHE A O 17
ATOM 23919 N N . GLN A 1 27 ? 10.309 -8.344 -9.333 1.00 0.00 27 GLN A N 17
ATOM 23920 C CA . GLN A 1 27 ? 10.279 -9.175 -10.530 1.00 0.00 27 GLN A CA 17
ATOM 23921 C C . GLN A 1 27 ? 11.433 -10.173 -10.529 1.00 0.00 27 GLN A C 17
ATOM 23922 O O . GLN A 1 27 ? 11.254 -11.344 -10.861 1.00 0.00 27 GLN A O 17
ATOM 23936 N N . ARG A 1 28 ? 12.617 -9.699 -10.154 1.00 0.00 28 ARG A N 17
ATOM 23937 C CA . ARG A 1 28 ? 13.801 -10.549 -10.112 1.00 0.00 28 ARG A CA 17
ATOM 23938 C C . ARG A 1 28 ? 14.089 -11.010 -8.686 1.00 0.00 28 ARG A C 17
ATOM 23939 O O . ARG A 1 28 ? 15.232 -11.297 -8.334 1.00 0.00 28 ARG A O 17
ATOM 23960 N N . GLY A 1 29 ? 13.042 -11.076 -7.868 1.00 0.00 29 GLY A N 17
ATOM 23961 C CA . GLY A 1 29 ? 13.204 -11.501 -6.490 1.00 0.00 29 GLY A CA 17
ATOM 23962 C C . GLY A 1 29 ? 14.360 -10.805 -5.800 1.00 0.00 29 GLY A C 17
ATOM 23963 O O . GLY A 1 29 ? 15.138 -11.438 -5.088 1.00 0.00 29 GLY A O 17
ATOM 23967 N N . ASN A 1 30 ? 14.474 -9.498 -6.013 1.00 0.00 30 ASN A N 17
ATOM 23968 C CA . ASN A 1 30 ? 15.546 -8.716 -5.408 1.00 0.00 30 ASN A CA 17
ATOM 23969 C C . ASN A 1 30 ? 14.995 -7.770 -4.344 1.00 0.00 30 ASN A C 17
ATOM 23970 O O . ASN A 1 30 ? 15.651 -7.502 -3.337 1.00 0.00 30 ASN A O 17
ATOM 23981 N N . CYS A 1 31 ? 13.786 -7.270 -4.574 1.00 0.00 31 CYS A N 17
ATOM 23982 C CA . CYS A 1 31 ? 13.146 -6.355 -3.637 1.00 0.00 31 CYS A CA 17
ATOM 23983 C C . CYS A 1 31 ? 13.139 -6.937 -2.227 1.00 0.00 31 CYS A C 17
ATOM 23984 O O . CYS A 1 31 ? 12.858 -8.120 -2.034 1.00 0.00 31 CYS A O 17
ATOM 23991 N N . ALA A 1 32 ? 13.451 -6.098 -1.245 1.00 0.00 32 ALA A N 17
ATOM 23992 C CA . ALA A 1 32 ? 13.478 -6.529 0.148 1.00 0.00 32 ALA A CA 17
ATOM 23993 C C . ALA A 1 32 ? 12.298 -5.954 0.923 1.00 0.00 32 ALA A C 17
ATOM 23994 O O . ALA A 1 32 ? 11.854 -6.533 1.915 1.00 0.00 32 ALA A O 17
ATOM 24001 N N . ARG A 1 33 ? 11.795 -4.812 0.466 1.00 0.00 33 ARG A N 17
ATOM 24002 C CA . ARG A 1 33 ? 10.667 -4.159 1.119 1.00 0.00 33 ARG A CA 17
ATOM 24003 C C . ARG A 1 33 ? 9.408 -5.015 1.015 1.00 0.00 33 ARG A C 17
ATOM 24004 O O . ARG A 1 33 ? 8.474 -4.862 1.801 1.00 0.00 33 ARG A O 17
ATOM 24025 N N . GLY A 1 34 ? 9.391 -5.918 0.038 1.00 0.00 34 GLY A N 17
ATOM 24026 C CA . GLY A 1 34 ? 8.242 -6.784 -0.151 1.00 0.00 34 GLY A CA 17
ATOM 24027 C C . GLY A 1 34 ? 6.963 -6.007 -0.391 1.00 0.00 34 GLY A C 17
ATOM 24028 O O . GLY A 1 34 ? 6.970 -4.777 -0.402 1.00 0.00 34 GLY A O 17
ATOM 24032 N N . GLU A 1 35 ? 5.863 -6.728 -0.586 1.00 0.00 35 GLU A N 17
ATOM 24033 C CA . GLU A 1 35 ? 4.571 -6.097 -0.830 1.00 0.00 35 GLU A CA 17
ATOM 24034 C C . GLU A 1 35 ? 3.945 -5.615 0.475 1.00 0.00 35 GLU A C 17
ATOM 24035 O O . GLU A 1 35 ? 2.762 -5.276 0.523 1.00 0.00 35 GLU A O 17
ATOM 24047 N N . THR A 1 36 ? 4.748 -5.588 1.535 1.00 0.00 36 THR A N 17
ATOM 24048 C CA . THR A 1 36 ? 4.274 -5.151 2.842 1.00 0.00 36 THR A CA 17
ATOM 24049 C C . THR A 1 36 ? 4.943 -3.846 3.261 1.00 0.00 36 THR A C 17
ATOM 24050 O O . THR A 1 36 ? 4.353 -3.038 3.978 1.00 0.00 36 THR A O 17
ATOM 24061 N N . ASP A 1 37 ? 6.176 -3.648 2.809 1.00 0.00 37 ASP A N 17
ATOM 24062 C CA . ASP A 1 37 ? 6.925 -2.440 3.135 1.00 0.00 37 ASP A CA 17
ATOM 24063 C C . ASP A 1 37 ? 7.239 -1.638 1.876 1.00 0.00 37 ASP A C 17
ATOM 24064 O O . ASP A 1 37 ? 7.712 -0.504 1.951 1.00 0.00 37 ASP A O 17
ATOM 24073 N N . CYS A 1 38 ? 6.976 -2.236 0.719 1.00 0.00 38 CYS A N 17
ATOM 24074 C CA . CYS A 1 38 ? 7.232 -1.580 -0.558 1.00 0.00 38 CYS A CA 17
ATOM 24075 C C . CYS A 1 38 ? 5.971 -0.898 -1.081 1.00 0.00 38 CYS A C 17
ATOM 24076 O O . CYS A 1 38 ? 4.879 -1.464 -1.026 1.00 0.00 38 CYS A O 17
ATOM 24083 N N . ARG A 1 39 ? 6.131 0.319 -1.590 1.00 0.00 39 ARG A N 17
ATOM 24084 C CA . ARG A 1 39 ? 5.007 1.078 -2.123 1.00 0.00 39 ARG A CA 17
ATOM 24085 C C . ARG A 1 39 ? 4.551 0.507 -3.462 1.00 0.00 39 ARG A C 17
ATOM 24086 O O . ARG A 1 39 ? 3.356 0.458 -3.754 1.00 0.00 39 ARG A O 17
ATOM 24107 N N . PHE A 1 40 ? 5.511 0.076 -4.274 1.00 0.00 40 PHE A N 17
ATOM 24108 C CA . PHE A 1 40 ? 5.209 -0.491 -5.583 1.00 0.00 40 PHE A CA 17
ATOM 24109 C C . PHE A 1 40 ? 4.536 -1.853 -5.443 1.00 0.00 40 PHE A C 17
ATOM 24110 O O . PHE A 1 40 ? 4.986 -2.704 -4.677 1.00 0.00 40 PHE A O 17
ATOM 24127 N N . ALA A 1 41 ? 3.454 -2.051 -6.190 1.00 0.00 41 ALA A N 17
ATOM 24128 C CA . ALA A 1 41 ? 2.720 -3.310 -6.152 1.00 0.00 41 ALA A CA 17
ATOM 24129 C C . ALA A 1 41 ? 3.569 -4.458 -6.686 1.00 0.00 41 ALA A C 17
ATOM 24130 O O . ALA A 1 41 ? 4.335 -4.288 -7.635 1.00 0.00 41 ALA A O 17
ATOM 24137 N N . HIS A 1 42 ? 3.429 -5.628 -6.070 1.00 0.00 42 HIS A N 17
ATOM 24138 C CA . HIS A 1 42 ? 4.184 -6.805 -6.484 1.00 0.00 42 HIS A CA 17
ATOM 24139 C C . HIS A 1 42 ? 3.255 -7.876 -7.047 1.00 0.00 42 HIS A C 17
ATOM 24140 O O . HIS A 1 42 ? 2.605 -8.618 -6.311 1.00 0.00 42 HIS A O 17
ATOM 24154 N N . PRO A 1 43 ? 3.189 -7.959 -8.384 1.00 0.00 43 PRO A N 17
ATOM 24155 C CA . PRO A 1 43 ? 2.342 -8.936 -9.076 1.00 0.00 43 PRO A CA 17
ATOM 24156 C C . PRO A 1 43 ? 2.853 -10.363 -8.915 1.00 0.00 43 PRO A C 17
ATOM 24157 O O . PRO A 1 43 ? 3.689 -10.825 -9.691 1.00 0.00 43 PRO A O 17
ATOM 24168 N N . ALA A 1 44 ? 2.345 -11.058 -7.902 1.00 0.00 44 ALA A N 17
ATOM 24169 C CA . ALA A 1 44 ? 2.749 -12.434 -7.641 1.00 0.00 44 ALA A CA 17
ATOM 24170 C C . ALA A 1 44 ? 1.632 -13.410 -7.993 1.00 0.00 44 ALA A C 17
ATOM 24171 O O . ALA A 1 44 ? 1.884 -14.492 -8.523 1.00 0.00 44 ALA A O 17
ATOM 24178 N N . ASP A 1 45 ? 0.397 -13.021 -7.696 1.00 0.00 45 ASP A N 17
ATOM 24179 C CA . ASP A 1 45 ? -0.760 -13.862 -7.982 1.00 0.00 45 ASP A CA 17
ATOM 24180 C C . ASP A 1 45 ? -0.851 -14.172 -9.473 1.00 0.00 45 ASP A C 17
ATOM 24181 O O . ASP A 1 45 ? -0.993 -15.329 -9.869 1.00 0.00 45 ASP A O 17
ATOM 24190 N N . SER A 1 46 ? -0.769 -13.131 -10.295 1.00 0.00 46 SER A N 17
ATOM 24191 C CA . SER A 1 46 ? -0.847 -13.291 -11.742 1.00 0.00 46 SER A CA 17
ATOM 24192 C C . SER A 1 46 ? 0.266 -12.511 -12.436 1.00 0.00 46 SER A C 17
ATOM 24193 O O . SER A 1 46 ? 0.900 -11.643 -11.835 1.00 0.00 46 SER A O 17
ATOM 24201 N N . THR A 1 47 ? 0.498 -12.827 -13.706 1.00 0.00 47 THR A N 17
ATOM 24202 C CA . THR A 1 47 ? 1.534 -12.157 -14.483 1.00 0.00 47 THR A CA 17
ATOM 24203 C C . THR A 1 47 ? 0.952 -11.012 -15.304 1.00 0.00 47 THR A C 17
ATOM 24204 O O . THR A 1 47 ? 1.329 -10.809 -16.457 1.00 0.00 47 THR A O 17
ATOM 24215 N N . MET A 1 48 ? 0.032 -10.266 -14.701 1.00 0.00 48 MET A N 17
ATOM 24216 C CA . MET A 1 48 ? -0.600 -9.139 -15.377 1.00 0.00 48 MET A CA 17
ATOM 24217 C C . MET A 1 48 ? 0.285 -7.898 -15.308 1.00 0.00 48 MET A C 17
ATOM 24218 O O . MET A 1 48 ? 0.078 -7.023 -14.466 1.00 0.00 48 MET A O 17
ATOM 24232 N N . ILE A 1 49 ? 1.269 -7.829 -16.198 1.00 0.00 49 ILE A N 17
ATOM 24233 C CA . ILE A 1 49 ? 2.184 -6.695 -16.238 1.00 0.00 49 ILE A CA 17
ATOM 24234 C C . ILE A 1 49 ? 2.339 -6.164 -17.659 1.00 0.00 49 ILE A C 17
ATOM 24235 O O . ILE A 1 49 ? 2.272 -6.922 -18.626 1.00 0.00 49 ILE A O 17
ATOM 24251 N N . ASP A 1 50 ? 2.549 -4.857 -17.776 1.00 0.00 50 ASP A N 17
ATOM 24252 C CA . ASP A 1 50 ? 2.717 -4.224 -19.079 1.00 0.00 50 ASP A CA 17
ATOM 24253 C C . ASP A 1 50 ? 4.156 -3.754 -19.273 1.00 0.00 50 ASP A C 17
ATOM 24254 O O . ASP A 1 50 ? 4.665 -2.941 -18.501 1.00 0.00 50 ASP A O 17
ATOM 24263 N N . THR A 1 51 ? 4.808 -4.273 -20.309 1.00 0.00 51 THR A N 17
ATOM 24264 C CA . THR A 1 51 ? 6.188 -3.909 -20.604 1.00 0.00 51 THR A CA 17
ATOM 24265 C C . THR A 1 51 ? 6.267 -2.531 -21.251 1.00 0.00 51 THR A C 17
ATOM 24266 O O . THR A 1 51 ? 7.333 -2.101 -21.690 1.00 0.00 51 THR A O 17
ATOM 24277 N N . SER A 1 52 ? 5.131 -1.842 -21.307 1.00 0.00 52 SER A N 17
ATOM 24278 C CA . SER A 1 52 ? 5.071 -0.513 -21.904 1.00 0.00 52 SER A CA 17
ATOM 24279 C C . SER A 1 52 ? 5.221 0.568 -20.838 1.00 0.00 52 SER A C 17
ATOM 24280 O O . SER A 1 52 ? 5.987 1.518 -21.005 1.00 0.00 52 SER A O 17
ATOM 24288 N N . ASP A 1 53 ? 4.485 0.417 -19.743 1.00 0.00 53 ASP A N 17
ATOM 24289 C CA . ASP A 1 53 ? 4.535 1.379 -18.649 1.00 0.00 53 ASP A CA 17
ATOM 24290 C C . ASP A 1 53 ? 4.948 0.700 -17.347 1.00 0.00 53 ASP A C 17
ATOM 24291 O O . ASP A 1 53 ? 5.490 1.339 -16.447 1.00 0.00 53 ASP A O 17
ATOM 24300 N N . ASN A 1 54 ? 4.685 -0.600 -17.254 1.00 0.00 54 ASN A N 17
ATOM 24301 C CA . ASN A 1 54 ? 5.027 -1.366 -16.061 1.00 0.00 54 ASN A CA 17
ATOM 24302 C C . ASN A 1 54 ? 4.142 -0.965 -14.885 1.00 0.00 54 ASN A C 17
ATOM 24303 O O . ASN A 1 54 ? 4.634 -0.677 -13.793 1.00 0.00 54 ASN A O 17
ATOM 24314 N N . THR A 1 55 ? 2.833 -0.950 -15.115 1.00 0.00 55 THR A N 17
ATOM 24315 C CA . THR A 1 55 ? 1.879 -0.585 -14.075 1.00 0.00 55 THR A CA 17
ATOM 24316 C C . THR A 1 55 ? 0.672 -1.517 -14.085 1.00 0.00 55 THR A C 17
ATOM 24317 O O . THR A 1 55 ? 0.370 -2.148 -15.098 1.00 0.00 55 THR A O 17
ATOM 24328 N N . VAL A 1 56 ? -0.016 -1.598 -12.951 1.00 0.00 56 VAL A N 17
ATOM 24329 C CA . VAL A 1 56 ? -1.192 -2.451 -12.829 1.00 0.00 56 VAL A CA 17
ATOM 24330 C C . VAL A 1 56 ? -2.419 -1.642 -12.425 1.00 0.00 56 VAL A C 17
ATOM 24331 O O . VAL A 1 56 ? -2.334 -0.736 -11.596 1.00 0.00 56 VAL A O 17
ATOM 24344 N N . THR A 1 57 ? -3.562 -1.975 -13.017 1.00 0.00 57 THR A N 17
ATOM 24345 C CA . THR A 1 57 ? -4.808 -1.280 -12.720 1.00 0.00 57 THR A CA 17
ATOM 24346 C C . THR A 1 57 ? -5.291 -1.595 -11.309 1.00 0.00 57 THR A C 17
ATOM 24347 O O . THR A 1 57 ? -5.005 -2.664 -10.769 1.00 0.00 57 THR A O 17
ATOM 24358 N N . VAL A 1 58 ? -6.026 -0.659 -10.717 1.00 0.00 58 VAL A N 17
ATOM 24359 C CA . VAL A 1 58 ? -6.550 -0.838 -9.368 1.00 0.00 58 VAL A CA 17
ATOM 24360 C C . VAL A 1 58 ? -8.052 -1.098 -9.393 1.00 0.00 58 VAL A C 17
ATOM 24361 O O . VAL A 1 58 ? -8.795 -0.443 -10.125 1.00 0.00 58 VAL A O 17
ATOM 24374 N N . CYS A 1 59 ? -8.494 -2.058 -8.588 1.00 0.00 59 CYS A N 17
ATOM 24375 C CA . CYS A 1 59 ? -9.908 -2.406 -8.517 1.00 0.00 59 CYS A CA 17
ATOM 24376 C C . CYS A 1 59 ? -10.655 -1.460 -7.580 1.00 0.00 59 CYS A C 17
ATOM 24377 O O . CYS A 1 59 ? -10.573 -1.587 -6.359 1.00 0.00 59 CYS A O 17
ATOM 24384 N N . MET A 1 60 ? -11.382 -0.512 -8.163 1.00 0.00 60 MET A N 17
ATOM 24385 C CA . MET A 1 60 ? -12.144 0.454 -7.381 1.00 0.00 60 MET A CA 17
ATOM 24386 C C . MET A 1 60 ? -12.992 -0.248 -6.325 1.00 0.00 60 MET A C 17
ATOM 24387 O O . MET A 1 60 ? -12.868 0.029 -5.131 1.00 0.00 60 MET A O 17
ATOM 24401 N N . ASP A 1 61 ? -13.851 -1.157 -6.771 1.00 0.00 61 ASP A N 17
ATOM 24402 C CA . ASP A 1 61 ? -14.719 -1.899 -5.865 1.00 0.00 61 ASP A CA 17
ATOM 24403 C C . ASP A 1 61 ? -13.948 -2.363 -4.633 1.00 0.00 61 ASP A C 17
ATOM 24404 O O . ASP A 1 61 ? -14.315 -2.044 -3.502 1.00 0.00 61 ASP A O 17
ATOM 24413 N N . TYR A 1 62 ? -12.880 -3.119 -4.860 1.00 0.00 62 TYR A N 17
ATOM 24414 C CA . TYR A 1 62 ? -12.059 -3.630 -3.769 1.00 0.00 62 TYR A CA 17
ATOM 24415 C C . TYR A 1 62 ? -11.699 -2.517 -2.790 1.00 0.00 62 TYR A C 17
ATOM 24416 O O . TYR A 1 62 ? -11.869 -2.662 -1.579 1.00 0.00 62 TYR A O 17
ATOM 24434 N N . ILE A 1 63 ? -11.202 -1.407 -3.324 1.00 0.00 63 ILE A N 17
ATOM 24435 C CA . ILE A 1 63 ? -10.820 -0.268 -2.498 1.00 0.00 63 ILE A CA 17
ATOM 24436 C C . ILE A 1 63 ? -11.910 0.068 -1.486 1.00 0.00 63 ILE A C 17
ATOM 24437 O O . ILE A 1 63 ? -11.624 0.385 -0.331 1.00 0.00 63 ILE A O 17
ATOM 24453 N N . LYS A 1 64 ? -13.161 -0.006 -1.926 1.00 0.00 64 LYS A N 17
ATOM 24454 C CA . LYS A 1 64 ? -14.297 0.287 -1.059 1.00 0.00 64 LYS A CA 17
ATOM 24455 C C . LYS A 1 64 ? -14.441 -0.776 0.025 1.00 0.00 64 LYS A C 17
ATOM 24456 O O . LYS A 1 64 ? -14.978 -0.511 1.100 1.00 0.00 64 LYS A O 17
ATOM 24475 N N . GLY A 1 65 ? -13.956 -1.980 -0.263 1.00 0.00 65 GLY A N 17
ATOM 24476 C CA . GLY A 1 65 ? -14.039 -3.063 0.698 1.00 0.00 65 GLY A CA 17
ATOM 24477 C C . GLY A 1 65 ? -14.832 -4.244 0.173 1.00 0.00 65 GLY A C 17
ATOM 24478 O O . GLY A 1 65 ? -14.718 -5.356 0.691 1.00 0.00 65 GLY A O 17
ATOM 24482 N N . ARG A 1 66 ? -15.638 -4.004 -0.856 1.00 0.00 66 ARG A N 17
ATOM 24483 C CA . ARG A 1 66 ? -16.454 -5.056 -1.449 1.00 0.00 66 ARG A CA 17
ATOM 24484 C C . ARG A 1 66 ? -16.257 -5.111 -2.961 1.00 0.00 66 ARG A C 17
ATOM 24485 O O . ARG A 1 66 ? -16.757 -4.258 -3.694 1.00 0.00 66 ARG A O 17
ATOM 24506 N N . CYS A 1 67 ? -15.523 -6.119 -3.420 1.00 0.00 67 CYS A N 17
ATOM 24507 C CA . CYS A 1 67 ? -15.258 -6.286 -4.844 1.00 0.00 67 CYS A CA 17
ATOM 24508 C C . CYS A 1 67 ? -16.217 -7.300 -5.461 1.00 0.00 67 CYS A C 17
ATOM 24509 O O . CYS A 1 67 ? -16.027 -8.508 -5.330 1.00 0.00 67 CYS A O 17
ATOM 24516 N N . MET A 1 68 ? -17.247 -6.798 -6.133 1.00 0.00 68 MET A N 17
ATOM 24517 C CA . MET A 1 68 ? -18.235 -7.659 -6.772 1.00 0.00 68 MET A CA 17
ATOM 24518 C C . MET A 1 68 ? -17.965 -7.779 -8.269 1.00 0.00 68 MET A C 17
ATOM 24519 O O . MET A 1 68 ? -18.399 -8.735 -8.912 1.00 0.00 68 MET A O 17
ATOM 24533 N N . ARG A 1 69 ? -17.247 -6.804 -8.816 1.00 0.00 69 ARG A N 17
ATOM 24534 C CA . ARG A 1 69 ? -16.921 -6.801 -10.237 1.00 0.00 69 ARG A CA 17
ATOM 24535 C C . ARG A 1 69 ? -16.645 -8.216 -10.735 1.00 0.00 69 ARG A C 17
ATOM 24536 O O . ARG A 1 69 ? -15.528 -8.718 -10.618 1.00 0.00 69 ARG A O 17
ATOM 24557 N N . GLU A 1 70 ? -17.671 -8.854 -11.291 1.00 0.00 70 GLU A N 17
ATOM 24558 C CA . GLU A 1 70 ? -17.538 -10.212 -11.805 1.00 0.00 70 GLU A CA 17
ATOM 24559 C C . GLU A 1 70 ? -16.179 -10.411 -12.469 1.00 0.00 70 GLU A C 17
ATOM 24560 O O . GLU A 1 70 ? -15.611 -9.480 -13.041 1.00 0.00 70 GLU A O 17
ATOM 24572 N N . LYS A 1 71 ? -15.662 -11.633 -12.388 1.00 0.00 71 LYS A N 17
ATOM 24573 C CA . LYS A 1 71 ? -14.370 -11.957 -12.981 1.00 0.00 71 LYS A CA 17
ATOM 24574 C C . LYS A 1 71 ? -13.417 -10.769 -12.893 1.00 0.00 71 LYS A C 17
ATOM 24575 O O . LYS A 1 71 ? -12.768 -10.407 -13.874 1.00 0.00 71 LYS A O 17
ATOM 24594 N N . CYS A 1 72 ? -13.336 -10.168 -11.711 1.00 0.00 72 CYS A N 17
ATOM 24595 C CA . CYS A 1 72 ? -12.461 -9.022 -11.493 1.00 0.00 72 CYS A CA 17
ATOM 24596 C C . CYS A 1 72 ? -11.007 -9.385 -11.781 1.00 0.00 72 CYS A C 17
ATOM 24597 O O . CYS A 1 72 ? -10.343 -10.027 -10.968 1.00 0.00 72 CYS A O 17
ATOM 24604 N N . LYS A 1 73 ? -10.519 -8.968 -12.945 1.00 0.00 73 LYS A N 17
ATOM 24605 C CA . LYS A 1 73 ? -9.144 -9.247 -13.341 1.00 0.00 73 LYS A CA 17
ATOM 24606 C C . LYS A 1 73 ? -8.236 -8.062 -13.027 1.00 0.00 73 LYS A C 17
ATOM 24607 O O . LYS A 1 73 ? -7.273 -7.797 -13.747 1.00 0.00 73 LYS A O 17
ATOM 24626 N N . TYR A 1 74 ? -8.548 -7.353 -11.948 1.00 0.00 74 TYR A N 17
ATOM 24627 C CA . TYR A 1 74 ? -7.761 -6.196 -11.539 1.00 0.00 74 TYR A CA 17
ATOM 24628 C C . TYR A 1 74 ? -6.837 -6.548 -10.378 1.00 0.00 74 TYR A C 17
ATOM 24629 O O . TYR A 1 74 ? -7.074 -7.513 -9.650 1.00 0.00 74 TYR A O 17
ATOM 24647 N N . PHE A 1 75 ? -5.781 -5.759 -10.210 1.00 0.00 75 PHE A N 17
ATOM 24648 C CA . PHE A 1 75 ? -4.819 -5.986 -9.138 1.00 0.00 75 PHE A CA 17
ATOM 24649 C C . PHE A 1 75 ? -5.375 -5.512 -7.799 1.00 0.00 75 PHE A C 17
ATOM 24650 O O . PHE A 1 75 ? -5.916 -4.411 -7.693 1.00 0.00 75 PHE A O 17
ATOM 24667 N N . HIS A 1 76 ? -5.239 -6.352 -6.778 1.00 0.00 76 HIS A N 17
ATOM 24668 C CA . HIS A 1 76 ? -5.728 -6.020 -5.444 1.00 0.00 76 HIS A CA 17
ATOM 24669 C C . HIS A 1 76 ? -4.573 -5.642 -4.521 1.00 0.00 76 HIS A C 17
ATOM 24670 O O . HIS A 1 76 ? -3.843 -6.497 -4.018 1.00 0.00 76 HIS A O 17
ATOM 24684 N N . PRO A 1 77 ? -4.403 -4.332 -4.292 1.00 0.00 77 PRO A N 17
ATOM 24685 C CA . PRO A 1 77 ? -3.338 -3.811 -3.429 1.00 0.00 77 PRO A CA 17
ATOM 24686 C C . PRO A 1 77 ? -3.573 -4.137 -1.958 1.00 0.00 77 PRO A C 17
ATOM 24687 O O . PRO A 1 77 ? -4.688 -4.444 -1.536 1.00 0.00 77 PRO A O 17
ATOM 24698 N N . PRO A 1 78 ? -2.500 -4.069 -1.157 1.00 0.00 78 PRO A N 17
ATOM 24699 C CA . PRO A 1 78 ? -2.565 -4.352 0.280 1.00 0.00 78 PRO A CA 17
ATOM 24700 C C . PRO A 1 78 ? -3.329 -3.279 1.049 1.00 0.00 78 PRO A C 17
ATOM 24701 O O . PRO A 1 78 ? -3.827 -2.319 0.463 1.00 0.00 78 PRO A O 17
ATOM 24712 N N . ALA A 1 79 ? -3.417 -3.450 2.364 1.00 0.00 79 ALA A N 17
ATOM 24713 C CA . ALA A 1 79 ? -4.118 -2.495 3.213 1.00 0.00 79 ALA A CA 17
ATOM 24714 C C . ALA A 1 79 ? -3.425 -1.136 3.199 1.00 0.00 79 ALA A C 17
ATOM 24715 O O . ALA A 1 79 ? -3.979 -0.151 2.711 1.00 0.00 79 ALA A O 17
ATOM 24722 N N . HIS A 1 80 ? -2.211 -1.091 3.739 1.00 0.00 80 HIS A N 17
ATOM 24723 C CA . HIS A 1 80 ? -1.443 0.148 3.788 1.00 0.00 80 HIS A CA 17
ATOM 24724 C C . HIS A 1 80 ? -1.643 0.963 2.514 1.00 0.00 80 HIS A C 17
ATOM 24725 O O . HIS A 1 80 ? -1.945 2.156 2.569 1.00 0.00 80 HIS A O 17
ATOM 24739 N N . LEU A 1 81 ? -1.472 0.312 1.369 1.00 0.00 81 LEU A N 17
ATOM 24740 C CA . LEU A 1 81 ? -1.634 0.977 0.080 1.00 0.00 81 LEU A CA 17
ATOM 24741 C C . LEU A 1 81 ? -3.096 1.330 -0.171 1.00 0.00 81 LEU A C 17
ATOM 24742 O O . LEU A 1 81 ? -3.431 2.490 -0.411 1.00 0.00 81 LEU A O 17
ATOM 24758 N N . GLN A 1 82 ? -3.962 0.323 -0.112 1.00 0.00 82 GLN A N 17
ATOM 24759 C CA . GLN A 1 82 ? -5.388 0.529 -0.331 1.00 0.00 82 GLN A CA 17
ATOM 24760 C C . GLN A 1 82 ? -5.836 1.877 0.225 1.00 0.00 82 GLN A C 17
ATOM 24761 O O . GLN A 1 82 ? -6.691 2.546 -0.355 1.00 0.00 82 GLN A O 17
ATOM 24775 N N . ALA A 1 83 ? -5.253 2.268 1.354 1.00 0.00 83 ALA A N 17
ATOM 24776 C CA . ALA A 1 83 ? -5.591 3.536 1.988 1.00 0.00 83 ALA A CA 17
ATOM 24777 C C . ALA A 1 83 ? -5.102 4.715 1.153 1.00 0.00 83 ALA A C 17
ATOM 24778 O O . ALA A 1 83 ? -5.837 5.676 0.926 1.00 0.00 83 ALA A O 17
ATOM 24785 N N . LYS A 1 84 ? -3.856 4.635 0.699 1.00 0.00 84 LYS A N 17
ATOM 24786 C CA . LYS A 1 84 ? -3.267 5.695 -0.111 1.00 0.00 84 LYS A CA 17
ATOM 24787 C C . LYS A 1 84 ? -4.261 6.200 -1.152 1.00 0.00 84 LYS A C 17
ATOM 24788 O O . LYS A 1 84 ? -4.279 7.386 -1.482 1.00 0.00 84 LYS A O 17
ATOM 24807 N N . ILE A 1 85 ? -5.087 5.294 -1.664 1.00 0.00 85 ILE A N 17
ATOM 24808 C CA . ILE A 1 85 ? -6.085 5.649 -2.665 1.00 0.00 85 ILE A CA 17
ATOM 24809 C C . ILE A 1 85 ? -7.326 6.252 -2.014 1.00 0.00 85 ILE A C 17
ATOM 24810 O O . ILE A 1 85 ? -7.828 7.288 -2.450 1.00 0.00 85 ILE A O 17
ATOM 24826 N N . LYS A 1 86 ? -7.814 5.597 -0.966 1.00 0.00 86 LYS A N 17
ATOM 24827 C CA . LYS A 1 86 ? -8.995 6.068 -0.251 1.00 0.00 86 LYS A CA 17
ATOM 24828 C C . LYS A 1 86 ? -8.796 7.497 0.244 1.00 0.00 86 LYS A C 17
ATOM 24829 O O . LYS A 1 86 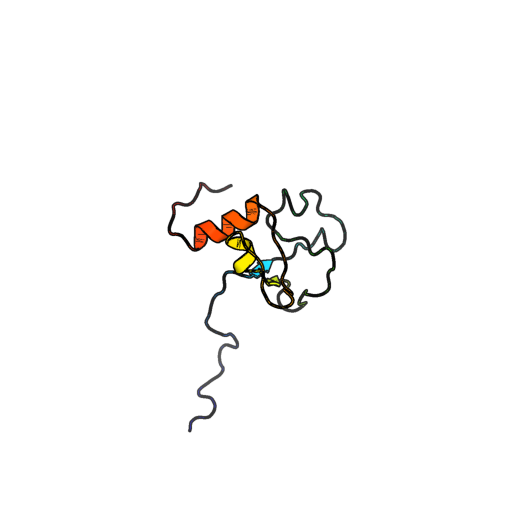? -9.587 8.387 -0.066 1.00 0.00 86 LYS A O 17
ATOM 24848 N N . ALA A 1 87 ? -7.734 7.709 1.014 1.00 0.00 87 ALA A N 17
ATOM 24849 C CA . ALA A 1 87 ? -7.430 9.031 1.549 1.00 0.00 87 ALA A CA 17
ATOM 24850 C C . ALA A 1 87 ? -7.446 10.086 0.448 1.00 0.00 87 ALA A C 17
ATOM 24851 O O . ALA A 1 87 ? -7.954 11.190 0.641 1.00 0.00 87 ALA A O 17
ATOM 24858 N N . ALA A 1 88 ? -6.885 9.738 -0.706 1.00 0.00 88 ALA A N 17
ATOM 24859 C CA . ALA A 1 88 ? -6.837 10.655 -1.838 1.00 0.00 88 ALA A CA 17
ATOM 24860 C C . ALA A 1 88 ? -8.228 11.175 -2.184 1.00 0.00 88 ALA A C 17
ATOM 24861 O O . ALA A 1 88 ? -8.414 12.369 -2.415 1.00 0.00 88 ALA A O 17
ATOM 24868 N N . GLN A 1 89 ? -9.200 10.269 -2.219 1.00 0.00 89 GLN A N 17
ATOM 24869 C CA . GLN A 1 89 ? -10.575 10.637 -2.539 1.00 0.00 89 GLN A CA 17
ATOM 24870 C C . GLN A 1 89 ? -11.248 11.315 -1.350 1.00 0.00 89 GLN A C 17
ATOM 24871 O O . GLN A 1 89 ? -11.843 12.384 -1.487 1.00 0.00 89 GLN A O 17
ATOM 24885 N N . HIS A 1 90 ? -11.150 10.686 -0.183 1.00 0.00 90 HIS A N 17
ATOM 24886 C CA . HIS A 1 90 ? -11.749 11.229 1.031 1.00 0.00 90 HIS A CA 17
ATOM 24887 C C . HIS A 1 90 ? -10.951 12.424 1.543 1.00 0.00 90 HIS A C 17
ATOM 24888 O O . HIS A 1 90 ? -9.751 12.318 1.797 1.00 0.00 90 HIS A O 17
ATOM 24902 N N . GLN A 1 91 ? -11.625 13.560 1.692 1.00 0.00 91 GLN A N 17
ATOM 24903 C CA . GLN A 1 91 ? -10.977 14.775 2.172 1.00 0.00 91 GLN A CA 17
ATOM 24904 C C . GLN A 1 91 ? -10.701 14.689 3.670 1.00 0.00 91 GLN A C 17
ATOM 24905 O O . GLN A 1 91 ? -11.606 14.851 4.488 1.00 0.00 91 GLN A O 17
ATOM 24919 N N . ALA A 1 92 ? -9.445 14.432 4.021 1.00 0.00 92 ALA A N 17
ATOM 24920 C CA . ALA A 1 92 ? -9.050 14.326 5.420 1.00 0.00 92 ALA A CA 17
ATOM 24921 C C . ALA A 1 92 ? -8.802 15.703 6.027 1.00 0.00 92 ALA A C 17
ATOM 24922 O O . ALA A 1 92 ? -7.718 16.267 5.887 1.00 0.00 92 ALA A O 17
ATOM 24929 N N . ASN A 1 93 ? -9.816 16.240 6.699 1.00 0.00 93 ASN A N 17
ATOM 24930 C CA . ASN A 1 93 ? -9.708 17.552 7.326 1.00 0.00 93 ASN A CA 17
ATOM 24931 C C . ASN A 1 93 ? -10.838 17.772 8.326 1.00 0.00 93 ASN A C 17
ATOM 24932 O O . ASN A 1 93 ? -11.993 17.952 7.942 1.00 0.00 93 ASN A O 17
ATOM 24943 N N . GLN A 1 94 ? -10.496 17.756 9.611 1.00 0.00 94 GLN A N 17
ATOM 24944 C CA . GLN A 1 94 ? -11.482 17.954 10.666 1.00 0.00 94 GLN A CA 17
ATOM 24945 C C . GLN A 1 94 ? -10.802 18.279 11.992 1.00 0.00 94 GLN A C 17
ATOM 24946 O O . GLN A 1 94 ? -9.642 17.930 12.208 1.00 0.00 94 GLN A O 17
ATOM 24960 N N . ALA A 1 95 ? -11.533 18.951 12.876 1.00 0.00 95 ALA A N 17
ATOM 24961 C CA . ALA A 1 95 ? -11.001 19.322 14.182 1.00 0.00 95 ALA A CA 17
ATOM 24962 C C . ALA A 1 95 ? -12.027 19.076 15.283 1.00 0.00 95 ALA A C 17
ATOM 24963 O O . ALA A 1 95 ? -13.224 18.977 15.017 1.00 0.00 95 ALA A O 17
ATOM 24970 N N . ALA A 1 96 ? -11.549 18.978 16.519 1.00 0.00 96 ALA A N 17
ATOM 24971 C CA . ALA A 1 96 ? -12.425 18.745 17.660 1.00 0.00 96 ALA A CA 17
ATOM 24972 C C . ALA A 1 96 ? -13.636 19.672 17.621 1.00 0.00 96 ALA A C 17
ATOM 24973 O O . ALA A 1 96 ? -13.494 20.893 17.563 1.00 0.00 96 ALA A O 17
ATOM 24980 N N . VAL A 1 97 ? -14.827 19.083 17.653 1.00 0.00 97 VAL A N 17
ATOM 24981 C CA . VAL A 1 97 ? -16.063 19.855 17.621 1.00 0.00 97 VAL A CA 17
ATOM 24982 C C . VAL A 1 97 ? -16.545 20.180 19.031 1.00 0.00 97 VAL A C 17
ATOM 24983 O O . VAL A 1 97 ? -16.448 19.353 19.937 1.00 0.00 97 VAL A O 17
ATOM 24996 N N . ALA A 1 98 ? -17.064 21.390 19.209 1.00 0.00 98 ALA A N 17
ATOM 24997 C CA . ALA A 1 98 ? -17.563 21.824 20.508 1.00 0.00 98 ALA A CA 17
ATOM 24998 C C . ALA A 1 98 ? -18.968 22.405 20.390 1.00 0.00 98 ALA A C 17
ATOM 24999 O O . ALA A 1 98 ? -19.358 23.210 21.234 1.00 0.00 98 ALA A O 17
ATOM 25008 N N . GLY A 1 1 ? 27.777 27.102 -19.136 1.00 0.00 1 GLY A N 18
ATOM 25009 C CA . GLY A 1 1 ? 26.459 27.503 -18.677 1.00 0.00 1 GLY A CA 18
ATOM 25010 C C . GLY A 1 1 ? 25.388 26.491 -19.034 1.00 0.00 1 GLY A C 18
ATOM 25011 O O . GLY A 1 1 ? 24.981 26.390 -20.191 1.00 0.00 1 GLY A O 18
ATOM 25015 N N . SER A 1 2 ? 24.932 25.739 -18.037 1.00 0.00 2 SER A N 18
ATOM 25016 C CA . SER A 1 2 ? 23.905 24.726 -18.253 1.00 0.00 2 SER A CA 18
ATOM 25017 C C . SER A 1 2 ? 22.758 24.896 -17.262 1.00 0.00 2 SER A C 18
ATOM 25018 O O . SER A 1 2 ? 22.909 24.632 -16.069 1.00 0.00 2 SER A O 18
ATOM 25026 N N . SER A 1 3 ? 21.610 25.339 -17.766 1.00 0.00 3 SER A N 18
ATOM 25027 C CA . SER A 1 3 ? 20.437 25.549 -16.925 1.00 0.00 3 SER A CA 18
ATOM 25028 C C . SER A 1 3 ? 19.791 24.218 -16.552 1.00 0.00 3 SER A C 18
ATOM 25029 O O . SER A 1 3 ? 19.573 23.929 -15.376 1.00 0.00 3 SER A O 18
ATOM 25037 N N . GLY A 1 4 ? 19.488 23.410 -17.564 1.00 0.00 4 GLY A N 18
ATOM 25038 C CA . GLY A 1 4 ? 18.870 22.119 -17.323 1.00 0.00 4 GLY A CA 18
ATOM 25039 C C . GLY A 1 4 ? 17.422 22.241 -16.892 1.00 0.00 4 GLY A C 18
ATOM 25040 O O . GLY A 1 4 ? 17.133 22.693 -15.784 1.00 0.00 4 GLY A O 18
ATOM 25044 N N . SER A 1 5 ? 16.509 21.838 -17.770 1.00 0.00 5 SER A N 18
ATOM 25045 C CA . SER A 1 5 ? 15.082 21.910 -17.477 1.00 0.00 5 SER A CA 18
ATOM 25046 C C . SER A 1 5 ? 14.317 20.831 -18.236 1.00 0.00 5 SER A C 18
ATOM 25047 O O . SER A 1 5 ? 14.751 20.374 -19.294 1.00 0.00 5 SER A O 18
ATOM 25055 N N . SER A 1 6 ? 13.175 20.427 -17.688 1.00 0.00 6 SER A N 18
ATOM 25056 C CA . SER A 1 6 ? 12.349 19.399 -18.311 1.00 0.00 6 SER A CA 18
ATOM 25057 C C . SER A 1 6 ? 10.869 19.657 -18.047 1.00 0.00 6 SER A C 18
ATOM 25058 O O . SER A 1 6 ? 10.482 20.050 -16.947 1.00 0.00 6 SER A O 18
ATOM 25066 N N . GLY A 1 7 ? 10.045 19.433 -19.066 1.00 0.00 7 GLY A N 18
ATOM 25067 C CA . GLY A 1 7 ? 8.616 19.646 -18.925 1.00 0.00 7 GLY A CA 18
ATOM 25068 C C . GLY A 1 7 ? 7.856 19.343 -20.201 1.00 0.00 7 GLY A C 18
ATOM 25069 O O . GLY A 1 7 ? 7.000 20.122 -20.621 1.00 0.00 7 GLY A O 18
ATOM 25073 N N . SER A 1 8 ? 8.170 18.210 -20.820 1.00 0.00 8 SER A N 18
ATOM 25074 C CA . SER A 1 8 ? 7.514 17.809 -22.059 1.00 0.00 8 SER A CA 18
ATOM 25075 C C . SER A 1 8 ? 6.211 17.071 -21.770 1.00 0.00 8 SER A C 18
ATOM 25076 O O . SER A 1 8 ? 6.179 15.841 -21.711 1.00 0.00 8 SER A O 18
ATOM 25084 N N . THR A 1 9 ? 5.135 17.831 -21.590 1.00 0.00 9 THR A N 18
ATOM 25085 C CA . THR A 1 9 ? 3.828 17.251 -21.305 1.00 0.00 9 THR A CA 18
ATOM 25086 C C . THR A 1 9 ? 2.743 17.898 -22.158 1.00 0.00 9 THR A C 18
ATOM 25087 O O . THR A 1 9 ? 2.803 19.090 -22.457 1.00 0.00 9 THR A O 18
ATOM 25098 N N . ALA A 1 10 ? 1.749 17.104 -22.545 1.00 0.00 10 ALA A N 18
ATOM 25099 C CA . ALA A 1 10 ? 0.648 17.601 -23.360 1.00 0.00 10 ALA A CA 18
ATOM 25100 C C . ALA A 1 10 ? -0.667 17.561 -22.590 1.00 0.00 10 ALA A C 18
ATOM 25101 O O . ALA A 1 10 ? -0.885 16.680 -21.757 1.00 0.00 10 ALA A O 18
ATOM 25108 N N . THR A 1 11 ? -1.542 18.521 -22.872 1.00 0.00 11 THR A N 18
ATOM 25109 C CA . THR A 1 11 ? -2.836 18.597 -22.204 1.00 0.00 11 THR A CA 18
ATOM 25110 C C . THR A 1 11 ? -3.697 17.384 -22.536 1.00 0.00 11 THR A C 18
ATOM 25111 O O . THR A 1 11 ? -3.658 16.871 -23.653 1.00 0.00 11 THR A O 18
ATOM 25122 N N . GLN A 1 12 ? -4.474 16.931 -21.557 1.00 0.00 12 GLN A N 18
ATOM 25123 C CA . GLN A 1 12 ? -5.346 15.777 -21.746 1.00 0.00 12 GLN A CA 18
ATOM 25124 C C . GLN A 1 12 ? -6.558 15.854 -20.825 1.00 0.00 12 GLN A C 18
ATOM 25125 O O . GLN A 1 12 ? -6.482 16.401 -19.724 1.00 0.00 12 GLN A O 18
ATOM 25139 N N . LYS A 1 13 ? -7.678 15.303 -21.281 1.00 0.00 13 LYS A N 18
ATOM 25140 C CA . LYS A 1 13 ? -8.908 15.307 -20.498 1.00 0.00 13 LYS A CA 18
ATOM 25141 C C . LYS A 1 13 ? -9.184 13.926 -19.911 1.00 0.00 13 LYS A C 18
ATOM 25142 O O . LYS A 1 13 ? -10.330 13.475 -19.872 1.00 0.00 13 LYS A O 18
ATOM 25161 N N . LEU A 1 14 ? -8.129 13.261 -19.454 1.00 0.00 14 LEU A N 18
ATOM 25162 C CA . LEU A 1 14 ? -8.258 11.932 -18.867 1.00 0.00 14 LEU A CA 18
ATOM 25163 C C . LEU A 1 14 ? -7.241 11.729 -17.748 1.00 0.00 14 LEU A C 18
ATOM 25164 O O . LEU A 1 14 ? -6.089 12.151 -17.858 1.00 0.00 14 LEU A O 18
ATOM 25180 N N . LEU A 1 15 ? -7.674 11.080 -16.673 1.00 0.00 15 LEU A N 18
ATOM 25181 C CA . LEU A 1 15 ? -6.801 10.819 -15.534 1.00 0.00 15 LEU A CA 18
ATOM 25182 C C . LEU A 1 15 ? -7.284 9.608 -14.743 1.00 0.00 15 LEU A C 18
ATOM 25183 O O . LEU A 1 15 ? -8.457 9.239 -14.809 1.00 0.00 15 LEU A O 18
ATOM 25199 N N . ARG A 1 16 ? -6.373 8.994 -13.995 1.00 0.00 16 ARG A N 18
ATOM 25200 C CA . ARG A 1 16 ? -6.707 7.825 -13.191 1.00 0.00 16 ARG A CA 18
ATOM 25201 C C . ARG A 1 16 ? -5.957 7.846 -11.863 1.00 0.00 16 ARG A C 18
ATOM 25202 O O . ARG A 1 16 ? -4.900 8.467 -11.743 1.00 0.00 16 ARG A O 18
ATOM 25223 N N . THR A 1 17 ? -6.512 7.165 -10.865 1.00 0.00 17 THR A N 18
ATOM 25224 C CA . THR A 1 17 ? -5.897 7.108 -9.544 1.00 0.00 17 THR A CA 18
ATOM 25225 C C . THR A 1 17 ? -5.716 5.666 -9.085 1.00 0.00 17 THR A C 18
ATOM 25226 O O . THR A 1 17 ? -4.842 5.369 -8.270 1.00 0.00 17 THR A O 18
ATOM 25237 N N . ASP A 1 18 ? -6.546 4.773 -9.612 1.00 0.00 18 ASP A N 18
ATOM 25238 C CA . ASP A 1 18 ? -6.476 3.360 -9.257 1.00 0.00 18 ASP A CA 18
ATOM 25239 C C . ASP A 1 18 ? -5.365 2.659 -10.032 1.00 0.00 18 ASP A C 18
ATOM 25240 O O . ASP A 1 18 ? -5.594 1.639 -10.682 1.00 0.00 18 ASP A O 18
ATOM 25249 N N . LYS A 1 19 ? -4.160 3.214 -9.960 1.00 0.00 19 LYS A N 18
ATOM 25250 C CA . LYS A 1 19 ? -3.011 2.644 -10.654 1.00 0.00 19 LYS A CA 18
ATOM 25251 C C . LYS A 1 19 ? -1.824 2.493 -9.709 1.00 0.00 19 LYS A C 18
ATOM 25252 O O . LYS A 1 19 ? -1.460 3.431 -8.998 1.00 0.00 19 LYS A O 18
ATOM 25271 N N . LEU A 1 20 ? -1.222 1.309 -9.706 1.00 0.00 20 LEU A N 18
ATOM 25272 C CA . LEU A 1 20 ? -0.073 1.037 -8.849 1.00 0.00 20 LEU A CA 18
ATOM 25273 C C . LEU A 1 20 ? 1.163 0.713 -9.682 1.00 0.00 20 LEU A C 18
ATOM 25274 O O . LEU A 1 20 ? 1.113 -0.119 -10.587 1.00 0.00 20 LEU A O 18
ATOM 25290 N N . GLU A 1 21 ? 2.272 1.376 -9.368 1.00 0.00 21 GLU A N 18
ATOM 25291 C CA . GLU A 1 21 ? 3.522 1.157 -10.087 1.00 0.00 21 GLU A CA 18
ATOM 25292 C C . GLU A 1 21 ? 4.154 -0.173 -9.687 1.00 0.00 21 GLU A C 18
ATOM 25293 O O . GLU A 1 21 ? 4.549 -0.364 -8.536 1.00 0.00 21 GLU A O 18
ATOM 25305 N N . VAL A 1 22 ? 4.246 -1.090 -10.645 1.00 0.00 22 VAL A N 18
ATOM 25306 C CA . VAL A 1 22 ? 4.830 -2.402 -10.393 1.00 0.00 22 VAL A CA 18
ATOM 25307 C C . VAL A 1 22 ? 6.308 -2.286 -10.035 1.00 0.00 22 VAL A C 18
ATOM 25308 O O . VAL A 1 22 ? 7.063 -1.567 -10.692 1.00 0.00 22 VAL A O 18
ATOM 25321 N N . CYS A 1 23 ? 6.715 -2.998 -8.990 1.00 0.00 23 CYS A N 18
ATOM 25322 C CA . CYS A 1 23 ? 8.103 -2.976 -8.543 1.00 0.00 23 CYS A CA 18
ATOM 25323 C C . CYS A 1 23 ? 9.011 -3.666 -9.557 1.00 0.00 23 CYS A C 18
ATOM 25324 O O . CYS A 1 23 ? 8.611 -4.628 -10.211 1.00 0.00 23 CYS A O 18
ATOM 25331 N N . ARG A 1 24 ? 10.237 -3.166 -9.680 1.00 0.00 24 ARG A N 18
ATOM 25332 C CA . ARG A 1 24 ? 11.202 -3.733 -10.614 1.00 0.00 24 ARG A CA 18
ATOM 25333 C C . ARG A 1 24 ? 12.065 -4.789 -9.930 1.00 0.00 24 ARG A C 18
ATOM 25334 O O . ARG A 1 24 ? 12.460 -5.776 -10.549 1.00 0.00 24 ARG A O 18
ATOM 25355 N N . GLU A 1 25 ? 12.352 -4.573 -8.650 1.00 0.00 25 GLU A N 18
ATOM 25356 C CA . GLU A 1 25 ? 13.169 -5.506 -7.884 1.00 0.00 25 GLU A CA 18
ATOM 25357 C C . GLU A 1 25 ? 12.444 -6.836 -7.695 1.00 0.00 25 GLU A C 18
ATOM 25358 O O . GLU A 1 25 ? 12.991 -7.900 -7.986 1.00 0.00 25 GLU A O 18
ATOM 25370 N N . PHE A 1 26 ? 11.211 -6.766 -7.206 1.00 0.00 26 PHE A N 18
ATOM 25371 C CA . PHE A 1 26 ? 10.410 -7.964 -6.977 1.00 0.00 26 PHE A CA 18
ATOM 25372 C C . PHE A 1 26 ? 10.406 -8.859 -8.212 1.00 0.00 26 PHE A C 18
ATOM 25373 O O . PHE A 1 26 ? 10.545 -10.078 -8.108 1.00 0.00 26 PHE A O 18
ATOM 25390 N N . GLN A 1 27 ? 10.243 -8.246 -9.380 1.00 0.00 27 GLN A N 18
ATOM 25391 C CA . GLN A 1 27 ? 10.218 -8.987 -10.635 1.00 0.00 27 GLN A CA 18
ATOM 25392 C C . GLN A 1 27 ? 11.403 -9.944 -10.726 1.00 0.00 27 GLN A C 18
ATOM 25393 O O . GLN A 1 27 ? 11.251 -11.099 -11.122 1.00 0.00 27 GLN A O 18
ATOM 25407 N N . ARG A 1 28 ? 12.582 -9.454 -10.357 1.00 0.00 28 ARG A N 18
ATOM 25408 C CA . ARG A 1 28 ? 13.793 -10.265 -10.398 1.00 0.00 28 ARG A CA 18
ATOM 25409 C C . ARG A 1 28 ? 14.106 -10.844 -9.022 1.00 0.00 28 ARG A C 18
ATOM 25410 O O . ARG A 1 28 ? 15.256 -11.157 -8.716 1.00 0.00 28 ARG A O 18
ATOM 25431 N N . GLY A 1 29 ? 13.075 -10.983 -8.194 1.00 0.00 29 GLY A N 18
ATOM 25432 C CA . GLY A 1 29 ? 13.261 -11.523 -6.860 1.00 0.00 29 GLY A CA 18
ATOM 25433 C C . GLY A 1 29 ? 14.375 -10.828 -6.104 1.00 0.00 29 GLY A C 18
ATOM 25434 O O . GLY A 1 29 ? 15.209 -11.480 -5.476 1.00 0.00 29 GLY A O 18
ATOM 25438 N N . ASN A 1 30 ? 14.391 -9.501 -6.164 1.00 0.00 30 ASN A N 18
ATOM 25439 C CA . ASN A 1 30 ? 15.414 -8.717 -5.481 1.00 0.00 30 ASN A CA 18
ATOM 25440 C C . ASN A 1 30 ? 14.814 -7.941 -4.312 1.00 0.00 30 ASN A C 18
ATOM 25441 O O . ASN A 1 30 ? 15.415 -7.846 -3.242 1.00 0.00 30 ASN A O 18
ATOM 25452 N N . CYS A 1 31 ? 13.624 -7.388 -4.525 1.00 0.00 31 CYS A N 18
ATOM 25453 C CA . CYS A 1 31 ? 12.941 -6.620 -3.490 1.00 0.00 31 CYS A CA 18
ATOM 25454 C C . CYS A 1 31 ? 12.814 -7.433 -2.205 1.00 0.00 31 CYS A C 18
ATOM 25455 O O . CYS A 1 31 ? 12.256 -8.529 -2.204 1.00 0.00 31 CYS A O 18
ATOM 25462 N N . ALA A 1 32 ? 13.336 -6.886 -1.112 1.00 0.00 32 ALA A N 18
ATOM 25463 C CA . ALA A 1 32 ? 13.279 -7.558 0.180 1.00 0.00 32 ALA A CA 18
ATOM 25464 C C . ALA A 1 32 ? 12.214 -6.936 1.076 1.00 0.00 32 ALA A C 18
ATOM 25465 O O . ALA A 1 32 ? 11.803 -7.530 2.073 1.00 0.00 32 ALA A O 18
ATOM 25472 N N . ARG A 1 33 ? 11.771 -5.736 0.715 1.00 0.00 33 ARG A N 18
ATOM 25473 C CA . ARG A 1 33 ? 10.754 -5.032 1.488 1.00 0.00 33 ARG A CA 18
ATOM 25474 C C . ARG A 1 33 ? 9.376 -5.644 1.258 1.00 0.00 33 ARG A C 18
ATOM 25475 O O . ARG A 1 33 ? 8.451 -5.430 2.040 1.00 0.00 33 ARG A O 18
ATOM 25496 N N . GLY A 1 34 ? 9.246 -6.408 0.177 1.00 0.00 34 GLY A N 18
ATOM 25497 C CA . GLY A 1 34 ? 7.977 -7.038 -0.138 1.00 0.00 34 GLY A CA 18
ATOM 25498 C C . GLY A 1 34 ? 6.855 -6.033 -0.303 1.00 0.00 34 GLY A C 18
ATOM 25499 O O . GLY A 1 34 ? 7.013 -4.858 0.028 1.00 0.00 34 GLY A O 18
ATOM 25503 N N . GLU A 1 35 ? 5.720 -6.494 -0.818 1.00 0.00 35 GLU A N 18
ATOM 25504 C CA . GLU A 1 35 ? 4.568 -5.625 -1.029 1.00 0.00 35 GLU A CA 18
ATOM 25505 C C . GLU A 1 35 ? 4.028 -5.105 0.300 1.00 0.00 35 GLU A C 18
ATOM 25506 O O . GLU A 1 35 ? 3.149 -4.244 0.333 1.00 0.00 35 GLU A O 18
ATOM 25518 N N . THR A 1 36 ? 4.561 -5.636 1.397 1.00 0.00 36 THR A N 18
ATOM 25519 C CA . THR A 1 36 ? 4.133 -5.228 2.729 1.00 0.00 36 THR A CA 18
ATOM 25520 C C . THR A 1 36 ? 4.909 -4.006 3.206 1.00 0.00 36 THR A C 18
ATOM 25521 O O . THR A 1 36 ? 4.348 -3.108 3.834 1.00 0.00 36 THR A O 18
ATOM 25532 N N . ASP A 1 37 ? 6.203 -3.978 2.904 1.00 0.00 37 ASP A N 18
ATOM 25533 C CA . ASP A 1 37 ? 7.057 -2.865 3.302 1.00 0.00 37 ASP A CA 18
ATOM 25534 C C . ASP A 1 37 ? 7.463 -2.032 2.089 1.00 0.00 37 ASP A C 18
ATOM 25535 O O . ASP A 1 37 ? 8.245 -1.088 2.205 1.00 0.00 37 ASP A O 18
ATOM 25544 N N . CYS A 1 38 ? 6.928 -2.389 0.927 1.00 0.00 38 CYS A N 18
ATOM 25545 C CA . CYS A 1 38 ? 7.235 -1.677 -0.308 1.00 0.00 38 CYS A CA 18
ATOM 25546 C C . CYS A 1 38 ? 6.020 -0.900 -0.804 1.00 0.00 38 CYS A C 18
ATOM 25547 O O . CYS A 1 38 ? 4.918 -1.441 -0.894 1.00 0.00 38 CYS A O 18
ATOM 25554 N N . ARG A 1 39 ? 6.229 0.373 -1.125 1.00 0.00 39 ARG A N 18
ATOM 25555 C CA . ARG A 1 39 ? 5.152 1.226 -1.612 1.00 0.00 39 ARG A CA 18
ATOM 25556 C C . ARG A 1 39 ? 4.659 0.754 -2.976 1.00 0.00 39 ARG A C 18
ATOM 25557 O O . ARG A 1 39 ? 3.513 1.001 -3.354 1.00 0.00 39 ARG A O 18
ATOM 25578 N N . PHE A 1 40 ? 5.531 0.074 -3.712 1.00 0.00 40 PHE A N 18
ATOM 25579 C CA . PHE A 1 40 ? 5.186 -0.432 -5.036 1.00 0.00 40 PHE A CA 18
ATOM 25580 C C . PHE A 1 40 ? 4.479 -1.781 -4.935 1.00 0.00 40 PHE A C 18
ATOM 25581 O O . PHE A 1 40 ? 4.796 -2.596 -4.070 1.00 0.00 40 PHE A O 18
ATOM 25598 N N . ALA A 1 41 ? 3.520 -2.007 -5.826 1.00 0.00 41 ALA A N 18
ATOM 25599 C CA . ALA A 1 41 ? 2.769 -3.256 -5.840 1.00 0.00 41 ALA A CA 18
ATOM 25600 C C . ALA A 1 41 ? 3.592 -4.385 -6.451 1.00 0.00 41 ALA A C 18
ATOM 25601 O O . ALA A 1 41 ? 4.301 -4.186 -7.438 1.00 0.00 41 ALA A O 18
ATOM 25608 N N . HIS A 1 42 ? 3.495 -5.570 -5.857 1.00 0.00 42 HIS A N 18
ATOM 25609 C CA . HIS A 1 42 ? 4.232 -6.732 -6.343 1.00 0.00 42 HIS A CA 18
ATOM 25610 C C . HIS A 1 42 ? 3.296 -7.720 -7.033 1.00 0.00 42 HIS A C 18
ATOM 25611 O O . HIS A 1 42 ? 2.578 -8.485 -6.388 1.00 0.00 42 HIS A O 18
ATOM 25625 N N . PRO A 1 43 ? 3.301 -7.704 -8.374 1.00 0.00 43 PRO A N 18
ATOM 25626 C CA . PRO A 1 43 ? 2.457 -8.592 -9.179 1.00 0.00 43 PRO A CA 18
ATOM 25627 C C . PRO A 1 43 ? 2.904 -10.047 -9.097 1.00 0.00 43 PRO A C 18
ATOM 25628 O O . PRO A 1 43 ? 3.965 -10.410 -9.603 1.00 0.00 43 PRO A O 18
ATOM 25639 N N . ALA A 1 44 ? 2.087 -10.877 -8.457 1.00 0.00 44 ALA A N 18
ATOM 25640 C CA . ALA A 1 44 ? 2.397 -12.294 -8.311 1.00 0.00 44 ALA A CA 18
ATOM 25641 C C . ALA A 1 44 ? 2.760 -12.917 -9.654 1.00 0.00 44 ALA A C 18
ATOM 25642 O O . ALA A 1 44 ? 3.721 -13.680 -9.756 1.00 0.00 44 ALA A O 18
ATOM 25649 N N . ASP A 1 45 ? 1.985 -12.589 -10.682 1.00 0.00 45 ASP A N 18
ATOM 25650 C CA . ASP A 1 45 ? 2.225 -13.117 -12.020 1.00 0.00 45 ASP A CA 18
ATOM 25651 C C . ASP A 1 45 ? 2.714 -12.018 -12.958 1.00 0.00 45 ASP A C 18
ATOM 25652 O O . ASP A 1 45 ? 2.149 -10.925 -12.998 1.00 0.00 45 ASP A O 18
ATOM 25661 N N . SER A 1 46 ? 3.769 -12.315 -13.711 1.00 0.00 46 SER A N 18
ATOM 25662 C CA . SER A 1 46 ? 4.337 -11.351 -14.645 1.00 0.00 46 SER A CA 18
ATOM 25663 C C . SER A 1 46 ? 3.242 -10.686 -15.473 1.00 0.00 46 SER A C 18
ATOM 25664 O O . SER A 1 46 ? 3.236 -9.467 -15.654 1.00 0.00 46 SER A O 18
ATOM 25672 N N . THR A 1 47 ? 2.313 -11.495 -15.974 1.00 0.00 47 THR A N 18
ATOM 25673 C CA . THR A 1 47 ? 1.213 -10.987 -16.784 1.00 0.00 47 THR A CA 18
ATOM 25674 C C . THR A 1 47 ? 0.552 -9.784 -16.121 1.00 0.00 47 THR A C 18
ATOM 25675 O O . THR A 1 47 ? 0.785 -9.506 -14.944 1.00 0.00 47 THR A O 18
ATOM 25686 N N . MET A 1 48 ? -0.272 -9.073 -16.883 1.00 0.00 48 MET A N 18
ATOM 25687 C CA . MET A 1 48 ? -0.968 -7.899 -16.367 1.00 0.00 48 MET A CA 18
ATOM 25688 C C . MET A 1 48 ? 0.012 -6.764 -16.089 1.00 0.00 48 MET A C 18
ATOM 25689 O O . MET A 1 48 ? -0.178 -5.982 -15.157 1.00 0.00 48 MET A O 18
ATOM 25703 N N . ILE A 1 49 ? 1.060 -6.681 -16.902 1.00 0.00 49 ILE A N 18
ATOM 25704 C CA . ILE A 1 49 ? 2.069 -5.641 -16.742 1.00 0.00 49 ILE A CA 18
ATOM 25705 C C . ILE A 1 49 ? 2.454 -5.038 -18.089 1.00 0.00 49 ILE A C 18
ATOM 25706 O O . ILE A 1 49 ? 2.745 -5.759 -19.043 1.00 0.00 49 ILE A O 18
ATOM 25722 N N . ASP A 1 50 ? 2.455 -3.711 -18.158 1.00 0.00 50 ASP A N 18
ATOM 25723 C CA . ASP A 1 50 ? 2.808 -3.010 -19.387 1.00 0.00 50 ASP A CA 18
ATOM 25724 C C . ASP A 1 50 ? 4.270 -2.577 -19.365 1.00 0.00 50 ASP A C 18
ATOM 25725 O O . ASP A 1 50 ? 4.708 -1.877 -18.451 1.00 0.00 50 ASP A O 18
ATOM 25734 N N . THR A 1 51 ? 5.023 -2.998 -20.377 1.00 0.00 51 THR A N 18
ATOM 25735 C CA . THR A 1 51 ? 6.436 -2.655 -20.473 1.00 0.00 51 THR A CA 18
ATOM 25736 C C . THR A 1 51 ? 6.622 -1.211 -20.925 1.00 0.00 51 THR A C 18
ATOM 25737 O O . THR A 1 51 ? 7.747 -0.759 -21.141 1.00 0.00 51 THR A O 18
ATOM 25748 N N . SER A 1 52 ? 5.513 -0.492 -21.065 1.00 0.00 52 SER A N 18
ATOM 25749 C CA . SER A 1 52 ? 5.555 0.901 -21.495 1.00 0.00 52 SER A CA 18
ATOM 25750 C C . SER A 1 52 ? 5.547 1.840 -20.293 1.00 0.00 52 SER A C 18
ATOM 25751 O O . SER A 1 52 ? 6.267 2.839 -20.266 1.00 0.00 52 SER A O 18
ATOM 25759 N N . ASP A 1 53 ? 4.727 1.513 -19.300 1.00 0.00 53 ASP A N 18
ATOM 25760 C CA . ASP A 1 53 ? 4.625 2.326 -18.093 1.00 0.00 53 ASP A CA 18
ATOM 25761 C C . ASP A 1 53 ? 4.940 1.498 -16.852 1.00 0.00 53 ASP A C 18
ATOM 25762 O O . ASP A 1 53 ? 5.427 2.023 -15.851 1.00 0.00 53 ASP A O 18
ATOM 25771 N N . ASN A 1 54 ? 4.658 0.201 -16.924 1.00 0.00 54 ASN A N 18
ATOM 25772 C CA . ASN A 1 54 ? 4.910 -0.699 -15.805 1.00 0.00 54 ASN A CA 18
ATOM 25773 C C . ASN A 1 54 ? 3.944 -0.423 -14.657 1.00 0.00 54 ASN A C 18
ATOM 25774 O O . ASN A 1 54 ? 4.326 -0.461 -13.486 1.00 0.00 54 ASN A O 18
ATOM 25785 N N . THR A 1 55 ? 2.690 -0.145 -14.999 1.00 0.00 55 THR A N 18
ATOM 25786 C CA . THR A 1 55 ? 1.669 0.138 -13.998 1.00 0.00 55 THR A CA 18
ATOM 25787 C C . THR A 1 55 ? 0.530 -0.872 -14.073 1.00 0.00 55 THR A C 18
ATOM 25788 O O . THR A 1 55 ? 0.188 -1.358 -15.151 1.00 0.00 55 THR A O 18
ATOM 25799 N N . VAL A 1 56 ? -0.055 -1.185 -12.921 1.00 0.00 56 VAL A N 18
ATOM 25800 C CA . VAL A 1 56 ? -1.157 -2.137 -12.856 1.00 0.00 56 VAL A CA 18
ATOM 25801 C C . VAL A 1 56 ? -2.437 -1.463 -12.375 1.00 0.00 56 VAL A C 18
ATOM 25802 O O . VAL A 1 56 ? -2.401 -0.559 -11.539 1.00 0.00 56 VAL A O 18
ATOM 25815 N N . THR A 1 57 ? -3.571 -1.909 -12.908 1.00 0.00 57 THR A N 18
ATOM 25816 C CA . THR A 1 57 ? -4.864 -1.349 -12.534 1.00 0.00 57 THR A CA 18
ATOM 25817 C C . THR A 1 57 ? -5.274 -1.799 -11.137 1.00 0.00 57 THR A C 18
ATOM 25818 O O . THR A 1 57 ? -4.943 -2.904 -10.707 1.00 0.00 57 THR A O 18
ATOM 25829 N N . VAL A 1 58 ? -5.998 -0.936 -10.431 1.00 0.00 58 VAL A N 18
ATOM 25830 C CA . VAL A 1 58 ? -6.456 -1.245 -9.082 1.00 0.00 58 VAL A CA 18
ATOM 25831 C C . VAL A 1 58 ? -7.977 -1.324 -9.022 1.00 0.00 58 VAL A C 18
ATOM 25832 O O . VAL A 1 58 ? -8.675 -0.419 -9.480 1.00 0.00 58 VAL A O 18
ATOM 25845 N N . CYS A 1 59 ? -8.486 -2.412 -8.455 1.00 0.00 59 CYS A N 18
ATOM 25846 C CA . CYS A 1 59 ? -9.925 -2.611 -8.334 1.00 0.00 59 CYS A CA 18
ATOM 25847 C C . CYS A 1 59 ? -10.548 -1.545 -7.437 1.00 0.00 59 CYS A C 18
ATOM 25848 O O . CYS A 1 59 ? -10.343 -1.544 -6.224 1.00 0.00 59 CYS A O 18
ATOM 25855 N N . MET A 1 60 ? -11.309 -0.640 -8.044 1.00 0.00 60 MET A N 18
ATOM 25856 C CA . MET A 1 60 ? -11.963 0.430 -7.299 1.00 0.00 60 MET A CA 18
ATOM 25857 C C . MET A 1 60 ? -12.842 -0.138 -6.190 1.00 0.00 60 MET A C 18
ATOM 25858 O O . MET A 1 60 ? -12.688 0.216 -5.021 1.00 0.00 60 MET A O 18
ATOM 25872 N N . ASP A 1 61 ? -13.763 -1.020 -6.563 1.00 0.00 61 ASP A N 18
ATOM 25873 C CA . ASP A 1 61 ? -14.665 -1.638 -5.599 1.00 0.00 61 ASP A CA 18
ATOM 25874 C C . ASP A 1 61 ? -13.892 -2.188 -4.405 1.00 0.00 61 ASP A C 18
ATOM 25875 O O . ASP A 1 61 ? -14.097 -1.760 -3.268 1.00 0.00 61 ASP A O 18
ATOM 25884 N N . TYR A 1 62 ? -13.002 -3.138 -4.670 1.00 0.00 62 TYR A N 18
ATOM 25885 C CA . TYR A 1 62 ? -12.200 -3.750 -3.617 1.00 0.00 62 TYR A CA 18
ATOM 25886 C C . TYR A 1 62 ? -11.800 -2.717 -2.568 1.00 0.00 62 TYR A C 18
ATOM 25887 O O . TYR A 1 62 ? -11.977 -2.933 -1.368 1.00 0.00 62 TYR A O 18
ATOM 25905 N N . ILE A 1 63 ? -11.261 -1.593 -3.029 1.00 0.00 63 ILE A N 18
ATOM 25906 C CA . ILE A 1 63 ? -10.837 -0.526 -2.132 1.00 0.00 63 ILE A CA 18
ATOM 25907 C C . ILE A 1 63 ? -11.912 -0.220 -1.094 1.00 0.00 63 ILE A C 18
ATOM 25908 O O . ILE A 1 63 ? -11.618 -0.049 0.089 1.00 0.00 63 ILE A O 18
ATOM 25924 N N . LYS A 1 64 ? -13.160 -0.154 -1.546 1.00 0.00 64 LYS A N 18
ATOM 25925 C CA . LYS A 1 64 ? -14.281 0.127 -0.657 1.00 0.00 64 LYS A CA 18
ATOM 25926 C C . LYS A 1 64 ? -14.421 -0.959 0.404 1.00 0.00 64 LYS A C 18
ATOM 25927 O O . LYS A 1 64 ? -14.934 -0.712 1.495 1.00 0.00 64 LYS A O 18
ATOM 25946 N N . GLY A 1 65 ? -13.959 -2.162 0.078 1.00 0.00 65 GLY A N 18
ATOM 25947 C CA . GLY A 1 65 ? -14.040 -3.267 1.015 1.00 0.00 65 GLY A CA 18
ATOM 25948 C C . GLY A 1 65 ? -14.887 -4.410 0.491 1.00 0.00 65 GLY A C 18
ATOM 25949 O O . GLY A 1 65 ? -14.808 -5.531 0.994 1.00 0.00 65 GLY A O 18
ATOM 25953 N N . ARG A 1 66 ? -15.701 -4.126 -0.521 1.00 0.00 66 ARG A N 18
ATOM 25954 C CA . ARG A 1 66 ? -16.569 -5.138 -1.111 1.00 0.00 66 ARG A CA 18
ATOM 25955 C C . ARG A 1 66 ? -16.415 -5.168 -2.628 1.00 0.00 66 ARG A C 18
ATOM 25956 O O . ARG A 1 66 ? -16.887 -4.272 -3.329 1.00 0.00 66 ARG A O 18
ATOM 25977 N N . CYS A 1 67 ? -15.752 -6.204 -3.131 1.00 0.00 67 CYS A N 18
ATOM 25978 C CA . CYS A 1 67 ? -15.535 -6.352 -4.565 1.00 0.00 67 CYS A CA 18
ATOM 25979 C C . CYS A 1 67 ? -16.513 -7.359 -5.162 1.00 0.00 67 CYS A C 18
ATOM 25980 O O . CYS A 1 67 ? -16.286 -8.567 -5.108 1.00 0.00 67 CYS A O 18
ATOM 25987 N N . MET A 1 68 ? -17.601 -6.852 -5.732 1.00 0.00 68 MET A N 18
ATOM 25988 C CA . MET A 1 68 ? -18.613 -7.708 -6.342 1.00 0.00 68 MET A CA 18
ATOM 25989 C C . MET A 1 68 ? -18.401 -7.812 -7.849 1.00 0.00 68 MET A C 18
ATOM 25990 O O . MET A 1 68 ? -18.948 -8.701 -8.502 1.00 0.00 68 MET A O 18
ATOM 26004 N N . ARG A 1 69 ? -17.604 -6.899 -8.394 1.00 0.00 69 ARG A N 18
ATOM 26005 C CA . ARG A 1 69 ? -17.322 -6.888 -9.824 1.00 0.00 69 ARG A CA 18
ATOM 26006 C C . ARG A 1 69 ? -17.164 -8.309 -10.358 1.00 0.00 69 ARG A C 18
ATOM 26007 O O . ARG A 1 69 ? -16.118 -8.934 -10.185 1.00 0.00 69 ARG A O 18
ATOM 26028 N N . GLU A 1 70 ? -18.210 -8.812 -11.006 1.00 0.00 70 GLU A N 18
ATOM 26029 C CA . GLU A 1 70 ? -18.187 -10.159 -11.564 1.00 0.00 70 GLU A CA 18
ATOM 26030 C C . GLU A 1 70 ? -16.851 -10.444 -12.242 1.00 0.00 70 GLU A C 18
ATOM 26031 O O . GLU A 1 70 ? -16.248 -9.559 -12.850 1.00 0.00 70 GLU A O 18
ATOM 26043 N N . LYS A 1 71 ? -16.392 -11.687 -12.133 1.00 0.00 71 LYS A N 18
ATOM 26044 C CA . LYS A 1 71 ? -15.127 -12.091 -12.736 1.00 0.00 71 LYS A CA 18
ATOM 26045 C C . LYS A 1 71 ? -14.122 -10.945 -12.712 1.00 0.00 71 LYS A C 18
ATOM 26046 O O . LYS A 1 71 ? -13.551 -10.585 -13.742 1.00 0.00 71 LYS A O 18
ATOM 26065 N N . CYS A 1 72 ? -13.908 -10.376 -11.530 1.00 0.00 72 CYS A N 18
ATOM 26066 C CA . CYS A 1 72 ? -12.970 -9.271 -11.371 1.00 0.00 72 CYS A CA 18
ATOM 26067 C C . CYS A 1 72 ? -11.538 -9.732 -11.627 1.00 0.00 72 CYS A C 18
ATOM 26068 O O . CYS A 1 72 ? -10.984 -10.525 -10.865 1.00 0.00 72 CYS A O 18
ATOM 26075 N N . LYS A 1 73 ? -10.944 -9.229 -12.704 1.00 0.00 73 LYS A N 18
ATOM 26076 C CA . LYS A 1 73 ? -9.576 -9.586 -13.060 1.00 0.00 73 LYS A CA 18
ATOM 26077 C C . LYS A 1 73 ? -8.615 -8.446 -12.741 1.00 0.00 73 LYS A C 18
ATOM 26078 O O . LYS A 1 73 ? -7.645 -8.217 -13.464 1.00 0.00 73 LYS A O 18
ATOM 26097 N N . TYR A 1 74 ? -8.889 -7.735 -11.652 1.00 0.00 74 TYR A N 18
ATOM 26098 C CA . TYR A 1 74 ? -8.049 -6.618 -11.238 1.00 0.00 74 TYR A CA 18
ATOM 26099 C C . TYR A 1 74 ? -7.162 -7.011 -10.060 1.00 0.00 74 TYR A C 18
ATOM 26100 O O . TYR A 1 74 ? -7.462 -7.955 -9.329 1.00 0.00 74 TYR A O 18
ATOM 26118 N N . PHE A 1 75 ? -6.067 -6.279 -9.883 1.00 0.00 75 PHE A N 18
ATOM 26119 C CA . PHE A 1 75 ? -5.134 -6.550 -8.795 1.00 0.00 75 PHE A CA 18
ATOM 26120 C C . PHE A 1 75 ? -5.649 -5.971 -7.480 1.00 0.00 75 PHE A C 18
ATOM 26121 O O . PHE A 1 75 ? -6.079 -4.819 -7.423 1.00 0.00 75 PHE A O 18
ATOM 26138 N N . HIS A 1 76 ? -5.602 -6.779 -6.426 1.00 0.00 76 HIS A N 18
ATOM 26139 C CA . HIS A 1 76 ? -6.063 -6.348 -5.111 1.00 0.00 76 HIS A CA 18
ATOM 26140 C C . HIS A 1 76 ? -4.882 -6.050 -4.192 1.00 0.00 76 HIS A C 18
ATOM 26141 O O . HIS A 1 76 ? -4.249 -6.952 -3.642 1.00 0.00 76 HIS A O 18
ATOM 26155 N N . PRO A 1 77 ? -4.576 -4.755 -4.021 1.00 0.00 77 PRO A N 18
ATOM 26156 C CA . PRO A 1 77 ? -3.470 -4.309 -3.169 1.00 0.00 77 PRO A CA 18
ATOM 26157 C C . PRO A 1 77 ? -3.749 -4.540 -1.688 1.00 0.00 77 PRO A C 18
ATOM 26158 O O . PRO A 1 77 ? -4.881 -4.796 -1.277 1.00 0.00 77 PRO A O 18
ATOM 26169 N N . PRO A 1 78 ? -2.694 -4.447 -0.865 1.00 0.00 78 PRO A N 18
ATOM 26170 C CA . PRO A 1 78 ? -2.802 -4.641 0.584 1.00 0.00 78 PRO A CA 18
ATOM 26171 C C . PRO A 1 78 ? -3.558 -3.507 1.267 1.00 0.00 78 PRO A C 18
ATOM 26172 O O . PRO A 1 78 ? -4.008 -2.567 0.613 1.00 0.00 78 PRO A O 18
ATOM 26183 N N . ALA A 1 79 ? -3.694 -3.602 2.586 1.00 0.00 79 ALA A N 18
ATOM 26184 C CA . ALA A 1 79 ? -4.394 -2.582 3.357 1.00 0.00 79 ALA A CA 18
ATOM 26185 C C . ALA A 1 79 ? -3.640 -1.257 3.327 1.00 0.00 79 ALA A C 18
ATOM 26186 O O . ALA A 1 79 ? -4.119 -0.270 2.769 1.00 0.00 79 ALA A O 18
ATOM 26193 N N . HIS A 1 80 ? -2.456 -1.242 3.933 1.00 0.00 80 HIS A N 18
ATOM 26194 C CA . HIS A 1 80 ? -1.635 -0.037 3.976 1.00 0.00 80 HIS A CA 18
ATOM 26195 C C . HIS A 1 80 ? -1.758 0.751 2.676 1.00 0.00 80 HIS A C 18
ATOM 26196 O O . HIS A 1 80 ? -1.917 1.973 2.691 1.00 0.00 80 HIS A O 18
ATOM 26210 N N . LEU A 1 81 ? -1.683 0.046 1.552 1.00 0.00 81 LEU A N 18
ATOM 26211 C CA . LEU A 1 81 ? -1.786 0.680 0.243 1.00 0.00 81 LEU A CA 18
ATOM 26212 C C . LEU A 1 81 ? -3.225 1.090 -0.053 1.00 0.00 81 LEU A C 18
ATOM 26213 O O . LEU A 1 81 ? -3.488 2.227 -0.442 1.00 0.00 81 LEU A O 18
ATOM 26229 N N . GLN A 1 82 ? -4.152 0.156 0.138 1.00 0.00 82 GLN A N 18
ATOM 26230 C CA . GLN A 1 82 ? -5.565 0.422 -0.107 1.00 0.00 82 GLN A CA 18
ATOM 26231 C C . GLN A 1 82 ? -5.933 1.841 0.314 1.00 0.00 82 GLN A C 18
ATOM 26232 O O . GLN A 1 82 ? -6.742 2.502 -0.336 1.00 0.00 82 GLN A O 18
ATOM 26246 N N . ALA A 1 83 ? -5.334 2.302 1.407 1.00 0.00 83 ALA A N 18
ATOM 26247 C CA . ALA A 1 83 ? -5.597 3.643 1.914 1.00 0.00 83 ALA A CA 18
ATOM 26248 C C . ALA A 1 83 ? -4.938 4.702 1.037 1.00 0.00 83 ALA A C 18
ATOM 26249 O O . ALA A 1 83 ? -5.560 5.702 0.680 1.00 0.00 83 ALA A O 18
ATOM 26256 N N . LYS A 1 84 ? -3.675 4.475 0.692 1.00 0.00 84 LYS A N 18
ATOM 26257 C CA . LYS A 1 84 ? -2.930 5.408 -0.144 1.00 0.00 84 LYS A CA 18
ATOM 26258 C C . LYS A 1 84 ? -3.802 5.937 -1.279 1.00 0.00 84 LYS A C 18
ATOM 26259 O O . LYS A 1 84 ? -3.734 7.116 -1.628 1.00 0.00 84 LYS A O 18
ATOM 26278 N N . ILE A 1 85 ? -4.620 5.059 -1.848 1.00 0.00 85 ILE A N 18
ATOM 26279 C CA . ILE A 1 85 ? -5.507 5.439 -2.941 1.00 0.00 85 ILE A CA 18
ATOM 26280 C C . ILE A 1 85 ? -6.754 6.143 -2.418 1.00 0.00 85 ILE A C 18
ATOM 26281 O O . ILE A 1 85 ? -7.149 7.192 -2.927 1.00 0.00 85 ILE A O 18
ATOM 26297 N N . LYS A 1 86 ? -7.371 5.560 -1.395 1.00 0.00 86 LYS A N 18
ATOM 26298 C CA . LYS A 1 86 ? -8.572 6.132 -0.799 1.00 0.00 86 LYS A CA 18
ATOM 26299 C C . LYS A 1 86 ? -8.356 7.598 -0.440 1.00 0.00 86 LYS A C 18
ATOM 26300 O O . LYS A 1 86 ? -9.120 8.468 -0.857 1.00 0.00 86 LYS A O 18
ATOM 26319 N N . ALA A 1 87 ? -7.310 7.865 0.336 1.00 0.00 87 ALA A N 18
ATOM 26320 C CA . ALA A 1 87 ? -6.992 9.227 0.748 1.00 0.00 87 ALA A CA 18
ATOM 26321 C C . ALA A 1 87 ? -7.335 10.227 -0.351 1.00 0.00 87 ALA A C 18
ATOM 26322 O O . ALA A 1 87 ? -8.011 11.226 -0.106 1.00 0.00 87 ALA A O 18
ATOM 26329 N N . ALA A 1 88 ? -6.864 9.952 -1.563 1.00 0.00 88 ALA A N 18
ATOM 26330 C CA . ALA A 1 88 ? -7.121 10.827 -2.700 1.00 0.00 88 ALA A CA 18
ATOM 26331 C C . ALA A 1 88 ? -8.604 11.170 -2.804 1.00 0.00 88 ALA A C 18
ATOM 26332 O O . ALA A 1 88 ? -8.974 12.340 -2.891 1.00 0.00 88 ALA A O 18
ATOM 26339 N N . GLN A 1 89 ? -9.446 10.141 -2.795 1.00 0.00 89 GLN A N 18
ATOM 26340 C CA . GLN A 1 89 ? -10.888 10.335 -2.890 1.00 0.00 89 GLN A CA 18
ATOM 26341 C C . GLN A 1 89 ? -11.410 11.131 -1.698 1.00 0.00 89 GLN A C 18
ATOM 26342 O O . GLN A 1 89 ? -12.075 12.154 -1.865 1.00 0.00 89 GLN A O 18
ATOM 26356 N N . HIS A 1 90 ? -11.105 10.655 -0.495 1.00 0.00 90 HIS A N 18
ATOM 26357 C CA . HIS A 1 90 ? -11.544 11.323 0.725 1.00 0.00 90 HIS A CA 18
ATOM 26358 C C . HIS A 1 90 ? -10.828 12.658 0.900 1.00 0.00 90 HIS A C 18
ATOM 26359 O O . HIS A 1 90 ? -9.599 12.715 0.928 1.00 0.00 90 HIS A O 18
ATOM 26373 N N . GLN A 1 91 ? -11.605 13.730 1.018 1.00 0.00 91 GLN A N 18
ATOM 26374 C CA . GLN A 1 91 ? -11.044 15.065 1.189 1.00 0.00 91 GLN A CA 18
ATOM 26375 C C . GLN A 1 91 ? -9.874 15.042 2.167 1.00 0.00 91 GLN A C 18
ATOM 26376 O O . GLN A 1 91 ? -10.033 14.681 3.332 1.00 0.00 91 GLN A O 18
ATOM 26390 N N . ALA A 1 92 ? -8.698 15.431 1.685 1.00 0.00 92 ALA A N 18
ATOM 26391 C CA . ALA A 1 92 ? -7.502 15.457 2.517 1.00 0.00 92 ALA A CA 18
ATOM 26392 C C . ALA A 1 92 ? -6.634 16.669 2.193 1.00 0.00 92 ALA A C 18
ATOM 26393 O O . ALA A 1 92 ? -6.435 17.008 1.028 1.00 0.00 92 ALA A O 18
ATOM 26400 N N . ASN A 1 93 ? -6.121 17.318 3.233 1.00 0.00 93 ASN A N 18
ATOM 26401 C CA . ASN A 1 93 ? -5.275 18.493 3.059 1.00 0.00 93 ASN A CA 18
ATOM 26402 C C . ASN A 1 93 ? -3.941 18.114 2.425 1.00 0.00 93 ASN A C 18
ATOM 26403 O O . ASN A 1 93 ? -2.968 17.833 3.124 1.00 0.00 93 ASN A O 18
ATOM 26414 N N . GLN A 1 94 ? -3.904 18.109 1.096 1.00 0.00 94 GLN A N 18
ATOM 26415 C CA . GLN A 1 94 ? -2.689 17.764 0.367 1.00 0.00 94 GLN A CA 18
ATOM 26416 C C . GLN A 1 94 ? -2.846 18.052 -1.122 1.00 0.00 94 GLN A C 18
ATOM 26417 O O . GLN A 1 94 ? -3.962 18.110 -1.638 1.00 0.00 94 GLN A O 18
ATOM 26431 N N . ALA A 1 95 ? -1.722 18.234 -1.807 1.00 0.00 95 ALA A N 18
ATOM 26432 C CA . ALA A 1 95 ? -1.736 18.515 -3.237 1.00 0.00 95 ALA A CA 18
ATOM 26433 C C . ALA A 1 95 ? -0.650 17.727 -3.962 1.00 0.00 95 ALA A C 18
ATOM 26434 O O . ALA A 1 95 ? 0.526 17.801 -3.606 1.00 0.00 95 ALA A O 18
ATOM 26441 N N . ALA A 1 96 ? -1.052 16.972 -4.979 1.00 0.00 96 ALA A N 18
ATOM 26442 C CA . ALA A 1 96 ? -0.113 16.171 -5.754 1.00 0.00 96 ALA A CA 18
ATOM 26443 C C . ALA A 1 96 ? -0.696 15.804 -7.114 1.00 0.00 96 ALA A C 18
ATOM 26444 O O . ALA A 1 96 ? -1.622 14.998 -7.207 1.00 0.00 96 ALA A O 18
ATOM 26451 N N . VAL A 1 97 ? -0.149 16.401 -8.168 1.00 0.00 97 VAL A N 18
ATOM 26452 C CA . VAL A 1 97 ? -0.615 16.137 -9.524 1.00 0.00 97 VAL A CA 18
ATOM 26453 C C . VAL A 1 97 ? 0.403 15.313 -10.304 1.00 0.00 97 VAL A C 18
ATOM 26454 O O . VAL A 1 97 ? 1.568 15.692 -10.417 1.00 0.00 97 VAL A O 18
ATOM 26467 N N . ALA A 1 98 ? -0.045 14.184 -10.843 1.00 0.00 98 ALA A N 18
ATOM 26468 C CA . ALA A 1 98 ? 0.826 13.307 -11.615 1.00 0.00 98 ALA A CA 18
ATOM 26469 C C . ALA A 1 98 ? 0.747 13.628 -13.104 1.00 0.00 98 ALA A C 18
ATOM 26470 O O . ALA A 1 98 ? 1.741 13.460 -13.809 1.00 0.00 98 ALA A O 18
ATOM 26479 N N . GLY A 1 1 ? 24.570 39.645 -4.524 1.00 0.00 1 GLY A N 19
ATOM 26480 C CA . GLY A 1 1 ? 23.896 38.550 -3.851 1.00 0.00 1 GLY A CA 19
ATOM 26481 C C . GLY A 1 1 ? 24.120 37.220 -4.543 1.00 0.00 1 GLY A C 19
ATOM 26482 O O . GLY A 1 1 ? 25.109 37.040 -5.252 1.00 0.00 1 GLY A O 19
ATOM 26486 N N . SER A 1 2 ? 23.199 36.284 -4.334 1.00 0.00 2 SER A N 19
ATOM 26487 C CA . SER A 1 2 ? 23.303 34.961 -4.938 1.00 0.00 2 SER A CA 19
ATOM 26488 C C . SER A 1 2 ? 21.926 34.322 -5.086 1.00 0.00 2 SER A C 19
ATOM 26489 O O . SER A 1 2 ? 21.092 34.400 -4.184 1.00 0.00 2 SER A O 19
ATOM 26497 N N . SER A 1 3 ? 21.694 33.690 -6.232 1.00 0.00 3 SER A N 19
ATOM 26498 C CA . SER A 1 3 ? 20.417 33.040 -6.503 1.00 0.00 3 SER A CA 19
ATOM 26499 C C . SER A 1 3 ? 20.609 31.812 -7.388 1.00 0.00 3 SER A C 19
ATOM 26500 O O . SER A 1 3 ? 21.718 31.521 -7.834 1.00 0.00 3 SER A O 19
ATOM 26508 N N . GLY A 1 4 ? 19.518 31.094 -7.638 1.00 0.00 4 GLY A N 19
ATOM 26509 C CA . GLY A 1 4 ? 19.586 29.906 -8.469 1.00 0.00 4 GLY A CA 19
ATOM 26510 C C . GLY A 1 4 ? 18.219 29.444 -8.932 1.00 0.00 4 GLY A C 19
ATOM 26511 O O . GLY A 1 4 ? 17.314 29.249 -8.121 1.00 0.00 4 GLY A O 19
ATOM 26515 N N . SER A 1 5 ? 18.067 29.270 -10.241 1.00 0.00 5 SER A N 19
ATOM 26516 C CA . SER A 1 5 ? 16.799 28.833 -10.813 1.00 0.00 5 SER A CA 19
ATOM 26517 C C . SER A 1 5 ? 17.028 27.977 -12.055 1.00 0.00 5 SER A C 19
ATOM 26518 O O . SER A 1 5 ? 18.151 27.866 -12.547 1.00 0.00 5 SER A O 19
ATOM 26526 N N . SER A 1 6 ? 15.955 27.373 -12.556 1.00 0.00 6 SER A N 19
ATOM 26527 C CA . SER A 1 6 ? 16.039 26.524 -13.739 1.00 0.00 6 SER A CA 19
ATOM 26528 C C . SER A 1 6 ? 14.877 26.798 -14.688 1.00 0.00 6 SER A C 19
ATOM 26529 O O . SER A 1 6 ? 13.886 27.421 -14.310 1.00 0.00 6 SER A O 19
ATOM 26537 N N . GLY A 1 7 ? 15.007 26.328 -15.925 1.00 0.00 7 GLY A N 19
ATOM 26538 C CA . GLY A 1 7 ? 13.962 26.532 -16.910 1.00 0.00 7 GLY A CA 19
ATOM 26539 C C . GLY A 1 7 ? 13.453 25.229 -17.495 1.00 0.00 7 GLY A C 19
ATOM 26540 O O . GLY A 1 7 ? 14.002 24.724 -18.474 1.00 0.00 7 GLY A O 19
ATOM 26544 N N . SER A 1 8 ? 12.402 24.682 -16.892 1.00 0.00 8 SER A N 19
ATOM 26545 C CA . SER A 1 8 ? 11.823 23.427 -17.355 1.00 0.00 8 SER A CA 19
ATOM 26546 C C . SER A 1 8 ? 10.353 23.328 -16.959 1.00 0.00 8 SER A C 19
ATOM 26547 O O . SER A 1 8 ? 9.975 23.666 -15.837 1.00 0.00 8 SER A O 19
ATOM 26555 N N . THR A 1 9 ? 9.526 22.861 -17.890 1.00 0.00 9 THR A N 19
ATOM 26556 C CA . THR A 1 9 ? 8.097 22.719 -17.640 1.00 0.00 9 THR A CA 19
ATOM 26557 C C . THR A 1 9 ? 7.564 21.416 -18.225 1.00 0.00 9 THR A C 19
ATOM 26558 O O . THR A 1 9 ? 8.215 20.786 -19.058 1.00 0.00 9 THR A O 19
ATOM 26569 N N . ALA A 1 10 ? 6.376 21.016 -17.783 1.00 0.00 10 ALA A N 19
ATOM 26570 C CA . ALA A 1 10 ? 5.755 19.789 -18.266 1.00 0.00 10 ALA A CA 19
ATOM 26571 C C . ALA A 1 10 ? 4.249 19.804 -18.024 1.00 0.00 10 ALA A C 19
ATOM 26572 O O . ALA A 1 10 ? 3.763 20.467 -17.107 1.00 0.00 10 ALA A O 19
ATOM 26579 N N . THR A 1 11 ? 3.514 19.069 -18.853 1.00 0.00 11 THR A N 19
ATOM 26580 C CA . THR A 1 11 ? 2.063 19.000 -18.730 1.00 0.00 11 THR A CA 19
ATOM 26581 C C . THR A 1 11 ? 1.623 17.652 -18.170 1.00 0.00 11 THR A C 19
ATOM 26582 O O . THR A 1 11 ? 1.257 16.748 -18.921 1.00 0.00 11 THR A O 19
ATOM 26593 N N . GLN A 1 12 ? 1.660 17.525 -16.848 1.00 0.00 12 GLN A N 19
ATOM 26594 C CA . GLN A 1 12 ? 1.264 16.287 -16.188 1.00 0.00 12 GLN A CA 19
ATOM 26595 C C . GLN A 1 12 ? 0.020 16.499 -15.333 1.00 0.00 12 GLN A C 19
ATOM 26596 O O . GLN A 1 12 ? -0.052 16.034 -14.195 1.00 0.00 12 GLN A O 19
ATOM 26610 N N . LYS A 1 13 ? -0.960 17.206 -15.887 1.00 0.00 13 LYS A N 19
ATOM 26611 C CA . LYS A 1 13 ? -2.203 17.480 -15.176 1.00 0.00 13 LYS A CA 19
ATOM 26612 C C . LYS A 1 13 ? -3.303 16.519 -15.614 1.00 0.00 13 LYS A C 19
ATOM 26613 O O . LYS A 1 13 ? -4.463 16.910 -15.757 1.00 0.00 13 LYS A O 19
ATOM 26632 N N . LEU A 1 14 ? -2.934 15.260 -15.824 1.00 0.00 14 LEU A N 19
ATOM 26633 C CA . LEU A 1 14 ? -3.891 14.242 -16.244 1.00 0.00 14 LEU A CA 19
ATOM 26634 C C . LEU A 1 14 ? -3.334 12.842 -16.010 1.00 0.00 14 LEU A C 19
ATOM 26635 O O . LEU A 1 14 ? -2.274 12.489 -16.529 1.00 0.00 14 LEU A O 19
ATOM 26651 N N . LEU A 1 15 ? -4.055 12.047 -15.227 1.00 0.00 15 LEU A N 19
ATOM 26652 C CA . LEU A 1 15 ? -3.634 10.683 -14.926 1.00 0.00 15 LEU A CA 19
ATOM 26653 C C . LEU A 1 15 ? -4.695 9.954 -14.107 1.00 0.00 15 LEU A C 19
ATOM 26654 O O . LEU A 1 15 ? -5.588 10.578 -13.534 1.00 0.00 15 LEU A O 19
ATOM 26670 N N . ARG A 1 16 ? -4.589 8.631 -14.055 1.00 0.00 16 ARG A N 19
ATOM 26671 C CA . ARG A 1 16 ? -5.539 7.817 -13.306 1.00 0.00 16 ARG A CA 19
ATOM 26672 C C . ARG A 1 16 ? -5.037 7.564 -11.887 1.00 0.00 16 ARG A C 19
ATOM 26673 O O . ARG A 1 16 ? -3.857 7.754 -11.591 1.00 0.00 16 ARG A O 19
ATOM 26694 N N . THR A 1 17 ? -5.942 7.135 -11.013 1.00 0.00 17 THR A N 19
ATOM 26695 C CA . THR A 1 17 ? -5.592 6.857 -9.625 1.00 0.00 17 THR A CA 19
ATOM 26696 C C . THR A 1 17 ? -5.471 5.358 -9.378 1.00 0.00 17 THR A C 19
ATOM 26697 O O . THR A 1 17 ? -4.671 4.918 -8.552 1.00 0.00 17 THR A O 19
ATOM 26708 N N . ASP A 1 18 ? -6.270 4.578 -10.098 1.00 0.00 18 ASP A N 19
ATOM 26709 C CA . ASP A 1 18 ? -6.251 3.127 -9.957 1.00 0.00 18 ASP A CA 19
ATOM 26710 C C . ASP A 1 18 ? -5.072 2.523 -10.714 1.00 0.00 18 ASP A C 19
ATOM 26711 O O . ASP A 1 18 ? -5.218 1.524 -11.419 1.00 0.00 18 ASP A O 19
ATOM 26720 N N . LYS A 1 19 ? -3.903 3.136 -10.563 1.00 0.00 19 LYS A N 19
ATOM 26721 C CA . LYS A 1 19 ? -2.697 2.660 -11.231 1.00 0.00 19 LYS A CA 19
ATOM 26722 C C . LYS A 1 19 ? -1.545 2.523 -10.241 1.00 0.00 19 LYS A C 19
ATOM 26723 O O . LYS A 1 19 ? -1.158 3.491 -9.585 1.00 0.00 19 LYS A O 19
ATOM 26742 N N . LEU A 1 20 ? -0.999 1.316 -10.139 1.00 0.00 20 LEU A N 19
ATOM 26743 C CA . LEU A 1 20 ? 0.111 1.053 -9.229 1.00 0.00 20 LEU A CA 19
ATOM 26744 C C . LEU A 1 20 ? 1.385 0.731 -10.004 1.00 0.00 20 LEU A C 19
ATOM 26745 O O . LEU A 1 20 ? 1.379 -0.108 -10.905 1.00 0.00 20 LEU A O 19
ATOM 26761 N N . GLU A 1 21 ? 2.475 1.402 -9.646 1.00 0.00 21 GLU A N 19
ATOM 26762 C CA . GLU A 1 21 ? 3.757 1.185 -10.307 1.00 0.00 21 GLU A CA 19
ATOM 26763 C C . GLU A 1 21 ? 4.362 -0.154 -9.894 1.00 0.00 21 GLU A C 19
ATOM 26764 O O . GLU A 1 21 ? 4.761 -0.339 -8.744 1.00 0.00 21 GLU A O 19
ATOM 26776 N N . VAL A 1 22 ? 4.427 -1.084 -10.841 1.00 0.00 22 VAL A N 19
ATOM 26777 C CA . VAL A 1 22 ? 4.984 -2.406 -10.578 1.00 0.00 22 VAL A CA 19
ATOM 26778 C C . VAL A 1 22 ? 6.468 -2.319 -10.236 1.00 0.00 22 VAL A C 19
ATOM 26779 O O . VAL A 1 22 ? 7.251 -1.718 -10.971 1.00 0.00 22 VAL A O 19
ATOM 26792 N N . CYS A 1 23 ? 6.847 -2.923 -9.115 1.00 0.00 23 CYS A N 19
ATOM 26793 C CA . CYS A 1 23 ? 8.237 -2.915 -8.674 1.00 0.00 23 CYS A CA 19
ATOM 26794 C C . CYS A 1 23 ? 9.113 -3.728 -9.621 1.00 0.00 23 CYS A C 19
ATOM 26795 O O . CYS A 1 23 ? 8.829 -4.894 -9.899 1.00 0.00 23 CYS A O 19
ATOM 26802 N N . ARG A 1 24 ? 10.179 -3.106 -10.114 1.00 0.00 24 ARG A N 19
ATOM 26803 C CA . ARG A 1 24 ? 11.097 -3.772 -11.031 1.00 0.00 24 ARG A CA 19
ATOM 26804 C C . ARG A 1 24 ? 11.951 -4.799 -10.295 1.00 0.00 24 ARG A C 19
ATOM 26805 O O . ARG A 1 24 ? 12.211 -5.887 -10.808 1.00 0.00 24 ARG A O 19
ATOM 26826 N N . GLU A 1 25 ? 12.385 -4.445 -9.089 1.00 0.00 25 GLU A N 19
ATOM 26827 C CA . GLU A 1 25 ? 13.212 -5.337 -8.283 1.00 0.00 25 GLU A CA 19
ATOM 26828 C C . GLU A 1 25 ? 12.489 -6.654 -8.015 1.00 0.00 25 GLU A C 19
ATOM 26829 O O . GLU A 1 25 ? 12.941 -7.719 -8.434 1.00 0.00 25 GLU A O 19
ATOM 26841 N N . PHE A 1 26 ? 11.364 -6.572 -7.312 1.00 0.00 26 PHE A N 19
ATOM 26842 C CA . PHE A 1 26 ? 10.579 -7.756 -6.985 1.00 0.00 26 PHE A CA 19
ATOM 26843 C C . PHE A 1 26 ? 10.619 -8.768 -8.127 1.00 0.00 26 PHE A C 19
ATOM 26844 O O . PHE A 1 26 ? 10.862 -9.954 -7.910 1.00 0.00 26 PHE A O 19
ATOM 26861 N N . GLN A 1 27 ? 10.378 -8.288 -9.343 1.00 0.00 27 GLN A N 19
ATOM 26862 C CA . GLN A 1 27 ? 10.386 -9.150 -10.519 1.00 0.00 27 GLN A CA 19
ATOM 26863 C C . GLN A 1 27 ? 11.593 -10.082 -10.503 1.00 0.00 27 GLN A C 19
ATOM 26864 O O . GLN A 1 27 ? 11.447 -11.303 -10.555 1.00 0.00 27 GLN A O 19
ATOM 26878 N N . ARG A 1 28 ? 12.784 -9.498 -10.432 1.00 0.00 28 ARG A N 19
ATOM 26879 C CA . ARG A 1 28 ? 14.017 -10.276 -10.411 1.00 0.00 28 ARG A CA 19
ATOM 26880 C C . ARG A 1 28 ? 14.371 -10.695 -8.987 1.00 0.00 28 ARG A C 19
ATOM 26881 O O . ARG A 1 28 ? 15.538 -10.918 -8.667 1.00 0.00 28 ARG A O 19
ATOM 26902 N N . GLY A 1 29 ? 13.355 -10.800 -8.136 1.00 0.00 29 GLY A N 19
ATOM 26903 C CA . GLY A 1 29 ? 13.580 -11.191 -6.756 1.00 0.00 29 GLY A CA 19
ATOM 26904 C C . GLY A 1 29 ? 14.704 -10.407 -6.108 1.00 0.00 29 GLY A C 19
ATOM 26905 O O . GLY A 1 29 ? 15.562 -10.979 -5.438 1.00 0.00 29 GLY A O 19
ATOM 26909 N N . ASN A 1 30 ? 14.699 -9.093 -6.308 1.00 0.00 30 ASN A N 19
ATOM 26910 C CA . ASN A 1 30 ? 15.728 -8.230 -5.739 1.00 0.00 30 ASN A CA 19
ATOM 26911 C C . ASN A 1 30 ? 15.152 -7.357 -4.628 1.00 0.00 30 ASN A C 19
ATOM 26912 O O . ASN A 1 30 ? 15.842 -7.024 -3.665 1.00 0.00 30 ASN A O 19
ATOM 26923 N N . CYS A 1 31 ? 13.883 -6.991 -4.769 1.00 0.00 31 CYS A N 19
ATOM 26924 C CA . CYS A 1 31 ? 13.212 -6.157 -3.779 1.00 0.00 31 CYS A CA 19
ATOM 26925 C C . CYS A 1 31 ? 13.243 -6.816 -2.403 1.00 0.00 31 CYS A C 19
ATOM 26926 O O . CYS A 1 31 ? 13.155 -8.038 -2.287 1.00 0.00 31 CYS A O 19
ATOM 26933 N N . ALA A 1 32 ? 13.367 -5.998 -1.363 1.00 0.00 32 ALA A N 19
ATOM 26934 C CA . ALA A 1 32 ? 13.407 -6.500 0.004 1.00 0.00 32 ALA A CA 19
ATOM 26935 C C . ALA A 1 32 ? 12.191 -6.033 0.797 1.00 0.00 32 ALA A C 19
ATOM 26936 O O . ALA A 1 32 ? 11.710 -6.736 1.685 1.00 0.00 32 ALA A O 19
ATOM 26943 N N . ARG A 1 33 ? 11.698 -4.843 0.469 1.00 0.00 33 ARG A N 19
ATOM 26944 C CA . ARG A 1 33 ? 10.539 -4.282 1.151 1.00 0.00 33 ARG A CA 19
ATOM 26945 C C . ARG A 1 33 ? 9.327 -5.198 1.007 1.00 0.00 33 ARG A C 19
ATOM 26946 O O . ARG A 1 33 ? 8.382 -5.122 1.791 1.00 0.00 33 ARG A O 19
ATOM 26967 N N . GLY A 1 34 ? 9.362 -6.063 -0.002 1.00 0.00 34 GLY A N 19
ATOM 26968 C CA . GLY A 1 34 ? 8.261 -6.980 -0.232 1.00 0.00 34 GLY A CA 19
ATOM 26969 C C . GLY A 1 34 ? 6.943 -6.262 -0.444 1.00 0.00 34 GLY A C 19
ATOM 26970 O O . GLY A 1 34 ? 6.877 -5.036 -0.364 1.00 0.00 34 GLY A O 19
ATOM 26974 N N . GLU A 1 35 ? 5.891 -7.028 -0.718 1.00 0.00 35 GLU A N 19
ATOM 26975 C CA . GLU A 1 35 ? 4.569 -6.456 -0.945 1.00 0.00 35 GLU A CA 19
ATOM 26976 C C . GLU A 1 35 ? 3.899 -6.090 0.376 1.00 0.00 35 GLU A C 19
ATOM 26977 O O . GLU A 1 35 ? 2.694 -5.843 0.428 1.00 0.00 35 GLU A O 19
ATOM 26989 N N . THR A 1 36 ? 4.690 -6.058 1.445 1.00 0.00 36 THR A N 19
ATOM 26990 C CA . THR A 1 36 ? 4.176 -5.725 2.767 1.00 0.00 36 THR A CA 19
ATOM 26991 C C . THR A 1 36 ? 4.752 -4.404 3.264 1.00 0.00 36 THR A C 19
ATOM 26992 O O . THR A 1 36 ? 4.077 -3.643 3.958 1.00 0.00 36 THR A O 19
ATOM 27003 N N . ASP A 1 37 ? 6.003 -4.137 2.905 1.00 0.00 37 ASP A N 19
ATOM 27004 C CA . ASP A 1 37 ? 6.669 -2.906 3.314 1.00 0.00 37 ASP A CA 19
ATOM 27005 C C . ASP A 1 37 ? 6.985 -2.032 2.105 1.00 0.00 37 ASP A C 19
ATOM 27006 O O . ASP A 1 37 ? 7.434 -0.894 2.248 1.00 0.00 37 ASP A O 19
ATOM 27015 N N . CYS A 1 38 ? 6.748 -2.570 0.913 1.00 0.00 38 CYS A N 19
ATOM 27016 C CA . CYS A 1 38 ? 7.008 -1.841 -0.322 1.00 0.00 38 CYS A CA 19
ATOM 27017 C C . CYS A 1 38 ? 5.726 -1.218 -0.866 1.00 0.00 38 CYS A C 19
ATOM 27018 O O . CYS A 1 38 ? 4.668 -1.848 -0.864 1.00 0.00 38 CYS A O 19
ATOM 27025 N N . ARG A 1 39 ? 5.829 0.023 -1.331 1.00 0.00 39 ARG A N 19
ATOM 27026 C CA . ARG A 1 39 ? 4.678 0.732 -1.878 1.00 0.00 39 ARG A CA 19
ATOM 27027 C C . ARG A 1 39 ? 4.321 0.202 -3.263 1.00 0.00 39 ARG A C 19
ATOM 27028 O O . ARG A 1 39 ? 3.146 0.043 -3.595 1.00 0.00 39 ARG A O 19
ATOM 27049 N N . PHE A 1 40 ? 5.342 -0.070 -4.069 1.00 0.00 40 PHE A N 19
ATOM 27050 C CA . PHE A 1 40 ? 5.136 -0.580 -5.419 1.00 0.00 40 PHE A CA 19
ATOM 27051 C C . PHE A 1 40 ? 4.373 -1.901 -5.391 1.00 0.00 40 PHE A C 19
ATOM 27052 O O . PHE A 1 40 ? 4.606 -2.747 -4.527 1.00 0.00 40 PHE A O 19
ATOM 27069 N N . ALA A 1 41 ? 3.459 -2.070 -6.341 1.00 0.00 41 ALA A N 19
ATOM 27070 C CA . ALA A 1 41 ? 2.662 -3.288 -6.426 1.00 0.00 41 ALA A CA 19
ATOM 27071 C C . ALA A 1 41 ? 3.482 -4.443 -6.991 1.00 0.00 41 ALA A C 19
ATOM 27072 O O . ALA A 1 41 ? 4.053 -4.339 -8.077 1.00 0.00 41 ALA A O 19
ATOM 27079 N N . HIS A 1 42 ? 3.538 -5.542 -6.246 1.00 0.00 42 HIS A N 19
ATOM 27080 C CA . HIS A 1 42 ? 4.289 -6.717 -6.673 1.00 0.00 42 HIS A CA 19
ATOM 27081 C C . HIS A 1 42 ? 3.362 -7.762 -7.286 1.00 0.00 42 HIS A C 19
ATOM 27082 O O . HIS A 1 42 ? 2.679 -8.509 -6.585 1.00 0.00 42 HIS A O 19
ATOM 27096 N N . PRO A 1 43 ? 3.336 -7.817 -8.626 1.00 0.00 43 PRO A N 19
ATOM 27097 C CA . PRO A 1 43 ? 2.496 -8.766 -9.363 1.00 0.00 43 PRO A CA 19
ATOM 27098 C C . PRO A 1 43 ? 2.980 -10.204 -9.216 1.00 0.00 43 PRO A C 19
ATOM 27099 O O . PRO A 1 43 ? 4.154 -10.500 -9.440 1.00 0.00 43 PRO A O 19
ATOM 27110 N N . ALA A 1 44 ? 2.069 -11.095 -8.839 1.00 0.00 44 ALA A N 19
ATOM 27111 C CA . ALA A 1 44 ? 2.403 -12.503 -8.664 1.00 0.00 44 ALA A CA 19
ATOM 27112 C C . ALA A 1 44 ? 1.879 -13.340 -9.827 1.00 0.00 44 ALA A C 19
ATOM 27113 O O . ALA A 1 44 ? 2.574 -14.222 -10.332 1.00 0.00 44 ALA A O 19
ATOM 27120 N N . ASP A 1 45 ? 0.651 -13.058 -10.246 1.00 0.00 45 ASP A N 19
ATOM 27121 C CA . ASP A 1 45 ? 0.033 -13.784 -11.349 1.00 0.00 45 ASP A CA 19
ATOM 27122 C C . ASP A 1 45 ? 0.766 -13.508 -12.659 1.00 0.00 45 ASP A C 19
ATOM 27123 O O . ASP A 1 45 ? 1.694 -12.702 -12.704 1.00 0.00 45 ASP A O 19
ATOM 27132 N N . SER A 1 46 ? 0.342 -14.184 -13.722 1.00 0.00 46 SER A N 19
ATOM 27133 C CA . SER A 1 46 ? 0.960 -14.015 -15.031 1.00 0.00 46 SER A CA 19
ATOM 27134 C C . SER A 1 46 ? 0.086 -13.154 -15.938 1.00 0.00 46 SER A C 19
ATOM 27135 O O . SER A 1 46 ? -1.136 -13.118 -15.791 1.00 0.00 46 SER A O 19
ATOM 27143 N N . THR A 1 47 ? 0.721 -12.460 -16.877 1.00 0.00 47 THR A N 19
ATOM 27144 C CA . THR A 1 47 ? 0.004 -11.598 -17.808 1.00 0.00 47 THR A CA 19
ATOM 27145 C C . THR A 1 47 ? -0.834 -10.564 -17.065 1.00 0.00 47 THR A C 19
ATOM 27146 O O . THR A 1 47 ? -1.976 -10.293 -17.436 1.00 0.00 47 THR A O 19
ATOM 27157 N N . MET A 1 48 ? -0.260 -9.989 -16.013 1.00 0.00 48 MET A N 19
ATOM 27158 C CA . MET A 1 48 ? -0.954 -8.982 -15.219 1.00 0.00 48 MET A CA 19
ATOM 27159 C C . MET A 1 48 ? -0.105 -7.723 -15.074 1.00 0.00 48 MET A C 19
ATOM 27160 O O . MET A 1 48 ? -0.107 -7.079 -14.025 1.00 0.00 48 MET A O 19
ATOM 27174 N N . ILE A 1 49 ? 0.620 -7.379 -16.133 1.00 0.00 49 ILE A N 19
ATOM 27175 C CA . ILE A 1 49 ? 1.473 -6.196 -16.123 1.00 0.00 49 ILE A CA 19
ATOM 27176 C C . ILE A 1 49 ? 1.334 -5.407 -17.420 1.00 0.00 49 ILE A C 19
ATOM 27177 O O . ILE A 1 49 ? 1.223 -5.985 -18.501 1.00 0.00 49 ILE A O 19
ATOM 27193 N N . ASP A 1 50 ? 1.343 -4.084 -17.305 1.00 0.00 50 ASP A N 19
ATOM 27194 C CA . ASP A 1 50 ? 1.222 -3.214 -18.469 1.00 0.00 50 ASP A CA 19
ATOM 27195 C C . ASP A 1 50 ? 2.585 -2.968 -19.108 1.00 0.00 50 ASP A C 19
ATOM 27196 O O . ASP A 1 50 ? 3.447 -2.311 -18.524 1.00 0.00 50 ASP A O 19
ATOM 27205 N N . THR A 1 51 ? 2.773 -3.500 -20.312 1.00 0.00 51 THR A N 19
ATOM 27206 C CA . THR A 1 51 ? 4.031 -3.341 -21.030 1.00 0.00 51 THR A CA 19
ATOM 27207 C C . THR A 1 51 ? 4.192 -1.916 -21.547 1.00 0.00 51 THR A C 19
ATOM 27208 O O . THR A 1 51 ? 5.219 -1.569 -22.130 1.00 0.00 51 THR A O 19
ATOM 27219 N N . SER A 1 52 ? 3.170 -1.094 -21.331 1.00 0.00 52 SER A N 19
ATOM 27220 C CA . SER A 1 52 ? 3.198 0.294 -21.779 1.00 0.00 52 SER A CA 19
ATOM 27221 C C . SER A 1 52 ? 3.886 1.184 -20.748 1.00 0.00 52 SER A C 19
ATOM 27222 O O . SER A 1 52 ? 4.753 1.989 -21.088 1.00 0.00 52 SER A O 19
ATOM 27230 N N . ASP A 1 53 ? 3.494 1.032 -19.488 1.00 0.00 53 ASP A N 19
ATOM 27231 C CA . ASP A 1 53 ? 4.073 1.821 -18.407 1.00 0.00 53 ASP A CA 19
ATOM 27232 C C . ASP A 1 53 ? 4.428 0.934 -17.218 1.00 0.00 53 ASP A C 19
ATOM 27233 O O . ASP A 1 53 ? 4.432 1.385 -16.073 1.00 0.00 53 ASP A O 19
ATOM 27242 N N . ASN A 1 54 ? 4.726 -0.331 -17.498 1.00 0.00 54 ASN A N 19
ATOM 27243 C CA . ASN A 1 54 ? 5.081 -1.282 -16.450 1.00 0.00 54 ASN A CA 19
ATOM 27244 C C . ASN A 1 54 ? 4.247 -1.045 -15.195 1.00 0.00 54 ASN A C 19
ATOM 27245 O O . ASN A 1 54 ? 4.735 -1.197 -14.074 1.00 0.00 54 ASN A O 19
ATOM 27256 N N . THR A 1 55 ? 2.986 -0.673 -15.390 1.00 0.00 55 THR A N 19
ATOM 27257 C CA . THR A 1 55 ? 2.084 -0.415 -14.275 1.00 0.00 55 THR A CA 19
ATOM 27258 C C . THR A 1 55 ? 0.928 -1.408 -14.261 1.00 0.00 55 THR A C 19
ATOM 27259 O O . THR A 1 55 ? 0.759 -2.193 -15.194 1.00 0.00 55 THR A O 19
ATOM 27270 N N . VAL A 1 56 ? 0.132 -1.368 -13.197 1.00 0.00 56 VAL A N 19
ATOM 27271 C CA . VAL A 1 56 ? -1.011 -2.264 -13.063 1.00 0.00 56 VAL A CA 19
ATOM 27272 C C . VAL A 1 56 ? -2.263 -1.499 -12.649 1.00 0.00 56 VAL A C 19
ATOM 27273 O O . VAL A 1 56 ? -2.180 -0.408 -12.084 1.00 0.00 56 VAL A O 19
ATOM 27286 N N . THR A 1 57 ? -3.425 -2.078 -12.935 1.00 0.00 57 THR A N 19
ATOM 27287 C CA . THR A 1 57 ? -4.696 -1.452 -12.593 1.00 0.00 57 THR A CA 19
ATOM 27288 C C . THR A 1 57 ? -5.108 -1.788 -11.165 1.00 0.00 57 THR A C 19
ATOM 27289 O O . THR A 1 57 ? -4.675 -2.794 -10.603 1.00 0.00 57 THR A O 19
ATOM 27300 N N . VAL A 1 58 ? -5.950 -0.940 -10.582 1.00 0.00 58 VAL A N 19
ATOM 27301 C CA . VAL A 1 58 ? -6.423 -1.148 -9.219 1.00 0.00 58 VAL A CA 19
ATOM 27302 C C . VAL A 1 58 ? -7.945 -1.198 -9.167 1.00 0.00 58 VAL A C 19
ATOM 27303 O O . VAL A 1 58 ? -8.625 -0.341 -9.732 1.00 0.00 58 VAL A O 19
ATOM 27316 N N . CYS A 1 59 ? -8.476 -2.206 -8.484 1.00 0.00 59 CYS A N 19
ATOM 27317 C CA . CYS A 1 59 ? -9.920 -2.369 -8.357 1.00 0.00 59 CYS A CA 19
ATOM 27318 C C . CYS A 1 59 ? -10.535 -1.196 -7.599 1.00 0.00 59 CYS A C 19
ATOM 27319 O O . CYS A 1 59 ? -9.977 -0.723 -6.609 1.00 0.00 59 CYS A O 19
ATOM 27326 N N . MET A 1 60 ? -11.687 -0.732 -8.072 1.00 0.00 60 MET A N 19
ATOM 27327 C CA . MET A 1 60 ? -12.378 0.385 -7.438 1.00 0.00 60 MET A CA 19
ATOM 27328 C C . MET A 1 60 ? -13.236 -0.098 -6.273 1.00 0.00 60 MET A C 19
ATOM 27329 O O . MET A 1 60 ? -13.221 0.492 -5.192 1.00 0.00 60 MET A O 19
ATOM 27343 N N . ASP A 1 61 ? -13.983 -1.173 -6.499 1.00 0.00 61 ASP A N 19
ATOM 27344 C CA . ASP A 1 61 ? -14.846 -1.735 -5.467 1.00 0.00 61 ASP A CA 19
ATOM 27345 C C . ASP A 1 61 ? -14.027 -2.204 -4.269 1.00 0.00 61 ASP A C 19
ATOM 27346 O O . ASP A 1 61 ? -14.145 -1.659 -3.171 1.00 0.00 61 ASP A O 19
ATOM 27355 N N . TYR A 1 62 ? -13.198 -3.219 -4.486 1.00 0.00 62 TYR A N 19
ATOM 27356 C CA . TYR A 1 62 ? -12.362 -3.764 -3.424 1.00 0.00 62 TYR A CA 19
ATOM 27357 C C . TYR A 1 62 ? -11.906 -2.664 -2.470 1.00 0.00 62 TYR A C 19
ATOM 27358 O O . TYR A 1 62 ? -11.979 -2.815 -1.250 1.00 0.00 62 TYR A O 19
ATOM 27376 N N . ILE A 1 63 ? -11.437 -1.557 -3.036 1.00 0.00 63 ILE A N 19
ATOM 27377 C CA . ILE A 1 63 ? -10.971 -0.430 -2.237 1.00 0.00 63 ILE A CA 19
ATOM 27378 C C . ILE A 1 63 ? -11.897 -0.176 -1.053 1.00 0.00 63 ILE A C 19
ATOM 27379 O O . ILE A 1 63 ? -11.459 -0.149 0.098 1.00 0.00 63 ILE A O 19
ATOM 27395 N N . LYS A 1 64 ? -13.181 0.009 -1.341 1.00 0.00 64 LYS A N 19
ATOM 27396 C CA . LYS A 1 64 ? -14.171 0.258 -0.300 1.00 0.00 64 LYS A CA 19
ATOM 27397 C C . LYS A 1 64 ? -14.241 -0.912 0.676 1.00 0.00 64 LYS A C 19
ATOM 27398 O O . LYS A 1 64 ? -14.609 -0.743 1.837 1.00 0.00 64 LYS A O 19
ATOM 27417 N N . GLY A 1 65 ? -13.883 -2.100 0.196 1.00 0.00 65 GLY A N 19
ATOM 27418 C CA . GLY A 1 65 ? -13.911 -3.280 1.040 1.00 0.00 65 GLY A CA 19
ATOM 27419 C C . GLY A 1 65 ? -14.813 -4.366 0.488 1.00 0.00 65 GLY A C 19
ATOM 27420 O O . GLY A 1 65 ? -14.658 -5.540 0.823 1.00 0.00 65 GLY A O 19
ATOM 27424 N N . ARG A 1 66 ? -15.760 -3.973 -0.358 1.00 0.00 66 ARG A N 19
ATOM 27425 C CA . ARG A 1 66 ? -16.692 -4.922 -0.955 1.00 0.00 66 ARG A CA 19
ATOM 27426 C C . ARG A 1 66 ? -16.490 -5.007 -2.465 1.00 0.00 66 ARG A C 19
ATOM 27427 O O . ARG A 1 66 ? -16.893 -4.112 -3.208 1.00 0.00 66 ARG A O 19
ATOM 27448 N N . CYS A 1 67 ? -15.862 -6.089 -2.912 1.00 0.00 67 CYS A N 19
ATOM 27449 C CA . CYS A 1 67 ? -15.604 -6.292 -4.333 1.00 0.00 67 CYS A CA 19
ATOM 27450 C C . CYS A 1 67 ? -16.399 -7.481 -4.865 1.00 0.00 67 CYS A C 19
ATOM 27451 O O . CYS A 1 67 ? -16.042 -8.635 -4.628 1.00 0.00 67 CYS A O 19
ATOM 27458 N N . MET A 1 68 ? -17.477 -7.191 -5.586 1.00 0.00 68 MET A N 19
ATOM 27459 C CA . MET A 1 68 ? -18.321 -8.236 -6.153 1.00 0.00 68 MET A CA 19
ATOM 27460 C C . MET A 1 68 ? -18.666 -7.926 -7.606 1.00 0.00 68 MET A C 19
ATOM 27461 O O . MET A 1 68 ? -19.697 -8.366 -8.116 1.00 0.00 68 MET A O 19
ATOM 27475 N N . ARG A 1 69 ? -17.799 -7.167 -8.267 1.00 0.00 69 ARG A N 19
ATOM 27476 C CA . ARG A 1 69 ? -18.013 -6.798 -9.661 1.00 0.00 69 ARG A CA 19
ATOM 27477 C C . ARG A 1 69 ? -18.103 -8.039 -10.545 1.00 0.00 69 ARG A C 19
ATOM 27478 O O . ARG A 1 69 ? -17.633 -9.113 -10.171 1.00 0.00 69 ARG A O 19
ATOM 27499 N N . GLU A 1 70 ? -18.710 -7.883 -11.717 1.00 0.00 70 GLU A N 19
ATOM 27500 C CA . GLU A 1 70 ? -18.862 -8.991 -12.652 1.00 0.00 70 GLU A CA 19
ATOM 27501 C C . GLU A 1 70 ? -17.502 -9.476 -13.147 1.00 0.00 70 GLU A C 19
ATOM 27502 O O . GLU A 1 70 ? -16.879 -8.846 -14.002 1.00 0.00 70 GLU A O 19
ATOM 27514 N N . LYS A 1 71 ? -17.048 -10.599 -12.603 1.00 0.00 71 LYS A N 19
ATOM 27515 C CA . LYS A 1 71 ? -15.763 -11.171 -12.988 1.00 0.00 71 LYS A CA 19
ATOM 27516 C C . LYS A 1 71 ? -14.646 -10.141 -12.850 1.00 0.00 71 LYS A C 19
ATOM 27517 O O . LYS A 1 71 ? -13.903 -9.885 -13.798 1.00 0.00 71 LYS A O 19
ATOM 27536 N N . CYS A 1 72 ? -14.532 -9.555 -11.663 1.00 0.00 72 CYS A N 19
ATOM 27537 C CA . CYS A 1 72 ? -13.505 -8.554 -11.400 1.00 0.00 72 CYS A CA 19
ATOM 27538 C C . CYS A 1 72 ? -12.145 -9.022 -11.910 1.00 0.00 72 CYS A C 19
ATOM 27539 O O . CYS A 1 72 ? -11.641 -10.067 -11.498 1.00 0.00 72 CYS A O 19
ATOM 27546 N N . LYS A 1 73 ? -11.556 -8.241 -12.810 1.00 0.00 73 LYS A N 19
ATOM 27547 C CA . LYS A 1 73 ? -10.255 -8.573 -13.376 1.00 0.00 73 LYS A CA 19
ATOM 27548 C C . LYS A 1 73 ? -9.223 -7.502 -13.035 1.00 0.00 73 LYS A C 19
ATOM 27549 O O . LYS A 1 73 ? -8.372 -7.161 -13.856 1.00 0.00 73 LYS A O 19
ATOM 27568 N N . TYR A 1 74 ? -9.305 -6.977 -11.817 1.00 0.00 74 TYR A N 19
ATOM 27569 C CA . TYR A 1 74 ? -8.379 -5.944 -11.368 1.00 0.00 74 TYR A CA 19
ATOM 27570 C C . TYR A 1 74 ? -7.520 -6.448 -10.212 1.00 0.00 74 TYR A C 19
ATOM 27571 O O . TYR A 1 74 ? -7.880 -7.406 -9.528 1.00 0.00 74 TYR A O 19
ATOM 27589 N N . PHE A 1 75 ? -6.383 -5.794 -9.999 1.00 0.00 75 PHE A N 19
ATOM 27590 C CA . PHE A 1 75 ? -5.471 -6.175 -8.927 1.00 0.00 75 PHE A CA 19
ATOM 27591 C C . PHE A 1 75 ? -5.954 -5.635 -7.584 1.00 0.00 75 PHE A C 19
ATOM 27592 O O . PHE A 1 75 ? -6.504 -4.535 -7.506 1.00 0.00 75 PHE A O 19
ATOM 27609 N N . HIS A 1 76 ? -5.746 -6.415 -6.529 1.00 0.00 76 HIS A N 19
ATOM 27610 C CA . HIS A 1 76 ? -6.160 -6.016 -5.189 1.00 0.00 76 HIS A CA 19
ATOM 27611 C C . HIS A 1 76 ? -4.948 -5.746 -4.303 1.00 0.00 76 HIS A C 19
ATOM 27612 O O . HIS A 1 76 ? -4.289 -6.664 -3.814 1.00 0.00 76 HIS A O 19
ATOM 27626 N N . PRO A 1 77 ? -4.644 -4.456 -4.092 1.00 0.00 77 PRO A N 19
ATOM 27627 C CA . PRO A 1 77 ? -3.509 -4.036 -3.265 1.00 0.00 77 PRO A CA 19
ATOM 27628 C C . PRO A 1 77 ? -3.731 -4.328 -1.785 1.00 0.00 77 PRO A C 19
ATOM 27629 O O . PRO A 1 77 ? -4.835 -4.656 -1.351 1.00 0.00 77 PRO A O 19
ATOM 27640 N N . PRO A 1 78 ? -2.658 -4.206 -0.989 1.00 0.00 78 PRO A N 19
ATOM 27641 C CA . PRO A 1 78 ? -2.711 -4.451 0.455 1.00 0.00 78 PRO A CA 19
ATOM 27642 C C . PRO A 1 78 ? -3.504 -3.381 1.196 1.00 0.00 78 PRO A C 19
ATOM 27643 O O . PRO A 1 78 ? -4.022 -2.445 0.587 1.00 0.00 78 PRO A O 19
ATOM 27654 N N . ALA A 1 79 ? -3.594 -3.524 2.514 1.00 0.00 79 ALA A N 19
ATOM 27655 C CA . ALA A 1 79 ? -4.322 -2.568 3.339 1.00 0.00 79 ALA A CA 19
ATOM 27656 C C . ALA A 1 79 ? -3.637 -1.205 3.334 1.00 0.00 79 ALA A C 19
ATOM 27657 O O . ALA A 1 79 ? -4.206 -0.215 2.874 1.00 0.00 79 ALA A O 19
ATOM 27664 N N . HIS A 1 80 ? -2.412 -1.162 3.850 1.00 0.00 80 HIS A N 19
ATOM 27665 C CA . HIS A 1 80 ? -1.649 0.079 3.905 1.00 0.00 80 HIS A CA 19
ATOM 27666 C C . HIS A 1 80 ? -1.854 0.900 2.635 1.00 0.00 80 HIS A C 19
ATOM 27667 O O . HIS A 1 80 ? -2.164 2.091 2.696 1.00 0.00 80 HIS A O 19
ATOM 27681 N N . LEU A 1 81 ? -1.679 0.256 1.486 1.00 0.00 81 LEU A N 19
ATOM 27682 C CA . LEU A 1 81 ? -1.844 0.927 0.201 1.00 0.00 81 LEU A CA 19
ATOM 27683 C C . LEU A 1 81 ? -3.298 1.332 -0.019 1.00 0.00 81 LEU A C 19
ATOM 27684 O O . LEU A 1 81 ? -3.595 2.499 -0.270 1.00 0.00 81 LEU A O 19
ATOM 27700 N N . GLN A 1 82 ? -4.199 0.359 0.078 1.00 0.00 82 GLN A N 19
ATOM 27701 C CA . GLN A 1 82 ? -5.622 0.616 -0.109 1.00 0.00 82 GLN A CA 19
ATOM 27702 C C . GLN A 1 82 ? -6.000 1.996 0.419 1.00 0.00 82 GLN A C 19
ATOM 27703 O O . GLN A 1 82 ? -6.797 2.708 -0.192 1.00 0.00 82 GLN A O 19
ATOM 27717 N N . ALA A 1 83 ? -5.424 2.367 1.558 1.00 0.00 83 ALA A N 19
ATOM 27718 C CA . ALA A 1 83 ? -5.700 3.662 2.167 1.00 0.00 83 ALA A CA 19
ATOM 27719 C C . ALA A 1 83 ? -5.134 4.798 1.321 1.00 0.00 83 ALA A C 19
ATOM 27720 O O . ALA A 1 83 ? -5.854 5.722 0.942 1.00 0.00 83 ALA A O 19
ATOM 27727 N N . LYS A 1 84 ? -3.840 4.724 1.029 1.00 0.00 84 LYS A N 19
ATOM 27728 C CA . LYS A 1 84 ? -3.176 5.745 0.228 1.00 0.00 84 LYS A CA 19
ATOM 27729 C C . LYS A 1 84 ? -4.100 6.260 -0.872 1.00 0.00 84 LYS A C 19
ATOM 27730 O O . LYS A 1 84 ? -4.122 7.454 -1.168 1.00 0.00 84 LYS A O 19
ATOM 27749 N N . ILE A 1 85 ? -4.861 5.351 -1.472 1.00 0.00 85 ILE A N 19
ATOM 27750 C CA . ILE A 1 85 ? -5.788 5.714 -2.537 1.00 0.00 85 ILE A CA 19
ATOM 27751 C C . ILE A 1 85 ? -7.056 6.343 -1.970 1.00 0.00 85 ILE A C 19
ATOM 27752 O O . ILE A 1 85 ? -7.521 7.375 -2.456 1.00 0.00 85 ILE A O 19
ATOM 27768 N N . LYS A 1 86 ? -7.611 5.717 -0.938 1.00 0.00 86 LYS A N 19
ATOM 27769 C CA . LYS A 1 86 ? -8.824 6.217 -0.302 1.00 0.00 86 LYS A CA 19
ATOM 27770 C C . LYS A 1 86 ? -8.703 7.706 0.006 1.00 0.00 86 LYS A C 19
ATOM 27771 O O . LYS A 1 86 ? -9.574 8.496 -0.356 1.00 0.00 86 LYS A O 19
ATOM 27790 N N . ALA A 1 87 ? -7.618 8.081 0.674 1.00 0.00 87 ALA A N 19
ATOM 27791 C CA . ALA A 1 87 ? -7.382 9.476 1.027 1.00 0.00 87 ALA A CA 19
ATOM 27792 C C . ALA A 1 87 ? -7.630 10.393 -0.166 1.00 0.00 87 ALA A C 19
ATOM 27793 O O . ALA A 1 87 ? -8.483 11.279 -0.113 1.00 0.00 87 ALA A O 19
ATOM 27800 N N . ALA A 1 88 ? -6.879 10.175 -1.240 1.00 0.00 88 ALA A N 19
ATOM 27801 C CA . ALA A 1 88 ? -7.019 10.982 -2.446 1.00 0.00 88 ALA A CA 19
ATOM 27802 C C . ALA A 1 88 ? -8.488 11.215 -2.784 1.00 0.00 88 ALA A C 19
ATOM 27803 O O . ALA A 1 88 ? -8.905 12.346 -3.030 1.00 0.00 88 ALA A O 19
ATOM 27810 N N . GLN A 1 89 ? -9.266 10.137 -2.794 1.00 0.00 89 GLN A N 19
ATOM 27811 C CA . GLN A 1 89 ? -10.688 10.225 -3.103 1.00 0.00 89 GLN A CA 19
ATOM 27812 C C . GLN A 1 89 ? -11.379 11.241 -2.200 1.00 0.00 89 GLN A C 19
ATOM 27813 O O . GLN A 1 89 ? -11.970 12.211 -2.676 1.00 0.00 89 GLN A O 19
ATOM 27827 N N . HIS A 1 90 ? -11.302 11.012 -0.892 1.00 0.00 90 HIS A N 19
ATOM 27828 C CA . HIS A 1 90 ? -11.921 11.907 0.079 1.00 0.00 90 HIS A CA 19
ATOM 27829 C C . HIS A 1 90 ? -11.096 13.180 0.246 1.00 0.00 90 HIS A C 19
ATOM 27830 O O . HIS A 1 90 ? -9.972 13.270 -0.245 1.00 0.00 90 HIS A O 19
ATOM 27844 N N . GLN A 1 91 ? -11.664 14.159 0.943 1.00 0.00 91 GLN A N 19
ATOM 27845 C CA . GLN A 1 91 ? -10.981 15.427 1.173 1.00 0.00 91 GLN A CA 19
ATOM 27846 C C . GLN A 1 91 ? -9.680 15.213 1.940 1.00 0.00 91 GLN A C 19
ATOM 27847 O O . GLN A 1 91 ? -9.694 14.866 3.121 1.00 0.00 91 GLN A O 19
ATOM 27861 N N . ALA A 1 92 ? -8.557 15.421 1.260 1.00 0.00 92 ALA A N 19
ATOM 27862 C CA . ALA A 1 92 ? -7.248 15.253 1.878 1.00 0.00 92 ALA A CA 19
ATOM 27863 C C . ALA A 1 92 ? -7.019 16.292 2.971 1.00 0.00 92 ALA A C 19
ATOM 27864 O O . ALA A 1 92 ? -7.856 17.163 3.197 1.00 0.00 92 ALA A O 19
ATOM 27871 N N . ASN A 1 93 ? -5.878 16.191 3.646 1.00 0.00 93 ASN A N 19
ATOM 27872 C CA . ASN A 1 93 ? -5.539 17.122 4.717 1.00 0.00 93 ASN A CA 19
ATOM 27873 C C . ASN A 1 93 ? -4.173 17.756 4.474 1.00 0.00 93 ASN A C 19
ATOM 27874 O O . ASN A 1 93 ? -3.193 17.060 4.214 1.00 0.00 93 ASN A O 19
ATOM 27885 N N . GLN A 1 94 ? -4.118 19.081 4.562 1.00 0.00 94 GLN A N 19
ATOM 27886 C CA . GLN A 1 94 ? -2.872 19.809 4.353 1.00 0.00 94 GLN A CA 19
ATOM 27887 C C . GLN A 1 94 ? -2.299 19.520 2.969 1.00 0.00 94 GLN A C 19
ATOM 27888 O O . GLN A 1 94 ? -1.097 19.306 2.817 1.00 0.00 94 GLN A O 19
ATOM 27902 N N . ALA A 1 95 ? -3.168 19.514 1.964 1.00 0.00 95 ALA A N 19
ATOM 27903 C CA . ALA A 1 95 ? -2.748 19.252 0.592 1.00 0.00 95 ALA A CA 19
ATOM 27904 C C . ALA A 1 95 ? -1.924 17.972 0.506 1.00 0.00 95 ALA A C 19
ATOM 27905 O O . ALA A 1 95 ? -0.886 17.934 -0.154 1.00 0.00 95 ALA A O 19
ATOM 27912 N N . ALA A 1 96 ? -2.394 16.925 1.177 1.00 0.00 96 ALA A N 19
ATOM 27913 C CA . ALA A 1 96 ? -1.701 15.643 1.174 1.00 0.00 96 ALA A CA 19
ATOM 27914 C C . ALA A 1 96 ? -1.746 14.998 -0.207 1.00 0.00 96 ALA A C 19
ATOM 27915 O O . ALA A 1 96 ? -2.579 14.131 -0.472 1.00 0.00 96 ALA A O 19
ATOM 27922 N N . VAL A 1 97 ? -0.845 15.426 -1.086 1.00 0.00 97 VAL A N 19
ATOM 27923 C CA . VAL A 1 97 ? -0.782 14.890 -2.440 1.00 0.00 97 VAL A CA 19
ATOM 27924 C C . VAL A 1 97 ? -0.782 13.365 -2.428 1.00 0.00 97 VAL A C 19
ATOM 27925 O O . VAL A 1 97 ? -0.170 12.741 -1.562 1.00 0.00 97 VAL A O 19
ATOM 27938 N N . ALA A 1 98 ? -1.473 12.771 -3.395 1.00 0.00 98 ALA A N 19
ATOM 27939 C CA . ALA A 1 98 ? -1.551 11.320 -3.498 1.00 0.00 98 ALA A CA 19
ATOM 27940 C C . ALA A 1 98 ? -0.575 10.790 -4.543 1.00 0.00 98 ALA A C 19
ATOM 27941 O O . ALA A 1 98 ? -0.094 9.667 -4.402 1.00 0.00 98 ALA A O 19
ATOM 27950 N N . GLY A 1 1 ? 13.274 22.705 12.131 1.00 0.00 1 GLY A N 20
ATOM 27951 C CA . GLY A 1 1 ? 13.157 22.456 10.706 1.00 0.00 1 GLY A CA 20
ATOM 27952 C C . GLY A 1 1 ? 13.832 21.166 10.286 1.00 0.00 1 GLY A C 20
ATOM 27953 O O . GLY A 1 1 ? 15.053 21.114 10.143 1.00 0.00 1 GLY A O 20
ATOM 27957 N N . SER A 1 2 ? 13.035 20.120 10.089 1.00 0.00 2 SER A N 20
ATOM 27958 C CA . SER A 1 2 ? 13.564 18.821 9.688 1.00 0.00 2 SER A CA 20
ATOM 27959 C C . SER A 1 2 ? 14.557 18.970 8.539 1.00 0.00 2 SER A C 20
ATOM 27960 O O . SER A 1 2 ? 15.596 18.310 8.513 1.00 0.00 2 SER A O 20
ATOM 27968 N N . SER A 1 3 ? 14.230 19.842 7.591 1.00 0.00 3 SER A N 20
ATOM 27969 C CA . SER A 1 3 ? 15.090 20.076 6.438 1.00 0.00 3 SER A CA 20
ATOM 27970 C C . SER A 1 3 ? 15.757 18.781 5.985 1.00 0.00 3 SER A C 20
ATOM 27971 O O . SER A 1 3 ? 16.942 18.761 5.656 1.00 0.00 3 SER A O 20
ATOM 27979 N N . GLY A 1 4 ? 14.984 17.698 5.972 1.00 0.00 4 GLY A N 20
ATOM 27980 C CA . GLY A 1 4 ? 15.516 16.413 5.559 1.00 0.00 4 GLY A CA 20
ATOM 27981 C C . GLY A 1 4 ? 14.603 15.693 4.586 1.00 0.00 4 GLY A C 20
ATOM 27982 O O . GLY A 1 4 ? 13.400 15.582 4.820 1.00 0.00 4 GLY A O 20
ATOM 27986 N N . SER A 1 5 ? 15.176 15.205 3.491 1.00 0.00 5 SER A N 20
ATOM 27987 C CA . SER A 1 5 ? 14.405 14.497 2.476 1.00 0.00 5 SER A CA 20
ATOM 27988 C C . SER A 1 5 ? 15.319 13.668 1.579 1.00 0.00 5 SER A C 20
ATOM 27989 O O . SER A 1 5 ? 16.541 13.814 1.615 1.00 0.00 5 SER A O 20
ATOM 27997 N N . SER A 1 6 ? 14.717 12.798 0.774 1.00 0.00 6 SER A N 20
ATOM 27998 C CA . SER A 1 6 ? 15.476 11.941 -0.130 1.00 0.00 6 SER A CA 20
ATOM 27999 C C . SER A 1 6 ? 14.656 11.599 -1.370 1.00 0.00 6 SER A C 20
ATOM 28000 O O . SER A 1 6 ? 13.433 11.726 -1.374 1.00 0.00 6 SER A O 20
ATOM 28008 N N . GLY A 1 7 ? 15.341 11.165 -2.424 1.00 0.00 7 GLY A N 20
ATOM 28009 C CA . GLY A 1 7 ? 14.662 10.812 -3.657 1.00 0.00 7 GLY A CA 20
ATOM 28010 C C . GLY A 1 7 ? 14.907 11.817 -4.763 1.00 0.00 7 GLY A C 20
ATOM 28011 O O . GLY A 1 7 ? 15.488 11.485 -5.796 1.00 0.00 7 GLY A O 20
ATOM 28015 N N . SER A 1 8 ? 14.463 13.052 -4.549 1.00 0.00 8 SER A N 20
ATOM 28016 C CA . SER A 1 8 ? 14.633 14.108 -5.539 1.00 0.00 8 SER A CA 20
ATOM 28017 C C . SER A 1 8 ? 13.724 13.876 -6.743 1.00 0.00 8 SER A C 20
ATOM 28018 O O . SER A 1 8 ? 14.129 14.072 -7.889 1.00 0.00 8 SER A O 20
ATOM 28026 N N . THR A 1 9 ? 12.492 13.456 -6.474 1.00 0.00 9 THR A N 20
ATOM 28027 C CA . THR A 1 9 ? 11.525 13.195 -7.533 1.00 0.00 9 THR A CA 20
ATOM 28028 C C . THR A 1 9 ? 10.180 13.840 -7.221 1.00 0.00 9 THR A C 20
ATOM 28029 O O . THR A 1 9 ? 9.808 13.990 -6.057 1.00 0.00 9 THR A O 20
ATOM 28040 N N . ALA A 1 10 ? 9.454 14.221 -8.267 1.00 0.00 10 ALA A N 20
ATOM 28041 C CA . ALA A 1 10 ? 8.148 14.848 -8.104 1.00 0.00 10 ALA A CA 20
ATOM 28042 C C . ALA A 1 10 ? 7.406 14.925 -9.434 1.00 0.00 10 ALA A C 20
ATOM 28043 O O . ALA A 1 10 ? 8.022 14.998 -10.497 1.00 0.00 10 ALA A O 20
ATOM 28050 N N . THR A 1 11 ? 6.079 14.909 -9.367 1.00 0.00 11 THR A N 20
ATOM 28051 C CA . THR A 1 11 ? 5.252 14.975 -10.566 1.00 0.00 11 THR A CA 20
ATOM 28052 C C . THR A 1 11 ? 5.395 13.709 -11.403 1.00 0.00 11 THR A C 20
ATOM 28053 O O . THR A 1 11 ? 5.441 13.768 -12.631 1.00 0.00 11 THR A O 20
ATOM 28064 N N . GLN A 1 12 ? 5.463 12.565 -10.730 1.00 0.00 12 GLN A N 20
ATOM 28065 C CA . GLN A 1 12 ? 5.601 11.284 -11.413 1.00 0.00 12 GLN A CA 20
ATOM 28066 C C . GLN A 1 12 ? 4.681 11.214 -12.628 1.00 0.00 12 GLN A C 20
ATOM 28067 O O . GLN A 1 12 ? 5.130 11.338 -13.768 1.00 0.00 12 GLN A O 20
ATOM 28081 N N . LYS A 1 13 ? 3.392 11.013 -12.377 1.00 0.00 13 LYS A N 20
ATOM 28082 C CA . LYS A 1 13 ? 2.408 10.927 -13.449 1.00 0.00 13 LYS A CA 20
ATOM 28083 C C . LYS A 1 13 ? 1.003 11.199 -12.921 1.00 0.00 13 LYS A C 20
ATOM 28084 O O . LYS A 1 13 ? 0.622 10.707 -11.859 1.00 0.00 13 LYS A O 20
ATOM 28103 N N . LEU A 1 14 ? 0.237 11.985 -13.670 1.00 0.00 14 LEU A N 20
ATOM 28104 C CA . LEU A 1 14 ? -1.128 12.321 -13.278 1.00 0.00 14 LEU A CA 20
ATOM 28105 C C . LEU A 1 14 ? -2.126 11.873 -14.341 1.00 0.00 14 LEU A C 20
ATOM 28106 O O . LEU A 1 14 ? -2.462 12.631 -15.251 1.00 0.00 14 LEU A O 20
ATOM 28122 N N . LEU A 1 15 ? -2.598 10.637 -14.218 1.00 0.00 15 LEU A N 20
ATOM 28123 C CA . LEU A 1 15 ? -3.560 10.088 -15.167 1.00 0.00 15 LEU A CA 20
ATOM 28124 C C . LEU A 1 15 ? -4.727 9.428 -14.439 1.00 0.00 15 LEU A C 20
ATOM 28125 O O . LEU A 1 15 ? -5.886 9.787 -14.651 1.00 0.00 15 LEU A O 20
ATOM 28141 N N . ARG A 1 16 ? -4.413 8.465 -13.579 1.00 0.00 16 ARG A N 20
ATOM 28142 C CA . ARG A 1 16 ? -5.435 7.757 -12.818 1.00 0.00 16 ARG A CA 20
ATOM 28143 C C . ARG A 1 16 ? -4.943 7.441 -11.409 1.00 0.00 16 ARG A C 20
ATOM 28144 O O . ARG A 1 16 ? -3.739 7.368 -11.161 1.00 0.00 16 ARG A O 20
ATOM 28165 N N . THR A 1 17 ? -5.883 7.253 -10.487 1.00 0.00 17 THR A N 20
ATOM 28166 C CA . THR A 1 17 ? -5.546 6.947 -9.103 1.00 0.00 17 THR A CA 20
ATOM 28167 C C . THR A 1 17 ? -5.462 5.442 -8.878 1.00 0.00 17 THR A C 20
ATOM 28168 O O . THR A 1 17 ? -4.815 4.980 -7.938 1.00 0.00 17 THR A O 20
ATOM 28179 N N . ASP A 1 18 ? -6.119 4.681 -9.747 1.00 0.00 18 ASP A N 20
ATOM 28180 C CA . ASP A 1 18 ? -6.116 3.226 -9.643 1.00 0.00 18 ASP A CA 20
ATOM 28181 C C . ASP A 1 18 ? -4.941 2.629 -10.412 1.00 0.00 18 ASP A C 20
ATOM 28182 O O . ASP A 1 18 ? -5.091 1.634 -11.122 1.00 0.00 18 ASP A O 20
ATOM 28191 N N . LYS A 1 19 ? -3.772 3.243 -10.266 1.00 0.00 19 LYS A N 20
ATOM 28192 C CA . LYS A 1 19 ? -2.571 2.773 -10.945 1.00 0.00 19 LYS A CA 20
ATOM 28193 C C . LYS A 1 19 ? -1.433 2.560 -9.952 1.00 0.00 19 LYS A C 20
ATOM 28194 O O . LYS A 1 19 ? -0.954 3.508 -9.328 1.00 0.00 19 LYS A O 20
ATOM 28213 N N . LEU A 1 20 ? -1.002 1.311 -9.812 1.00 0.00 20 LEU A N 20
ATOM 28214 C CA . LEU A 1 20 ? 0.082 0.974 -8.895 1.00 0.00 20 LEU A CA 20
ATOM 28215 C C . LEU A 1 20 ? 1.351 0.614 -9.662 1.00 0.00 20 LEU A C 20
ATOM 28216 O O . LEU A 1 20 ? 1.351 -0.300 -10.485 1.00 0.00 20 LEU A O 20
ATOM 28232 N N . GLU A 1 21 ? 2.429 1.340 -9.383 1.00 0.00 21 GLU A N 20
ATOM 28233 C CA . GLU A 1 21 ? 3.705 1.096 -10.046 1.00 0.00 21 GLU A CA 20
ATOM 28234 C C . GLU A 1 21 ? 4.293 -0.246 -9.618 1.00 0.00 21 GLU A C 20
ATOM 28235 O O . GLU A 1 21 ? 4.463 -0.510 -8.428 1.00 0.00 21 GLU A O 20
ATOM 28247 N N . VAL A 1 22 ? 4.601 -1.090 -10.597 1.00 0.00 22 VAL A N 20
ATOM 28248 C CA . VAL A 1 22 ? 5.170 -2.405 -10.323 1.00 0.00 22 VAL A CA 20
ATOM 28249 C C . VAL A 1 22 ? 6.660 -2.305 -10.016 1.00 0.00 22 VAL A C 20
ATOM 28250 O O . VAL A 1 22 ? 7.418 -1.680 -10.758 1.00 0.00 22 VAL A O 20
ATOM 28263 N N . CYS A 1 23 ? 7.074 -2.926 -8.916 1.00 0.00 23 CYS A N 20
ATOM 28264 C CA . CYS A 1 23 ? 8.474 -2.908 -8.509 1.00 0.00 23 CYS A CA 20
ATOM 28265 C C . CYS A 1 23 ? 9.360 -3.538 -9.580 1.00 0.00 23 CYS A C 20
ATOM 28266 O O . CYS A 1 23 ? 8.934 -4.440 -10.301 1.00 0.00 23 CYS A O 20
ATOM 28273 N N . ARG A 1 24 ? 10.594 -3.055 -9.677 1.00 0.00 24 ARG A N 20
ATOM 28274 C CA . ARG A 1 24 ? 11.540 -3.569 -10.660 1.00 0.00 24 ARG A CA 20
ATOM 28275 C C . ARG A 1 24 ? 12.380 -4.698 -10.068 1.00 0.00 24 ARG A C 20
ATOM 28276 O O . ARG A 1 24 ? 12.797 -5.611 -10.778 1.00 0.00 24 ARG A O 20
ATOM 28297 N N . GLU A 1 25 ? 12.623 -4.626 -8.763 1.00 0.00 25 GLU A N 20
ATOM 28298 C CA . GLU A 1 25 ? 13.414 -5.640 -8.076 1.00 0.00 25 GLU A CA 20
ATOM 28299 C C . GLU A 1 25 ? 12.623 -6.937 -7.926 1.00 0.00 25 GLU A C 20
ATOM 28300 O O . GLU A 1 25 ? 13.007 -7.977 -8.461 1.00 0.00 25 GLU A O 20
ATOM 28312 N N . PHE A 1 26 ? 11.516 -6.866 -7.194 1.00 0.00 26 PHE A N 20
ATOM 28313 C CA . PHE A 1 26 ? 10.671 -8.033 -6.971 1.00 0.00 26 PHE A CA 20
ATOM 28314 C C . PHE A 1 26 ? 10.572 -8.882 -8.235 1.00 0.00 26 PHE A C 20
ATOM 28315 O O . PHE A 1 26 ? 10.666 -10.108 -8.180 1.00 0.00 26 PHE A O 20
ATOM 28332 N N . GLN A 1 27 ? 10.380 -8.220 -9.372 1.00 0.00 27 GLN A N 20
ATOM 28333 C CA . GLN A 1 27 ? 10.266 -8.914 -10.649 1.00 0.00 27 GLN A CA 20
ATOM 28334 C C . GLN A 1 27 ? 11.315 -10.015 -10.766 1.00 0.00 27 GLN A C 20
ATOM 28335 O O . GLN A 1 27 ? 11.002 -11.148 -11.130 1.00 0.00 27 GLN A O 20
ATOM 28349 N N . ARG A 1 28 ? 12.561 -9.674 -10.455 1.00 0.00 28 ARG A N 20
ATOM 28350 C CA . ARG A 1 28 ? 13.657 -10.633 -10.527 1.00 0.00 28 ARG A CA 20
ATOM 28351 C C . ARG A 1 28 ? 13.837 -11.354 -9.194 1.00 0.00 28 ARG A C 20
ATOM 28352 O O . ARG A 1 28 ? 14.444 -12.422 -9.131 1.00 0.00 28 ARG A O 20
ATOM 28373 N N . GLY A 1 29 ? 13.303 -10.761 -8.129 1.00 0.00 29 GLY A N 20
ATOM 28374 C CA . GLY A 1 29 ? 13.416 -11.360 -6.813 1.00 0.00 29 GLY A CA 20
ATOM 28375 C C . GLY A 1 29 ? 14.558 -10.776 -6.005 1.00 0.00 29 GLY A C 20
ATOM 28376 O O . GLY A 1 29 ? 15.405 -11.508 -5.496 1.00 0.00 29 GLY A O 20
ATOM 28380 N N . ASN A 1 30 ? 14.582 -9.452 -5.890 1.00 0.00 30 ASN A N 20
ATOM 28381 C CA . ASN A 1 30 ? 15.630 -8.769 -5.141 1.00 0.00 30 ASN A CA 20
ATOM 28382 C C . ASN A 1 30 ? 15.032 -7.879 -4.056 1.00 0.00 30 ASN A C 20
ATOM 28383 O O . ASN A 1 30 ? 15.649 -7.650 -3.015 1.00 0.00 30 ASN A O 20
ATOM 28394 N N . CYS A 1 31 ? 13.826 -7.381 -4.305 1.00 0.00 31 CYS A N 20
ATOM 28395 C CA . CYS A 1 31 ? 13.142 -6.517 -3.350 1.00 0.00 31 CYS A CA 20
ATOM 28396 C C . CYS A 1 31 ? 13.003 -7.206 -1.996 1.00 0.00 31 CYS A C 20
ATOM 28397 O O . CYS A 1 31 ? 12.540 -8.342 -1.910 1.00 0.00 31 CYS A O 20
ATOM 28404 N N . ALA A 1 32 ? 13.409 -6.508 -0.939 1.00 0.00 32 ALA A N 20
ATOM 28405 C CA . ALA A 1 32 ? 13.328 -7.051 0.411 1.00 0.00 32 ALA A CA 20
ATOM 28406 C C . ALA A 1 32 ? 12.191 -6.404 1.195 1.00 0.00 32 ALA A C 20
ATOM 28407 O O . ALA A 1 32 ? 11.693 -6.973 2.167 1.00 0.00 32 ALA A O 20
ATOM 28414 N N . ARG A 1 33 ? 11.786 -5.213 0.767 1.00 0.00 33 ARG A N 20
ATOM 28415 C CA . ARG A 1 33 ? 10.709 -4.489 1.431 1.00 0.00 33 ARG A CA 20
ATOM 28416 C C . ARG A 1 33 ? 9.358 -5.137 1.141 1.00 0.00 33 ARG A C 20
ATOM 28417 O O . ARG A 1 33 ? 8.388 -4.925 1.867 1.00 0.00 33 ARG A O 20
ATOM 28438 N N . GLY A 1 34 ? 9.304 -5.928 0.074 1.00 0.00 34 GLY A N 20
ATOM 28439 C CA . GLY A 1 34 ? 8.068 -6.594 -0.294 1.00 0.00 34 GLY A CA 20
ATOM 28440 C C . GLY A 1 34 ? 6.922 -5.622 -0.494 1.00 0.00 34 GLY A C 20
ATOM 28441 O O . GLY A 1 34 ? 7.012 -4.459 -0.100 1.00 0.00 34 GLY A O 20
ATOM 28445 N N . GLU A 1 35 ? 5.844 -6.098 -1.108 1.00 0.00 35 GLU A N 20
ATOM 28446 C CA . GLU A 1 35 ? 4.677 -5.260 -1.361 1.00 0.00 35 GLU A CA 20
ATOM 28447 C C . GLU A 1 35 ? 4.170 -4.629 -0.067 1.00 0.00 35 GLU A C 20
ATOM 28448 O O . GLU A 1 35 ? 3.341 -3.718 -0.090 1.00 0.00 35 GLU A O 20
ATOM 28460 N N . THR A 1 36 ? 4.672 -5.121 1.061 1.00 0.00 36 THR A N 20
ATOM 28461 C CA . THR A 1 36 ? 4.269 -4.608 2.364 1.00 0.00 36 THR A CA 20
ATOM 28462 C C . THR A 1 36 ? 5.048 -3.347 2.723 1.00 0.00 36 THR A C 20
ATOM 28463 O O . THR A 1 36 ? 4.477 -2.261 2.822 1.00 0.00 36 THR A O 20
ATOM 28474 N N . ASP A 1 37 ? 6.353 -3.499 2.917 1.00 0.00 37 ASP A N 20
ATOM 28475 C CA . ASP A 1 37 ? 7.211 -2.371 3.264 1.00 0.00 37 ASP A CA 20
ATOM 28476 C C . ASP A 1 37 ? 7.613 -1.591 2.016 1.00 0.00 37 ASP A C 20
ATOM 28477 O O . ASP A 1 37 ? 8.388 -0.637 2.090 1.00 0.00 37 ASP A O 20
ATOM 28486 N N . CYS A 1 38 ? 7.084 -2.004 0.869 1.00 0.00 38 CYS A N 20
ATOM 28487 C CA . CYS A 1 38 ? 7.388 -1.347 -0.395 1.00 0.00 38 CYS A CA 20
ATOM 28488 C C . CYS A 1 38 ? 6.192 -0.539 -0.890 1.00 0.00 38 CYS A C 20
ATOM 28489 O O . CYS A 1 38 ? 5.046 -0.840 -0.557 1.00 0.00 38 CYS A O 20
ATOM 28496 N N . ARG A 1 39 ? 6.468 0.489 -1.687 1.00 0.00 39 ARG A N 20
ATOM 28497 C CA . ARG A 1 39 ? 5.416 1.341 -2.227 1.00 0.00 39 ARG A CA 20
ATOM 28498 C C . ARG A 1 39 ? 4.991 0.868 -3.615 1.00 0.00 39 ARG A C 20
ATOM 28499 O O . ARG A 1 39 ? 4.223 1.539 -4.303 1.00 0.00 39 ARG A O 20
ATOM 28520 N N . PHE A 1 40 ? 5.498 -0.292 -4.019 1.00 0.00 40 PHE A N 20
ATOM 28521 C CA . PHE A 1 40 ? 5.173 -0.855 -5.325 1.00 0.00 40 PHE A CA 20
ATOM 28522 C C . PHE A 1 40 ? 4.372 -2.145 -5.177 1.00 0.00 40 PHE A C 20
ATOM 28523 O O . PHE A 1 40 ? 4.725 -3.020 -4.386 1.00 0.00 40 PHE A O 20
ATOM 28540 N N . ALA A 1 41 ? 3.292 -2.255 -5.943 1.00 0.00 41 ALA A N 20
ATOM 28541 C CA . ALA A 1 41 ? 2.441 -3.438 -5.900 1.00 0.00 41 ALA A CA 20
ATOM 28542 C C . ALA A 1 41 ? 3.083 -4.603 -6.645 1.00 0.00 41 ALA A C 20
ATOM 28543 O O . ALA A 1 41 ? 2.985 -4.701 -7.868 1.00 0.00 41 ALA A O 20
ATOM 28550 N N . HIS A 1 42 ? 3.741 -5.486 -5.899 1.00 0.00 42 HIS A N 20
ATOM 28551 C CA . HIS A 1 42 ? 4.399 -6.646 -6.490 1.00 0.00 42 HIS A CA 20
ATOM 28552 C C . HIS A 1 42 ? 3.373 -7.623 -7.056 1.00 0.00 42 HIS A C 20
ATOM 28553 O O . HIS A 1 42 ? 2.604 -8.246 -6.324 1.00 0.00 42 HIS A O 20
ATOM 28567 N N . PRO A 1 43 ? 3.360 -7.760 -8.390 1.00 0.00 43 PRO A N 20
ATOM 28568 C CA . PRO A 1 43 ? 2.433 -8.659 -9.084 1.00 0.00 43 PRO A CA 20
ATOM 28569 C C . PRO A 1 43 ? 2.758 -10.129 -8.838 1.00 0.00 43 PRO A C 20
ATOM 28570 O O . PRO A 1 43 ? 3.435 -10.767 -9.643 1.00 0.00 43 PRO A O 20
ATOM 28581 N N . ALA A 1 44 ? 2.270 -10.659 -7.721 1.00 0.00 44 ALA A N 20
ATOM 28582 C CA . ALA A 1 44 ? 2.507 -12.054 -7.371 1.00 0.00 44 ALA A CA 20
ATOM 28583 C C . ALA A 1 44 ? 1.966 -12.990 -8.447 1.00 0.00 44 ALA A C 20
ATOM 28584 O O . ALA A 1 44 ? 2.245 -14.189 -8.438 1.00 0.00 44 ALA A O 20
ATOM 28591 N N . ASP A 1 45 ? 1.190 -12.434 -9.372 1.00 0.00 45 ASP A N 20
ATOM 28592 C CA . ASP A 1 45 ? 0.610 -13.219 -10.455 1.00 0.00 45 ASP A CA 20
ATOM 28593 C C . ASP A 1 45 ? 1.508 -13.193 -11.687 1.00 0.00 45 ASP A C 20
ATOM 28594 O O . ASP A 1 45 ? 1.135 -13.689 -12.750 1.00 0.00 45 ASP A O 20
ATOM 28603 N N . SER A 1 46 ? 2.693 -12.609 -11.537 1.00 0.00 46 SER A N 20
ATOM 28604 C CA . SER A 1 46 ? 3.643 -12.513 -12.639 1.00 0.00 46 SER A CA 20
ATOM 28605 C C . SER A 1 46 ? 2.918 -12.290 -13.963 1.00 0.00 46 SER A C 20
ATOM 28606 O O . SER A 1 46 ? 3.196 -12.961 -14.958 1.00 0.00 46 SER A O 20
ATOM 28614 N N . THR A 1 47 ? 1.985 -11.343 -13.968 1.00 0.00 47 THR A N 20
ATOM 28615 C CA . THR A 1 47 ? 1.219 -11.031 -15.168 1.00 0.00 47 THR A CA 20
ATOM 28616 C C . THR A 1 47 ? 0.508 -9.689 -15.034 1.00 0.00 47 THR A C 20
ATOM 28617 O O . THR A 1 47 ? 0.603 -9.027 -14.001 1.00 0.00 47 THR A O 20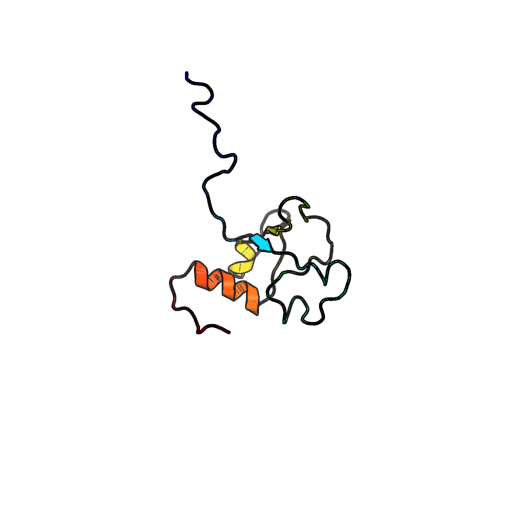
ATOM 28628 N N . MET A 1 48 ? -0.203 -9.294 -16.084 1.00 0.00 48 MET A N 20
ATOM 28629 C CA . MET A 1 48 ? -0.931 -8.030 -16.081 1.00 0.00 48 MET A CA 20
ATOM 28630 C C . MET A 1 48 ? 0.024 -6.853 -15.917 1.00 0.00 48 MET A C 20
ATOM 28631 O O . MET A 1 48 ? -0.292 -5.876 -15.237 1.00 0.00 48 MET A O 20
ATOM 28645 N N . ILE A 1 49 ? 1.191 -6.952 -16.544 1.00 0.00 49 ILE A N 20
ATOM 28646 C CA . ILE A 1 49 ? 2.191 -5.894 -16.467 1.00 0.00 49 ILE A CA 20
ATOM 28647 C C . ILE A 1 49 ? 2.416 -5.251 -17.831 1.00 0.00 49 ILE A C 20
ATOM 28648 O O . ILE A 1 49 ? 2.303 -5.908 -18.866 1.00 0.00 49 ILE A O 20
ATOM 28664 N N . ASP A 1 50 ? 2.737 -3.962 -17.825 1.00 0.00 50 ASP A N 20
ATOM 28665 C CA . ASP A 1 50 ? 2.981 -3.229 -19.062 1.00 0.00 50 ASP A CA 20
ATOM 28666 C C . ASP A 1 50 ? 4.432 -2.765 -19.141 1.00 0.00 50 ASP A C 20
ATOM 28667 O O . ASP A 1 50 ? 4.899 -2.000 -18.296 1.00 0.00 50 ASP A O 20
ATOM 28676 N N . THR A 1 51 ? 5.143 -3.233 -20.163 1.00 0.00 51 THR A N 20
ATOM 28677 C CA . THR A 1 51 ? 6.542 -2.868 -20.351 1.00 0.00 51 THR A CA 20
ATOM 28678 C C . THR A 1 51 ? 6.674 -1.428 -20.835 1.00 0.00 51 THR A C 20
ATOM 28679 O O . THR A 1 51 ? 7.777 -0.953 -21.104 1.00 0.00 51 THR A O 20
ATOM 28690 N N . SER A 1 52 ? 5.543 -0.739 -20.943 1.00 0.00 52 SER A N 20
ATOM 28691 C CA . SER A 1 52 ? 5.533 0.646 -21.398 1.00 0.00 52 SER A CA 20
ATOM 28692 C C . SER A 1 52 ? 5.475 1.607 -20.214 1.00 0.00 52 SER A C 20
ATOM 28693 O O . SER A 1 52 ? 6.120 2.656 -20.219 1.00 0.00 52 SER A O 20
ATOM 28701 N N . ASP A 1 53 ? 4.699 1.240 -19.200 1.00 0.00 53 ASP A N 20
ATOM 28702 C CA . ASP A 1 53 ? 4.557 2.067 -18.008 1.00 0.00 53 ASP A CA 20
ATOM 28703 C C . ASP A 1 53 ? 4.951 1.288 -16.756 1.00 0.00 53 ASP A C 20
ATOM 28704 O O . ASP A 1 53 ? 5.426 1.864 -15.779 1.00 0.00 53 ASP A O 20
ATOM 28713 N N . ASN A 1 54 ? 4.748 -0.025 -16.795 1.00 0.00 54 ASN A N 20
ATOM 28714 C CA . ASN A 1 54 ? 5.081 -0.883 -15.663 1.00 0.00 54 ASN A CA 20
ATOM 28715 C C . ASN A 1 54 ? 4.140 -0.625 -14.490 1.00 0.00 54 ASN A C 20
ATOM 28716 O O . ASN A 1 54 ? 4.567 -0.575 -13.336 1.00 0.00 54 ASN A O 20
ATOM 28727 N N . THR A 1 55 ? 2.856 -0.460 -14.793 1.00 0.00 55 THR A N 20
ATOM 28728 C CA . THR A 1 55 ? 1.855 -0.206 -13.765 1.00 0.00 55 THR A CA 20
ATOM 28729 C C . THR A 1 55 ? 0.691 -1.185 -13.877 1.00 0.00 55 THR A C 20
ATOM 28730 O O . THR A 1 55 ? 0.370 -1.661 -14.966 1.00 0.00 55 THR A O 20
ATOM 28741 N N . VAL A 1 56 ? 0.062 -1.481 -12.744 1.00 0.00 56 VAL A N 20
ATOM 28742 C CA . VAL A 1 56 ? -1.068 -2.402 -12.716 1.00 0.00 56 VAL A CA 20
ATOM 28743 C C . VAL A 1 56 ? -2.344 -1.693 -12.278 1.00 0.00 56 VAL A C 20
ATOM 28744 O O . VAL A 1 56 ? -2.318 -0.827 -11.403 1.00 0.00 56 VAL A O 20
ATOM 28757 N N . THR A 1 57 ? -3.463 -2.067 -12.891 1.00 0.00 57 THR A N 20
ATOM 28758 C CA . THR A 1 57 ? -4.750 -1.466 -12.565 1.00 0.00 57 THR A CA 20
ATOM 28759 C C . THR A 1 57 ? -5.164 -1.795 -11.136 1.00 0.00 57 THR A C 20
ATOM 28760 O O . THR A 1 57 ? -4.720 -2.790 -10.563 1.00 0.00 57 THR A O 20
ATOM 28771 N N . VAL A 1 58 ? -6.019 -0.953 -10.563 1.00 0.00 58 VAL A N 20
ATOM 28772 C CA . VAL A 1 58 ? -6.495 -1.156 -9.200 1.00 0.00 58 VAL A CA 20
ATOM 28773 C C . VAL A 1 58 ? -8.016 -1.251 -9.157 1.00 0.00 58 VAL A C 20
ATOM 28774 O O . VAL A 1 58 ? -8.716 -0.466 -9.798 1.00 0.00 58 VAL A O 20
ATOM 28787 N N . CYS A 1 59 ? -8.522 -2.217 -8.398 1.00 0.00 59 CYS A N 20
ATOM 28788 C CA . CYS A 1 59 ? -9.960 -2.416 -8.270 1.00 0.00 59 CYS A CA 20
ATOM 28789 C C . CYS A 1 59 ? -10.585 -1.328 -7.402 1.00 0.00 59 CYS A C 20
ATOM 28790 O O . CYS A 1 59 ? -10.164 -1.107 -6.266 1.00 0.00 59 CYS A O 20
ATOM 28797 N N . MET A 1 60 ? -11.592 -0.651 -7.944 1.00 0.00 60 MET A N 20
ATOM 28798 C CA . MET A 1 60 ? -12.276 0.413 -7.218 1.00 0.00 60 MET A CA 20
ATOM 28799 C C . MET A 1 60 ? -13.180 -0.163 -6.133 1.00 0.00 60 MET A C 20
ATOM 28800 O O . MET A 1 60 ? -13.112 0.245 -4.973 1.00 0.00 60 MET A O 20
ATOM 28814 N N . ASP A 1 61 ? -14.026 -1.113 -6.516 1.00 0.00 61 ASP A N 20
ATOM 28815 C CA . ASP A 1 61 ? -14.943 -1.746 -5.576 1.00 0.00 61 ASP A CA 20
ATOM 28816 C C . ASP A 1 61 ? -14.197 -2.246 -4.343 1.00 0.00 61 ASP A C 20
ATOM 28817 O O . ASP A 1 61 ? -14.464 -1.809 -3.223 1.00 0.00 61 ASP A O 20
ATOM 28826 N N . TYR A 1 62 ? -13.262 -3.165 -4.556 1.00 0.00 62 TYR A N 20
ATOM 28827 C CA . TYR A 1 62 ? -12.480 -3.728 -3.462 1.00 0.00 62 TYR A CA 20
ATOM 28828 C C . TYR A 1 62 ? -12.007 -2.633 -2.511 1.00 0.00 62 TYR A C 20
ATOM 28829 O O . TYR A 1 62 ? -12.175 -2.736 -1.295 1.00 0.00 62 TYR A O 20
ATOM 28847 N N . ILE A 1 63 ? -11.416 -1.584 -3.073 1.00 0.00 63 ILE A N 20
ATOM 28848 C CA . ILE A 1 63 ? -10.920 -0.469 -2.277 1.00 0.00 63 ILE A CA 20
ATOM 28849 C C . ILE A 1 63 ? -11.965 -0.007 -1.267 1.00 0.00 63 ILE A C 20
ATOM 28850 O O . ILE A 1 63 ? -11.648 0.270 -0.110 1.00 0.00 63 ILE A O 20
ATOM 28866 N N . LYS A 1 64 ? -13.215 0.072 -1.712 1.00 0.00 64 LYS A N 20
ATOM 28867 C CA . LYS A 1 64 ? -14.310 0.497 -0.848 1.00 0.00 64 LYS A CA 20
ATOM 28868 C C . LYS A 1 64 ? -14.530 -0.503 0.283 1.00 0.00 64 LYS A C 20
ATOM 28869 O O . LYS A 1 64 ? -15.038 -0.150 1.346 1.00 0.00 64 LYS A O 20
ATOM 28888 N N . GLY A 1 65 ? -14.143 -1.752 0.045 1.00 0.00 65 GLY A N 20
ATOM 28889 C CA . GLY A 1 65 ? -14.306 -2.783 1.054 1.00 0.00 65 GLY A CA 20
ATOM 28890 C C . GLY A 1 65 ? -15.129 -3.955 0.557 1.00 0.00 65 GLY A C 20
ATOM 28891 O O . GLY A 1 65 ? -15.024 -5.063 1.083 1.00 0.00 65 GLY A O 20
ATOM 28895 N N . ARG A 1 66 ? -15.951 -3.711 -0.459 1.00 0.00 66 ARG A N 20
ATOM 28896 C CA . ARG A 1 66 ? -16.797 -4.755 -1.024 1.00 0.00 66 ARG A CA 20
ATOM 28897 C C . ARG A 1 66 ? -16.611 -4.846 -2.536 1.00 0.00 66 ARG A C 20
ATOM 28898 O O . ARG A 1 66 ? -17.076 -3.984 -3.283 1.00 0.00 66 ARG A O 20
ATOM 28919 N N . CYS A 1 67 ? -15.927 -5.895 -2.980 1.00 0.00 67 CYS A N 20
ATOM 28920 C CA . CYS A 1 67 ? -15.677 -6.100 -4.402 1.00 0.00 67 CYS A CA 20
ATOM 28921 C C . CYS A 1 67 ? -16.487 -7.279 -4.932 1.00 0.00 67 CYS A C 20
ATOM 28922 O O . CYS A 1 67 ? -16.110 -8.436 -4.750 1.00 0.00 67 CYS A O 20
ATOM 28929 N N . MET A 1 68 ? -17.602 -6.977 -5.589 1.00 0.00 68 MET A N 20
ATOM 28930 C CA . MET A 1 68 ? -18.464 -8.012 -6.148 1.00 0.00 68 MET A CA 20
ATOM 28931 C C . MET A 1 68 ? -18.476 -7.947 -7.671 1.00 0.00 68 MET A C 20
ATOM 28932 O O . MET A 1 68 ? -19.359 -8.508 -8.319 1.00 0.00 68 MET A O 20
ATOM 28946 N N . ARG A 1 69 ? -17.489 -7.259 -8.237 1.00 0.00 69 ARG A N 20
ATOM 28947 C CA . ARG A 1 69 ? -17.387 -7.120 -9.685 1.00 0.00 69 ARG A CA 20
ATOM 28948 C C . ARG A 1 69 ? -17.410 -8.485 -10.365 1.00 0.00 69 ARG A C 20
ATOM 28949 O O . ARG A 1 69 ? -16.399 -9.185 -10.407 1.00 0.00 69 ARG A O 20
ATOM 28970 N N . GLU A 1 70 ? -18.571 -8.856 -10.897 1.00 0.00 70 GLU A N 20
ATOM 28971 C CA . GLU A 1 70 ? -18.725 -10.138 -11.574 1.00 0.00 70 GLU A CA 20
ATOM 28972 C C . GLU A 1 70 ? -17.444 -10.524 -12.308 1.00 0.00 70 GLU A C 20
ATOM 28973 O O . GLU A 1 70 ? -17.001 -9.821 -13.217 1.00 0.00 70 GLU A O 20
ATOM 28985 N N . LYS A 1 71 ? -16.854 -11.644 -11.908 1.00 0.00 71 LYS A N 20
ATOM 28986 C CA . LYS A 1 71 ? -15.624 -12.125 -12.526 1.00 0.00 71 LYS A CA 20
ATOM 28987 C C . LYS A 1 71 ? -14.546 -11.046 -12.506 1.00 0.00 71 LYS A C 20
ATOM 28988 O O . LYS A 1 71 ? -13.984 -10.696 -13.544 1.00 0.00 71 LYS A O 20
ATOM 29007 N N . CYS A 1 72 ? -14.262 -10.523 -11.318 1.00 0.00 72 CYS A N 20
ATOM 29008 C CA . CYS A 1 72 ? -13.251 -9.484 -11.161 1.00 0.00 72 CYS A CA 20
ATOM 29009 C C . CYS A 1 72 ? -11.871 -10.006 -11.549 1.00 0.00 72 CYS A C 20
ATOM 29010 O O . CYS A 1 72 ? -11.449 -11.072 -11.101 1.00 0.00 72 CYS A O 20
ATOM 29017 N N . LYS A 1 73 ? -11.171 -9.247 -12.385 1.00 0.00 73 LYS A N 20
ATOM 29018 C CA . LYS A 1 73 ? -9.837 -9.630 -12.833 1.00 0.00 73 LYS A CA 20
ATOM 29019 C C . LYS A 1 73 ? -8.838 -8.503 -12.591 1.00 0.00 73 LYS A C 20
ATOM 29020 O O . LYS A 1 73 ? -7.783 -8.450 -13.224 1.00 0.00 73 LYS A O 20
ATOM 29039 N N . TYR A 1 74 ? -9.175 -7.606 -11.671 1.00 0.00 74 TYR A N 20
ATOM 29040 C CA . TYR A 1 74 ? -8.307 -6.480 -11.347 1.00 0.00 74 TYR A CA 20
ATOM 29041 C C . TYR A 1 74 ? -7.397 -6.815 -10.169 1.00 0.00 74 TYR A C 20
ATOM 29042 O O . TYR A 1 74 ? -7.746 -7.628 -9.312 1.00 0.00 74 TYR A O 20
ATOM 29060 N N . PHE A 1 75 ? -6.229 -6.183 -10.134 1.00 0.00 75 PHE A N 20
ATOM 29061 C CA . PHE A 1 75 ? -5.267 -6.413 -9.062 1.00 0.00 75 PHE A CA 20
ATOM 29062 C C . PHE A 1 75 ? -5.768 -5.825 -7.746 1.00 0.00 75 PHE A C 20
ATOM 29063 O O . PHE A 1 75 ? -6.210 -4.676 -7.695 1.00 0.00 75 PHE A O 20
ATOM 29080 N N . HIS A 1 76 ? -5.696 -6.620 -6.684 1.00 0.00 76 HIS A N 20
ATOM 29081 C CA . HIS A 1 76 ? -6.142 -6.179 -5.367 1.00 0.00 76 HIS A CA 20
ATOM 29082 C C . HIS A 1 76 ? -4.950 -5.883 -4.461 1.00 0.00 76 HIS A C 20
ATOM 29083 O O . HIS A 1 76 ? -4.268 -6.787 -3.978 1.00 0.00 76 HIS A O 20
ATOM 29097 N N . PRO A 1 77 ? -4.693 -4.588 -4.224 1.00 0.00 77 PRO A N 20
ATOM 29098 C CA . PRO A 1 77 ? -3.583 -4.144 -3.375 1.00 0.00 77 PRO A CA 20
ATOM 29099 C C . PRO A 1 77 ? -3.814 -4.468 -1.903 1.00 0.00 77 PRO A C 20
ATOM 29100 O O . PRO A 1 77 ? -4.918 -4.819 -1.486 1.00 0.00 77 PRO A O 20
ATOM 29111 N N . PRO A 1 78 ? -2.749 -4.348 -1.096 1.00 0.00 78 PRO A N 20
ATOM 29112 C CA . PRO A 1 78 ? -2.812 -4.623 0.342 1.00 0.00 78 PRO A CA 20
ATOM 29113 C C . PRO A 1 78 ? -3.625 -3.577 1.098 1.00 0.00 78 PRO A C 20
ATOM 29114 O O . PRO A 1 78 ? -4.153 -2.639 0.502 1.00 0.00 78 PRO A O 20
ATOM 29125 N N . ALA A 1 79 ? -3.721 -3.745 2.412 1.00 0.00 79 ALA A N 20
ATOM 29126 C CA . ALA A 1 79 ? -4.468 -2.815 3.249 1.00 0.00 79 ALA A CA 20
ATOM 29127 C C . ALA A 1 79 ? -3.782 -1.454 3.303 1.00 0.00 79 ALA A C 20
ATOM 29128 O O . ALA A 1 79 ? -4.360 -0.440 2.909 1.00 0.00 79 ALA A O 20
ATOM 29135 N N . HIS A 1 80 ? -2.547 -1.438 3.795 1.00 0.00 80 HIS A N 20
ATOM 29136 C CA . HIS A 1 80 ? -1.783 -0.200 3.901 1.00 0.00 80 HIS A CA 20
ATOM 29137 C C . HIS A 1 80 ? -1.950 0.651 2.646 1.00 0.00 80 HIS A C 20
ATOM 29138 O O . HIS A 1 80 ? -2.074 1.874 2.724 1.00 0.00 80 HIS A O 20
ATOM 29152 N N . LEU A 1 81 ? -1.950 -0.003 1.490 1.00 0.00 81 LEU A N 20
ATOM 29153 C CA . LEU A 1 81 ? -2.101 0.693 0.217 1.00 0.00 81 LEU A CA 20
ATOM 29154 C C . LEU A 1 81 ? -3.557 1.078 -0.024 1.00 0.00 81 LEU A C 20
ATOM 29155 O O . LEU A 1 81 ? -3.858 2.223 -0.361 1.00 0.00 81 LEU A O 20
ATOM 29171 N N . GLN A 1 82 ? -4.455 0.115 0.152 1.00 0.00 82 GLN A N 20
ATOM 29172 C CA . GLN A 1 82 ? -5.880 0.354 -0.045 1.00 0.00 82 GLN A CA 20
ATOM 29173 C C . GLN A 1 82 ? -6.276 1.735 0.468 1.00 0.00 82 GLN A C 20
ATOM 29174 O O . GLN A 1 82 ? -7.163 2.383 -0.086 1.00 0.00 82 GLN A O 20
ATOM 29188 N N . ALA A 1 83 ? -5.614 2.177 1.532 1.00 0.00 83 ALA A N 20
ATOM 29189 C CA . ALA A 1 83 ? -5.896 3.481 2.119 1.00 0.00 83 ALA A CA 20
ATOM 29190 C C . ALA A 1 83 ? -5.259 4.601 1.303 1.00 0.00 83 ALA A C 20
ATOM 29191 O O . ALA A 1 83 ? -5.858 5.658 1.106 1.00 0.00 83 ALA A O 20
ATOM 29198 N N . LYS A 1 84 ? -4.040 4.362 0.830 1.00 0.00 84 LYS A N 20
ATOM 29199 C CA . LYS A 1 84 ? -3.321 5.350 0.033 1.00 0.00 84 LYS A CA 20
ATOM 29200 C C . LYS A 1 84 ? -4.199 5.883 -1.095 1.00 0.00 84 LYS A C 20
ATOM 29201 O O . LYS A 1 84 ? -4.159 7.071 -1.417 1.00 0.00 84 LYS A O 20
ATOM 29220 N N . ILE A 1 85 ? -4.992 4.998 -1.689 1.00 0.00 85 ILE A N 20
ATOM 29221 C CA . ILE A 1 85 ? -5.882 5.381 -2.779 1.00 0.00 85 ILE A CA 20
ATOM 29222 C C . ILE A 1 85 ? -7.075 6.177 -2.261 1.00 0.00 85 ILE A C 20
ATOM 29223 O O . ILE A 1 85 ? -7.353 7.279 -2.733 1.00 0.00 85 ILE A O 20
ATOM 29239 N N . LYS A 1 86 ? -7.777 5.611 -1.284 1.00 0.00 86 LYS A N 20
ATOM 29240 C CA . LYS A 1 86 ? -8.939 6.268 -0.698 1.00 0.00 86 LYS A CA 20
ATOM 29241 C C . LYS A 1 86 ? -8.574 7.652 -0.171 1.00 0.00 86 LYS A C 20
ATOM 29242 O O . LYS A 1 86 ? -9.145 8.657 -0.593 1.00 0.00 86 LYS A O 20
ATOM 29261 N N . ALA A 1 87 ? -7.619 7.696 0.751 1.00 0.00 87 ALA A N 20
ATOM 29262 C CA . ALA A 1 87 ? -7.176 8.957 1.332 1.00 0.00 87 ALA A CA 20
ATOM 29263 C C . ALA A 1 87 ? -7.040 10.036 0.264 1.00 0.00 87 ALA A C 20
ATOM 29264 O O . ALA A 1 87 ? -7.309 11.210 0.515 1.00 0.00 87 ALA A O 20
ATOM 29271 N N . ALA A 1 88 ? -6.619 9.631 -0.930 1.00 0.00 88 ALA A N 20
ATOM 29272 C CA . ALA A 1 88 ? -6.448 10.563 -2.037 1.00 0.00 88 ALA A CA 20
ATOM 29273 C C . ALA A 1 88 ? -7.797 10.999 -2.601 1.00 0.00 88 ALA A C 20
ATOM 29274 O O . ALA A 1 88 ? -8.018 12.181 -2.859 1.00 0.00 88 ALA A O 20
ATOM 29281 N N . GLN A 1 89 ? -8.693 10.036 -2.789 1.00 0.00 89 GLN A N 20
ATOM 29282 C CA . GLN A 1 89 ? -10.019 10.321 -3.324 1.00 0.00 89 GLN A CA 20
ATOM 29283 C C . GLN A 1 89 ? -10.815 11.200 -2.365 1.00 0.00 89 GLN A C 20
ATOM 29284 O O . GLN A 1 89 ? -11.257 12.291 -2.727 1.00 0.00 89 GLN A O 20
ATOM 29298 N N . HIS A 1 90 ? -10.995 10.717 -1.139 1.00 0.00 90 HIS A N 20
ATOM 29299 C CA . HIS A 1 90 ? -11.739 11.459 -0.127 1.00 0.00 90 HIS A CA 20
ATOM 29300 C C . HIS A 1 90 ? -11.015 12.751 0.240 1.00 0.00 90 HIS A C 20
ATOM 29301 O O . HIS A 1 90 ? -11.588 13.838 0.161 1.00 0.00 90 HIS A O 20
ATOM 29315 N N . GLN A 1 91 ? -9.755 12.624 0.642 1.00 0.00 91 GLN A N 20
ATOM 29316 C CA . GLN A 1 91 ? -8.955 13.782 1.023 1.00 0.00 91 GLN A CA 20
ATOM 29317 C C . GLN A 1 91 ? -7.955 14.138 -0.073 1.00 0.00 91 GLN A C 20
ATOM 29318 O O . GLN A 1 91 ? -6.893 13.526 -0.180 1.00 0.00 91 GLN A O 20
ATOM 29332 N N . ALA A 1 92 ? -8.304 15.129 -0.886 1.00 0.00 92 ALA A N 20
ATOM 29333 C CA . ALA A 1 92 ? -7.437 15.567 -1.973 1.00 0.00 92 ALA A CA 20
ATOM 29334 C C . ALA A 1 92 ? -6.799 16.916 -1.658 1.00 0.00 92 ALA A C 20
ATOM 29335 O O . ALA A 1 92 ? -5.603 17.112 -1.869 1.00 0.00 92 ALA A O 20
ATOM 29342 N N . ASN A 1 93 ? -7.606 17.843 -1.151 1.00 0.00 93 ASN A N 20
ATOM 29343 C CA . ASN A 1 93 ? -7.119 19.174 -0.808 1.00 0.00 93 ASN A CA 20
ATOM 29344 C C . ASN A 1 93 ? -6.774 19.968 -2.064 1.00 0.00 93 ASN A C 20
ATOM 29345 O O . ASN A 1 93 ? -5.743 20.638 -2.122 1.00 0.00 93 ASN A O 20
ATOM 29356 N N . GLN A 1 94 ? -7.643 19.887 -3.066 1.00 0.00 94 GLN A N 20
ATOM 29357 C CA . GLN A 1 94 ? -7.429 20.598 -4.322 1.00 0.00 94 GLN A CA 20
ATOM 29358 C C . GLN A 1 94 ? -6.037 20.314 -4.877 1.00 0.00 94 GLN A C 20
ATOM 29359 O O . GLN A 1 94 ? -5.367 21.212 -5.387 1.00 0.00 94 GLN A O 20
ATOM 29373 N N . ALA A 1 95 ? -5.609 19.061 -4.775 1.00 0.00 95 ALA A N 20
ATOM 29374 C CA . ALA A 1 95 ? -4.298 18.659 -5.269 1.00 0.00 95 ALA A CA 20
ATOM 29375 C C . ALA A 1 95 ? -3.916 19.447 -6.518 1.00 0.00 95 ALA A C 20
ATOM 29376 O O . ALA A 1 95 ? -4.502 19.259 -7.584 1.00 0.00 95 ALA A O 20
ATOM 29383 N N . ALA A 1 96 ? -2.932 20.329 -6.378 1.00 0.00 96 ALA A N 20
ATOM 29384 C CA . ALA A 1 96 ? -2.473 21.144 -7.496 1.00 0.00 96 ALA A CA 20
ATOM 29385 C C . ALA A 1 96 ? -1.189 20.580 -8.096 1.00 0.00 96 ALA A C 20
ATOM 29386 O O . ALA A 1 96 ? -0.628 19.610 -7.586 1.00 0.00 96 ALA A O 20
ATOM 29393 N N . VAL A 1 97 ? -0.729 21.194 -9.181 1.00 0.00 97 VAL A N 20
ATOM 29394 C CA . VAL A 1 97 ? 0.489 20.753 -9.850 1.00 0.00 97 VAL A CA 20
ATOM 29395 C C . VAL A 1 97 ? 1.652 20.660 -8.869 1.00 0.00 97 VAL A C 20
ATOM 29396 O O . VAL A 1 97 ? 1.843 21.542 -8.032 1.00 0.00 97 VAL A O 20
ATOM 29409 N N . ALA A 1 98 ? 2.428 19.587 -8.978 1.00 0.00 98 ALA A N 20
ATOM 29410 C CA . ALA A 1 98 ? 3.575 19.380 -8.102 1.00 0.00 98 ALA A CA 20
ATOM 29411 C C . ALA A 1 98 ? 3.195 19.596 -6.641 1.00 0.00 98 ALA A C 20
ATOM 29412 O O . ALA A 1 98 ? 4.047 20.001 -5.852 1.00 0.00 98 ALA A O 20
#

Nearest PDB structures (foldseek):
  2e5s-assembly1_A  TM=7.843E-01  e=2.892E-16  Homo sapiens
  3d2q-assembly1_A  TM=8.617E-01  e=1.492E-09  Homo sapiens
  3d2s-assembly1_A  TM=8.522E-01  e=1.833E-09  Homo sapiens
  5u6l-assembly1_A  TM=7.262E-01  e=1.175E-10  Homo sapiens
  3d2s-assembly2_B  TM=8.210E-01  e=4.181E-09  Homo sapiens

Organism: Homo sapiens (NCBI:txid9606)

GO terms:
  GO:1990837 sequence-specific double-stranded DNA binding (F, IDA)
  GO:0043484 regulation of RNA splicing (P, IDA)
  GO:0005634 nucleus (C, EXP)
  GO:0005737 cytoplasm (C, EXP)
  GO:0005654 nucleoplasm (C, IDA)
  GO:0003723 RNA binding (F, HDA)
  GO:0005515 protein binding (F, IPI)

InterPro domains:
  IPR000571 Zinc finger, CCCH-type [PF00642] (17-40)
  IPR000571 Zinc finger, CCCH-type [PF00642] (178-202)
  IPR000571 Zinc finger, CCCH-type [PS50103] (13-41)
  IPR000571 Zinc finger, CCCH-type [PS50103] (47-73)
  IPR000571 Zinc finger, CCCH-type [PS50103] (176-204)
  IPR000571 Zinc finger, CCCH-type [PS50103] (212-238)
  IPR000571 Zinc finger, CCCH-type [SM00356] (14-40)
  IPR000571 Zinc finger, CCCH-type [SM00356] (47-72)
  IPR000571 Zinc finger, CCCH-type [SM00356] (176-203)
  IPR000571 Zinc finger, CCCH-type [SM00356] (213-237)
  IPR054429 Muscleblind-like, CCCH zinc finger [PF22628] (48-86)
  IPR054429 Muscleblind-like, CCCH zinc finger [PF22628] (213-251)